Protein 3VYL (pdb70)

Sequence (2376 aa):
MARIGIHSFVWSASSAQSELERTLANTRDAGFDLIEFSYLDPADVDIGRLAKRIADLGLGVAISIGLPADGDISSADKAVAARGVEILNQTIALTRDLGGRKVAGILSAGHGLQVEAPTRDQWNRSAAALAKVAETAKAAGVTLNLEIVNRFESNLLNTAAQGLAFIEDTGSDNIFLHLDTFHMNIEEADVGLAIRHAAGKIGYVHIGESHRGFLGTGNIDFAAIFDALTAIGYADDLSFESFSSEIVDENLSKKTAIWRNLWTDNMALAKHARAFIGLGLETARRKAELVSARHKPMARIGIHSFVWSASSAQSELERTLANTRDAGFDLIEFSYLDPADVDIGRLAKRIADLGLGVAISIGLPADGDISSADKAVAARGVEILNQTIALTRDLGGRKVAGILSAGHGLQVEAPTRDQWNRSAAALAKVAETAKAAGVTLNLEIVNRFESNLLNTAAQGLAFIEDTGSDNIFLHLDTFHMNIEEADVGLAIRHAAGKIGYVHIGESHRGFLGTGNIDFAAIFDALTAIGYADDLSFESFSSEIVDENLSKKTAIWRNLWTDNMALAKHARAFIGLGLETARRKAELVSARHKPMARIGIHSFVWSASSAQSELERTLANTRDAGFDLIEFSYLDPADVDIGRLAKRIADLGLGVAISIGLPADGDISSADKAVAARGVEILNQTIALTRDLGGRKVAGILSAGHGLQVEAPTRDQWNRSAAALAKVAETAKAAGVTLNLEIVNRFESNLLNTAAQGLAFIEDTGSDNIFLHLDTFHMNIEEADVGLAIRHAAGKIGYVHIGESHRGFLGTGNIDFAAIFDALTAIGYADDLSFESFSSEIVDENLSKKTAIWRNLWTDNMALAKHARAFIGLGLETARRKAELVSARHKPMARIGIHSFVWSASSAQSELERTLANTRDAGFDLIEFSYLDPADVDIGRLAKRIADLGLGVAISIGLPADGDISSADKAVAARGVEILNQTIALTRDLGGRKVAGILSAGHGLQVEAPTRDQWNRSAAALAKVAETAKAAGVTLNLEIVNRFESNLLNTAAQGLAFIEDTGSDNIFLHLDTFHMNIEEADVGLAIRHAAGKIGYVHIGESHRGFLGTGNIDFAAIFDALTAIGYADDLSFESFSSEIVDENLSKKTAIWRNLWTDNMALAKHARAFIGLGLETARRKAELVSARHKPMARIGIHSFVWSASSAQSELERTLANTRDAGFDLIEFSYLDPADVDIGRLAKRIADLGLGVAISIGLPADGDISSADKAVAARGVEILNQTIALTRDLGGRKVAGILSAGHGLQVEAPTRDQWNRSAAALAKVAETAKAAGVTLNLEIVNRFESNLLNTAAQGLAFIEDTGSDNIFLHLDTFHMNIEEADVGLAIRHAAGKIGYVHIGESHRGFLGTGNIDFAAIFDALTAIGYADDLSFESFSSEIVDENLSKKTAIWRNLWTDNMALAKHARAFIGLGLETARRKAELVSARHKPMARIGIHSFVWSASSAQSELERTLANTRDAGFDLIEFSYLDPADVDIGRLAKRIADLGLGVAISIGLPADGDISSADKAVAARGVEILNQTIALTRDLGGRKVAGILSAGHGLQVEAPTRDQWNRSAAALAKVAETAKAAGVTLNLEIVNRFESNLLNTAAQGLAFIEDTGSDNIFLHLDTFHMNIEEADVGLAIRHAAGKIGYVHIGESHRGFLGTGNIDFAAIFDALTAIGYADDLSFESFSSEIVDENLSKKTAIWRNLWTDNMALAKHARAFIGLGLETARRKAELVSARHKPMARIGIHSFVWSASSAQSELERTLANTRDAGFDLIEFSYLDPADVDIGRLAKRIADLGLGVAISIGLPADGDISSADKAVAARGVEILNQTIALTRDLGGRKVAGILSAGHGLQVEAPTRDQWNRSAAALAKVAETAKAAGVTLNLEIVNRFESNLLNTAAQGLAFIEDTGSDNIFLHLDTFHMNIEEADVGLAIRHAAGKIGYVHIGESHRGFLGTGNIDFAAIFDALTAIGYADDLSFESFSSEIVDENLSKKTAIWRNLWTDNMALAKHARAFIGLGLETARRKAELVSARHKPMARIGIHSFVWSASSAQSELERTLANTRDAGFDLIEFSYLDPADVDIGRLAKRIADLGLGVAISIGLPADGDISSADKAVAARGVEILNQTIALTRDLGGRKVAGILSAGHGLQVEAPTRDQWNRSAAALAKVAETAKAAGVTLNLEIVNRFESNLLNTAAQGLAFIEDTGSDNIFLHLDTFHMNIEEADVGLAIRHAAGKIGYVHIGESHRGFLGTGNIDFAAIFDALTAIGYADDLSFESFSSEIVDENLSKKTAIWRNLWTDNMALAKHARAFIGLGLETARRKAELVSARHKP

Secondary structure (DSSP, 8-state):
---EEEEGGGT-----HHHHHHHHHHHHHHT--EEEES---TTTS-HHHHHHHHHHHT-EEEEEEE--GGG-TT-SSHHHHHHHHHHHHHHHHHHHHHT-SEEEEE-SS-SS--SS---HHHHHHHHHHHHHHHHHHHHTT-EEEEE---TTT-SS--SHHHHHHHHHHHT-SSEEEEEEHHHHHHH-S-HHHHHHHTTT-EEEEEE--TTSSSTTSSS--HHHHHHHHHHTT--S-EEE----TTTS-HHHHHHTT--S-S-S-HHHHHHHHHHHHHHHHHHHHHHHHHHH-----/---EEEEGGGT-S--SHHHHHHHHHHHHHHT--EEEES---TTT--HHHHHHHHHHTT-EEEEEEE--GGG-TTSS-HHHHHHHHHHHHHHHHHHHHHT--EEEEE-SS-SS--SS---HHHHHHHHHHHHHHHHHHHHTT-EEEEE---TTT-SS--SHHHHHHHHHHH--SSEEEEEEHHHHHHH-S-HHHHHHHTTT-EEEEEE--SSSSSTTSSS--HHHHHHHHHHTT--S-EEE----TTTS-HHHHHHTT--S-S-S-HHHHHHHHHHHHHHHHHHHHHHHHHHH-----/---EEEEGGGT-S---HHHHHHHHHHHHHTT-SEEEEES---TT--HHHHHHHHHHHT-EEEEEEEE-GGG-TT-SSHHHHHHHHHHHHHHHHHHHHTT-SEEEEEEEEESS--SS---HHHHHHHHHHHHHHHHHHHHTT-EEEEEP--TTT-SS--SHHHHHHHHHHH--SSEEEEEEHHHHHHH-S-HHHHHHHTTTSEEEEEE--TTSSSTTSSS--HHHHHHHHHHTT--SEEEE---BTTB--SSHHHHTT----S-S-HHHHHHHHHHHHHHHHHHHHHHHHHHH-----/---EEEEGGGT-S---HHHHHHHHHHHHHHT-SEEEES---TTTS-HHHHHHHHHHTT-EEEEEEE--GGG-TT-SSHHHHHHHHHHHHHHHHHHHHHT--EEEEE-SS-SS--SS---HHHHHHHHHHHHHHHHHHHHTT-EEEEE---TTT-SS--SHHHHHHHHHHHT-SSEEEEEEHHHHHHH-S-HHHHHHHTTT-EEEEEE--TTSSSTTSSS--HHHHHHHHHHTT--S-EEE----TTTS-HHHHHHTT--S-S-S-HHHHHHHHHHHHHHHHHHHHHHHHHHH-----/---EEEEGGGT-S---HHHHHHHHHHHHHTT-SEEEEES---TTS-HHHHHHHHHHTT-EEEEEEEE-GGG-TT-S-HHHHHHHHHHHHHHHHHHHHHT--EEEEEEEEESS--SS---HHHHHHHHHHHHHHHHHHHHHT-EEEEE---TTT-SS--SHHHHHHHHHHHT-SSEEEEEEHHHHHHH-S-HHHHHHHTTT-EEEEEE--TTSSSTTSSS--HHHHHHHHHHTT--S-EEE----TTS--SSHHHHTT--S-S-S-HHHHHHHHHHHHHHHHHHHHHHHHHHT-----/---EEEEGGGT-----HHHHHHHHHHHHHHT-SEEEEES--TTTS-HHHHHHHHHHTT-EEEEEEE--GGG-TTSS-HHHHHHHHHHHHHHHHHHHHHT--EEEEE-SS--S--SS---HHHHHHHHHHHHHHHHHHHHTT-EEEEEE--TTT-SS--SHHHHHHHHHHH--SSEEEEEEHHHHHHHSS-HHHHHHHHTT-EEEEEE--TTSSSTTSSS--HHHHHHHHHHTT--S-EEE----TTTS-HHHHHHHT--S-----HHHHHHHHHHHHHHHHHHHHHHHHHHH-----/--EEEEEHHHH-S--SHHHHHHHHHHHHHHT-SEEEE----TTTS-HHHHHHHHHHHT-EEEEE----GGG-TT-SSHHHHHHHHHHHHHHHHHHHHHT-SEEEES-SS-SS--SS---HHHHHHHHHHHHHHHHHHHHTT-EEEEEE--TTT-SS--SHHHHHHHHHHH--SSEEEEEEHHHHHHH-S-HHHHHHHTTT-EEEEEE--TTSSSTTSSS--HHHHHHHHHHTT--SEEEE----TTTS-HHHHHHTT--S---S-HHHHHHHHHHHHHHHHHHHHHHHHHHH-----/---EEEEHHHH-S---HHHHHHHHHHHHHHT-SEEEES---TTTS-HHHHHHHHHHTT-EEEEEEE--GGG-TTSS-HHHHHHHHHHHHHHHHHHHHTT-SEEEEE-SS-SS--SS---HHHHHHHHHHHHHHHHHHHHTT-EEEEEE--TTT-SS--SHHHHHHHHHHH--SSEEEEEEHHHHHHH-S-HHHHHHHHTTSEEEEEE--TTSSSTTSSS--HHHHHHHHHHTT--S-EEE----TTTS-HHHHHHTT--S-S-S-HHHHHHHHHHHHHHHHHHHHHHHHHHH-----

Organism: Rhizobium loti (NCBI:txid381)

CATH classification: 3.20.20.150

Nearest PDB structures (foldseek):
  3vyl-assembly1_B  TM=9.991E-01  e=4.309E-55  Mesorhizobium loti
  5zfs-assembly1_B  TM=9.538E-01  e=3.120E-34  Arthrobacter globiformis
  7cj9-assembly4_G  TM=9.664E-01  e=2.120E-32  Methylomonas sp. DH-1
  7cj8-assembly2_D  TM=9.646E-01  e=3.043E-32  Methylomonas sp. DH-1
  4pgl-assembly2_D  TM=9.273E-01  e=1.894E-23  Pseudomonas cichorii

Structure (mmCIF, N/CA/C/O backbone):
data_3VYL
#
_entry.id   3VYL
#
_cell.length_a   202.511
_cell.length_b   206.234
_cell.length_c   121.975
_cell.angle_alpha   90.00
_cell.angle_beta   90.00
_cell.angle_gamma   90.00
#
_symmetry.space_group_name_H-M   'C 2 2 21'
#
loop_
_entity.id
_entity.type
_entity.pdbx_description
1 polymer 'L-ribulose 3-epimerase'
2 non-polymer 'MANGANESE (II) ION'
3 non-polymer (4S)-2-METHYL-2,4-PENTANEDIOL
4 water water
#
loop_
_atom_site.group_PDB
_atom_site.id
_atom_site.type_symbol
_atom_site.label_atom_id
_atom_site.label_alt_id
_atom_site.label_comp_id
_atom_site.label_asym_id
_atom_site.label_entity_id
_atom_site.label_seq_id
_atom_site.pdbx_PDB_ins_code
_atom_site.Cartn_x
_atom_site.Cartn_y
_atom_site.Cartn_z
_atom_site.occupancy
_atom_site.B_iso_or_equiv
_atom_site.auth_seq_id
_atom_site.auth_comp_id
_atom_site.auth_asym_id
_atom_site.auth_atom_id
_atom_site.pdbx_PDB_model_num
ATOM 1 N N . MET A 1 1 ? -25.568 -108.223 -13.452 1.00 74.01 1 MET A N 1
ATOM 2 C CA . MET A 1 1 ? -24.453 -108.924 -14.070 1.00 75.02 1 MET A CA 1
ATOM 3 C C . MET A 1 1 ? -23.916 -108.159 -15.251 1.00 71.07 1 MET A C 1
ATOM 4 O O . MET A 1 1 ? -23.400 -108.720 -16.188 1.00 74.43 1 MET A O 1
ATOM 9 N N . ALA A 1 2 ? -24.060 -106.855 -15.174 1.00 63.23 2 ALA A N 1
ATOM 10 C CA . ALA A 1 2 ? -23.746 -105.959 -16.248 1.00 55.83 2 ALA A CA 1
ATOM 11 C C . ALA A 1 2 ? -22.276 -105.775 -16.518 1.00 53.03 2 ALA A C 1
ATOM 12 O O . ALA A 1 2 ? -21.446 -105.864 -15.646 1.00 49.87 2 ALA A O 1
ATOM 14 N N . ARG A 1 3 ? -21.999 -105.452 -17.763 1.00 49.56 3 ARG A N 1
ATOM 15 C CA . ARG A 1 3 ? -20.665 -105.330 -18.255 1.00 47.36 3 ARG A CA 1
ATOM 16 C C . ARG A 1 3 ? -20.382 -103.922 -18.559 1.00 40.83 3 ARG A C 1
ATOM 17 O O . ARG A 1 3 ? -21.252 -103.186 -18.813 1.00 40.81 3 ARG A O 1
ATOM 25 N N . ILE A 1 4 ? -19.144 -103.533 -18.449 1.00 39.55 4 ILE A N 1
ATOM 26 C CA . ILE A 1 4 ? -18.739 -102.247 -18.902 1.00 38.07 4 ILE A CA 1
ATOM 27 C C . ILE A 1 4 ? -17.860 -102.534 -20.065 1.00 37.17 4 ILE A C 1
ATOM 28 O O . ILE A 1 4 ? -16.847 -103.152 -19.954 1.00 35.83 4 ILE A O 1
ATOM 33 N N . GLY A 1 5 ? -18.307 -102.102 -21.207 1.00 35.83 5 GLY A N 1
ATOM 34 C CA . GLY A 1 5 ? -17.593 -102.406 -22.436 1.00 35.79 5 GLY A CA 1
ATOM 35 C C . GLY A 1 5 ? -16.847 -101.262 -23.091 1.00 35.63 5 GLY A C 1
ATOM 36 O O . GLY A 1 5 ? -16.785 -100.144 -22.574 1.00 35.79 5 GLY A O 1
ATOM 37 N N . ILE A 1 6 ? -16.284 -101.567 -24.253 1.00 35.34 6 ILE A N 1
ATOM 38 C CA . ILE A 1 6 ? -15.553 -100.613 -25.078 1.00 34.05 6 ILE A CA 1
ATOM 39 C C . ILE A 1 6 ? -15.708 -101.082 -26.529 1.00 33.83 6 ILE A C 1
ATOM 40 O O . ILE A 1 6 ? -15.771 -102.279 -26.796 1.00 34.24 6 ILE A O 1
ATOM 45 N N . HIS A 1 7 ? -15.799 -100.143 -27.460 1.00 34.50 7 HIS A N 1
ATOM 46 C CA . HIS A 1 7 ? -15.935 -100.476 -28.873 1.00 34.22 7 HIS A CA 1
ATOM 47 C C . HIS A 1 7 ? -14.603 -100.875 -29.447 1.00 34.35 7 HIS A C 1
ATOM 48 O O . HIS A 1 7 ? -13.598 -100.202 -29.222 1.00 33.50 7 HIS A O 1
ATOM 55 N N . SER A 1 8 ? -14.583 -101.976 -30.194 1.00 34.46 8 SER A N 1
ATOM 56 C CA . SER A 1 8 ? -13.341 -102.487 -30.791 1.00 34.44 8 SER A CA 1
ATOM 57 C C . SER A 1 8 ? -12.560 -101.405 -31.530 1.00 35.09 8 SER A C 1
ATOM 58 O O . SER A 1 8 ? -11.322 -101.362 -31.464 1.00 34.97 8 SER A O 1
ATOM 61 N N . PHE A 1 9 ? -13.287 -100.519 -32.207 1.00 35.56 9 PHE A N 1
ATOM 62 C CA . PHE A 1 9 ? -12.670 -99.513 -33.062 1.00 35.24 9 PHE A CA 1
ATOM 63 C C . PHE A 1 9 ? -11.875 -98.458 -32.312 1.00 35.27 9 PHE A C 1
ATOM 64 O O . PHE A 1 9 ? -11.253 -97.616 -32.943 1.00 37.66 9 PHE A O 1
ATOM 72 N N . VAL A 1 10 ? -11.903 -98.488 -30.981 1.00 34.78 10 VAL A N 1
ATOM 73 C CA . VAL A 1 10 ? -10.966 -97.700 -30.175 1.00 35.06 10 VAL A CA 1
ATOM 74 C C . VAL A 1 10 ? -9.568 -98.279 -30.383 1.00 36.74 10 VAL A C 1
ATOM 75 O O . VAL A 1 10 ? -8.570 -97.562 -30.327 1.00 40.33 10 VAL A O 1
ATOM 79 N N . TRP A 1 11 ? -9.505 -99.586 -30.623 1.00 36.30 11 TRP A N 1
ATOM 80 C CA . TRP A 1 11 ? -8.235 -100.295 -30.745 1.00 35.17 11 TRP A CA 1
ATOM 81 C C . TRP A 1 11 ? -7.803 -100.514 -32.188 1.00 36.17 11 TRP A C 1
ATOM 82 O O . TRP A 1 11 ? -6.715 -100.093 -32.577 1.00 33.90 11 TRP A O 1
ATOM 93 N N . SER A 1 12 ? -8.648 -101.190 -32.974 1.00 37.66 12 SER A N 1
ATOM 94 C CA . SER A 1 12 ? -8.359 -101.530 -34.368 1.00 40.14 12 SER A CA 1
ATOM 95 C C . SER A 1 12 ? -9.633 -101.741 -35.185 1.00 41.68 12 SER A C 1
ATOM 96 O O . SER A 1 12 ? -10.656 -102.160 -34.651 1.00 42.40 12 SER A O 1
ATOM 99 N N . ALA A 1 13 ? -9.557 -101.459 -36.483 1.00 43.87 13 ALA A N 1
ATOM 100 C CA . ALA A 1 13 ? -10.692 -101.660 -37.386 1.00 46.66 13 ALA A CA 1
ATOM 101 C C . ALA A 1 13 ? -10.475 -102.905 -38.224 1.00 46.59 13 ALA A C 1
ATOM 102 O O . ALA A 1 13 ? -11.305 -103.254 -39.065 1.00 47.53 13 ALA A O 1
ATOM 104 N N . SER A 1 14 ? -9.357 -103.575 -37.981 1.00 45.96 14 SER A N 1
ATOM 105 C CA . SER A 1 14 ? -8.978 -104.724 -38.781 1.00 47.56 14 SER A CA 1
ATOM 106 C C . SER A 1 14 ? -9.565 -106.011 -38.232 1.00 48.16 14 SER A C 1
ATOM 107 O O . SER A 1 14 ? -9.755 -106.144 -37.023 1.00 46.25 14 SER A O 1
ATOM 110 N N . SER A 1 15 ? -9.812 -106.954 -39.143 1.00 49.70 15 SER A N 1
ATOM 111 C CA . SER A 1 15 ? -10.311 -108.293 -38.828 1.00 49.20 15 SER A CA 1
ATOM 112 C C . SER A 1 15 ? -9.221 -109.376 -38.761 1.00 48.80 15 SER A C 1
ATOM 113 O O . SER A 1 15 ? -9.516 -110.529 -38.447 1.00 47.21 15 SER A O 1
ATOM 116 N N . ALA A 1 16 ? -7.972 -109.024 -39.057 1.00 48.79 16 ALA A N 1
ATOM 117 C CA . ALA A 1 16 ? -6.872 -109.984 -38.923 1.00 51.15 16 ALA A CA 1
ATOM 118 C C . ALA A 1 16 ? -6.886 -110.618 -37.526 1.00 52.97 16 ALA A C 1
ATOM 119 O O . ALA A 1 16 ? -7.122 -109.924 -36.536 1.00 55.23 16 ALA A O 1
ATOM 121 N N . GLN A 1 17 ? -6.651 -111.927 -37.446 1.00 55.17 17 GLN A N 1
ATOM 122 C CA . GLN A 1 17 ? -6.724 -112.653 -36.164 1.00 56.31 17 GLN A CA 1
ATOM 123 C C . GLN A 1 17 ? -5.716 -112.154 -35.119 1.00 53.42 17 GLN A C 1
ATOM 124 O O . GLN A 1 17 ? -5.962 -112.244 -33.918 1.00 53.77 17 GLN A O 1
ATOM 130 N N . SER A 1 18 ? -4.591 -111.631 -35.588 1.00 50.88 18 SER A N 1
ATOM 131 C CA . SER A 1 18 ? -3.570 -111.060 -34.719 1.00 48.48 18 SER A CA 1
ATOM 132 C C . SER A 1 18 ? -4.022 -109.705 -34.146 1.00 49.79 18 SER A C 1
ATOM 133 O O . SER A 1 18 ? -3.692 -109.354 -33.009 1.00 49.47 18 SER A O 1
ATOM 136 N N . GLU A 1 19 ? -4.777 -108.956 -34.951 1.00 49.55 19 GLU A N 1
ATOM 137 C CA . GLU A 1 19 ? -5.367 -107.680 -34.542 1.00 47.27 19 GLU A CA 1
ATOM 138 C C . GLU A 1 19 ? -6.590 -107.851 -33.638 1.00 45.96 19 GLU A C 1
ATOM 139 O O . GLU A 1 19 ? -6.762 -107.091 -32.686 1.00 45.75 19 GLU A O 1
ATOM 145 N N . LEU A 1 20 ? -7.433 -108.839 -33.949 1.00 45.59 20 LEU A N 1
ATOM 146 C CA . LEU A 1 20 ? -8.573 -109.212 -33.110 1.00 45.87 20 LEU A CA 1
ATOM 147 C C . LEU A 1 20 ? -8.109 -109.693 -31.736 1.00 48.20 20 LEU A C 1
ATOM 148 O O . LEU A 1 20 ? -8.760 -109.451 -30.718 1.00 48.68 20 LEU A O 1
ATOM 153 N N . GLU A 1 21 ? -6.971 -110.373 -31.738 1.00 50.32 21 GLU A N 1
ATOM 154 C CA . GLU A 1 21 ? -6.303 -110.846 -30.546 1.00 52.77 21 GLU A CA 1
ATOM 155 C C . GLU A 1 21 ? -5.855 -109.652 -29.704 1.00 52.04 21 GLU A C 1
ATOM 156 O O . GLU A 1 21 ? -6.108 -109.595 -28.498 1.00 50.09 21 GLU A O 1
ATOM 162 N N . ARG A 1 22 ? -5.171 -108.710 -30.352 1.00 52.96 22 ARG A N 1
ATOM 163 C CA . ARG A 1 22 ? -4.716 -107.481 -29.704 1.00 53.44 22 ARG A CA 1
ATOM 164 C C . ARG A 1 22 ? -5.872 -106.682 -29.085 1.00 51.30 22 ARG A C 1
ATOM 165 O O . ARG A 1 22 ? -5.791 -106.261 -27.928 1.00 51.56 22 ARG A O 1
ATOM 173 N N . THR A 1 23 ? -6.939 -106.489 -29.856 1.00 45.97 23 THR A N 1
ATOM 174 C CA . THR A 1 23 ? -8.126 -105.796 -29.379 1.00 45.26 23 THR A CA 1
ATOM 175 C C . THR A 1 23 ? -8.545 -106.348 -28.009 1.00 45.15 23 THR A C 1
ATOM 176 O O . THR A 1 23 ? -8.684 -105.600 -27.040 1.00 44.61 23 THR A O 1
ATOM 180 N N . LEU A 1 24 ? -8.693 -107.666 -27.938 1.00 46.36 24 LEU A N 1
ATOM 181 C CA . LEU A 1 24 ? -9.057 -108.373 -26.714 1.00 44.36 24 LEU A CA 1
ATOM 182 C C . LEU A 1 24 ? -8.084 -108.153 -25.552 1.00 42.99 24 LEU A C 1
ATOM 183 O O . LEU A 1 24 ? -8.502 -107.818 -24.454 1.00 45.97 24 LEU A O 1
ATOM 188 N N . ALA A 1 25 ? -6.792 -108.332 -25.785 1.00 41.77 25 ALA A N 1
ATOM 189 C CA . ALA A 1 25 ? -5.804 -108.163 -24.716 1.00 40.66 25 ALA A CA 1
ATOM 190 C C . ALA A 1 25 ? -5.737 -106.715 -24.224 1.00 41.33 25 ALA A C 1
ATOM 191 O O . ALA A 1 25 ? -5.480 -106.457 -23.033 1.00 41.65 25 ALA A O 1
ATOM 193 N N . ASN A 1 26 ? -5.950 -105.775 -25.145 1.00 39.66 26 ASN A N 1
ATOM 194 C CA . ASN A 1 26 ? -5.983 -104.365 -24.796 1.00 39.49 26 ASN A CA 1
ATOM 195 C C . ASN A 1 26 ? -7.212 -104.054 -23.949 1.00 39.24 26 ASN A C 1
ATOM 196 O O . ASN A 1 26 ? -7.092 -103.408 -22.911 1.00 39.80 26 ASN A O 1
ATOM 201 N N . THR A 1 27 ? -8.373 -104.553 -24.374 1.00 38.00 27 THR A N 1
ATOM 202 C CA . THR A 1 27 ? -9.600 -104.478 -23.592 1.00 40.05 27 THR A CA 1
ATOM 203 C C . THR A 1 27 ? -9.387 -104.892 -22.126 1.00 43.53 27 THR A C 1
ATOM 204 O O . THR A 1 27 ? -9.747 -104.146 -21.206 1.00 46.98 27 THR A O 1
ATOM 208 N N . ARG A 1 28 ? -8.795 -106.067 -21.914 1.00 43.24 28 ARG A N 1
ATOM 209 C CA . ARG A 1 28 ? -8.541 -106.563 -20.569 1.00 46.17 28 ARG A CA 1
ATOM 210 C C . ARG A 1 28 ? -7.534 -105.722 -19.776 1.00 46.10 28 ARG A C 1
ATOM 211 O O . ARG A 1 28 ? -7.760 -105.449 -18.596 1.00 47.24 28 ARG A O 1
ATOM 219 N N . ASP A 1 29 ? -6.436 -105.308 -20.408 1.00 43.23 29 ASP A N 1
ATOM 220 C CA . ASP A 1 29 ? -5.443 -104.472 -19.724 1.00 43.63 29 ASP A CA 1
ATOM 221 C C . ASP A 1 29 ? -6.009 -103.131 -19.275 1.00 42.42 29 ASP A C 1
ATOM 222 O O . ASP A 1 29 ? -5.563 -102.563 -18.278 1.00 41.54 29 ASP A O 1
ATOM 227 N N . ALA A 1 30 ? -6.992 -102.635 -20.024 1.00 41.94 30 ALA A N 1
ATOM 228 C CA . ALA A 1 30 ? -7.655 -101.371 -19.727 1.00 39.62 30 ALA A CA 1
ATOM 229 C C . ALA A 1 30 ? -8.683 -101.513 -18.602 1.00 38.64 30 ALA A C 1
ATOM 230 O O . ALA A 1 30 ? -9.093 -100.522 -18.005 1.00 38.60 30 ALA A O 1
ATOM 232 N N . GLY A 1 31 ? -9.104 -102.744 -18.329 1.00 37.20 31 GLY A N 1
ATOM 233 C CA . GLY A 1 31 ? -10.017 -103.018 -17.222 1.00 35.48 31 GLY A CA 1
ATOM 234 C C . GLY A 1 31 ? -11.475 -103.189 -17.602 1.00 33.37 31 GLY A C 1
ATOM 235 O O . GLY A 1 31 ? -12.345 -103.224 -16.738 1.00 32.72 31 GLY A O 1
ATOM 236 N N . PHE A 1 32 ? -11.745 -103.300 -18.894 1.00 32.83 32 PHE A N 1
ATOM 237 C CA . PHE A 1 32 ? -13.107 -103.469 -19.368 1.00 33.05 32 PHE A CA 1
ATOM 238 C C . PHE A 1 32 ? -13.445 -104.942 -19.380 1.00 34.52 32 PHE A C 1
ATOM 239 O O . PHE A 1 32 ? -12.547 -105.768 -19.352 1.00 38.15 32 PHE A O 1
ATOM 247 N N . ASP A 1 33 ? -14.726 -105.288 -19.418 1.00 35.73 33 ASP A N 1
ATOM 248 C CA . ASP A 1 33 ? -15.092 -106.700 -19.475 1.00 36.87 33 ASP A CA 1
ATOM 249 C C . ASP A 1 33 ? -16.207 -107.016 -20.471 1.00 36.21 33 ASP A C 1
ATOM 250 O O . ASP A 1 33 ? -16.894 -108.038 -20.368 1.00 37.00 33 ASP A O 1
ATOM 255 N N . LEU A 1 34 ? -16.364 -106.137 -21.451 1.00 34.75 34 LEU A N 1
ATOM 256 C CA . LEU A 1 34 ? -17.094 -106.477 -22.667 1.00 33.50 34 LEU A CA 1
ATOM 257 C C . LEU A 1 34 ? -16.330 -105.914 -23.868 1.00 33.83 34 LEU A C 1
ATOM 258 O O . LEU A 1 34 ? -15.501 -105.004 -23.712 1.00 32.79 34 LEU A O 1
ATOM 263 N N . ILE A 1 35 ? -16.583 -106.489 -25.045 1.00 33.48 35 ILE A N 1
ATOM 264 C CA . ILE A 1 35 ? -16.072 -105.958 -26.309 1.00 32.46 35 ILE A CA 1
ATOM 265 C C . ILE A 1 35 ? -17.209 -105.833 -27.305 1.00 32.69 35 ILE A C 1
ATOM 266 O O . ILE A 1 35 ? -18.040 -106.735 -27.436 1.00 34.22 35 ILE A O 1
ATOM 271 N N . GLU A 1 36 ? -17.259 -104.694 -27.979 1.00 33.53 36 GLU A N 1
ATOM 272 C CA . GLU A 1 36 ? -18.229 -104.469 -29.032 1.00 34.56 36 GLU A CA 1
ATOM 273 C C . GLU A 1 36 ? -17.529 -104.499 -30.388 1.00 35.51 36 GLU A C 1
ATOM 274 O O . GLU A 1 36 ? -16.561 -103.766 -30.628 1.00 34.55 36 GLU A O 1
ATOM 280 N N . PHE A 1 37 ? -18.027 -105.320 -31.286 1.00 35.85 37 PHE A N 1
ATOM 281 C CA . PHE A 1 37 ? -17.487 -105.443 -32.607 1.00 36.82 37 PHE A CA 1
ATOM 282 C C . PHE A 1 37 ? -18.499 -104.893 -33.549 1.00 40.00 37 PHE A C 1
ATOM 283 O O . PHE A 1 37 ? -19.632 -105.110 -33.352 1.00 38.06 37 PHE A O 1
ATOM 291 N N . SER A 1 38 ? -18.076 -104.075 -34.498 1.00 48.11 38 SER A N 1
ATOM 292 C CA . SER A 1 38 ? -18.924 -103.538 -35.561 1.00 55.76 38 SER A CA 1
ATOM 293 C C . SER A 1 38 ? -19.450 -104.393 -36.689 1.00 59.73 38 SER A C 1
ATOM 294 O O . SER A 1 38 ? -20.554 -104.210 -37.118 1.00 60.39 38 SER A O 1
ATOM 297 N N . TYR A 1 39 ? -18.593 -105.180 -37.302 1.00 64.45 39 TYR A N 1
ATOM 298 C CA . TYR A 1 39 ? -19.012 -106.309 -38.106 1.00 66.58 39 TYR A CA 1
ATOM 299 C C . TYR A 1 39 ? -17.821 -107.145 -38.490 1.00 62.82 39 TYR A C 1
ATOM 300 O O . TYR A 1 39 ? -16.775 -106.615 -38.776 1.00 58.09 39 TYR A O 1
ATOM 309 N N . LEU A 1 40 ? -18.023 -108.444 -38.567 1.00 62.41 40 LEU A N 1
ATOM 310 C CA . LEU A 1 40 ? -16.975 -109.370 -38.888 1.00 65.60 40 LEU A CA 1
ATOM 311 C C . LEU A 1 40 ? -17.442 -110.332 -39.956 1.00 67.80 40 LEU A C 1
ATOM 312 O O . LEU A 1 40 ? -18.495 -110.914 -39.837 1.00 68.51 40 LEU A O 1
ATOM 317 N N . ASP A 1 41 ? -16.657 -110.525 -40.995 1.00 69.09 41 ASP A N 1
ATOM 318 C CA . ASP A 1 41 ? -17.058 -111.474 -42.030 1.00 73.92 41 ASP A CA 1
ATOM 319 C C . ASP A 1 41 ? -16.736 -112.920 -41.624 1.00 72.94 41 ASP A C 1
ATOM 320 O O . ASP A 1 41 ? -15.582 -113.232 -41.322 1.00 75.58 41 ASP A O 1
ATOM 325 N N . PRO A 1 42 ? -17.762 -113.799 -41.602 1.00 72.39 42 PRO A N 1
ATOM 326 C CA . PRO A 1 42 ? -17.604 -115.216 -41.225 1.00 71.94 42 PRO A CA 1
ATOM 327 C C . PRO A 1 42 ? -16.525 -115.982 -42.000 1.00 71.35 42 PRO A C 1
ATOM 328 O O . PRO A 1 42 ? -15.818 -116.793 -41.404 1.00 71.01 42 PRO A O 1
ATOM 332 N N . ALA A 1 43 ? -16.407 -115.728 -43.304 1.00 71.18 43 ALA A N 1
ATOM 333 C CA . ALA A 1 43 ? -15.370 -116.351 -44.138 1.00 70.38 43 ALA A CA 1
ATOM 334 C C . ALA A 1 43 ? -13.980 -115.771 -43.871 1.00 70.46 43 ALA A C 1
ATOM 335 O O . ALA A 1 43 ? -12.967 -116.448 -44.088 1.00 70.41 43 ALA A O 1
ATOM 337 N N . ASP A 1 44 ? -13.952 -114.522 -43.401 1.00 68.64 44 ASP A N 1
ATOM 338 C CA . ASP A 1 44 ? -12.722 -113.783 -43.097 1.00 66.82 44 ASP A CA 1
ATOM 339 C C . ASP A 1 44 ? -12.182 -114.098 -41.694 1.00 64.10 44 ASP A C 1
ATOM 340 O O . ASP A 1 44 ? -10.980 -113.950 -41.433 1.00 63.23 44 ASP A O 1
ATOM 345 N N . VAL A 1 45 ? -13.071 -114.539 -40.803 1.00 59.22 45 VAL A N 1
ATOM 346 C CA . VAL A 1 45 ? -12.759 -114.690 -39.380 1.00 53.74 45 VAL A CA 1
ATOM 347 C C . VAL A 1 45 ? -13.097 -116.091 -38.871 1.00 54.12 45 VAL A C 1
ATOM 348 O O . VAL A 1 45 ? -14.154 -116.643 -39.186 1.00 52.99 45 VAL A O 1
ATOM 352 N N . ASP A 1 46 ? -12.191 -116.663 -38.084 1.00 57.75 46 ASP A N 1
ATOM 353 C CA . ASP A 1 46 ? -12.466 -117.911 -37.375 1.00 61.00 46 ASP A CA 1
ATOM 354 C C . ASP A 1 46 ? -13.359 -117.602 -36.161 1.00 61.66 46 ASP A C 1
ATOM 355 O O . ASP A 1 46 ? -12.871 -117.341 -35.055 1.00 62.53 46 ASP A O 1
ATOM 360 N N . ILE A 1 47 ? -14.670 -117.638 -36.392 1.00 58.32 47 ILE A N 1
ATOM 361 C CA . ILE A 1 47 ? -15.675 -117.209 -35.415 1.00 59.04 47 ILE A CA 1
ATOM 362 C C . ILE A 1 47 ? -15.652 -117.979 -34.082 1.00 62.25 47 ILE A C 1
ATOM 363 O O . ILE A 1 47 ? -15.666 -117.370 -33.004 1.00 64.96 47 ILE A O 1
ATOM 368 N N . GLY A 1 48 ? -15.627 -119.308 -34.159 1.00 59.88 48 GLY A N 1
ATOM 369 C CA . GLY A 1 48 ? -15.662 -120.153 -32.970 1.00 57.47 48 GLY A CA 1
ATOM 370 C C . GLY A 1 48 ? -14.397 -120.002 -32.155 1.00 58.09 48 GLY A C 1
ATOM 371 O O . GLY A 1 48 ? -14.429 -120.054 -30.924 1.00 58.17 48 GLY A O 1
ATOM 372 N N . ARG A 1 49 ? -13.280 -119.821 -32.854 1.00 57.61 49 ARG A N 1
ATOM 373 C CA . ARG A 1 49 ? -12.003 -119.542 -32.218 1.00 60.59 49 ARG A CA 1
ATOM 374 C C . ARG A 1 49 ? -12.115 -118.227 -31.446 1.00 62.84 49 ARG A C 1
ATOM 375 O O . ARG A 1 49 ? -11.729 -118.150 -30.275 1.00 64.45 49 ARG A O 1
ATOM 383 N N . LEU A 1 50 ? -12.658 -117.206 -32.115 1.00 61.76 50 LEU A N 1
ATOM 384 C CA . LEU A 1 50 ? -12.864 -115.888 -31.529 1.00 58.36 50 LEU A CA 1
ATOM 385 C C . LEU A 1 50 ? -13.734 -116.000 -30.275 1.00 59.02 50 LEU A C 1
ATOM 386 O O . LEU A 1 50 ? -13.335 -115.542 -29.196 1.00 57.66 50 LEU A O 1
ATOM 391 N N . ALA A 1 51 ? -14.905 -116.626 -30.423 1.00 54.57 51 ALA A N 1
ATOM 392 C CA . ALA A 1 51 ? -15.827 -116.837 -29.309 1.00 56.85 51 ALA A CA 1
ATOM 393 C C . ALA A 1 51 ? -15.168 -117.539 -28.122 1.00 57.94 51 ALA A C 1
ATOM 394 O O . ALA A 1 51 ? -15.464 -117.226 -26.962 1.00 58.59 51 ALA A O 1
ATOM 396 N N . LYS A 1 52 ? -14.270 -118.475 -28.422 1.00 57.44 52 LYS A N 1
ATOM 397 C CA . LYS A 1 52 ? -13.573 -119.232 -27.396 1.00 59.11 52 LYS A CA 1
ATOM 398 C C . LYS A 1 52 ? -12.517 -118.358 -26.748 1.00 57.65 52 LYS A C 1
ATOM 399 O O . LYS A 1 52 ? -12.213 -118.511 -25.563 1.00 61.75 52 LYS A O 1
ATOM 405 N N . ARG A 1 53 ? -11.962 -117.437 -27.523 1.00 55.28 53 ARG A N 1
ATOM 406 C CA . ARG A 1 53 ? -10.940 -116.543 -27.001 1.00 53.38 53 ARG A CA 1
ATOM 407 C C . ARG A 1 53 ? -11.572 -115.430 -26.161 1.00 52.08 53 ARG A C 1
ATOM 408 O O . ARG A 1 53 ? -10.988 -114.992 -25.165 1.00 51.57 53 ARG A O 1
ATOM 416 N N . ILE A 1 54 ? -12.767 -114.993 -26.564 1.00 48.60 54 ILE A N 1
ATOM 417 C CA . ILE A 1 54 ? -13.558 -114.040 -25.790 1.00 48.40 54 ILE A CA 1
ATOM 418 C C . ILE A 1 54 ? -13.945 -114.618 -24.419 1.00 48.30 54 ILE A C 1
ATOM 419 O O . ILE A 1 54 ? -13.702 -113.986 -23.383 1.00 46.00 54 ILE A O 1
ATOM 424 N N . ALA A 1 55 ? -14.525 -115.819 -24.415 1.00 50.37 55 ALA A N 1
ATOM 425 C CA . ALA A 1 55 ? -14.926 -116.477 -23.159 1.00 51.82 55 ALA A CA 1
ATOM 426 C C . ALA A 1 55 ? -13.743 -116.783 -22.230 1.00 54.02 55 ALA A C 1
ATOM 427 O O . ALA A 1 55 ? -13.859 -116.614 -21.017 1.00 57.44 55 ALA A O 1
ATOM 429 N N . ASP A 1 56 ? -12.613 -117.209 -22.797 1.00 54.43 56 ASP A N 1
ATOM 430 C CA . ASP A 1 56 ? -11.406 -117.481 -22.008 1.00 58.25 56 ASP A CA 1
ATOM 431 C C . ASP A 1 56 ? -10.891 -116.247 -21.261 1.00 58.28 56 ASP A C 1
ATOM 432 O O . ASP A 1 56 ? -10.406 -116.358 -20.123 1.00 57.32 56 ASP A O 1
ATOM 437 N N . LEU A 1 57 ? -10.997 -115.082 -21.904 1.00 56.50 57 LEU A N 1
ATOM 438 C CA . LEU A 1 57 ? -10.613 -113.810 -21.283 1.00 52.46 57 LEU A CA 1
ATOM 439 C C . LEU A 1 57 ? -11.630 -113.327 -20.241 1.00 51.63 57 LEU A C 1
ATOM 440 O O . LEU A 1 57 ? -11.307 -112.495 -19.390 1.00 51.12 57 LEU A O 1
ATOM 445 N N . GLY A 1 58 ? -12.851 -113.856 -20.307 1.00 49.11 58 GLY A N 1
ATOM 446 C CA . GLY A 1 58 ? -13.906 -113.478 -19.370 1.00 46.72 58 GLY A CA 1
ATOM 447 C C . GLY A 1 58 ? -14.694 -112.280 -19.863 1.00 45.29 58 GLY A C 1
ATOM 448 O O . GLY A 1 58 ? -15.323 -111.569 -19.092 1.00 48.51 58 GLY A O 1
ATOM 449 N N . LEU A 1 59 ? -14.656 -112.060 -21.166 1.00 42.73 59 LEU A N 1
ATOM 450 C CA . LEU A 1 59 ? -15.326 -110.933 -21.768 1.00 38.57 59 LEU A CA 1
ATOM 451 C C . LEU A 1 59 ? -16.684 -111.372 -22.276 1.00 36.60 59 LEU A C 1
ATOM 452 O O . LEU A 1 59 ? -16.875 -112.534 -22.617 1.00 37.07 59 LEU A O 1
ATOM 457 N N . GLY A 1 60 ? -17.634 -110.443 -22.296 1.00 36.47 60 GLY A N 1
ATOM 458 C CA . GLY A 1 60 ? -18.872 -110.605 -23.062 1.00 34.26 60 GLY A CA 1
ATOM 459 C C . GLY A 1 60 ? -18.691 -109.917 -24.406 1.00 34.41 60 GLY A C 1
ATOM 460 O O . GLY A 1 60 ? -17.638 -109.332 -24.685 1.00 32.55 60 GLY A O 1
ATOM 461 N N . VAL A 1 61 ? -19.720 -109.969 -25.241 1.00 34.69 61 VAL A N 1
ATOM 462 C CA . VAL A 1 61 ? -19.615 -109.417 -26.584 1.00 35.46 61 VAL A CA 1
ATOM 463 C C . VAL A 1 61 ? -20.960 -108.866 -27.068 1.00 35.18 61 VAL A C 1
ATOM 464 O O . VAL A 1 61 ? -22.014 -109.448 -26.828 1.00 33.02 61 VAL A O 1
ATOM 468 N N . ALA A 1 62 ? -20.913 -107.711 -27.718 1.00 36.70 62 ALA A N 1
ATOM 469 C CA . ALA A 1 62 ? -22.080 -107.184 -28.408 1.00 36.78 62 ALA A CA 1
ATOM 470 C C . ALA A 1 62 ? -21.669 -106.861 -29.838 1.00 36.54 62 ALA A C 1
ATOM 471 O O . ALA A 1 62 ? -20.502 -106.581 -30.104 1.00 38.44 62 ALA A O 1
ATOM 473 N N . ILE A 1 63 ? -22.614 -106.924 -30.762 1.00 34.45 63 ILE A N 1
ATOM 474 C CA . ILE A 1 63 ? -22.346 -106.476 -32.113 1.00 34.72 63 ILE A CA 1
ATOM 475 C C . ILE A 1 63 ? -23.243 -105.283 -32.476 1.00 36.08 63 ILE A C 1
ATOM 476 O O . ILE A 1 63 ? -24.471 -105.315 -32.284 1.00 35.78 63 ILE A O 1
ATOM 481 N N . SER A 1 64 ? -22.611 -104.231 -32.992 1.00 35.56 64 SER A N 1
ATOM 482 C CA . SER A 1 64 ? -23.319 -103.061 -33.471 1.00 34.49 64 SER A CA 1
ATOM 483 C C . SER A 1 64 ? -22.952 -102.847 -34.914 1.00 35.15 64 SER A C 1
ATOM 484 O O . SER A 1 64 ? -21.799 -103.030 -35.294 1.00 36.28 64 SER A O 1
ATOM 487 N N . ILE A 1 65 ? -23.930 -102.444 -35.716 1.00 34.73 65 ILE A N 1
ATOM 488 C CA . ILE A 1 65 ? -23.682 -102.057 -37.101 1.00 33.16 65 ILE A CA 1
ATOM 489 C C . ILE A 1 65 ? -24.494 -100.804 -37.411 1.00 34.28 65 ILE A C 1
ATOM 490 O O . ILE A 1 65 ? -25.312 -100.358 -36.591 1.00 33.38 65 ILE A O 1
ATOM 495 N N . GLY A 1 66 ? -24.260 -100.240 -38.595 1.00 34.14 66 GLY A N 1
ATOM 496 C CA . GLY A 1 66 ? -25.107 -99.193 -39.145 1.00 33.46 66 GLY A CA 1
ATOM 497 C C . GLY A 1 66 ? -25.483 -99.627 -40.540 1.00 34.15 66 GLY A C 1
ATOM 498 O O . GLY A 1 66 ? -24.603 -99.828 -41.368 1.00 38.13 66 GLY A O 1
ATOM 499 N N . LEU A 1 67 ? -26.774 -99.796 -40.809 1.00 33.30 67 LEU A N 1
ATOM 500 C CA . LEU A 1 67 ? -27.215 -100.261 -42.121 1.00 34.63 67 LEU A CA 1
ATOM 501 C C . LEU A 1 67 ? -26.642 -99.376 -43.224 1.00 35.88 67 LEU A C 1
ATOM 502 O O . LEU A 1 67 ? -26.547 -98.161 -43.042 1.00 34.32 67 LEU A O 1
ATOM 507 N N . PRO A 1 68 ? -26.222 -99.988 -44.356 1.00 38.68 68 PRO A N 1
ATOM 508 C CA . PRO A 1 68 ? -25.755 -99.209 -45.517 1.00 39.48 68 PRO A CA 1
ATOM 509 C C . PRO A 1 68 ? -26.919 -98.615 -46.284 1.00 38.89 68 PRO A C 1
ATOM 510 O O . PRO A 1 68 ? -28.028 -99.114 -46.177 1.00 39.08 68 PRO A O 1
ATOM 514 N N . ALA A 1 69 ? -26.666 -97.548 -47.036 1.00 42.08 69 ALA A N 1
ATOM 515 C CA . ALA A 1 69 ? -27.684 -96.945 -47.901 1.00 42.95 69 ALA A CA 1
ATOM 516 C C . ALA A 1 69 ? -28.162 -98.020 -48.861 1.00 44.17 69 ALA A C 1
ATOM 517 O O . ALA A 1 69 ? -29.329 -98.065 -49.246 1.00 43.26 69 ALA A O 1
ATOM 519 N N . ASP A 1 70 ? -27.221 -98.897 -49.206 1.00 48.24 70 ASP A N 1
ATOM 520 C CA . ASP A 1 70 ? -27.438 -100.106 -49.988 1.00 50.70 70 ASP A CA 1
ATOM 521 C C . ASP A 1 70 ? -28.453 -101.081 -49.362 1.00 53.05 70 ASP A C 1
ATOM 522 O O . ASP A 1 70 ? -29.128 -101.827 -50.080 1.00 54.96 70 ASP A O 1
ATOM 527 N N . GLY A 1 71 ? -28.563 -101.048 -48.048 1.00 50.57 71 GLY A N 1
ATOM 528 C CA . GLY A 1 71 ? -29.427 -101.913 -47.307 1.00 45.17 71 GLY A CA 1
ATOM 529 C C . GLY A 1 71 ? -30.388 -101.244 -46.367 1.00 44.12 71 GLY A C 1
ATOM 530 O O . GLY A 1 71 ? -30.544 -101.706 -45.291 1.00 47.55 71 GLY A O 1
ATOM 531 N N . ASP A 1 72 ? -31.038 -100.169 -46.746 1.00 39.63 72 ASP A N 1
ATOM 532 C CA . ASP A 1 72 ? -31.944 -99.537 -45.834 1.00 39.03 72 ASP A CA 1
ATOM 533 C C . ASP A 1 72 ? -33.337 -100.139 -45.807 1.00 39.38 72 ASP A C 1
ATOM 534 O O . ASP A 1 72 ? -34.103 -100.001 -46.723 1.00 39.77 72 ASP A O 1
ATOM 539 N N . ILE A 1 73 ? -33.686 -100.695 -44.670 1.00 38.88 73 ILE A N 1
ATOM 540 C CA . ILE A 1 73 ? -34.925 -101.413 -44.450 1.00 39.58 73 ILE A CA 1
ATOM 541 C C . ILE A 1 73 ? -36.149 -100.541 -44.421 1.00 38.27 73 ILE A C 1
ATOM 542 O O . ILE A 1 73 ? -37.233 -101.030 -44.331 1.00 38.53 73 ILE A O 1
ATOM 547 N N . SER A 1 74 ? -35.954 -99.245 -44.393 1.00 37.75 74 SER A N 1
ATOM 548 C CA . SER A 1 74 ? -37.033 -98.303 -44.523 1.00 38.19 74 SER A CA 1
ATOM 549 C C . SER A 1 74 ? -37.299 -97.879 -45.937 1.00 37.95 74 SER A C 1
ATOM 550 O O . SER A 1 74 ? -38.236 -97.201 -46.178 1.00 39.71 74 SER A O 1
ATOM 553 N N . SER A 1 75 ? -36.476 -98.308 -46.851 1.00 39.67 75 SER A N 1
ATOM 554 C CA . SER A 1 75 ? -36.624 -97.896 -48.210 1.00 42.61 75 SER A CA 1
ATOM 555 C C . SER A 1 75 ? -37.856 -98.425 -48.897 1.00 44.38 75 SER A C 1
ATOM 556 O O . SER A 1 75 ? -38.300 -99.510 -48.635 1.00 45.93 75 SER A O 1
ATOM 559 N N . ALA A 1 76 ? -38.414 -97.622 -49.775 1.00 45.74 76 ALA A N 1
ATOM 560 C CA . ALA A 1 76 ? -39.501 -98.031 -50.630 1.00 46.66 76 ALA A CA 1
ATOM 561 C C . ALA A 1 76 ? -39.053 -99.106 -51.583 1.00 49.36 76 ALA A C 1
ATOM 562 O O . ALA A 1 76 ? -39.812 -99.976 -51.927 1.00 51.39 76 ALA A O 1
ATOM 564 N N . ASP A 1 77 ? -37.821 -99.034 -52.048 1.00 48.58 77 ASP A N 1
ATOM 565 C CA . ASP A 1 77 ? -37.378 -99.989 -53.009 1.00 48.88 77 ASP A CA 1
ATOM 566 C C . ASP A 1 77 ? -37.152 -101.284 -52.304 1.00 49.47 77 ASP A C 1
ATOM 567 O O . ASP A 1 77 ? -36.289 -101.419 -51.491 1.00 51.70 77 ASP A O 1
ATOM 572 N N . LYS A 1 78 ? -37.920 -102.273 -52.687 1.00 49.62 78 LYS A N 1
ATOM 573 C CA . LYS A 1 78 ? -37.998 -103.505 -51.957 1.00 50.78 78 LYS A CA 1
ATOM 574 C C . LYS A 1 78 ? -36.698 -104.218 -51.930 1.00 50.44 78 LYS A C 1
ATOM 575 O O . LYS A 1 78 ? -36.392 -104.910 -50.998 1.00 53.38 78 LYS A O 1
ATOM 581 N N . ALA A 1 79 ? -35.962 -104.132 -53.007 1.00 48.07 79 ALA A N 1
ATOM 582 C CA . ALA A 1 79 ? -34.710 -104.825 -53.095 1.00 45.30 79 ALA A CA 1
ATOM 583 C C . ALA A 1 79 ? -33.734 -104.306 -52.089 1.00 44.91 79 ALA A C 1
ATOM 584 O O . ALA A 1 79 ? -32.924 -105.034 -51.582 1.00 42.13 79 ALA A O 1
ATOM 586 N N . VAL A 1 80 ? -33.754 -103.006 -51.876 1.00 45.20 80 VAL A N 1
ATOM 587 C CA . VAL A 1 80 ? -32.911 -102.395 -50.880 1.00 46.97 80 VAL A CA 1
ATOM 588 C C . VAL A 1 80 ? -33.265 -102.824 -49.478 1.00 46.78 80 VAL A C 1
ATOM 589 O O . VAL A 1 80 ? -32.417 -103.157 -48.692 1.00 42.87 80 VAL A O 1
ATOM 593 N N . ALA A 1 81 ? -34.553 -102.848 -49.213 1.00 47.44 81 ALA A N 1
ATOM 594 C CA . ALA A 1 81 ? -35.098 -103.302 -47.929 1.00 50.07 81 ALA A CA 1
ATOM 595 C C . ALA A 1 81 ? -34.778 -104.771 -47.629 1.00 52.61 81 ALA A C 1
ATOM 596 O O . ALA A 1 81 ? -34.494 -105.137 -46.475 1.00 53.73 81 ALA A O 1
ATOM 598 N N . ALA A 1 82 ? -34.818 -105.602 -48.668 1.00 51.25 82 ALA A N 1
ATOM 599 C CA . ALA A 1 82 ? -34.506 -107.015 -48.527 1.00 51.21 82 ALA A CA 1
ATOM 600 C C . ALA A 1 82 ? -33.029 -107.202 -48.228 1.00 49.11 82 ALA A C 1
ATOM 601 O O . ALA A 1 82 ? -32.654 -108.057 -47.418 1.00 51.93 82 ALA A O 1
ATOM 603 N N . ARG A 1 83 ? -32.187 -106.397 -48.866 1.00 48.15 83 ARG A N 1
ATOM 604 C CA . ARG A 1 83 ? -30.760 -106.421 -48.556 1.00 49.61 83 ARG A CA 1
ATOM 605 C C . ARG A 1 83 ? -30.539 -106.084 -47.067 1.00 47.73 83 ARG A C 1
ATOM 606 O O . ARG A 1 83 ? -29.739 -106.727 -46.391 1.00 47.54 83 ARG A O 1
ATOM 614 N N . GLY A 1 84 ? -31.291 -105.118 -46.552 1.00 47.26 84 GLY A N 1
ATOM 615 C CA . GLY A 1 84 ? -31.279 -104.810 -45.124 1.00 46.05 84 GLY A CA 1
ATOM 616 C C . GLY A 1 84 ? -31.572 -106.018 -44.252 1.00 46.15 84 GLY A C 1
ATOM 617 O O . GLY A 1 84 ? -30.729 -106.446 -43.453 1.00 46.19 84 GLY A O 1
ATOM 618 N N . VAL A 1 85 ? -32.767 -106.580 -44.414 1.00 45.35 85 VAL A N 1
ATOM 619 C CA . VAL A 1 85 ? -33.161 -107.769 -43.655 1.00 43.73 85 VAL A CA 1
ATOM 620 C C . VAL A 1 85 ? -32.069 -108.843 -43.696 1.00 44.49 85 VAL A C 1
ATOM 621 O O . VAL A 1 85 ? -31.755 -109.445 -42.668 1.00 46.12 85 VAL A O 1
ATOM 625 N N . GLU A 1 86 ? -31.470 -109.068 -44.863 1.00 45.14 86 GLU A N 1
ATOM 626 C CA . GLU A 1 86 ? -30.425 -110.092 -44.965 1.00 46.05 86 GLU A CA 1
ATOM 627 C C . GLU A 1 86 ? -29.149 -109.726 -44.201 1.00 45.27 86 GLU A C 1
ATOM 628 O O . GLU A 1 86 ? -28.471 -110.615 -43.669 1.00 47.55 86 GLU A O 1
ATOM 634 N N . ILE A 1 87 ? -28.823 -108.433 -44.142 1.00 43.43 87 ILE A N 1
ATOM 635 C CA . ILE A 1 87 ? -27.693 -107.978 -43.322 1.00 43.21 87 ILE A CA 1
ATOM 636 C C . ILE A 1 87 ? -28.023 -108.172 -41.837 1.00 45.07 87 ILE A C 1
ATOM 637 O O . ILE A 1 87 ? -27.177 -108.628 -41.058 1.00 43.39 87 ILE A O 1
ATOM 642 N N . LEU A 1 88 ? -29.260 -107.838 -41.466 1.00 45.18 88 LEU A N 1
ATOM 643 C CA . LEU A 1 88 ? -29.752 -108.035 -40.104 1.00 46.00 88 LEU A CA 1
ATOM 644 C C . LEU A 1 88 ? -29.666 -109.497 -39.655 1.00 46.83 88 LEU A C 1
ATOM 645 O O . LEU A 1 88 ? -29.090 -109.795 -38.594 1.00 44.86 88 LEU A O 1
ATOM 650 N N . ASN A 1 89 ? -30.218 -110.397 -40.477 1.00 48.18 89 ASN A N 1
ATOM 651 C CA . ASN A 1 89 ? -30.232 -111.837 -40.192 1.00 49.30 89 ASN A CA 1
ATOM 652 C C . ASN A 1 89 ? -28.828 -112.410 -40.014 1.00 51.61 89 ASN A C 1
ATOM 653 O O . ASN A 1 89 ? -28.595 -113.262 -39.147 1.00 53.34 89 ASN A O 1
ATOM 658 N N . GLN A 1 90 ? -27.894 -111.925 -40.827 1.00 51.04 90 GLN A N 1
ATOM 659 C CA . GLN A 1 90 ? -26.516 -112.385 -40.758 1.00 51.75 90 GLN A CA 1
ATOM 660 C C . GLN A 1 90 ? -25.851 -111.908 -39.469 1.00 49.04 90 GLN A C 1
ATOM 661 O O . GLN A 1 90 ? -25.181 -112.678 -38.786 1.00 51.89 90 GLN A O 1
ATOM 667 N N . THR A 1 91 ? -26.068 -110.640 -39.131 1.00 47.59 91 THR A N 1
ATOM 668 C CA . THR A 1 91 ? -25.524 -110.035 -37.910 1.00 45.36 91 THR A CA 1
ATOM 669 C C . THR A 1 91 ? -25.994 -110.756 -36.643 1.00 42.00 91 THR A C 1
ATOM 670 O O . THR A 1 91 ? -25.235 -110.903 -35.679 1.00 36.26 91 THR A O 1
ATOM 674 N N . ILE A 1 92 ? -27.253 -111.192 -36.659 1.00 42.13 92 ILE A N 1
ATOM 675 C CA . ILE A 1 92 ? -27.818 -111.967 -35.558 1.00 41.41 92 ILE A CA 1
ATOM 676 C C . ILE A 1 92 ? -27.039 -113.276 -35.373 1.00 43.72 92 ILE A C 1
ATOM 677 O O . ILE A 1 92 ? -26.486 -113.530 -34.291 1.00 45.14 92 ILE A O 1
ATOM 682 N N . ALA A 1 93 ? -26.967 -114.076 -36.438 1.00 43.49 93 ALA A N 1
ATOM 683 C CA . ALA A 1 93 ? -26.223 -115.335 -36.422 1.00 43.85 93 ALA A CA 1
ATOM 684 C C . ALA A 1 93 ? -24.763 -115.137 -36.009 1.00 45.34 93 ALA A C 1
ATOM 685 O O . ALA A 1 93 ? -24.190 -115.977 -35.302 1.00 47.06 93 ALA A O 1
ATOM 687 N N . LEU A 1 94 ? -24.162 -114.027 -36.431 1.00 44.77 94 LEU A N 1
ATOM 688 C CA . LEU A 1 94 ? -22.826 -113.687 -35.942 1.00 45.85 94 LEU A CA 1
ATOM 689 C C . LEU A 1 94 ? -22.796 -113.519 -34.409 1.00 45.74 94 LEU A C 1
ATOM 690 O O . LEU A 1 94 ? -21.970 -114.133 -33.735 1.00 47.29 94 LEU A O 1
ATOM 695 N N . THR A 1 95 ? -23.704 -112.701 -33.873 1.00 46.80 95 THR A N 1
ATOM 696 C CA . THR A 1 95 ? -23.788 -112.436 -32.427 1.00 49.04 95 THR A CA 1
ATOM 697 C C . THR A 1 95 ? -23.976 -113.748 -31.663 1.00 50.17 95 THR A C 1
ATOM 698 O O . THR A 1 95 ? -23.199 -114.072 -30.755 1.00 48.51 95 THR A O 1
ATOM 702 N N . ARG A 1 96 ? -25.011 -114.490 -32.064 1.00 50.97 96 ARG A N 1
ATOM 703 C CA . ARG A 1 96 ? -25.337 -115.799 -31.501 1.00 51.47 96 ARG A CA 1
ATOM 704 C C . ARG A 1 96 ? -24.123 -116.726 -31.451 1.00 49.93 96 ARG A C 1
ATOM 705 O O . ARG A 1 96 ? -23.812 -117.273 -30.396 1.00 49.04 96 ARG A O 1
ATOM 713 N N . ASP A 1 97 ? -23.426 -116.874 -32.577 1.00 49.89 97 ASP A N 1
ATOM 714 C CA . ASP A 1 97 ? -22.298 -117.804 -32.656 1.00 50.62 97 ASP A CA 1
ATOM 715 C C . ASP A 1 97 ? -21.097 -117.325 -31.861 1.00 50.66 97 ASP A C 1
ATOM 716 O O . ASP A 1 97 ? -20.237 -118.120 -31.472 1.00 52.24 97 ASP A O 1
ATOM 721 N N . LEU A 1 98 ? -21.050 -116.028 -31.595 1.00 50.83 98 LEU A N 1
ATOM 722 C CA . LEU A 1 98 ? -19.943 -115.465 -30.839 1.00 51.34 98 LEU A CA 1
ATOM 723 C C . LEU A 1 98 ? -20.215 -115.547 -29.327 1.00 51.13 98 LEU A C 1
ATOM 724 O O . LEU A 1 98 ? -19.310 -115.367 -28.502 1.00 50.08 98 LEU A O 1
ATOM 729 N N . GLY A 1 99 ? -21.461 -115.857 -28.974 1.00 48.56 99 GLY A N 1
ATOM 730 C CA . GLY A 1 99 ? -21.849 -115.977 -27.578 1.00 49.58 99 GLY A CA 1
ATOM 731 C C . GLY A 1 99 ? -22.176 -114.613 -27.011 1.00 50.63 99 GLY A C 1
ATOM 732 O O . GLY A 1 99 ? -21.662 -114.225 -25.964 1.00 49.85 99 GLY A O 1
ATOM 733 N N . GLY A 1 100 ? -23.022 -113.883 -27.730 1.00 50.28 100 GLY A N 1
ATOM 734 C CA . GLY A 1 100 ? -23.447 -112.552 -27.338 1.00 47.33 100 GLY A CA 1
ATOM 735 C C . GLY A 1 100 ? -24.957 -112.499 -27.261 1.00 48.72 100 GLY A C 1
ATOM 736 O O . GLY A 1 100 ? -25.651 -113.327 -27.859 1.00 49.03 100 GLY A O 1
ATOM 737 N N . ARG A 1 101 ? -25.464 -111.507 -26.537 1.00 48.65 101 ARG A N 1
ATOM 738 C CA . ARG A 1 101 ? -26.898 -111.381 -26.275 1.00 46.61 101 ARG A CA 1
ATOM 739 C C . ARG A 1 101 ? -27.535 -110.164 -26.959 1.00 42.47 101 ARG A C 1
ATOM 740 O O . ARG A 1 101 ? -28.760 -110.102 -27.114 1.00 42.71 101 ARG A O 1
ATOM 748 N N . LYS A 1 102 ? -26.703 -109.217 -27.390 1.00 39.58 102 LYS A N 1
ATOM 749 C CA . LYS A 1 102 ? -27.186 -107.962 -27.990 1.00 37.53 102 LYS A CA 1
ATOM 750 C C . LYS A 1 102 ? -26.691 -107.689 -29.422 1.00 36.00 102 LYS A C 1
ATOM 751 O O . LYS A 1 102 ? -25.486 -107.739 -29.696 1.00 34.22 102 LYS A O 1
ATOM 757 N N . VAL A 1 103 ? -27.633 -107.384 -30.313 1.00 35.14 103 VAL A N 1
ATOM 758 C CA . VAL A 1 103 ? -27.333 -106.728 -31.588 1.00 36.14 103 VAL A CA 1
ATOM 759 C C . VAL A 1 103 ? -27.787 -105.269 -31.478 1.00 35.99 103 VAL A C 1
ATOM 760 O O . VAL A 1 103 ? -28.982 -104.997 -31.313 1.00 33.84 103 VAL A O 1
ATOM 764 N N . ALA A 1 104 ? -26.863 -104.340 -31.637 1.00 36.51 104 ALA A N 1
ATOM 765 C CA . ALA A 1 104 ? -27.125 -102.921 -31.481 1.00 37.05 104 ALA A CA 1
ATOM 766 C C . ALA A 1 104 ? -26.711 -102.068 -32.690 1.00 37.75 104 ALA A C 1
ATOM 767 O O . ALA A 1 104 ? -26.295 -102.577 -33.674 1.00 37.40 104 ALA A O 1
ATOM 769 N N . GLY A 1 105 ? -26.851 -100.761 -32.615 1.00 38.00 105 GLY A N 1
ATOM 770 C CA . GLY A 1 105 ? -26.468 -99.911 -33.707 1.00 36.10 105 GLY A CA 1
ATOM 771 C C . GLY A 1 105 ? -27.639 -99.307 -34.408 1.00 36.12 105 GLY A C 1
ATOM 772 O O . GLY A 1 105 ? -28.712 -99.277 -33.881 1.00 36.11 105 GLY A O 1
ATOM 773 N N . ILE A 1 106 ? -27.411 -98.795 -35.599 1.00 35.03 106 ILE A N 1
ATOM 774 C CA . ILE A 1 106 ? -28.479 -98.216 -36.369 1.00 34.12 106 ILE A CA 1
ATOM 775 C C . ILE A 1 106 ? -29.086 -99.286 -37.199 1.00 33.16 106 ILE A C 1
ATOM 776 O O . ILE A 1 106 ? -28.546 -99.736 -38.144 1.00 32.62 106 ILE A O 1
ATOM 781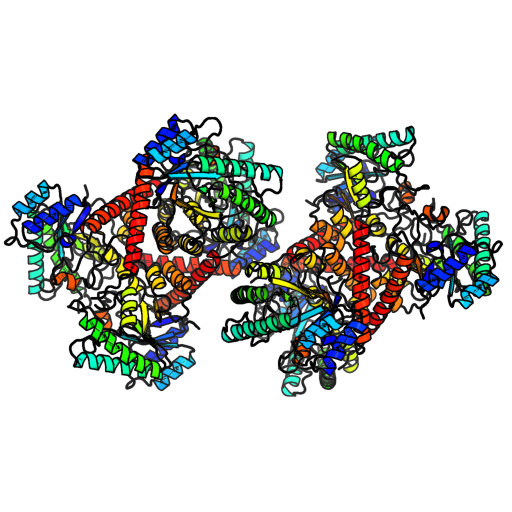 N N . LEU A 1 107 ? -30.260 -99.671 -36.778 1.00 32.37 107 LEU A N 1
ATOM 782 C CA . LEU A 1 107 ? -30.909 -100.859 -37.194 1.00 31.17 107 LEU A CA 1
ATOM 783 C C . LEU A 1 107 ? -32.195 -100.512 -37.824 1.00 31.04 107 LEU A C 1
ATOM 784 O O . LEU A 1 107 ? -32.875 -101.352 -38.303 1.00 31.04 107 LEU A O 1
ATOM 789 N N . SER A 1 108 ? -32.543 -99.252 -37.792 1.00 29.96 108 SER A N 1
ATOM 790 C CA . SER A 1 108 ? -33.882 -98.825 -38.218 1.00 29.21 108 SER A CA 1
ATOM 791 C C . SER A 1 108 ? -33.958 -98.136 -39.569 1.00 28.50 108 SER A C 1
ATOM 792 O O . SER A 1 108 ? -35.050 -97.926 -40.095 1.00 30.75 108 SER A O 1
ATOM 795 N N . ALA A 1 109 ? -32.809 -97.750 -40.109 1.00 26.97 109 ALA A N 1
ATOM 796 C CA . ALA A 1 109 ? -32.740 -96.960 -41.330 1.00 26.17 109 ALA A CA 1
ATOM 797 C C . ALA A 1 109 ? -31.277 -96.802 -41.715 1.00 26.47 109 ALA A C 1
ATOM 798 O O . ALA A 1 109 ? -30.387 -97.228 -40.961 1.00 27.39 109 ALA A O 1
ATOM 800 N N . GLY A 1 110 ? -31.002 -96.214 -42.874 1.00 24.75 110 GLY A N 1
ATOM 801 C CA . GLY A 1 110 ? -29.609 -96.065 -43.299 1.00 25.21 110 GLY A CA 1
ATOM 802 C C . GLY A 1 110 ? -28.802 -95.178 -42.364 1.00 25.20 110 GLY A C 1
ATOM 803 O O . GLY A 1 110 ? -29.289 -94.140 -41.928 1.00 25.34 110 GLY A O 1
ATOM 804 N N . HIS A 1 111 ? -27.582 -95.607 -42.042 1.00 25.63 111 HIS A N 1
ATOM 805 C CA . HIS A 1 111 ? -26.587 -94.778 -41.331 1.00 26.68 111 HIS A CA 1
ATOM 806 C C . HIS A 1 111 ? -25.987 -93.726 -42.235 1.00 27.60 111 HIS A C 1
ATOM 807 O O . HIS A 1 111 ? -25.228 -94.034 -43.158 1.00 27.10 111 HIS A O 1
ATOM 814 N N . GLY A 1 112 ? -26.320 -92.468 -41.989 1.00 28.36 112 GLY A N 1
ATOM 815 C CA . GLY A 1 112 ? -25.771 -91.395 -42.804 1.00 29.51 112 GLY A CA 1
ATOM 816 C C . GLY A 1 112 ? -26.712 -90.221 -42.925 1.00 31.33 112 GLY A C 1
ATOM 817 O O . GLY A 1 112 ? -27.850 -90.285 -42.459 1.00 31.49 112 GLY A O 1
ATOM 818 N N . LEU A 1 113 ? -26.225 -89.141 -43.541 1.00 32.68 113 LEU A N 1
ATOM 819 C CA . LEU A 1 113 ? -27.054 -87.980 -43.820 1.00 32.70 113 LEU A CA 1
ATOM 820 C C . LEU A 1 113 ? -27.982 -88.300 -44.978 1.00 33.17 113 LEU A C 1
ATOM 821 O O . LEU A 1 113 ? -27.530 -88.669 -46.061 1.00 34.12 113 LEU A O 1
ATOM 826 N N . GLN A 1 114 ? -29.278 -88.163 -44.733 1.00 34.11 114 GLN A N 1
ATOM 827 C CA . GLN A 1 114 ? -30.292 -88.486 -45.731 1.00 36.60 114 GLN A CA 1
ATOM 828 C C . GLN A 1 114 ? -30.660 -87.277 -46.558 1.00 38.59 114 GLN A C 1
ATOM 829 O O . GLN A 1 114 ? -30.656 -86.156 -46.058 1.00 41.71 114 GLN A O 1
ATOM 835 N N . VAL A 1 115 ? -30.989 -87.505 -47.824 1.00 40.05 115 VAL A N 1
ATOM 836 C CA . VAL A 1 115 ? -31.354 -86.401 -48.712 1.00 41.34 115 VAL A CA 1
ATOM 837 C C . VAL A 1 115 ? -32.853 -86.131 -48.748 1.00 43.38 115 VAL A C 1
ATOM 838 O O . VAL A 1 115 ? -33.288 -85.076 -49.205 1.00 45.09 115 VAL A O 1
ATOM 842 N N . GLU A 1 116 ? -33.638 -87.080 -48.248 1.00 44.94 116 GLU A N 1
ATOM 843 C CA . GLU A 1 116 ? -35.073 -86.870 -48.089 1.00 45.90 116 GLU A CA 1
ATOM 844 C C . GLU A 1 116 ? -35.445 -86.717 -46.615 1.00 42.99 116 GLU A C 1
ATOM 845 O O . GLU A 1 116 ? -34.875 -87.400 -45.763 1.00 41.46 116 GLU A O 1
ATOM 851 N N . ALA A 1 117 ? -36.393 -85.818 -46.322 1.00 41.28 117 ALA A N 1
ATOM 852 C CA . ALA A 1 117 ? -37.054 -85.754 -44.998 1.00 38.76 117 ALA A CA 1
ATOM 853 C C . ALA A 1 117 ? -37.779 -87.076 -44.704 1.00 38.84 117 ALA A C 1
ATOM 854 O O . ALA A 1 117 ? -38.144 -87.801 -45.632 1.00 40.13 117 ALA A O 1
ATOM 856 N N . PRO A 1 118 ? -37.990 -87.403 -43.418 1.00 38.57 118 PRO A N 1
ATOM 857 C CA . PRO A 1 118 ? -38.646 -88.678 -43.136 1.00 38.19 118 PRO A CA 1
ATOM 858 C C . PRO A 1 118 ? -40.137 -88.655 -43.472 1.00 37.81 118 PRO A C 1
ATOM 859 O O . PRO A 1 118 ? -40.744 -87.583 -43.499 1.00 36.34 118 PRO A O 1
ATOM 863 N N . THR A 1 119 ? -40.698 -89.837 -43.730 1.00 39.44 119 THR A N 1
ATOM 864 C CA . THR A 1 119 ? -42.126 -90.019 -44.041 1.00 39.88 119 THR A CA 1
ATOM 865 C C . THR A 1 119 ? -42.737 -91.074 -43.102 1.00 41.35 119 THR A C 1
ATOM 866 O O . THR A 1 119 ? -42.010 -91.847 -42.464 1.00 40.37 119 THR A O 1
ATOM 870 N N . ARG A 1 120 ? -44.065 -91.124 -43.030 1.00 43.05 120 ARG A N 1
ATOM 871 C CA . ARG A 1 120 ? -44.740 -92.117 -42.192 1.00 44.02 120 ARG A CA 1
ATOM 872 C C . ARG A 1 120 ? -44.617 -93.532 -42.756 1.00 43.73 120 ARG A C 1
ATOM 873 O O . ARG A 1 120 ? -44.475 -94.505 -42.007 1.00 42.46 120 ARG A O 1
ATOM 881 N N . ASP A 1 121 ? -44.671 -93.645 -44.080 1.00 44.07 121 ASP A N 1
ATOM 882 C CA . ASP A 1 121 ? -44.507 -94.939 -44.732 1.00 42.15 121 ASP A CA 1
ATOM 883 C C . ASP A 1 121 ? -43.129 -95.515 -44.454 1.00 41.44 121 ASP A C 1
ATOM 884 O O . ASP A 1 121 ? -42.993 -96.726 -44.252 1.00 42.26 121 ASP A O 1
ATOM 889 N N . GLN A 1 122 ? -42.115 -94.648 -44.437 1.00 39.63 122 GLN A N 1
ATOM 890 C CA . GLN A 1 122 ? -40.758 -95.057 -44.057 1.00 38.60 122 GLN A CA 1
ATOM 891 C C . GLN A 1 122 ? -40.787 -95.628 -42.641 1.00 38.83 122 GLN A C 1
ATOM 892 O O . GLN A 1 122 ? -40.273 -96.723 -42.394 1.00 38.12 122 GLN A O 1
ATOM 898 N N . TRP A 1 123 ? -41.414 -94.879 -41.732 1.00 39.65 123 TRP A N 1
ATOM 899 C CA . TRP A 1 123 ? -41.629 -95.300 -40.346 1.00 41.85 123 TRP A CA 1
ATOM 900 C C . TRP A 1 123 ? -42.259 -96.670 -40.259 1.00 41.36 123 TRP A C 1
ATOM 901 O O . TRP A 1 123 ? -41.677 -97.591 -39.675 1.00 38.47 123 TRP A O 1
ATOM 912 N N . ASN A 1 124 ? -43.446 -96.817 -40.859 1.00 41.43 124 ASN A N 1
ATOM 913 C CA . ASN A 1 124 ? -44.202 -98.076 -40.805 1.00 39.71 124 ASN A CA 1
ATOM 914 C C . ASN A 1 124 ? -43.443 -99.280 -41.403 1.00 39.83 124 ASN A C 1
ATOM 915 O O . ASN A 1 124 ? -43.453 -100.370 -40.819 1.00 39.84 124 ASN A O 1
ATOM 920 N N . ARG A 1 125 ? -42.775 -99.072 -42.541 1.00 38.44 125 ARG A N 1
ATOM 921 C CA . ARG A 1 125 ? -41.973 -100.124 -43.182 1.00 38.38 125 ARG A CA 1
ATOM 922 C C . ARG A 1 125 ? -40.918 -100.680 -42.232 1.00 38.40 125 ARG A C 1
ATOM 923 O O . ARG A 1 125 ? -40.832 -101.897 -42.021 1.00 36.94 125 ARG A O 1
ATOM 931 N N . SER A 1 126 ? -40.125 -99.773 -41.664 1.00 39.57 126 SER A N 1
ATOM 932 C CA . SER A 1 126 ? -39.055 -100.130 -40.734 1.00 40.89 126 SER A CA 1
ATOM 933 C C . SER A 1 126 ? -39.598 -100.882 -39.516 1.00 40.28 126 SER A C 1
ATOM 934 O O . SER A 1 126 ? -39.053 -101.918 -39.114 1.00 39.34 126 SER A O 1
ATOM 937 N N . ALA A 1 127 ? -40.677 -100.350 -38.947 1.00 40.51 127 ALA A N 1
ATOM 938 C CA . ALA A 1 127 ? -41.382 -100.993 -37.846 1.00 40.69 127 ALA A CA 1
ATOM 939 C C . ALA A 1 127 ? -41.828 -102.405 -38.243 1.00 40.85 127 ALA A C 1
ATOM 940 O O . ALA A 1 127 ? -41.468 -103.390 -37.580 1.00 40.31 127 ALA A O 1
ATOM 942 N N . ALA A 1 128 ? -42.572 -102.496 -39.347 1.00 41.07 128 ALA A N 1
ATOM 943 C CA . ALA A 1 128 ? -43.084 -103.779 -39.839 1.00 40.19 128 ALA A CA 1
ATOM 944 C C . ALA A 1 128 ? -41.962 -104.786 -40.024 1.00 40.16 128 ALA A C 1
ATOM 945 O O . ALA A 1 128 ? -42.071 -105.929 -39.578 1.00 44.41 128 ALA A O 1
ATOM 947 N N . ALA A 1 129 ? -40.868 -104.351 -40.639 1.00 39.28 129 ALA A N 1
ATOM 948 C CA . ALA A 1 129 ? -39.755 -105.245 -40.916 1.00 39.73 129 ALA A CA 1
ATOM 949 C C . ALA A 1 129 ? -39.026 -105.674 -39.651 1.00 41.26 129 ALA A C 1
ATOM 950 O O . ALA A 1 129 ? -38.701 -106.863 -39.488 1.00 44.19 129 ALA A O 1
ATOM 952 N N . LEU A 1 130 ? -38.771 -104.718 -38.757 1.00 41.57 130 LEU A N 1
ATOM 953 C CA . LEU A 1 130 ? -38.035 -105.020 -37.524 1.00 42.14 130 LEU A CA 1
ATOM 954 C C . LEU A 1 130 ? -38.842 -105.884 -36.555 1.00 43.54 130 LEU A C 1
ATOM 955 O O . LEU A 1 130 ? -38.274 -106.742 -35.871 1.00 43.02 130 LEU A O 1
ATOM 960 N N . ALA A 1 131 ? -40.162 -105.678 -36.528 1.00 43.20 131 ALA A N 1
ATOM 961 C CA . ALA A 1 131 ? -41.076 -106.592 -35.836 1.00 44.22 131 ALA A CA 1
ATOM 962 C C . ALA A 1 131 ? -40.776 -108.062 -36.179 1.00 45.32 131 ALA A C 1
ATOM 963 O O . ALA A 1 131 ? -40.826 -108.929 -35.301 1.00 47.62 131 ALA A O 1
ATOM 965 N N . LYS A 1 132 ? -40.453 -108.330 -37.445 1.00 43.82 132 LYS A N 1
ATOM 966 C CA . LYS A 1 132 ? -40.163 -109.694 -37.892 1.00 45.12 132 LYS A CA 1
ATOM 967 C C . LYS A 1 132 ? -38.754 -110.152 -37.531 1.00 45.42 132 LYS A C 1
ATOM 968 O O . LYS A 1 132 ? -38.553 -111.285 -37.077 1.00 45.94 132 LYS A O 1
ATOM 974 N N . VAL A 1 133 ? -37.782 -109.270 -37.734 1.00 44.58 133 VAL A N 1
ATOM 975 C CA . VAL A 1 133 ? -36.386 -109.603 -37.502 1.00 43.32 133 VAL A CA 1
ATOM 976 C C . VAL A 1 133 ? -36.134 -109.830 -36.011 1.00 46.07 133 VAL A C 1
ATOM 977 O O . VAL A 1 133 ? -35.193 -110.544 -35.627 1.00 48.12 133 VAL A O 1
ATOM 981 N N . ALA A 1 134 ? -36.992 -109.235 -35.179 1.00 46.08 134 ALA A N 1
ATOM 982 C CA . ALA A 1 134 ? -36.950 -109.428 -33.726 1.00 45.79 134 ALA A CA 1
ATOM 983 C C . ALA A 1 134 ? -37.290 -110.861 -33.326 1.00 46.02 134 ALA A C 1
ATOM 984 O O . ALA A 1 134 ? -36.692 -111.412 -32.392 1.00 45.15 134 ALA A O 1
ATOM 986 N N . GLU A 1 135 ? -38.246 -111.461 -34.034 1.00 46.36 135 GLU A N 1
ATOM 987 C CA . GLU A 1 135 ? -38.569 -112.876 -33.823 1.00 46.92 135 GLU A CA 1
ATOM 988 C C . GLU A 1 135 ? -37.370 -113.766 -34.133 1.00 45.70 135 GLU A C 1
ATOM 989 O O . GLU A 1 135 ? -37.043 -114.663 -33.345 1.00 44.95 135 GLU A O 1
ATOM 995 N N . THR A 1 136 ? -36.706 -113.499 -35.263 1.00 43.79 136 THR A N 1
ATOM 996 C CA . THR A 1 136 ? -35.491 -114.224 -35.637 1.00 42.37 136 THR A CA 1
ATOM 997 C C . THR A 1 136 ? -34.467 -114.075 -34.527 1.00 45.08 136 THR A C 1
ATOM 998 O O . THR A 1 136 ? -33.815 -115.048 -34.132 1.00 48.55 136 THR A O 1
ATOM 1002 N N . ALA A 1 137 ? -34.341 -112.850 -34.023 1.00 45.09 137 ALA A N 1
ATOM 1003 C CA . ALA A 1 137 ? -33.383 -112.542 -32.970 1.00 44.69 137 ALA A CA 1
ATOM 1004 C C . ALA A 1 137 ? -33.711 -113.290 -31.670 1.00 43.61 137 ALA A C 1
ATOM 1005 O O . ALA A 1 137 ? -32.813 -113.858 -31.026 1.00 42.02 137 ALA A O 1
ATOM 1007 N N . LYS A 1 138 ? -34.991 -113.304 -31.299 1.00 42.47 138 LYS A N 1
ATOM 1008 C CA . LYS A 1 138 ? -35.425 -114.013 -30.091 1.00 45.28 138 LYS A CA 1
ATOM 1009 C C . LYS A 1 138 ? -34.994 -115.480 -30.150 1.00 42.95 138 LYS A C 1
ATOM 1010 O O . LYS A 1 138 ? -34.288 -115.962 -29.258 1.00 37.90 138 LYS A O 1
ATOM 1016 N N . ALA A 1 139 ? -35.409 -116.158 -31.225 1.00 41.71 139 ALA A N 1
ATOM 1017 C CA . ALA A 1 139 ? -35.034 -117.550 -31.486 1.00 41.09 139 ALA A CA 1
ATOM 1018 C C . ALA A 1 139 ? -33.534 -117.781 -31.348 1.00 42.73 139 ALA A C 1
ATOM 1019 O O . ALA A 1 139 ? -33.109 -118.826 -30.842 1.00 44.85 139 ALA A O 1
ATOM 1021 N N . ALA A 1 140 ? -32.730 -116.805 -31.766 1.00 42.01 140 ALA A N 1
ATOM 1022 C CA . ALA A 1 140 ? -31.279 -116.936 -31.652 1.00 41.91 140 ALA A CA 1
ATOM 1023 C C . ALA A 1 140 ? -30.735 -116.581 -30.263 1.00 41.65 140 ALA A C 1
ATOM 1024 O O . ALA A 1 140 ? -29.532 -116.679 -30.015 1.00 41.01 140 ALA A O 1
ATOM 1026 N N . GLY A 1 141 ? -31.628 -116.189 -29.355 1.00 44.31 141 GLY A N 1
ATOM 1027 C CA . GLY A 1 141 ? -31.249 -115.817 -27.983 1.00 42.77 141 GLY A CA 1
ATOM 1028 C C . GLY A 1 141 ? -30.575 -114.456 -27.899 1.00 42.45 141 GLY A C 1
ATOM 1029 O O . GLY A 1 141 ? -29.594 -114.287 -27.165 1.00 41.80 141 GLY A O 1
ATOM 1030 N N . VAL A 1 142 ? -31.089 -113.495 -28.672 1.00 41.59 142 VAL A N 1
ATOM 1031 C CA . VAL A 1 142 ? -30.517 -112.144 -28.741 1.00 41.00 142 VAL A CA 1
ATOM 1032 C C . VAL A 1 142 ? -31.572 -111.045 -28.830 1.00 40.46 142 VAL A C 1
ATOM 1033 O O . VAL A 1 142 ? -32.619 -111.205 -29.455 1.00 39.32 142 VAL A O 1
ATOM 1037 N N . THR A 1 143 ? -31.273 -109.917 -28.202 1.00 41.02 143 THR A N 1
ATOM 1038 C CA . THR A 1 143 ? -32.168 -108.756 -28.219 1.00 39.92 143 THR A CA 1
ATOM 1039 C C . THR A 1 143 ? -31.791 -107.801 -29.353 1.00 36.92 143 THR A C 1
ATOM 1040 O O . THR A 1 143 ? -30.633 -107.759 -29.769 1.00 37.33 143 THR A O 1
ATOM 1044 N N . LEU A 1 144 ? -32.764 -107.064 -29.875 1.00 34.48 144 LEU A N 1
ATOM 1045 C CA . LEU A 1 144 ? -32.469 -105.967 -30.803 1.00 33.67 144 LEU A CA 1
ATOM 1046 C C . LEU A 1 144 ? -32.550 -104.616 -30.073 1.00 34.48 144 LEU A C 1
ATOM 1047 O O . LEU A 1 144 ? -33.598 -104.246 -29.524 1.00 33.99 144 LEU A O 1
ATOM 1052 N N . ASN A 1 145 ? -31.442 -103.883 -30.070 1.00 34.50 145 ASN A N 1
ATOM 1053 C CA . ASN A 1 145 ? -31.406 -102.558 -29.460 1.00 33.62 145 ASN A CA 1
ATOM 1054 C C . ASN A 1 145 ? -31.188 -101.483 -30.506 1.00 31.66 145 ASN A C 1
ATOM 1055 O O . ASN A 1 145 ? -30.114 -101.382 -31.100 1.00 31.10 145 ASN A O 1
ATOM 1060 N N . LEU A 1 146 ? -32.235 -100.695 -30.721 1.00 30.29 146 LEU A N 1
ATOM 1061 C CA . LEU A 1 146 ? -32.272 -99.652 -31.732 1.00 29.16 146 LEU A CA 1
ATOM 1062 C C . LEU A 1 146 ? -31.473 -98.418 -31.319 1.00 29.76 146 LEU A C 1
ATOM 1063 O O . LEU A 1 146 ? -31.878 -97.732 -30.374 1.00 30.48 146 LEU A O 1
ATOM 1068 N N . GLU A 1 147 ? -30.350 -98.130 -31.999 1.00 28.69 147 GLU A N 1
ATOM 1069 C CA . GLU A 1 147 ? -29.578 -96.927 -31.648 1.00 26.62 147 GLU A CA 1
ATOM 1070 C C . GLU A 1 147 ? -30.272 -95.679 -32.125 1.00 26.47 147 GLU A C 1
ATOM 1071 O O . GLU A 1 147 ? -30.710 -95.578 -33.277 1.00 26.74 147 GLU A O 1
ATOM 1077 N N . ILE A 1 148 ? -30.390 -94.748 -31.188 1.00 26.48 148 ILE A N 1
ATOM 1078 C CA . ILE A 1 148 ? -30.972 -93.438 -31.407 1.00 25.39 148 ILE A CA 1
ATOM 1079 C C . ILE A 1 148 ? -29.821 -92.489 -31.701 1.00 24.44 148 ILE A C 1
ATOM 1080 O O . ILE A 1 148 ? -28.903 -92.354 -30.894 1.00 23.29 148 ILE A O 1
ATOM 1085 N N . VAL A 1 149 ? -29.867 -91.844 -32.860 1.00 23.86 149 VAL A N 1
ATOM 1086 C CA . VAL A 1 149 ? -28.725 -91.055 -33.327 1.00 24.16 149 VAL A CA 1
ATOM 1087 C C . VAL A 1 149 ? -29.108 -89.639 -33.739 1.00 23.92 149 VAL A C 1
ATOM 1088 O O . VAL A 1 149 ? -30.295 -89.325 -33.890 1.00 24.22 149 VAL A O 1
ATOM 1092 N N . ASN A 1 150 ? -28.095 -88.796 -33.927 1.00 22.68 150 ASN A N 1
ATOM 1093 C CA . ASN A 1 150 ? -28.326 -87.404 -34.272 1.00 21.87 150 ASN A CA 1
ATOM 1094 C C . ASN A 1 150 ? -28.795 -87.236 -35.713 1.00 21.44 150 ASN A C 1
ATOM 1095 O O . ASN A 1 150 ? -28.590 -88.114 -36.552 1.00 20.98 150 ASN A O 1
ATOM 1100 N N . ARG A 1 151 ? -29.420 -86.094 -35.982 1.00 21.52 151 ARG A N 1
ATOM 1101 C CA . ARG A 1 151 ? -30.003 -85.771 -37.283 1.00 20.96 151 ARG A CA 1
ATOM 1102 C C . ARG A 1 151 ? -29.123 -86.082 -38.494 1.00 21.51 151 ARG A C 1
ATOM 1103 O O . ARG A 1 151 ? -29.643 -86.444 -39.542 1.00 21.50 151 ARG A O 1
ATOM 1111 N N . PHE A 1 152 ? -27.807 -85.921 -38.339 1.00 22.05 152 PHE A N 1
ATOM 1112 C CA . PHE A 1 152 ? -26.845 -86.123 -39.427 1.00 22.74 152 PHE A CA 1
ATOM 1113 C C . PHE A 1 152 ? -26.484 -87.584 -39.693 1.00 24.80 152 PHE A C 1
ATOM 1114 O O . PHE A 1 152 ? -25.837 -87.879 -40.699 1.00 26.19 152 PHE A O 1
ATOM 1122 N N . GLU A 1 153 ? -26.906 -88.488 -38.837 1.00 26.24 153 GLU A N 1
ATOM 1123 C CA . GLU A 1 153 ? -26.633 -89.880 -39.040 1.00 26.40 153 GLU A CA 1
ATOM 1124 C C . GLU A 1 153 ? -27.836 -90.776 -39.378 1.00 27.88 153 GLU A C 1
ATOM 1125 O O . GLU A 1 153 ? -27.677 -91.850 -39.872 1.00 28.04 153 GLU A O 1
ATOM 1131 N N . SER A 1 154 ? -29.031 -90.311 -39.103 1.00 27.58 154 SER A N 1
ATOM 1132 C CA . SER A 1 154 ? -30.227 -90.942 -39.557 1.00 28.18 154 SER A CA 1
ATOM 1133 C C . SER A 1 154 ? -31.292 -89.896 -39.595 1.00 29.41 154 SER A C 1
ATOM 1134 O O . SER A 1 154 ? -31.182 -88.904 -38.946 1.00 30.01 154 SER A O 1
ATOM 1137 N N . ASN A 1 155 ? -32.341 -90.117 -40.351 1.00 29.52 155 ASN A N 1
ATOM 1138 C CA . ASN A 1 155 ? -33.412 -89.174 -40.333 1.00 29.69 155 ASN A CA 1
ATOM 1139 C C . ASN A 1 155 ? -34.632 -89.645 -39.628 1.00 30.01 155 ASN A C 1
ATOM 1140 O O . ASN A 1 155 ? -35.625 -89.000 -39.642 1.00 31.60 155 ASN A O 1
ATOM 1145 N N . LEU A 1 156 ? -34.554 -90.786 -38.991 1.00 29.47 156 LEU A N 1
ATOM 1146 C CA . LEU A 1 156 ? -35.732 -91.346 -38.413 1.00 30.35 156 LEU A CA 1
ATOM 1147 C C . LEU A 1 156 ? -35.797 -91.283 -36.916 1.00 29.27 156 LEU A C 1
ATOM 1148 O O . LEU A 1 156 ? -36.607 -90.607 -36.385 1.00 28.38 156 LEU A O 1
ATOM 1153 N N . LEU A 1 157 ? -34.942 -92.005 -36.239 1.00 28.50 157 LEU A N 1
ATOM 1154 C CA . LEU A 1 157 ? -34.978 -91.997 -34.800 1.00 27.99 157 LEU A CA 1
ATOM 1155 C C . LEU A 1 157 ? -33.856 -91.232 -34.192 1.00 27.65 157 LEU A C 1
ATOM 1156 O O . LEU A 1 157 ? -32.785 -91.736 -34.046 1.00 26.58 157 LEU A O 1
ATOM 1161 N N . ASN A 1 158 ? -34.159 -90.022 -33.780 1.00 28.36 158 ASN A N 1
ATOM 1162 C CA . ASN A 1 158 ? -33.174 -89.112 -33.256 1.00 28.66 158 ASN A CA 1
ATOM 1163 C C . ASN A 1 158 ? -33.434 -88.855 -31.819 1.00 29.37 158 ASN A C 1
ATOM 1164 O O . ASN A 1 158 ? -32.660 -88.276 -31.166 1.00 29.96 158 ASN A O 1
ATOM 1169 N N . THR A 1 159 ? -34.568 -89.285 -31.337 1.00 30.70 159 THR A N 1
ATOM 1170 C CA . THR A 1 159 ? -35.000 -88.961 -29.980 1.00 30.72 159 THR A CA 1
ATOM 1171 C C . THR A 1 159 ? -35.464 -90.210 -29.221 1.00 30.91 159 THR A C 1
ATOM 1172 O O . THR A 1 159 ? -36.065 -91.113 -29.815 1.00 32.34 159 THR A O 1
ATOM 1176 N N . ALA A 1 160 ? -35.160 -90.295 -27.924 1.00 30.64 160 ALA A N 1
ATOM 1177 C CA . ALA A 1 160 ? -35.575 -91.465 -27.124 1.00 29.65 160 ALA A CA 1
ATOM 1178 C C . ALA A 1 160 ? -37.091 -91.670 -27.155 1.00 30.06 160 ALA A C 1
ATOM 1179 O O . ALA A 1 160 ? -37.567 -92.804 -27.190 1.00 31.26 160 ALA A O 1
ATOM 1181 N N . ALA A 1 161 ? -37.838 -90.568 -27.152 1.00 30.25 161 ALA A N 1
ATOM 1182 C CA . ALA A 1 161 ? -39.291 -90.610 -27.285 1.00 31.09 161 ALA A CA 1
ATOM 1183 C C . ALA A 1 161 ? -39.744 -91.141 -28.646 1.00 31.72 161 ALA A C 1
ATOM 1184 O O . ALA A 1 161 ? -40.739 -91.852 -28.719 1.00 32.41 161 ALA A O 1
ATOM 1186 N N . GLN A 1 162 ? -39.015 -90.805 -29.712 1.00 33.23 162 GLN A N 1
ATOM 1187 C CA . GLN A 1 162 ? -39.273 -91.364 -31.054 1.00 34.24 162 GLN A CA 1
ATOM 1188 C C . GLN A 1 162 ? -39.105 -92.872 -31.033 1.00 35.43 162 GLN A C 1
ATOM 1189 O O . GLN A 1 162 ? -39.874 -93.599 -31.667 1.00 37.49 162 GLN A O 1
ATOM 1195 N N . GLY A 1 163 ? -38.095 -93.330 -30.302 1.00 34.32 163 GLY A N 1
ATOM 1196 C CA . GLY A 1 163 ? -37.792 -94.749 -30.222 1.00 35.44 163 GLY A CA 1
ATOM 1197 C C . GLY A 1 163 ? -38.909 -95.479 -29.522 1.00 36.51 163 GLY A C 1
ATOM 1198 O O . GLY A 1 163 ? -39.423 -96.464 -30.042 1.00 38.01 163 GLY A O 1
ATOM 1199 N N . LEU A 1 164 ? -39.281 -94.974 -28.343 1.00 36.60 164 LEU A N 1
ATOM 1200 C CA . LEU A 1 164 ? -40.409 -95.478 -27.551 1.00 33.74 164 LEU A CA 1
ATOM 1201 C C . LEU A 1 164 ? -41.664 -95.668 -28.398 1.00 34.09 164 LEU A C 1
ATOM 1202 O O . LEU A 1 164 ? -42.237 -96.751 -28.415 1.00 36.28 164 LEU A O 1
ATOM 1207 N N . ALA A 1 165 ? -42.063 -94.619 -29.110 1.00 33.36 165 ALA A N 1
ATOM 1208 C CA . ALA A 1 165 ? -43.191 -94.664 -30.034 1.00 34.55 165 ALA A CA 1
ATOM 1209 C C . ALA A 1 165 ? -42.962 -95.690 -31.126 1.00 37.05 165 ALA A C 1
ATOM 1210 O O . ALA A 1 165 ? -43.845 -96.500 -31.431 1.00 40.02 165 ALA A O 1
ATOM 1212 N N . PHE A 1 166 ? -41.773 -95.647 -31.721 1.00 36.96 166 PHE A N 1
ATOM 1213 C CA . PHE A 1 166 ? -41.420 -96.591 -32.767 1.00 36.07 166 PHE A CA 1
ATOM 1214 C C . PHE A 1 166 ? -41.548 -98.031 -32.267 1.00 36.62 166 PHE A C 1
ATOM 1215 O O . PHE A 1 166 ? -42.202 -98.842 -32.912 1.00 36.95 166 PHE A O 1
ATOM 1223 N N . ILE A 1 167 ? -40.929 -98.330 -31.124 1.00 36.81 167 ILE A N 1
ATOM 1224 C CA . ILE A 1 167 ? -41.021 -99.647 -30.507 1.00 39.06 167 ILE A CA 1
ATOM 1225 C C . ILE A 1 167 ? -42.483 -100.040 -30.293 1.00 43.05 167 ILE A C 1
ATOM 1226 O O . ILE A 1 167 ? -42.900 -101.148 -30.656 1.00 44.99 167 ILE A O 1
ATOM 1231 N N . GLU A 1 168 ? -43.251 -99.109 -29.730 1.00 45.03 168 GLU A N 1
ATOM 1232 C CA . GLU A 1 168 ? -44.684 -99.264 -29.537 1.00 48.02 168 GLU A CA 1
ATOM 1233 C C . GLU A 1 168 ? -45.332 -99.787 -30.816 1.00 48.47 168 GLU A C 1
ATOM 1234 O O . GLU A 1 168 ? -46.083 -100.756 -30.776 1.00 53.33 168 GLU A O 1
ATOM 1240 N N . ASP A 1 169 ? -45.012 -99.157 -31.948 1.00 47.80 169 ASP A N 1
ATOM 1241 C CA . ASP A 1 169 ? -45.561 -99.527 -33.259 1.00 44.17 169 ASP A CA 1
ATOM 1242 C C . ASP A 1 169 ? -45.133 -100.904 -33.773 1.00 43.80 169 ASP A C 1
ATOM 1243 O O . ASP A 1 169 ? -45.848 -101.504 -34.580 1.00 42.44 169 ASP A O 1
ATOM 1248 N N . THR A 1 170 ? -43.980 -101.400 -33.319 1.00 44.15 170 THR A N 1
ATOM 1249 C CA . THR A 1 170 ? -43.484 -102.707 -33.775 1.00 47.32 170 THR A CA 1
ATOM 1250 C C . THR A 1 170 ? -44.229 -103.862 -33.104 1.00 48.04 170 THR A C 1
ATOM 1251 O O . THR A 1 170 ? -44.208 -104.995 -33.592 1.00 48.92 170 THR A O 1
ATOM 1255 N N . GLY A 1 171 ? -44.873 -103.559 -31.979 1.00 46.34 171 GLY A N 1
ATOM 1256 C CA . GLY A 1 171 ? -45.608 -104.543 -31.209 1.00 43.46 171 GLY A CA 1
ATOM 1257 C C . GLY A 1 171 ? -44.715 -105.596 -30.594 1.00 44.17 171 GLY A C 1
ATOM 1258 O O . GLY A 1 171 ? -45.201 -106.521 -29.943 1.00 48.05 171 GLY A O 1
ATOM 1259 N N . SER A 1 172 ? -43.409 -105.464 -30.787 1.00 42.02 172 SER A N 1
ATOM 1260 C CA . SER A 1 172 ? -42.484 -106.458 -30.273 1.00 41.13 172 SER A CA 1
ATOM 1261 C C . SER A 1 172 ? -42.101 -106.262 -28.808 1.00 41.95 172 SER A C 1
ATOM 1262 O O . SER A 1 172 ? -42.208 -105.165 -28.256 1.00 41.14 172 SER A O 1
ATOM 1265 N N . ASP A 1 173 ? -41.650 -107.353 -28.197 1.00 43.62 173 ASP A N 1
ATOM 1266 C CA . ASP A 1 173 ? -41.049 -107.331 -26.874 1.00 45.02 173 ASP A CA 1
ATOM 1267 C C . ASP A 1 173 ? -39.596 -107.833 -26.911 1.00 43.82 173 ASP A C 1
ATOM 1268 O O . ASP A 1 173 ? -39.052 -108.263 -25.888 1.00 42.74 173 ASP A O 1
ATOM 1273 N N . ASN A 1 174 ? -38.982 -107.799 -28.095 1.00 40.54 174 ASN A N 1
ATOM 1274 C CA . ASN A 1 174 ? -37.549 -108.058 -28.210 1.00 37.95 174 ASN A CA 1
ATOM 1275 C C . ASN A 1 174 ? -36.809 -106.881 -28.860 1.00 36.96 174 ASN A C 1
ATOM 1276 O O . ASN A 1 174 ? -35.652 -106.990 -29.280 1.00 35.78 174 ASN A O 1
ATOM 1281 N N . ILE A 1 175 ? -37.491 -105.747 -28.935 1.00 36.81 175 ILE A N 1
ATOM 1282 C CA . ILE A 1 175 ? -36.868 -104.528 -29.421 1.00 38.26 175 ILE A CA 1
ATOM 1283 C C . ILE A 1 175 ? -36.754 -103.493 -28.296 1.00 38.94 175 ILE A C 1
ATOM 1284 O O . ILE A 1 175 ? -37.757 -103.019 -27.755 1.00 38.20 175 ILE A O 1
ATOM 1289 N N . PHE A 1 176 ? -35.514 -103.168 -27.947 1.00 39.39 176 PHE A N 1
ATOM 1290 C CA . PHE A 1 176 ? -35.225 -102.176 -26.918 1.00 39.98 176 PHE A CA 1
ATOM 1291 C C . PHE A 1 176 ? -34.493 -100.954 -27.485 1.00 38.49 176 PHE A C 1
ATOM 1292 O O . PHE A 1 176 ? -34.244 -100.871 -28.691 1.00 38.81 176 PHE A O 1
ATOM 1300 N N . LEU A 1 177 ? -34.170 -100.005 -26.608 1.00 36.89 177 LEU A N 1
ATOM 1301 C CA . LEU A 1 177 ? -33.449 -98.793 -26.994 1.00 34.55 177 LEU A CA 1
ATOM 1302 C C . LEU A 1 177 ? -31.959 -98.883 -26.730 1.00 32.62 177 LEU A C 1
ATOM 1303 O O . LEU A 1 177 ? -31.514 -99.419 -25.703 1.00 31.88 177 LEU A O 1
ATOM 1308 N N . HIS A 1 178 ? -31.205 -98.341 -27.681 1.00 31.13 178 HIS A N 1
ATOM 1309 C CA . HIS A 1 178 ? -29.780 -98.157 -27.554 1.00 29.87 178 HIS A CA 1
ATOM 1310 C C . HIS A 1 178 ? -29.584 -96.674 -27.567 1.00 29.78 178 HIS A C 1
ATOM 1311 O O . HIS A 1 178 ? -29.767 -96.010 -28.591 1.00 30.56 178 HIS A O 1
ATOM 1318 N N . LEU A 1 179 ? -29.266 -96.135 -26.398 1.00 28.51 179 LEU A N 1
ATOM 1319 C CA . LEU A 1 179 ? -29.016 -94.707 -26.230 1.00 26.55 179 LEU A CA 1
ATOM 1320 C C . LEU A 1 179 ? -27.509 -94.381 -26.248 1.00 27.28 179 LEU A C 1
ATOM 1321 O O . LEU A 1 179 ? -26.674 -95.170 -25.767 1.00 28.08 179 LEU A O 1
ATOM 1326 N N . ASP A 1 180 ? -27.163 -93.219 -26.795 1.00 26.28 180 ASP A N 1
ATOM 1327 C CA . ASP A 1 180 ? -25.762 -92.822 -26.911 1.00 26.23 180 ASP A CA 1
ATOM 1328 C C . ASP A 1 180 ? -25.600 -91.357 -26.475 1.00 25.72 180 ASP A C 1
ATOM 1329 O O . ASP A 1 180 ? -26.124 -90.444 -27.114 1.00 25.31 180 ASP A O 1
ATOM 1334 N N . THR A 1 181 ? -24.864 -91.143 -25.388 1.00 24.09 181 THR A N 1
ATOM 1335 C CA . THR A 1 181 ? -24.730 -89.821 -24.797 1.00 23.35 181 THR A CA 1
ATOM 1336 C C . THR A 1 181 ? -24.291 -88.740 -25.799 1.00 23.43 181 THR A C 1
ATOM 1337 O O . THR A 1 181 ? -24.831 -87.630 -25.799 1.00 23.53 181 THR A O 1
ATOM 1341 N N . PHE A 1 182 ? -23.347 -89.079 -26.676 1.00 23.26 182 PHE A N 1
ATOM 1342 C CA . PHE A 1 182 ? -22.934 -88.193 -27.768 1.00 21.74 182 PHE A CA 1
ATOM 1343 C C . PHE A 1 182 ? -24.119 -87.746 -28.649 1.00 21.56 182 PHE A C 1
ATOM 1344 O O . PHE A 1 182 ? -24.245 -86.573 -28.979 1.00 20.81 182 PHE A O 1
ATOM 1352 N N . HIS A 1 183 ? -24.988 -88.680 -29.017 1.00 22.18 183 HIS A N 1
ATOM 1353 C CA . HIS A 1 183 ? -26.166 -88.345 -29.812 1.00 23.11 183 HIS A CA 1
ATOM 1354 C C . HIS A 1 183 ? -27.241 -87.638 -29.019 1.00 23.74 183 HIS A C 1
ATOM 1355 O O . HIS A 1 183 ? -27.909 -86.720 -29.522 1.00 22.85 183 HIS A O 1
ATOM 1362 N N . MET A 1 184 ? -27.398 -88.057 -27.762 1.00 24.30 184 MET A N 1
ATOM 1363 C CA . MET A 1 184 ? -28.415 -87.515 -26.868 1.00 24.27 184 MET A CA 1
ATOM 1364 C C . MET A 1 184 ? -28.186 -86.040 -26.591 1.00 23.32 184 MET A C 1
ATOM 1365 O O . MET A 1 184 ? -29.134 -85.249 -26.587 1.00 21.49 184 MET A O 1
ATOM 1370 N N . ASN A 1 185 ? -26.922 -85.674 -26.372 1.00 23.06 185 ASN A N 1
ATOM 1371 C CA . ASN A 1 185 ? -26.586 -84.296 -26.042 1.00 22.40 185 ASN A CA 1
ATOM 1372 C C . ASN A 1 185 ? -26.933 -83.330 -27.176 1.00 22.37 185 ASN A C 1
ATOM 1373 O O . ASN A 1 185 ? -27.177 -82.154 -26.931 1.00 22.79 185 ASN A O 1
ATOM 1378 N N . ILE A 1 186 ? -26.979 -83.829 -28.408 1.00 22.03 186 ILE A N 1
ATOM 1379 C CA . ILE A 1 186 ? -27.361 -83.001 -29.537 1.00 23.11 186 ILE A CA 1
ATOM 1380 C C . ILE A 1 186 ? -28.886 -82.940 -29.692 1.00 24.70 186 ILE A C 1
ATOM 1381 O O . ILE A 1 186 ? -29.447 -81.883 -30.003 1.00 26.37 186 ILE A O 1
ATOM 1386 N N . GLU A 1 187 ? -29.558 -84.064 -29.461 1.00 25.13 187 GLU A N 1
ATOM 1387 C CA . GLU A 1 187 ? -30.977 -84.179 -29.792 1.00 24.12 187 GLU A CA 1
ATOM 1388 C C . GLU A 1 187 ? -31.953 -84.037 -28.618 1.00 22.69 187 GLU A C 1
ATOM 1389 O O . GLU A 1 187 ? -33.002 -83.419 -28.761 1.00 22.13 187 GLU A O 1
ATOM 1395 N N . GLU A 1 188 ? -31.619 -84.601 -27.468 1.00 22.40 188 GLU A N 1
ATOM 1396 C CA . GLU A 1 188 ? -32.548 -84.600 -26.336 1.00 23.26 188 GLU A CA 1
ATOM 1397 C C . GLU A 1 188 ? -32.706 -83.216 -25.672 1.00 24.06 188 GLU A C 1
ATOM 1398 O O . GLU A 1 188 ? -31.816 -82.357 -25.744 1.00 24.51 188 GLU A O 1
ATOM 1404 N N . ALA A 1 189 ? -33.867 -83.003 -25.055 1.00 24.36 189 ALA A N 1
ATOM 1405 C CA . ALA A 1 189 ? -34.172 -81.765 -24.345 1.00 24.56 189 ALA A CA 1
ATOM 1406 C C . ALA A 1 189 ? -33.325 -81.748 -23.095 1.00 24.77 189 ALA A C 1
ATOM 1407 O O . ALA A 1 189 ? -32.805 -80.708 -22.696 1.00 24.64 189 ALA A O 1
ATOM 1409 N N . ASP A 1 190 ? -33.205 -82.919 -22.479 1.00 24.85 190 ASP A N 1
ATOM 1410 C CA . ASP A 1 190 ? -32.370 -83.095 -21.317 1.00 25.43 190 ASP A CA 1
ATOM 1411 C C . ASP A 1 190 ? -31.953 -84.549 -21.287 1.00 26.53 190 ASP A C 1
ATOM 1412 O O . ASP A 1 190 ? -32.805 -85.445 -21.316 1.00 27.20 190 ASP A O 1
ATOM 1417 N N . VAL A 1 191 ? -30.644 -84.789 -21.248 1.00 26.53 191 VAL A N 1
ATOM 1418 C CA . VAL A 1 191 ? -30.140 -86.163 -21.275 1.00 27.07 191 VAL A CA 1
ATOM 1419 C C . VAL A 1 191 ? -30.731 -87.010 -20.138 1.00 26.59 191 VAL A C 1
ATOM 1420 O O . VAL A 1 191 ? -31.258 -88.085 -20.396 1.00 27.78 191 VAL A O 1
ATOM 1424 N N . GLY A 1 192 ? -30.662 -86.518 -18.902 1.00 26.15 192 GLY A N 1
ATOM 1425 C CA . GLY A 1 192 ? -31.240 -87.212 -17.746 1.00 26.23 192 GLY A CA 1
ATOM 1426 C C . GLY A 1 192 ? -32.744 -87.425 -17.869 1.00 27.94 192 GLY A C 1
ATOM 1427 O O . GLY A 1 192 ? -33.265 -88.529 -17.609 1.00 27.52 192 GLY A O 1
ATOM 1428 N N . LEU A 1 193 ? -33.449 -86.378 -18.290 1.00 27.66 193 LEU A N 1
ATOM 1429 C CA . LEU A 1 193 ? -34.887 -86.484 -18.475 1.00 28.34 193 LEU A CA 1
ATOM 1430 C C . LEU A 1 193 ? -35.232 -87.567 -19.473 1.00 28.79 193 LEU A C 1
ATOM 1431 O O . LEU A 1 193 ? -36.139 -88.361 -19.231 1.00 31.39 193 LEU A O 1
ATOM 1436 N N . ALA A 1 194 ? -34.488 -87.611 -20.576 1.00 28.37 194 ALA A N 1
ATOM 1437 C CA . ALA A 1 194 ? -34.727 -88.584 -21.631 1.00 28.01 194 ALA A CA 1
ATOM 1438 C C . ALA A 1 194 ? -34.442 -90.015 -21.160 1.00 27.81 194 ALA A C 1
ATOM 1439 O O . ALA A 1 194 ? -35.212 -90.941 -21.469 1.00 27.27 194 ALA A O 1
ATOM 1441 N N . ILE A 1 195 ? -33.359 -90.194 -20.407 1.00 26.19 195 ILE A N 1
ATOM 1442 C CA . ILE A 1 195 ? -33.105 -91.480 -19.769 1.00 28.03 195 ILE A CA 1
ATOM 1443 C C . ILE A 1 195 ? -34.291 -91.892 -18.867 1.00 29.88 195 ILE A C 1
ATOM 1444 O O . ILE A 1 195 ? -34.799 -93.015 -18.977 1.00 30.14 195 ILE A O 1
ATOM 1449 N N . ARG A 1 196 ? -34.740 -90.977 -18.002 1.00 30.73 196 ARG A N 1
ATOM 1450 C CA . ARG A 1 196 ? -35.857 -91.250 -17.082 1.00 31.59 196 ARG A CA 1
ATOM 1451 C C . ARG A 1 196 ? -37.126 -91.620 -17.833 1.00 32.52 196 ARG A C 1
ATOM 1452 O O . ARG A 1 196 ? -37.885 -92.500 -17.409 1.00 32.47 196 ARG A O 1
ATOM 1460 N N . HIS A 1 197 ? -37.341 -90.944 -18.953 1.00 32.26 197 HIS A N 1
ATOM 1461 C CA . HIS A 1 197 ? -38.509 -91.175 -19.776 1.00 34.19 197 HIS A CA 1
ATOM 1462 C C . HIS A 1 197 ? -38.497 -92.534 -20.420 1.00 35.15 197 HIS A C 1
ATOM 1463 O O . HIS A 1 197 ? -39.547 -93.068 -20.748 1.00 36.45 197 HIS A O 1
ATOM 1470 N N . ALA A 1 198 ? -37.305 -93.110 -20.592 1.00 37.65 198 ALA A N 1
ATOM 1471 C CA . ALA A 1 198 ? -37.113 -94.374 -21.323 1.00 37.36 198 ALA A CA 1
ATOM 1472 C C . ALA A 1 198 ? -36.980 -95.612 -20.421 1.00 39.21 198 ALA A C 1
ATOM 1473 O O . ALA A 1 198 ? -36.678 -96.705 -20.907 1.00 40.54 198 ALA A O 1
ATOM 1475 N N . ALA A 1 199 ? -37.202 -95.433 -19.118 1.00 40.25 199 ALA A N 1
ATOM 1476 C CA . ALA A 1 199 ? -37.068 -96.499 -18.117 1.00 39.31 199 ALA A CA 1
ATOM 1477 C C . ALA A 1 199 ? -37.705 -97.819 -18.537 1.00 41.41 199 ALA A C 1
ATOM 1478 O O . ALA A 1 199 ? -38.847 -97.849 -19.018 1.00 42.58 199 ALA A O 1
ATOM 1480 N N . GLY A 1 200 ? -36.949 -98.902 -18.366 1.00 42.00 200 GLY A N 1
ATOM 1481 C CA . GLY A 1 200 ? -37.399 -100.247 -18.730 1.00 42.58 200 GLY A CA 1
ATOM 1482 C C . GLY A 1 200 ? -37.578 -100.494 -20.222 1.00 43.48 200 GLY A C 1
ATOM 1483 O O . GLY A 1 200 ? -38.217 -101.464 -20.635 1.00 46.26 200 GLY A O 1
ATOM 1484 N N . LYS A 1 201 ? -37.033 -99.607 -21.038 1.00 41.20 201 LYS A N 1
ATOM 1485 C CA . LYS A 1 201 ? -36.997 -99.839 -22.469 1.00 39.30 201 LYS A CA 1
ATOM 1486 C C . LYS A 1 201 ? -35.580 -99.626 -23.005 1.00 37.05 201 LYS A C 1
ATOM 1487 O O . LYS A 1 201 ? -35.362 -99.610 -24.208 1.00 35.91 201 LYS A O 1
ATOM 1493 N N . ILE A 1 202 ? -34.620 -99.476 -22.093 1.00 34.80 202 ILE A N 1
ATOM 1494 C CA . ILE A 1 202 ? -33.229 -99.288 -22.470 1.00 32.52 202 ILE A CA 1
ATOM 1495 C C . ILE A 1 202 ? -32.468 -100.606 -22.435 1.00 32.09 202 ILE A C 1
ATOM 1496 O O . ILE A 1 202 ? -32.281 -101.193 -21.370 1.00 32.32 202 ILE A O 1
ATOM 1501 N N . GLY A 1 203 ? -31.992 -101.033 -23.600 1.00 31.65 203 GLY A N 1
ATOM 1502 C CA . GLY A 1 203 ? -31.235 -102.272 -23.723 1.00 31.41 203 GLY A CA 1
ATOM 1503 C C . GLY A 1 203 ? -29.727 -102.127 -23.726 1.00 31.94 203 GLY A C 1
ATOM 1504 O O . GLY A 1 203 ? -29.005 -103.080 -23.416 1.00 31.79 203 GLY A O 1
ATOM 1505 N N . TYR A 1 204 ? -29.234 -100.942 -24.071 1.00 31.15 204 TYR A N 1
ATOM 1506 C CA . TYR A 1 204 ? -27.788 -100.740 -24.181 1.00 30.36 204 TYR A CA 1
ATOM 1507 C C . TYR A 1 204 ? -27.445 -99.247 -24.161 1.00 30.88 204 TYR A C 1
ATOM 1508 O O . TYR A 1 204 ? -28.249 -98.409 -24.597 1.00 31.64 204 TYR A O 1
ATOM 1517 N N . VAL A 1 205 ? -26.260 -98.909 -23.655 1.00 29.79 205 VAL A N 1
ATOM 1518 C CA . VAL A 1 205 ? -25.835 -97.505 -23.593 1.00 29.78 205 VAL A CA 1
ATOM 1519 C C . VAL A 1 205 ? -24.412 -97.292 -24.110 1.00 30.19 205 VAL A C 1
ATOM 1520 O O . VAL A 1 205 ? -23.495 -98.043 -23.756 1.00 31.80 205 VAL A O 1
ATOM 1524 N N . HIS A 1 206 ? -24.229 -96.265 -24.940 1.00 29.36 206 HIS A N 1
ATOM 1525 C CA . HIS A 1 206 ? -22.885 -95.806 -25.287 1.00 28.54 206 HIS A CA 1
ATOM 1526 C C . HIS A 1 206 ? -22.511 -94.591 -24.500 1.00 27.24 206 HIS A C 1
ATOM 1527 O O . HIS A 1 206 ? -23.210 -93.581 -24.526 1.00 28.16 206 HIS A O 1
ATOM 1534 N N . ILE A 1 207 ? -21.397 -94.676 -23.792 1.00 26.02 207 ILE A N 1
ATOM 1535 C CA . ILE A 1 207 ? -20.795 -93.522 -23.158 1.00 25.14 207 ILE A CA 1
ATOM 1536 C C . ILE A 1 207 ? -19.784 -92.903 -24.127 1.00 24.49 207 ILE A C 1
ATOM 1537 O O . ILE A 1 207 ? -18.819 -93.545 -24.525 1.00 24.77 207 ILE A O 1
ATOM 1542 N N . GLY A 1 208 ? -20.027 -91.657 -24.514 1.00 23.66 208 GLY A N 1
ATOM 1543 C CA . GLY A 1 208 ? -19.132 -90.929 -25.399 1.00 22.74 208 GLY A CA 1
ATOM 1544 C C . GLY A 1 208 ? -19.248 -89.450 -25.111 1.00 22.08 208 GLY A C 1
ATOM 1545 O O . GLY A 1 208 ? -20.337 -88.962 -24.874 1.00 22.42 208 GLY A O 1
ATOM 1546 N N . GLU A 1 209 ? -18.127 -88.739 -25.119 1.00 21.09 209 GLU A N 1
ATOM 1547 C CA . GLU A 1 209 ? -18.117 -87.301 -24.858 1.00 20.49 209 GLU A CA 1
ATOM 1548 C C . GLU A 1 209 ? -18.708 -86.498 -26.039 1.00 20.77 209 GLU A C 1
ATOM 1549 O O . GLU A 1 209 ? -18.828 -87.016 -27.150 1.00 20.63 209 GLU A O 1
ATOM 1555 N N . SER A 1 210 ? -19.074 -85.241 -25.786 1.00 20.46 210 SER A N 1
ATOM 1556 C CA . SER A 1 210 ? -19.688 -84.370 -26.790 1.00 20.20 210 SER A CA 1
ATOM 1557 C C . SER A 1 210 ? -18.908 -84.295 -28.113 1.00 20.86 210 SER A C 1
ATOM 1558 O O . SER A 1 210 ? -19.502 -84.276 -29.187 1.00 20.69 210 SER A O 1
ATOM 1561 N N . HIS A 1 211 ? -17.580 -84.258 -28.044 1.00 21.70 211 HIS A N 1
ATOM 1562 C CA . HIS A 1 211 ? -16.766 -84.279 -29.266 1.00 22.43 211 HIS A CA 1
ATOM 1563 C C . HIS A 1 211 ? -16.223 -85.642 -29.600 1.00 23.61 211 HIS A C 1
ATOM 1564 O O . HIS A 1 211 ? -15.437 -85.772 -30.535 1.00 25.31 211 HIS A O 1
ATOM 1571 N N . ARG A 1 212 ? -16.635 -86.657 -28.832 1.00 23.70 212 ARG A N 1
ATOM 1572 C CA . ARG A 1 212 ? -16.224 -88.049 -29.014 1.00 23.49 212 ARG A CA 1
ATOM 1573 C C . ARG A 1 212 ? -14.770 -88.337 -28.630 1.00 22.88 212 ARG A C 1
ATOM 1574 O O . ARG A 1 212 ? -14.218 -89.364 -29.007 1.00 23.61 212 ARG A O 1
ATOM 1582 N N . GLY A 1 213 ? -14.152 -87.445 -27.870 1.00 22.35 213 GLY A N 1
ATOM 1583 C CA . GLY A 1 213 ? -12.797 -87.693 -27.375 1.00 22.37 213 GLY A CA 1
ATOM 1584 C C . GLY A 1 213 ? -12.771 -88.251 -25.964 1.00 21.87 213 GLY A C 1
ATOM 1585 O O . GLY A 1 213 ? -13.637 -89.045 -25.589 1.00 20.57 213 GLY A O 1
ATOM 1586 N N . PHE A 1 214 ? -11.774 -87.838 -25.183 1.00 21.83 214 PHE A N 1
ATOM 1587 C CA . PHE A 1 214 ? -11.698 -88.222 -23.777 1.00 23.12 214 PHE A CA 1
ATOM 1588 C C . PHE A 1 214 ? -12.976 -87.809 -23.037 1.00 23.67 214 PHE A C 1
ATOM 1589 O O . PHE A 1 214 ? -13.502 -86.696 -23.223 1.00 23.93 214 PHE A O 1
ATOM 1597 N N . LEU A 1 215 ? -13.456 -88.710 -22.185 1.00 23.40 215 LEU A N 1
ATOM 1598 C CA . LEU A 1 215 ? -14.538 -88.427 -21.254 1.00 22.07 215 LEU A CA 1
ATOM 1599 C C . LEU A 1 215 ? -14.168 -87.310 -20.290 1.00 21.85 215 LEU A C 1
ATOM 1600 O O . LEU A 1 215 ? -13.052 -87.268 -19.794 1.00 20.90 215 LEU A O 1
ATOM 1605 N N . GLY A 1 216 ? -15.110 -86.387 -20.065 1.00 23.04 216 GLY A N 1
ATOM 1606 C CA . GLY A 1 216 ? -14.942 -85.256 -19.135 1.00 21.89 216 GLY A CA 1
ATOM 1607 C C . GLY A 1 216 ? -14.206 -84.106 -19.768 1.00 21.89 216 GLY A C 1
ATOM 1608 O O . GLY A 1 216 ? -13.903 -83.107 -19.142 1.00 23.70 216 GLY A O 1
ATOM 1609 N N . THR A 1 217 ? -13.933 -84.245 -21.042 1.00 22.29 217 THR A N 1
ATOM 1610 C CA . THR A 1 217 ? -13.081 -83.314 -21.757 1.00 22.03 217 THR A CA 1
ATOM 1611 C C . THR A 1 217 ? -13.947 -82.441 -22.696 1.00 21.47 217 THR A C 1
ATOM 1612 O O . THR A 1 217 ? -13.450 -81.639 -23.487 1.00 20.32 217 THR A O 1
ATOM 1616 N N . GLY A 1 218 ? -15.262 -82.606 -22.564 1.00 21.16 218 GLY A N 1
ATOM 1617 C CA . GLY A 1 218 ? -16.228 -81.946 -23.425 1.00 21.34 218 GLY A CA 1
ATOM 1618 C C . GLY A 1 218 ? -17.320 -81.281 -22.624 1.00 20.86 218 GLY A C 1
ATOM 1619 O O . GLY A 1 218 ? -17.096 -80.866 -21.492 1.00 21.81 218 GLY A O 1
ATOM 1620 N N . ASN A 1 219 ? -18.506 -81.195 -23.210 1.00 20.17 219 ASN A N 1
ATOM 1621 C CA . ASN A 1 219 ? -19.598 -80.456 -22.602 1.00 19.36 219 ASN A CA 1
ATOM 1622 C C . ASN A 1 219 ? -20.694 -81.286 -21.962 1.00 19.20 219 ASN A C 1
ATOM 1623 O O . ASN A 1 219 ? -21.623 -80.726 -21.380 1.00 19.21 219 ASN A O 1
ATOM 1628 N N . ILE A 1 220 ? -20.595 -82.608 -22.058 1.00 19.30 220 ILE A N 1
ATOM 1629 C CA . ILE A 1 220 ? -21.653 -83.465 -21.523 1.00 20.01 220 ILE A CA 1
ATOM 1630 C C . ILE A 1 220 ? -21.596 -83.494 -20.000 1.00 20.87 220 ILE A C 1
ATOM 1631 O O . ILE A 1 220 ? -20.514 -83.535 -19.406 1.00 21.21 220 ILE A O 1
ATOM 1636 N N . ASP A 1 221 ? -22.778 -83.431 -19.393 1.00 21.34 221 ASP A N 1
ATOM 1637 C CA . ASP A 1 221 ? -22.944 -83.529 -17.962 1.00 22.27 221 ASP A CA 1
ATOM 1638 C C . ASP A 1 221 ? -23.092 -84.985 -17.618 1.00 22.83 221 ASP A C 1
ATOM 1639 O O . ASP A 1 221 ? -24.216 -85.508 -17.621 1.00 24.60 221 ASP A O 1
ATOM 1644 N N . PHE A 1 222 ? -21.980 -85.646 -17.309 1.00 22.79 222 PHE A N 1
ATOM 1645 C CA . PHE A 1 222 ? -22.015 -87.099 -17.043 1.00 22.20 222 PHE A CA 1
ATOM 1646 C C . PHE A 1 222 ? -22.580 -87.470 -15.678 1.00 22.82 222 PHE A C 1
ATOM 1647 O O . PHE A 1 222 ? -23.194 -88.519 -15.537 1.00 23.94 222 PHE A O 1
ATOM 1655 N N . ALA A 1 223 ? -22.394 -86.608 -14.680 1.00 23.69 223 ALA A N 1
ATOM 1656 C CA . ALA A 1 223 ? -22.968 -86.870 -13.363 1.00 23.61 223 ALA A CA 1
ATOM 1657 C C . ALA A 1 223 ? -24.473 -86.950 -13.501 1.00 24.58 223 ALA A C 1
ATOM 1658 O O . ALA A 1 223 ? -25.092 -87.870 -12.970 1.00 27.03 223 ALA A O 1
ATOM 1660 N N . ALA A 1 224 ? -25.061 -86.034 -14.265 1.00 24.24 224 ALA A N 1
ATOM 1661 C CA . ALA A 1 224 ? -26.504 -86.062 -14.489 1.00 24.17 224 ALA A CA 1
ATOM 1662 C C . ALA A 1 224 ? -26.942 -87.363 -15.160 1.00 25.31 224 ALA A C 1
ATOM 1663 O O . ALA A 1 224 ? -28.045 -87.846 -14.921 1.00 26.79 224 ALA A O 1
ATOM 1665 N N . ILE A 1 225 ? -26.064 -87.926 -15.990 1.00 26.07 225 ILE A N 1
ATOM 1666 C CA . ILE A 1 225 ? -26.350 -89.148 -16.741 1.00 25.75 225 ILE A CA 1
ATOM 1667 C C . ILE A 1 225 ? -26.235 -90.383 -15.846 1.00 26.09 225 ILE A C 1
ATOM 1668 O O . ILE A 1 225 ? -27.080 -91.278 -15.894 1.00 27.04 225 ILE A O 1
ATOM 1673 N N . PHE A 1 226 ? -25.191 -90.432 -15.031 1.00 25.99 226 PHE A N 1
ATOM 1674 C CA . PHE A 1 226 ? -25.030 -91.537 -14.090 1.00 26.46 226 PHE A CA 1
ATOM 1675 C C . PHE A 1 226 ? -26.138 -91.523 -13.029 1.00 27.66 226 PHE A C 1
ATOM 1676 O O . PHE A 1 226 ? -26.637 -92.590 -12.636 1.00 27.84 226 PHE A O 1
ATOM 1684 N N . ASP A 1 227 ? -26.531 -90.315 -12.603 1.00 27.27 227 ASP A N 1
ATOM 1685 C CA . ASP A 1 227 ? -27.675 -90.106 -11.703 1.00 27.23 227 ASP A CA 1
ATOM 1686 C C . ASP A 1 227 ? -28.992 -90.599 -12.294 1.00 27.00 227 ASP A C 1
ATOM 1687 O O . ASP A 1 227 ? -29.796 -91.201 -11.583 1.00 28.49 227 ASP A O 1
ATOM 1692 N N . ALA A 1 228 ? -29.228 -90.330 -13.577 1.00 26.03 228 ALA A N 1
ATOM 1693 C CA . ALA A 1 228 ? -30.458 -90.790 -14.239 1.00 26.58 228 ALA A CA 1
ATOM 1694 C C . ALA A 1 228 ? -30.513 -92.324 -14.368 1.00 27.68 228 ALA A C 1
ATOM 1695 O O . ALA A 1 228 ? -31.509 -92.933 -13.981 1.00 27.67 228 ALA A O 1
ATOM 1697 N N . LEU A 1 229 ? -29.441 -92.941 -14.884 1.00 27.80 229 LEU A N 1
ATOM 1698 C CA . LEU A 1 229 ? -29.329 -94.411 -14.947 1.00 27.12 229 LEU A CA 1
ATOM 1699 C C . LEU A 1 229 ? -29.571 -95.026 -13.585 1.00 28.04 229 LEU A C 1
ATOM 1700 O O . LEU A 1 229 ? -30.302 -96.014 -13.470 1.00 27.92 229 LEU A O 1
ATOM 1705 N N . THR A 1 230 ? -28.966 -94.425 -12.557 1.00 28.08 230 THR A N 1
ATOM 1706 C CA . THR A 1 230 ? -29.103 -94.907 -11.186 1.00 28.89 230 THR A CA 1
ATOM 1707 C C . THR A 1 230 ? -30.524 -94.690 -10.656 1.00 30.61 230 THR A C 1
ATOM 1708 O O . THR A 1 230 ? -31.059 -95.544 -9.953 1.00 31.61 230 THR A O 1
ATOM 1712 N N . ALA A 1 231 ? -31.145 -93.567 -11.007 1.00 29.68 231 ALA A N 1
ATOM 1713 C CA . ALA A 1 231 ? -32.517 -93.334 -10.578 1.00 29.35 231 ALA A CA 1
ATOM 1714 C C . ALA A 1 231 ? -33.440 -94.399 -11.134 1.00 30.01 231 ALA A C 1
ATOM 1715 O O . ALA A 1 231 ? -34.363 -94.819 -10.456 1.00 33.22 231 ALA A O 1
ATOM 1717 N N . ILE A 1 232 ? -33.187 -94.836 -12.365 1.00 29.61 232 ILE A N 1
ATOM 1718 C CA . ILE A 1 232 ? -34.047 -95.823 -13.023 1.00 29.86 232 ILE A CA 1
ATOM 1719 C C . ILE A 1 232 ? -33.585 -97.256 -12.733 1.00 30.68 232 ILE A C 1
ATOM 1720 O O . ILE A 1 232 ? -34.203 -98.203 -13.205 1.00 29.47 232 ILE A O 1
ATOM 1725 N N . GLY A 1 233 ? -32.502 -97.403 -11.962 1.00 31.92 233 GLY A N 1
ATOM 1726 C CA . GLY A 1 233 ? -31.945 -98.723 -11.622 1.00 32.42 233 GLY A CA 1
ATOM 1727 C C . GLY A 1 233 ? -31.532 -99.531 -12.848 1.00 34.50 233 GLY A C 1
ATOM 1728 O O . GLY A 1 233 ? -31.920 -100.694 -13.001 1.00 35.67 233 GLY A O 1
ATOM 1729 N N . TYR A 1 234 ? -30.751 -98.906 -13.729 1.00 33.77 234 TYR A N 1
ATOM 1730 C CA . TYR A 1 234 ? -30.314 -99.537 -14.962 1.00 32.66 234 TYR A CA 1
ATOM 1731 C C . TYR A 1 234 ? -29.261 -100.589 -14.645 1.00 32.73 234 TYR A C 1
ATOM 1732 O O . TYR A 1 234 ? -28.231 -100.290 -14.044 1.00 31.60 234 TYR A O 1
ATOM 1741 N N . ALA A 1 235 ? -29.539 -101.827 -15.036 1.00 33.76 235 ALA A N 1
ATOM 1742 C CA . ALA A 1 235 ? -28.704 -102.946 -14.604 1.00 35.96 235 ALA A CA 1
ATOM 1743 C C . ALA A 1 235 ? -28.106 -103.723 -15.766 1.00 35.27 235 ALA A C 1
ATOM 1744 O O . ALA A 1 235 ? -27.808 -104.905 -15.632 1.00 35.64 235 ALA A O 1
ATOM 1746 N N . ASP A 1 236 ? -27.929 -103.048 -16.897 1.00 35.01 236 ASP A N 1
ATOM 1747 C CA . ASP A 1 236 ? -27.489 -103.694 -18.128 1.00 34.87 236 ASP A CA 1
ATOM 1748 C C . ASP A 1 236 ? -26.165 -103.099 -18.609 1.00 36.47 236 ASP A C 1
ATOM 1749 O O . ASP A 1 236 ? -25.566 -102.261 -17.931 1.00 36.39 236 ASP A O 1
ATOM 1754 N N . ASP A 1 237 ? -25.701 -103.550 -19.769 1.00 38.52 237 ASP A N 1
ATOM 1755 C CA . ASP A 1 237 ? -24.380 -103.171 -20.272 1.00 38.10 237 ASP A CA 1
ATOM 1756 C C . ASP A 1 237 ? -24.316 -101.728 -20.787 1.00 36.86 237 ASP A C 1
ATOM 1757 O O . ASP A 1 237 ? -25.310 -101.168 -21.274 1.00 33.45 237 ASP A O 1
ATOM 1762 N N . LEU A 1 238 ? -23.130 -101.140 -20.675 1.00 35.40 238 LEU A N 1
ATOM 1763 C CA . LEU A 1 238 ? -22.846 -99.877 -21.334 1.00 36.75 238 LEU A CA 1
ATOM 1764 C C . LEU A 1 238 ? -21.394 -99.841 -21.773 1.00 36.20 238 LEU A C 1
ATOM 1765 O O . LEU A 1 238 ? -20.528 -100.431 -21.116 1.00 37.87 238 LEU A O 1
ATOM 1770 N N . SER A 1 239 ? -21.122 -99.149 -22.874 1.00 33.83 239 SER A N 1
ATOM 1771 C CA . SER A 1 239 ? -19.769 -99.152 -23.415 1.00 32.57 239 SER A CA 1
ATOM 1772 C C . SER A 1 239 ? -19.239 -97.796 -23.787 1.00 30.42 239 SER A C 1
ATOM 1773 O O . SER A 1 239 ? -19.986 -96.927 -24.224 1.00 30.99 239 SER A O 1
ATOM 1776 N N . PHE A 1 240 ? -17.931 -97.651 -23.620 1.00 27.94 240 PHE A N 1
ATOM 1777 C CA . PHE A 1 240 ? -17.204 -96.462 -24.014 1.00 27.20 240 PHE A CA 1
ATOM 1778 C C . PHE A 1 240 ? -16.992 -96.440 -25.522 1.00 27.71 240 PHE A C 1
ATOM 1779 O O . PHE A 1 240 ? -16.694 -97.468 -26.121 1.00 28.33 240 PHE A O 1
ATOM 1787 N N . GLU A 1 241 ? -17.129 -95.261 -26.122 1.00 28.42 241 GLU A N 1
ATOM 1788 C CA . GLU A 1 241 ? -17.072 -95.088 -27.581 1.00 28.93 241 GLU A CA 1
ATOM 1789 C C . GLU A 1 241 ? -16.269 -93.812 -27.905 1.00 28.48 241 GLU A C 1
ATOM 1790 O O . GLU A 1 241 ? -16.548 -92.736 -27.379 1.00 26.48 241 GLU A O 1
ATOM 1796 N N . SER A 1 242 ? -15.171 -93.957 -28.624 1.00 29.63 242 SER A N 1
ATOM 1797 C CA . SER A 1 242 ? -14.366 -92.846 -29.101 1.00 31.33 242 SER A CA 1
ATOM 1798 C C . SER A 1 242 ? -13.597 -93.294 -30.323 1.00 34.19 242 SER A C 1
ATOM 1799 O O . SER A 1 242 ? -13.047 -94.348 -30.322 1.00 34.69 242 SER A O 1
ATOM 1802 N N . PHE A 1 243 ? -13.518 -92.498 -31.368 1.00 37.77 243 PHE A N 1
ATOM 1803 C CA . PHE A 1 243 ? -12.846 -92.965 -32.575 1.00 40.44 243 PHE A CA 1
ATOM 1804 C C . PHE A 1 243 ? -11.724 -92.040 -33.049 1.00 43.31 243 PHE A C 1
ATOM 1805 O O . PHE A 1 243 ? -11.687 -90.843 -32.693 1.00 44.33 243 PHE A O 1
ATOM 1813 N N . SER A 1 244 ? -10.804 -92.623 -33.825 1.00 42.32 244 SER A N 1
ATOM 1814 C CA . SER A 1 244 ? -9.665 -91.918 -34.423 1.00 41.66 244 SER A CA 1
ATOM 1815 C C . SER A 1 244 ? -9.566 -92.209 -35.910 1.00 43.25 244 SER A C 1
ATOM 1816 O O . SER A 1 244 ? -9.593 -93.379 -36.332 1.00 42.19 244 SER A O 1
ATOM 1819 N N . SER A 1 245 ? -9.437 -91.132 -36.686 1.00 44.99 245 SER A N 1
ATOM 1820 C CA . SER A 1 245 ? -9.196 -91.170 -38.138 1.00 47.34 245 SER A CA 1
ATOM 1821 C C . SER A 1 245 ? -8.097 -92.174 -38.489 1.00 48.26 245 SER A C 1
ATOM 1822 O O . SER A 1 245 ? -8.202 -92.909 -39.473 1.00 45.57 245 SER A O 1
ATOM 1825 N N . GLU A 1 246 ? -7.085 -92.217 -37.656 1.00 49.56 246 GLU A N 1
ATOM 1826 C CA . GLU A 1 246 ? -5.958 -93.094 -37.798 1.00 49.00 246 GLU A CA 1
ATOM 1827 C C . GLU A 1 246 ? -6.314 -94.548 -37.719 1.00 49.14 246 GLU A C 1
ATOM 1828 O O . GLU A 1 246 ? -5.680 -95.360 -38.332 1.00 49.93 246 GLU A O 1
ATOM 1834 N N . ILE A 1 247 ? -7.273 -94.897 -36.893 1.00 50.08 247 ILE A N 1
ATOM 1835 C CA . ILE A 1 247 ? -7.639 -96.284 -36.726 1.00 48.44 247 ILE A CA 1
ATOM 1836 C C . ILE A 1 247 ? -8.850 -96.813 -37.496 1.00 49.15 247 ILE A C 1
ATOM 1837 O O . ILE A 1 247 ? -8.834 -97.908 -37.999 1.00 46.85 247 ILE A O 1
ATOM 1842 N N . VAL A 1 248 ? -9.911 -96.045 -37.588 1.00 49.26 248 VAL A N 1
ATOM 1843 C CA . VAL A 1 248 ? -11.079 -96.545 -38.281 1.00 49.95 248 VAL A CA 1
ATOM 1844 C C . VAL A 1 248 ? -10.945 -96.540 -39.786 1.00 51.62 248 VAL A C 1
ATOM 1845 O O . VAL A 1 248 ? -10.068 -95.931 -40.332 1.00 48.37 248 VAL A O 1
ATOM 1849 N N . ASP A 1 249 ? -11.790 -97.299 -40.444 1.00 54.72 249 ASP A N 1
ATOM 1850 C CA . ASP A 1 249 ? -11.786 -97.379 -41.877 1.00 57.09 249 ASP A CA 1
ATOM 1851 C C . ASP A 1 249 ? -12.539 -96.254 -42.519 1.00 55.99 249 ASP A C 1
ATOM 1852 O O . ASP A 1 249 ? -13.509 -95.780 -41.998 1.00 56.76 249 ASP A O 1
ATOM 1857 N N . GLU A 1 250 ? -12.095 -95.867 -43.694 1.00 56.41 250 GLU A N 1
ATOM 1858 C CA . GLU A 1 250 ? -12.569 -94.639 -44.328 1.00 55.95 250 GLU A CA 1
ATOM 1859 C C . GLU A 1 250 ? -14.080 -94.473 -44.429 1.00 52.58 250 GLU A C 1
ATOM 1860 O O . GLU A 1 250 ? -14.554 -93.345 -44.513 1.00 51.57 250 GLU A O 1
ATOM 1866 N N . ASN A 1 251 ? -14.828 -95.573 -44.423 1.00 51.05 251 ASN A N 1
ATOM 1867 C CA . ASN A 1 251 ? -16.296 -95.503 -44.433 1.00 54.71 251 ASN A CA 1
ATOM 1868 C C . ASN A 1 251 ? -16.860 -94.808 -43.183 1.00 53.94 251 ASN A C 1
ATOM 1869 O O . ASN A 1 251 ? -17.729 -93.931 -43.278 1.00 51.93 251 ASN A O 1
ATOM 1874 N N . LEU A 1 252 ? -16.347 -95.199 -42.019 1.00 51.21 252 LEU A N 1
ATOM 1875 C CA . LEU A 1 252 ? -16.838 -94.684 -40.747 1.00 50.51 252 LEU A CA 1
ATOM 1876 C C . LEU A 1 252 ? -16.317 -93.279 -40.435 1.00 48.76 252 LEU A C 1
ATOM 1877 O O . LEU A 1 252 ? -17.073 -92.420 -39.960 1.00 47.27 252 LEU A O 1
ATOM 1882 N N . SER A 1 253 ? -15.026 -93.062 -40.686 1.00 46.69 253 SER A N 1
ATOM 1883 C CA . SER A 1 253 ? -14.413 -91.739 -40.587 1.00 45.19 253 SER A CA 1
ATOM 1884 C C . SER A 1 253 ? -15.216 -90.708 -41.351 1.00 43.95 253 SER A C 1
ATOM 1885 O O . SER A 1 253 ? -15.409 -89.593 -40.871 1.00 43.58 253 SER A O 1
ATOM 1888 N N . LYS A 1 254 ? -15.690 -91.089 -42.535 1.00 43.34 254 LYS A N 1
ATOM 1889 C CA . LYS A 1 254 ? -16.441 -90.172 -43.378 1.00 44.81 254 LYS A CA 1
ATOM 1890 C C . LYS A 1 254 ? -17.908 -89.989 -42.946 1.00 43.37 254 LYS A C 1
ATOM 1891 O O . LYS A 1 254 ? -18.408 -88.862 -42.943 1.00 43.61 254 LYS A O 1
ATOM 1897 N N . LYS A 1 255 ? -18.583 -91.072 -42.564 1.00 40.16 255 LYS A N 1
ATOM 1898 C CA . LYS A 1 255 ? -19.978 -90.982 -42.109 1.00 38.63 255 LYS A CA 1
ATOM 1899 C C . LYS A 1 255 ? -20.126 -90.277 -40.756 1.00 37.08 255 LYS A C 1
ATOM 1900 O O . LYS A 1 255 ? -21.132 -89.622 -40.491 1.00 38.13 255 LYS A O 1
ATOM 1906 N N . THR A 1 256 ? -19.145 -90.435 -39.881 1.00 34.06 256 THR A N 1
ATOM 1907 C CA . THR A 1 256 ? -19.224 -89.794 -38.576 1.00 31.65 256 THR A CA 1
ATOM 1908 C C . THR A 1 256 ? -18.339 -88.545 -38.533 1.00 29.68 256 THR A C 1
ATOM 1909 O O . THR A 1 256 ? -18.141 -87.958 -37.468 1.00 27.77 256 THR A O 1
ATOM 1913 N N . ALA A 1 257 ? -17.832 -88.160 -39.708 1.00 28.04 257 ALA A N 1
ATOM 1914 C CA . ALA A 1 257 ? -17.079 -86.919 -39.923 1.00 27.62 257 ALA A CA 1
ATOM 1915 C C . ALA A 1 257 ? -15.924 -86.723 -38.946 1.00 27.80 257 ALA A C 1
ATOM 1916 O O . ALA A 1 257 ? -15.806 -85.666 -38.317 1.00 28.23 257 ALA A O 1
ATOM 1918 N N . ILE A 1 258 ? -15.080 -87.741 -38.813 1.00 27.39 258 ILE A N 1
ATOM 1919 C CA . ILE A 1 258 ? -13.891 -87.619 -37.987 1.00 27.94 258 ILE A CA 1
ATOM 1920 C C . ILE A 1 258 ? -12.783 -86.985 -38.812 1.00 29.06 258 ILE A C 1
ATOM 1921 O O . ILE A 1 258 ? -12.122 -87.660 -39.609 1.00 32.15 258 ILE A O 1
ATOM 1926 N N . TRP A 1 259 ? -12.587 -85.691 -38.596 1.00 27.19 259 TRP A N 1
ATOM 1927 C CA . TRP A 1 259 ? -11.672 -84.883 -39.374 1.00 26.55 259 TRP A CA 1
ATOM 1928 C C . TRP A 1 259 ? -10.410 -84.619 -38.620 1.00 27.36 259 TRP A C 1
ATOM 1929 O O . TRP A 1 259 ? -9.379 -84.256 -39.201 1.00 28.74 259 TRP A O 1
ATOM 1940 N N . ARG A 1 260 ? -10.496 -84.765 -37.307 1.00 26.11 260 ARG A N 1
ATOM 1941 C CA . ARG A 1 260 ? -9.404 -84.445 -36.425 1.00 26.33 260 ARG A CA 1
ATOM 1942 C C . ARG A 1 260 ? -9.417 -85.468 -35.323 1.00 28.24 260 ARG A C 1
ATOM 1943 O O . ARG A 1 260 ? -10.475 -85.972 -34.938 1.00 30.10 260 ARG A O 1
ATOM 1951 N N . ASN A 1 261 ? -8.236 -85.808 -34.836 1.00 30.01 261 ASN A N 1
ATOM 1952 C CA . ASN A 1 261 ? -8.146 -86.793 -33.793 1.00 32.21 261 ASN A CA 1
ATOM 1953 C C . ASN A 1 261 ? -7.758 -86.170 -32.463 1.00 33.15 261 ASN A C 1
ATOM 1954 O O . ASN A 1 261 ? -6.798 -85.381 -32.361 1.00 33.56 261 ASN A O 1
ATOM 1959 N N . LEU A 1 262 ? -8.540 -86.528 -31.451 1.00 31.89 262 LEU A N 1
ATOM 1960 C CA . LEU A 1 262 ? -8.480 -85.887 -30.153 1.00 30.81 262 LEU A CA 1
ATOM 1961 C C . LEU A 1 262 ? -7.558 -86.611 -29.183 1.00 29.35 262 LEU A C 1
ATOM 1962 O O . LEU A 1 262 ? -7.254 -86.101 -28.111 1.00 29.65 262 LEU A O 1
ATOM 1967 N N . TRP A 1 263 ? -7.125 -87.802 -29.578 1.00 28.12 263 TRP A N 1
ATOM 1968 C CA . TRP A 1 263 ? -6.165 -88.580 -28.820 1.00 28.54 263 TRP A CA 1
ATOM 1969 C C . TRP A 1 263 ? -5.248 -89.308 -29.757 1.00 29.54 263 TRP A C 1
ATOM 1970 O O . TRP A 1 263 ? -5.527 -89.434 -30.950 1.00 29.41 263 TRP A O 1
ATOM 1981 N N . THR A 1 264 ? -4.143 -89.799 -29.206 1.00 32.90 264 THR A N 1
ATOM 1982 C CA . THR A 1 264 ? -3.132 -90.560 -29.948 1.00 33.36 264 THR A CA 1
ATOM 1983 C C . THR A 1 264 ? -2.848 -91.850 -29.212 1.00 33.26 264 THR A C 1
ATOM 1984 O O . THR A 1 264 ? -2.508 -92.856 -29.819 1.00 35.67 264 THR A O 1
ATOM 1988 N N . ASP A 1 265 ? -3.003 -91.811 -27.892 1.00 33.70 265 ASP A N 1
ATOM 1989 C CA . ASP A 1 265 ? -2.676 -92.935 -27.027 1.00 32.77 265 ASP A CA 1
ATOM 1990 C C . ASP A 1 265 ? -3.956 -93.583 -26.517 1.00 32.91 265 ASP A C 1
ATOM 1991 O O . ASP A 1 265 ? -4.538 -93.130 -25.526 1.00 33.40 265 ASP A O 1
ATOM 1996 N N . ASN A 1 266 ? -4.389 -94.649 -27.180 1.00 31.74 266 ASN A N 1
ATOM 1997 C CA . ASN A 1 266 ? -5.655 -95.281 -26.815 1.00 32.32 266 ASN A CA 1
ATOM 1998 C C . ASN A 1 266 ? -5.657 -96.189 -25.595 1.00 32.61 266 ASN A C 1
ATOM 1999 O O . ASN A 1 266 ? -6.730 -96.594 -25.144 1.00 32.04 266 ASN A O 1
ATOM 2004 N N . MET A 1 267 ? -4.485 -96.518 -25.060 1.00 31.55 267 MET A N 1
ATOM 2005 C CA . MET A 1 267 ? -4.466 -97.215 -23.784 1.00 31.10 267 MET A CA 1
ATOM 2006 C C . MET A 1 267 ? -4.791 -96.213 -22.685 1.00 30.50 267 MET A C 1
ATOM 2007 O O . MET A 1 267 ? -5.613 -96.499 -21.816 1.00 30.52 267 MET A O 1
ATOM 2012 N N . ALA A 1 268 ? -4.152 -95.044 -22.736 1.00 28.74 268 ALA A N 1
ATOM 2013 C CA . ALA A 1 268 ? -4.415 -93.985 -21.770 1.00 29.05 268 ALA A CA 1
ATOM 2014 C C . ALA A 1 268 ? -5.899 -93.618 -21.815 1.00 29.81 268 ALA A C 1
ATOM 2015 O O . ALA A 1 268 ? -6.577 -93.593 -20.793 1.00 29.05 268 ALA A O 1
ATOM 2017 N N . LEU A 1 269 ? -6.390 -93.378 -23.027 1.00 30.46 269 LEU A N 1
ATOM 2018 C CA . LEU A 1 269 ? -7.782 -93.090 -23.271 1.00 29.96 269 LEU A CA 1
ATOM 2019 C C . LEU A 1 269 ? -8.697 -94.142 -22.644 1.00 32.24 269 LEU A C 1
ATOM 2020 O O . LEU A 1 269 ? -9.656 -93.790 -21.958 1.00 35.53 269 LEU A O 1
ATOM 2025 N N . ALA A 1 270 ? -8.407 -95.423 -22.862 1.00 32.83 270 ALA A N 1
ATOM 2026 C CA . ALA A 1 270 ? -9.282 -96.484 -22.345 1.00 32.48 270 ALA A CA 1
ATOM 2027 C C . ALA A 1 270 ? -9.247 -96.608 -20.811 1.00 32.66 270 ALA A C 1
ATOM 2028 O O . ALA A 1 270 ? -10.299 -96.596 -20.162 1.00 31.90 270 ALA A O 1
ATOM 2030 N N . LYS A 1 271 ? -8.046 -96.715 -20.244 1.00 31.93 271 LYS A N 1
ATOM 2031 C CA . LYS A 1 271 ? -7.875 -96.747 -18.792 1.00 32.08 271 LYS A CA 1
ATOM 2032 C C . LYS A 1 271 ? -8.603 -95.575 -18.133 1.00 32.02 271 LYS A C 1
ATOM 2033 O O . LYS A 1 271 ? -9.279 -95.750 -17.110 1.00 33.02 271 LYS A O 1
ATOM 2039 N N . HIS A 1 272 ? -8.464 -94.387 -18.722 1.00 29.82 272 HIS A N 1
ATOM 2040 C CA . HIS A 1 272 ? -9.138 -93.182 -18.221 1.00 27.93 272 HIS A CA 1
ATOM 2041 C C . HIS A 1 272 ? -10.637 -93.314 -18.291 1.00 27.67 272 HIS A C 1
ATOM 2042 O O . HIS A 1 272 ? -11.350 -92.980 -17.342 1.00 27.80 272 HIS A O 1
ATOM 2049 N N . ALA A 1 273 ? -11.130 -93.811 -19.414 1.00 26.55 273 ALA A N 1
ATOM 2050 C CA . ALA A 1 273 ? -12.556 -93.985 -19.585 1.00 26.66 273 ALA A CA 1
ATOM 2051 C C . ALA A 1 273 ? -13.074 -95.001 -18.582 1.00 27.65 273 ALA A C 1
ATOM 2052 O O . ALA A 1 273 ? -14.201 -94.879 -18.098 1.00 28.94 273 ALA A O 1
ATOM 2054 N N . ARG A 1 274 ? -12.242 -95.992 -18.264 1.00 28.86 274 ARG A N 1
ATOM 2055 C CA . ARG A 1 274 ? -12.610 -97.034 -17.306 1.00 28.51 274 ARG A CA 1
ATOM 2056 C C . ARG A 1 274 ? -12.774 -96.460 -15.895 1.00 28.16 274 ARG A C 1
ATOM 2057 O O . ARG A 1 274 ? -13.747 -96.780 -15.208 1.00 28.00 274 ARG A O 1
ATOM 2065 N N . ALA A 1 275 ? -11.827 -95.618 -15.479 1.00 26.64 275 ALA A N 1
ATOM 2066 C CA . ALA A 1 275 ? -11.876 -95.004 -14.164 1.00 27.06 275 ALA A CA 1
ATOM 2067 C C . ALA A 1 275 ? -13.054 -94.032 -14.075 1.00 28.81 275 ALA A C 1
ATOM 2068 O O . ALA A 1 275 ? -13.743 -93.972 -13.046 1.00 28.47 275 ALA A O 1
ATOM 2070 N N . PHE A 1 276 ? -13.281 -93.290 -15.164 1.00 28.53 276 PHE A N 1
ATOM 2071 C CA . PHE A 1 276 ? -14.301 -92.251 -15.209 1.00 28.62 276 PHE A CA 1
ATOM 2072 C C . PHE A 1 276 ? -15.686 -92.876 -15.083 1.00 29.70 276 PHE A C 1
ATOM 2073 O O . PHE A 1 276 ? -16.500 -92.441 -14.267 1.00 30.51 276 PHE A O 1
ATOM 2081 N N . ILE A 1 277 ? -15.955 -93.901 -15.882 1.00 29.78 277 ILE A N 1
ATOM 2082 C CA . ILE A 1 277 ? -17.247 -94.582 -15.781 1.00 29.73 277 ILE A CA 1
ATOM 2083 C C . ILE A 1 277 ? -17.355 -95.315 -14.436 1.00 29.93 277 ILE A C 1
ATOM 2084 O O . ILE A 1 277 ? -18.420 -95.319 -13.812 1.00 30.72 277 ILE A O 1
ATOM 2089 N N . GLY A 1 278 ? -16.246 -95.901 -13.986 1.00 28.93 278 GLY A N 1
ATOM 2090 C CA . GLY A 1 278 ? -16.222 -96.639 -12.734 1.00 28.27 278 GLY A CA 1
ATOM 2091 C C . GLY A 1 278 ? -16.552 -95.732 -11.569 1.00 29.01 278 GLY A C 1
ATOM 2092 O O . GLY A 1 278 ? -17.537 -95.950 -10.866 1.00 31.21 278 GLY A O 1
ATOM 2093 N N . LEU A 1 279 ? -15.734 -94.706 -11.380 1.00 28.94 279 LEU A N 1
ATOM 2094 C CA . LEU A 1 279 ? -15.947 -93.716 -10.335 1.00 30.27 279 LEU A CA 1
ATOM 2095 C C . LEU A 1 279 ? -17.317 -93.049 -10.453 1.00 31.97 279 LEU A C 1
ATOM 2096 O O . LEU A 1 279 ? -18.079 -93.020 -9.487 1.00 35.06 279 LEU A O 1
ATOM 2101 N N . GLY A 1 280 ? -17.627 -92.533 -11.640 1.00 31.95 280 GLY A N 1
ATOM 2102 C CA . GLY A 1 280 ? -18.908 -91.902 -11.912 1.00 29.81 280 GLY A CA 1
ATOM 2103 C C . GLY A 1 280 ? -20.099 -92.674 -11.389 1.00 29.67 280 GLY A C 1
ATOM 2104 O O . GLY A 1 280 ? -20.983 -92.099 -10.757 1.00 30.59 280 GLY A O 1
ATOM 2105 N N . LEU A 1 281 ? -20.127 -93.980 -11.638 1.00 29.94 281 LEU A N 1
ATOM 2106 C CA . LEU A 1 281 ? -21.233 -94.819 -11.150 1.00 29.00 281 LEU A CA 1
ATOM 2107 C C . LEU A 1 281 ? -21.196 -95.042 -9.636 1.00 29.26 281 LEU A C 1
ATOM 2108 O O . LEU A 1 281 ? -22.239 -95.028 -8.997 1.00 28.83 281 LEU A O 1
ATOM 2113 N N . GLU A 1 282 ? -20.007 -95.237 -9.069 1.00 28.77 282 GLU A N 1
ATOM 2114 C CA . GLU A 1 282 ? -19.890 -95.399 -7.632 1.00 31.27 282 GLU A CA 1
ATOM 2115 C C . GLU A 1 282 ? -20.414 -94.144 -6.905 1.00 32.07 282 GLU A C 1
ATOM 2116 O O . GLU A 1 282 ? -21.199 -94.250 -5.953 1.00 30.22 282 GLU A O 1
ATOM 2122 N N . THR A 1 283 ? -19.968 -92.973 -7.369 1.00 30.76 283 THR A N 1
ATOM 2123 C CA . THR A 1 283 ? -20.414 -91.688 -6.852 1.00 30.34 283 THR A CA 1
ATOM 2124 C C . THR A 1 283 ? -21.939 -91.506 -6.944 1.00 31.76 283 THR A C 1
ATOM 2125 O O . THR A 1 283 ? -22.585 -91.097 -5.960 1.00 31.90 283 THR A O 1
ATOM 2129 N N . ALA A 1 284 ? -22.516 -91.834 -8.100 1.00 29.87 284 ALA A N 1
ATOM 2130 C CA . ALA A 1 284 ? -23.961 -91.762 -8.256 1.00 30.43 284 ALA A CA 1
ATOM 2131 C C . ALA A 1 284 ? -24.684 -92.759 -7.340 1.00 32.38 284 ALA A C 1
ATOM 2132 O O . ALA A 1 284 ? -25.848 -92.548 -6.987 1.00 33.46 284 ALA A O 1
ATOM 2134 N N . ARG A 1 285 ? -23.995 -93.836 -6.959 1.00 34.42 285 ARG A N 1
ATOM 2135 C CA . ARG A 1 285 ? -24.572 -94.884 -6.112 1.00 36.23 285 ARG A CA 1
ATOM 2136 C C . ARG A 1 285 ? -24.586 -94.374 -4.679 1.00 34.42 285 ARG A C 1
ATOM 2137 O O . ARG A 1 285 ? -25.627 -94.363 -4.030 1.00 33.84 285 ARG A O 1
ATOM 2145 N N . ARG A 1 286 ? -23.413 -93.953 -4.209 1.00 33.90 286 ARG A N 1
ATOM 2146 C CA . ARG A 1 286 ? -23.244 -93.208 -2.975 1.00 33.16 286 ARG A CA 1
ATOM 2147 C C . ARG A 1 286 ? -24.319 -92.126 -2.765 1.00 34.15 286 ARG A C 1
ATOM 2148 O O . ARG A 1 286 ? -24.934 -92.066 -1.704 1.00 34.67 286 ARG A O 1
ATOM 2156 N N . LYS A 1 287 ? -24.560 -91.284 -3.772 1.00 34.78 287 LYS A N 1
ATOM 2157 C CA . LYS A 1 287 ? -25.418 -90.113 -3.566 1.00 33.91 287 LYS A CA 1
ATOM 2158 C C . LYS A 1 287 ? -26.913 -90.416 -3.539 1.00 35.18 287 LYS A C 1
ATOM 2159 O O . LYS A 1 287 ? -27.634 -89.854 -2.719 1.00 36.32 287 LYS A O 1
ATOM 2165 N N . ALA A 1 288 ? -27.372 -91.315 -4.406 1.00 36.01 288 ALA A N 1
ATOM 2166 C CA . ALA A 1 288 ? -28.790 -91.688 -4.449 1.00 34.82 288 ALA A CA 1
ATOM 2167 C C . ALA A 1 288 ? -29.240 -92.361 -3.152 1.00 35.28 288 ALA A C 1
ATOM 2168 O O . ALA A 1 288 ? -30.430 -92.356 -2.818 1.00 35.93 288 ALA A O 1
ATOM 2170 N N . GLU A 1 289 ? -28.276 -92.941 -2.442 1.00 36.41 289 GLU A N 1
ATOM 2171 C CA . GLU A 1 289 ? -28.499 -93.545 -1.141 1.00 37.51 289 GLU A CA 1
ATOM 2172 C C . GLU A 1 289 ? -28.527 -92.478 -0.056 1.00 36.32 289 GLU A C 1
ATOM 2173 O O . GLU A 1 289 ? -29.324 -92.568 0.880 1.00 36.28 289 GLU A O 1
ATOM 2179 N N . LEU A 1 290 ? -27.648 -91.480 -0.177 1.00 33.19 290 LEU A N 1
ATOM 2180 C CA . LEU A 1 290 ? -27.632 -90.356 0.757 1.00 30.42 290 LEU A CA 1
ATOM 2181 C C . LEU A 1 290 ? -28.985 -89.623 0.758 1.00 30.59 290 LEU A C 1
ATOM 2182 O O . LEU A 1 290 ? -29.566 -89.376 1.833 1.00 29.25 290 LEU A O 1
ATOM 2187 N N . VAL A 1 291 ? -29.482 -89.318 -0.443 1.00 27.96 291 VAL A N 1
ATOM 2188 C CA . VAL A 1 291 ? -30.771 -88.658 -0.627 1.00 28.41 291 VAL A CA 1
ATOM 2189 C C . VAL A 1 291 ? -31.826 -89.254 0.297 1.00 29.43 291 VAL A C 1
ATOM 2190 O O . VAL A 1 291 ? -32.502 -88.524 1.034 1.00 27.31 291 VAL A O 1
ATOM 2194 N N . SER A 1 292 ? -31.943 -90.584 0.245 1.00 29.90 292 SER A N 1
ATOM 2195 C CA . SER A 1 292 ? -32.909 -91.348 1.039 1.00 29.76 292 SER A CA 1
ATOM 2196 C C . SER A 1 292 ? -32.590 -91.501 2.531 1.00 29.44 292 SER A C 1
ATOM 2197 O O . SER A 1 292 ? -33.462 -91.895 3.294 1.00 30.18 292 SER A O 1
ATOM 2200 N N . ALA A 1 293 ? -31.363 -91.212 2.954 1.00 28.86 293 ALA A N 1
ATOM 2201 C CA . ALA A 1 293 ? -30.993 -91.495 4.342 1.00 30.44 293 ALA A CA 1
ATOM 2202 C C . ALA A 1 293 ? -31.906 -90.769 5.331 1.00 32.74 293 ALA A C 1
ATOM 2203 O O . ALA A 1 293 ? -32.074 -89.543 5.264 1.00 35.18 293 ALA A O 1
ATOM 2205 N N . ARG A 1 294 ? -32.509 -91.532 6.238 1.00 34.68 294 ARG A N 1
ATOM 2206 C CA . ARG A 1 294 ? -33.430 -90.968 7.219 1.00 34.80 294 ARG A CA 1
ATOM 2207 C C . ARG A 1 294 ? -32.739 -90.044 8.222 1.00 33.91 294 ARG A C 1
ATOM 2208 O O . ARG A 1 294 ? -33.309 -89.026 8.613 1.00 35.12 294 ARG A O 1
ATOM 2216 N N . HIS A 1 295 ? -31.514 -90.385 8.606 1.00 32.67 295 HIS A N 1
ATOM 2217 C CA . HIS A 1 295 ? -30.702 -89.585 9.538 1.00 34.97 295 HIS A CA 1
ATOM 2218 C C . HIS A 1 295 ? -31.395 -89.153 10.814 1.00 35.89 295 HIS A C 1
ATOM 2219 O O . HIS A 1 295 ? -31.203 -88.040 11.293 1.00 36.71 295 HIS A O 1
ATOM 2226 N N . LYS A 1 296 ? -32.201 -90.049 11.371 1.00 38.09 296 LYS A N 1
ATOM 2227 C CA . LYS A 1 296 ? -32.861 -89.869 12.661 1.00 40.98 296 LYS A CA 1
ATOM 2228 C C . LYS A 1 296 ? -31.855 -90.084 13.802 1.00 43.03 296 LYS A C 1
ATOM 2229 O O . LYS A 1 296 ? -30.997 -90.965 13.698 1.00 48.02 296 LYS A O 1
ATOM 2235 N N . PRO A 1 297 ? -31.938 -89.289 14.893 1.00 42.32 297 PRO A N 1
ATOM 2236 C CA . PRO A 1 297 ? -31.034 -89.558 16.026 1.00 41.41 297 PRO A CA 1
ATOM 2237 C C . PRO A 1 297 ? -31.450 -90.782 16.853 1.00 42.82 297 PRO A C 1
ATOM 2238 O O . PRO A 1 297 ? -32.611 -91.234 16.861 1.00 41.34 297 PRO A O 1
ATOM 2243 N N . MET B 1 1 ? 2.835 -82.803 -8.955 1.00 31.15 1 MET B N 1
ATOM 2244 C CA . MET B 1 1 ? 4.050 -82.566 -8.115 1.00 33.36 1 MET B CA 1
ATOM 2245 C C . MET B 1 1 ? 3.764 -81.823 -6.800 1.00 31.64 1 MET B C 1
ATOM 2246 O O . MET B 1 1 ? 4.315 -82.195 -5.759 1.00 30.45 1 MET B O 1
ATOM 2251 N N . ALA B 1 2 ? 2.928 -80.778 -6.844 1.00 29.37 2 ALA B N 1
ATOM 2252 C CA . ALA B 1 2 ? 2.366 -80.195 -5.618 1.00 28.27 2 ALA B CA 1
ATOM 2253 C C . ALA B 1 2 ? 1.594 -81.297 -4.905 1.00 28.46 2 ALA B C 1
ATOM 2254 O O . ALA B 1 2 ? 1.155 -82.247 -5.546 1.00 29.50 2 ALA B O 1
ATOM 2256 N N . ARG B 1 3 ? 1.452 -81.204 -3.589 1.00 29.18 3 ARG B N 1
ATOM 2257 C CA . ARG B 1 3 ? 0.920 -82.333 -2.822 1.00 30.85 3 ARG B CA 1
ATOM 2258 C C . ARG B 1 3 ? -0.591 -82.383 -2.778 1.00 29.88 3 ARG B C 1
ATOM 2259 O O . ARG B 1 3 ? -1.243 -81.359 -2.682 1.00 31.58 3 ARG B O 1
ATOM 2267 N N . ILE B 1 4 ? -1.145 -83.584 -2.830 1.00 29.99 4 ILE B N 1
ATOM 2268 C CA . ILE B 1 4 ? -2.567 -83.773 -2.584 1.00 31.19 4 ILE B CA 1
ATOM 2269 C C . ILE B 1 4 ? -2.743 -84.291 -1.147 1.00 31.57 4 ILE B C 1
ATOM 2270 O O . ILE B 1 4 ? -2.608 -85.483 -0.873 1.00 31.12 4 ILE B O 1
ATOM 2275 N N . GLY B 1 5 ? -3.042 -83.387 -0.239 1.00 32.25 5 GLY B N 1
ATOM 2276 C CA . GLY B 1 5 ? -3.202 -83.679 1.159 1.00 32.92 5 GLY B CA 1
ATOM 2277 C C . GLY B 1 5 ? -4.515 -84.190 1.661 1.00 33.60 5 GLY B C 1
ATOM 2278 O O . GLY B 1 5 ? -5.446 -84.278 0.939 1.00 32.29 5 GLY B O 1
ATOM 2279 N N . ILE B 1 6 ? -4.540 -84.562 2.924 1.00 34.12 6 ILE B N 1
ATOM 2280 C CA . ILE B 1 6 ? -5.754 -84.861 3.658 1.00 34.76 6 ILE B CA 1
ATOM 2281 C C . ILE B 1 6 ? -5.716 -84.251 5.060 1.00 36.21 6 ILE B C 1
ATOM 2282 O O . ILE B 1 6 ? -4.682 -83.909 5.547 1.00 36.39 6 ILE B O 1
ATOM 2287 N N . HIS B 1 7 ? -6.859 -84.105 5.705 1.00 37.78 7 HIS B N 1
ATOM 2288 C CA . HIS B 1 7 ? -6.880 -83.610 7.065 1.00 37.66 7 HIS B CA 1
ATOM 2289 C C . HIS B 1 7 ? -6.964 -84.739 7.986 1.00 36.65 7 HIS B C 1
ATOM 2290 O O . HIS B 1 7 ? -7.701 -85.669 7.751 1.00 33.20 7 HIS B O 1
ATOM 2297 N N . SER B 1 8 ? -6.227 -84.632 9.074 1.00 38.71 8 SER B N 1
ATOM 2298 C CA . SER B 1 8 ? -6.095 -85.649 10.103 1.00 39.04 8 SER B CA 1
ATOM 2299 C C . SER B 1 8 ? -7.377 -85.980 10.768 1.00 38.43 8 SER B C 1
ATOM 2300 O O . SER B 1 8 ? -7.638 -87.106 11.059 1.00 39.70 8 SER B O 1
ATOM 2303 N N . PHE B 1 9 ? -8.205 -84.996 10.973 1.00 37.77 9 PHE B N 1
ATOM 2304 C CA . PHE B 1 9 ? -9.408 -85.215 11.701 1.00 39.69 9 PHE B CA 1
ATOM 2305 C C . PHE B 1 9 ? -10.261 -86.181 10.927 1.00 39.44 9 PHE B C 1
ATOM 2306 O O . PHE B 1 9 ? -11.263 -86.633 11.379 1.00 40.22 9 PHE B O 1
ATOM 2314 N N . VAL B 1 10 ? -9.911 -86.452 9.706 1.00 37.63 10 VAL B N 1
ATOM 2315 C CA . VAL B 1 10 ? -10.609 -87.488 9.012 1.00 37.56 10 VAL B CA 1
ATOM 2316 C C . VAL B 1 10 ? -10.360 -88.783 9.731 1.00 38.62 10 VAL B C 1
ATOM 2317 O O . VAL B 1 10 ? -11.186 -89.653 9.752 1.00 37.21 10 VAL B O 1
ATOM 2321 N N . TRP B 1 11 ? -9.161 -88.929 10.257 1.00 38.67 11 TRP B N 1
ATOM 2322 C CA . TRP B 1 11 ? -8.753 -90.145 10.878 1.00 37.75 11 TRP B CA 1
ATOM 2323 C C . TRP B 1 11 ? -8.997 -90.293 12.358 1.00 39.74 11 TRP B C 1
ATOM 2324 O O . TRP B 1 11 ? -9.551 -91.284 12.793 1.00 36.62 11 TRP B O 1
ATOM 2335 N N . SER B 1 12 ? -8.593 -89.318 13.138 1.00 40.73 12 SER B N 1
ATOM 2336 C CA . SER B 1 12 ? -8.952 -89.200 14.551 1.00 46.73 12 SER B CA 1
ATOM 2337 C C . SER B 1 12 ? -8.736 -87.781 15.098 1.00 48.40 12 SER B C 1
ATOM 2338 O O . SER B 1 12 ? -8.057 -86.953 14.467 1.00 46.41 12 SER B O 1
ATOM 2341 N N . ALA B 1 13 ? -9.319 -87.507 16.267 1.00 48.02 13 ALA B N 1
ATOM 2342 C CA . ALA B 1 13 ? -9.091 -86.230 16.954 1.00 50.05 13 ALA B CA 1
ATOM 2343 C C . ALA B 1 13 ? -7.787 -86.270 17.739 1.00 51.74 13 ALA B C 1
ATOM 2344 O O . ALA B 1 13 ? -7.121 -85.244 17.932 1.00 49.42 13 ALA B O 1
ATOM 2346 N N . SER B 1 14 ? -7.427 -87.479 18.162 1.00 54.21 14 SER B N 1
ATOM 2347 C CA . SER B 1 14 ? -6.359 -87.694 19.127 1.00 55.00 14 SER B CA 1
ATOM 2348 C C . SER B 1 14 ? -4.987 -87.258 18.642 1.00 55.48 14 SER B C 1
ATOM 2349 O O . SER B 1 14 ? -4.651 -87.399 17.465 1.00 55.94 14 SER B O 1
ATOM 2352 N N . SER B 1 15 ? -4.207 -86.734 19.580 1.00 55.03 15 SER B N 1
ATOM 2353 C CA . SER B 1 15 ? -2.858 -86.264 19.320 1.00 55.67 15 SER B CA 1
ATOM 2354 C C . SER B 1 15 ? -1.825 -87.262 19.868 1.00 58.20 15 SER B C 1
ATOM 2355 O O . SER B 1 15 ? -0.614 -87.096 19.664 1.00 57.64 15 SER B O 1
ATOM 2358 N N . ALA B 1 16 ? -2.323 -88.295 20.555 1.00 57.30 16 ALA B N 1
ATOM 2359 C CA . ALA B 1 16 ? -1.495 -89.350 21.149 1.00 55.78 16 ALA B CA 1
ATOM 2360 C C . ALA B 1 16 ? -0.624 -90.026 20.106 1.00 56.33 16 ALA B C 1
ATOM 2361 O O . ALA B 1 16 ? -1.104 -90.377 19.026 1.00 58.48 16 ALA B O 1
ATOM 2363 N N . GLN B 1 17 ? 0.653 -90.208 20.443 1.00 57.24 17 GLN B N 1
ATOM 2364 C CA . GLN B 1 17 ? 1.628 -90.827 19.546 1.00 55.51 17 GLN B CA 1
ATOM 2365 C C . GLN B 1 17 ? 1.053 -92.041 18.801 1.00 54.48 17 GLN B C 1
ATOM 2366 O O . GLN B 1 17 ? 1.248 -92.182 17.593 1.00 53.44 17 GLN B O 1
ATOM 2372 N N . SER B 1 18 ? 0.330 -92.900 19.518 1.00 52.58 18 SER B N 1
ATOM 2373 C CA . SER B 1 18 ? -0.210 -94.124 18.929 1.00 51.78 18 SER B CA 1
ATOM 2374 C C . SER B 1 18 ? -1.199 -93.841 17.791 1.00 53.86 18 SER B C 1
ATOM 2375 O O . SER B 1 18 ? -1.262 -94.594 16.805 1.00 52.52 18 SER B O 1
ATOM 2378 N N . GLU B 1 19 ? -1.965 -92.758 17.942 1.00 52.28 19 GLU B N 1
ATOM 2379 C CA . GLU B 1 19 ? -2.904 -92.319 16.916 1.00 51.00 19 GLU B CA 1
ATOM 2380 C C . GLU B 1 19 ? -2.188 -91.572 15.785 1.00 50.88 19 GLU B C 1
ATOM 2381 O O . GLU B 1 19 ? -2.404 -91.875 14.608 1.00 50.86 19 GLU B O 1
ATOM 2387 N N . LEU B 1 20 ? -1.325 -90.622 16.144 1.00 49.12 20 LEU B N 1
ATOM 2388 C CA . LEU B 1 20 ? -0.436 -89.967 15.182 1.00 52.50 20 LEU B CA 1
ATOM 2389 C C . LEU B 1 20 ? 0.128 -90.945 14.150 1.00 58.20 20 LEU B C 1
ATOM 2390 O O . LEU B 1 20 ? 0.122 -90.665 12.946 1.00 62.23 20 LEU B O 1
ATOM 2395 N N . GLU B 1 21 ? 0.592 -92.094 14.640 1.00 59.73 21 GLU B N 1
ATOM 2396 C CA . GLU B 1 21 ? 1.153 -93.154 13.820 1.00 57.49 21 GLU B CA 1
ATOM 2397 C C . GLU B 1 21 ? 0.115 -93.742 12.868 1.00 54.70 21 GLU B C 1
ATOM 2398 O O . GLU B 1 21 ? 0.396 -93.917 11.686 1.00 52.05 21 GLU B O 1
ATOM 2404 N N . ARG B 1 22 ? -1.075 -94.047 13.387 1.00 54.39 22 ARG B N 1
ATOM 2405 C CA . ARG B 1 22 ? -2.181 -94.578 12.571 1.00 54.03 22 ARG B CA 1
ATOM 2406 C C . ARG B 1 22 ? -2.630 -93.580 11.513 1.00 52.68 22 ARG B C 1
ATOM 2407 O O . ARG B 1 22 ? -2.859 -93.941 10.358 1.00 50.40 22 ARG B O 1
ATOM 2415 N N . THR B 1 23 ? -2.754 -92.327 11.940 1.00 51.10 23 THR B N 1
ATOM 2416 C CA . THR B 1 23 ? -3.140 -91.221 11.084 1.00 50.25 23 THR B CA 1
ATOM 2417 C C . THR B 1 23 ? -2.209 -91.133 9.869 1.00 49.76 23 THR B C 1
ATOM 2418 O O . THR B 1 23 ? -2.682 -91.168 8.730 1.00 50.99 23 THR B O 1
ATOM 2422 N N . LEU B 1 24 ? -0.900 -91.042 10.120 1.00 47.16 24 LEU B N 1
ATOM 2423 C CA . LEU B 1 24 ? 0.113 -91.020 9.058 1.00 41.89 24 LEU B CA 1
ATOM 2424 C C . LEU B 1 24 ? 0.062 -92.262 8.164 1.00 40.58 24 LEU B C 1
ATOM 2425 O O . LEU B 1 24 ? 0.085 -92.133 6.948 1.00 41.21 24 LEU B O 1
ATOM 2430 N N . ALA B 1 25 ? -0.029 -93.451 8.761 1.00 39.71 25 ALA B N 1
ATOM 2431 C CA . ALA B 1 25 ? -0.095 -94.704 7.996 1.00 39.35 25 ALA B CA 1
ATOM 2432 C C . ALA B 1 25 ? -1.296 -94.727 7.058 1.00 39.81 25 ALA B C 1
ATOM 2433 O O . ALA B 1 25 ? -1.121 -94.892 5.846 1.00 39.63 25 ALA B O 1
ATOM 2435 N N . ASN B 1 26 ? -2.500 -94.573 7.623 1.00 39.43 26 ASN B N 1
ATOM 2436 C CA . ASN B 1 26 ? -3.736 -94.441 6.837 1.00 39.88 26 ASN B CA 1
ATOM 2437 C C . ASN B 1 26 ? -3.610 -93.420 5.705 1.00 39.28 26 ASN B C 1
ATOM 2438 O O . ASN B 1 26 ? -3.996 -93.707 4.578 1.00 38.17 26 ASN B O 1
ATOM 2443 N N . THR B 1 27 ? -3.073 -92.237 6.015 1.00 39.22 27 THR B N 1
ATOM 2444 C CA . THR B 1 27 ? -2.830 -91.193 5.011 1.00 41.08 27 THR B CA 1
ATOM 2445 C C . THR B 1 27 ? -2.106 -91.752 3.784 1.00 43.40 27 THR B C 1
ATOM 2446 O O . THR B 1 27 ? -2.582 -91.583 2.657 1.00 46.65 27 THR B O 1
ATOM 2450 N N . ARG B 1 28 ? -0.977 -92.424 4.016 1.00 44.19 28 ARG B N 1
ATOM 2451 C CA . ARG B 1 28 ? -0.199 -93.043 2.952 1.00 44.80 28 ARG B CA 1
ATOM 2452 C C . ARG B 1 28 ? -0.999 -94.081 2.189 1.00 43.83 28 ARG B C 1
ATOM 2453 O O . ARG B 1 28 ? -1.118 -93.997 0.971 1.00 44.63 28 ARG B O 1
ATOM 2461 N N . ASP B 1 29 ? -1.569 -95.039 2.910 1.00 43.93 29 ASP B N 1
ATOM 2462 C CA . ASP B 1 29 ? -2.335 -96.130 2.299 1.00 45.30 29 ASP B CA 1
ATOM 2463 C C . ASP B 1 29 ? -3.531 -95.640 1.502 1.00 44.18 29 ASP B C 1
ATOM 2464 O O . ASP B 1 29 ? -4.171 -96.416 0.797 1.00 48.05 29 ASP B O 1
ATOM 2469 N N . ALA B 1 30 ? -3.831 -94.353 1.610 1.00 41.53 30 ALA B N 1
ATOM 2470 C CA . ALA B 1 30 ? -4.940 -93.792 0.871 1.00 39.20 30 ALA B CA 1
ATOM 2471 C C . ALA B 1 30 ? -4.460 -93.143 -0.436 1.00 37.17 30 ALA B C 1
ATOM 2472 O O . ALA B 1 30 ? -5.225 -93.011 -1.381 1.00 37.43 30 ALA B O 1
ATOM 2474 N N . GLY B 1 31 ? -3.189 -92.762 -0.491 1.00 35.35 31 GLY B N 1
ATOM 2475 C CA . GLY B 1 31 ? -2.605 -92.217 -1.714 1.00 33.42 31 GLY B CA 1
ATOM 2476 C C . GLY B 1 31 ? -2.240 -90.751 -1.593 1.00 32.82 31 GLY B C 1
ATOM 2477 O O . GLY B 1 31 ? -1.758 -90.141 -2.552 1.00 31.76 31 GLY B O 1
ATOM 2478 N N . PHE B 1 32 ? -2.475 -90.187 -0.411 1.00 31.47 32 PHE B N 1
ATOM 2479 C CA . PHE B 1 32 ? -2.193 -88.783 -0.161 1.00 31.33 32 PHE B CA 1
ATOM 2480 C C . PHE B 1 32 ? -0.728 -88.619 0.201 1.00 32.06 32 PHE B C 1
ATOM 2481 O O . PHE B 1 32 ? -0.099 -89.573 0.644 1.00 34.53 32 PHE B O 1
ATOM 2489 N N . ASP B 1 33 ? -0.182 -87.424 -0.000 1.00 32.05 33 ASP B N 1
ATOM 2490 C CA . ASP B 1 33 ? 1.230 -87.170 0.285 1.00 33.33 33 ASP B CA 1
ATOM 2491 C C . ASP B 1 33 ? 1.448 -85.867 1.066 1.00 33.63 33 ASP B C 1
ATOM 2492 O O . ASP B 1 33 ? 2.499 -85.223 0.967 1.00 32.13 33 ASP B O 1
ATOM 2497 N N . LEU B 1 34 ? 0.422 -85.487 1.825 1.00 33.49 34 LEU B N 1
ATOM 2498 C CA . LEU B 1 34 ? 0.494 -84.399 2.795 1.00 32.98 34 LEU B CA 1
ATOM 2499 C C . LEU B 1 34 ? -0.553 -84.644 3.870 1.00 33.62 34 LEU B C 1
ATOM 2500 O O . LEU B 1 34 ? -1.651 -85.137 3.593 1.00 34.47 34 LEU B O 1
ATOM 2505 N N . ILE B 1 35 ? -0.198 -84.299 5.087 1.00 32.75 35 ILE B N 1
ATOM 2506 C CA . ILE B 1 35 ? -1.058 -84.462 6.211 1.00 31.51 35 ILE B CA 1
ATOM 2507 C C . ILE B 1 35 ? -1.260 -83.105 6.783 1.00 32.34 35 ILE B C 1
ATOM 2508 O O . ILE B 1 35 ? -0.357 -82.340 6.859 1.00 31.10 35 ILE B O 1
ATOM 2513 N N . GLU B 1 36 ? -2.495 -82.817 7.132 1.00 34.37 36 GLU B N 1
ATOM 2514 C CA . GLU B 1 36 ? -2.858 -81.607 7.814 1.00 36.01 36 GLU B CA 1
ATOM 2515 C C . GLU B 1 36 ? -3.293 -81.911 9.218 1.00 36.10 36 GLU B C 1
ATOM 2516 O O . GLU B 1 36 ? -4.150 -82.715 9.439 1.00 35.78 36 GLU B O 1
ATOM 2522 N N . PHE B 1 37 ? -2.676 -81.224 10.157 1.00 35.50 37 PHE B N 1
ATOM 2523 C CA . PHE B 1 37 ? -2.951 -81.334 11.572 1.00 36.69 37 PHE B CA 1
ATOM 2524 C C . PHE B 1 37 ? -3.525 -80.058 12.109 1.00 38.03 37 PHE B C 1
ATOM 2525 O O . PHE B 1 37 ? -3.073 -79.001 11.819 1.00 36.96 37 PHE B O 1
ATOM 2533 N N . SER B 1 38 ? -4.560 -80.163 12.899 1.00 43.24 38 SER B N 1
ATOM 2534 C CA . SER B 1 38 ? -5.040 -78.993 13.591 1.00 47.72 38 SER B CA 1
ATOM 2535 C C . SER B 1 38 ? -4.611 -78.879 15.032 1.00 50.88 38 SER B C 1
ATOM 2536 O O . SER B 1 38 ? -4.195 -77.850 15.455 1.00 50.67 38 SER B O 1
ATOM 2539 N N . TYR B 1 39 ? -4.695 -79.944 15.791 1.00 55.54 39 TYR B N 1
ATOM 2540 C CA . TYR B 1 39 ? -4.309 -79.852 17.169 1.00 60.49 39 TYR B CA 1
ATOM 2541 C C . TYR B 1 39 ? -3.053 -80.617 17.419 1.00 62.83 39 TYR B C 1
ATOM 2542 O O . TYR B 1 39 ? -2.970 -81.776 17.107 1.00 62.73 39 TYR B O 1
ATOM 2551 N N . LEU B 1 40 ? -2.072 -79.968 18.012 1.00 64.67 40 LEU B N 1
ATOM 2552 C CA . LEU B 1 40 ? -0.863 -80.690 18.441 1.00 68.08 40 LEU B CA 1
ATOM 2553 C C . LEU B 1 40 ? -0.372 -80.264 19.828 1.00 69.84 40 LEU B C 1
ATOM 2554 O O . LEU B 1 40 ? 0.262 -79.213 19.992 1.00 66.79 40 LEU B O 1
ATOM 2559 N N . ASP B 1 41 ? -0.678 -81.102 20.817 1.00 71.19 41 ASP B N 1
ATOM 2560 C CA . ASP B 1 41 ? -0.356 -80.840 22.214 1.00 75.52 41 ASP B CA 1
ATOM 2561 C C . ASP B 1 41 ? 1.105 -80.419 22.414 1.00 80.95 41 ASP B C 1
ATOM 2562 O O . ASP B 1 41 ? 2.024 -81.159 22.050 1.00 81.40 41 ASP B O 1
ATOM 2567 N N . PRO B 1 42 ? 1.317 -79.216 22.985 1.00 85.97 42 PRO B N 1
ATOM 2568 C CA . PRO B 1 42 ? 2.656 -78.688 23.274 1.00 87.13 42 PRO B CA 1
ATOM 2569 C C . PRO B 1 42 ? 3.457 -79.545 24.263 1.00 89.44 42 PRO B C 1
ATOM 2570 O O . PRO B 1 42 ? 4.688 -79.592 24.181 1.00 88.25 42 PRO B O 1
ATOM 2574 N N . ALA B 1 43 ? 2.758 -80.217 25.178 1.00 87.90 43 ALA B N 1
ATOM 2575 C CA . ALA B 1 43 ? 3.401 -80.979 26.253 1.00 84.68 43 ALA B CA 1
ATOM 2576 C C . ALA B 1 43 ? 3.524 -82.478 25.972 1.00 81.22 43 ALA B C 1
ATOM 2577 O O . ALA B 1 43 ? 4.497 -83.109 26.388 1.00 86.04 43 ALA B O 1
ATOM 2579 N N . ASP B 1 44 ? 2.547 -83.041 25.266 1.00 76.20 44 ASP B N 1
ATOM 2580 C CA . ASP B 1 44 ? 2.456 -84.490 25.087 1.00 73.98 44 ASP B CA 1
ATOM 2581 C C . ASP B 1 44 ? 3.053 -85.018 23.773 1.00 70.80 44 ASP B C 1
ATOM 2582 O O . ASP B 1 44 ? 3.090 -86.229 23.550 1.00 68.51 44 ASP B O 1
ATOM 2587 N N . VAL B 1 45 ? 3.522 -84.123 22.905 1.00 68.71 45 VAL B N 1
ATOM 2588 C CA . VAL B 1 45 ? 3.952 -84.536 21.563 1.00 62.30 45 VAL B CA 1
ATOM 2589 C C . VAL B 1 45 ? 5.395 -84.150 21.259 1.00 58.41 45 VAL B C 1
ATOM 2590 O O . VAL B 1 45 ? 5.785 -82.992 21.430 1.00 54.76 45 VAL B O 1
ATOM 2594 N N . ASP B 1 46 ? 6.174 -85.134 20.808 1.00 55.55 46 ASP B N 1
ATOM 2595 C CA . ASP B 1 46 ? 7.535 -84.895 20.343 1.00 56.21 46 ASP B CA 1
ATOM 2596 C C . ASP B 1 46 ? 7.505 -84.317 18.928 1.00 57.03 46 ASP B C 1
ATOM 2597 O O . ASP B 1 46 ? 7.068 -84.980 17.975 1.00 55.24 46 ASP B O 1
ATOM 2602 N N . ILE B 1 47 ? 7.978 -83.078 18.806 1.00 58.15 47 ILE B N 1
ATOM 2603 C CA . ILE B 1 47 ? 7.924 -82.335 17.545 1.00 60.02 47 ILE B CA 1
ATOM 2604 C C . ILE B 1 47 ? 8.973 -82.856 16.550 1.00 64.93 47 ILE B C 1
ATOM 2605 O O . ILE B 1 47 ? 8.612 -83.363 15.477 1.00 68.83 47 ILE B O 1
ATOM 2610 N N . GLY B 1 48 ? 10.255 -82.745 16.915 1.00 63.02 48 GLY B N 1
ATOM 2611 C CA . GLY B 1 48 ? 11.373 -83.197 16.073 1.00 58.31 48 GLY B CA 1
ATOM 2612 C C . GLY B 1 48 ? 11.277 -84.652 15.638 1.00 59.94 48 GLY B C 1
ATOM 2613 O O . GLY B 1 48 ? 11.808 -85.027 14.587 1.00 59.55 48 GLY B O 1
ATOM 2614 N N . ARG B 1 49 ? 10.606 -85.470 16.452 1.00 57.28 49 ARG B N 1
ATOM 2615 C CA . ARG B 1 49 ? 10.288 -86.848 16.084 1.00 58.31 49 ARG B CA 1
ATOM 2616 C C . ARG B 1 49 ? 9.276 -86.879 14.949 1.00 60.02 49 ARG B C 1
ATOM 2617 O O . ARG B 1 49 ? 9.516 -87.502 13.907 1.00 57.62 49 ARG B O 1
ATOM 2625 N N . LEU B 1 50 ? 8.138 -86.219 15.180 1.00 60.00 50 LEU B N 1
ATOM 2626 C CA . LEU B 1 50 ? 7.061 -86.128 14.201 1.00 57.05 50 LEU B CA 1
ATOM 2627 C C . LEU B 1 50 ? 7.589 -85.545 12.889 1.00 55.24 50 LEU B C 1
ATOM 2628 O O . LEU B 1 50 ? 7.254 -86.041 11.814 1.00 54.56 50 LEU B O 1
ATOM 2633 N N . ALA B 1 51 ? 8.442 -84.524 12.996 1.00 52.23 51 ALA B N 1
ATOM 2634 C CA . ALA B 1 51 ? 9.101 -83.909 11.841 1.00 54.75 51 ALA B CA 1
ATOM 2635 C C . ALA B 1 51 ? 9.942 -84.913 11.044 1.00 58.18 51 ALA B C 1
ATOM 2636 O O . ALA B 1 51 ? 10.073 -84.799 9.824 1.00 61.60 51 ALA B O 1
ATOM 2638 N N . LYS B 1 52 ? 10.517 -85.886 11.741 1.00 60.13 52 LYS B N 1
ATOM 2639 C CA . LYS B 1 52 ? 11.310 -86.917 11.099 1.00 59.70 52 LYS B CA 1
ATOM 2640 C C . LYS B 1 52 ? 10.356 -87.968 10.511 1.00 57.80 52 LYS B C 1
ATOM 2641 O O . LYS B 1 52 ? 10.479 -88.344 9.347 1.00 57.14 52 LYS B O 1
ATOM 2647 N N . ARG B 1 53 ? 9.386 -88.406 11.309 1.00 55.14 53 ARG B N 1
ATOM 2648 C CA . ARG B 1 53 ? 8.411 -89.406 10.883 1.00 58.40 53 ARG B CA 1
ATOM 2649 C C . ARG B 1 53 ? 7.656 -88.982 9.617 1.00 63.28 53 ARG B C 1
ATOM 2650 O O . ARG B 1 53 ? 7.219 -89.830 8.820 1.00 62.95 53 ARG B O 1
ATOM 2658 N N . ILE B 1 54 ? 7.508 -87.669 9.443 1.00 58.71 54 ILE B N 1
ATOM 2659 C CA . ILE B 1 54 ? 6.776 -87.131 8.310 1.00 55.41 54 ILE B CA 1
ATOM 2660 C C . ILE 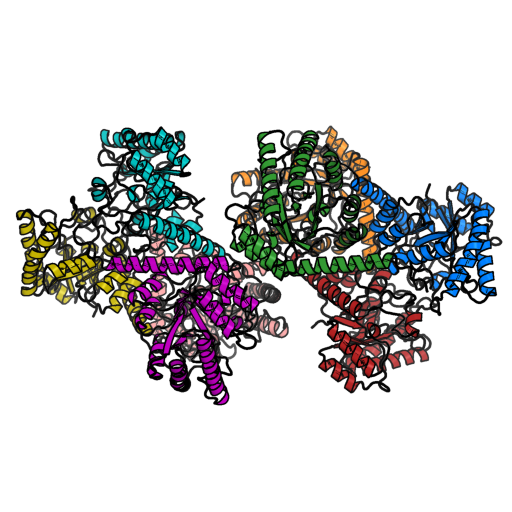B 1 54 ? 7.611 -87.229 7.026 1.00 54.96 54 ILE B C 1
ATOM 2661 O O . ILE B 1 54 ? 7.151 -87.793 6.032 1.00 53.89 54 ILE B O 1
ATOM 2666 N N . ALA B 1 55 ? 8.836 -86.709 7.058 1.00 52.84 55 ALA B N 1
ATOM 2667 C CA . ALA B 1 55 ? 9.722 -86.780 5.894 1.00 54.14 55 ALA B CA 1
ATOM 2668 C C . ALA B 1 55 ? 10.071 -88.228 5.525 1.00 54.55 55 ALA B C 1
ATOM 2669 O O . ALA B 1 55 ? 10.188 -88.563 4.343 1.00 51.99 55 ALA B O 1
ATOM 2671 N N . ASP B 1 56 ? 10.206 -89.079 6.543 1.00 56.77 56 ASP B N 1
ATOM 2672 C CA . ASP B 1 56 ? 10.534 -90.492 6.340 1.00 60.15 56 ASP B CA 1
ATOM 2673 C C . ASP B 1 56 ? 9.508 -91.145 5.427 1.00 60.45 56 ASP B C 1
ATOM 2674 O O . ASP B 1 56 ? 9.850 -91.956 4.559 1.00 62.83 56 ASP B O 1
ATOM 2679 N N . LEU B 1 57 ? 8.250 -90.765 5.630 1.00 58.85 57 LEU B N 1
ATOM 2680 C CA . LEU B 1 57 ? 7.132 -91.340 4.906 1.00 54.74 57 LEU B CA 1
ATOM 2681 C C . LEU B 1 57 ? 6.886 -90.671 3.547 1.00 52.81 57 LEU B C 1
ATOM 2682 O O . LEU B 1 57 ? 5.993 -91.081 2.801 1.00 52.60 57 LEU B O 1
ATOM 2687 N N . GLY B 1 58 ? 7.695 -89.664 3.223 1.00 48.44 58 GLY B N 1
ATOM 2688 C CA . GLY B 1 58 ? 7.558 -88.944 1.966 1.00 49.10 58 GLY B CA 1
ATOM 2689 C C . GLY B 1 58 ? 6.315 -88.075 1.956 1.00 49.78 58 GLY B C 1
ATOM 2690 O O . GLY B 1 58 ? 5.724 -87.817 0.901 1.00 49.82 58 GLY B O 1
ATOM 2691 N N . LEU B 1 59 ? 5.933 -87.631 3.150 1.00 46.92 59 LEU B N 1
ATOM 2692 C CA . LEU B 1 59 ? 4.763 -86.797 3.379 1.00 42.34 59 LEU B CA 1
ATOM 2693 C C . LEU B 1 59 ? 5.156 -85.342 3.574 1.00 39.74 59 LEU B C 1
ATOM 2694 O O . LEU B 1 59 ? 6.164 -85.049 4.202 1.00 42.48 59 LEU B O 1
ATOM 2699 N N . GLY B 1 60 ? 4.364 -84.433 3.022 1.00 38.35 60 GLY B N 1
ATOM 2700 C CA . GLY B 1 60 ? 4.440 -83.019 3.382 1.00 35.76 60 GLY B CA 1
ATOM 2701 C C . GLY B 1 60 ? 3.487 -82.782 4.543 1.00 34.99 60 GLY B C 1
ATOM 2702 O O . GLY B 1 60 ? 2.654 -83.632 4.866 1.00 32.65 60 GLY B O 1
ATOM 2703 N N . VAL B 1 61 ? 3.608 -81.629 5.183 1.00 35.91 61 VAL B N 1
ATOM 2704 C CA . VAL B 1 61 ? 2.756 -81.307 6.320 1.00 36.24 61 VAL B CA 1
ATOM 2705 C C . VAL B 1 61 ? 2.317 -79.853 6.253 1.00 36.17 61 VAL B C 1
ATOM 2706 O O . VAL B 1 61 ? 3.051 -79.003 5.755 1.00 35.95 61 VAL B O 1
ATOM 2710 N N . ALA B 1 62 ? 1.106 -79.588 6.739 1.00 37.24 62 ALA B N 1
ATOM 2711 C CA . ALA B 1 62 ? 0.618 -78.221 6.935 1.00 35.98 62 ALA B CA 1
ATOM 2712 C C . ALA B 1 62 ? -0.173 -78.138 8.236 1.00 36.35 62 ALA B C 1
ATOM 2713 O O . ALA B 1 62 ? -0.768 -79.129 8.687 1.00 35.56 62 ALA B O 1
ATOM 2715 N N . ILE B 1 63 ? -0.183 -76.952 8.831 1.00 35.78 63 ILE B N 1
ATOM 2716 C CA . ILE B 1 63 ? -0.878 -76.743 10.095 1.00 36.13 63 ILE B CA 1
ATOM 2717 C C . ILE B 1 63 ? -1.970 -75.684 9.938 1.00 36.84 63 ILE B C 1
ATOM 2718 O O . ILE B 1 63 ? -1.698 -74.562 9.501 1.00 35.15 63 ILE B O 1
ATOM 2723 N N . SER B 1 64 ? -3.202 -76.062 10.286 1.00 38.10 64 SER B N 1
ATOM 2724 C CA . SER B 1 64 ? -4.340 -75.139 10.277 1.00 38.62 64 SER B CA 1
ATOM 2725 C C . SER B 1 64 ? -5.006 -75.097 11.646 1.00 39.87 64 SER B C 1
ATOM 2726 O O . SER B 1 64 ? -5.233 -76.146 12.256 1.00 38.20 64 SER B O 1
ATOM 2729 N N . ILE B 1 65 ? -5.329 -73.892 12.116 1.00 41.19 65 ILE B N 1
ATOM 2730 C CA . ILE B 1 65 ? -6.074 -73.721 13.373 1.00 41.88 65 ILE B CA 1
ATOM 2731 C C . ILE B 1 65 ? -7.246 -72.760 13.212 1.00 42.53 65 ILE B C 1
ATOM 2732 O O . ILE B 1 65 ? -7.264 -71.931 12.302 1.00 45.15 65 ILE B O 1
ATOM 2737 N N . GLY B 1 66 ? -8.219 -72.866 14.111 1.00 42.05 66 GLY B N 1
ATOM 2738 C CA . GLY B 1 66 ? -9.296 -71.880 14.183 1.00 40.51 66 GLY B CA 1
ATOM 2739 C C . GLY B 1 66 ? -9.282 -71.112 15.488 1.00 38.94 66 GLY B C 1
ATOM 2740 O O . GLY B 1 66 ? -9.631 -71.657 16.536 1.00 42.62 66 GLY B O 1
ATOM 2741 N N . LEU B 1 67 ? -8.881 -69.846 15.421 1.00 36.64 67 LEU B N 1
ATOM 2742 C CA . LEU B 1 67 ? -8.794 -68.982 16.599 1.00 35.41 67 LEU B CA 1
ATOM 2743 C C . LEU B 1 67 ? -10.031 -69.068 17.492 1.00 35.22 67 LEU B C 1
ATOM 2744 O O . LEU B 1 67 ? -11.148 -68.914 17.011 1.00 34.30 67 LEU B O 1
ATOM 2749 N N . PRO B 1 68 ? -9.832 -69.320 18.800 1.00 37.22 68 PRO B N 1
ATOM 2750 C CA . PRO B 1 68 ? -10.974 -69.412 19.706 1.00 37.40 68 PRO B CA 1
ATOM 2751 C C . PRO B 1 68 ? -11.460 -68.021 20.121 1.00 37.50 68 PRO B C 1
ATOM 2752 O O . PRO B 1 68 ? -10.712 -67.048 19.982 1.00 37.35 68 PRO B O 1
ATOM 2756 N N . ALA B 1 69 ? -12.650 -67.941 20.674 1.00 37.73 69 ALA B N 1
ATOM 2757 C CA . ALA B 1 69 ? -13.316 -66.701 20.958 1.00 39.12 69 ALA B CA 1
ATOM 2758 C C . ALA B 1 69 ? -12.522 -65.855 21.868 1.00 40.81 69 ALA B C 1
ATOM 2759 O O . ALA B 1 69 ? -12.520 -64.675 21.760 1.00 41.79 69 ALA B O 1
ATOM 2761 N N . ASP B 1 70 ? -11.858 -66.486 22.793 1.00 44.16 70 ASP B N 1
ATOM 2762 C CA . ASP B 1 70 ? -11.144 -65.819 23.825 1.00 46.80 70 ASP B CA 1
ATOM 2763 C C . ASP B 1 70 ? -9.785 -65.485 23.291 1.00 46.45 70 ASP B C 1
ATOM 2764 O O . ASP B 1 70 ? -8.927 -65.042 23.997 1.00 48.50 70 ASP B O 1
ATOM 2769 N N . GLY B 1 71 ? -9.583 -65.775 22.026 1.00 44.73 71 GLY B N 1
ATOM 2770 C CA . GLY B 1 71 ? -8.361 -65.432 21.354 1.00 43.89 71 GLY B CA 1
ATOM 2771 C C . GLY B 1 71 ? -8.487 -64.719 20.042 1.00 41.25 71 GLY B C 1
ATOM 2772 O O . GLY B 1 71 ? -7.684 -64.945 19.205 1.00 44.13 71 GLY B O 1
ATOM 2773 N N . ASP B 1 72 ? -9.467 -63.855 19.874 1.00 39.03 72 ASP B N 1
ATOM 2774 C CA . ASP B 1 72 ? -9.773 -63.232 18.611 1.00 37.89 72 ASP B CA 1
ATOM 2775 C C . ASP B 1 72 ? -8.929 -62.021 18.380 1.00 37.44 72 ASP B C 1
ATOM 2776 O O . ASP B 1 72 ? -9.186 -60.993 18.902 1.00 38.20 72 ASP B O 1
ATOM 2781 N N . ILE B 1 73 ? -7.947 -62.127 17.525 1.00 37.72 73 ILE B N 1
ATOM 2782 C CA . ILE B 1 73 ? -7.041 -60.983 17.296 1.00 39.90 73 ILE B CA 1
ATOM 2783 C C . ILE B 1 73 ? -7.734 -59.740 16.744 1.00 38.99 73 ILE B C 1
ATOM 2784 O O . ILE B 1 73 ? -7.092 -58.709 16.548 1.00 38.92 73 ILE B O 1
ATOM 2789 N N . SER B 1 74 ? -9.030 -59.837 16.482 1.00 39.28 74 SER B N 1
ATOM 2790 C CA . SER B 1 74 ? -9.783 -58.688 15.991 1.00 40.56 74 SER B CA 1
ATOM 2791 C C . SER B 1 74 ? -10.580 -57.982 17.101 1.00 41.77 74 SER B C 1
ATOM 2792 O O . SER B 1 74 ? -11.141 -56.899 16.884 1.00 42.41 74 SER B O 1
ATOM 2795 N N . SER B 1 75 ? -10.623 -58.599 18.282 1.00 43.01 75 SER B N 1
ATOM 2796 C CA . SER B 1 75 ? -11.353 -58.057 19.435 1.00 43.91 75 SER B CA 1
ATOM 2797 C C . SER B 1 75 ? -10.735 -56.752 19.924 1.00 45.06 75 SER B C 1
ATOM 2798 O O . SER B 1 75 ? -9.516 -56.591 19.895 1.00 44.23 75 SER B O 1
ATOM 2801 N N . ALA B 1 76 ? -11.585 -55.824 20.358 1.00 47.66 76 ALA B N 1
ATOM 2802 C CA . ALA B 1 76 ? -11.124 -54.558 20.936 1.00 50.59 76 ALA B CA 1
ATOM 2803 C C . ALA B 1 76 ? -10.424 -54.781 22.281 1.00 51.90 76 ALA B C 1
ATOM 2804 O O . ALA B 1 76 ? -9.635 -53.946 22.708 1.00 53.43 76 ALA B O 1
ATOM 2806 N N . ASP B 1 77 ? -10.708 -55.916 22.921 1.00 52.27 77 ASP B N 1
ATOM 2807 C CA . ASP B 1 77 ? -10.089 -56.291 24.189 1.00 54.18 77 ASP B CA 1
ATOM 2808 C C . ASP B 1 77 ? -8.637 -56.713 23.982 1.00 55.64 77 ASP B C 1
ATOM 2809 O O . ASP B 1 77 ? -8.355 -57.865 23.633 1.00 57.35 77 ASP B O 1
ATOM 2814 N N . LYS B 1 78 ? -7.725 -55.775 24.230 1.00 57.31 78 LYS B N 1
ATOM 2815 C CA . LYS B 1 78 ? -6.281 -55.954 23.995 1.00 58.08 78 LYS B CA 1
ATOM 2816 C C . LYS B 1 78 ? -5.690 -57.196 24.657 1.00 56.60 78 LYS B C 1
ATOM 2817 O O . LYS B 1 78 ? -4.596 -57.623 24.292 1.00 59.03 78 LYS B O 1
ATOM 2823 N N . ALA B 1 79 ? -6.402 -57.761 25.630 1.00 54.12 79 ALA B N 1
ATOM 2824 C CA . ALA B 1 79 ? -5.961 -58.981 26.300 1.00 53.61 79 ALA B CA 1
ATOM 2825 C C . ALA B 1 79 ? -6.386 -60.209 25.495 1.00 52.87 79 ALA B C 1
ATOM 2826 O O . ALA B 1 79 ? -5.560 -61.070 25.186 1.00 53.45 79 ALA B O 1
ATOM 2828 N N . VAL B 1 80 ? -7.676 -60.274 25.166 1.00 50.67 80 VAL B N 1
ATOM 2829 C CA . VAL B 1 80 ? -8.231 -61.323 24.314 1.00 49.85 80 VAL B CA 1
ATOM 2830 C C . VAL B 1 80 ? -7.479 -61.368 22.981 1.00 49.72 80 VAL B C 1
ATOM 2831 O O . VAL B 1 80 ? -7.117 -62.449 22.496 1.00 46.81 80 VAL B O 1
ATOM 2835 N N . ALA B 1 81 ? -7.242 -60.183 22.414 1.00 47.86 81 ALA B N 1
ATOM 2836 C CA . ALA B 1 81 ? -6.422 -60.028 21.223 1.00 46.83 81 ALA B CA 1
ATOM 2837 C C . ALA B 1 81 ? -5.021 -60.577 21.445 1.00 48.94 81 ALA B C 1
ATOM 2838 O O . ALA B 1 81 ? -4.522 -61.343 20.621 1.00 52.34 81 ALA B O 1
ATOM 2840 N N . ALA B 1 82 ? -4.400 -60.195 22.564 1.00 49.66 82 ALA B N 1
ATOM 2841 C CA . ALA B 1 82 ? -3.039 -60.625 22.902 1.00 48.75 82 ALA B CA 1
ATOM 2842 C C . ALA B 1 82 ? -2.939 -62.139 22.995 1.00 46.76 82 ALA B C 1
ATOM 2843 O O . ALA B 1 82 ? -1.962 -62.722 22.539 1.00 45.42 82 ALA B O 1
ATOM 2845 N N . ARG B 1 83 ? -3.957 -62.766 23.580 1.00 47.51 83 ARG B N 1
ATOM 2846 C CA . ARG B 1 83 ? -4.034 -64.222 23.655 1.00 52.04 83 ARG B CA 1
ATOM 2847 C C . ARG B 1 83 ? -3.931 -64.830 22.246 1.00 53.78 83 ARG B C 1
ATOM 2848 O O . ARG B 1 83 ? -3.292 -65.869 22.058 1.00 52.18 83 ARG B O 1
ATOM 2856 N N . GLY B 1 84 ? -4.538 -64.151 21.267 1.00 53.21 84 GLY B N 1
ATOM 2857 C CA . GLY B 1 84 ? -4.534 -64.577 19.868 1.00 50.52 84 GLY B CA 1
ATOM 2858 C C . GLY B 1 84 ? -3.160 -64.607 19.218 1.00 50.00 84 GLY B C 1
ATOM 2859 O O . GLY B 1 84 ? -2.795 -65.599 18.574 1.00 50.88 84 GLY B O 1
ATOM 2860 N N . VAL B 1 85 ? -2.402 -63.523 19.385 1.00 47.17 85 VAL B N 1
ATOM 2861 C CA . VAL B 1 85 ? -1.024 -63.435 18.893 1.00 45.54 85 VAL B CA 1
ATOM 2862 C C . VAL B 1 85 ? -0.142 -64.555 19.456 1.00 46.89 85 VAL B C 1
ATOM 2863 O O . VAL B 1 85 ? 0.608 -65.193 18.719 1.00 48.61 85 VAL B O 1
ATOM 2867 N N . GLU B 1 86 ? -0.243 -64.810 20.755 1.00 49.12 86 GLU B N 1
ATOM 2868 C CA . GLU B 1 86 ? 0.524 -65.894 21.360 1.00 49.40 86 GLU B CA 1
ATOM 2869 C C . GLU B 1 86 ? 0.102 -67.217 20.749 1.00 45.04 86 GLU B C 1
ATOM 2870 O O . GLU B 1 86 ? 0.954 -68.030 20.425 1.00 46.28 86 GLU B O 1
ATOM 2876 N N . ILE B 1 87 ? -1.204 -67.417 20.567 1.00 44.60 87 ILE B N 1
ATOM 2877 C CA . ILE B 1 87 ? -1.703 -68.620 19.893 1.00 44.02 87 ILE B CA 1
ATOM 2878 C C . ILE B 1 87 ? -1.087 -68.727 18.496 1.00 45.89 87 ILE B C 1
ATOM 2879 O O . ILE B 1 87 ? -0.636 -69.804 18.099 1.00 45.96 87 ILE B O 1
ATOM 2884 N N . LEU B 1 88 ? -1.040 -67.603 17.776 1.00 44.52 88 LEU B N 1
ATOM 2885 C CA . LEU B 1 88 ? -0.446 -67.571 16.440 1.00 44.36 88 LEU B CA 1
ATOM 2886 C C . LEU B 1 88 ? 1.051 -67.867 16.467 1.00 46.96 88 LEU B C 1
ATOM 2887 O O . LEU B 1 88 ? 1.504 -68.810 15.810 1.00 46.81 88 LEU B O 1
ATOM 2892 N N . ASN B 1 89 ? 1.800 -67.067 17.233 1.00 49.32 89 ASN B N 1
ATOM 2893 C CA . ASN B 1 89 ? 3.252 -67.225 17.385 1.00 48.69 89 ASN B CA 1
ATOM 2894 C C . ASN B 1 89 ? 3.644 -68.657 17.769 1.00 50.19 89 ASN B C 1
ATOM 2895 O O . ASN B 1 89 ? 4.637 -69.195 17.283 1.00 49.77 89 ASN B O 1
ATOM 2900 N N . GLN B 1 90 ? 2.833 -69.282 18.617 1.00 52.47 90 GLN B N 1
ATOM 2901 C CA . GLN B 1 90 ? 3.072 -70.657 19.034 1.00 54.38 90 GLN B CA 1
ATOM 2902 C C . GLN B 1 90 ? 2.769 -71.645 17.902 1.00 53.87 90 GLN B C 1
ATOM 2903 O O . GLN B 1 90 ? 3.390 -72.705 17.801 1.00 53.93 90 GLN B O 1
ATOM 2909 N N . THR B 1 91 ? 1.810 -71.290 17.053 1.00 52.82 91 THR B N 1
ATOM 2910 C CA . THR B 1 91 ? 1.443 -72.133 15.926 1.00 51.06 91 THR B CA 1
ATOM 2911 C C . THR B 1 91 ? 2.464 -71.985 14.791 1.00 48.73 91 THR B C 1
ATOM 2912 O O . THR B 1 91 ? 2.780 -72.963 14.110 1.00 49.72 91 THR B O 1
ATOM 2916 N N . ILE B 1 92 ? 2.987 -70.776 14.605 1.00 43.77 92 ILE B N 1
ATOM 2917 C CA . ILE B 1 92 ? 4.069 -70.554 13.649 1.00 45.12 92 ILE B CA 1
ATOM 2918 C C . ILE B 1 92 ? 5.252 -71.463 13.980 1.00 46.82 92 ILE B C 1
ATOM 2919 O O . ILE B 1 92 ? 5.699 -72.232 13.129 1.00 48.54 92 ILE B O 1
ATOM 2924 N N . ALA B 1 93 ? 5.719 -71.393 15.227 1.00 49.61 93 ALA B N 1
ATOM 2925 C CA . ALA B 1 93 ? 6.878 -72.165 15.702 1.00 47.91 93 ALA B CA 1
ATOM 2926 C C . ALA B 1 93 ? 6.698 -73.672 15.574 1.00 46.10 93 ALA B C 1
ATOM 2927 O O . ALA B 1 93 ? 7.613 -74.366 15.138 1.00 46.23 93 ALA B O 1
ATOM 2929 N N . LEU B 1 94 ? 5.523 -74.171 15.947 1.00 44.97 94 LEU B N 1
ATOM 2930 C CA . LEU B 1 94 ? 5.222 -75.589 15.790 1.00 47.26 94 LEU B CA 1
ATOM 2931 C C . LEU B 1 94 ? 5.267 -75.977 14.318 1.00 49.52 94 LEU B C 1
ATOM 2932 O O . LEU B 1 94 ? 5.738 -77.062 13.975 1.00 51.19 94 LEU B O 1
ATOM 2937 N N . THR B 1 95 ? 4.794 -75.084 13.450 1.00 51.94 95 THR B N 1
ATOM 2938 C CA . THR B 1 95 ? 4.813 -75.348 12.011 1.00 53.35 95 THR B CA 1
ATOM 2939 C C . THR B 1 95 ? 6.251 -75.438 11.500 1.00 53.33 95 THR B C 1
ATOM 2940 O O . THR B 1 95 ? 6.630 -76.441 10.892 1.00 53.74 95 THR B O 1
ATOM 2944 N N . ARG B 1 96 ? 7.039 -74.399 11.765 1.00 54.13 96 ARG B N 1
ATOM 2945 C CA . ARG B 1 96 ? 8.452 -74.361 11.384 1.00 57.06 96 ARG B CA 1
ATOM 2946 C C . ARG B 1 96 ? 9.192 -75.614 11.861 1.00 58.90 96 ARG B C 1
ATOM 2947 O O . ARG B 1 96 ? 9.849 -76.292 11.061 1.00 59.74 96 ARG B O 1
ATOM 2955 N N . ASP B 1 97 ? 9.044 -75.937 13.147 1.00 57.66 97 ASP B N 1
ATOM 2956 C CA . ASP B 1 97 ? 9.762 -77.064 13.759 1.00 56.77 97 ASP B CA 1
ATOM 2957 C C . ASP B 1 97 ? 9.332 -78.417 13.207 1.00 55.41 97 ASP B C 1
ATOM 2958 O O . ASP B 1 97 ? 10.015 -79.422 13.403 1.00 61.24 97 ASP B O 1
ATOM 2963 N N . LEU B 1 98 ? 8.203 -78.437 12.516 1.00 52.92 98 LEU B N 1
ATOM 2964 C CA . LEU B 1 98 ? 7.619 -79.675 12.034 1.00 50.10 98 LEU B CA 1
ATOM 2965 C C . LEU B 1 98 ? 8.040 -79.950 10.593 1.00 51.08 98 LEU B C 1
ATOM 2966 O O . LEU B 1 98 ? 7.776 -81.029 10.060 1.00 51.14 98 LEU B O 1
ATOM 2971 N N . GLY B 1 99 ? 8.706 -78.972 9.974 1.00 51.37 99 GLY B N 1
ATOM 2972 C CA . GLY B 1 99 ? 9.147 -79.077 8.582 1.00 50.77 99 GLY B CA 1
ATOM 2973 C C . GLY B 1 99 ? 8.115 -78.645 7.539 1.00 52.32 99 GLY B C 1
ATOM 2974 O O . GLY B 1 99 ? 8.280 -78.913 6.341 1.00 49.36 99 GLY B O 1
ATOM 2975 N N . GLY B 1 100 ? 7.051 -77.981 7.997 1.00 51.57 100 GLY B N 1
ATOM 2976 C CA . GLY B 1 100 ? 6.018 -77.424 7.119 1.00 48.38 100 GLY B CA 1
ATOM 2977 C C . GLY B 1 100 ? 6.330 -75.980 6.789 1.00 47.42 100 GLY B C 1
ATOM 2978 O O . GLY B 1 100 ? 7.122 -75.341 7.480 1.00 46.53 100 GLY B O 1
ATOM 2979 N N . ARG B 1 101 ? 5.720 -75.459 5.727 1.00 48.10 101 ARG B N 1
ATOM 2980 C CA . ARG B 1 101 ? 5.969 -74.067 5.327 1.00 46.20 101 ARG B CA 1
ATOM 2981 C C . ARG B 1 101 ? 4.726 -73.173 5.293 1.00 42.11 101 ARG B C 1
ATOM 2982 O O . ARG B 1 101 ? 4.830 -71.988 4.972 1.00 38.60 101 ARG B O 1
ATOM 2990 N N . LYS B 1 102 ? 3.565 -73.727 5.645 1.00 40.30 102 LYS B N 1
ATOM 2991 C CA . LYS B 1 102 ? 2.365 -72.901 5.743 1.00 40.26 102 LYS B CA 1
ATOM 2992 C C . LYS B 1 102 ? 1.472 -73.077 6.978 1.00 38.66 102 LYS B C 1
ATOM 2993 O O . LYS B 1 102 ? 1.040 -74.179 7.305 1.00 38.64 102 LYS B O 1
ATOM 2999 N N . VAL B 1 103 ? 1.202 -71.960 7.650 1.00 37.12 103 VAL B N 1
ATOM 3000 C CA . VAL B 1 103 ? 0.128 -71.895 8.637 1.00 36.94 103 VAL B CA 1
ATOM 3001 C C . VAL B 1 103 ? -1.168 -71.459 7.950 1.00 35.44 103 VAL B C 1
ATOM 3002 O O . VAL B 1 103 ? -1.167 -70.498 7.164 1.00 34.01 103 VAL B O 1
ATOM 3006 N N . ALA B 1 104 ? -2.257 -72.163 8.272 1.00 34.02 104 ALA B N 1
ATOM 3007 C CA . ALA B 1 104 ? -3.576 -71.944 7.670 1.00 33.91 104 ALA B CA 1
ATOM 3008 C C . ALA B 1 104 ? -4.712 -71.933 8.697 1.00 34.24 104 ALA B C 1
ATOM 3009 O O . ALA B 1 104 ? -4.495 -72.133 9.900 1.00 34.19 104 ALA B O 1
ATOM 3011 N N . GLY B 1 105 ? -5.930 -71.722 8.202 1.00 33.04 105 GLY B N 1
ATOM 3012 C CA . GLY B 1 105 ? -7.119 -71.830 9.019 1.00 31.20 105 GLY B CA 1
ATOM 3013 C C . GLY B 1 105 ? -7.659 -70.453 9.301 1.00 31.82 105 GLY B C 1
ATOM 3014 O O . GLY B 1 105 ? -7.254 -69.470 8.669 1.00 31.26 105 GLY B O 1
ATOM 3015 N N . ILE B 1 106 ? -8.576 -70.370 10.256 1.00 32.47 106 ILE B N 1
ATOM 3016 C CA . ILE B 1 106 ? -9.228 -69.097 10.535 1.00 32.91 106 ILE B CA 1
ATOM 3017 C C . ILE B 1 106 ? -8.336 -68.295 11.472 1.00 33.60 106 ILE B C 1
ATOM 3018 O O . ILE B 1 106 ? -8.259 -68.560 12.671 1.00 35.11 106 ILE B O 1
ATOM 3023 N N . LEU B 1 107 ? -7.652 -67.325 10.873 1.00 33.11 107 LEU B N 1
ATOM 3024 C CA . LEU B 1 107 ? -6.483 -66.688 11.443 1.00 32.50 107 LEU B CA 1
ATOM 3025 C C . LEU B 1 107 ? -6.726 -65.223 11.729 1.00 33.76 107 LEU B C 1
ATOM 3026 O O . LEU B 1 107 ? -5.925 -64.572 12.405 1.00 34.55 107 LEU B O 1
ATOM 3031 N N . SER B 1 108 ? -7.830 -64.708 11.199 1.00 34.05 108 SER B N 1
ATOM 3032 C CA . SER B 1 108 ? -8.106 -63.274 11.205 1.00 34.28 108 SER B CA 1
ATOM 3033 C C . SER B 1 108 ? -9.208 -62.892 12.193 1.00 33.49 108 SER B C 1
ATOM 3034 O O . SER B 1 108 ? -9.510 -61.715 12.366 1.00 33.09 108 SER B O 1
ATOM 3037 N N . ALA B 1 109 ? -9.814 -63.890 12.826 1.00 32.49 109 ALA B N 1
ATOM 3038 C CA . ALA B 1 109 ? -10.951 -63.670 13.707 1.00 32.45 109 ALA B CA 1
ATOM 3039 C C . ALA B 1 109 ? -11.326 -64.971 14.391 1.00 33.27 109 ALA B C 1
ATOM 3040 O O . ALA B 1 109 ? -10.812 -66.045 14.040 1.00 33.18 109 ALA B O 1
ATOM 3042 N N . GLY B 1 110 ? -12.220 -64.861 15.370 1.00 32.78 110 GLY B N 1
ATOM 3043 C CA . GLY B 1 110 ? -12.737 -66.015 16.074 1.00 33.66 110 GLY B CA 1
ATOM 3044 C C . GLY B 1 110 ? -13.465 -66.966 15.146 1.00 35.62 110 GLY B C 1
ATOM 3045 O O . GLY B 1 110 ? -14.175 -66.543 14.227 1.00 36.99 110 GLY B O 1
ATOM 3046 N N . HIS B 1 111 ? -13.263 -68.256 15.383 1.00 34.98 111 HIS B N 1
ATOM 3047 C CA . HIS B 1 111 ? -13.955 -69.307 14.661 1.00 35.17 111 HIS B CA 1
ATOM 3048 C C . HIS B 1 111 ? -15.278 -69.533 15.340 1.00 35.18 111 HIS B C 1
ATOM 3049 O O . HIS B 1 111 ? -15.334 -70.033 16.461 1.00 35.97 111 HIS B O 1
ATOM 3056 N N . GLY B 1 112 ? -16.358 -69.129 14.678 1.00 34.34 112 GLY B N 1
ATOM 3057 C CA . GLY B 1 112 ? -17.699 -69.311 15.217 1.00 33.26 112 GLY B CA 1
ATOM 3058 C C . GLY B 1 112 ? -18.696 -68.301 14.693 1.00 33.75 112 GLY B C 1
ATOM 3059 O O . GLY B 1 112 ? -18.329 -67.357 13.985 1.00 33.47 112 GLY B O 1
ATOM 3060 N N . LEU B 1 113 ? -19.965 -68.506 15.044 1.00 33.68 113 LEU B N 1
ATOM 3061 C CA . LEU B 1 113 ? -21.042 -67.600 14.660 1.00 32.71 113 LEU B CA 1
ATOM 3062 C C . LEU B 1 113 ? -21.061 -66.391 15.590 1.00 33.24 113 LEU B C 1
ATOM 3063 O O . LEU B 1 113 ? -21.552 -66.468 16.718 1.00 32.67 113 LEU B O 1
ATOM 3068 N N . GLN B 1 114 ? -20.512 -65.282 15.096 1.00 34.08 114 GLN B N 1
ATOM 3069 C CA . GLN B 1 114 ? -20.426 -64.030 15.842 1.00 36.07 114 GLN B CA 1
ATOM 3070 C C . GLN B 1 114 ? -21.817 -63.436 16.113 1.00 38.70 114 GLN B C 1
ATOM 3071 O O . GLN B 1 114 ? -22.786 -63.847 15.468 1.00 39.71 114 GLN B O 1
ATOM 3077 N N . VAL B 1 115 ? -21.923 -62.507 17.074 1.00 39.71 115 VAL B N 1
ATOM 3078 C CA . VAL B 1 115 ? -23.240 -61.934 17.457 1.00 41.45 115 VAL B CA 1
ATOM 3079 C C . VAL B 1 115 ? -23.489 -60.518 16.940 1.00 42.41 115 VAL B C 1
ATOM 3080 O O . VAL B 1 115 ? -24.633 -60.089 16.811 1.00 44.42 115 VAL B O 1
ATOM 3084 N N . GLU B 1 116 ? -22.419 -59.800 16.647 1.00 44.47 116 GLU B N 1
ATOM 3085 C CA . GLU B 1 116 ? -22.536 -58.477 16.059 1.00 46.81 116 GLU B CA 1
ATOM 3086 C C . GLU B 1 116 ? -22.043 -58.470 14.613 1.00 45.64 116 GLU B C 1
ATOM 3087 O O . GLU B 1 116 ? -21.226 -59.306 14.216 1.00 44.80 116 GLU B O 1
ATOM 3093 N N . ALA B 1 117 ? -22.565 -57.534 13.825 1.00 44.92 117 ALA B N 1
ATOM 3094 C CA . ALA B 1 117 ? -22.090 -57.306 12.467 1.00 41.67 117 ALA B CA 1
ATOM 3095 C C . ALA B 1 117 ? -20.604 -56.942 12.508 1.00 41.64 117 ALA B C 1
ATOM 3096 O O . ALA B 1 117 ? -20.121 -56.424 13.521 1.00 41.30 117 ALA B O 1
ATOM 3098 N N . PRO B 1 118 ? -19.861 -57.240 11.424 1.00 40.83 118 PRO B N 1
ATOM 3099 C CA . PRO B 1 118 ? -18.457 -56.805 11.359 1.00 39.40 118 PRO B CA 1
ATOM 3100 C C . PRO B 1 118 ? -18.333 -55.281 11.433 1.00 38.00 118 PRO B C 1
ATOM 3101 O O . PRO B 1 118 ? -19.292 -54.566 11.123 1.00 36.75 118 PRO B O 1
ATOM 3105 N N . THR B 1 119 ? -17.169 -54.786 11.841 1.00 36.67 119 THR B N 1
ATOM 3106 C CA . THR B 1 119 ? -16.945 -53.340 11.869 1.00 37.23 119 THR B CA 1
ATOM 3107 C C . THR B 1 119 ? -15.652 -52.979 11.159 1.00 38.39 119 THR B C 1
ATOM 3108 O O . THR B 1 119 ? -14.791 -53.837 10.941 1.00 39.51 119 THR B O 1
ATOM 3112 N N . ARG B 1 120 ? -15.526 -51.707 10.797 1.00 40.68 120 ARG B N 1
ATOM 3113 C CA . ARG B 1 120 ? -14.322 -51.206 10.158 1.00 44.10 120 ARG B CA 1
ATOM 3114 C C . ARG B 1 120 ? -13.137 -51.278 11.123 1.00 45.52 120 ARG B C 1
ATOM 3115 O O . ARG B 1 120 ? -12.013 -51.592 10.720 1.00 46.54 120 ARG B O 1
ATOM 3123 N N . ASP B 1 121 ? -13.390 -51.007 12.398 1.00 46.69 121 ASP B N 1
ATOM 3124 C CA . ASP B 1 121 ? -12.309 -51.022 13.388 1.00 48.40 121 ASP B CA 1
ATOM 3125 C C . ASP B 1 121 ? -11.857 -52.444 13.707 1.00 45.99 121 ASP B C 1
ATOM 3126 O O . ASP B 1 121 ? -10.669 -52.682 13.947 1.00 42.99 121 ASP B O 1
ATOM 3131 N N . GLN B 1 122 ? -12.803 -53.384 13.678 1.00 44.46 122 GLN B N 1
ATOM 3132 C CA . GLN B 1 122 ? -12.493 -54.806 13.844 1.00 42.83 122 GLN B CA 1
ATOM 3133 C C . GLN B 1 122 ? -11.561 -55.266 12.725 1.00 42.96 122 GLN B C 1
ATOM 3134 O O . GLN B 1 122 ? -10.563 -55.949 12.967 1.00 40.71 122 GLN B O 1
ATOM 3140 N N . TRP B 1 123 ? -11.907 -54.856 11.505 1.00 43.76 123 TRP B N 1
ATOM 3141 C CA . TRP B 1 123 ? -11.161 -55.168 10.283 1.00 42.65 123 TRP B CA 1
ATOM 3142 C C . TRP B 1 123 ? -9.748 -54.668 10.353 1.00 41.69 123 TRP B C 1
ATOM 3143 O O . TRP B 1 123 ? -8.798 -55.435 10.157 1.00 41.99 123 TRP B O 1
ATOM 3154 N N . ASN B 1 124 ? -9.603 -53.375 10.636 1.00 41.32 124 ASN B N 1
ATOM 3155 C CA . ASN B 1 124 ? -8.294 -52.746 10.746 1.00 40.55 124 ASN B CA 1
ATOM 3156 C C . ASN B 1 124 ? -7.454 -53.355 11.858 1.00 40.93 124 ASN B C 1
ATOM 3157 O O . ASN B 1 124 ? -6.236 -53.506 11.709 1.00 41.67 124 ASN B O 1
ATOM 3162 N N . ARG B 1 125 ? -8.119 -53.731 12.950 1.00 40.42 125 ARG B N 1
ATOM 3163 C CA . ARG B 1 125 ? -7.465 -54.338 14.110 1.00 41.25 125 ARG B CA 1
ATOM 3164 C C . ARG B 1 125 ? -6.801 -55.660 13.739 1.00 42.37 125 ARG B C 1
ATOM 3165 O O . ARG B 1 125 ? -5.629 -55.886 14.062 1.00 43.65 125 ARG B O 1
ATOM 3173 N N . SER B 1 126 ? -7.546 -56.520 13.041 1.00 42.27 126 SER B N 1
ATOM 3174 C CA . SER B 1 126 ? -7.011 -57.791 12.555 1.00 42.07 126 SER B CA 1
ATOM 3175 C C . SER B 1 126 ? -5.848 -57.589 11.577 1.00 42.70 126 SER B C 1
ATOM 3176 O O . SER B 1 126 ? -4.815 -58.253 11.690 1.00 43.59 126 SER B O 1
ATOM 3179 N N . ALA B 1 127 ? -6.008 -56.662 10.635 1.00 43.01 127 ALA B N 1
ATOM 3180 C CA . ALA B 1 127 ? -4.972 -56.420 9.629 1.00 42.68 127 ALA B CA 1
ATOM 3181 C C . ALA B 1 127 ? -3.705 -55.881 10.271 1.00 42.44 127 ALA B C 1
ATOM 3182 O O . ALA B 1 127 ? -2.610 -56.338 9.952 1.00 44.41 127 ALA B O 1
ATOM 3184 N N . ALA B 1 128 ? -3.859 -54.933 11.194 1.00 42.04 128 ALA B N 1
ATOM 3185 C CA . ALA B 1 128 ? -2.709 -54.365 11.906 1.00 42.79 128 ALA B CA 1
ATOM 3186 C C . ALA B 1 128 ? -1.921 -55.438 12.654 1.00 42.64 128 ALA B C 1
ATOM 3187 O O . ALA B 1 128 ? -0.686 -55.416 12.655 1.00 43.31 128 ALA B O 1
ATOM 3189 N N . ALA B 1 129 ? -2.653 -56.372 13.267 1.00 42.24 129 ALA B N 1
ATOM 3190 C CA . ALA B 1 129 ? -2.072 -57.464 14.038 1.00 41.27 129 ALA B CA 1
ATOM 3191 C C . ALA B 1 129 ? -1.416 -58.485 13.127 1.00 42.05 129 ALA B C 1
ATOM 3192 O O . ALA B 1 129 ? -0.252 -58.818 13.323 1.00 45.20 129 ALA B O 1
ATOM 3194 N N . LEU B 1 130 ? -2.150 -58.964 12.123 1.00 42.70 130 LEU B N 1
ATOM 3195 C CA . LEU B 1 130 ? -1.618 -59.960 11.180 1.00 42.38 130 LEU B CA 1
ATOM 3196 C C . LEU B 1 130 ? -0.413 -59.465 10.393 1.00 42.12 130 LEU B C 1
ATOM 3197 O O . LEU B 1 130 ? 0.486 -60.255 10.068 1.00 39.27 130 LEU B O 1
ATOM 3202 N N . ALA B 1 131 ? -0.398 -58.162 10.104 1.00 40.89 131 ALA B N 1
ATOM 3203 C CA . ALA B 1 131 ? 0.754 -57.513 9.485 1.00 43.40 131 ALA B CA 1
ATOM 3204 C C . ALA B 1 131 ? 2.044 -57.826 10.250 1.00 45.55 131 ALA B C 1
ATOM 3205 O O . ALA B 1 131 ? 3.054 -58.216 9.658 1.00 48.37 131 ALA B O 1
ATOM 3207 N N . LYS B 1 132 ? 1.987 -57.677 11.570 1.00 47.78 132 LYS B N 1
ATOM 3208 C CA . LYS B 1 132 ? 3.144 -57.895 12.437 1.00 50.42 132 LYS B CA 1
ATOM 3209 C C . LYS B 1 132 ? 3.414 -59.381 12.669 1.00 49.42 132 LYS B C 1
ATOM 3210 O O . LYS B 1 132 ? 4.568 -59.807 12.709 1.00 52.03 132 LYS B O 1
ATOM 3216 N N . VAL B 1 133 ? 2.354 -60.171 12.801 1.00 46.63 133 VAL B N 1
ATOM 3217 C CA . VAL B 1 133 ? 2.492 -61.625 12.912 1.00 46.70 133 VAL B CA 1
ATOM 3218 C C . VAL B 1 133 ? 3.120 -62.244 11.655 1.00 47.85 133 VAL B C 1
ATOM 3219 O O . VAL B 1 133 ? 3.772 -63.284 11.731 1.00 47.94 133 VAL B O 1
ATOM 3223 N N . ALA B 1 134 ? 2.920 -61.592 10.509 1.00 49.80 134 ALA B N 1
ATOM 3224 C CA . ALA B 1 134 ? 3.419 -62.071 9.219 1.00 50.95 134 ALA B CA 1
ATOM 3225 C C . ALA B 1 134 ? 4.935 -62.028 9.129 1.00 53.77 134 ALA B C 1
ATOM 3226 O O . ALA B 1 134 ? 5.557 -62.925 8.546 1.00 55.86 134 ALA B O 1
ATOM 3228 N N . GLU B 1 135 ? 5.520 -60.975 9.696 1.00 56.02 135 GLU B N 1
ATOM 3229 C CA . GLU B 1 135 ? 6.975 -60.819 9.733 1.00 53.35 135 GLU B CA 1
ATOM 3230 C C . GLU B 1 135 ? 7.608 -61.869 10.647 1.00 50.36 135 GLU B C 1
ATOM 3231 O O . GLU B 1 135 ? 8.675 -62.396 10.338 1.00 49.38 135 GLU B O 1
ATOM 3237 N N . THR B 1 136 ? 6.935 -62.187 11.751 1.00 49.46 136 THR B N 1
ATOM 3238 C CA . THR B 1 136 ? 7.347 -63.295 12.614 1.00 51.56 136 THR B CA 1
ATOM 3239 C C . THR B 1 136 ? 7.409 -64.554 11.764 1.00 53.34 136 THR B C 1
ATOM 3240 O O . THR B 1 136 ? 8.443 -65.229 11.717 1.00 56.99 136 THR B O 1
ATOM 3244 N N . ALA B 1 137 ? 6.299 -64.839 11.079 1.00 53.71 137 ALA B N 1
ATOM 3245 C CA . ALA B 1 137 ? 6.152 -66.034 10.241 1.00 52.85 137 ALA B CA 1
ATOM 3246 C C . ALA B 1 137 ? 7.218 -66.099 9.149 1.00 51.56 137 ALA B C 1
ATOM 3247 O O . ALA B 1 137 ? 7.709 -67.179 8.810 1.00 48.71 137 ALA B O 1
ATOM 3249 N N . LYS B 1 138 ? 7.565 -64.937 8.602 1.00 51.39 138 LYS B N 1
ATOM 3250 C CA . LYS B 1 138 ? 8.614 -64.849 7.604 1.00 52.36 138 LYS B CA 1
ATOM 3251 C C . LYS B 1 138 ? 9.921 -65.323 8.221 1.00 54.88 138 LYS B C 1
ATOM 3252 O O . LYS B 1 138 ? 10.559 -66.236 7.689 1.00 54.50 138 LYS B O 1
ATOM 3258 N N . ALA B 1 139 ? 10.284 -64.735 9.366 1.00 56.36 139 ALA B N 1
ATOM 3259 C CA . ALA B 1 139 ? 11.535 -65.068 10.063 1.00 55.75 139 ALA B CA 1
ATOM 3260 C C . ALA B 1 139 ? 11.644 -66.566 10.333 1.00 55.27 139 ALA B C 1
ATOM 3261 O O . ALA B 1 139 ? 12.746 -67.111 10.411 1.00 59.56 139 ALA B O 1
ATOM 3263 N N . ALA B 1 140 ? 10.495 -67.226 10.451 1.00 52.01 140 ALA B N 1
ATOM 3264 C CA . ALA B 1 140 ? 10.445 -68.663 10.701 1.00 48.55 140 ALA B CA 1
ATOM 3265 C C . ALA B 1 140 ? 10.404 -69.483 9.406 1.00 46.93 140 ALA B C 1
ATOM 3266 O O . ALA B 1 140 ? 10.341 -70.720 9.451 1.00 45.53 140 ALA B O 1
ATOM 3268 N N . GLY B 1 141 ? 10.453 -68.794 8.262 1.00 45.76 141 GLY B N 1
ATOM 3269 C CA . GLY B 1 141 ? 10.371 -69.443 6.943 1.00 45.70 141 GLY B CA 1
ATOM 3270 C C . GLY B 1 141 ? 9.016 -70.097 6.696 1.00 46.25 141 GLY B C 1
ATOM 3271 O O . GLY B 1 141 ? 8.919 -71.165 6.078 1.00 44.80 141 GLY B O 1
ATOM 3272 N N . VAL B 1 142 ? 7.970 -69.445 7.196 1.00 44.26 142 VAL B N 1
ATOM 3273 C CA . VAL B 1 142 ? 6.605 -69.936 7.101 1.00 41.26 142 VAL B CA 1
ATOM 3274 C C . VAL B 1 142 ? 5.699 -68.873 6.457 1.00 39.67 142 VAL B C 1
ATOM 3275 O O . VAL B 1 142 ? 5.984 -67.671 6.499 1.00 38.37 142 VAL B O 1
ATOM 3279 N N . THR B 1 143 ? 4.620 -69.319 5.831 1.00 39.36 143 THR B N 1
ATOM 3280 C CA . THR B 1 143 ? 3.671 -68.392 5.232 1.00 37.11 143 THR B CA 1
ATOM 3281 C C . THR B 1 143 ? 2.340 -68.432 5.961 1.00 34.84 143 THR B C 1
ATOM 3282 O O . THR B 1 143 ? 1.929 -69.471 6.484 1.00 32.82 143 THR B O 1
ATOM 3286 N N . LEU B 1 144 ? 1.686 -67.278 5.995 1.00 35.50 144 LEU B N 1
ATOM 3287 C CA . LEU B 1 144 ? 0.341 -67.153 6.539 1.00 37.81 144 LEU B CA 1
ATOM 3288 C C . LEU B 1 144 ? -0.708 -67.263 5.434 1.00 38.23 144 LEU B C 1
ATOM 3289 O O . LEU B 1 144 ? -0.602 -66.638 4.370 1.00 36.44 144 LEU B O 1
ATOM 3294 N N . ASN B 1 145 ? -1.717 -68.080 5.697 1.00 38.64 145 ASN B N 1
ATOM 3295 C CA . ASN B 1 145 ? -2.737 -68.368 4.711 1.00 38.02 145 ASN B CA 1
ATOM 3296 C C . ASN B 1 145 ? -4.105 -68.298 5.363 1.00 37.77 145 ASN B C 1
ATOM 3297 O O . ASN B 1 145 ? -4.527 -69.229 6.053 1.00 38.74 145 ASN B O 1
ATOM 3302 N N . LEU B 1 146 ? -4.779 -67.171 5.148 1.00 36.20 146 LEU B N 1
ATOM 3303 C CA . LEU B 1 146 ? -6.055 -66.852 5.785 1.00 34.35 146 LEU B CA 1
ATOM 3304 C C . LEU B 1 146 ? -7.205 -67.666 5.184 1.00 33.42 146 LEU B C 1
ATOM 3305 O O . LEU B 1 146 ? -7.573 -67.447 4.036 1.00 34.95 146 LEU B O 1
ATOM 3310 N N . GLU B 1 147 ? -7.782 -68.599 5.937 1.00 32.67 147 GLU B N 1
ATOM 3311 C CA . GLU B 1 147 ? -8.957 -69.313 5.424 1.00 31.04 147 GLU B CA 1
ATOM 3312 C C . GLU B 1 147 ? -10.166 -68.365 5.364 1.00 30.87 147 GLU B C 1
ATOM 3313 O O . GLU B 1 147 ? -10.400 -67.546 6.253 1.00 30.51 147 GLU B O 1
ATOM 3319 N N . ILE B 1 148 ? -10.900 -68.479 4.269 1.00 30.25 148 ILE B N 1
ATOM 3320 C CA . ILE B 1 148 ? -12.053 -67.656 3.991 1.00 27.97 148 ILE B CA 1
ATOM 3321 C C . ILE B 1 148 ? -13.233 -68.585 4.207 1.00 28.16 148 ILE B C 1
ATOM 3322 O O . ILE B 1 148 ? -13.341 -69.610 3.536 1.00 28.17 148 ILE B O 1
ATOM 3327 N N . VAL B 1 149 ? -14.094 -68.257 5.162 1.00 27.71 149 VAL B N 1
ATOM 3328 C CA . VAL B 1 149 ? -15.120 -69.206 5.577 1.00 28.54 149 VAL B CA 1
ATOM 3329 C C . VAL B 1 149 ? -16.534 -68.631 5.499 1.00 29.22 149 VAL B C 1
ATOM 3330 O O . VAL B 1 149 ? -16.724 -67.429 5.308 1.00 31.47 149 VAL B O 1
ATOM 3334 N N . ASN B 1 150 ? -17.527 -69.491 5.659 1.00 27.46 150 ASN B N 1
ATOM 3335 C CA . ASN B 1 150 ? -18.896 -69.063 5.523 1.00 27.00 150 ASN B CA 1
ATOM 3336 C C . ASN B 1 150 ? -19.348 -68.172 6.683 1.00 28.00 150 ASN B C 1
ATOM 3337 O O . ASN B 1 150 ? -18.698 -68.112 7.734 1.00 27.52 150 ASN B O 1
ATOM 3342 N N . ARG B 1 151 ? -20.476 -67.491 6.475 1.00 27.38 151 ARG B N 1
ATOM 3343 C CA . ARG B 1 151 ? -20.983 -66.477 7.383 1.00 27.03 151 ARG B CA 1
ATOM 3344 C C . ARG B 1 151 ? -21.128 -66.942 8.838 1.00 28.55 151 ARG B C 1
ATOM 3345 O O . ARG B 1 151 ? -20.941 -66.157 9.779 1.00 28.84 151 ARG B O 1
ATOM 3353 N N . PHE B 1 152 ? -21.448 -68.223 9.004 1.00 28.56 152 PHE B N 1
ATOM 3354 C CA . PHE B 1 152 ? -21.697 -68.824 10.304 1.00 27.42 152 PHE B CA 1
ATOM 3355 C C . PHE B 1 152 ? -20.412 -69.149 11.075 1.00 28.36 152 PHE B C 1
ATOM 3356 O O . PHE B 1 152 ? -20.470 -69.564 12.243 1.00 28.63 152 PHE B O 1
ATOM 3364 N N . GLU B 1 153 ? -19.259 -68.975 10.430 1.00 28.26 153 GLU B N 1
ATOM 3365 C CA . GLU B 1 153 ? -17.993 -69.417 11.025 1.00 28.52 153 GLU B CA 1
ATOM 3366 C C . GLU B 1 153 ? -16.966 -68.310 11.188 1.00 28.25 153 GLU B C 1
ATOM 3367 O O . GLU B 1 153 ? -15.959 -68.476 11.883 1.00 29.59 153 GLU B O 1
ATOM 3373 N N . SER B 1 154 ? -17.234 -67.189 10.535 1.00 28.00 154 SER B N 1
ATOM 3374 C CA . SER B 1 154 ? -16.602 -65.906 10.839 1.00 28.27 154 SER B CA 1
ATOM 3375 C C . SER B 1 154 ? -17.476 -64.807 10.249 1.00 29.31 154 SER B C 1
ATOM 3376 O O . SER B 1 154 ? -18.295 -65.062 9.367 1.00 29.55 154 SER B O 1
ATOM 3379 N N . ASN B 1 155 ? -17.388 -63.621 10.804 1.00 31.34 155 ASN B N 1
ATOM 3380 C CA . ASN B 1 155 ? -18.106 -62.485 10.302 1.00 31.35 155 ASN B CA 1
ATOM 3381 C C . ASN B 1 155 ? -17.238 -61.551 9.548 1.00 31.52 155 ASN B C 1
ATOM 3382 O O . ASN B 1 155 ? -17.684 -60.543 9.098 1.00 31.77 155 ASN B O 1
ATOM 3387 N N . LEU B 1 156 ? -15.974 -61.902 9.427 1.00 31.46 156 LEU B N 1
ATOM 3388 C CA . LEU B 1 156 ? -15.018 -60.988 8.878 1.00 31.86 156 LEU B CA 1
ATOM 3389 C C . LEU B 1 156 ? -14.555 -61.263 7.462 1.00 32.18 156 LEU B C 1
ATOM 3390 O O . LEU B 1 156 ? -14.742 -60.453 6.624 1.00 33.27 156 LEU B O 1
ATOM 3395 N N . LEU B 1 157 ? -13.993 -62.412 7.184 1.00 30.99 157 LEU B N 1
ATOM 3396 C CA . LEU B 1 157 ? -13.592 -62.715 5.831 1.00 30.43 157 LEU B CA 1
ATOM 3397 C C . LEU B 1 157 ? -14.375 -63.888 5.295 1.00 30.56 157 LEU B C 1
ATOM 3398 O O . LEU B 1 157 ? -14.045 -65.003 5.539 1.00 29.94 157 LEU B O 1
ATOM 3403 N N . ASN B 1 158 ? -15.408 -63.604 4.535 1.00 30.13 158 ASN B N 1
ATOM 3404 C CA . ASN B 1 158 ? -16.301 -64.619 3.965 1.00 29.06 158 ASN B CA 1
ATOM 3405 C C . ASN B 1 158 ? -16.094 -64.837 2.488 1.00 27.65 158 ASN B C 1
ATOM 3406 O O . ASN B 1 158 ? -16.579 -65.799 1.921 1.00 28.05 158 ASN B O 1
ATOM 3411 N N . THR B 1 159 ? -15.330 -63.951 1.880 1.00 27.70 159 THR B N 1
ATOM 3412 C CA . THR B 1 159 ? -15.218 -63.897 0.440 1.00 28.28 159 THR B CA 1
ATOM 3413 C C . THR B 1 159 ? -13.763 -63.786 0.012 1.00 28.66 159 THR B C 1
ATOM 3414 O O . THR B 1 159 ? -12.959 -63.200 0.727 1.00 30.41 159 THR B O 1
ATOM 3418 N N . ALA B 1 160 ? -13.422 -64.377 -1.131 1.00 28.25 160 ALA B N 1
ATOM 3419 C CA . ALA B 1 160 ? -12.089 -64.218 -1.700 1.00 27.51 160 ALA B CA 1
ATOM 3420 C C . ALA B 1 160 ? -11.756 -62.752 -1.953 1.00 27.22 160 ALA B C 1
ATOM 3421 O O . ALA B 1 160 ? -10.681 -62.302 -1.596 1.00 28.10 160 ALA B O 1
ATOM 3423 N N . ALA B 1 161 ? -12.684 -62.004 -2.541 1.00 27.79 161 ALA B N 1
ATOM 3424 C CA . ALA B 1 161 ? -12.469 -60.581 -2.833 1.00 28.62 161 ALA B CA 1
ATOM 3425 C C . ALA B 1 161 ? -12.195 -59.751 -1.570 1.00 30.17 161 ALA B C 1
ATOM 3426 O O . ALA B 1 161 ? -11.242 -58.966 -1.525 1.00 30.12 161 ALA B O 1
ATOM 3428 N N . GLN B 1 162 ? -13.011 -59.927 -0.536 1.00 31.24 162 GLN B N 1
ATOM 3429 C CA . GLN B 1 162 ? -12.748 -59.195 0.699 1.00 33.66 162 GLN B CA 1
ATOM 3430 C C . GLN B 1 162 ? -11.468 -59.704 1.353 1.00 35.21 162 GLN B C 1
ATOM 3431 O O . GLN B 1 162 ? -10.765 -58.956 2.031 1.00 37.76 162 GLN B O 1
ATOM 3437 N N . GLY B 1 163 ? -11.157 -60.972 1.103 1.00 34.89 163 GLY B N 1
ATOM 3438 C CA . GLY B 1 163 ? -9.894 -61.559 1.530 1.00 33.41 163 GLY B CA 1
ATOM 3439 C C . GLY B 1 163 ? -8.720 -60.929 0.816 1.00 32.30 163 GLY B C 1
ATOM 3440 O O . GLY B 1 163 ? -7.679 -60.721 1.416 1.00 33.62 163 GLY B O 1
ATOM 3441 N N . LEU B 1 164 ? -8.893 -60.625 -0.468 1.00 32.25 164 LEU B N 1
ATOM 3442 C CA . LEU B 1 164 ? -7.884 -59.913 -1.257 1.00 31.64 164 LEU B CA 1
ATOM 3443 C C . LEU B 1 164 ? -7.681 -58.474 -0.782 1.00 32.31 164 LEU B C 1
ATOM 3444 O O . LEU B 1 164 ? -6.545 -58.013 -0.668 1.00 32.31 164 LEU B O 1
ATOM 3449 N N . ALA B 1 165 ? -8.779 -57.772 -0.500 1.00 33.65 165 ALA B N 1
ATOM 3450 C CA . ALA B 1 165 ? -8.709 -56.379 -0.029 1.00 34.42 165 ALA B CA 1
ATOM 3451 C C . ALA B 1 165 ? -8.082 -56.247 1.366 1.00 35.85 165 ALA B C 1
ATOM 3452 O O . ALA B 1 165 ? -7.343 -55.292 1.627 1.00 36.67 165 ALA B O 1
ATOM 3454 N N . PHE B 1 166 ? -8.387 -57.208 2.243 1.00 36.64 166 PHE B N 1
ATOM 3455 C CA . PHE B 1 166 ? -7.830 -57.286 3.592 1.00 38.46 166 PHE B CA 1
ATOM 3456 C C . PHE B 1 166 ? -6.315 -57.353 3.540 1.00 41.11 166 PHE B C 1
ATOM 3457 O O . PHE B 1 166 ? -5.634 -56.641 4.277 1.00 42.60 166 PHE B O 1
ATOM 3465 N N . ILE B 1 167 ? -5.799 -58.211 2.663 1.00 41.91 167 ILE B N 1
ATOM 3466 C CA . ILE B 1 167 ? -4.355 -58.381 2.487 1.00 42.81 167 ILE B CA 1
ATOM 3467 C C . ILE B 1 167 ? -3.680 -57.099 1.980 1.00 45.33 167 ILE B C 1
ATOM 3468 O O . ILE B 1 167 ? -2.550 -56.800 2.373 1.00 49.43 167 ILE B O 1
ATOM 3473 N N . GLU B 1 168 ? -4.371 -56.337 1.135 1.00 46.13 168 GLU B N 1
ATOM 3474 C CA . GLU B 1 168 ? -3.868 -55.025 0.728 1.00 49.75 168 GLU B CA 1
ATOM 3475 C C . GLU B 1 168 ? -3.770 -54.104 1.954 1.00 47.14 168 GLU B C 1
ATOM 3476 O O . GLU B 1 168 ? -2.815 -53.347 2.088 1.00 44.37 168 GLU B O 1
ATOM 3482 N N . ASP B 1 169 ? -4.751 -54.193 2.851 1.00 45.51 169 ASP B N 1
ATOM 3483 C CA . ASP B 1 169 ? -4.756 -53.372 4.060 1.00 43.72 169 ASP B CA 1
ATOM 3484 C C . ASP B 1 169 ? -3.579 -53.667 5.012 1.00 44.14 169 ASP B C 1
ATOM 3485 O O . ASP B 1 169 ? -3.058 -52.747 5.639 1.00 45.03 169 ASP B O 1
ATOM 3490 N N . THR B 1 170 ? -3.158 -54.933 5.105 1.00 42.87 170 THR B N 1
ATOM 3491 C CA . THR B 1 170 ? -2.002 -55.315 5.936 1.00 42.60 170 THR B CA 1
ATOM 3492 C C . THR B 1 170 ? -0.688 -54.779 5.364 1.00 42.55 170 THR B C 1
ATOM 3493 O O . THR B 1 170 ? 0.264 -54.528 6.105 1.00 43.46 170 THR B O 1
ATOM 3497 N N . GLY B 1 171 ? -0.632 -54.648 4.040 1.00 40.17 171 GLY B N 1
ATOM 3498 C CA . GLY B 1 171 ? 0.593 -54.266 3.355 1.00 40.61 171 GLY B CA 1
ATOM 3499 C C . GLY B 1 171 ? 1.625 -55.376 3.311 1.00 42.20 171 GLY B C 1
ATOM 3500 O O . GLY B 1 171 ? 2.721 -55.181 2.779 1.00 43.66 171 GLY B O 1
ATOM 3501 N N . SER B 1 172 ? 1.276 -56.541 3.860 1.00 41.51 172 SER B N 1
ATOM 3502 C CA . SER B 1 172 ? 2.182 -57.694 3.913 1.00 41.39 172 SER B CA 1
ATOM 3503 C C . SER B 1 172 ? 2.400 -58.385 2.560 1.00 42.92 172 SER B C 1
ATOM 3504 O O . SER B 1 172 ? 1.486 -58.479 1.741 1.00 43.30 172 SER B O 1
ATOM 3507 N N . ASP B 1 173 ? 3.621 -58.868 2.341 1.00 45.21 173 ASP B N 1
ATOM 3508 C CA . ASP B 1 173 ? 3.960 -59.640 1.142 1.00 44.94 173 ASP B CA 1
ATOM 3509 C C . ASP B 1 173 ? 4.102 -61.130 1.478 1.00 44.73 173 ASP B C 1
ATOM 3510 O O . ASP B 1 173 ? 4.566 -61.927 0.656 1.00 42.75 173 ASP B O 1
ATOM 3515 N N . ASN B 1 174 ? 3.702 -61.488 2.697 1.00 44.19 174 ASN B N 1
ATOM 3516 C CA . ASN B 1 174 ? 3.790 -62.864 3.177 1.00 44.73 174 ASN B CA 1
ATOM 3517 C C . ASN B 1 174 ? 2.456 -63.391 3.735 1.00 44.16 174 ASN B C 1
ATOM 3518 O O . ASN B 1 174 ? 2.427 -64.287 4.586 1.00 43.84 174 ASN B O 1
ATOM 3523 N N . ILE B 1 175 ? 1.354 -62.826 3.244 1.00 42.56 175 ILE B N 1
ATOM 3524 C CA . ILE B 1 175 ? 0.014 -63.338 3.543 1.00 40.64 175 ILE B CA 1
ATOM 3525 C C . ILE B 1 175 ? -0.720 -63.744 2.247 1.00 38.45 175 ILE B C 1
ATOM 3526 O O . ILE B 1 175 ? -0.660 -63.039 1.234 1.00 36.70 175 ILE B O 1
ATOM 3531 N N . PHE B 1 176 ? -1.410 -64.881 2.291 1.00 36.34 176 PHE B N 1
ATOM 3532 C CA . PHE B 1 176 ? -2.078 -65.429 1.110 1.00 34.82 176 PHE B CA 1
ATOM 3533 C C . PHE B 1 176 ? -3.443 -65.992 1.460 1.00 34.42 176 PHE B C 1
ATOM 3534 O O . PHE B 1 176 ? -3.787 -66.105 2.643 1.00 35.24 176 PHE B O 1
ATOM 3542 N N . LEU B 1 177 ? -4.217 -66.347 0.435 1.00 32.78 177 LEU B N 1
ATOM 3543 C CA . LEU B 1 177 ? -5.525 -66.944 0.669 1.00 31.27 177 LEU B CA 1
ATOM 3544 C C . LEU B 1 177 ? -5.486 -68.450 0.786 1.00 29.46 177 LEU B C 1
ATOM 3545 O O . LEU B 1 177 ? -4.780 -69.144 0.056 1.00 28.08 177 LEU B O 1
ATOM 3550 N N . HIS B 1 178 ? -6.297 -68.927 1.715 1.00 28.32 178 HIS B N 1
ATOM 3551 C CA . HIS B 1 178 ? -6.632 -70.323 1.866 1.00 27.47 178 HIS B CA 1
ATOM 3552 C C . HIS B 1 178 ? -8.101 -70.375 1.520 1.00 27.58 178 HIS B C 1
ATOM 3553 O O . HIS B 1 178 ? -8.939 -69.786 2.218 1.00 26.49 178 HIS B O 1
ATOM 3560 N N . LEU B 1 179 ? -8.415 -71.034 0.404 1.00 27.12 179 LEU B N 1
ATOM 3561 C CA . LEU B 1 179 ? -9.787 -71.143 -0.076 1.00 26.54 179 LEU B CA 1
ATOM 3562 C C . LEU B 1 179 ? -10.274 -72.550 0.157 1.00 27.79 179 LEU B C 1
ATOM 3563 O O . LEU B 1 179 ? -9.502 -73.503 0.010 1.00 31.48 179 LEU B O 1
ATOM 3568 N N . ASP B 1 180 ? -11.548 -72.676 0.517 1.00 27.04 180 ASP B N 1
ATOM 3569 C CA . ASP B 1 180 ? -12.157 -73.957 0.858 1.00 27.57 180 ASP B CA 1
ATOM 3570 C C . ASP B 1 180 ? -13.447 -74.090 0.068 1.00 26.94 180 ASP B C 1
ATOM 3571 O O . ASP B 1 180 ? -14.316 -73.227 0.140 1.00 27.28 180 ASP B O 1
ATOM 3576 N N . THR B 1 181 ? -13.584 -75.174 -0.674 1.00 25.79 181 THR B N 1
ATOM 3577 C CA . THR B 1 181 ? -14.678 -75.275 -1.630 1.00 26.02 181 THR B CA 1
ATOM 3578 C C . THR B 1 181 ? -16.055 -75.332 -0.954 1.00 26.41 181 THR B C 1
ATOM 3579 O O . THR B 1 181 ? -17.055 -74.851 -1.500 1.00 25.73 181 THR B O 1
ATOM 3583 N N . PHE B 1 182 ? -16.097 -75.906 0.243 1.00 26.32 182 PHE B N 1
ATOM 3584 C CA . PHE B 1 182 ? -17.326 -75.920 1.044 1.00 25.76 182 PHE B CA 1
ATOM 3585 C C . PHE B 1 182 ? -17.787 -74.502 1.445 1.00 25.68 182 PHE B C 1
ATOM 3586 O O . PHE B 1 182 ? -18.983 -74.202 1.407 1.00 25.17 182 PHE B O 1
ATOM 3594 N N . HIS B 1 183 ? -16.847 -73.643 1.828 1.00 24.82 183 HIS B N 1
ATOM 3595 C CA . HIS B 1 183 ? -17.210 -72.280 2.192 1.00 25.67 183 HIS B CA 1
ATOM 3596 C C . HIS B 1 183 ? -17.549 -71.469 0.972 1.00 25.89 183 HIS B C 1
ATOM 3597 O O . HIS B 1 183 ? -18.632 -70.869 0.903 1.00 26.47 183 HIS B O 1
ATOM 3604 N N . MET B 1 184 ? -16.638 -71.485 -0.001 1.00 24.86 184 MET B N 1
ATOM 3605 C CA . MET B 1 184 ? -16.793 -70.808 -1.283 1.00 24.72 184 MET B CA 1
ATOM 3606 C C . MET B 1 184 ? -18.139 -71.044 -1.942 1.00 24.02 184 MET B C 1
ATOM 3607 O O . MET B 1 184 ? -18.749 -70.101 -2.443 1.00 25.13 184 MET B O 1
ATOM 3612 N N . ASN B 1 185 ? -18.604 -72.287 -1.950 1.00 22.44 185 ASN B N 1
ATOM 3613 C CA . ASN B 1 185 ? -19.889 -72.594 -2.569 1.00 22.26 185 ASN B CA 1
ATOM 3614 C C . ASN B 1 185 ? -21.074 -71.903 -1.871 1.00 22.81 185 ASN B C 1
ATOM 3615 O O . ASN B 1 185 ? -22.123 -71.694 -2.491 1.00 22.66 185 ASN B O 1
ATOM 3620 N N . ILE B 1 186 ? -20.916 -71.561 -0.589 1.00 23.07 186 ILE B N 1
ATOM 3621 C CA . ILE B 1 186 ? -21.951 -70.798 0.116 1.00 23.98 186 ILE B CA 1
ATOM 3622 C C . ILE B 1 186 ? -21.834 -69.294 -0.183 1.00 25.20 186 ILE B C 1
ATOM 3623 O O . ILE B 1 186 ? -22.816 -68.676 -0.604 1.00 27.14 186 ILE B O 1
ATOM 3628 N N . GLU B 1 187 ? -20.642 -68.721 -0.009 1.00 24.50 187 GLU B N 1
ATOM 3629 C CA . GLU B 1 187 ? -20.467 -67.264 -0.079 1.00 25.52 187 GLU B CA 1
ATOM 3630 C C . GLU B 1 187 ? -20.115 -66.657 -1.454 1.00 24.92 187 GLU B C 1
ATOM 3631 O O . GLU B 1 187 ? -20.538 -65.542 -1.759 1.00 24.43 187 GLU B O 1
ATOM 3637 N N . GLU B 1 188 ? -19.314 -67.356 -2.258 1.00 25.00 188 GLU B N 1
ATOM 3638 C CA . GLU B 1 188 ? -18.816 -66.795 -3.521 1.00 24.36 188 GLU B CA 1
ATOM 3639 C C . GLU B 1 188 ? -19.911 -66.708 -4.574 1.00 25.01 188 GLU B C 1
ATOM 3640 O O . GLU B 1 188 ? -20.795 -67.572 -4.640 1.00 25.87 188 GLU B O 1
ATOM 3646 N N . ALA B 1 189 ? -19.851 -65.662 -5.390 1.00 25.04 189 ALA B N 1
ATOM 3647 C CA . ALA B 1 189 ? -20.759 -65.497 -6.523 1.00 26.26 189 ALA B CA 1
ATOM 3648 C C . ALA B 1 189 ? -20.632 -66.646 -7.539 1.00 27.13 189 ALA B C 1
ATOM 3649 O O . ALA B 1 189 ? -21.637 -67.164 -8.043 1.00 28.04 189 ALA B O 1
ATOM 3651 N N . ASP B 1 190 ? -19.397 -67.046 -7.820 1.00 25.59 190 ASP B N 1
ATOM 3652 C CA . ASP B 1 190 ? -19.137 -68.200 -8.654 1.00 25.71 190 ASP B CA 1
ATOM 3653 C C . ASP B 1 190 ? -17.766 -68.722 -8.278 1.00 26.72 190 ASP B C 1
ATOM 3654 O O . ASP B 1 190 ? -16.762 -68.017 -8.446 1.00 27.57 190 ASP B O 1
ATOM 3659 N N . VAL B 1 191 ? -17.721 -69.950 -7.766 1.00 26.67 191 VAL B N 1
ATOM 3660 C CA . VAL B 1 191 ? -16.484 -70.519 -7.228 1.00 26.73 191 VAL B CA 1
ATOM 3661 C C . VAL B 1 191 ? -15.293 -70.406 -8.201 1.00 25.96 191 VAL B C 1
ATOM 3662 O O . VAL B 1 191 ? -14.239 -69.890 -7.825 1.00 26.03 191 VAL B O 1
ATOM 3666 N N . GLY B 1 192 ? -15.483 -70.855 -9.443 1.00 25.06 192 GLY B N 1
ATOM 3667 C CA . GLY B 1 192 ? -14.489 -70.711 -10.511 1.00 23.36 192 GLY B CA 1
ATOM 3668 C C . GLY B 1 192 ? -14.089 -69.274 -10.804 1.00 23.74 192 GLY B C 1
ATOM 3669 O O . GLY B 1 192 ? -12.905 -68.976 -10.975 1.00 24.32 192 GLY B O 1
ATOM 3670 N N . LEU B 1 193 ? -15.070 -68.377 -10.862 1.00 23.55 193 LEU B N 1
ATOM 3671 C CA . LEU B 1 193 ? -14.802 -66.948 -11.074 1.00 24.08 193 LEU B CA 1
ATOM 3672 C C . LEU B 1 193 ? -14.015 -66.335 -9.920 1.00 24.73 193 LEU B C 1
ATOM 3673 O O . LEU B 1 193 ? -13.131 -65.506 -10.142 1.00 24.84 193 LEU B O 1
ATOM 3678 N N . ALA B 1 194 ? -14.339 -66.753 -8.695 1.00 25.28 194 ALA B N 1
ATOM 3679 C CA . ALA B 1 194 ? -13.610 -66.318 -7.502 1.00 25.51 194 ALA B CA 1
ATOM 3680 C C . ALA B 1 194 ? -12.175 -66.830 -7.522 1.00 25.91 194 ALA B C 1
ATOM 3681 O O . ALA B 1 194 ? -11.251 -66.098 -7.172 1.00 27.03 194 ALA B O 1
ATOM 3683 N N . ILE B 1 195 ? -11.988 -68.080 -7.937 1.00 25.32 195 ILE B N 1
ATOM 3684 C CA . ILE B 1 195 ? -10.639 -68.612 -8.099 1.00 24.52 195 ILE B CA 1
ATOM 3685 C C . ILE B 1 195 ? -9.841 -67.784 -9.124 1.00 25.14 195 ILE B C 1
ATOM 3686 O O . ILE B 1 195 ? -8.720 -67.361 -8.819 1.00 25.73 195 ILE B O 1
ATOM 3691 N N . ARG B 1 196 ? -10.419 -67.526 -10.304 1.00 24.07 196 ARG B N 1
ATOM 3692 C CA . ARG B 1 196 ? -9.762 -66.689 -11.319 1.00 23.99 196 ARG B CA 1
ATOM 3693 C C . ARG B 1 196 ? -9.354 -65.329 -10.745 1.00 25.13 196 ARG B C 1
ATOM 3694 O O . ARG B 1 196 ? -8.249 -64.851 -10.988 1.00 25.68 196 ARG B O 1
ATOM 3702 N N . HIS B 1 197 ? -10.220 -64.733 -9.967 1.00 26.72 197 HIS B N 1
ATOM 3703 C CA . HIS B 1 197 ? -10.029 -63.452 -9.359 1.00 28.35 197 HIS B CA 1
ATOM 3704 C C . HIS B 1 197 ? -8.918 -63.386 -8.375 1.00 29.63 197 HIS B C 1
ATOM 3705 O O . HIS B 1 197 ? -8.344 -62.347 -8.157 1.00 30.21 197 HIS B O 1
ATOM 3712 N N . ALA B 1 198 ? -8.652 -64.483 -7.709 1.00 30.06 198 ALA B N 1
ATOM 3713 C CA . ALA B 1 198 ? -7.636 -64.569 -6.701 1.00 31.70 198 ALA B CA 1
ATOM 3714 C C . ALA B 1 198 ? -6.333 -65.105 -7.191 1.00 33.52 198 ALA B C 1
ATOM 3715 O O . ALA B 1 198 ? -5.446 -65.319 -6.451 1.00 31.90 198 ALA B O 1
ATOM 3717 N N . ALA B 1 199 ? -6.202 -65.289 -8.470 1.00 35.35 199 ALA B N 1
ATOM 3718 C CA . ALA B 1 199 ? -5.062 -65.967 -8.959 1.00 36.01 199 ALA B CA 1
ATOM 3719 C C . ALA B 1 199 ? -3.822 -65.275 -8.472 1.00 38.04 199 ALA B C 1
ATOM 3720 O O . ALA B 1 199 ? -3.742 -64.071 -8.411 1.00 38.67 199 ALA B O 1
ATOM 3722 N N . GLY B 1 200 ? -2.850 -66.078 -8.105 1.00 38.56 200 GLY B N 1
ATOM 3723 C CA . GLY B 1 200 ? -1.554 -65.597 -7.739 1.00 39.08 200 GLY B CA 1
ATOM 3724 C C . GLY B 1 200 ? -1.511 -65.180 -6.309 1.00 40.05 200 GLY B C 1
ATOM 3725 O O . GLY B 1 200 ? -0.496 -64.795 -5.824 1.00 43.40 200 GLY B O 1
ATOM 3726 N N . LYS B 1 201 ? -2.634 -65.236 -5.642 1.00 38.99 201 LYS B N 1
ATOM 3727 C CA . LYS B 1 201 ? -2.677 -64.893 -4.254 1.00 37.59 201 LYS B CA 1
ATOM 3728 C C . LYS B 1 201 ? -3.219 -66.037 -3.443 1.00 35.38 201 LYS B C 1
ATOM 3729 O O . LYS B 1 201 ? -3.428 -65.934 -2.287 1.00 34.18 201 LYS B O 1
ATOM 3735 N N . ILE B 1 202 ? -3.426 -67.147 -4.093 1.00 33.06 202 ILE B N 1
ATOM 3736 C CA . ILE B 1 202 ? -3.875 -68.351 -3.407 1.00 32.03 202 ILE B CA 1
ATOM 3737 C C . ILE B 1 202 ? -2.660 -69.141 -2.954 1.00 32.32 202 ILE B C 1
ATOM 3738 O O . ILE B 1 202 ? -1.846 -69.540 -3.779 1.00 34.54 202 ILE B O 1
ATOM 3743 N N . GLY B 1 203 ? -2.551 -69.372 -1.647 1.00 31.50 203 GLY B N 1
ATOM 3744 C CA . GLY B 1 203 ? -1.467 -70.159 -1.076 1.00 29.36 203 GLY B CA 1
ATOM 3745 C C . GLY B 1 203 ? -1.832 -71.574 -0.656 1.00 29.78 203 GLY B C 1
ATOM 3746 O O . GLY B 1 203 ? -0.943 -72.421 -0.541 1.00 31.34 203 GLY B O 1
ATOM 3747 N N . TYR B 1 204 ? -3.120 -71.847 -0.422 1.00 29.54 204 TYR B N 1
ATOM 3748 C CA . TYR B 1 204 ? -3.575 -73.185 0.019 1.00 29.25 204 TYR B CA 1
ATOM 3749 C C . TYR B 1 204 ? -5.057 -73.384 -0.292 1.00 29.92 204 TYR B C 1
ATOM 3750 O O . TYR B 1 204 ? -5.798 -72.408 -0.390 1.00 32.55 204 TYR B O 1
ATOM 3759 N N . VAL B 1 205 ? -5.486 -74.640 -0.432 1.00 29.22 205 VAL B N 1
ATOM 3760 C CA . VAL B 1 205 ? -6.831 -74.979 -0.917 1.00 29.07 205 VAL B CA 1
ATOM 3761 C C . VAL B 1 205 ? -7.405 -76.194 -0.182 1.00 30.35 205 VAL B C 1
ATOM 3762 O O . VAL B 1 205 ? -6.716 -77.188 0.054 1.00 29.89 205 VAL B O 1
ATOM 3766 N N . HIS B 1 206 ? -8.679 -76.102 0.172 1.00 31.45 206 HIS B N 1
ATOM 3767 C CA . HIS B 1 206 ? -9.387 -77.184 0.841 1.00 32.70 206 HIS B CA 1
ATOM 3768 C C . HIS B 1 206 ? -10.464 -77.701 -0.063 1.00 31.04 206 HIS B C 1
ATOM 3769 O O . HIS B 1 206 ? -11.330 -76.944 -0.502 1.00 31.64 206 HIS B O 1
ATOM 3776 N N . ILE B 1 207 ? -10.426 -78.991 -0.349 1.00 28.64 207 ILE B N 1
ATOM 3777 C CA . ILE B 1 207 ? -11.457 -79.625 -1.140 1.00 28.04 207 ILE B CA 1
ATOM 3778 C C . ILE B 1 207 ? -12.435 -80.279 -0.169 1.00 27.92 207 ILE B C 1
ATOM 3779 O O . ILE B 1 207 ? -12.045 -81.128 0.641 1.00 27.90 207 ILE B O 1
ATOM 3784 N N . GLY B 1 208 ? -13.696 -79.853 -0.239 1.00 26.95 208 GLY B N 1
ATOM 3785 C CA . GLY B 1 208 ? -14.774 -80.392 0.589 1.00 24.94 208 GLY B CA 1
ATOM 3786 C C . GLY B 1 208 ? -16.104 -80.197 -0.114 1.00 24.99 208 GLY B C 1
ATOM 3787 O O . GLY B 1 208 ? -16.345 -79.157 -0.721 1.00 25.97 208 GLY B O 1
ATOM 3788 N N . GLU B 1 209 ? -16.969 -81.201 -0.037 1.00 24.79 209 GLU B N 1
ATOM 3789 C CA . GLU B 1 209 ? -18.274 -81.158 -0.667 1.00 24.53 209 GLU B CA 1
ATOM 3790 C C . GLU B 1 209 ? -19.218 -80.175 0.044 1.00 25.93 209 GLU B C 1
ATOM 3791 O O . GLU B 1 209 ? -18.920 -79.680 1.146 1.00 27.56 209 GLU B O 1
ATOM 3797 N N . SER B 1 210 ? -20.340 -79.881 -0.608 1.00 25.91 210 SER B N 1
ATOM 3798 C CA . SER B 1 210 ? -21.345 -78.959 -0.100 1.00 26.04 210 SER B CA 1
ATOM 3799 C C . SER B 1 210 ? -21.898 -79.380 1.255 1.00 26.48 210 SER B C 1
ATOM 3800 O O . SER B 1 210 ? -22.224 -78.529 2.070 1.00 28.24 210 SER B O 1
ATOM 3803 N N . HIS B 1 211 ? -21.989 -80.686 1.497 1.00 25.91 211 HIS B N 1
ATOM 3804 C CA . HIS B 1 211 ? -22.497 -81.202 2.772 1.00 25.65 211 HIS B CA 1
ATOM 3805 C C . HIS B 1 211 ? -21.415 -81.748 3.673 1.00 26.85 211 HIS B C 1
ATOM 3806 O O . HIS B 1 211 ? -21.698 -82.190 4.785 1.00 27.57 211 HIS B O 1
ATOM 3813 N N . ARG B 1 212 ? -20.175 -81.731 3.180 1.00 27.35 212 ARG B N 1
ATOM 3814 C CA . ARG B 1 212 ? -18.971 -82.198 3.891 1.00 26.81 212 ARG B CA 1
ATOM 3815 C C . ARG B 1 212 ? -18.743 -83.730 3.918 1.00 25.31 212 ARG B C 1
ATOM 3816 O O . ARG B 1 212 ? -17.936 -84.231 4.714 1.00 25.36 212 ARG B O 1
ATOM 3824 N N . GLY B 1 213 ? -19.440 -84.461 3.056 1.00 22.76 213 GLY B N 1
ATOM 3825 C CA . GLY B 1 213 ? -19.213 -85.894 2.924 1.00 22.30 213 GLY B CA 1
ATOM 3826 C C . GLY B 1 213 ? -18.318 -86.262 1.751 1.00 21.48 213 GLY B C 1
ATOM 3827 O O . GLY B 1 213 ? -17.298 -85.614 1.512 1.00 20.14 213 GLY B O 1
ATOM 3828 N N . PHE B 1 214 ? -18.717 -87.310 1.030 1.00 21.53 214 PHE B N 1
ATOM 3829 C CA . PHE B 1 214 ? -17.988 -87.820 -0.114 1.00 22.20 214 PHE B CA 1
ATOM 3830 C C . PHE B 1 214 ? -18.035 -86.789 -1.204 1.00 22.63 214 PHE B C 1
ATOM 3831 O O . PHE B 1 214 ? -19.107 -86.273 -1.535 1.00 22.96 214 PHE B O 1
ATOM 3839 N N . LEU B 1 215 ? -16.865 -86.509 -1.771 1.00 22.45 215 LEU B N 1
ATOM 3840 C CA . LEU B 1 215 ? -16.732 -85.733 -2.985 1.00 21.19 215 LEU B CA 1
ATOM 3841 C C . LEU B 1 215 ? -17.655 -86.257 -4.069 1.00 22.34 215 LEU B C 1
ATOM 3842 O O . LEU B 1 215 ? -17.748 -87.467 -4.284 1.00 22.32 215 LEU B O 1
ATOM 3847 N N . GLY B 1 216 ? -18.349 -85.333 -4.733 1.00 23.46 216 GLY B N 1
ATOM 3848 C CA . GLY B 1 216 ? -19.252 -85.664 -5.829 1.00 24.72 216 GLY B CA 1
ATOM 3849 C C . GLY B 1 216 ? -20.620 -86.158 -5.405 1.00 25.77 216 GLY B C 1
ATOM 3850 O O . GLY B 1 216 ? -21.451 -86.490 -6.256 1.00 26.11 216 GLY B O 1
ATOM 3851 N N . THR B 1 217 ? -20.863 -86.219 -4.098 1.00 26.84 217 THR B N 1
ATOM 3852 C CA . THR B 1 217 ? -22.174 -86.668 -3.601 1.00 27.62 217 THR B CA 1
ATOM 3853 C C . THR B 1 217 ? -23.043 -85.506 -3.104 1.00 28.16 217 THR B C 1
ATOM 3854 O O . THR B 1 217 ? -24.073 -85.737 -2.459 1.00 28.62 217 THR B O 1
ATOM 3858 N N . GLY B 1 218 ? -22.621 -84.274 -3.415 1.00 26.92 218 GLY B N 1
ATOM 3859 C CA . GLY B 1 218 ? -23.386 -83.070 -3.107 1.00 26.20 218 GLY B CA 1
ATOM 3860 C C . GLY B 1 218 ? -23.590 -82.164 -4.312 1.00 26.77 218 GLY B C 1
ATOM 3861 O O . GLY B 1 218 ? -23.684 -82.638 -5.443 1.00 29.51 218 GLY B O 1
ATOM 3862 N N . ASN B 1 219 ? -23.620 -80.853 -4.080 1.00 25.54 219 ASN B N 1
ATOM 3863 C CA . ASN B 1 219 ? -24.056 -79.908 -5.103 1.00 23.45 219 ASN B CA 1
ATOM 3864 C C . ASN B 1 219 ? -22.967 -79.084 -5.769 1.00 23.04 219 ASN B C 1
ATOM 3865 O O . ASN B 1 219 ? -23.272 -78.249 -6.641 1.00 23.77 219 ASN B O 1
ATOM 3870 N N . ILE B 1 220 ? -21.715 -79.290 -5.369 1.00 21.32 220 ILE B N 1
ATOM 3871 C CA . ILE B 1 220 ? -20.626 -78.464 -5.888 1.00 20.56 220 ILE B CA 1
ATOM 3872 C C . ILE B 1 220 ? -20.171 -78.900 -7.282 1.00 21.25 220 ILE B C 1
ATOM 3873 O O . ILE B 1 220 ? -20.060 -80.100 -7.585 1.00 21.02 220 ILE B O 1
ATOM 3878 N N . ASP B 1 221 ? -19.915 -77.910 -8.133 1.00 22.01 221 ASP B N 1
ATOM 3879 C CA . ASP B 1 221 ? -19.399 -78.156 -9.475 1.00 21.64 221 ASP B CA 1
ATOM 3880 C C . ASP B 1 221 ? -17.891 -78.325 -9.422 1.00 20.39 221 ASP B C 1
ATOM 3881 O O . ASP B 1 221 ? -17.142 -77.361 -9.631 1.00 20.72 221 ASP B O 1
ATOM 3886 N N . PHE B 1 222 ? -17.434 -79.548 -9.162 1.00 19.12 222 PHE B N 1
ATOM 3887 C CA . PHE B 1 222 ? -15.993 -79.745 -8.978 1.00 18.84 222 PHE B CA 1
ATOM 3888 C C . PHE B 1 222 ? -15.222 -79.630 -10.276 1.00 18.91 222 PHE B C 1
ATOM 3889 O O . PHE B 1 222 ? -14.107 -79.148 -10.270 1.00 20.09 222 PHE B O 1
ATOM 3897 N N . ALA B 1 223 ? -15.832 -80.020 -11.390 1.00 19.04 223 ALA B N 1
ATOM 3898 C CA . ALA B 1 223 ? -15.206 -79.836 -12.692 1.00 19.53 223 ALA B CA 1
ATOM 3899 C C . ALA B 1 223 ? -14.871 -78.361 -12.951 1.00 20.48 223 ALA B C 1
ATOM 3900 O O . ALA B 1 223 ? -13.784 -78.035 -13.436 1.00 20.50 223 ALA B O 1
ATOM 3902 N N . ALA B 1 224 ? -15.801 -77.474 -12.611 1.00 20.66 224 ALA B N 1
ATOM 3903 C CA . ALA B 1 224 ? -15.587 -76.037 -12.775 1.00 21.12 224 ALA B CA 1
ATOM 3904 C C . ALA B 1 224 ? -14.447 -75.548 -11.879 1.00 21.56 224 ALA B C 1
ATOM 3905 O O . ALA B 1 224 ? -13.680 -74.657 -12.251 1.00 22.07 224 ALA B O 1
ATOM 3907 N N . ILE B 1 225 ? -14.338 -76.140 -10.695 1.00 22.33 225 ILE B N 1
ATOM 3908 C CA . ILE B 1 225 ? -13.283 -75.762 -9.759 1.00 22.92 225 ILE B CA 1
ATOM 3909 C C . ILE B 1 225 ? -11.920 -76.189 -10.290 1.00 22.59 225 ILE B C 1
ATOM 3910 O O . ILE B 1 225 ? -10.965 -75.409 -10.298 1.00 21.82 225 ILE B O 1
ATOM 3915 N N . PHE B 1 226 ? -11.852 -77.424 -10.764 1.00 23.13 226 PHE B N 1
ATOM 3916 C CA . PHE B 1 226 ? -10.615 -77.939 -11.329 1.00 23.87 226 PHE B CA 1
ATOM 3917 C C . PHE B 1 226 ? -10.180 -77.146 -12.576 1.00 24.48 226 PHE B C 1
ATOM 3918 O O . PHE B 1 226 ? -9.003 -76.800 -12.704 1.00 26.18 226 PHE B O 1
ATOM 3926 N N . ASP B 1 227 ? -11.133 -76.836 -13.457 1.00 24.13 227 ASP B N 1
ATOM 3927 C CA . ASP B 1 227 ? -10.898 -76.013 -14.650 1.00 23.98 227 ASP B CA 1
ATOM 3928 C C . ASP B 1 227 ? -10.298 -74.662 -14.307 1.00 24.71 227 ASP B C 1
ATOM 3929 O O . ASP B 1 227 ? -9.337 -74.214 -14.960 1.00 25.83 227 ASP B O 1
ATOM 3934 N N . ALA B 1 228 ? -10.873 -74.004 -13.297 1.00 23.91 228 ALA B N 1
ATOM 3935 C CA . ALA B 1 228 ? -10.387 -72.703 -12.849 1.00 22.67 228 ALA B CA 1
ATOM 3936 C C . ALA B 1 228 ? -8.959 -72.826 -12.308 1.00 22.88 228 ALA B C 1
ATOM 3937 O O . ALA B 1 228 ? -8.065 -72.066 -12.719 1.00 23.01 228 ALA B O 1
ATOM 3939 N N . LEU B 1 229 ? -8.745 -73.785 -11.401 1.00 22.19 229 LEU B N 1
ATOM 3940 C CA . LEU B 1 229 ? -7.415 -74.045 -10.864 1.00 22.24 229 LEU B CA 1
ATOM 3941 C C . LEU B 1 229 ? -6.425 -74.244 -12.010 1.00 23.29 229 LEU B C 1
ATOM 3942 O O . LEU B 1 229 ? -5.386 -73.579 -12.057 1.00 23.92 229 LEU B O 1
ATOM 3947 N N . THR B 1 230 ? -6.775 -75.111 -12.959 1.00 23.38 230 THR B N 1
ATOM 3948 C CA . THR B 1 230 ? -5.950 -75.319 -14.139 1.00 23.29 230 THR B CA 1
ATOM 3949 C C . THR B 1 230 ? -5.712 -74.003 -14.905 1.00 24.62 230 THR B C 1
ATOM 3950 O O . THR B 1 230 ? -4.593 -73.739 -15.335 1.00 25.42 230 THR B O 1
ATOM 3954 N N . ALA B 1 231 ? -6.745 -73.166 -15.033 1.00 25.18 231 ALA B N 1
ATOM 3955 C CA . ALA B 1 231 ? -6.664 -71.937 -15.849 1.00 24.17 231 ALA B CA 1
ATOM 3956 C C . ALA B 1 231 ? -5.688 -70.925 -15.299 1.00 24.18 231 ALA B C 1
ATOM 3957 O O . ALA B 1 231 ? -5.020 -70.219 -16.056 1.00 24.93 231 ALA B O 1
ATOM 3959 N N . ILE B 1 232 ? -5.636 -70.836 -13.973 1.00 24.67 232 ILE B N 1
ATOM 3960 C CA . ILE B 1 232 ? -4.745 -69.903 -13.281 1.00 23.52 232 ILE B CA 1
ATOM 3961 C C . ILE B 1 232 ? -3.436 -70.594 -12.946 1.00 22.91 232 ILE B C 1
ATOM 3962 O O . ILE B 1 232 ? -2.598 -70.018 -12.286 1.00 24.00 232 ILE B O 1
ATOM 3967 N N . GLY B 1 233 ? -3.281 -71.835 -13.392 1.00 22.69 233 GLY B N 1
ATOM 3968 C CA . GLY B 1 233 ? -2.023 -72.562 -13.281 1.00 23.56 233 GLY B CA 1
ATOM 3969 C C . GLY B 1 233 ? -1.564 -72.763 -11.849 1.00 24.38 233 GLY B C 1
ATOM 3970 O O . GLY B 1 233 ? -0.385 -72.611 -11.551 1.00 24.24 233 GLY B O 1
ATOM 3971 N N . TYR B 1 234 ? -2.478 -73.149 -10.981 1.00 24.51 234 TYR B N 1
ATOM 3972 C CA . TYR B 1 234 ? -2.229 -73.300 -9.570 1.00 24.82 234 TYR B CA 1
ATOM 3973 C C . TYR B 1 234 ? -1.360 -74.494 -9.318 1.00 25.51 234 TYR B C 1
ATOM 3974 O O . TYR B 1 234 ? -1.625 -75.548 -9.810 1.00 25.13 234 TYR B O 1
ATOM 3983 N N . ALA B 1 235 ? -0.322 -74.311 -8.528 1.00 26.96 235 ALA B N 1
ATOM 3984 C CA . ALA B 1 235 ? 0.646 -75.352 -8.308 1.00 28.29 235 ALA B CA 1
ATOM 3985 C C . ALA B 1 235 ? 1.083 -75.491 -6.879 1.00 29.32 235 ALA B C 1
ATOM 3986 O O . ALA B 1 235 ? 2.233 -75.613 -6.616 1.00 29.47 235 ALA B O 1
ATOM 3988 N N . ASP B 1 236 ? 0.139 -75.460 -5.972 1.00 29.22 236 ASP B N 1
ATOM 3989 C CA . ASP B 1 236 ? 0.402 -75.493 -4.577 1.00 30.09 236 ASP B CA 1
ATOM 3990 C C . ASP B 1 236 ? -0.412 -76.555 -3.943 1.00 30.04 236 ASP B C 1
ATOM 3991 O O . ASP B 1 236 ? -1.135 -77.224 -4.607 1.00 29.25 236 ASP B O 1
ATOM 3996 N N . ASP B 1 237 ? -0.209 -76.796 -2.666 1.00 30.24 237 ASP B N 1
ATOM 3997 C CA . ASP B 1 237 ? -0.840 -77.962 -2.029 1.00 30.23 237 ASP B CA 1
ATOM 3998 C C . ASP B 1 237 ? -2.332 -77.805 -1.860 1.00 29.37 237 ASP B C 1
ATOM 3999 O O . ASP B 1 237 ? -2.850 -76.686 -1.805 1.00 28.65 237 ASP B O 1
ATOM 4004 N N . LEU B 1 238 ? -3.021 -78.938 -1.797 1.00 28.92 238 LEU B N 1
ATOM 4005 C CA . LEU B 1 238 ? -4.431 -78.944 -1.456 1.00 29.94 238 LEU B CA 1
ATOM 4006 C C . LEU B 1 238 ? -4.779 -80.188 -0.667 1.00 31.33 238 LEU B C 1
ATOM 4007 O O . LEU B 1 238 ? -4.136 -81.220 -0.841 1.00 36.12 238 LEU B O 1
ATOM 4012 N N . SER B 1 239 ? -5.796 -80.093 0.187 1.00 29.73 239 SER B N 1
ATOM 4013 C CA . SER B 1 239 ? -6.210 -81.220 1.013 1.00 28.22 239 SER B CA 1
ATOM 4014 C C . SER B 1 239 ? -7.706 -81.464 1.015 1.00 26.84 239 SER B C 1
ATOM 4015 O O . SER B 1 239 ? -8.490 -80.551 0.801 1.00 26.00 239 SER B O 1
ATOM 4018 N N . PHE B 1 240 ? -8.072 -82.712 1.285 1.00 25.90 240 PHE B N 1
ATOM 4019 C CA . PHE B 1 240 ? -9.443 -83.136 1.424 1.00 26.55 240 PHE B CA 1
ATOM 4020 C C . PHE B 1 240 ? -9.868 -82.994 2.877 1.00 28.04 240 PHE B C 1
ATOM 4021 O O . PHE B 1 240 ? -9.127 -83.398 3.764 1.00 30.05 240 PHE B O 1
ATOM 4029 N N . GLU B 1 241 ? -11.034 -82.393 3.120 1.00 29.40 241 GLU B N 1
ATOM 4030 C CA . GLU B 1 241 ? -11.670 -82.445 4.446 1.00 30.07 241 GLU B CA 1
ATOM 4031 C C . GLU B 1 241 ? -13.133 -82.900 4.417 1.00 30.48 241 GLU B C 1
ATOM 4032 O O . GLU B 1 241 ? -13.896 -82.612 3.479 1.00 29.96 241 GLU B O 1
ATOM 4038 N N . SER B 1 242 ? -13.481 -83.663 5.446 1.00 31.28 242 SER B N 1
ATOM 4039 C CA . SER B 1 242 ? -14.759 -84.352 5.557 1.00 33.42 242 SER B CA 1
ATOM 4040 C C . SER B 1 242 ? -14.808 -84.859 6.986 1.00 37.14 242 SER B C 1
ATOM 4041 O O . SER B 1 242 ? -13.921 -85.603 7.404 1.00 40.26 242 SER B O 1
ATOM 4044 N N . PHE B 1 243 ? -15.823 -84.457 7.745 1.00 40.10 243 PHE B N 1
ATOM 4045 C CA . PHE B 1 243 ? -15.791 -84.689 9.187 1.00 43.14 243 PHE B CA 1
ATOM 4046 C C . PHE B 1 243 ? -16.926 -85.525 9.752 1.00 45.39 243 PHE B C 1
ATOM 4047 O O . PHE B 1 243 ? -18.094 -85.383 9.354 1.00 44.66 243 PHE B O 1
ATOM 4055 N N . SER B 1 244 ? -16.547 -86.406 10.681 1.00 45.75 244 SER B N 1
ATOM 4056 C CA . SER B 1 244 ? -17.492 -87.218 11.448 1.00 48.62 244 SER B CA 1
ATOM 4057 C C . SER B 1 244 ? -17.448 -86.864 12.942 1.00 50.55 244 SER B C 1
ATOM 4058 O O . SER B 1 244 ? -16.363 -86.753 13.546 1.00 47.89 244 SER B O 1
ATOM 4061 N N . SER B 1 245 ? -18.641 -86.693 13.518 1.00 51.03 245 SER B N 1
ATOM 4062 C CA . SER B 1 245 ? -18.816 -86.309 14.925 1.00 52.86 245 SER B CA 1
ATOM 4063 C C . SER B 1 245 ? -18.434 -87.436 15.887 1.00 55.28 245 SER B C 1
ATOM 4064 O O . SER B 1 245 ? -18.131 -87.195 17.058 1.00 52.83 245 SER B O 1
ATOM 4067 N N . GLU B 1 246 ? -18.474 -88.667 15.387 1.00 59.18 246 GLU B N 1
ATOM 4068 C CA . GLU B 1 246 ? -17.954 -89.817 16.117 1.00 60.81 246 GLU B CA 1
ATOM 4069 C C . GLU B 1 246 ? -16.415 -89.804 16.140 1.00 59.72 246 GLU B C 1
ATOM 4070 O O . GLU B 1 246 ? -15.807 -90.474 16.975 1.00 62.71 246 GLU B O 1
ATOM 4076 N N . ILE B 1 247 ? -15.796 -89.026 15.244 1.00 56.42 247 ILE B N 1
ATOM 4077 C CA . ILE B 1 247 ? -14.325 -88.947 15.140 1.00 54.69 247 ILE B CA 1
ATOM 4078 C C . ILE B 1 247 ? -13.736 -87.648 15.718 1.00 57.07 247 ILE B C 1
ATOM 4079 O O . ILE B 1 247 ? -12.746 -87.689 16.464 1.00 58.88 247 ILE B O 1
ATOM 4084 N N . VAL B 1 248 ? -14.325 -86.501 15.370 1.00 55.34 248 VAL B N 1
ATOM 4085 C CA . VAL B 1 248 ? -13.747 -85.205 15.768 1.00 51.56 248 VAL B CA 1
ATOM 4086 C C . VAL B 1 248 ? -14.125 -84.773 17.190 1.00 49.25 248 VAL B C 1
ATOM 4087 O O . VAL B 1 248 ? -15.121 -85.233 17.746 1.00 44.31 248 VAL B O 1
ATOM 4091 N N . ASP B 1 249 ? -13.305 -83.891 17.761 1.00 52.50 249 ASP B N 1
ATOM 4092 C CA . ASP B 1 249 ? -13.547 -83.299 19.072 1.00 53.96 249 ASP B CA 1
ATOM 4093 C C . ASP B 1 249 ? -14.906 -82.627 19.066 1.00 55.71 249 ASP B C 1
ATOM 4094 O O . ASP B 1 249 ? -15.271 -81.968 18.087 1.00 55.35 249 ASP B O 1
ATOM 4099 N N . GLU B 1 250 ? -15.645 -82.788 20.160 1.00 56.48 250 GLU B N 1
ATOM 4100 C CA . GLU B 1 250 ? -16.964 -82.169 20.310 1.00 59.14 250 GLU B CA 1
ATOM 4101 C C . GLU B 1 250 ? -16.959 -80.635 20.143 1.00 58.60 250 GLU B C 1
ATOM 4102 O O . GLU B 1 250 ? -17.991 -80.045 19.810 1.00 58.26 250 GLU B O 1
ATOM 4108 N N . ASN B 1 251 ? -15.799 -80.011 20.362 1.00 57.28 251 ASN B N 1
ATOM 4109 C CA . ASN B 1 251 ? -15.601 -78.579 20.133 1.00 58.66 251 ASN B CA 1
ATOM 4110 C C . ASN B 1 251 ? -15.865 -78.155 18.675 1.00 58.11 251 ASN B C 1
ATOM 4111 O O . ASN B 1 251 ? -16.780 -77.365 18.404 1.00 55.00 251 ASN B O 1
ATOM 4116 N N . LEU B 1 252 ? -15.059 -78.689 17.753 1.00 57.47 252 LEU B N 1
ATOM 4117 C CA . LEU B 1 252 ? -15.219 -78.477 16.310 1.00 55.21 252 LEU B CA 1
ATOM 4118 C C . LEU B 1 252 ? -16.542 -79.060 15.799 1.00 55.10 252 LEU B C 1
ATOM 4119 O O . LEU B 1 252 ? -17.136 -78.547 14.851 1.00 56.53 252 LEU B O 1
ATOM 4124 N N . SER B 1 253 ? -16.995 -80.131 16.438 1.00 53.18 253 SER B N 1
ATOM 4125 C CA . SER B 1 253 ? -18.227 -80.799 16.054 1.00 54.16 253 SER B CA 1
ATOM 4126 C C . SER B 1 253 ? -19.450 -79.918 16.274 1.00 56.01 253 SER B C 1
ATOM 4127 O O . SER B 1 253 ? -20.483 -80.089 15.615 1.00 56.24 253 SER B O 1
ATOM 4130 N N . LYS B 1 254 ? -19.331 -78.989 17.216 1.00 55.42 254 LYS B N 1
ATOM 4131 C CA . LYS B 1 254 ? -20.399 -78.048 17.504 1.00 54.84 254 LYS B CA 1
ATOM 4132 C C . LYS B 1 254 ? -20.163 -76.750 16.747 1.00 49.90 254 LYS B C 1
ATOM 4133 O O . LYS B 1 254 ? -21.099 -76.023 16.430 1.00 50.53 254 LYS B O 1
ATOM 4139 N N . LYS B 1 255 ? -18.905 -76.472 16.447 1.00 47.14 255 LYS B N 1
ATOM 4140 C CA . LYS B 1 255 ? -18.548 -75.243 15.772 1.00 45.24 255 LYS B CA 1
ATOM 4141 C C . LYS B 1 255 ? -18.895 -75.305 14.278 1.00 45.30 255 LYS B C 1
ATOM 4142 O O . LYS B 1 255 ? -19.241 -74.283 13.664 1.00 46.15 255 LYS B O 1
ATOM 4148 N N . THR B 1 256 ? -18.815 -76.503 13.702 1.00 40.33 256 THR B N 1
ATOM 4149 C CA . THR B 1 256 ? -19.081 -76.681 12.283 1.00 37.14 256 THR B CA 1
ATOM 4150 C C . THR B 1 256 ? -20.366 -77.476 12.091 1.00 36.58 256 THR B C 1
ATOM 4151 O O . THR B 1 256 ? -20.699 -77.883 10.972 1.00 39.49 256 THR B O 1
ATOM 4155 N N . ALA B 1 257 ? -21.066 -77.685 13.203 1.00 34.20 257 ALA B N 1
ATOM 4156 C CA . ALA B 1 257 ? -22.409 -78.282 13.275 1.00 34.26 257 ALA B CA 1
ATOM 4157 C C . ALA B 1 257 ? -22.585 -79.634 12.572 1.00 34.44 257 ALA B C 1
ATOM 4158 O O . ALA B 1 257 ? -23.475 -79.814 11.736 1.00 35.75 257 ALA B O 1
ATOM 4160 N N . ILE B 1 258 ? -21.740 -80.595 12.933 1.00 34.16 258 ILE B N 1
ATOM 4161 C CA . ILE B 1 258 ? -21.889 -81.941 12.404 1.00 34.60 258 ILE B CA 1
ATOM 4162 C C . ILE B 1 258 ? -22.927 -82.649 13.249 1.00 33.67 258 ILE B C 1
ATOM 4163 O O . ILE B 1 258 ? -22.637 -83.065 14.369 1.00 34.49 258 ILE B O 1
ATOM 4168 N N . TRP B 1 259 ? -24.140 -82.755 12.713 1.00 32.86 259 TRP B N 1
ATOM 4169 C CA . TRP B 1 259 ? -25.250 -83.373 13.433 1.00 33.26 259 TRP B CA 1
ATOM 4170 C C . TRP B 1 259 ? -25.517 -84.742 12.910 1.00 34.07 259 TRP B C 1
ATOM 4171 O O . TRP B 1 259 ? -26.082 -85.586 13.617 1.00 36.80 259 TRP B O 1
ATOM 4182 N N . ARG B 1 260 ? -25.150 -84.950 11.649 1.00 32.94 260 ARG B N 1
ATOM 4183 C CA . ARG B 1 260 ? -25.365 -86.198 10.950 1.00 32.96 260 ARG B CA 1
ATOM 4184 C C . ARG B 1 260 ? -24.001 -86.759 10.635 1.00 34.65 260 ARG B C 1
ATOM 4185 O O . ARG B 1 260 ? -23.014 -86.027 10.544 1.00 35.88 260 ARG B O 1
ATOM 4193 N N . ASN B 1 261 ? -23.941 -88.063 10.430 1.00 36.82 261 ASN B N 1
ATOM 4194 C CA . ASN B 1 261 ? -22.737 -88.640 9.877 1.00 37.85 261 ASN B CA 1
ATOM 4195 C C . ASN B 1 261 ? -23.023 -89.271 8.536 1.00 36.77 261 ASN B C 1
ATOM 4196 O O . ASN B 1 261 ? -23.907 -90.123 8.395 1.00 37.66 261 ASN B O 1
ATOM 4201 N N . LEU B 1 262 ? -22.275 -88.799 7.550 1.00 34.03 262 LEU B N 1
ATOM 4202 C CA . LEU B 1 262 ? -22.513 -89.113 6.162 1.00 32.62 262 LEU B CA 1
ATOM 4203 C C . LEU B 1 262 ? -21.775 -90.389 5.775 1.00 32.63 262 LEU B C 1
ATOM 4204 O O . LEU B 1 262 ? -22.057 -91.011 4.749 1.00 33.17 262 LEU B O 1
ATOM 4209 N N . TRP B 1 263 ? -20.837 -90.779 6.626 1.00 33.14 263 TRP B N 1
ATOM 4210 C CA . TRP B 1 263 ? -20.033 -91.961 6.399 1.00 33.55 263 TRP B CA 1
ATOM 4211 C C . TRP B 1 263 ? -19.641 -92.660 7.665 1.00 34.58 263 TRP B C 1
ATOM 4212 O O . TRP B 1 263 ? -19.612 -92.061 8.745 1.00 34.66 263 TRP B O 1
ATOM 4223 N N . THR B 1 264 ? -19.351 -93.951 7.535 1.00 36.74 264 THR B N 1
ATOM 4224 C CA . THR B 1 264 ? -18.801 -94.739 8.645 1.00 37.71 264 THR B CA 1
ATOM 4225 C C . THR B 1 264 ? -17.397 -95.232 8.325 1.00 38.24 264 THR B C 1
ATOM 4226 O O . THR B 1 264 ? -16.574 -95.353 9.227 1.00 39.71 264 THR B O 1
ATOM 4230 N N . ASP B 1 265 ? -17.125 -95.472 7.036 1.00 37.43 265 ASP B N 1
ATOM 4231 C CA . ASP B 1 265 ? -15.845 -96.002 6.574 1.00 35.04 265 ASP B CA 1
ATOM 4232 C C . ASP B 1 265 ? -14.929 -94.923 5.978 1.00 35.08 265 ASP B C 1
ATOM 4233 O O . ASP B 1 265 ? -14.999 -94.615 4.775 1.00 34.78 265 ASP B O 1
ATOM 4238 N N . ASN B 1 266 ? -14.047 -94.372 6.807 1.00 33.55 266 ASN B N 1
ATOM 4239 C CA . ASN B 1 266 ? -13.130 -93.322 6.349 1.00 34.65 266 ASN B CA 1
ATOM 4240 C C . ASN B 1 266 ? -12.004 -93.736 5.394 1.00 36.31 266 ASN B C 1
ATOM 4241 O O . ASN B 1 266 ? -11.396 -92.873 4.750 1.00 37.86 266 ASN B O 1
ATOM 4246 N N . MET B 1 267 ? -11.709 -95.032 5.303 1.00 35.58 267 MET B N 1
ATOM 4247 C CA . MET B 1 267 ? -10.772 -95.501 4.293 1.00 34.90 267 MET B CA 1
ATOM 4248 C C . MET B 1 267 ? -11.410 -95.455 2.921 1.00 34.54 267 MET B C 1
ATOM 4249 O O . MET B 1 267 ? -10.781 -95.022 1.949 1.00 34.92 267 MET B O 1
ATOM 4254 N N . ALA B 1 268 ? -12.658 -95.912 2.845 1.00 32.73 268 ALA B N 1
ATOM 4255 C CA . ALA B 1 268 ? -13.403 -95.853 1.605 1.00 32.94 268 ALA B CA 1
ATOM 4256 C C . ALA B 1 268 ? -13.633 -94.394 1.243 1.00 33.64 268 ALA B C 1
ATOM 4257 O O . ALA B 1 268 ? -13.586 -94.031 0.077 1.00 34.77 268 ALA B O 1
ATOM 4259 N N . LEU B 1 269 ? -13.853 -93.559 2.258 1.00 34.31 269 LEU B N 1
ATOM 4260 C CA . LEU B 1 269 ? -14.018 -92.123 2.058 1.00 33.85 269 LEU B CA 1
ATOM 4261 C C . LEU B 1 269 ? -12.768 -91.468 1.487 1.00 34.05 269 LEU B C 1
ATOM 4262 O O . LEU B 1 269 ? -12.846 -90.656 0.542 1.00 32.88 269 LEU B O 1
ATOM 4267 N N . ALA B 1 270 ? -11.624 -91.807 2.077 1.00 33.01 270 ALA B N 1
ATOM 4268 C CA . ALA B 1 270 ? -10.358 -91.227 1.648 1.00 32.32 270 ALA B CA 1
ATOM 4269 C C . ALA B 1 270 ? -9.885 -91.789 0.307 1.00 31.48 270 ALA B C 1
ATOM 4270 O O . ALA B 1 270 ? -9.370 -91.047 -0.520 1.00 31.72 270 ALA B O 1
ATOM 4272 N N . LYS B 1 271 ? -10.065 -93.085 0.077 1.00 31.52 271 LYS B N 1
ATOM 4273 C CA . LYS B 1 271 ? -9.631 -93.657 -1.193 1.00 32.11 271 LYS B CA 1
ATOM 4274 C C . LYS B 1 271 ? -10.441 -93.037 -2.309 1.00 32.34 271 LYS B C 1
ATOM 4275 O O . LYS B 1 271 ? -9.871 -92.613 -3.319 1.00 34.00 271 LYS B O 1
ATOM 4281 N N . HIS B 1 272 ? -11.763 -92.967 -2.112 1.00 32.27 272 HIS B N 1
ATOM 4282 C CA . HIS B 1 272 ? -12.688 -92.317 -3.063 1.00 30.57 272 HIS B CA 1
ATOM 4283 C C . HIS B 1 272 ? -12.330 -90.877 -3.361 1.00 30.42 272 HIS B C 1
ATOM 4284 O O . HIS B 1 272 ? -12.347 -90.461 -4.519 1.00 29.91 272 HIS B O 1
ATOM 4291 N N . ALA B 1 273 ? -11.995 -90.117 -2.320 1.00 29.56 273 ALA B N 1
ATOM 4292 C CA . ALA B 1 273 ? -11.640 -88.711 -2.461 1.00 28.41 273 ALA B CA 1
ATOM 4293 C C . ALA B 1 273 ? -10.349 -88.514 -3.234 1.00 29.16 273 ALA B C 1
ATOM 4294 O O . ALA B 1 273 ? -10.247 -87.579 -4.024 1.00 32.09 273 ALA B O 1
ATOM 4296 N N . ARG B 1 274 ? -9.368 -89.384 -3.002 1.00 28.99 274 ARG B N 1
ATOM 4297 C CA . ARG B 1 274 ? -8.079 -89.346 -3.712 1.00 27.77 274 ARG B CA 1
ATOM 4298 C C . ARG B 1 274 ? -8.243 -89.626 -5.200 1.00 26.39 274 ARG B C 1
ATOM 4299 O O . ARG B 1 274 ? -7.604 -88.996 -6.043 1.00 25.96 274 ARG B O 1
ATOM 4307 N N . ALA B 1 275 ? -9.087 -90.598 -5.509 1.00 24.65 275 ALA B N 1
ATOM 4308 C CA . ALA B 1 275 ? -9.346 -90.943 -6.882 1.00 24.91 275 ALA B CA 1
ATOM 4309 C C . ALA B 1 275 ? -10.117 -89.804 -7.531 1.00 25.69 275 ALA B C 1
ATOM 4310 O O . ALA B 1 275 ? -9.891 -89.470 -8.694 1.00 25.54 275 ALA B O 1
ATOM 4312 N N . PHE B 1 276 ? -11.013 -89.195 -6.754 1.00 26.70 276 PHE B N 1
ATOM 4313 C CA . PHE B 1 276 ? -11.852 -88.115 -7.251 1.00 26.03 276 PHE B CA 1
ATOM 4314 C C . PHE B 1 276 ? -11.008 -86.904 -7.630 1.00 25.92 276 PHE B C 1
ATOM 4315 O O . PHE B 1 276 ? -11.157 -86.363 -8.719 1.00 25.65 276 PHE B O 1
ATOM 4323 N N . ILE B 1 277 ? -10.123 -86.498 -6.725 1.00 25.53 277 ILE B N 1
ATOM 4324 C CA . ILE B 1 277 ? -9.284 -85.330 -6.938 1.00 25.83 277 ILE B CA 1
ATOM 4325 C C . ILE B 1 277 ? -8.269 -85.569 -8.055 1.00 28.42 277 ILE B C 1
ATOM 4326 O O . ILE B 1 277 ? -8.050 -84.690 -8.893 1.00 31.05 277 ILE B O 1
ATOM 4331 N N . GLY B 1 278 ? -7.656 -86.754 -8.065 1.00 28.75 278 GLY B N 1
ATOM 4332 C CA . GLY B 1 278 ? -6.639 -87.091 -9.054 1.00 28.01 278 GLY B CA 1
ATOM 4333 C C . GLY B 1 278 ? -7.173 -87.126 -10.477 1.00 28.06 278 GLY B C 1
ATOM 4334 O O . GLY B 1 278 ? -6.644 -86.457 -11.371 1.00 28.01 278 GLY B O 1
ATOM 4335 N N . LEU B 1 279 ? -8.224 -87.911 -10.680 1.00 27.45 279 LEU B N 1
ATOM 4336 C CA . LEU B 1 279 ? -8.893 -87.984 -11.970 1.00 27.44 279 LEU B CA 1
ATOM 4337 C C . LEU B 1 279 ? -9.416 -86.615 -12.391 1.00 28.52 279 LEU B C 1
ATOM 4338 O O . LEU B 1 279 ? -9.270 -86.219 -13.552 1.00 29.49 279 LEU B O 1
ATOM 4343 N N . GLY B 1 280 ? -9.999 -85.895 -11.431 1.00 29.03 280 GLY B N 1
ATOM 4344 C CA . GLY B 1 280 ? -10.541 -84.556 -11.648 1.00 27.65 280 GLY B CA 1
ATOM 4345 C C . GLY B 1 280 ? -9.530 -83.576 -12.213 1.00 28.88 280 GLY B C 1
ATOM 4346 O O . GLY B 1 280 ? -9.806 -82.898 -13.201 1.00 30.02 280 GLY B O 1
ATOM 4347 N N . LEU B 1 281 ? -8.359 -83.499 -11.585 1.00 29.01 281 LEU B N 1
ATOM 4348 C CA . LEU B 1 281 ? -7.295 -82.623 -12.058 1.00 28.56 281 LEU B CA 1
ATOM 4349 C C . LEU B 1 281 ? -6.708 -83.123 -13.381 1.00 29.18 281 LEU B C 1
ATOM 4350 O O . LEU B 1 281 ? -6.414 -82.315 -14.272 1.00 28.73 281 LEU B O 1
ATOM 4355 N N . GLU B 1 282 ? -6.554 -84.441 -13.522 1.00 28.98 282 GLU B N 1
ATOM 4356 C CA . GLU B 1 282 ? -6.091 -84.989 -14.798 1.00 30.40 282 GLU B CA 1
ATOM 4357 C C . GLU B 1 282 ? -7.036 -84.552 -15.917 1.00 30.04 282 GLU B C 1
ATOM 4358 O O . GLU B 1 282 ? -6.597 -83.988 -16.912 1.00 29.11 282 GLU B O 1
ATOM 4364 N N . THR B 1 283 ? -8.335 -84.798 -15.721 1.00 29.61 283 THR B N 1
ATOM 4365 C CA . THR B 1 283 ? -9.360 -84.475 -16.699 1.00 28.05 283 THR B CA 1
ATOM 4366 C C . THR B 1 283 ? -9.358 -82.995 -17.084 1.00 28.35 283 THR B C 1
ATOM 4367 O O . THR B 1 283 ? -9.414 -82.660 -18.279 1.00 30.47 283 THR B O 1
ATOM 4371 N N . ALA B 1 284 ? -9.252 -82.121 -16.091 1.00 26.13 284 ALA B N 1
ATOM 4372 C CA . ALA B 1 284 ? -9.208 -80.693 -16.352 1.00 26.89 284 ALA B CA 1
ATOM 4373 C C . ALA B 1 284 ? -7.952 -80.275 -17.140 1.00 27.77 284 ALA B C 1
ATOM 4374 O O . ALA B 1 284 ? -8.009 -79.368 -17.979 1.00 27.67 284 ALA B O 1
ATOM 4376 N N . ARG B 1 285 ? -6.833 -80.952 -16.884 1.00 28.85 285 ARG B N 1
ATOM 4377 C CA . ARG B 1 285 ? -5.580 -80.696 -17.605 1.00 28.70 285 ARG B CA 1
ATOM 4378 C C . ARG B 1 285 ? -5.653 -81.096 -19.072 1.00 28.73 285 ARG B C 1
ATOM 4379 O O . ARG B 1 285 ? -5.243 -80.318 -19.947 1.00 30.03 285 ARG B O 1
ATOM 4387 N N . ARG B 1 286 ? -6.194 -82.281 -19.345 1.00 26.69 286 ARG B N 1
ATOM 4388 C CA . ARG B 1 286 ? -6.372 -82.730 -20.725 1.00 27.97 286 ARG B CA 1
ATOM 4389 C C . ARG B 1 286 ? -7.289 -81.767 -21.493 1.00 28.87 286 ARG B C 1
ATOM 4390 O O . ARG B 1 286 ? -7.047 -81.462 -22.665 1.00 30.30 286 ARG B O 1
ATOM 4398 N N . LYS B 1 287 ? -8.324 -81.287 -20.801 1.00 28.59 287 LYS B N 1
ATOM 4399 C CA . LYS B 1 287 ? -9.331 -80.379 -21.336 1.00 27.39 287 LYS B CA 1
ATOM 4400 C C . LYS B 1 287 ? -8.741 -79.021 -21.678 1.00 28.08 287 LYS B C 1
ATOM 4401 O O . LYS B 1 287 ? -9.097 -78.437 -22.693 1.00 29.49 287 LYS B O 1
ATOM 4407 N N . ALA B 1 288 ? -7.838 -78.515 -20.843 1.00 27.93 288 ALA B N 1
ATOM 4408 C CA . ALA B 1 288 ? -7.221 -77.214 -21.119 1.00 27.47 288 ALA B CA 1
ATOM 4409 C C . ALA B 1 288 ? -6.244 -77.310 -22.291 1.00 27.97 288 ALA B C 1
ATOM 4410 O O . ALA B 1 288 ? -6.100 -76.361 -23.037 1.00 28.10 288 ALA B O 1
ATOM 4412 N N . GLU B 1 289 ? -5.584 -78.457 -22.454 1.00 30.79 289 GLU B N 1
ATOM 4413 C CA . GLU B 1 289 ? -4.686 -78.665 -23.593 1.00 32.68 289 GLU B CA 1
ATOM 4414 C C . GLU B 1 289 ? -5.514 -78.771 -24.872 1.00 30.61 289 GLU B C 1
ATOM 4415 O O . GLU B 1 289 ? -5.166 -78.182 -25.893 1.00 30.44 289 GLU B O 1
ATOM 4421 N N . LEU B 1 290 ? -6.621 -79.508 -24.802 1.00 28.13 290 LEU B N 1
ATOM 4422 C CA . LEU B 1 290 ? -7.480 -79.698 -25.955 1.00 25.23 290 LEU B CA 1
ATOM 4423 C C . LEU B 1 290 ? -8.041 -78.373 -26.479 1.00 25.35 290 LEU B C 1
ATOM 4424 O O . LEU B 1 290 ? -8.064 -78.159 -27.689 1.00 24.75 290 LEU B O 1
ATOM 4429 N N . VAL B 1 291 ? -8.463 -77.481 -25.575 1.00 24.75 291 VAL B N 1
ATOM 4430 C CA . VAL B 1 291 ? -8.962 -76.149 -25.973 1.00 24.46 291 VAL B CA 1
ATOM 4431 C C . VAL B 1 291 ? -8.028 -75.398 -26.921 1.00 23.89 291 VAL B C 1
ATOM 4432 O O . VAL B 1 291 ? -8.490 -74.685 -27.811 1.00 23.65 291 VAL B O 1
ATOM 4436 N N . SER B 1 292 ? -6.726 -75.555 -26.714 1.00 23.82 292 SER B N 1
ATOM 4437 C CA . SER B 1 292 ? -5.717 -74.817 -27.474 1.00 24.45 292 SER B CA 1
ATOM 4438 C C . SER B 1 292 ? -5.149 -75.595 -28.643 1.00 23.43 292 SER B C 1
ATOM 4439 O O . SER B 1 292 ? -4.364 -75.060 -29.421 1.00 23.56 292 SER B O 1
ATOM 4442 N N . ALA B 1 293 ? -5.517 -76.862 -28.751 1.00 22.57 293 ALA B N 1
ATOM 4443 C CA . ALA B 1 293 ? -5.069 -77.641 -29.884 1.00 24.00 293 ALA B CA 1
ATOM 4444 C C . ALA B 1 293 ? -5.434 -76.900 -31.173 1.00 24.94 293 ALA B C 1
ATOM 4445 O O . ALA B 1 293 ? -6.610 -76.640 -31.435 1.00 23.86 293 ALA B O 1
ATOM 4447 N N . ARG B 1 294 ? -4.409 -76.496 -31.919 1.00 26.73 294 ARG B N 1
ATOM 4448 C CA . ARG B 1 294 ? -4.549 -76.219 -33.336 1.00 30.28 294 ARG B CA 1
ATOM 4449 C C . ARG B 1 294 ? -4.856 -77.596 -33.881 1.00 32.16 294 ARG B C 1
ATOM 4450 O O . ARG B 1 294 ? -4.241 -78.587 -33.460 1.00 36.50 294 ARG B O 1
ATOM 4458 N N . HIS B 1 295 ? -5.820 -77.726 -34.764 1.00 29.90 295 HIS B N 1
ATOM 4459 C CA . HIS B 1 295 ? -6.025 -79.065 -35.294 1.00 28.92 295 HIS B CA 1
ATOM 4460 C C . HIS B 1 295 ? -5.917 -78.843 -36.754 1.00 30.08 295 HIS B C 1
ATOM 4461 O O . HIS B 1 295 ? -6.887 -78.955 -37.524 1.00 29.63 295 HIS B O 1
ATOM 4468 N N . LYS B 1 296 ? -4.704 -78.460 -37.125 1.00 31.70 296 LYS B N 1
ATOM 4469 C CA . LYS B 1 296 ? -4.368 -78.084 -38.473 1.00 33.06 296 LYS B CA 1
ATOM 4470 C C . LYS B 1 296 ? -4.029 -79.364 -39.217 1.00 33.15 296 LYS B C 1
ATOM 4471 O O . LYS B 1 296 ? -3.246 -80.161 -38.723 1.00 33.70 296 LYS B O 1
ATOM 4477 N N . PRO B 1 297 ? -4.641 -79.583 -40.395 1.00 33.41 297 PRO B N 1
ATOM 4478 C CA . PRO B 1 297 ? -4.384 -80.814 -41.157 1.00 33.52 297 PRO B CA 1
ATOM 4479 C C . PRO B 1 297 ? -2.992 -80.872 -41.795 1.00 35.02 297 PRO B C 1
ATOM 4480 O O . PRO B 1 297 ? -2.536 -81.960 -42.160 1.00 35.09 297 PRO B O 1
ATOM 4485 N N . MET C 1 1 ? -55.545 -71.450 -5.494 1.00 45.31 1 MET C N 1
ATOM 4486 C CA . MET C 1 1 ? -54.475 -71.599 -6.529 1.00 47.30 1 MET C CA 1
ATOM 4487 C C . MET C 1 1 ? -53.125 -71.071 -6.033 1.00 45.68 1 MET C C 1
ATOM 4488 O O . MET C 1 1 ? -53.052 -70.158 -5.203 1.00 44.39 1 MET C O 1
ATOM 4493 N N . ALA C 1 2 ? -52.059 -71.661 -6.558 1.00 44.24 2 ALA C N 1
ATOM 4494 C CA . ALA C 1 2 ? -50.694 -71.354 -6.142 1.00 42.42 2 ALA C CA 1
ATOM 4495 C C . ALA C 1 2 ? -50.246 -69.951 -6.572 1.00 41.93 2 ALA C C 1
ATOM 4496 O O . ALA C 1 2 ? -50.790 -69.380 -7.521 1.00 42.84 2 ALA C O 1
ATOM 4498 N N . ARG C 1 3 ? -49.266 -69.399 -5.851 1.00 39.50 3 ARG C N 1
ATOM 4499 C CA . ARG C 1 3 ? -48.742 -68.068 -6.116 1.00 37.07 3 ARG C CA 1
ATOM 4500 C C . ARG C 1 3 ? -47.217 -68.058 -6.005 1.00 36.96 3 ARG C C 1
ATOM 4501 O O . ARG C 1 3 ? -46.632 -68.788 -5.192 1.00 37.68 3 ARG C O 1
ATOM 4509 N N . ILE C 1 4 ? -46.583 -67.216 -6.816 1.00 34.27 4 ILE C N 1
ATOM 4510 C CA . ILE C 1 4 ? -45.175 -66.886 -6.656 1.00 32.23 4 ILE C CA 1
ATOM 4511 C C . ILE C 1 4 ? -45.119 -65.688 -5.711 1.00 32.77 4 ILE C C 1
ATOM 4512 O O . ILE C 1 4 ? -45.697 -64.642 -5.990 1.00 33.50 4 ILE C O 1
ATOM 4517 N N . GLY C 1 5 ? -44.448 -65.856 -4.576 1.00 32.92 5 GLY C N 1
ATOM 4518 C CA . GLY C 1 5 ? -44.525 -64.880 -3.493 1.00 30.80 5 GLY C CA 1
ATOM 4519 C C . GLY C 1 5 ? -43.184 -64.289 -3.142 1.00 30.86 5 GLY C C 1
ATOM 4520 O O . GLY C 1 5 ? -42.186 -64.559 -3.812 1.00 32.79 5 GLY C O 1
ATOM 4521 N N . ILE C 1 6 ? -43.152 -63.475 -2.091 1.00 29.40 6 ILE C N 1
ATOM 4522 C CA . ILE C 1 6 ? -41.909 -62.824 -1.677 1.00 29.21 6 ILE C CA 1
ATOM 4523 C C . ILE C 1 6 ? -41.852 -62.668 -0.158 1.00 28.98 6 ILE C C 1
ATOM 4524 O O . ILE C 1 6 ? -42.880 -62.564 0.508 1.00 29.62 6 ILE C O 1
ATOM 4529 N N . HIS C 1 7 ? -40.628 -62.716 0.357 1.00 29.10 7 HIS C N 1
ATOM 4530 C CA . HIS C 1 7 ? -40.304 -62.666 1.772 1.00 28.79 7 HIS C CA 1
ATOM 4531 C C . HIS C 1 7 ? -40.178 -61.220 2.176 1.00 29.37 7 HIS C C 1
ATOM 4532 O O . HIS C 1 7 ? -39.500 -60.433 1.501 1.00 28.49 7 HIS C O 1
ATOM 4539 N N . SER C 1 8 ? -40.817 -60.852 3.284 1.00 29.87 8 SER C N 1
ATOM 4540 C CA . SER C 1 8 ? -40.930 -59.441 3.652 1.00 29.48 8 SER C CA 1
ATOM 4541 C C . SER C 1 8 ? -39.575 -58.767 3.836 1.00 29.57 8 SER C C 1
ATOM 4542 O O . SER C 1 8 ? -39.449 -57.552 3.620 1.00 28.29 8 SER C O 1
ATOM 4545 N N . PHE C 1 9 ? -38.562 -59.562 4.197 1.00 30.05 9 PHE C N 1
ATOM 4546 C CA . PHE C 1 9 ? -37.213 -59.032 4.474 1.00 30.25 9 PHE C CA 1
ATOM 4547 C C . PHE C 1 9 ? -36.459 -58.505 3.264 1.00 30.58 9 PHE C C 1
ATOM 4548 O O . PHE C 1 9 ? -35.364 -57.971 3.400 1.00 32.75 9 PHE C O 1
ATOM 4556 N N . VAL C 1 10 ? -37.055 -58.652 2.086 1.00 30.64 10 VAL C N 1
ATOM 4557 C CA . VAL C 1 10 ? -36.590 -57.968 0.891 1.00 29.04 10 VAL C CA 1
ATOM 4558 C C . VAL C 1 10 ? -36.898 -56.480 1.058 1.00 29.36 10 VAL C C 1
ATOM 4559 O O . VAL C 1 10 ? -36.116 -55.625 0.643 1.00 28.47 10 VAL C O 1
ATOM 4563 N N . TRP C 1 11 ? -38.031 -56.190 1.701 1.00 29.52 11 TRP C N 1
ATOM 4564 C CA . TRP C 1 11 ? -38.579 -54.835 1.792 1.00 28.97 11 TRP C CA 1
ATOM 4565 C C . TRP C 1 11 ? -38.297 -54.119 3.076 1.00 30.48 11 TRP C C 1
ATOM 4566 O O . TRP C 1 11 ? -37.983 -52.936 3.079 1.00 31.06 11 TRP C O 1
ATOM 4577 N N . SER C 1 12 ? -38.419 -54.828 4.188 1.00 33.93 12 SER C N 1
ATOM 4578 C CA . SER C 1 12 ? -38.391 -54.197 5.487 1.00 35.99 12 SER C CA 1
ATOM 4579 C C . SER C 1 12 ? -38.029 -55.194 6.569 1.00 38.27 12 SER C C 1
ATOM 4580 O O . SER C 1 12 ? -38.342 -56.383 6.460 1.00 40.17 12 SER C O 1
ATOM 4583 N N . ALA C 1 13 ? -37.381 -54.693 7.616 1.00 39.46 13 ALA C N 1
ATOM 4584 C CA . ALA C 1 13 ? -37.113 -55.469 8.823 1.00 41.58 13 ALA C CA 1
ATOM 4585 C C . ALA C 1 13 ? -38.045 -55.044 9.956 1.00 42.20 13 ALA C C 1
ATOM 4586 O O . ALA C 1 13 ? -37.754 -55.283 11.124 1.00 44.90 13 ALA C O 1
ATOM 4588 N N . SER C 1 14 ? -39.168 -54.424 9.609 1.00 42.57 14 SER C N 1
ATOM 4589 C CA . SER C 1 14 ? -39.984 -53.717 10.590 1.00 43.85 14 SER C CA 1
ATOM 4590 C C . SER C 1 14 ? -41.415 -54.229 10.636 1.00 44.61 14 SER C C 1
ATOM 4591 O O . SER C 1 14 ? -41.952 -54.696 9.630 1.00 44.59 14 SER C O 1
ATOM 4594 N N . SER C 1 15 ? -42.027 -54.132 11.811 1.00 44.92 15 SER C N 1
ATOM 4595 C CA . SER C 1 15 ? -43.432 -54.498 11.973 1.00 46.45 15 SER C CA 1
ATOM 4596 C C . SER C 1 15 ? -44.307 -53.275 12.227 1.00 44.22 15 SER C C 1
ATOM 4597 O O . SER C 1 15 ? -45.468 -53.410 12.610 1.00 44.59 15 SER C O 1
ATOM 4600 N N . ALA C 1 16 ? -43.745 -52.085 12.023 1.00 41.88 16 ALA C N 1
ATOM 4601 C CA . ALA C 1 16 ? -44.509 -50.850 12.134 1.00 39.44 16 ALA C CA 1
ATOM 4602 C C . ALA C 1 16 ? -45.526 -50.782 10.990 1.00 40.02 16 ALA C C 1
ATOM 4603 O O . ALA C 1 16 ? -45.221 -51.162 9.852 1.00 41.38 16 ALA C O 1
ATOM 4605 N N . GLN C 1 17 ? -46.729 -50.308 11.301 1.00 38.27 17 GLN C N 1
ATOM 4606 C CA . GLN C 1 17 ? -47.857 -50.346 10.367 1.00 37.74 17 GLN C CA 1
ATOM 4607 C C . GLN C 1 17 ? -47.586 -49.814 8.954 1.00 37.21 17 GLN C C 1
ATOM 4608 O O . GLN C 1 17 ? -47.990 -50.439 7.971 1.00 39.63 17 GLN C O 1
ATOM 4614 N N . SER C 1 18 ? -46.947 -48.653 8.847 1.00 35.36 18 SER C N 1
ATOM 4615 C CA . SER C 1 18 ? -46.753 -48.029 7.541 1.00 34.83 18 SER C CA 1
ATOM 4616 C C . SER C 1 18 ? -45.760 -48.850 6.718 1.00 35.01 18 SER C C 1
ATOM 4617 O O . SER C 1 18 ? -45.870 -48.954 5.495 1.00 34.09 18 SER C O 1
ATOM 4620 N N . GLU C 1 19 ? -44.806 -49.452 7.422 1.00 36.24 19 GLU C N 1
ATOM 4621 C CA . GLU C 1 19 ? -43.776 -50.287 6.815 1.00 36.41 19 GLU C CA 1
ATOM 4622 C C . GLU C 1 19 ? -44.411 -51.553 6.222 1.00 34.70 19 GLU C C 1
ATOM 4623 O O . GLU C 1 19 ? -44.172 -51.907 5.073 1.00 34.53 19 GLU C O 1
ATOM 4629 N N . LEU C 1 20 ? -45.257 -52.200 7.007 1.00 34.84 20 LEU C N 1
ATOM 4630 C CA . LEU C 1 20 ? -46.041 -53.339 6.547 1.00 35.64 20 LEU C CA 1
ATOM 4631 C C . LEU C 1 20 ? -46.847 -53.030 5.287 1.00 36.50 20 LEU C C 1
ATOM 4632 O O . LEU C 1 20 ? -46.966 -53.872 4.387 1.00 37.03 20 LEU C O 1
ATOM 4637 N N . GLU C 1 21 ? -47.401 -51.823 5.222 1.00 37.22 21 GLU C N 1
ATOM 4638 C CA . GLU C 1 21 ? -48.279 -51.462 4.119 1.00 36.79 21 GLU C CA 1
ATOM 4639 C C . GLU C 1 21 ? -47.489 -51.077 2.868 1.00 34.65 21 GLU C C 1
ATOM 4640 O O . GLU C 1 21 ? -47.909 -51.384 1.749 1.00 33.66 21 GLU C O 1
ATOM 4646 N N . ARG C 1 22 ? -46.342 -50.425 3.073 1.00 33.36 22 ARG C N 1
ATOM 4647 C CA . ARG C 1 22 ? -45.329 -50.226 2.038 1.00 34.17 22 ARG C CA 1
ATOM 4648 C C . ARG C 1 22 ? -44.938 -51.579 1.410 1.00 33.83 22 ARG C C 1
ATOM 4649 O O . ARG C 1 22 ? -44.935 -51.744 0.181 1.00 32.24 22 ARG C O 1
ATOM 4657 N N . THR C 1 23 ? -44.615 -52.540 2.278 1.00 32.71 23 THR C N 1
ATOM 4658 C CA . THR C 1 23 ? -44.316 -53.915 1.886 1.00 32.11 23 THR C CA 1
ATOM 4659 C C . THR C 1 23 ? -45.335 -54.459 0.883 1.00 32.05 23 THR C C 1
ATOM 4660 O O . THR C 1 23 ? -44.969 -54.921 -0.206 1.00 31.38 23 THR C O 1
ATOM 4664 N N . LEU C 1 24 ? -46.610 -54.389 1.250 1.00 32.94 24 LEU C N 1
ATOM 4665 C CA . LEU C 1 24 ? -47.685 -54.850 0.379 1.00 32.70 24 LEU C CA 1
ATOM 4666 C C . LEU C 1 24 ? -47.582 -54.192 -0.990 1.00 32.85 24 LEU C C 1
ATOM 4667 O O . LEU C 1 24 ? -47.587 -54.872 -2.023 1.00 32.06 24 LEU C O 1
ATOM 4672 N N . ALA C 1 25 ? -47.457 -52.866 -0.989 1.00 32.79 25 ALA C N 1
ATOM 4673 C CA . ALA C 1 25 ? -47.443 -52.101 -2.234 1.00 32.40 25 ALA C CA 1
ATOM 4674 C C . ALA C 1 25 ? -46.243 -52.499 -3.100 1.00 32.16 25 ALA C C 1
ATOM 4675 O O . ALA C 1 25 ? -46.386 -52.716 -4.310 1.00 32.55 25 ALA C O 1
ATOM 4677 N N . ASN C 1 26 ? -45.072 -52.599 -2.469 1.00 31.48 26 ASN C N 1
ATOM 4678 C CA . ASN C 1 26 ? -43.842 -53.026 -3.140 1.00 30.18 26 ASN C CA 1
ATOM 4679 C C . ASN C 1 26 ? -43.950 -54.437 -3.726 1.00 28.95 26 ASN C C 1
ATOM 4680 O O . ASN C 1 26 ? -43.544 -54.693 -4.857 1.00 27.35 26 ASN C O 1
ATOM 4685 N N . THR C 1 27 ? -44.537 -55.342 -2.955 1.00 29.28 27 THR C N 1
ATOM 4686 C CA . THR C 1 27 ? -44.846 -56.681 -3.444 1.00 28.97 27 THR C CA 1
ATOM 4687 C C . THR C 1 27 ? -45.610 -56.643 -4.760 1.00 29.70 27 THR C C 1
ATOM 4688 O O . THR C 1 27 ? -45.211 -57.297 -5.724 1.00 31.31 27 THR C O 1
ATOM 4692 N N . ARG C 1 28 ? -46.684 -55.858 -4.806 1.00 30.35 28 ARG C N 1
ATOM 4693 C CA . ARG C 1 28 ? -47.542 -55.841 -5.976 1.00 30.47 28 ARG C CA 1
ATOM 4694 C C . ARG C 1 28 ? -46.827 -55.184 -7.148 1.00 30.85 28 ARG C C 1
ATOM 4695 O O . ARG C 1 28 ? -46.885 -55.674 -8.271 1.00 31.89 28 ARG C O 1
ATOM 4703 N N . ASP C 1 29 ? -46.136 -54.087 -6.881 1.00 31.82 29 ASP C N 1
ATOM 4704 C CA . ASP C 1 29 ? -45.361 -53.424 -7.918 1.00 33.88 29 ASP C CA 1
ATOM 4705 C C . ASP C 1 29 ? -44.337 -54.349 -8.576 1.00 32.85 29 ASP C C 1
ATOM 4706 O O . ASP C 1 29 ? -44.021 -54.184 -9.754 1.00 33.48 29 ASP C O 1
ATOM 4711 N N . ALA C 1 30 ? -43.831 -55.323 -7.824 1.00 32.05 30 ALA C N 1
ATOM 4712 C CA . ALA C 1 30 ? -42.754 -56.185 -8.324 1.00 31.76 30 ALA C CA 1
ATOM 4713 C C . ALA C 1 30 ? -43.292 -57.406 -9.060 1.00 30.49 30 ALA C C 1
ATOM 4714 O O . ALA C 1 30 ? -42.538 -58.204 -9.601 1.00 32.04 30 ALA C O 1
ATOM 4716 N N . GLY C 1 31 ? -44.604 -57.539 -9.088 1.00 28.36 31 GLY C N 1
ATOM 4717 C CA . GLY C 1 31 ? -45.222 -58.561 -9.893 1.00 27.51 31 GLY C CA 1
ATOM 4718 C C . GLY C 1 31 ? -45.520 -59.783 -9.079 1.00 27.14 31 GLY C C 1
ATOM 4719 O O . GLY C 1 31 ? -45.893 -60.812 -9.628 1.00 28.19 31 GLY C O 1
ATOM 4720 N N . PHE C 1 32 ? -45.364 -59.674 -7.766 1.00 26.88 32 PHE C N 1
ATOM 4721 C CA . PHE C 1 32 ? -45.617 -60.807 -6.884 1.00 28.25 32 PHE C CA 1
ATOM 4722 C C . PHE C 1 32 ? -47.076 -60.896 -6.422 1.00 29.26 32 PHE C C 1
ATOM 4723 O O . PHE C 1 32 ? -47.734 -59.877 -6.233 1.00 30.20 32 PHE C O 1
ATOM 4731 N N . ASP C 1 33 ? -47.563 -62.120 -6.234 1.00 30.02 33 ASP C N 1
ATOM 4732 C CA . ASP C 1 33 ? -48.965 -62.363 -5.901 1.00 30.50 33 ASP C CA 1
ATOM 4733 C C . ASP C 1 33 ? -49.184 -62.787 -4.452 1.00 31.00 33 ASP C C 1
ATOM 4734 O O . ASP C 1 33 ? -50.326 -62.883 -3.992 1.00 32.39 33 ASP C O 1
ATOM 4739 N N . LEU C 1 34 ? -48.090 -63.036 -3.737 1.00 30.48 34 LEU C N 1
ATOM 4740 C CA . LEU C 1 34 ? -48.153 -63.403 -2.329 1.00 29.70 34 LEU C CA 1
ATOM 4741 C C . LEU C 1 34 ? -47.065 -62.680 -1.548 1.00 29.19 34 LEU C C 1
ATOM 4742 O O . LEU C 1 34 ? -45.997 -62.398 -2.085 1.00 29.57 34 LEU C O 1
ATOM 4747 N N . ILE C 1 35 ? -47.367 -62.353 -0.294 1.00 28.26 35 ILE C N 1
ATOM 4748 C CA . ILE C 1 35 ? -46.404 -61.767 0.627 1.00 27.76 35 ILE C CA 1
ATOM 4749 C C . ILE C 1 35 ? -46.278 -62.718 1.798 1.00 28.45 35 ILE C C 1
ATOM 4750 O O . ILE C 1 35 ? -47.271 -63.319 2.232 1.00 28.19 35 ILE C O 1
ATOM 4755 N N . GLU C 1 36 ? -45.050 -62.865 2.283 1.00 27.98 36 GLU C N 1
ATOM 4756 C CA . GLU C 1 36 ? -44.780 -63.646 3.459 1.00 29.76 36 GLU C CA 1
ATOM 4757 C C . GLU C 1 36 ? -44.152 -62.742 4.520 1.00 31.43 36 GLU C C 1
ATOM 4758 O O . GLU C 1 36 ? -43.034 -62.225 4.354 1.00 31.15 36 GLU C O 1
ATOM 4764 N N . PHE C 1 37 ? -44.887 -62.536 5.605 1.00 31.85 37 PHE C N 1
ATOM 4765 C CA . PHE C 1 37 ? -44.368 -61.751 6.711 1.00 33.16 37 PHE C CA 1
ATOM 4766 C C . PHE C 1 37 ? -43.602 -62.680 7.622 1.00 34.35 37 PHE C C 1
ATOM 4767 O O . PHE C 1 37 ? -44.169 -63.619 8.172 1.00 35.85 37 PHE C O 1
ATOM 4775 N N . SER C 1 38 ? -42.309 -62.421 7.762 1.00 35.39 38 SER C N 1
ATOM 4776 C CA . SER C 1 38 ? -41.441 -63.257 8.573 1.00 36.89 38 SER C CA 1
ATOM 4777 C C . SER C 1 38 ? -41.052 -62.469 9.803 1.00 36.59 38 SER C C 1
ATOM 4778 O O . SER C 1 38 ? -40.734 -61.278 9.697 1.00 37.50 38 SER C O 1
ATOM 4781 N N . TYR C 1 39 ? -41.083 -63.134 10.957 1.00 36.04 39 TYR C N 1
ATOM 4782 C CA . TYR C 1 39 ? -40.700 -62.526 12.239 1.00 37.68 39 TYR C CA 1
ATOM 4783 C C . TYR C 1 39 ? -41.505 -61.263 12.557 1.00 37.80 39 TYR C C 1
ATOM 4784 O O . TYR C 1 39 ? -40.955 -60.253 13.015 1.00 36.17 39 TYR C O 1
ATOM 4793 N N . LEU C 1 40 ? -42.809 -61.333 12.293 1.00 39.14 40 LEU C N 1
ATOM 4794 C CA . LEU C 1 40 ? -43.730 -60.231 12.561 1.00 41.33 40 LEU C CA 1
ATOM 4795 C C . LEU C 1 40 ? -44.203 -60.236 14.010 1.00 43.57 40 LEU C C 1
ATOM 4796 O O . LEU C 1 40 ? -44.713 -61.246 14.503 1.00 43.07 40 LEU C O 1
ATOM 4801 N N . ASP C 1 41 ? -44.023 -59.100 14.676 1.00 46.17 41 ASP C N 1
ATOM 4802 C CA . ASP C 1 41 ? -44.686 -58.822 15.943 1.00 49.49 41 ASP C CA 1
ATOM 4803 C C . ASP C 1 41 ? -46.097 -58.257 15.663 1.00 49.01 41 ASP C C 1
ATOM 4804 O O . ASP C 1 41 ? -46.225 -57.161 15.123 1.00 48.71 41 ASP C O 1
ATOM 4809 N N . PRO C 1 42 ? -47.160 -59.008 16.020 1.00 50.54 42 PRO C N 1
ATOM 4810 C CA . PRO C 1 42 ? -48.525 -58.521 15.746 1.00 52.39 42 PRO C CA 1
ATOM 4811 C C . PRO C 1 42 ? -49.019 -57.418 16.694 1.00 54.27 42 PRO C C 1
ATOM 4812 O O . PRO C 1 42 ? -50.064 -56.813 16.433 1.00 54.94 42 PRO C O 1
ATOM 4816 N N . ALA C 1 43 ? -48.285 -57.169 17.780 1.00 56.00 43 ALA C N 1
ATOM 4817 C CA . ALA C 1 43 ? -48.654 -56.130 18.743 1.00 59.35 43 ALA C CA 1
ATOM 4818 C C . ALA C 1 43 ? -48.492 -54.759 18.088 1.00 62.16 43 ALA C C 1
ATOM 4819 O O . ALA C 1 43 ? -47.460 -54.476 17.465 1.00 66.98 43 ALA C O 1
ATOM 4821 N N . ASP C 1 44 ? -49.526 -53.931 18.214 1.00 60.87 44 ASP C N 1
ATOM 4822 C CA . ASP C 1 44 ? -49.603 -52.627 17.539 1.00 60.39 44 ASP C CA 1
ATOM 4823 C C . ASP C 1 44 ? -49.868 -52.700 16.021 1.00 58.08 44 ASP C C 1
ATOM 4824 O O . ASP C 1 44 ? -49.554 -51.761 15.280 1.00 58.25 44 ASP C O 1
ATOM 4829 N N . VAL C 1 45 ? -50.468 -53.805 15.571 1.00 54.64 45 VAL C N 1
ATOM 4830 C CA . VAL C 1 45 ? -50.822 -53.979 14.159 1.00 51.43 45 VAL C CA 1
ATOM 4831 C C . VAL C 1 45 ? -52.333 -54.077 13.947 1.00 50.57 45 VAL C C 1
ATOM 4832 O O . VAL C 1 45 ? -53.006 -54.940 14.515 1.00 49.97 45 VAL C O 1
ATOM 4836 N N . ASP C 1 46 ? -52.841 -53.188 13.103 1.00 49.98 46 ASP C N 1
ATOM 4837 C CA . ASP C 1 46 ? -54.241 -53.131 12.729 1.00 49.44 46 ASP C CA 1
ATOM 4838 C C . ASP C 1 46 ? -54.529 -54.253 11.722 1.00 49.09 46 ASP C C 1
ATOM 4839 O O . ASP C 1 46 ? -54.513 -54.024 10.512 1.00 49.84 46 ASP C O 1
ATOM 4844 N N . ILE C 1 47 ? -54.784 -55.463 12.222 1.00 46.84 47 ILE C N 1
ATOM 4845 C CA . ILE C 1 47 ? -55.038 -56.626 11.357 1.00 46.77 47 ILE C CA 1
ATOM 4846 C C . ILE C 1 47 ? -56.037 -56.326 10.238 1.00 48.35 47 ILE C C 1
ATOM 4847 O O . ILE C 1 47 ? -55.805 -56.690 9.077 1.00 47.02 47 ILE C O 1
ATOM 4852 N N . GLY C 1 48 ? -57.145 -55.673 10.604 1.00 49.06 48 GLY C N 1
ATOM 4853 C CA . GLY C 1 48 ? -58.220 -55.346 9.672 1.00 46.82 48 GLY C CA 1
ATOM 4854 C C . GLY C 1 48 ? -57.759 -54.431 8.557 1.00 47.10 48 GLY C C 1
ATOM 4855 O O . GLY C 1 48 ? -58.079 -54.650 7.389 1.00 48.00 48 GLY C O 1
ATOM 4856 N N . ARG C 1 49 ? -56.998 -53.403 8.918 1.00 46.93 49 ARG C N 1
ATOM 4857 C CA . ARG C 1 49 ? -56.468 -52.446 7.947 1.00 46.79 49 ARG C CA 1
ATOM 4858 C C . ARG C 1 49 ? -55.507 -53.155 6.987 1.00 47.39 49 ARG C C 1
ATOM 4859 O O . ARG C 1 49 ? -55.510 -52.895 5.778 1.00 50.69 49 ARG C O 1
ATOM 4867 N N . LEU C 1 50 ? -54.712 -54.070 7.540 1.00 45.47 50 LEU C N 1
ATOM 4868 C CA . LEU C 1 50 ? -53.746 -54.855 6.784 1.00 43.68 50 LEU C CA 1
ATOM 4869 C C . LEU C 1 50 ? -54.431 -55.808 5.818 1.00 44.72 50 LEU C C 1
ATOM 4870 O O . LEU C 1 50 ? -54.149 -55.784 4.618 1.00 46.34 50 LEU C O 1
ATOM 4875 N N . ALA C 1 51 ? -55.342 -56.627 6.349 1.00 46.24 51 ALA C N 1
ATOM 4876 C CA . ALA C 1 51 ? -56.164 -57.557 5.553 1.00 47.19 51 ALA C CA 1
ATOM 4877 C C . ALA C 1 51 ? -56.981 -56.878 4.445 1.00 46.47 51 ALA C C 1
ATOM 4878 O O . ALA C 1 51 ? -57.321 -57.511 3.444 1.00 47.92 51 ALA C O 1
ATOM 4880 N N . LYS C 1 52 ? -57.285 -55.596 4.620 1.00 47.59 52 LYS C N 1
ATOM 4881 C CA . LYS C 1 52 ? -58.038 -54.840 3.618 1.00 51.21 52 LYS C CA 1
ATOM 4882 C C . LYS C 1 52 ? -57.160 -54.501 2.421 1.00 49.99 52 LYS C C 1
ATOM 4883 O O . LYS C 1 52 ? -57.575 -54.666 1.261 1.00 46.47 52 LYS C O 1
ATOM 4889 N N . ARG C 1 53 ? -55.947 -54.033 2.712 1.00 49.82 53 ARG C N 1
ATOM 4890 C CA . ARG C 1 53 ? -55.005 -53.653 1.666 1.00 49.70 53 ARG C CA 1
ATOM 4891 C C . ARG C 1 53 ? -54.524 -54.859 0.864 1.00 47.95 53 ARG C C 1
ATOM 4892 O O . ARG C 1 53 ? -54.271 -54.739 -0.339 1.00 47.42 53 ARG C O 1
ATOM 4900 N N . ILE C 1 54 ? -54.436 -56.018 1.523 1.00 45.49 54 ILE C N 1
ATOM 4901 C CA . ILE C 1 54 ? -54.121 -57.285 0.847 1.00 43.54 54 ILE C CA 1
ATOM 4902 C C . ILE C 1 54 ? -55.176 -57.588 -0.220 1.00 44.74 54 ILE C C 1
ATOM 4903 O O . ILE C 1 54 ? -54.838 -57.876 -1.369 1.00 46.37 54 ILE C O 1
ATOM 4908 N N . ALA C 1 55 ? -56.448 -57.486 0.158 1.00 45.40 55 ALA C N 1
ATOM 4909 C CA . ALA C 1 55 ? -57.562 -57.657 -0.783 1.00 45.85 55 ALA C CA 1
ATOM 4910 C C . ALA C 1 55 ? -57.528 -56.671 -1.960 1.00 45.22 55 ALA C C 1
ATOM 4911 O O . ALA C 1 55 ? -57.797 -57.051 -3.106 1.00 43.85 55 ALA C O 1
ATOM 4913 N N . ASP C 1 56 ? -57.206 -55.411 -1.676 1.00 44.97 56 ASP C N 1
ATOM 4914 C CA . ASP C 1 56 ? -57.158 -54.398 -2.725 1.00 46.55 56 ASP C CA 1
ATOM 4915 C C . ASP C 1 56 ? -56.018 -54.717 -3.662 1.00 45.35 56 ASP C C 1
ATOM 4916 O O . ASP C 1 56 ? -56.163 -54.632 -4.878 1.00 47.12 56 ASP C O 1
ATOM 4921 N N . LEU C 1 57 ? -54.887 -55.106 -3.077 1.00 43.72 57 LEU C N 1
ATOM 4922 C CA . LEU C 1 57 ? -53.683 -55.410 -3.828 1.00 39.78 57 LEU C CA 1
ATOM 4923 C C . LEU C 1 57 ? -53.709 -56.789 -4.495 1.00 39.84 57 LEU C C 1
ATOM 4924 O O . LEU C 1 57 ? -52.824 -57.115 -5.298 1.00 40.41 57 LEU C O 1
ATOM 4929 N N . GLY C 1 58 ? -54.738 -57.579 -4.191 1.00 37.39 58 GLY C N 1
ATOM 4930 C CA . GLY C 1 58 ? -54.906 -58.901 -4.794 1.00 36.87 58 GLY C CA 1
ATOM 4931 C C . GLY C 1 58 ? -53.855 -59.909 -4.361 1.00 37.11 58 GLY C C 1
ATOM 4932 O O . GLY C 1 58 ? -53.385 -60.719 -5.167 1.00 38.15 58 GLY C O 1
ATOM 4933 N N . LEU C 1 59 ? -53.494 -59.868 -3.082 1.00 35.28 59 LEU C N 1
ATOM 4934 C CA . LEU C 1 59 ? -52.388 -60.672 -2.577 1.00 34.25 59 LEU C CA 1
ATOM 4935 C C . LEU C 1 59 ? -52.833 -61.879 -1.760 1.00 33.70 59 LEU C C 1
ATOM 4936 O O . LEU C 1 59 ? -53.864 -61.856 -1.082 1.00 33.82 59 LEU C O 1
ATOM 4941 N N . GLY C 1 60 ? -52.052 -62.946 -1.852 1.00 31.55 60 GLY C N 1
ATOM 4942 C CA . GLY C 1 60 ? -52.116 -64.000 -0.864 1.00 30.09 60 GLY C CA 1
ATOM 4943 C C . GLY C 1 60 ? -51.226 -63.604 0.294 1.00 29.04 60 GLY C C 1
ATOM 4944 O O . GLY C 1 60 ? -50.435 -62.657 0.190 1.00 29.82 60 GLY C O 1
ATOM 4945 N N . VAL C 1 61 ? -51.349 -64.316 1.405 1.00 28.83 61 VAL C N 1
ATOM 4946 C CA . VAL C 1 61 ? -50.494 -64.047 2.556 1.00 29.51 61 VAL C CA 1
ATOM 4947 C C . VAL C 1 61 ? -50.028 -65.330 3.251 1.00 29.14 61 VAL C C 1
ATOM 4948 O O . VAL C 1 61 ? -50.771 -66.318 3.335 1.00 28.96 61 VAL C O 1
ATOM 4952 N N . ALA C 1 62 ? -48.779 -65.315 3.713 1.00 28.13 62 ALA C N 1
ATOM 4953 C CA . ALA C 1 62 ? -48.278 -66.381 4.571 1.00 28.04 62 ALA C CA 1
ATOM 4954 C C . ALA C 1 62 ? -47.483 -65.805 5.733 1.00 28.18 62 ALA C C 1
ATOM 4955 O O . ALA C 1 62 ? -46.962 -64.684 5.655 1.00 28.42 62 ALA C O 1
ATOM 4957 N N . ILE C 1 63 ? -47.402 -66.583 6.807 1.00 27.11 63 ILE C N 1
ATOM 4958 C CA . ILE C 1 63 ? -46.766 -66.152 8.035 1.00 27.31 63 ILE C CA 1
ATOM 4959 C C . ILE C 1 63 ? -45.650 -67.134 8.398 1.00 27.91 63 ILE C C 1
ATOM 4960 O O . ILE C 1 63 ? -45.894 -68.332 8.530 1.00 29.22 63 ILE C O 1
ATOM 4965 N N . SER C 1 64 ? -44.432 -66.633 8.559 1.00 27.17 64 SER C N 1
ATOM 4966 C CA . SER C 1 64 ? -43.316 -67.511 8.874 1.00 28.71 64 SER C CA 1
ATOM 4967 C C . SER C 1 64 ? -42.513 -67.020 10.062 1.00 29.33 64 SER C C 1
ATOM 4968 O O . SER C 1 64 ? -42.260 -65.824 10.220 1.00 28.89 64 SER C O 1
ATOM 4971 N N . ILE C 1 65 ? -42.124 -67.966 10.902 1.00 30.16 65 ILE C N 1
ATOM 4972 C CA . ILE C 1 65 ? -41.427 -67.661 12.134 1.00 31.41 65 ILE C CA 1
ATOM 4973 C C . ILE C 1 65 ? -40.273 -68.635 12.265 1.00 32.65 65 ILE C C 1
ATOM 4974 O O . ILE C 1 65 ? -40.149 -69.569 11.478 1.00 35.45 65 ILE C O 1
ATOM 4979 N N . GLY C 1 66 ? -39.417 -68.406 13.247 1.00 33.29 66 GLY C N 1
ATOM 4980 C CA . GLY C 1 66 ? -38.475 -69.425 13.673 1.00 33.01 66 GLY C CA 1
ATOM 4981 C C . GLY C 1 66 ? -38.536 -69.426 15.179 1.00 33.32 66 GLY C C 1
ATOM 4982 O O . GLY C 1 66 ? -38.368 -68.374 15.801 1.00 33.08 66 GLY C O 1
ATOM 4983 N N . LEU C 1 67 ? -38.789 -70.591 15.769 1.00 33.30 67 LEU C N 1
ATOM 4984 C CA . LEU C 1 67 ? -38.931 -70.693 17.226 1.00 34.22 67 LEU C CA 1
ATOM 4985 C C . LEU C 1 67 ? -37.700 -70.168 17.979 1.00 34.14 67 LEU C C 1
ATOM 4986 O O . LEU C 1 67 ? -36.571 -70.466 17.598 1.00 33.93 67 LEU C O 1
ATOM 4991 N N . PRO C 1 68 ? -37.919 -69.362 19.038 1.00 34.96 68 PRO C N 1
ATOM 4992 C CA . PRO C 1 68 ? -36.810 -68.843 19.850 1.00 35.18 68 PRO C CA 1
ATOM 4993 C C . PRO C 1 68 ? -36.309 -69.894 20.832 1.00 36.25 68 PRO C C 1
ATOM 4994 O O . PRO C 1 68 ? -36.953 -70.934 20.994 1.00 35.56 68 PRO C O 1
ATOM 4998 N N . ALA C 1 69 ? -35.174 -69.628 21.477 1.00 38.47 69 ALA C N 1
ATOM 4999 C CA . ALA C 1 69 ? -34.587 -70.584 22.424 1.00 41.14 69 ALA C CA 1
ATOM 5000 C C . ALA C 1 69 ? -35.523 -70.912 23.585 1.00 43.94 69 ALA C C 1
ATOM 5001 O O . ALA C 1 69 ? -35.659 -72.074 23.958 1.00 48.14 69 ALA C O 1
ATOM 5003 N N . ASP C 1 70 ? -36.178 -69.893 24.140 1.00 46.33 70 ASP C N 1
ATOM 5004 C CA . ASP C 1 70 ? -37.065 -70.087 25.284 1.00 47.52 70 ASP C CA 1
ATOM 5005 C C . ASP C 1 70 ? -38.489 -70.492 24.878 1.00 45.69 70 ASP C C 1
ATOM 5006 O O . ASP C 1 70 ? -39.399 -70.541 25.711 1.00 45.21 70 ASP C O 1
ATOM 5011 N N . GLY C 1 71 ? -38.641 -70.745 23.605 1.00 42.12 71 GLY C N 1
ATOM 5012 C CA . GLY C 1 71 ? -39.861 -71.234 23.049 1.00 39.95 71 GLY C CA 1
ATOM 5013 C C . GLY C 1 71 ? -39.686 -72.485 22.263 1.00 38.07 71 GLY C C 1
ATOM 5014 O O . GLY C 1 71 ? -40.437 -72.730 21.382 1.00 39.93 71 GLY C O 1
ATOM 5015 N N . ASP C 1 72 ? -38.691 -73.282 22.584 1.00 38.15 72 ASP C N 1
ATOM 5016 C CA . ASP C 1 72 ? -38.370 -74.457 21.803 1.00 36.82 72 ASP C CA 1
ATOM 5017 C C . ASP C 1 72 ? -39.182 -75.653 22.161 1.00 37.47 72 ASP C C 1
ATOM 5018 O O . ASP C 1 72 ? -38.968 -76.269 23.156 1.00 36.72 72 ASP C O 1
ATOM 5023 N N . ILE C 1 73 ? -40.056 -76.049 21.278 1.00 37.23 73 ILE C N 1
ATOM 5024 C CA . ILE C 1 73 ? -40.969 -77.097 21.578 1.00 38.75 73 ILE C CA 1
ATOM 5025 C C . ILE C 1 73 ? -40.347 -78.448 21.728 1.00 39.25 73 ILE C C 1
ATOM 5026 O O . ILE C 1 73 ? -41.004 -79.359 22.137 1.00 40.80 73 ILE C O 1
ATOM 5031 N N . SER C 1 74 ? -39.111 -78.582 21.297 1.00 38.81 74 SER C N 1
ATOM 5032 C CA . SER C 1 74 ? -38.366 -79.814 21.375 1.00 40.48 74 SER C CA 1
ATOM 5033 C C . SER C 1 74 ? -37.533 -79.974 22.633 1.00 41.41 74 SER C C 1
ATOM 5034 O O . SER C 1 74 ? -37.004 -81.007 22.880 1.00 41.66 74 SER C O 1
ATOM 5037 N N . SER C 1 75 ? -37.516 -78.939 23.436 1.00 42.75 75 SER C N 1
ATOM 5038 C CA . SER C 1 75 ? -36.900 -78.956 24.729 1.00 44.39 75 SER C CA 1
ATOM 5039 C C . SER C 1 75 ? -37.568 -79.899 25.665 1.00 45.89 75 SER C C 1
ATOM 5040 O O . SER C 1 75 ? -38.766 -80.096 25.624 1.00 44.03 75 SER C O 1
ATOM 5043 N N . ALA C 1 76 ? -36.731 -80.492 26.499 1.00 47.88 76 ALA C N 1
ATOM 5044 C CA . ALA C 1 76 ? -37.110 -81.316 27.632 1.00 48.37 76 ALA C CA 1
ATOM 5045 C C . ALA C 1 76 ? -37.849 -80.520 28.648 1.00 47.04 76 ALA C C 1
ATOM 5046 O O . ALA C 1 76 ? -38.774 -80.980 29.251 1.00 46.21 76 ALA C O 1
ATOM 5048 N N . ASP C 1 77 ? -37.411 -79.300 28.832 1.00 45.49 77 ASP C N 1
ATOM 5049 C CA . ASP C 1 77 ? -37.990 -78.496 29.835 1.00 46.52 77 ASP C CA 1
ATOM 5050 C C . ASP C 1 77 ? -39.311 -78.016 29.369 1.00 49.25 77 ASP C C 1
ATOM 5051 O O . ASP C 1 77 ? -39.434 -77.207 28.493 1.00 50.86 77 ASP C O 1
ATOM 5056 N N . LYS C 1 78 ? -40.298 -78.451 30.104 1.00 51.33 78 LYS C N 1
ATOM 5057 C CA . LYS C 1 78 ? -41.686 -78.350 29.790 1.00 51.10 78 LYS C CA 1
ATOM 5058 C C . LYS C 1 78 ? -42.175 -76.957 29.729 1.00 47.33 78 LYS C C 1
ATOM 5059 O O . LYS C 1 78 ? -43.160 -76.707 29.103 1.00 45.69 78 LYS C O 1
ATOM 5065 N N . ALA C 1 79 ? -41.570 -76.074 30.489 1.00 45.39 79 ALA C N 1
ATOM 5066 C CA . ALA C 1 79 ? -41.946 -74.688 30.422 1.00 46.96 79 ALA C CA 1
ATOM 5067 C C . ALA C 1 79 ? -41.634 -74.060 29.079 1.00 48.69 79 ALA C C 1
ATOM 5068 O O . ALA C 1 79 ? -42.438 -73.369 28.501 1.00 47.12 79 ALA C O 1
ATOM 5070 N N . VAL C 1 80 ? -40.443 -74.348 28.591 1.00 48.53 80 VAL C N 1
ATOM 5071 C CA . VAL C 1 80 ? -39.968 -73.908 27.283 1.00 43.87 80 VAL C CA 1
ATOM 5072 C C . VAL C 1 80 ? -40.843 -74.478 26.168 1.00 41.57 80 VAL C C 1
ATOM 5073 O O . VAL C 1 80 ? -41.212 -73.759 25.245 1.00 43.62 80 VAL C O 1
ATOM 5077 N N . ALA C 1 81 ? -41.198 -75.755 26.269 1.00 40.08 81 ALA C N 1
ATOM 5078 C CA . ALA C 1 81 ? -42.050 -76.391 25.259 1.00 40.84 81 ALA C CA 1
ATOM 5079 C C . ALA C 1 81 ? -43.458 -75.782 25.171 1.00 42.74 81 ALA C C 1
ATOM 5080 O O . ALA C 1 81 ? -43.955 -75.530 24.069 1.00 43.01 81 ALA C O 1
ATOM 5082 N N . ALA C 1 82 ? -44.091 -75.541 26.322 1.00 45.32 82 ALA C N 1
ATOM 5083 C CA . ALA C 1 82 ? -45.449 -74.961 26.362 1.00 46.30 82 ALA C CA 1
ATOM 5084 C C . ALA C 1 82 ? -45.521 -73.555 25.730 1.00 45.69 82 ALA C C 1
ATOM 5085 O O . ALA C 1 82 ? -46.524 -73.200 25.097 1.00 44.09 82 ALA C O 1
ATOM 5087 N N . ARG C 1 83 ? -44.447 -72.784 25.899 1.00 45.08 83 ARG C N 1
ATOM 5088 C CA . ARG C 1 83 ? -44.311 -71.457 25.306 1.00 49.17 83 ARG C CA 1
ATOM 5089 C C . ARG C 1 83 ? -44.244 -71.522 23.775 1.00 51.52 83 ARG C C 1
ATOM 5090 O O . ARG C 1 83 ? -44.821 -70.675 23.081 1.00 52.29 83 ARG C O 1
ATOM 5098 N N . GLY C 1 84 ? -43.545 -72.534 23.262 1.00 51.18 84 GLY C N 1
ATOM 5099 C CA . GLY C 1 84 ? -43.467 -72.781 21.822 1.00 49.35 84 GLY C CA 1
ATOM 5100 C C . GLY C 1 84 ? -44.791 -73.186 21.202 1.00 48.32 84 GLY C C 1
ATOM 5101 O O . GLY C 1 84 ? -45.089 -72.845 20.048 1.00 50.41 84 GLY C O 1
ATOM 5102 N N . VAL C 1 85 ? -45.579 -73.932 21.966 1.00 45.67 85 VAL C N 1
ATOM 5103 C CA . VAL C 1 85 ? -46.953 -74.224 21.593 1.00 44.67 85 VAL C CA 1
ATOM 5104 C C . VAL C 1 85 ? -47.755 -72.918 21.538 1.00 46.45 85 VAL C C 1
ATOM 5105 O O . VAL C 1 85 ? -48.517 -72.692 20.598 1.00 46.03 85 VAL C O 1
ATOM 5109 N N . GLU C 1 86 ? -47.556 -72.051 22.528 1.00 48.40 86 GLU C N 1
ATOM 5110 C CA . GLU C 1 86 ? -48.296 -70.796 22.586 1.00 50.86 86 GLU C CA 1
ATOM 5111 C C . GLU C 1 86 ? -47.924 -69.834 21.471 1.00 49.28 86 GLU C C 1
ATOM 5112 O O . GLU C 1 86 ? -48.795 -69.147 20.928 1.00 48.30 86 GLU C O 1
ATOM 5118 N N . ILE C 1 87 ? -46.639 -69.792 21.127 1.00 46.84 87 ILE C N 1
ATOM 5119 C CA . ILE C 1 87 ? -46.192 -69.025 19.963 1.00 44.00 87 ILE C CA 1
ATOM 5120 C C . ILE C 1 87 ? -46.876 -69.539 18.681 1.00 43.11 87 ILE C C 1
ATOM 5121 O O . ILE C 1 87 ? -47.409 -68.753 17.892 1.00 40.65 87 ILE C O 1
ATOM 5126 N N . LEU C 1 88 ? -46.884 -70.859 18.507 1.00 41.63 88 LEU C N 1
ATOM 5127 C CA . LEU C 1 88 ? -47.468 -71.485 17.333 1.00 40.96 88 LEU C CA 1
ATOM 5128 C C . LEU C 1 88 ? -48.958 -71.199 17.254 1.00 42.13 88 LEU C C 1
ATOM 5129 O O . LEU C 1 88 ? -49.471 -70.874 16.177 1.00 42.41 88 LEU C O 1
ATOM 5134 N N . ASN C 1 89 ? -49.640 -71.306 18.398 1.00 42.06 89 ASN C N 1
ATOM 5135 C CA . ASN C 1 89 ? -51.078 -71.038 18.493 1.00 41.58 89 ASN C CA 1
ATOM 5136 C C . ASN C 1 89 ? -51.396 -69.603 18.104 1.00 41.09 89 ASN C C 1
ATOM 5137 O O . ASN C 1 89 ? -52.337 -69.334 17.356 1.00 38.29 89 ASN C O 1
ATOM 5142 N N . GLN C 1 90 ? -50.564 -68.702 18.609 1.00 43.34 90 GLN C N 1
ATOM 5143 C CA . GLN C 1 90 ? -50.615 -67.292 18.285 1.00 45.11 90 GLN C CA 1
ATOM 5144 C C . GLN C 1 90 ? -50.359 -67.038 16.803 1.00 44.83 90 GLN C C 1
ATOM 5145 O O . GLN C 1 90 ? -51.053 -66.223 16.195 1.00 47.00 90 GLN C O 1
ATOM 5151 N N . THR C 1 91 ? -49.383 -67.729 16.211 1.00 42.38 91 THR C N 1
ATOM 5152 C CA . THR C 1 91 ? -49.087 -67.466 14.804 1.00 40.05 91 THR C CA 1
ATOM 5153 C C . THR C 1 91 ? -50.099 -68.134 13.881 1.00 38.14 91 THR C C 1
ATOM 5154 O O . THR C 1 91 ? -50.365 -67.643 12.780 1.00 37.78 91 THR C O 1
ATOM 5158 N N . ILE C 1 92 ? -50.679 -69.240 14.336 1.00 36.09 92 ILE C N 1
ATOM 5159 C CA . ILE C 1 92 ? -51.791 -69.840 13.601 1.00 38.28 92 ILE C CA 1
ATOM 5160 C C . ILE C 1 92 ? -52.924 -68.819 13.499 1.00 40.30 92 ILE C C 1
ATOM 5161 O O . ILE C 1 92 ? -53.480 -68.592 12.412 1.00 41.58 92 ILE C O 1
ATOM 5166 N N . ALA C 1 93 ? -53.240 -68.203 14.640 1.00 40.14 93 ALA C N 1
ATOM 5167 C CA . ALA C 1 93 ? -54.327 -67.235 14.762 1.00 40.56 93 ALA C CA 1
ATOM 5168 C C . ALA C 1 93 ? -54.150 -66.054 13.808 1.00 41.51 93 ALA C C 1
ATOM 5169 O O . ALA C 1 93 ? -55.067 -65.715 13.045 1.00 40.04 93 ALA C O 1
ATOM 5171 N N . LEU C 1 94 ? -52.962 -65.447 13.852 1.00 41.63 94 LEU C N 1
ATOM 5172 C CA . LEU C 1 94 ? -52.629 -64.305 13.012 1.00 41.49 94 LEU C CA 1
ATOM 5173 C C . LEU C 1 94 ? -52.768 -64.642 11.532 1.00 44.26 94 LEU C C 1
ATOM 5174 O O . LEU C 1 94 ? -53.296 -63.848 10.750 1.00 46.32 94 LEU C O 1
ATOM 5179 N N . THR C 1 95 ? -52.304 -65.831 11.159 1.00 45.62 95 THR C N 1
ATOM 5180 C CA . THR C 1 95 ? -52.431 -66.323 9.787 1.00 44.94 95 THR C CA 1
ATOM 5181 C C . THR C 1 95 ? -53.895 -66.366 9.358 1.00 44.44 95 THR C C 1
ATOM 5182 O O . THR C 1 95 ? -54.239 -65.846 8.293 1.00 43.85 95 THR C O 1
ATOM 5186 N N . ARG C 1 96 ? -54.742 -66.980 10.190 1.00 44.33 96 ARG C N 1
ATOM 5187 C CA . ARG C 1 96 ? -56.178 -67.073 9.919 1.00 44.61 96 ARG C CA 1
ATOM 5188 C C . ARG C 1 96 ? -56.831 -65.689 9.874 1.00 43.93 96 ARG C C 1
ATOM 5189 O O . ARG C 1 96 ? -57.626 -65.410 8.980 1.00 43.49 96 ARG C O 1
ATOM 5197 N N . ASP C 1 97 ? -56.476 -64.823 10.823 1.00 44.11 97 ASP C N 1
ATOM 5198 C CA . ASP C 1 97 ? -57.025 -63.462 10.867 1.00 45.29 97 ASP C CA 1
ATOM 5199 C C . ASP C 1 97 ? -56.657 -62.637 9.633 1.00 43.98 97 ASP C C 1
ATOM 5200 O O . ASP C 1 97 ? -57.444 -61.806 9.182 1.00 44.25 97 ASP C O 1
ATOM 5205 N N . LEU C 1 98 ? -55.467 -62.882 9.091 1.00 42.73 98 LEU C N 1
ATOM 5206 C CA . LEU C 1 98 ? -54.970 -62.156 7.927 1.00 40.40 98 LEU C CA 1
ATOM 5207 C C . LEU C 1 98 ? -55.430 -62.748 6.596 1.00 41.35 98 LEU C C 1
ATOM 5208 O O . LEU C 1 98 ? -55.143 -62.183 5.538 1.00 43.67 98 LEU C O 1
ATOM 5213 N N . GLY C 1 99 ? -56.146 -63.871 6.641 1.00 40.47 99 GLY C N 1
ATOM 5214 C CA . GLY C 1 99 ? -56.590 -64.550 5.416 1.00 41.27 99 GLY C CA 1
ATOM 5215 C C . GLY C 1 99 ? -55.578 -65.519 4.809 1.00 44.18 99 GLY C C 1
ATOM 5216 O O . GLY C 1 99 ? -55.705 -65.910 3.645 1.00 43.52 99 GLY C O 1
ATOM 5217 N N . GLY C 1 100 ? -54.576 -65.913 5.597 1.00 43.48 100 GLY C N 1
ATOM 5218 C CA . GLY C 1 100 ? -53.545 -66.832 5.134 1.00 43.53 100 GLY C CA 1
ATOM 5219 C C . GLY C 1 100 ? -53.980 -68.284 5.110 1.00 43.89 100 GLY C C 1
ATOM 5220 O O . GLY C 1 100 ? -54.966 -68.656 5.739 1.00 45.31 100 GLY C O 1
ATOM 5221 N N . ARG C 1 101 ? -53.237 -69.106 4.375 1.00 45.54 101 ARG C N 1
ATOM 5222 C CA . ARG C 1 101 ? -53.490 -70.548 4.333 1.00 45.62 101 ARG C CA 1
ATOM 5223 C C . ARG C 1 101 ? -52.344 -71.356 4.921 1.00 40.76 101 ARG C C 1
ATOM 5224 O O . ARG C 1 101 ? -52.483 -72.561 5.113 1.00 40.05 101 ARG C O 1
ATOM 5232 N N . LYS C 1 102 ? -51.232 -70.686 5.227 1.00 37.40 102 LYS C N 1
ATOM 5233 C CA . LYS C 1 102 ? -49.988 -71.358 5.615 1.00 35.71 102 LYS C CA 1
ATOM 5234 C C . LYS C 1 102 ? -49.262 -70.716 6.790 1.00 34.27 102 LYS C C 1
ATOM 5235 O O . LYS C 1 102 ? -49.009 -69.514 6.785 1.00 34.85 102 LYS C O 1
ATOM 5241 N N . VAL C 1 103 ? -48.910 -71.522 7.787 1.00 32.53 103 VAL C N 1
ATOM 5242 C CA . VAL C 1 103 ? -47.842 -71.148 8.706 1.00 32.06 103 VAL C CA 1
ATOM 5243 C C . VAL C 1 103 ? -46.570 -71.840 8.204 1.00 31.26 103 VAL C C 1
ATOM 5244 O O . VAL C 1 103 ? -46.623 -72.982 7.731 1.00 31.28 103 VAL C O 1
ATOM 5248 N N . ALA C 1 104 ? -45.437 -71.147 8.299 1.00 30.40 104 ALA C N 1
ATOM 5249 C CA . ALA C 1 104 ? -44.165 -71.629 7.737 1.00 29.84 104 ALA C CA 1
ATOM 5250 C C . ALA C 1 104 ? -42.952 -71.226 8.583 1.00 29.03 104 ALA C C 1
ATOM 5251 O O . ALA C 1 104 ? -43.099 -70.548 9.606 1.00 28.26 104 ALA C O 1
ATOM 5253 N N . GLY C 1 105 ? -41.759 -71.645 8.151 1.00 28.67 105 GLY C N 1
ATOM 5254 C CA . GLY C 1 105 ? -40.510 -71.335 8.864 1.00 27.41 105 GLY C CA 1
ATOM 5255 C C . GLY C 1 105 ? -40.093 -72.454 9.806 1.00 26.59 105 GLY C C 1
ATOM 5256 O O . GLY C 1 105 ? -40.656 -73.551 9.763 1.00 26.91 105 GLY C O 1
ATOM 5257 N N . ILE C 1 106 ? -39.112 -72.177 10.657 1.00 26.27 106 ILE C N 1
ATOM 5258 C CA . ILE C 1 106 ? -38.549 -73.182 11.563 1.00 26.95 106 ILE C CA 1
ATOM 5259 C C . ILE C 1 106 ? -39.490 -73.429 12.744 1.00 27.71 106 ILE C C 1
ATOM 5260 O O . ILE C 1 106 ? -39.375 -72.800 13.803 1.00 28.46 106 ILE C O 1
ATOM 5265 N N . LEU C 1 107 ? -40.410 -74.370 12.534 1.00 27.86 107 LEU C N 1
ATOM 5266 C CA . LEU C 1 107 ? -41.519 -74.676 13.439 1.00 27.22 107 LEU C CA 1
ATOM 5267 C C . LEU C 1 107 ? -41.283 -75.908 14.312 1.00 28.89 107 LEU C C 1
ATOM 5268 O O . LEU C 1 107 ? -42.090 -76.220 15.202 1.00 29.30 107 LEU C O 1
ATOM 5273 N N . SER C 1 108 ? -40.195 -76.619 14.026 1.00 29.56 108 SER C N 1
ATOM 5274 C CA . SER C 1 108 ? -39.932 -77.933 14.598 1.00 29.04 108 SER C CA 1
ATOM 5275 C C . SER C 1 108 ? -38.988 -77.871 15.791 1.00 28.42 108 SER C C 1
ATOM 5276 O O . SER C 1 108 ? -39.012 -78.757 16.637 1.00 29.22 108 SER C O 1
ATOM 5279 N N . ALA C 1 109 ? -38.174 -76.817 15.862 1.00 28.06 109 ALA C N 1
ATOM 5280 C CA . ALA C 1 109 ? -37.178 -76.648 16.934 1.00 27.97 109 ALA C CA 1
ATOM 5281 C C . ALA C 1 109 ? -36.661 -75.207 16.955 1.00 28.54 109 ALA C C 1
ATOM 5282 O O . ALA C 1 109 ? -37.092 -74.391 16.147 1.00 30.39 109 ALA C O 1
ATOM 5284 N N . GLY C 1 110 ? -35.751 -74.901 17.878 1.00 28.50 110 GLY C N 1
ATOM 5285 C CA . GLY C 1 110 ? -35.219 -73.553 18.041 1.00 30.82 110 GLY C CA 1
ATOM 5286 C C . GLY C 1 110 ? -34.403 -73.077 16.853 1.00 35.08 110 GLY C C 1
ATOM 5287 O O . GLY C 1 110 ? -33.467 -73.753 16.406 1.00 37.67 110 GLY C O 1
ATOM 5288 N N . HIS C 1 111 ? -34.750 -71.906 16.333 1.00 35.75 111 HIS C N 1
ATOM 5289 C CA . HIS C 1 111 ? -34.037 -71.365 15.190 1.00 34.74 111 HIS C CA 1
ATOM 5290 C C . HIS C 1 111 ? -32.756 -70.719 15.606 1.00 35.25 111 HIS C C 1
ATOM 5291 O O . HIS C 1 111 ? -32.759 -69.587 16.077 1.00 37.67 111 HIS C O 1
ATOM 5298 N N . GLY C 1 112 ? -31.642 -71.430 15.431 1.00 35.19 112 GLY C N 1
ATOM 5299 C CA . GLY C 1 112 ? -30.307 -70.862 15.684 1.00 33.69 112 GLY C CA 1
ATOM 5300 C C . GLY C 1 112 ? -29.223 -71.921 15.700 1.00 33.25 112 GLY C C 1
ATOM 5301 O O . GLY C 1 112 ? -29.502 -73.090 15.416 1.00 32.01 112 GLY C O 1
ATOM 5302 N N . LEU C 1 113 ? -27.990 -71.519 16.026 1.00 31.85 113 LEU C N 1
ATOM 5303 C CA . LEU C 1 113 ? -26.872 -72.471 16.137 1.00 32.21 113 LEU C CA 1
ATOM 5304 C C . LEU C 1 113 ? -26.800 -73.175 17.498 1.00 33.14 113 LEU C C 1
ATOM 5305 O O . LEU C 1 113 ? -26.142 -72.696 18.429 1.00 30.85 113 LEU C O 1
ATOM 5310 N N . GLN C 1 114 ? -27.455 -74.338 17.565 1.00 34.89 114 GLN C N 1
ATOM 5311 C CA . GLN C 1 114 ? -27.513 -75.175 18.751 1.00 35.54 114 GLN C CA 1
ATOM 5312 C C . GLN C 1 114 ? -26.128 -75.537 19.237 1.00 38.82 114 GLN C C 1
ATOM 5313 O O . GLN C 1 114 ? -25.201 -75.654 18.442 1.00 41.14 114 GLN C O 1
ATOM 5319 N N . VAL C 1 115 ? -25.989 -75.707 20.549 1.00 42.76 115 VAL C N 1
ATOM 5320 C CA . VAL C 1 115 ? -24.712 -76.120 21.137 1.00 43.82 115 VAL C CA 1
ATOM 5321 C C . VAL C 1 115 ? -24.796 -77.583 21.542 1.00 45.06 115 VAL C C 1
ATOM 5322 O O . VAL C 1 115 ? -23.988 -78.069 22.326 1.00 48.53 115 VAL C O 1
ATOM 5326 N N . GLU C 1 116 ? -25.769 -78.280 20.962 1.00 47.11 116 GLU C N 1
ATOM 5327 C CA . GLU C 1 116 ? -26.150 -79.623 21.386 1.00 48.20 116 GLU C CA 1
ATOM 5328 C C . GLU C 1 116 ? -26.453 -80.486 20.165 1.00 45.71 116 GLU C C 1
ATOM 5329 O O . GLU C 1 116 ? -27.246 -80.086 19.299 1.00 45.39 116 GLU C O 1
ATOM 5335 N N . ALA C 1 117 ? -25.832 -81.661 20.094 1.00 41.91 117 ALA C N 1
ATOM 5336 C CA . ALA C 1 117 ? -26.198 -82.659 19.086 1.00 40.44 117 ALA C CA 1
ATOM 5337 C C . ALA C 1 117 ? -27.619 -83.161 19.351 1.00 38.25 117 ALA C C 1
ATOM 5338 O O . ALA C 1 117 ? -28.010 -83.335 20.501 1.00 39.39 117 ALA C O 1
ATOM 5340 N N . PRO C 1 118 ? -28.398 -83.406 18.290 1.00 36.68 118 PRO C N 1
ATOM 5341 C CA . PRO C 1 118 ? -29.802 -83.782 18.486 1.00 34.87 118 PRO C CA 1
ATOM 5342 C C . PRO C 1 118 ? -29.965 -85.116 19.228 1.00 34.10 118 PRO C C 1
ATOM 5343 O O . PRO C 1 118 ? -28.996 -85.832 19.391 1.00 35.02 118 PRO C O 1
ATOM 5347 N N . THR C 1 119 ? -31.179 -85.446 19.668 1.00 34.94 119 THR C N 1
ATOM 5348 C CA . THR C 1 119 ? -31.456 -86.734 20.320 1.00 34.65 119 THR C CA 1
ATOM 5349 C C . THR C 1 119 ? -32.793 -87.280 19.834 1.00 37.29 119 THR C C 1
ATOM 5350 O O . THR C 1 119 ? -33.636 -86.515 19.358 1.00 38.52 119 THR C O 1
ATOM 5354 N N . ARG C 1 120 ? -32.988 -88.596 19.951 1.00 39.98 120 ARG C N 1
ATOM 5355 C CA . ARG C 1 120 ? -34.276 -89.222 19.625 1.00 43.63 120 ARG C CA 1
ATOM 5356 C C . ARG C 1 120 ? -35.426 -88.603 20.437 1.00 44.74 120 ARG C C 1
ATOM 5357 O O . ARG C 1 120 ? -36.562 -88.499 19.954 1.00 44.56 120 ARG C O 1
ATOM 5365 N N . ASP C 1 121 ? -35.123 -88.195 21.669 1.00 45.11 121 ASP C N 1
ATOM 5366 C CA . ASP C 1 121 ? -36.132 -87.626 22.558 1.00 46.27 121 ASP C CA 1
ATOM 5367 C C . ASP C 1 121 ? -36.637 -86.286 22.011 1.00 44.63 121 ASP C C 1
ATOM 5368 O O . ASP C 1 121 ? -37.855 -86.080 21.851 1.00 41.75 121 ASP C O 1
ATOM 5373 N N . GLN C 1 122 ? -35.692 -85.406 21.689 1.00 41.80 122 GLN C N 1
ATOM 5374 C CA . GLN C 1 122 ? -35.987 -84.143 21.023 1.00 39.99 122 GLN C CA 1
ATOM 5375 C C . GLN C 1 122 ? -36.869 -84.361 19.793 1.00 39.51 122 GLN C C 1
ATOM 5376 O O . GLN C 1 122 ? -37.901 -83.700 19.632 1.00 39.49 122 GLN C O 1
ATOM 5382 N N . TRP C 1 123 ? -36.463 -85.305 18.944 1.00 37.25 123 TRP C N 1
ATOM 5383 C CA . TRP C 1 123 ? -37.241 -85.694 17.775 1.00 36.28 123 TRP C CA 1
ATOM 5384 C C . TRP C 1 123 ? -38.656 -86.026 18.162 1.00 36.82 123 TRP C C 1
ATOM 5385 O O . TRP C 1 123 ? -39.589 -85.291 17.820 1.00 38.85 123 TRP C O 1
ATOM 5396 N N . ASN C 1 124 ? -38.827 -87.117 18.905 1.00 37.87 124 ASN C N 1
ATOM 5397 C CA . ASN C 1 124 ? -40.153 -87.559 19.371 1.00 37.05 124 ASN C CA 1
ATOM 5398 C C . ASN C 1 124 ? -40.994 -86.492 20.073 1.00 35.84 124 ASN C C 1
ATOM 5399 O O . ASN C 1 124 ? -42.188 -86.375 19.799 1.00 34.47 124 ASN C O 1
ATOM 5404 N N . ARG C 1 125 ? -40.369 -85.712 20.957 1.00 36.87 125 ARG C N 1
ATOM 5405 C CA . ARG C 1 125 ? -41.069 -84.634 21.662 1.00 38.53 125 ARG C CA 1
ATOM 5406 C C . ARG C 1 125 ? -41.698 -83.654 20.680 1.00 41.01 125 ARG C C 1
ATOM 5407 O O . ARG C 1 125 ? -42.926 -83.477 20.667 1.00 42.94 125 ARG C O 1
ATOM 5415 N N . SER C 1 126 ? -40.854 -83.053 19.840 1.00 40.05 126 SER C N 1
ATOM 5416 C CA . SER C 1 126 ? -41.298 -82.136 18.801 1.00 38.88 126 SER C CA 1
ATOM 5417 C C . SER C 1 126 ? -42.413 -82.720 17.942 1.00 37.83 126 SER C C 1
ATOM 5418 O O . SER C 1 126 ? -43.374 -82.021 17.612 1.00 35.12 126 SER C O 1
ATOM 5421 N N . ALA C 1 127 ? -42.287 -83.996 17.586 1.00 37.82 127 ALA C N 1
ATOM 5422 C CA . ALA C 1 127 ? -43.275 -84.639 16.708 1.00 39.03 127 ALA C CA 1
ATOM 5423 C C . ALA C 1 127 ? -44.641 -84.766 17.380 1.00 38.11 127 ALA C C 1
ATOM 5424 O O . ALA C 1 127 ? -45.648 -84.296 16.847 1.00 38.50 127 ALA C O 1
ATOM 5426 N N . ALA C 1 128 ? -44.670 -85.383 18.558 1.00 38.82 128 ALA C N 1
ATOM 5427 C CA . ALA C 1 128 ? -45.901 -85.465 19.356 1.00 37.85 128 ALA C CA 1
ATOM 5428 C C . ALA C 1 128 ? -46.520 -84.068 19.563 1.00 36.28 128 ALA C C 1
ATOM 5429 O O . ALA C 1 128 ? -47.726 -83.884 19.366 1.00 35.96 128 ALA C O 1
ATOM 5431 N N . ALA C 1 129 ? -45.686 -83.093 19.931 1.00 33.57 129 ALA C N 1
ATOM 5432 C CA . ALA C 1 129 ? -46.132 -81.709 20.091 1.00 33.99 129 ALA C CA 1
ATOM 5433 C C . ALA C 1 129 ? -46.815 -81.167 18.831 1.00 35.66 129 ALA C C 1
ATOM 5434 O O . ALA C 1 129 ? -47.968 -80.737 18.889 1.00 38.48 129 ALA C O 1
ATOM 5436 N N . LEU C 1 130 ? -46.130 -81.246 17.691 1.00 37.95 130 LEU C N 1
ATOM 5437 C CA . LEU C 1 130 ? -46.641 -80.676 16.441 1.00 38.24 130 LEU C CA 1
ATOM 5438 C C . LEU C 1 130 ? -47.866 -81.385 15.908 1.00 39.76 130 LEU C C 1
ATOM 5439 O O . LEU C 1 130 ? -48.681 -80.764 15.213 1.00 42.17 130 LEU C O 1
ATOM 5444 N N . ALA C 1 131 ? -48.006 -82.669 16.232 1.00 39.41 131 ALA C N 1
ATOM 5445 C CA . ALA C 1 131 ? -49.226 -83.415 15.878 1.00 41.76 131 ALA C CA 1
ATOM 5446 C C . ALA C 1 131 ? -50.499 -82.790 16.457 1.00 42.81 131 ALA C C 1
ATOM 5447 O O . ALA C 1 131 ? -51.547 -82.828 15.817 1.00 43.95 131 ALA C O 1
ATOM 5449 N N . LYS C 1 132 ? -50.400 -82.228 17.665 1.00 43.56 132 LYS C N 1
ATOM 5450 C CA . LYS C 1 132 ? -51.526 -81.559 18.320 1.00 43.34 132 LYS C CA 1
ATOM 5451 C C . LYS C 1 132 ? -51.772 -80.221 17.649 1.00 42.18 132 LYS C C 1
ATOM 5452 O O . LYS C 1 132 ? -52.877 -79.943 17.167 1.00 41.51 132 LYS C O 1
ATOM 5458 N N . VAL C 1 133 ? -50.720 -79.401 17.624 1.00 41.62 133 VAL C N 1
ATOM 5459 C CA . VAL C 1 133 ? -50.741 -78.068 17.003 1.00 40.36 133 VAL C CA 1
ATOM 5460 C C . VAL C 1 133 ? -51.285 -78.098 15.569 1.00 40.08 133 VAL C C 1
ATOM 5461 O O . VAL C 1 133 ? -51.913 -77.133 15.121 1.00 39.24 133 VAL C O 1
ATOM 5465 N N . ALA C 1 134 ? -51.028 -79.207 14.867 1.00 40.38 134 ALA C N 1
ATOM 5466 C CA . ALA C 1 134 ? -51.534 -79.443 13.519 1.00 41.11 134 ALA C CA 1
ATOM 5467 C C . ALA C 1 134 ? -53.052 -79.459 13.504 1.00 42.98 134 ALA C C 1
ATOM 5468 O O . ALA C 1 134 ? -53.673 -78.863 12.612 1.00 44.86 134 ALA C O 1
ATOM 5470 N N . GLU C 1 135 ? -53.646 -80.135 14.493 1.00 43.62 135 GLU C N 1
ATOM 5471 C CA . GLU C 1 135 ? -55.107 -80.204 14.630 1.00 42.65 135 GLU C CA 1
ATOM 5472 C C . GLU C 1 135 ? -55.696 -78.826 14.894 1.00 42.08 135 GLU C C 1
ATOM 5473 O O . GLU C 1 135 ? -56.734 -78.467 14.328 1.00 41.52 135 GLU C O 1
ATOM 5479 N N . THR C 1 136 ? -55.011 -78.054 15.738 1.00 40.71 136 THR C N 1
ATOM 5480 C CA . THR C 1 136 ? -55.359 -76.666 15.976 1.00 40.70 136 THR C CA 1
ATOM 5481 C C . THR C 1 136 ? -55.380 -75.930 14.644 1.00 43.07 136 THR C C 1
ATOM 5482 O O . THR C 1 136 ? -56.396 -75.330 14.286 1.00 45.98 136 THR C O 1
ATOM 5486 N N . ALA C 1 137 ? -54.268 -76.006 13.907 1.00 42.24 137 ALA C N 1
ATOM 5487 C CA . ALA C 1 137 ? -54.146 -75.333 12.621 1.00 40.88 137 ALA C CA 1
ATOM 5488 C C . ALA C 1 137 ? -55.225 -75.791 11.623 1.00 41.03 137 ALA C C 1
ATOM 5489 O O . ALA C 1 137 ? -55.819 -74.966 10.916 1.00 38.66 137 ALA C O 1
ATOM 5491 N N . LYS C 1 138 ? -55.499 -77.093 11.586 1.00 40.06 138 LYS C N 1
ATOM 5492 C CA . LYS C 1 138 ? -56.579 -77.606 10.740 1.00 43.48 138 LYS C CA 1
ATOM 5493 C C . LYS C 1 138 ? -57.914 -76.898 11.041 1.00 45.44 138 LYS C C 1
ATOM 5494 O O . LYS C 1 138 ? -58.626 -76.468 10.117 1.00 44.65 138 LYS C O 1
ATOM 5500 N N . ALA C 1 139 ? -58.226 -76.772 12.334 1.00 44.55 139 ALA C N 1
ATOM 5501 C CA . ALA C 1 139 ? -59.457 -76.127 12.795 1.00 44.29 139 ALA C CA 1
ATOM 5502 C C . ALA C 1 139 ? -59.533 -74.676 12.338 1.00 43.76 139 ALA C C 1
ATOM 5503 O O . ALA C 1 139 ? -60.596 -74.202 11.952 1.00 46.06 139 ALA C O 1
ATOM 5505 N N . ALA C 1 140 ? -58.399 -73.979 12.374 1.00 42.27 140 ALA C N 1
ATOM 5506 C CA . ALA C 1 140 ? -58.313 -72.624 11.845 1.00 40.77 140 ALA C CA 1
ATOM 5507 C C . ALA C 1 140 ? -58.191 -72.588 10.312 1.00 41.76 140 ALA C C 1
ATOM 5508 O O . ALA C 1 140 ? -58.086 -71.509 9.721 1.00 43.20 140 ALA C O 1
ATOM 5510 N N . GLY C 1 141 ? -58.209 -73.758 9.673 1.00 41.36 141 GLY C N 1
ATOM 5511 C CA . GLY C 1 141 ? -58.101 -73.845 8.214 1.00 42.25 141 GLY C CA 1
ATOM 5512 C C . GLY C 1 141 ? -56.716 -73.498 7.682 1.00 43.83 141 GLY C C 1
ATOM 5513 O O . GLY C 1 141 ? -56.590 -72.881 6.622 1.00 42.77 141 GLY C O 1
ATOM 5514 N N . VAL C 1 142 ? -55.685 -73.921 8.419 1.00 43.01 142 VAL C N 1
ATOM 5515 C CA . VAL C 1 142 ? -54.290 -73.561 8.159 1.00 41.99 142 VAL C CA 1
ATOM 5516 C C . VAL C 1 142 ? -53.405 -74.809 8.118 1.00 41.27 142 VAL C C 1
ATOM 5517 O O . VAL C 1 142 ? -53.553 -75.709 8.951 1.00 43.05 142 VAL C O 1
ATOM 5521 N N . THR C 1 143 ? -52.493 -74.871 7.149 1.00 39.77 143 THR C N 1
ATOM 5522 C CA . THR C 1 143 ? -51.518 -75.974 7.088 1.00 36.86 143 THR C CA 1
ATOM 5523 C C . THR C 1 143 ? -50.230 -75.609 7.815 1.00 33.94 143 THR C C 1
ATOM 5524 O O . THR C 1 143 ? -49.804 -74.452 7.797 1.00 34.93 143 THR C O 1
ATOM 5528 N N . LEU C 1 144 ? -49.619 -76.592 8.458 1.00 30.88 144 LEU C N 1
ATOM 5529 C CA . LEU C 1 144 ? -48.283 -76.404 8.993 1.00 31.37 144 LEU C CA 1
ATOM 5530 C C . LEU C 1 144 ? -47.225 -76.759 7.941 1.00 31.07 144 LEU C C 1
ATOM 5531 O O . LEU C 1 144 ? -47.393 -77.694 7.149 1.00 30.49 144 LEU C O 1
ATOM 5536 N N . ASN C 1 145 ? -46.134 -76.001 7.930 1.00 30.35 145 ASN C N 1
ATOM 5537 C CA . ASN C 1 145 ? -45.089 -76.201 6.942 1.00 29.34 145 ASN C CA 1
ATOM 5538 C C . ASN C 1 145 ? -43.724 -76.061 7.580 1.00 29.06 145 ASN C C 1
ATOM 5539 O O . ASN C 1 145 ? -43.254 -74.952 7.842 1.00 29.99 145 ASN C O 1
ATOM 5544 N N . LEU C 1 146 ? -43.108 -77.204 7.850 1.00 29.33 146 LEU C N 1
ATOM 5545 C CA . LEU C 1 146 ? -41.820 -77.274 8.527 1.00 29.83 146 LEU C CA 1
ATOM 5546 C C . LEU C 1 146 ? -40.736 -76.844 7.570 1.00 29.85 146 LEU C C 1
ATOM 5547 O O . LEU C 1 146 ? -40.577 -77.455 6.513 1.00 31.63 146 LEU C O 1
ATOM 5552 N N . GLU C 1 147 ? -39.992 -75.798 7.907 1.00 28.39 147 GLU C N 1
ATOM 5553 C CA . GLU C 1 147 ? -38.881 -75.450 7.057 1.00 27.08 147 GLU C CA 1
ATOM 5554 C C . GLU C 1 147 ? -37.681 -76.303 7.424 1.00 27.43 147 GLU C C 1
ATOM 5555 O O . GLU C 1 147 ? -37.263 -76.397 8.595 1.00 27.04 147 GLU C O 1
ATOM 5561 N N . ILE C 1 148 ? -37.147 -76.937 6.395 1.00 26.09 148 ILE C N 1
ATOM 5562 C CA . ILE C 1 148 ? -35.920 -77.696 6.504 1.00 25.81 148 ILE C CA 1
ATOM 5563 C C . ILE C 1 148 ? -34.744 -76.745 6.283 1.00 25.25 148 ILE C C 1
ATOM 5564 O O . ILE C 1 148 ? -34.613 -76.170 5.207 1.00 26.78 148 ILE C O 1
ATOM 5569 N N . VAL C 1 149 ? -33.903 -76.556 7.296 1.00 24.65 149 VAL C N 1
ATOM 5570 C CA . VAL C 1 149 ? -32.787 -75.593 7.187 1.00 25.15 149 VAL C CA 1
ATOM 5571 C C . VAL C 1 149 ? -31.394 -76.226 7.328 1.00 25.54 149 VAL C C 1
ATOM 5572 O O . VAL C 1 149 ? -31.253 -77.399 7.667 1.00 26.74 149 VAL C O 1
ATOM 5576 N N . ASN C 1 150 ? -30.363 -75.441 7.070 1.00 25.06 150 ASN C N 1
ATOM 5577 C CA . ASN C 1 150 ? -29.017 -75.938 7.187 1.00 26.40 150 ASN C CA 1
ATOM 5578 C C . ASN C 1 150 ? -28.622 -76.150 8.653 1.00 27.18 150 ASN C C 1
ATOM 5579 O O . ASN C 1 150 ? -29.265 -75.605 9.559 1.00 26.07 150 ASN C O 1
ATOM 5584 N N . ARG C 1 151 ? -27.548 -76.926 8.850 1.00 26.98 151 ARG C N 1
ATOM 5585 C CA . ARG C 1 151 ? -26.992 -77.305 10.159 1.00 26.15 151 ARG C CA 1
ATOM 5586 C C . ARG C 1 151 ? -26.797 -76.162 11.185 1.00 27.43 151 ARG C C 1
ATOM 5587 O O . ARG C 1 151 ? -26.903 -76.385 12.396 1.00 28.22 151 ARG C O 1
ATOM 5595 N N . PHE C 1 152 ? -26.506 -74.953 10.711 1.00 26.59 152 PHE C N 1
ATOM 5596 C CA . PHE C 1 152 ? -26.313 -73.817 11.608 1.00 26.11 152 PHE C CA 1
ATOM 5597 C C . PHE C 1 152 ? -27.608 -73.125 12.035 1.00 26.98 152 PHE C C 1
ATOM 5598 O O . PHE C 1 152 ? -27.568 -72.191 12.823 1.00 27.19 152 PHE C O 1
ATOM 5606 N N . GLU C 1 153 ? -28.755 -73.578 11.535 1.00 28.07 153 GLU C N 1
ATOM 5607 C CA . GLU C 1 153 ? -30.012 -72.894 11.823 1.00 29.27 153 GLU C CA 1
ATOM 5608 C C . GLU C 1 153 ? -31.033 -73.762 12.560 1.00 31.71 153 GLU C C 1
ATOM 5609 O O . GLU C 1 153 ? -32.061 -73.267 13.033 1.00 33.70 153 GLU C O 1
ATOM 5615 N N . SER C 1 154 ? -30.787 -75.059 12.606 1.00 32.14 154 SER C N 1
ATOM 5616 C CA . SER C 1 154 ? -31.468 -76.014 13.443 1.00 31.30 154 SER C CA 1
ATOM 5617 C C . SER C 1 154 ? -30.564 -77.224 13.524 1.00 33.16 154 SER C C 1
ATOM 5618 O O . SER C 1 154 ? -29.757 -77.410 12.682 1.00 34.15 154 SER C O 1
ATOM 5621 N N . ASN C 1 155 ? -30.710 -78.052 14.538 1.00 33.25 155 ASN C N 1
ATOM 5622 C CA . ASN C 1 155 ? -30.014 -79.309 14.608 1.00 32.12 155 ASN C CA 1
ATOM 5623 C C . ASN C 1 155 ? -30.867 -80.516 14.403 1.00 32.56 155 ASN C C 1
ATOM 5624 O O . ASN C 1 155 ? -30.396 -81.615 14.442 1.00 32.40 155 ASN C O 1
ATOM 5629 N N . LEU C 1 156 ? -32.139 -80.307 14.177 1.00 32.70 156 LEU C N 1
ATOM 5630 C CA . LEU C 1 156 ? -33.034 -81.404 13.987 1.00 32.62 156 LEU C CA 1
ATOM 5631 C C . LEU C 1 156 ? -33.330 -81.729 12.536 1.00 32.12 156 LEU C C 1
ATOM 5632 O O . LEU C 1 156 ? -32.912 -82.743 12.062 1.00 31.59 156 LEU C O 1
ATOM 5637 N N . LEU C 1 157 ? -34.010 -80.857 11.822 1.00 30.41 157 LEU C N 1
ATOM 5638 C CA . LEU C 1 157 ? -34.366 -81.167 10.465 1.00 29.83 157 LEU C CA 1
ATOM 5639 C C . LEU C 1 157 ? -33.580 -80.368 9.468 1.00 30.70 157 LEU C C 1
ATOM 5640 O O . LEU C 1 157 ? -33.790 -79.212 9.312 1.00 31.17 157 LEU C O 1
ATOM 5645 N N . ASN C 1 158 ? -32.677 -81.028 8.778 1.00 30.40 158 ASN C N 1
ATOM 5646 C CA . ASN C 1 158 ? -31.725 -80.394 7.866 1.00 29.10 158 ASN C CA 1
ATOM 5647 C C . ASN C 1 158 ? -31.912 -80.904 6.462 1.00 29.13 158 ASN C C 1
ATOM 5648 O O . ASN C 1 158 ? -31.474 -80.279 5.492 1.00 28.53 158 ASN C O 1
ATOM 5653 N N . THR C 1 159 ? -32.616 -82.025 6.373 1.00 28.72 159 THR C N 1
ATOM 5654 C CA . THR C 1 159 ? -32.719 -82.810 5.160 1.00 29.51 159 THR C CA 1
ATOM 5655 C C . THR C 1 159 ? -34.191 -83.128 4.878 1.00 30.05 159 THR C C 1
ATOM 5656 O O . THR C 1 159 ? -34.961 -83.428 5.800 1.00 31.05 159 THR C O 1
ATOM 5660 N N . ALA C 1 160 ? -34.590 -83.044 3.613 1.00 29.25 160 ALA C N 1
ATOM 5661 C CA . ALA C 1 160 ? -35.938 -83.424 3.217 1.00 29.04 160 ALA C CA 1
ATOM 5662 C C . ALA C 1 160 ? -36.311 -84.837 3.715 1.00 30.49 160 ALA C C 1
ATOM 5663 O O . ALA C 1 160 ? -37.425 -85.056 4.223 1.00 31.14 160 ALA C O 1
ATOM 5665 N N . ALA C 1 161 ? -35.371 -85.777 3.580 1.00 29.58 161 ALA C N 1
ATOM 5666 C CA . ALA C 1 161 ? -35.521 -87.149 4.098 1.00 29.63 161 ALA C CA 1
ATOM 5667 C C . ALA C 1 161 ? -35.847 -87.203 5.595 1.00 29.28 161 ALA C C 1
ATOM 5668 O O . ALA C 1 161 ? -36.713 -87.968 6.008 1.00 27.79 161 ALA C O 1
ATOM 5670 N N . GLN C 1 162 ? -35.132 -86.408 6.393 1.00 29.52 162 GLN C N 1
ATOM 5671 C CA . GLN C 1 162 ? -35.399 -86.302 7.825 1.00 30.63 162 GLN C CA 1
ATOM 5672 C C . GLN C 1 162 ? -36.811 -85.766 8.036 1.00 31.94 162 GLN C C 1
ATOM 5673 O O . GLN C 1 162 ? -37.614 -86.362 8.774 1.00 31.37 162 GLN C O 1
ATOM 5679 N N . GLY C 1 163 ? -37.116 -84.662 7.354 1.00 31.92 163 GLY C N 1
ATOM 5680 C CA . GLY C 1 163 ? -38.423 -84.040 7.462 1.00 32.18 163 GLY C CA 1
ATOM 5681 C C . GLY C 1 163 ? -39.510 -85.026 7.103 1.00 33.25 163 GLY C C 1
ATOM 5682 O O . GLY C 1 163 ? -40.559 -85.075 7.747 1.00 34.21 163 GLY C O 1
ATOM 5683 N N . LEU C 1 164 ? -39.245 -85.830 6.078 1.00 34.35 164 LEU C N 1
ATOM 5684 C CA . LEU C 1 164 ? -40.220 -86.787 5.577 1.00 33.87 164 LEU C CA 1
ATOM 5685 C C . LEU C 1 164 ? -40.508 -87.820 6.661 1.00 35.11 164 LEU C C 1
ATOM 5686 O O . LEU C 1 164 ? -41.665 -88.113 6.954 1.00 37.76 164 LEU C O 1
ATOM 5691 N N . ALA C 1 165 ? -39.445 -88.328 7.280 1.00 34.98 165 ALA C N 1
ATOM 5692 C CA . ALA C 1 165 ? -39.542 -89.275 8.386 1.00 35.46 165 ALA C CA 1
ATOM 5693 C C . ALA C 1 165 ? -40.251 -88.645 9.589 1.00 37.04 165 ALA C C 1
ATOM 5694 O O . ALA C 1 165 ? -41.077 -89.290 10.242 1.00 37.80 165 ALA C O 1
ATOM 5696 N N . PHE C 1 166 ? -39.910 -87.389 9.874 1.00 36.72 166 PHE C N 1
ATOM 5697 C CA . PHE C 1 166 ? -40.521 -86.627 10.956 1.00 36.32 166 PHE C CA 1
ATOM 5698 C C . PHE C 1 166 ? -42.037 -86.542 10.783 1.00 35.79 166 PHE C C 1
ATOM 5699 O O . PHE C 1 166 ? -42.784 -86.830 11.711 1.00 35.59 166 PHE C O 1
ATOM 5707 N N . ILE C 1 167 ? -42.487 -86.167 9.590 1.00 35.49 167 ILE C N 1
ATOM 5708 C CA . ILE C 1 167 ? -43.918 -86.108 9.303 1.00 35.81 167 ILE C CA 1
ATOM 5709 C C . ILE C 1 167 ? -44.593 -87.486 9.407 1.00 39.73 167 ILE C C 1
ATOM 5710 O O . ILE C 1 167 ? -45.767 -87.579 9.766 1.00 40.64 167 ILE C O 1
ATOM 5715 N N . GLU C 1 168 ? -43.849 -88.551 9.112 1.00 44.78 168 GLU C N 1
ATOM 5716 C CA . GLU C 1 168 ? -44.327 -89.911 9.385 1.00 47.35 168 GLU C CA 1
ATOM 5717 C C . GLU C 1 168 ? -44.591 -90.107 10.880 1.00 44.90 168 GLU C C 1
ATOM 5718 O O . GLU C 1 168 ? -45.610 -90.683 11.267 1.00 42.79 168 GLU C O 1
ATOM 5724 N N . ASP C 1 169 ? -43.676 -89.596 11.701 1.00 41.86 169 ASP C N 1
ATOM 5725 C CA . ASP C 1 169 ? -43.735 -89.760 13.142 1.00 42.05 169 ASP C CA 1
ATOM 5726 C C . ASP C 1 169 ? -44.846 -88.960 13.820 1.00 42.20 169 ASP C C 1
ATOM 5727 O O . ASP C 1 169 ? -45.372 -89.384 14.847 1.00 43.77 169 ASP C O 1
ATOM 5732 N N . THR C 1 170 ? -45.210 -87.815 13.253 1.00 40.73 170 THR C N 1
ATOM 5733 C CA . THR C 1 170 ? -46.279 -86.997 13.824 1.00 39.03 170 THR C CA 1
ATOM 5734 C C . THR C 1 170 ? -47.660 -87.628 13.604 1.00 40.98 170 THR C C 1
ATOM 5735 O O . THR C 1 170 ? -48.631 -87.279 14.284 1.00 43.77 170 THR C O 1
ATOM 5739 N N . GLY C 1 171 ? -47.749 -88.541 12.639 1.00 38.48 171 GLY C N 1
ATOM 5740 C CA . GLY C 1 171 ? -49.017 -89.155 12.268 1.00 37.84 171 GLY C CA 1
ATOM 5741 C C . GLY C 1 171 ? -50.012 -88.237 11.583 1.00 38.35 171 GLY C C 1
ATOM 5742 O O . GLY C 1 171 ? -51.062 -88.695 11.141 1.00 40.47 171 GLY C O 1
ATOM 5743 N N . SER C 1 172 ? -49.684 -86.951 11.479 1.00 38.36 172 SER C N 1
ATOM 5744 C CA . SER C 1 172 ? -50.622 -85.951 10.967 1.00 39.82 172 SER C CA 1
ATOM 5745 C C . SER C 1 172 ? -50.811 -86.010 9.461 1.00 39.25 172 SER C C 1
ATOM 5746 O O . SER C 1 172 ? -50.015 -86.602 8.749 1.00 40.50 172 SER C O 1
ATOM 5749 N N . ASP C 1 173 ? -51.892 -85.427 9.004 1.00 39.55 173 ASP C N 1
ATOM 5750 C CA . ASP C 1 173 ? -52.095 -85.174 7.612 1.00 39.77 173 ASP C CA 1
ATOM 5751 C C . ASP C 1 173 ? -52.116 -83.686 7.365 1.00 40.10 173 ASP C C 1
ATOM 5752 O O . ASP C 1 173 ? -52.525 -83.238 6.344 1.00 39.58 173 ASP C O 1
ATOM 5757 N N . ASN C 1 174 ? -51.703 -82.919 8.338 1.00 39.08 174 ASN C N 1
ATOM 5758 C CA . ASN C 1 174 ? -51.678 -81.505 8.159 1.00 40.86 174 ASN C CA 1
ATOM 5759 C C . ASN C 1 174 ? -50.334 -80.894 8.375 1.00 40.55 174 ASN C C 1
ATOM 5760 O O . ASN C 1 174 ? -50.250 -79.743 8.619 1.00 41.81 174 ASN C O 1
ATOM 5765 N N . ILE C 1 175 ? -49.287 -81.675 8.315 1.00 38.74 175 ILE C N 1
ATOM 5766 C CA . ILE C 1 175 ? -47.960 -81.123 8.342 1.00 38.27 175 ILE C CA 1
ATOM 5767 C C . ILE C 1 175 ? -47.209 -81.429 7.080 1.00 38.43 175 ILE C C 1
ATOM 5768 O O . ILE C 1 175 ? -47.239 -82.515 6.592 1.00 36.43 175 ILE C O 1
ATOM 5773 N N . PHE C 1 176 ? -46.553 -80.425 6.543 1.00 37.77 176 PHE C N 1
ATOM 5774 C CA . PHE C 1 176 ? -45.899 -80.575 5.252 1.00 35.76 176 PHE C CA 1
ATOM 5775 C C . PHE C 1 176 ? -44.480 -80.041 5.294 1.00 34.42 176 PHE C C 1
ATOM 5776 O O . PHE C 1 176 ? -44.093 -79.328 6.228 1.00 35.27 176 PHE C O 1
ATOM 5784 N N . LEU C 1 177 ? -43.706 -80.390 4.272 1.00 31.28 177 LEU C N 1
ATOM 5785 C CA . LEU C 1 177 ? -42.362 -79.869 4.152 1.00 29.13 177 LEU C CA 1
ATOM 5786 C C . LEU C 1 177 ? -42.357 -78.461 3.550 1.00 27.56 177 LEU C C 1
ATOM 5787 O O . LEU C 1 177 ? -43.132 -78.138 2.644 1.00 25.78 177 LEU C O 1
ATOM 5792 N N . HIS C 1 178 ? -41.486 -77.627 4.094 1.00 26.77 178 HIS C N 1
ATOM 5793 C CA . HIS C 1 178 ? -41.195 -76.325 3.530 1.00 27.12 178 HIS C CA 1
ATOM 5794 C C . HIS C 1 178 ? -39.716 -76.318 3.222 1.00 26.36 178 HIS C C 1
ATOM 5795 O O . HIS C 1 178 ? -38.872 -76.296 4.123 1.00 25.71 178 HIS C O 1
ATOM 5802 N N . LEU C 1 179 ? -39.400 -76.393 1.932 1.00 25.42 179 LEU C N 1
ATOM 5803 C CA . LEU C 1 179 ? -38.025 -76.565 1.476 1.00 25.06 179 LEU C CA 1
ATOM 5804 C C . LEU C 1 179 ? -37.463 -75.262 0.942 1.00 26.29 179 LEU C C 1
ATOM 5805 O O . LEU C 1 179 ? -38.177 -74.458 0.335 1.00 27.70 179 LEU C O 1
ATOM 5810 N N . ASP C 1 180 ? -36.170 -75.062 1.153 1.00 26.11 180 ASP C N 1
ATOM 5811 C CA . ASP C 1 180 ? -35.525 -73.822 0.773 1.00 25.05 180 ASP C CA 1
ATOM 5812 C C . ASP C 1 180 ? -34.247 -74.131 -0.014 1.00 24.48 180 ASP C C 1
ATOM 5813 O O . ASP C 1 180 ? -33.314 -74.748 0.531 1.00 23.79 180 ASP C O 1
ATOM 5818 N N . THR C 1 181 ? -34.189 -73.692 -1.275 1.00 22.93 181 THR C N 1
ATOM 5819 C CA . THR C 1 181 ? -33.027 -73.991 -2.129 1.00 22.69 181 THR C CA 1
ATOM 5820 C C . THR C 1 181 ? -31.678 -73.563 -1.533 1.00 22.79 181 THR C C 1
ATOM 5821 O O . THR C 1 181 ? -30.686 -74.247 -1.750 1.00 22.62 181 THR C O 1
ATOM 5825 N N . PHE C 1 182 ? -31.648 -72.454 -0.784 1.00 22.76 182 PHE C N 1
ATOM 5826 C CA . PHE C 1 182 ? -30.447 -72.022 -0.050 1.00 22.79 182 PHE C CA 1
ATOM 5827 C C . PHE C 1 182 ? -29.938 -73.103 0.919 1.00 24.01 182 PHE C C 1
ATOM 5828 O O . PHE C 1 182 ? -28.732 -73.413 0.958 1.00 24.03 182 PHE C O 1
ATOM 5836 N N . HIS C 1 183 ? -30.858 -73.654 1.709 1.00 23.82 183 HIS C N 1
ATOM 5837 C CA . HIS C 1 183 ? -30.510 -74.671 2.678 1.00 24.06 183 HIS C CA 1
ATOM 5838 C C . HIS C 1 183 ? -30.242 -75.979 1.981 1.00 24.66 183 HIS C C 1
ATOM 5839 O O . HIS C 1 183 ? -29.276 -76.670 2.299 1.00 24.28 183 HIS C O 1
ATOM 5846 N N . MET C 1 184 ? -31.088 -76.318 1.010 1.00 24.69 184 MET C N 1
ATOM 5847 C CA . MET C 1 184 ? -30.940 -77.561 0.263 1.00 25.04 184 MET C CA 1
ATOM 5848 C C . MET C 1 184 ? -29.556 -77.664 -0.368 1.00 26.31 184 MET C C 1
ATOM 5849 O O . MET C 1 184 ? -28.958 -78.740 -0.355 1.00 27.51 184 MET C O 1
ATOM 5854 N N . ASN C 1 185 ? -29.037 -76.550 -0.889 1.00 25.46 185 ASN C N 1
ATOM 5855 C CA . ASN C 1 185 ? -27.738 -76.570 -1.544 1.00 25.24 185 ASN C CA 1
ATOM 5856 C C . ASN C 1 185 ? -26.602 -76.913 -0.589 1.00 25.70 185 ASN C C 1
ATOM 5857 O O . ASN C 1 185 ? -25.617 -77.513 -0.991 1.00 26.69 185 ASN C O 1
ATOM 5862 N N . ILE C 1 186 ? -26.747 -76.527 0.673 1.00 26.11 186 ILE C N 1
ATOM 5863 C CA . ILE C 1 186 ? -25.799 -76.898 1.712 1.00 25.53 186 ILE C CA 1
ATOM 5864 C C . ILE C 1 186 ? -26.026 -78.327 2.201 1.00 26.45 186 ILE C C 1
ATOM 5865 O O . ILE C 1 186 ? -25.059 -79.039 2.457 1.00 28.46 186 ILE C O 1
ATOM 5870 N N . GLU C 1 187 ? -27.288 -78.746 2.335 1.00 26.11 187 GLU C N 1
ATOM 5871 C CA . GLU C 1 187 ? -27.590 -79.978 3.085 1.00 26.54 187 GLU C CA 1
ATOM 5872 C C . GLU C 1 187 ? -27.861 -81.189 2.210 1.00 26.45 187 GLU C C 1
ATOM 5873 O O . GLU C 1 187 ? -27.380 -82.283 2.494 1.00 26.25 187 GLU C O 1
ATOM 5879 N N . GLU C 1 188 ? -28.639 -80.991 1.152 1.00 26.79 188 GLU C N 1
ATOM 5880 C CA . GLU C 1 188 ? -29.011 -82.088 0.264 1.00 26.86 188 GLU C CA 1
ATOM 5881 C C . GLU C 1 188 ? -27.847 -82.629 -0.573 1.00 26.08 188 GLU C C 1
ATOM 5882 O O . GLU C 1 188 ? -26.881 -81.924 -0.856 1.00 25.84 188 GLU C O 1
ATOM 5888 N N . ALA C 1 189 ? -27.954 -83.905 -0.924 1.00 25.74 189 ALA C N 1
ATOM 5889 C CA . ALA C 1 189 ? -27.025 -84.588 -1.801 1.00 24.89 189 ALA C CA 1
ATOM 5890 C C . ALA C 1 189 ? -27.173 -84.012 -3.206 1.00 25.53 189 ALA C C 1
ATOM 5891 O O . ALA C 1 189 ? -26.194 -83.714 -3.890 1.00 25.26 189 ALA C O 1
ATOM 5893 N N . ASP C 1 190 ? -28.420 -83.855 -3.623 1.00 25.87 190 ASP C N 1
ATOM 5894 C CA . ASP C 1 190 ? -28.740 -83.241 -4.888 1.00 25.84 190 ASP C CA 1
ATOM 5895 C C . ASP C 1 190 ? -30.080 -82.572 -4.683 1.00 26.14 190 ASP C C 1
ATOM 5896 O O . ASP C 1 190 ? -31.003 -83.164 -4.106 1.00 25.81 190 ASP C O 1
ATOM 5901 N N . VAL C 1 191 ? -30.185 -81.327 -5.125 1.00 25.29 191 VAL C N 1
ATOM 5902 C CA . VAL C 1 191 ? -31.392 -80.566 -4.867 1.00 24.87 191 VAL C CA 1
ATOM 5903 C C . VAL C 1 191 ? -32.586 -81.130 -5.637 1.00 24.92 191 VAL C C 1
ATOM 5904 O O . VAL C 1 191 ? -33.658 -81.296 -5.064 1.00 26.62 191 VAL C O 1
ATOM 5908 N N . GLY C 1 192 ? -32.399 -81.439 -6.917 1.00 24.70 192 GLY C N 1
ATOM 5909 C CA . GLY C 1 192 ? -33.459 -82.049 -7.724 1.00 23.65 192 GLY C CA 1
ATOM 5910 C C . GLY C 1 192 ? -33.849 -83.402 -7.152 1.00 23.34 192 GLY C C 1
ATOM 5911 O O . GLY C 1 192 ? -35.040 -83.714 -6.986 1.00 23.42 192 GLY C O 1
ATOM 5912 N N . LEU C 1 193 ? -32.838 -84.198 -6.827 1.00 22.76 193 LEU C N 1
ATOM 5913 C CA . LEU C 1 193 ? -33.060 -85.505 -6.207 1.00 22.95 193 LEU C CA 1
ATOM 5914 C C . LEU C 1 193 ? -33.860 -85.390 -4.909 1.00 23.42 193 LEU C C 1
ATOM 5915 O O . LEU C 1 193 ? -34.871 -86.074 -4.759 1.00 23.84 193 LEU C O 1
ATOM 5920 N N . ALA C 1 194 ? -33.435 -84.505 -4.002 1.00 23.68 194 ALA C N 1
ATOM 5921 C CA . ALA C 1 194 ? -34.221 -84.166 -2.800 1.00 23.56 194 ALA C CA 1
ATOM 5922 C C . ALA C 1 194 ? -35.674 -83.768 -3.119 1.00 23.98 194 ALA C C 1
ATOM 5923 O O . ALA C 1 194 ? -36.622 -84.308 -2.529 1.00 24.39 194 ALA C O 1
ATOM 5925 N N . ILE C 1 195 ? -35.852 -82.855 -4.069 1.00 23.15 195 ILE C N 1
ATOM 5926 C CA . ILE C 1 195 ? -37.201 -82.425 -4.449 1.00 23.76 195 ILE C CA 1
ATOM 5927 C C . ILE C 1 195 ? -38.075 -83.566 -5.002 1.00 24.23 195 ILE C C 1
ATOM 5928 O O . ILE C 1 195 ? -39.279 -83.620 -4.742 1.00 23.37 195 ILE C O 1
ATOM 5933 N N . ARG C 1 196 ? -37.472 -84.477 -5.759 1.00 24.85 196 ARG C N 1
ATOM 5934 C CA . ARG C 1 196 ? -38.214 -85.625 -6.263 1.00 25.48 196 ARG C CA 1
ATOM 5935 C C . ARG C 1 196 ? -38.553 -86.609 -5.147 1.00 25.77 196 ARG C C 1
ATOM 5936 O O . ARG C 1 196 ? -39.595 -87.253 -5.183 1.00 26.17 196 ARG C O 1
ATOM 5944 N N . HIS C 1 197 ? -37.667 -86.735 -4.166 1.00 27.17 197 HIS C N 1
ATOM 5945 C CA . HIS C 1 197 ? -37.890 -87.664 -3.063 1.00 29.06 197 HIS C CA 1
ATOM 5946 C C . HIS C 1 197 ? -39.017 -87.195 -2.166 1.00 32.02 197 HIS C C 1
ATOM 5947 O O . HIS C 1 197 ? -39.836 -88.012 -1.713 1.00 33.29 197 HIS C O 1
ATOM 5954 N N . ALA C 1 198 ? -39.079 -85.877 -1.934 1.00 31.20 198 ALA C N 1
ATOM 5955 C CA . ALA C 1 198 ? -40.110 -85.254 -1.104 1.00 31.16 198 ALA C CA 1
ATOM 5956 C C . ALA C 1 198 ? -41.438 -85.026 -1.834 1.00 31.83 198 ALA C C 1
ATOM 5957 O O . ALA C 1 198 ? -42.398 -84.548 -1.220 1.00 31.27 198 ALA C O 1
ATOM 5959 N N . ALA C 1 199 ? -41.500 -85.364 -3.124 1.00 31.34 199 ALA C N 1
ATOM 5960 C CA . ALA C 1 199 ? -42.722 -85.155 -3.926 1.00 33.20 199 ALA C CA 1
ATOM 5961 C C . ALA C 1 199 ? -44.013 -85.565 -3.208 1.00 35.82 199 ALA C C 1
ATOM 5962 O O . ALA C 1 199 ? -44.060 -86.585 -2.508 1.00 37.43 199 ALA C O 1
ATOM 5964 N N . GLY C 1 200 ? -45.062 -84.771 -3.387 1.00 37.54 200 GLY C N 1
ATOM 5965 C CA . GLY C 1 200 ? -46.354 -85.071 -2.779 1.00 38.41 200 GLY C CA 1
ATOM 5966 C C . GLY C 1 200 ? -46.464 -84.534 -1.362 1.00 40.39 200 GLY C C 1
ATOM 5967 O O . GLY C 1 200 ? -47.550 -84.137 -0.923 1.00 42.35 200 GLY C O 1
ATOM 5968 N N . LYS C 1 201 ? -45.341 -84.514 -0.650 1.00 38.07 201 LYS C N 1
ATOM 5969 C CA . LYS C 1 201 ? -45.307 -84.000 0.711 1.00 37.92 201 LYS C CA 1
ATOM 5970 C C . LYS C 1 201 ? -44.726 -82.583 0.827 1.00 37.30 201 LYS C C 1
ATOM 5971 O O . LYS C 1 201 ? -44.541 -82.071 1.938 1.00 36.41 201 LYS C O 1
ATOM 5977 N N . ILE C 1 202 ? -44.461 -81.944 -0.316 1.00 36.41 202 ILE C N 1
ATOM 5978 C CA . ILE C 1 202 ? -43.924 -80.581 -0.330 1.00 35.15 202 ILE C CA 1
ATOM 5979 C C . ILE C 1 202 ? -45.045 -79.532 -0.260 1.00 35.24 202 ILE C C 1
ATOM 5980 O O . ILE C 1 202 ? -45.870 -79.406 -1.178 1.00 34.07 202 ILE C O 1
ATOM 5985 N N . GLY C 1 203 ? -45.039 -78.760 0.825 1.00 33.19 203 GLY C N 1
ATOM 5986 C CA . GLY C 1 203 ? -46.100 -77.803 1.084 1.00 32.38 203 GLY C CA 1
ATOM 5987 C C . GLY C 1 203 ? -45.804 -76.382 0.667 1.00 31.08 203 GLY C C 1
ATOM 5988 O O . GLY C 1 203 ? -46.717 -75.642 0.310 1.00 30.67 203 GLY C O 1
ATOM 5989 N N . TYR C 1 204 ? -44.529 -76.008 0.707 1.00 30.29 204 TYR C N 1
ATOM 5990 C CA . TYR C 1 204 ? -44.109 -74.636 0.461 1.00 29.66 204 TYR C CA 1
ATOM 5991 C C . TYR C 1 204 ? -42.619 -74.607 0.090 1.00 29.90 204 TYR C C 1
ATOM 5992 O O . TYR C 1 204 ? -41.828 -75.373 0.641 1.00 30.31 204 TYR C O 1
ATOM 6001 N N . VAL C 1 205 ? -42.234 -73.731 -0.841 1.00 29.43 205 VAL C N 1
ATOM 6002 C CA . VAL C 1 205 ? -40.846 -73.680 -1.343 1.00 27.97 205 VAL C CA 1
ATOM 6003 C C . VAL C 1 205 ? -40.282 -72.263 -1.331 1.00 27.13 205 VAL C C 1
ATOM 6004 O O . VAL C 1 205 ? -40.906 -71.348 -1.846 1.00 26.80 205 VAL C O 1
ATOM 6008 N N . HIS C 1 206 ? -39.099 -72.095 -0.748 1.00 27.51 206 HIS C N 1
ATOM 6009 C CA . HIS C 1 206 ? -38.321 -70.868 -0.901 1.00 27.94 206 HIS C CA 1
ATOM 6010 C C . HIS C 1 206 ? -37.320 -70.981 -2.015 1.00 29.08 206 HIS C C 1
ATOM 6011 O O . HIS C 1 206 ? -36.565 -71.959 -2.098 1.00 30.53 206 HIS C O 1
ATOM 6018 N N . ILE C 1 207 ? -37.288 -69.963 -2.868 1.00 28.92 207 ILE C N 1
ATOM 6019 C CA . ILE C 1 207 ? -36.275 -69.846 -3.913 1.00 27.20 207 ILE C CA 1
ATOM 6020 C C . ILE C 1 207 ? -35.267 -68.784 -3.487 1.00 26.44 207 ILE C C 1
ATOM 6021 O O . ILE C 1 207 ? -35.587 -67.607 -3.420 1.00 26.20 207 ILE C O 1
ATOM 6026 N N . GLY C 1 208 ? -34.053 -69.221 -3.179 1.00 26.16 208 GLY C N 1
ATOM 6027 C CA . GLY C 1 208 ? -32.996 -68.334 -2.702 1.00 24.87 208 GLY C CA 1
ATOM 6028 C C . GLY C 1 208 ? -31.653 -68.863 -3.166 1.00 24.80 208 GLY C C 1
ATOM 6029 O O . GLY C 1 208 ? -31.435 -70.075 -3.214 1.00 24.12 208 GLY C O 1
ATOM 6030 N N . GLU C 1 209 ? -30.762 -67.939 -3.514 1.00 24.05 209 GLU C N 1
ATOM 6031 C CA . GLU C 1 209 ? -29.479 -68.247 -4.111 1.00 22.79 209 GLU C CA 1
ATOM 6032 C C . GLU C 1 209 ? -28.488 -68.666 -3.021 1.00 23.50 209 GLU C C 1
ATOM 6033 O O . GLU C 1 209 ? -28.690 -68.365 -1.847 1.00 24.61 209 GLU C O 1
ATOM 6039 N N . SER C 1 210 ? -27.436 -69.375 -3.428 1.00 23.01 210 SER C N 1
ATOM 6040 C CA . SER C 1 210 ? -26.372 -69.857 -2.562 1.00 22.43 210 SER C CA 1
ATOM 6041 C C . SER C 1 210 ? -25.923 -68.850 -1.509 1.00 22.76 210 SER C C 1
ATOM 6042 O O . SER C 1 210 ? -25.723 -69.221 -0.354 1.00 22.51 210 SER C O 1
ATOM 6045 N N . HIS C 1 211 ? -25.760 -67.583 -1.907 1.00 23.01 211 HIS C N 1
ATOM 6046 C CA . HIS C 1 211 ? -25.328 -66.513 -0.978 1.00 22.38 211 HIS C CA 1
ATOM 6047 C C . HIS C 1 211 ? -26.476 -65.656 -0.497 1.00 22.29 211 HIS C C 1
ATOM 6048 O O . HIS C 1 211 ? -26.276 -64.734 0.300 1.00 21.96 211 HIS C O 1
ATOM 6055 N N . ARG C 1 212 ? -27.682 -65.943 -0.990 1.00 22.19 212 ARG C N 1
ATOM 6056 C CA . ARG C 1 212 ? -28.902 -65.245 -0.561 1.00 23.13 212 ARG C CA 1
ATOM 6057 C C . ARG C 1 212 ? -29.123 -63.869 -1.202 1.00 23.34 212 ARG C C 1
ATOM 6058 O O . ARG C 1 212 ? -29.983 -63.124 -0.752 1.00 24.02 212 ARG C O 1
ATOM 6066 N N . GLY C 1 213 ? -28.357 -63.532 -2.241 1.00 22.33 213 GLY C N 1
ATOM 6067 C CA . GLY C 1 213 ? -28.560 -62.286 -2.969 1.00 21.90 213 GLY C CA 1
ATOM 6068 C C . GLY C 1 213 ? -29.382 -62.502 -4.226 1.00 21.87 213 GLY C C 1
ATOM 6069 O O . GLY C 1 213 ? -30.391 -63.209 -4.206 1.00 21.63 213 GLY C O 1
ATOM 6070 N N . PHE C 1 214 ? -28.938 -61.907 -5.329 1.00 21.90 214 PHE C N 1
ATOM 6071 C CA . PHE C 1 214 ? -29.623 -62.044 -6.607 1.00 21.77 214 PHE C CA 1
ATOM 6072 C C . PHE C 1 214 ? -29.690 -63.484 -7.089 1.00 21.78 214 PHE C C 1
ATOM 6073 O O . PHE C 1 214 ? -28.691 -64.196 -7.118 1.00 22.81 214 PHE C O 1
ATOM 6081 N N . LEU C 1 215 ? -30.881 -63.904 -7.487 1.00 21.75 215 LEU C N 1
ATOM 6082 C CA . LEU C 1 215 ? -31.056 -65.164 -8.174 1.00 21.05 215 LEU C CA 1
ATOM 6083 C C . LEU C 1 215 ? -30.120 -65.227 -9.364 1.00 21.64 215 LEU C C 1
ATOM 6084 O O . LEU C 1 215 ? -30.057 -64.284 -10.159 1.00 21.40 215 LEU C O 1
ATOM 6089 N N . GLY C 1 216 ? -29.367 -66.325 -9.460 1.00 21.94 216 GLY C N 1
ATOM 6090 C CA . GLY C 1 216 ? -28.519 -66.581 -10.608 1.00 21.44 216 GLY C CA 1
ATOM 6091 C C . GLY C 1 216 ? -27.127 -66.003 -10.477 1.00 22.17 216 GLY C C 1
ATOM 6092 O O . GLY C 1 216 ? -26.273 -66.268 -11.327 1.00 23.56 216 GLY C O 1
ATOM 6093 N N . THR C 1 217 ? -26.880 -65.222 -9.427 1.00 21.87 217 THR C N 1
ATOM 6094 C CA . THR C 1 217 ? -25.545 -64.628 -9.231 1.00 22.09 217 THR C CA 1
ATOM 6095 C C . THR C 1 217 ? -24.679 -65.471 -8.292 1.00 22.56 217 THR C C 1
ATOM 6096 O O . THR C 1 217 ? -23.607 -65.025 -7.872 1.00 22.27 217 THR C O 1
ATOM 6100 N N . GLY C 1 218 ? -25.151 -66.681 -7.972 1.00 22.06 218 GLY C N 1
ATOM 6101 C CA . GLY C 1 218 ? -24.437 -67.597 -7.089 1.00 21.75 218 GLY C CA 1
ATOM 6102 C C . GLY C 1 218 ? -24.301 -68.981 -7.701 1.00 22.42 218 GLY C C 1
ATOM 6103 O O . GLY C 1 218 ? -24.429 -69.141 -8.916 1.00 24.42 218 GLY C O 1
ATOM 6104 N N . ASN C 1 219 ? -24.086 -69.985 -6.854 1.00 21.10 219 ASN C N 1
ATOM 6105 C CA . ASN C 1 219 ? -23.680 -71.319 -7.282 1.00 19.94 219 ASN C CA 1
ATOM 6106 C C . ASN C 1 219 ? -24.810 -72.343 -7.504 1.00 20.76 219 ASN C C 1
ATOM 6107 O O . ASN C 1 219 ? -24.543 -73.518 -7.791 1.00 21.11 219 ASN C O 1
ATOM 6112 N N . ILE C 1 220 ? -26.066 -71.924 -7.377 1.00 20.17 220 ILE C N 1
ATOM 6113 C CA . ILE C 1 220 ? -27.147 -72.891 -7.386 1.00 19.97 220 ILE C CA 1
ATOM 6114 C C . ILE C 1 220 ? -27.615 -73.215 -8.800 1.00 20.84 220 ILE C C 1
ATOM 6115 O O . ILE C 1 220 ? -27.809 -72.326 -9.621 1.00 20.16 220 ILE C O 1
ATOM 6120 N N . ASP C 1 221 ? -27.789 -74.504 -9.081 1.00 22.63 221 ASP C N 1
ATOM 6121 C CA . ASP C 1 221 ? -28.372 -74.921 -10.353 1.00 23.77 221 ASP C CA 1
ATOM 6122 C C . ASP C 1 221 ? -29.901 -74.750 -10.317 1.00 23.55 221 ASP C C 1
ATOM 6123 O O . ASP C 1 221 ? -30.647 -75.692 -10.025 1.00 23.62 221 ASP C O 1
ATOM 6128 N N . PHE C 1 222 ? -30.366 -73.546 -10.630 1.00 22.86 222 PHE C N 1
ATOM 6129 C CA . PHE C 1 222 ? -31.806 -73.289 -10.644 1.00 22.66 222 PHE C CA 1
ATOM 6130 C C . PHE C 1 222 ? -32.581 -74.037 -11.731 1.00 22.90 222 PHE C C 1
ATOM 6131 O O . PHE C 1 222 ? -33.729 -74.421 -11.514 1.00 24.58 222 PHE C O 1
ATOM 6139 N N . ALA C 1 223 ? -31.956 -74.283 -12.877 1.00 22.77 223 ALA C N 1
ATOM 6140 C CA . ALA C 1 223 ? -32.608 -75.067 -13.934 1.00 22.75 223 ALA C CA 1
ATOM 6141 C C . ALA C 1 223 ? -33.007 -76.458 -13.431 1.00 23.77 223 ALA C C 1
ATOM 6142 O O . ALA C 1 223 ? -34.161 -76.905 -13.615 1.00 23.38 223 ALA C O 1
ATOM 6144 N N . ALA C 1 224 ? -32.051 -77.131 -12.787 1.00 23.77 224 ALA C N 1
ATOM 6145 C CA . ALA C 1 224 ? -32.292 -78.449 -12.202 1.00 23.71 224 ALA C CA 1
ATOM 6146 C C . ALA C 1 224 ? -33.499 -78.400 -11.250 1.00 24.43 224 ALA C C 1
ATOM 6147 O O . ALA C 1 224 ? -34.372 -79.280 -11.281 1.00 24.34 224 ALA C O 1
ATOM 6149 N N . ILE C 1 225 ? -33.554 -77.346 -10.437 1.00 24.61 225 ILE C N 1
ATOM 6150 C CA . ILE C 1 225 ? -34.640 -77.154 -9.491 1.00 25.45 225 ILE C CA 1
ATOM 6151 C C . ILE C 1 225 ? -35.988 -76.981 -10.205 1.00 26.77 225 ILE C C 1
ATOM 6152 O O . ILE C 1 225 ? -36.925 -77.751 -9.953 1.00 27.70 225 ILE C O 1
ATOM 6157 N N . PHE C 1 226 ? -36.084 -76.020 -11.122 1.00 26.31 226 PHE C N 1
ATOM 6158 C CA . PHE C 1 226 ? -37.331 -75.842 -11.871 1.00 26.62 226 PHE C CA 1
ATOM 6159 C C . PHE C 1 226 ? -37.739 -77.088 -12.659 1.00 27.06 226 PHE C C 1
ATOM 6160 O O . PHE C 1 226 ? -38.928 -77.322 -12.879 1.00 27.85 226 PHE C O 1
ATOM 6168 N N . ASP C 1 227 ? -36.746 -77.872 -13.076 1.00 27.18 227 ASP C N 1
ATOM 6169 C CA . ASP C 1 227 ? -36.967 -79.150 -13.757 1.00 27.72 227 ASP C CA 1
ATOM 6170 C C . ASP C 1 227 ? -37.628 -80.177 -12.850 1.00 27.75 227 ASP C C 1
ATOM 6171 O O . ASP C 1 227 ? -38.619 -80.820 -13.234 1.00 28.64 227 ASP C O 1
ATOM 6176 N N . ALA C 1 228 ? -37.067 -80.333 -11.652 1.00 26.94 228 ALA C N 1
ATOM 6177 C CA . ALA C 1 228 ? -37.576 -81.288 -10.677 1.00 25.43 228 ALA C CA 1
ATOM 6178 C C . ALA C 1 228 ? -38.995 -80.933 -10.238 1.00 25.88 228 ALA C C 1
ATOM 6179 O O . ALA C 1 228 ? -39.875 -81.800 -10.226 1.00 25.63 228 ALA C O 1
ATOM 6181 N N . LEU C 1 229 ? -39.209 -79.657 -9.893 1.00 25.91 229 LEU C N 1
ATOM 6182 C CA . LEU C 1 229 ? -40.535 -79.147 -9.531 1.00 25.12 229 LEU C CA 1
ATOM 6183 C C . LEU C 1 229 ? -41.533 -79.453 -10.636 1.00 25.58 229 LEU C C 1
ATOM 6184 O O . LEU C 1 229 ? -42.628 -79.941 -10.353 1.00 26.94 229 LEU C O 1
ATOM 6189 N N . THR C 1 230 ? -41.143 -79.205 -11.888 1.00 25.25 230 THR C N 1
ATOM 6190 C CA . THR C 1 230 ? -41.997 -79.517 -13.043 1.00 25.64 230 THR C CA 1
ATOM 6191 C C . THR C 1 230 ? -42.292 -81.024 -13.136 1.00 26.12 230 THR C C 1
ATOM 6192 O O . THR C 1 230 ? -43.441 -81.421 -13.272 1.00 26.84 230 THR C O 1
ATOM 6196 N N . ALA C 1 231 ? -41.261 -81.850 -13.017 1.00 26.87 231 ALA C N 1
ATOM 6197 C CA . ALA C 1 231 ? -41.423 -83.302 -13.058 1.00 27.83 231 ALA C CA 1
ATOM 6198 C C . ALA C 1 231 ? -42.427 -83.838 -12.022 1.00 29.41 231 ALA C C 1
ATOM 6199 O O . ALA C 1 231 ? -43.189 -84.757 -12.331 1.00 29.69 231 ALA C O 1
ATOM 6201 N N . ILE C 1 232 ? -42.429 -83.280 -10.807 1.00 29.56 232 ILE C N 1
ATOM 6202 C CA . ILE C 1 232 ? -43.320 -83.782 -9.746 1.00 30.71 232 ILE C CA 1
ATOM 6203 C C . ILE C 1 232 ? -44.716 -83.146 -9.791 1.00 31.80 232 ILE C C 1
ATOM 6204 O O . ILE C 1 232 ? -45.595 -83.488 -8.986 1.00 30.07 232 ILE C O 1
ATOM 6209 N N . GLY C 1 233 ? -44.908 -82.248 -10.760 1.00 31.80 233 GLY C N 1
ATOM 6210 C CA . GLY C 1 233 ? -46.135 -81.481 -10.894 1.00 30.85 233 GLY C CA 1
ATOM 6211 C C . GLY C 1 233 ? -46.387 -80.628 -9.663 1.00 30.92 233 GLY C C 1
ATOM 6212 O O . GLY C 1 233 ? -47.513 -80.581 -9.162 1.00 31.88 233 GLY C O 1
ATOM 6213 N N . TYR C 1 234 ? -45.349 -79.967 -9.156 1.00 30.07 234 TYR C N 1
ATOM 6214 C CA . TYR C 1 234 ? -45.520 -79.094 -7.998 1.00 30.28 234 TYR C CA 1
ATOM 6215 C C . TYR C 1 234 ? -46.552 -78.035 -8.334 1.00 31.98 234 TYR C C 1
ATOM 6216 O O . TYR C 1 234 ? -46.417 -77.309 -9.327 1.00 32.21 234 TYR C O 1
ATOM 6225 N N . ALA C 1 235 ? -47.601 -77.972 -7.521 1.00 32.66 235 ALA C N 1
ATOM 6226 C CA . ALA C 1 235 ? -48.692 -77.036 -7.768 1.00 33.06 235 ALA C CA 1
ATOM 6227 C C . ALA C 1 235 ? -49.094 -76.317 -6.486 1.00 32.97 235 ALA C C 1
ATOM 6228 O O . ALA C 1 235 ? -50.265 -76.210 -6.182 1.00 34.40 235 ALA C O 1
ATOM 6230 N N . ASP C 1 236 ? -48.105 -75.829 -5.742 1.00 33.08 236 ASP C N 1
ATOM 6231 C CA . ASP C 1 236 ? -48.341 -75.111 -4.494 1.00 32.70 236 ASP C CA 1
ATOM 6232 C C . ASP C 1 236 ? -47.448 -73.859 -4.456 1.00 32.34 236 ASP C C 1
ATOM 6233 O O . ASP C 1 236 ? -46.853 -73.498 -5.462 1.00 32.41 236 ASP C O 1
ATOM 6238 N N . ASP C 1 237 ? -47.358 -73.190 -3.315 1.00 32.71 237 ASP C N 1
ATOM 6239 C CA . ASP C 1 237 ? -46.727 -71.872 -3.275 1.00 33.52 237 ASP C CA 1
ATOM 6240 C C . ASP C 1 237 ? -45.224 -71.956 -3.279 1.00 32.36 237 ASP C C 1
ATOM 6241 O O . ASP C 1 237 ? -44.643 -72.876 -2.710 1.00 32.49 237 ASP C O 1
ATOM 6246 N N . LEU C 1 238 ? -44.596 -70.986 -3.930 1.00 32.24 238 LEU C N 1
ATOM 6247 C CA . LEU C 1 238 ? -43.163 -70.795 -3.789 1.00 31.68 238 LEU C CA 1
ATOM 6248 C C . LEU C 1 238 ? -42.849 -69.315 -3.758 1.00 30.53 238 LEU C C 1
ATOM 6249 O O . LEU C 1 238 ? -43.556 -68.520 -4.381 1.00 30.46 238 LEU C O 1
ATOM 6254 N N . SER C 1 239 ? -41.787 -68.954 -3.036 1.00 28.33 239 SER C N 1
ATOM 6255 C CA . SER C 1 239 ? -41.465 -67.555 -2.798 1.00 27.06 239 SER C CA 1
ATOM 6256 C C . SER C 1 239 ? -39.973 -67.231 -2.841 1.00 26.09 239 SER C C 1
ATOM 6257 O O . SER C 1 239 ? -39.151 -68.000 -2.354 1.00 25.51 239 SER C O 1
ATOM 6260 N N . PHE C 1 240 ? -39.654 -66.071 -3.412 1.00 23.96 240 PHE C N 1
ATOM 6261 C CA . PHE C 1 240 ? -38.304 -65.561 -3.468 1.00 23.92 240 PHE C CA 1
ATOM 6262 C C . PHE C 1 240 ? -37.872 -65.080 -2.090 1.00 25.50 240 PHE C C 1
ATOM 6263 O O . PHE C 1 240 ? -38.680 -64.533 -1.333 1.00 27.85 240 PHE C O 1
ATOM 6271 N N . GLU C 1 241 ? -36.602 -65.294 -1.762 1.00 25.40 241 GLU C N 1
ATOM 6272 C CA . GLU C 1 241 ? -36.068 -64.901 -0.474 1.00 25.94 241 GLU C CA 1
ATOM 6273 C C . GLU C 1 241 ? -34.622 -64.418 -0.583 1.00 25.94 241 GLU C C 1
ATOM 6274 O O . GLU C 1 241 ? -33.778 -65.075 -1.191 1.00 26.11 241 GLU C O 1
ATOM 6280 N N . SER C 1 242 ? -34.332 -63.270 0.012 1.00 24.87 242 SER C N 1
ATOM 6281 C CA . SER C 1 242 ? -33.006 -62.686 -0.121 1.00 24.81 242 SER C CA 1
ATOM 6282 C C . SER C 1 242 ? -32.685 -61.805 1.067 1.00 24.89 242 SER C C 1
ATOM 6283 O O . SER C 1 242 ? -33.562 -61.160 1.612 1.00 25.46 242 SER C O 1
ATOM 6286 N N . PHE C 1 243 ? -31.423 -61.790 1.472 1.00 26.65 243 PHE C N 1
ATOM 6287 C CA . PHE C 1 243 ? -30.994 -60.961 2.604 1.00 28.52 243 PHE C CA 1
ATOM 6288 C C . PHE C 1 243 ? -29.786 -60.134 2.256 1.00 28.83 243 PHE C C 1
ATOM 6289 O O . PHE C 1 243 ? -28.866 -60.619 1.591 1.00 28.35 243 PHE C O 1
ATOM 6297 N N . SER C 1 244 ? -29.809 -58.881 2.704 1.00 30.90 244 SER C N 1
ATOM 6298 C CA . SER C 1 244 ? -28.658 -57.987 2.595 1.00 32.98 244 SER C CA 1
ATOM 6299 C C . SER C 1 244 ? -28.532 -57.151 3.873 1.00 34.75 244 SER C C 1
ATOM 6300 O O . SER C 1 244 ? -29.531 -56.936 4.588 1.00 33.09 244 SER C O 1
ATOM 6303 N N . SER C 1 245 ? -27.302 -56.701 4.155 1.00 34.65 245 SER C N 1
ATOM 6304 C CA . SER C 1 245 ? -26.988 -55.940 5.366 1.00 35.40 245 SER C CA 1
ATOM 6305 C C . SER C 1 245 ? -27.751 -54.613 5.442 1.00 39.17 245 SER C C 1
ATOM 6306 O O . SER C 1 245 ? -27.900 -54.029 6.522 1.00 38.75 245 SER C O 1
ATOM 6309 N N . GLU C 1 246 ? -28.225 -54.153 4.283 1.00 43.59 246 GLU C N 1
ATOM 6310 C CA . GLU C 1 246 ? -29.079 -52.973 4.165 1.00 46.13 246 GLU C CA 1
ATOM 6311 C C . GLU C 1 246 ? -30.387 -53.081 4.955 1.00 46.02 246 GLU C C 1
ATOM 6312 O O . GLU C 1 246 ? -30.747 -52.163 5.690 1.00 48.57 246 GLU C O 1
ATOM 6318 N N . ILE C 1 247 ? -31.101 -54.179 4.815 1.00 43.63 247 ILE C N 1
ATOM 6319 C CA . ILE C 1 247 ? -32.254 -54.373 5.626 1.00 43.28 247 ILE C CA 1
ATOM 6320 C C . ILE C 1 247 ? -31.875 -55.413 6.605 1.00 43.75 247 ILE C C 1
ATOM 6321 O O . ILE C 1 247 ? -31.594 -56.509 6.231 1.00 45.07 247 ILE C O 1
ATOM 6326 N N . VAL C 1 248 ? -31.848 -55.060 7.874 1.00 43.59 248 VAL C N 1
ATOM 6327 C CA . VAL C 1 248 ? -31.586 -56.036 8.888 1.00 43.65 248 VAL C CA 1
ATOM 6328 C C . VAL C 1 248 ? -32.399 -55.868 10.121 1.00 44.69 248 VAL C C 1
ATOM 6329 O O . VAL C 1 248 ? -32.800 -54.809 10.488 1.00 44.91 248 VAL C O 1
ATOM 6333 N N . ASP C 1 249 ? -32.617 -57.007 10.719 1.00 49.39 249 ASP C N 1
ATOM 6334 C CA . ASP C 1 249 ? -33.134 -57.228 12.032 1.00 50.92 249 ASP C CA 1
ATOM 6335 C C . ASP C 1 249 ? -32.048 -57.261 13.038 1.00 48.57 249 ASP C C 1
ATOM 6336 O O . ASP C 1 249 ? -30.918 -56.997 12.768 1.00 47.56 249 ASP C O 1
ATOM 6341 N N . GLU C 1 250 ? -32.427 -57.579 14.239 1.00 50.12 250 GLU C N 1
ATOM 6342 C CA . GLU C 1 250 ? -31.490 -58.019 15.223 1.00 51.13 250 GLU C CA 1
ATOM 6343 C C . GLU C 1 250 ? -31.825 -59.402 15.720 1.00 45.94 250 GLU C C 1
ATOM 6344 O O . GLU C 1 250 ? -31.359 -59.813 16.737 1.00 44.00 250 GLU C O 1
ATOM 6350 N N . ASN C 1 251 ? -32.649 -60.107 14.982 1.00 43.18 251 ASN C N 1
ATOM 6351 C CA . ASN C 1 251 ? -33.041 -61.443 15.342 1.00 41.07 251 ASN C CA 1
ATOM 6352 C C . ASN C 1 251 ? -32.840 -62.442 14.205 1.00 38.04 251 ASN C C 1
ATOM 6353 O O . ASN C 1 251 ? -31.971 -63.235 14.266 1.00 35.92 251 ASN C O 1
ATOM 6358 N N . LEU C 1 252 ? -33.636 -62.364 13.159 1.00 36.15 252 LEU C N 1
ATOM 6359 C CA . LEU C 1 252 ? -33.474 -63.187 11.989 1.00 35.21 252 LEU C CA 1
ATOM 6360 C C . LEU C 1 252 ? -32.176 -62.907 11.316 1.00 36.39 252 LEU C C 1
ATOM 6361 O O . LEU C 1 252 ? -31.558 -63.785 10.813 1.00 37.03 252 LEU C O 1
ATOM 6366 N N . SER C 1 253 ? -31.784 -61.655 11.275 1.00 36.46 253 SER C N 1
ATOM 6367 C CA . SER C 1 253 ? -30.551 -61.280 10.677 1.00 34.67 253 SER C CA 1
ATOM 6368 C C . SER C 1 253 ? -29.373 -61.844 11.372 1.00 36.50 253 SER C C 1
ATOM 6369 O O . SER C 1 253 ? -28.384 -62.079 10.757 1.00 37.82 253 SER C O 1
ATOM 6372 N N . LYS C 1 254 ? -29.423 -61.904 12.682 1.00 36.45 254 LYS C N 1
ATOM 6373 C CA . LYS C 1 254 ? -28.364 -62.502 13.453 1.00 37.39 254 LYS C CA 1
ATOM 6374 C C . LYS C 1 254 ? -28.217 -63.994 13.326 1.00 35.74 254 LYS C C 1
ATOM 6375 O O . LYS C 1 254 ? -27.143 -64.496 13.212 1.00 35.85 254 LYS C O 1
ATOM 6381 N N . LYS C 1 255 ? -29.338 -64.670 13.323 1.00 34.51 255 LYS C N 1
ATOM 6382 C CA . LYS C 1 255 ? -29.438 -66.079 13.097 1.00 34.01 255 LYS C CA 1
ATOM 6383 C C . LYS C 1 255 ? -29.002 -66.541 11.725 1.00 34.24 255 LYS C C 1
ATOM 6384 O O . LYS C 1 255 ? -28.465 -67.597 11.598 1.00 35.88 255 LYS C O 1
ATOM 6390 N N . THR C 1 256 ? -29.298 -65.764 10.702 1.00 31.63 256 THR C N 1
ATOM 6391 C CA . THR C 1 256 ? -28.998 -66.094 9.347 1.00 29.38 256 THR C CA 1
ATOM 6392 C C . THR C 1 256 ? -27.637 -65.630 8.952 1.00 28.99 256 THR C C 1
ATOM 6393 O O . THR C 1 256 ? -27.167 -65.969 7.887 1.00 28.46 256 THR C O 1
ATOM 6397 N N . ALA C 1 257 ? -26.989 -64.921 9.854 1.00 27.51 257 ALA C N 1
ATOM 6398 C CA . ALA C 1 257 ? -25.664 -64.348 9.676 1.00 27.46 257 ALA C CA 1
ATOM 6399 C C . ALA C 1 257 ? -25.404 -63.401 8.545 1.00 27.66 257 ALA C C 1
ATOM 6400 O O . ALA C 1 257 ? -24.530 -63.610 7.780 1.00 29.47 257 ALA C O 1
ATOM 6402 N N . ILE C 1 258 ? -26.177 -62.351 8.432 1.00 28.52 258 ILE C N 1
ATOM 6403 C CA . ILE C 1 258 ? -26.036 -61.465 7.308 1.00 28.00 258 ILE C CA 1
ATOM 6404 C C . ILE C 1 258 ? -25.150 -60.272 7.517 1.00 28.62 258 ILE C C 1
ATOM 6405 O O . ILE C 1 258 ? -25.492 -59.364 8.187 1.00 29.71 258 ILE C O 1
ATOM 6410 N N . TRP C 1 259 ? -24.003 -60.292 6.869 1.00 29.93 259 TRP C N 1
ATOM 6411 C CA . TRP C 1 259 ? -22.958 -59.361 7.092 1.00 30.10 259 TRP C CA 1
ATOM 6412 C C . TRP C 1 259 ? -22.659 -58.504 5.941 1.00 30.43 259 TRP C C 1
ATOM 6413 O O . TRP C 1 259 ? -21.882 -57.577 6.035 1.00 33.84 259 TRP C O 1
ATOM 6424 N N . ARG C 1 260 ? -23.244 -58.802 4.821 1.00 29.83 260 ARG C N 1
ATOM 6425 C CA . ARG C 1 260 ? -22.802 -58.199 3.567 1.00 28.81 260 ARG C CA 1
ATOM 6426 C C . ARG C 1 260 ? -23.885 -57.522 2.749 1.00 29.98 260 ARG C C 1
ATOM 6427 O O . ARG C 1 260 ? -25.044 -57.929 2.749 1.00 29.86 260 ARG C O 1
ATOM 6435 N N . ASN C 1 261 ? -23.455 -56.495 2.027 1.00 32.46 261 ASN C N 1
ATOM 6436 C CA . ASN C 1 261 ? -24.302 -55.602 1.283 1.00 31.46 261 ASN C CA 1
ATOM 6437 C C . ASN C 1 261 ? -24.431 -56.118 -0.139 1.00 31.99 261 ASN C C 1
ATOM 6438 O O . ASN C 1 261 ? -23.844 -55.570 -1.075 1.00 32.88 261 ASN C O 1
ATOM 6443 N N . LEU C 1 262 ? -25.191 -57.193 -0.296 1.00 30.82 262 LEU C N 1
ATOM 6444 C CA . LEU C 1 262 ? -25.367 -57.814 -1.600 1.00 30.28 262 LEU C CA 1
ATOM 6445 C C . LEU C 1 262 ? -26.262 -56.984 -2.516 1.00 31.79 262 LEU C C 1
ATOM 6446 O O . LEU C 1 262 ? -26.170 -57.081 -3.741 1.00 33.42 262 LEU C O 1
ATOM 6451 N N . TRP C 1 263 ? -27.129 -56.168 -1.925 1.00 32.18 263 TRP C N 1
ATOM 6452 C CA . TRP C 1 263 ? -27.975 -55.265 -2.703 1.00 31.61 263 TRP C CA 1
ATOM 6453 C C . TRP C 1 263 ? -28.460 -54.105 -1.885 1.00 32.54 263 TRP C C 1
ATOM 6454 O O . TRP C 1 263 ? -28.553 -54.195 -0.657 1.00 31.80 263 TRP C O 1
ATOM 6465 N N . THR C 1 264 ? -28.743 -52.994 -2.558 1.00 33.29 264 THR C N 1
ATOM 6466 C CA . THR C 1 264 ? -29.377 -51.835 -1.912 1.00 34.31 264 THR C CA 1
ATOM 6467 C C . THR C 1 264 ? -30.715 -51.510 -2.568 1.00 34.54 264 THR C C 1
ATOM 6468 O O . THR C 1 264 ? -31.585 -50.899 -1.944 1.00 36.35 264 THR C O 1
ATOM 6472 N N . ASP C 1 265 ? -30.867 -51.942 -3.822 1.00 32.81 265 ASP C N 1
ATOM 6473 C CA . ASP C 1 265 ? -32.031 -51.651 -4.650 1.00 30.79 265 ASP C CA 1
ATOM 6474 C C . ASP C 1 265 ? -32.935 -52.873 -4.703 1.00 31.13 265 ASP C C 1
ATOM 6475 O O . ASP C 1 265 ? -32.844 -53.698 -5.621 1.00 31.61 265 ASP C O 1
ATOM 6480 N N . ASN C 1 266 ? -33.821 -52.972 -3.718 1.00 30.43 266 ASN C N 1
ATOM 6481 C CA . ASN C 1 266 ? -34.655 -54.153 -3.533 1.00 30.04 266 ASN C CA 1
ATOM 6482 C C . ASN C 1 266 ? -35.786 -54.300 -4.548 1.00 30.34 266 ASN C C 1
ATOM 6483 O O . ASN C 1 266 ? -36.403 -55.361 -4.642 1.00 30.41 266 ASN C O 1
ATOM 6488 N N . MET C 1 267 ? -36.047 -53.241 -5.304 1.00 29.35 267 MET C N 1
ATOM 6489 C CA . MET C 1 267 ? -37.051 -53.277 -6.357 1.00 28.52 267 MET C CA 1
ATOM 6490 C C . MET C 1 267 ? -36.441 -53.892 -7.624 1.00 27.91 267 MET C C 1
ATOM 6491 O O . MET C 1 267 ? -37.080 -54.700 -8.301 1.00 28.75 267 MET C O 1
ATOM 6496 N N . ALA C 1 268 ? -35.208 -53.512 -7.942 1.00 26.39 268 ALA C N 1
ATOM 6497 C CA . ALA C 1 268 ? -34.462 -54.190 -8.994 1.00 25.62 268 ALA C CA 1
ATOM 6498 C C . ALA C 1 268 ? -34.334 -55.672 -8.638 1.00 25.20 268 ALA C C 1
ATOM 6499 O O . ALA C 1 268 ? -34.683 -56.531 -9.439 1.00 26.25 268 ALA C O 1
ATOM 6501 N N . LEU C 1 269 ? -33.850 -55.961 -7.430 1.00 25.27 269 LEU C N 1
ATOM 6502 C CA . LEU C 1 269 ? -33.759 -57.328 -6.925 1.00 25.45 269 LEU C CA 1
ATOM 6503 C C . LEU C 1 269 ? -35.035 -58.119 -7.183 1.00 25.97 269 LEU C C 1
ATOM 6504 O O . LEU C 1 269 ? -35.017 -59.127 -7.889 1.00 26.19 269 LEU C O 1
ATOM 6509 N N . ALA C 1 270 ? -36.143 -57.642 -6.630 1.00 27.23 270 ALA C N 1
ATOM 6510 C CA . ALA C 1 270 ? -37.433 -58.332 -6.744 1.00 27.74 270 ALA C CA 1
ATOM 6511 C C . ALA C 1 270 ? -37.923 -58.532 -8.178 1.00 27.79 270 ALA C C 1
ATOM 6512 O O . ALA C 1 270 ? -38.463 -59.596 -8.498 1.00 27.83 270 ALA C O 1
ATOM 6514 N N . LYS C 1 271 ? -37.757 -57.519 -9.027 1.00 28.02 271 LYS C N 1
ATOM 6515 C CA . LYS C 1 271 ? -38.215 -57.619 -10.419 1.00 30.15 271 LYS C CA 1
ATOM 6516 C C . LYS C 1 271 ? -37.359 -58.589 -11.224 1.00 28.76 271 LYS C C 1
ATOM 6517 O O . LYS C 1 271 ? -37.841 -59.230 -12.162 1.00 28.27 271 LYS C O 1
ATOM 6523 N N . HIS C 1 272 ? -36.084 -58.674 -10.864 1.00 26.73 272 HIS C N 1
ATOM 6524 C CA . HIS C 1 272 ? -35.202 -59.662 -11.446 1.00 25.92 272 HIS C CA 1
ATOM 6525 C C . HIS C 1 272 ? -35.627 -61.045 -11.008 1.00 24.72 272 HIS C C 1
ATOM 6526 O O . HIS C 1 272 ? -35.782 -61.938 -11.835 1.00 24.92 272 HIS C O 1
ATOM 6533 N N . ALA C 1 273 ? -35.861 -61.231 -9.713 1.00 23.74 273 ALA C N 1
ATOM 6534 C CA . ALA C 1 273 ? -36.290 -62.536 -9.191 1.00 24.13 273 ALA C CA 1
ATOM 6535 C C . ALA C 1 273 ? -37.581 -63.018 -9.828 1.00 25.43 273 ALA C C 1
ATOM 6536 O O . ALA C 1 273 ? -37.763 -64.225 -10.087 1.00 25.82 273 ALA C O 1
ATOM 6538 N N . ARG C 1 274 ? -38.472 -62.060 -10.072 1.00 25.67 274 ARG C N 1
ATOM 6539 C CA . ARG C 1 274 ? -39.811 -62.331 -10.546 1.00 25.98 274 ARG C CA 1
ATOM 6540 C C . ARG C 1 274 ? -39.708 -62.808 -11.969 1.00 25.43 274 ARG C C 1
ATOM 6541 O O . ARG C 1 274 ? -40.406 -63.730 -12.379 1.00 26.26 274 ARG C O 1
ATOM 6549 N N . ALA C 1 275 ? -38.818 -62.172 -12.716 1.00 25.19 275 ALA C N 1
ATOM 6550 C CA . ALA C 1 275 ? -38.561 -62.539 -14.103 1.00 25.05 275 ALA C CA 1
ATOM 6551 C C . ALA C 1 275 ? -37.804 -63.875 -14.161 1.00 24.99 275 ALA C C 1
ATOM 6552 O O . ALA C 1 275 ? -38.110 -64.729 -15.005 1.00 24.77 275 ALA C O 1
ATOM 6554 N N . PHE C 1 276 ? -36.844 -64.051 -13.248 1.00 23.54 276 PHE C N 1
ATOM 6555 C CA . PHE C 1 276 ? -36.081 -65.287 -13.131 1.00 24.05 276 PHE C CA 1
ATOM 6556 C C . PHE C 1 276 ? -36.996 -66.491 -12.892 1.00 24.36 276 PHE C C 1
ATOM 6557 O O . PHE C 1 276 ? -37.053 -67.420 -13.709 1.00 25.79 276 PHE C O 1
ATOM 6565 N N . ILE C 1 277 ? -37.727 -66.472 -11.787 1.00 23.35 277 ILE C N 1
ATOM 6566 C CA . ILE C 1 277 ? -38.660 -67.546 -11.500 1.00 22.94 277 ILE C CA 1
ATOM 6567 C C . ILE C 1 277 ? -39.625 -67.698 -12.676 1.00 23.84 277 ILE C C 1
ATOM 6568 O O . ILE C 1 277 ? -39.762 -68.792 -13.225 1.00 25.35 277 ILE C O 1
ATOM 6573 N N . GLY C 1 278 ? -40.269 -66.607 -13.083 1.00 23.51 278 GLY C N 1
ATOM 6574 C CA . GLY C 1 278 ? -41.204 -66.648 -14.199 1.00 23.07 278 GLY C CA 1
ATOM 6575 C C . GLY C 1 278 ? -40.621 -67.387 -15.389 1.00 24.10 278 GLY C C 1
ATOM 6576 O O . GLY C 1 278 ? -41.115 -68.450 -15.780 1.00 24.05 278 GLY C O 1
ATOM 6577 N N . LEU C 1 279 ? -39.541 -66.845 -15.942 1.00 24.06 279 LEU C N 1
ATOM 6578 C CA . LEU C 1 279 ? -38.943 -67.413 -17.144 1.00 24.74 279 LEU C CA 1
ATOM 6579 C C . LEU C 1 279 ? -38.393 -68.834 -16.935 1.00 25.52 279 LEU C C 1
ATOM 6580 O O . LEU C 1 279 ? -38.502 -69.689 -17.839 1.00 24.75 279 LEU C O 1
ATOM 6585 N N . GLY C 1 280 ? -37.811 -69.074 -15.750 1.00 25.03 280 GLY C N 1
ATOM 6586 C CA . GLY C 1 280 ? -37.247 -70.380 -15.400 1.00 24.49 280 GLY C CA 1
ATOM 6587 C C . GLY C 1 280 ? -38.277 -71.485 -15.519 1.00 25.19 280 GLY C C 1
ATOM 6588 O O . GLY C 1 280 ? -37.999 -72.544 -16.079 1.00 25.19 280 GLY C O 1
ATOM 6589 N N . LEU C 1 281 ? -39.474 -71.206 -15.002 1.00 25.86 281 LEU C N 1
ATOM 6590 C CA . LEU C 1 281 ? -40.615 -72.118 -14.992 1.00 25.73 281 LEU C CA 1
ATOM 6591 C C . LEU C 1 281 ? -41.225 -72.328 -16.377 1.00 27.20 281 LEU C C 1
ATOM 6592 O O . LEU C 1 281 ? -41.566 -73.460 -16.744 1.00 28.48 281 LEU C O 1
ATOM 6597 N N . GLU C 1 282 ? -41.385 -71.255 -17.148 1.00 27.05 282 GLU C N 1
ATOM 6598 C CA . GLU C 1 282 ? -41.875 -71.423 -18.502 1.00 28.46 282 GLU C CA 1
ATOM 6599 C C . GLU C 1 282 ? -40.874 -72.309 -19.253 1.00 28.42 282 GLU C C 1
ATOM 6600 O O . GLU C 1 282 ? -41.256 -73.300 -19.889 1.00 27.63 282 GLU C O 1
ATOM 6606 N N . THR C 1 283 ? -39.590 -71.967 -19.147 1.00 27.15 283 THR C N 1
ATOM 6607 C CA . THR C 1 283 ? -38.551 -72.752 -19.797 1.00 26.51 283 THR C CA 1
ATOM 6608 C C . THR C 1 283 ? -38.602 -74.212 -19.354 1.00 26.75 283 THR C C 1
ATOM 6609 O O . THR C 1 283 ? -38.527 -75.108 -20.193 1.00 27.18 283 THR C O 1
ATOM 6613 N N . ALA C 1 284 ? -38.770 -74.446 -18.052 1.00 27.01 284 ALA C N 1
ATOM 6614 C CA . ALA C 1 284 ? -38.899 -75.807 -17.526 1.00 27.87 284 ALA C CA 1
ATOM 6615 C C . ALA C 1 284 ? -40.094 -76.562 -18.120 1.00 29.31 284 ALA C C 1
ATOM 6616 O O . ALA C 1 284 ? -39.994 -77.742 -18.447 1.00 29.75 284 ALA C O 1
ATOM 6618 N N . ARG C 1 285 ? -41.214 -75.867 -18.265 1.00 32.04 285 ARG C N 1
ATOM 6619 C CA . ARG C 1 285 ? -42.443 -76.453 -18.773 1.00 33.96 285 ARG C CA 1
ATOM 6620 C C . ARG C 1 285 ? -42.246 -76.857 -20.239 1.00 33.88 285 ARG C C 1
ATOM 6621 O O . ARG C 1 285 ? -42.519 -78.005 -20.609 1.00 35.79 285 ARG C O 1
ATOM 6629 N N . ARG C 1 286 ? -41.728 -75.938 -21.057 1.00 32.61 286 ARG C N 1
ATOM 6630 C CA . ARG C 1 286 ? -41.450 -76.211 -22.480 1.00 31.63 286 ARG C CA 1
ATOM 6631 C C . ARG C 1 286 ? -40.528 -77.422 -22.701 1.00 32.73 286 ARG C C 1
ATOM 6632 O O . ARG C 1 286 ? -40.756 -78.228 -23.608 1.00 33.70 286 ARG C O 1
ATOM 6640 N N . LYS C 1 287 ? -39.489 -77.521 -21.869 1.00 32.98 287 LYS C N 1
ATOM 6641 C CA . LYS C 1 287 ? -38.479 -78.577 -21.914 1.00 31.55 287 LYS C CA 1
ATOM 6642 C C . LYS C 1 287 ? -39.061 -79.950 -21.595 1.00 32.84 287 LYS C C 1
ATOM 6643 O O . LYS C 1 287 ? -38.797 -80.916 -22.309 1.00 32.77 287 LYS C O 1
ATOM 6649 N N . ALA C 1 288 ? -39.854 -80.036 -20.524 1.00 34.60 288 ALA C N 1
ATOM 6650 C CA . ALA C 1 288 ? -40.503 -81.306 -20.135 1.00 33.99 288 ALA C CA 1
ATOM 6651 C C . ALA C 1 288 ? -41.471 -81.776 -21.226 1.00 34.11 288 ALA C C 1
ATOM 6652 O O . ALA C 1 288 ? -41.474 -82.949 -21.610 1.00 33.79 288 ALA C O 1
ATOM 6654 N N . GLU C 1 289 ? -42.273 -80.842 -21.728 1.00 34.29 289 GLU C N 1
ATOM 6655 C CA . GLU C 1 289 ? -43.136 -81.087 -22.866 1.00 35.60 289 GLU C CA 1
ATOM 6656 C C . GLU C 1 289 ? -42.318 -81.690 -24.020 1.00 36.20 289 GLU C C 1
ATOM 6657 O O . GLU C 1 289 ? -42.667 -82.755 -24.551 1.00 37.75 289 GLU C O 1
ATOM 6663 N N . LEU C 1 290 ? -41.211 -81.034 -24.378 1.00 33.90 290 LEU C N 1
ATOM 6664 C CA . LEU C 1 290 ? -40.346 -81.501 -25.462 1.00 31.94 290 LEU C CA 1
ATOM 6665 C C . LEU C 1 290 ? -39.833 -82.941 -25.271 1.00 32.43 290 LEU C C 1
ATOM 6666 O O . LEU C 1 290 ? -39.740 -83.697 -26.244 1.00 32.35 290 LEU C O 1
ATOM 6671 N N . VAL C 1 291 ? -39.510 -83.306 -24.026 1.00 30.47 291 VAL C N 1
ATOM 6672 C CA . VAL C 1 291 ? -38.957 -84.617 -23.709 1.00 30.87 291 VAL C CA 1
ATOM 6673 C C . VAL C 1 291 ? -39.840 -85.768 -24.199 1.00 32.92 291 VAL C C 1
ATOM 6674 O O . VAL C 1 291 ? -39.334 -86.811 -24.632 1.00 32.91 291 VAL C O 1
ATOM 6678 N N . SER C 1 292 ? -41.154 -85.581 -24.143 1.00 33.34 292 SER C N 1
ATOM 6679 C CA . SER C 1 292 ? -42.053 -86.675 -24.479 1.00 34.77 292 SER C CA 1
ATOM 6680 C C . SER C 1 292 ? -42.761 -86.504 -25.825 1.00 34.16 292 SER C C 1
ATOM 6681 O O . SER C 1 292 ? -43.574 -87.355 -26.212 1.00 35.80 292 SER C O 1
ATOM 6684 N N . ALA C 1 293 ? -42.442 -85.424 -26.538 1.00 32.40 293 ALA C N 1
ATOM 6685 C CA . ALA C 1 293 ? -42.933 -85.243 -27.902 1.00 32.25 293 ALA C CA 1
ATOM 6686 C C . ALA C 1 293 ? -42.471 -86.422 -28.728 1.00 34.08 293 ALA C C 1
ATOM 6687 O O . ALA C 1 293 ? -41.282 -86.754 -28.750 1.00 35.33 293 ALA C O 1
ATOM 6689 N N . ARG C 1 294 ? -43.425 -87.062 -29.389 1.00 36.11 294 ARG C N 1
ATOM 6690 C CA . ARG C 1 294 ? -43.154 -88.234 -30.203 1.00 36.45 294 ARG C CA 1
ATOM 6691 C C . ARG C 1 294 ? -42.382 -87.894 -31.484 1.00 35.20 294 ARG C C 1
ATOM 6692 O O . ARG C 1 294 ? -41.488 -88.639 -31.885 1.00 34.20 294 ARG C O 1
ATOM 6700 N N . HIS C 1 295 ? -42.697 -86.750 -32.091 1.00 34.57 295 HIS C N 1
ATOM 6701 C CA . HIS C 1 295 ? -42.100 -86.339 -33.370 1.00 34.42 295 HIS C CA 1
ATOM 6702 C C . HIS C 1 295 ? -42.152 -87.450 -34.383 1.00 36.37 295 HIS C C 1
ATOM 6703 O O . HIS C 1 295 ? -41.127 -87.828 -34.963 1.00 37.69 295 HIS C O 1
ATOM 6710 N N . LYS C 1 296 ? -43.341 -88.009 -34.590 1.00 38.57 296 LYS C N 1
ATOM 6711 C CA . LYS C 1 296 ? -43.522 -89.013 -35.629 1.00 39.45 296 LYS C CA 1
ATOM 6712 C C . LYS C 1 296 ? -43.904 -88.280 -36.903 1.00 38.42 296 LYS C C 1
ATOM 6713 O O . LYS C 1 296 ? -44.688 -87.345 -36.849 1.00 37.05 296 LYS C O 1
ATOM 6719 N N . PRO C 1 297 ? -43.321 -88.677 -38.048 1.00 40.15 297 PRO C N 1
ATOM 6720 C CA . PRO C 1 297 ? -43.644 -87.998 -39.306 1.00 41.41 297 PRO C CA 1
ATOM 6721 C C . PRO C 1 297 ? -45.058 -88.317 -39.788 1.00 44.86 297 PRO C C 1
ATOM 6722 O O . PRO C 1 297 ? -45.603 -89.390 -39.482 1.00 46.11 297 PRO C O 1
ATOM 6727 N N . MET D 1 1 ? -24.975 -49.697 -28.202 1.00 74.31 1 MET D N 1
ATOM 6728 C CA . MET D 1 1 ? -23.792 -50.074 -29.027 1.00 74.32 1 MET D CA 1
ATOM 6729 C C . MET D 1 1 ? -23.940 -51.503 -29.554 1.00 70.26 1 MET D C 1
ATOM 6730 O O . MET D 1 1 ? -24.140 -51.718 -30.755 1.00 67.89 1 MET D O 1
ATOM 6735 N N . ALA D 1 2 ? -23.841 -52.467 -28.639 1.00 68.67 2 ALA D N 1
ATOM 6736 C CA . ALA D 1 2 ? -24.007 -53.884 -28.944 1.00 63.40 2 ALA D CA 1
ATOM 6737 C C . ALA D 1 2 ? -25.448 -54.170 -29.330 1.00 61.04 2 ALA D C 1
ATOM 6738 O O . ALA D 1 2 ? -26.381 -53.789 -28.619 1.00 64.15 2 ALA D O 1
ATOM 6740 N N . ARG D 1 3 ? -25.626 -54.832 -30.464 1.00 53.78 3 ARG D N 1
ATOM 6741 C CA . ARG D 1 3 ? -26.951 -55.211 -30.910 1.00 50.61 3 ARG D CA 1
ATOM 6742 C C . ARG D 1 3 ? -27.200 -56.694 -30.631 1.00 47.51 3 ARG D C 1
ATOM 6743 O O . ARG D 1 3 ? -26.289 -57.517 -30.738 1.00 47.60 3 ARG D O 1
ATOM 6751 N N . ILE D 1 4 ? -28.436 -57.008 -30.248 1.00 43.29 4 ILE D N 1
ATOM 6752 C CA . ILE D 1 4 ? -28.922 -58.381 -30.124 1.00 39.42 4 ILE D CA 1
ATOM 6753 C C . ILE D 1 4 ? -29.919 -58.628 -31.258 1.00 37.56 4 ILE D C 1
ATOM 6754 O O . ILE D 1 4 ? -31.042 -58.111 -31.229 1.00 35.09 4 ILE D O 1
ATOM 6759 N N . GLY D 1 5 ? -29.489 -59.399 -32.259 1.00 35.25 5 GLY D N 1
ATOM 6760 C CA . GLY D 1 5 ? -30.289 -59.664 -33.447 1.00 33.34 5 GLY D CA 1
ATOM 6761 C C . GLY D 1 5 ? -30.894 -61.049 -33.528 1.00 32.97 5 GLY D C 1
ATOM 6762 O O . GLY D 1 5 ? -30.807 -61.833 -32.592 1.00 34.67 5 GLY D O 1
ATOM 6763 N N . ILE D 1 6 ? -31.517 -61.339 -34.661 1.00 32.63 6 ILE D N 1
ATOM 6764 C CA . ILE D 1 6 ? -32.194 -62.608 -34.899 1.00 32.85 6 ILE D CA 1
ATOM 6765 C C . ILE D 1 6 ? -31.992 -62.952 -36.367 1.00 34.23 6 ILE D C 1
ATOM 6766 O O . ILE D 1 6 ? -31.876 -62.054 -37.206 1.00 36.98 6 ILE D O 1
ATOM 6771 N N . HIS D 1 7 ? -31.944 -64.238 -36.690 1.00 33.09 7 HIS D N 1
ATOM 6772 C CA . HIS D 1 7 ? -31.839 -64.631 -38.084 1.00 32.29 7 HIS D CA 1
ATOM 6773 C C . HIS D 1 7 ? -33.164 -64.515 -38.787 1.00 32.82 7 HIS D C 1
ATOM 6774 O O . HIS D 1 7 ? -34.182 -65.039 -38.322 1.00 31.89 7 HIS D O 1
ATOM 6781 N N . SER D 1 8 ? -33.148 -63.828 -39.928 1.00 33.26 8 SER D N 1
ATOM 6782 C CA . SER D 1 8 ? -34.325 -63.656 -40.767 1.00 33.18 8 SER D CA 1
ATOM 6783 C C . SER D 1 8 ? -35.106 -64.953 -40.980 1.00 35.45 8 SER D C 1
ATOM 6784 O O . SER D 1 8 ? -36.340 -64.927 -40.985 1.00 36.92 8 SER D O 1
ATOM 6787 N N . PHE D 1 9 ? -34.396 -66.078 -41.134 1.00 35.67 9 PHE D N 1
ATOM 6788 C CA . PHE D 1 9 ? -35.027 -67.379 -41.421 1.00 34.08 9 PHE D CA 1
ATOM 6789 C C . PHE D 1 9 ? -35.893 -67.926 -40.304 1.00 33.06 9 PHE D C 1
ATOM 6790 O O . PHE D 1 9 ? -36.641 -68.861 -40.530 1.00 34.43 9 PHE D O 1
ATOM 6798 N N . VAL D 1 10 ? -35.786 -67.371 -39.101 1.00 32.18 10 VAL D N 1
ATOM 6799 C CA . VAL D 1 10 ? -36.763 -67.668 -38.063 1.00 31.02 10 VAL D CA 1
ATOM 6800 C C . VAL D 1 10 ? -38.121 -67.230 -38.582 1.00 32.25 10 VAL D C 1
ATOM 6801 O O . VAL D 1 10 ? -39.133 -67.887 -38.335 1.00 34.97 10 VAL D O 1
ATOM 6805 N N . TRP D 1 11 ? -38.124 -66.131 -39.329 1.00 32.37 11 TRP D N 1
ATOM 6806 C CA . TRP D 1 11 ? -39.355 -65.510 -39.806 1.00 32.85 11 TRP D CA 1
ATOM 6807 C C . TRP D 1 11 ? -39.787 -65.992 -41.169 1.00 34.41 11 TRP D C 1
ATOM 6808 O O . TRP D 1 11 ? -40.935 -66.388 -41.362 1.00 34.45 11 TRP D O 1
ATOM 6819 N N . SER D 1 12 ? -38.871 -65.961 -42.132 1.00 36.56 12 SER D N 1
ATOM 6820 C CA . SER D 1 12 ? -39.216 -66.225 -43.517 1.00 38.67 12 SER D CA 1
ATOM 6821 C C . SER D 1 12 ? -37.988 -66.505 -44.360 1.00 40.58 12 SER D C 1
ATOM 6822 O O . SER D 1 12 ? -36.955 -65.848 -44.225 1.00 41.74 12 SER D O 1
ATOM 6825 N N . ALA D 1 13 ? -38.128 -67.480 -45.248 1.00 43.56 13 ALA D N 1
ATOM 6826 C CA . ALA D 1 13 ? -37.126 -67.761 -46.263 1.00 45.81 13 ALA D CA 1
ATOM 6827 C C . ALA D 1 13 ? -37.364 -66.901 -47.497 1.00 48.71 13 ALA D C 1
ATOM 6828 O O . ALA D 1 13 ? -36.457 -66.718 -48.307 1.00 50.43 13 ALA D O 1
ATOM 6830 N N . SER D 1 14 ? -38.585 -66.381 -47.634 1.00 51.05 14 SER D N 1
ATOM 6831 C CA . SER D 1 14 ? -38.984 -65.635 -48.820 1.00 52.74 14 SER D CA 1
ATOM 6832 C C . SER D 1 14 ? -38.293 -64.283 -48.908 1.00 55.42 14 SER D C 1
ATOM 6833 O O . SER D 1 14 ? -38.204 -63.546 -47.921 1.00 53.22 14 SER D O 1
ATOM 6836 N N . SER D 1 15 ? -37.807 -63.974 -50.106 1.00 58.59 15 SER D N 1
ATOM 6837 C CA . SER D 1 15 ? -37.128 -62.715 -50.370 1.00 58.39 15 SER D CA 1
ATOM 6838 C C . SER D 1 15 ? -38.064 -61.705 -51.033 1.00 58.87 15 SER D C 1
ATOM 6839 O O . SER D 1 15 ? -37.620 -60.644 -51.477 1.00 60.85 15 SER D O 1
ATOM 6842 N N . ALA D 1 16 ? -39.352 -62.042 -51.103 1.00 56.31 16 ALA D N 1
ATOM 6843 C CA . ALA D 1 16 ? -40.372 -61.115 -51.580 1.00 56.19 16 ALA D CA 1
ATOM 6844 C C . ALA D 1 16 ? -40.382 -59.877 -50.692 1.00 57.85 16 ALA D C 1
ATOM 6845 O O . ALA D 1 16 ? -40.336 -59.992 -49.465 1.00 59.99 16 ALA D O 1
ATOM 6847 N N . GLN D 1 17 ? -40.441 -58.702 -51.317 1.00 59.83 17 GLN D N 1
ATOM 6848 C CA . GLN D 1 17 ? -40.455 -57.409 -50.613 1.00 61.14 17 GLN D CA 1
ATOM 6849 C C . GLN D 1 17 ? -41.543 -57.329 -49.523 1.00 58.19 17 GLN D C 1
ATOM 6850 O O . GLN D 1 17 ? -41.347 -56.679 -48.495 1.00 55.21 17 GLN D O 1
ATOM 6856 N N . SER D 1 18 ? -42.672 -58.000 -49.747 1.00 56.44 18 SER D N 1
ATOM 6857 C CA . SER D 1 18 ? -43.755 -58.039 -48.766 1.00 55.81 18 SER D CA 1
ATOM 6858 C C . SER D 1 18 ? -43.408 -58.881 -47.541 1.00 57.59 18 SER D C 1
ATOM 6859 O O . SER D 1 18 ? -43.691 -58.476 -46.414 1.00 58.36 18 SER D O 1
ATOM 6862 N N . GLU D 1 19 ? -42.825 -60.059 -47.775 1.00 58.52 19 GLU D N 1
ATOM 6863 C CA . GLU D 1 19 ? -42.318 -60.926 -46.703 1.00 56.22 19 GLU D CA 1
ATOM 6864 C C . GLU D 1 19 ? -41.155 -60.291 -45.931 1.00 53.84 19 GLU D C 1
ATOM 6865 O O . GLU D 1 19 ? -40.963 -60.578 -44.745 1.00 53.92 19 GLU D O 1
ATOM 6871 N N . LEU D 1 20 ? -40.394 -59.430 -46.605 1.00 49.44 20 LEU D N 1
ATOM 6872 C CA . LEU D 1 20 ? -39.296 -58.697 -45.983 1.00 49.52 20 LEU D CA 1
ATOM 6873 C C . LEU D 1 20 ? -39.790 -57.663 -44.981 1.00 50.72 20 LEU D C 1
ATOM 6874 O O . LEU D 1 20 ? -39.117 -57.385 -43.989 1.00 51.67 20 LEU D O 1
ATOM 6879 N N . GLU D 1 21 ? -40.962 -57.091 -45.244 1.00 52.77 21 GLU D N 1
ATOM 6880 C CA . GLU D 1 21 ? -41.585 -56.149 -44.315 1.00 53.52 21 GLU D CA 1
ATOM 6881 C C . GLU D 1 21 ? -41.945 -56.871 -43.024 1.00 51.25 21 GLU D C 1
ATOM 6882 O O . GLU D 1 21 ? -41.607 -56.408 -41.930 1.00 49.13 21 GLU D O 1
ATOM 6888 N N . ARG D 1 22 ? -42.621 -58.013 -43.166 1.00 49.84 22 ARG D N 1
ATOM 6889 C CA . ARG D 1 22 ? -43.065 -58.809 -42.023 1.00 48.95 22 ARG D CA 1
ATOM 6890 C C . ARG D 1 22 ? -41.878 -59.270 -41.169 1.00 46.05 22 ARG D C 1
ATOM 6891 O O . ARG D 1 22 ? -41.918 -59.141 -39.951 1.00 45.26 22 ARG D O 1
ATOM 6899 N N . THR D 1 23 ? -40.829 -59.774 -41.821 1.00 42.22 23 THR D N 1
ATOM 6900 C CA . THR D 1 23 ? -39.555 -60.085 -41.167 1.00 40.61 23 THR D CA 1
ATOM 6901 C C . THR D 1 23 ? -39.061 -58.915 -40.298 1.00 40.20 23 THR D C 1
ATOM 6902 O O . THR D 1 23 ? -38.884 -59.065 -39.086 1.00 39.87 23 THR D O 1
ATOM 6906 N N . LEU D 1 24 ? -38.853 -57.757 -40.920 1.00 40.04 24 LEU D N 1
ATOM 6907 C CA . LEU D 1 24 ? -38.384 -56.554 -40.218 1.00 40.66 24 LEU D CA 1
ATOM 6908 C C . LEU D 1 24 ? -39.338 -56.092 -39.103 1.00 39.82 24 LEU D C 1
ATOM 6909 O O . LEU D 1 24 ? -38.892 -55.648 -38.045 1.00 40.27 24 LEU D O 1
ATOM 6914 N N . ALA D 1 25 ? -40.643 -56.200 -39.334 1.00 37.80 25 ALA D N 1
ATOM 6915 C CA . ALA D 1 25 ? -41.609 -55.759 -38.332 1.00 38.37 25 ALA D CA 1
ATOM 6916 C C . ALA D 1 25 ? -41.643 -56.721 -37.142 1.00 36.92 25 ALA D C 1
ATOM 6917 O O . ALA D 1 25 ? -41.673 -56.293 -35.993 1.00 36.27 25 ALA D O 1
ATOM 6919 N N . ASN D 1 26 ? -41.643 -58.021 -37.435 1.00 35.44 26 ASN D N 1
ATOM 6920 C CA . ASN D 1 26 ? -41.559 -59.049 -36.413 1.00 34.68 26 ASN D CA 1
ATOM 6921 C C . ASN D 1 26 ? -40.290 -58.924 -35.570 1.00 34.12 26 ASN D C 1
ATOM 6922 O O . ASN D 1 26 ? -40.367 -58.870 -34.345 1.00 34.23 26 ASN D O 1
ATOM 6927 N N . THR D 1 27 ? -39.136 -58.826 -36.230 1.00 32.56 27 THR D N 1
ATOM 6928 C CA . THR D 1 27 ? -37.876 -58.554 -35.553 1.00 31.98 27 THR D CA 1
ATOM 6929 C C . THR D 1 27 ? -38.025 -57.429 -34.533 1.00 34.30 27 THR D C 1
ATOM 6930 O O . THR D 1 27 ? -37.611 -57.577 -33.377 1.00 35.17 27 THR D O 1
ATOM 6934 N N . ARG D 1 28 ? -38.628 -56.316 -34.951 1.00 36.83 28 ARG D N 1
ATOM 6935 C CA . ARG D 1 28 ? -38.786 -55.153 -34.070 1.00 39.99 28 ARG D CA 1
ATOM 6936 C C . ARG D 1 28 ? -39.774 -55.435 -32.942 1.00 39.32 28 ARG D C 1
ATOM 6937 O O . ARG D 1 28 ? -39.482 -55.157 -31.777 1.00 41.77 28 ARG D O 1
ATOM 6945 N N . ASP D 1 29 ? -40.923 -56.015 -33.284 1.00 37.90 29 ASP D N 1
ATOM 6946 C CA . ASP D 1 29 ? -41.947 -56.332 -32.290 1.00 38.15 29 ASP D CA 1
ATOM 6947 C C . ASP D 1 29 ? -41.477 -57.349 -31.263 1.00 37.22 29 ASP D C 1
ATOM 6948 O O . ASP D 1 29 ? -41.915 -57.319 -30.112 1.00 36.36 29 ASP D O 1
ATOM 6953 N N . ALA D 1 30 ? -40.599 -58.257 -31.689 1.00 35.96 30 ALA D N 1
ATOM 6954 C CA . ALA D 1 30 ? -40.054 -59.276 -30.798 1.00 33.00 30 ALA D CA 1
ATOM 6955 C C . ALA D 1 30 ? -39.005 -58.722 -29.823 1.00 32.08 30 ALA D C 1
ATOM 6956 O O . ALA D 1 30 ? -38.736 -59.340 -28.803 1.00 31.81 30 ALA D O 1
ATOM 6958 N N . GLY D 1 31 ? -38.428 -57.560 -30.136 1.00 30.82 31 GLY D N 1
ATOM 6959 C CA . GLY D 1 31 ? -37.520 -56.871 -29.214 1.00 29.47 31 GLY D CA 1
ATOM 6960 C C . GLY D 1 31 ? -36.065 -56.827 -29.640 1.00 29.48 31 GLY D C 1
ATOM 6961 O O . GLY D 1 31 ? -35.198 -56.540 -28.835 1.00 29.88 31 GLY D O 1
ATOM 6962 N N . PHE D 1 32 ? -35.794 -57.092 -30.910 1.00 30.29 32 PHE D N 1
ATOM 6963 C CA . PHE D 1 32 ? -34.425 -57.203 -31.402 1.00 31.33 32 PHE D CA 1
ATOM 6964 C C . PHE D 1 32 ? -33.927 -55.925 -32.081 1.00 34.23 32 PHE D C 1
ATOM 6965 O O . PHE D 1 32 ? -34.723 -55.134 -32.580 1.00 37.83 32 PHE D O 1
ATOM 6973 N N . ASP D 1 33 ? -32.607 -55.747 -32.104 1.00 37.30 33 ASP D N 1
ATOM 6974 C CA . ASP D 1 33 ? -31.954 -54.557 -32.648 1.00 39.40 33 ASP D CA 1
ATOM 6975 C C . ASP D 1 33 ? -31.383 -54.802 -34.023 1.00 38.96 33 ASP D C 1
ATOM 6976 O O . ASP D 1 33 ? -30.884 -53.876 -34.676 1.00 38.29 33 ASP D O 1
ATOM 6981 N N . LEU D 1 34 ? -31.402 -56.058 -34.444 1.00 36.30 34 LEU D N 1
ATOM 6982 C CA . LEU D 1 34 ? -30.638 -56.444 -35.613 1.00 33.71 34 LEU D CA 1
ATOM 6983 C C . LEU D 1 34 ? -31.281 -57.592 -36.368 1.00 32.29 34 LEU D C 1
ATOM 6984 O O . LEU D 1 34 ? -31.889 -58.487 -35.777 1.00 31.40 34 LEU D O 1
ATOM 6989 N N . ILE D 1 35 ? -31.153 -57.531 -37.687 1.00 30.91 35 ILE D N 1
ATOM 6990 C CA . ILE D 1 35 ? -31.582 -58.593 -38.563 1.00 29.68 35 ILE D CA 1
ATOM 6991 C C . ILE D 1 35 ? -30.363 -59.167 -39.305 1.00 30.66 35 ILE D C 1
ATOM 6992 O O . ILE D 1 35 ? -29.446 -58.431 -39.703 1.00 28.90 35 ILE D O 1
ATOM 6997 N N . GLU D 1 36 ? -30.333 -60.491 -39.438 1.00 32.20 36 GLU D N 1
ATOM 6998 C CA . GLU D 1 36 ? -29.313 -61.174 -40.233 1.00 33.38 36 GLU D CA 1
ATOM 6999 C C . GLU D 1 36 ? -30.008 -61.860 -41.402 1.00 33.76 36 GLU D C 1
ATOM 7000 O O . GLU D 1 36 ? -30.940 -62.642 -41.202 1.00 33.92 36 GLU D O 1
ATOM 7006 N N . PHE D 1 37 ? -29.559 -61.567 -42.602 1.00 34.85 37 PHE D N 1
ATOM 7007 C CA . PHE D 1 37 ? -30.129 -62.127 -43.789 1.00 37.50 37 PHE D CA 1
ATOM 7008 C C . PHE D 1 37 ? -29.130 -63.044 -44.375 1.00 39.29 37 PHE D C 1
ATOM 7009 O O . PHE D 1 37 ? -27.979 -62.797 -44.306 1.00 37.79 37 PHE D O 1
ATOM 7017 N N . SER D 1 38 ? -29.613 -64.103 -44.986 1.00 46.83 38 SER D N 1
ATOM 7018 C CA . SER D 1 38 ? -28.773 -65.057 -45.669 1.00 52.58 38 SER D CA 1
ATOM 7019 C C . SER D 1 38 ? -29.019 -65.196 -47.141 1.00 56.41 38 SER D C 1
ATOM 7020 O O . SER D 1 38 ? -28.414 -66.023 -47.756 1.00 62.26 38 SER D O 1
ATOM 7023 N N . TYR D 1 39 ? -29.956 -64.459 -47.701 1.00 60.11 39 TYR D N 1
ATOM 7024 C CA . TYR D 1 39 ? -30.140 -64.453 -49.152 1.00 63.79 39 TYR D CA 1
ATOM 7025 C C . TYR D 1 39 ? -30.773 -63.151 -49.600 1.00 60.75 39 TYR D C 1
ATOM 7026 O O . TYR D 1 39 ? -31.784 -62.768 -49.074 1.00 57.30 39 TYR D O 1
ATOM 7035 N N . LEU D 1 40 ? -30.210 -62.472 -50.581 1.00 60.96 40 LEU D N 1
ATOM 7036 C CA . LEU D 1 40 ? -30.908 -61.327 -51.157 1.00 62.36 40 LEU D CA 1
ATOM 7037 C C . LEU D 1 40 ? -30.646 -61.176 -52.644 1.00 62.57 40 LEU D C 1
ATOM 7038 O O . LEU D 1 40 ? -29.505 -61.133 -53.035 1.00 63.40 40 LEU D O 1
ATOM 7043 N N . ASP D 1 41 ? -31.664 -61.038 -53.483 1.00 65.86 41 ASP D N 1
ATOM 7044 C CA . ASP D 1 41 ? -31.357 -60.823 -54.872 1.00 70.12 41 ASP D CA 1
ATOM 7045 C C . ASP D 1 41 ? -31.641 -59.404 -55.147 1.00 69.41 41 ASP D C 1
ATOM 7046 O O . ASP D 1 41 ? -32.728 -58.941 -54.895 1.00 69.02 41 ASP D O 1
ATOM 7051 N N . PRO D 1 42 ? -30.658 -58.710 -55.669 1.00 68.95 42 PRO D N 1
ATOM 7052 C CA . PRO D 1 42 ? -30.846 -57.339 -56.075 1.00 69.85 42 PRO D CA 1
ATOM 7053 C C . PRO D 1 42 ? -31.853 -57.341 -57.176 1.00 70.82 42 PRO D C 1
ATOM 7054 O O . PRO D 1 42 ? -32.709 -56.493 -57.202 1.00 71.50 42 PRO D O 1
ATOM 7058 N N . ALA D 1 43 ? -31.773 -58.317 -58.058 1.00 70.09 43 ALA D N 1
ATOM 7059 C CA . ALA D 1 43 ? -32.743 -58.405 -59.151 1.00 70.92 43 ALA D CA 1
ATOM 7060 C C . ALA D 1 43 ? -34.199 -58.340 -58.670 1.00 72.51 43 ALA D C 1
ATOM 7061 O O . ALA D 1 43 ? -35.025 -57.670 -59.294 1.00 75.54 43 ALA D O 1
ATOM 7063 N N . ASP D 1 44 ? -34.502 -59.030 -57.568 1.00 70.51 44 ASP D N 1
ATOM 7064 C CA . ASP D 1 44 ? -35.858 -59.061 -57.004 1.00 69.27 44 ASP D CA 1
ATOM 7065 C C . ASP D 1 44 ? -36.028 -58.059 -55.868 1.00 65.33 44 ASP D C 1
ATOM 7066 O O . ASP D 1 44 ? -37.137 -57.612 -55.585 1.00 65.59 44 ASP D O 1
ATOM 7071 N N . VAL D 1 45 ? -34.928 -57.718 -55.209 1.00 62.08 45 VAL D N 1
ATOM 7072 C CA . VAL D 1 45 ? -34.985 -56.874 -54.022 1.00 58.63 45 VAL D CA 1
ATOM 7073 C C . VAL D 1 45 ? -34.396 -55.505 -54.308 1.00 57.87 45 VAL D C 1
ATOM 7074 O O . VAL D 1 45 ? -33.282 -55.395 -54.821 1.00 58.23 45 VAL D O 1
ATOM 7078 N N . ASP D 1 46 ? -35.147 -54.460 -53.977 1.00 55.85 46 ASP D N 1
ATOM 7079 C CA . ASP D 1 46 ? -34.600 -53.124 -54.030 1.00 57.37 46 ASP D CA 1
ATOM 7080 C C . ASP D 1 46 ? -33.735 -52.927 -52.786 1.00 57.23 46 ASP D C 1
ATOM 7081 O O . ASP D 1 46 ? -34.219 -52.536 -51.716 1.00 56.31 46 ASP D O 1
ATOM 7086 N N . ILE D 1 47 ? -32.447 -53.224 -52.941 1.00 55.69 47 ILE D N 1
ATOM 7087 C CA . ILE D 1 47 ? -31.467 -53.111 -51.862 1.00 51.93 47 ILE D CA 1
ATOM 7088 C C . ILE D 1 47 ? -31.477 -51.717 -51.236 1.00 53.52 47 ILE D C 1
ATOM 7089 O O . ILE D 1 47 ? -31.501 -51.593 -50.007 1.00 55.23 47 ILE D O 1
ATOM 7094 N N . GLY D 1 48 ? -31.488 -50.680 -52.080 1.00 53.20 48 GLY D N 1
ATOM 7095 C CA . GLY D 1 48 ? -31.536 -49.283 -51.624 1.00 53.18 48 GLY D CA 1
ATOM 7096 C C . GLY D 1 48 ? -32.741 -48.974 -50.751 1.00 54.26 48 GLY D C 1
ATOM 7097 O O . GLY D 1 48 ? -32.613 -48.348 -49.693 1.00 53.87 48 GLY D O 1
ATOM 7098 N N . ARG D 1 49 ? -33.913 -49.419 -51.191 1.00 54.66 49 ARG D N 1
ATOM 7099 C CA . ARG D 1 49 ? -35.128 -49.281 -50.397 1.00 58.58 49 ARG D CA 1
ATOM 7100 C C . ARG D 1 49 ? -35.009 -50.049 -49.086 1.00 54.19 49 ARG D C 1
ATOM 7101 O O . ARG D 1 49 ? -35.171 -49.473 -48.010 1.00 51.86 49 ARG D O 1
ATOM 7109 N N . LEU D 1 50 ? -34.716 -51.346 -49.195 1.00 52.27 50 LEU D N 1
ATOM 7110 C CA . LEU D 1 50 ? -34.522 -52.230 -48.043 1.00 49.86 50 LEU D CA 1
ATOM 7111 C C . LEU D 1 50 ? -33.572 -51.622 -47.007 1.00 47.95 50 LEU D C 1
ATOM 7112 O O . LEU D 1 50 ? -33.846 -51.674 -45.808 1.00 46.15 50 LEU D O 1
ATOM 7117 N N . ALA D 1 51 ? -32.468 -51.039 -47.474 1.00 46.08 51 ALA D N 1
ATOM 7118 C CA . ALA D 1 51 ? -31.493 -50.423 -46.582 1.00 46.82 51 ALA D CA 1
ATOM 7119 C C . ALA D 1 51 ? -32.102 -49.290 -45.786 1.00 49.74 51 ALA D C 1
ATOM 7120 O O . ALA D 1 51 ? -31.786 -49.124 -44.613 1.00 53.01 51 ALA D O 1
ATOM 7122 N N . LYS D 1 52 ? -32.980 -48.511 -46.418 1.00 54.45 52 LYS D N 1
ATOM 7123 C CA . LYS D 1 52 ? -33.588 -47.373 -45.739 1.00 54.57 52 LYS D CA 1
ATOM 7124 C C . LYS D 1 52 ? -34.631 -47.789 -44.704 1.00 54.15 52 LYS D C 1
ATOM 7125 O O . LYS D 1 52 ? -34.715 -47.179 -43.639 1.00 54.57 52 LYS D O 1
ATOM 7131 N N . ARG D 1 53 ? -35.407 -48.829 -45.008 1.00 53.53 53 ARG D N 1
ATOM 7132 C CA . ARG D 1 53 ? -36.390 -49.344 -44.056 1.00 55.37 53 ARG D CA 1
ATOM 7133 C C . ARG D 1 53 ? -35.751 -49.918 -42.788 1.00 55.86 53 ARG D C 1
ATOM 7134 O O . ARG D 1 53 ? -36.287 -49.753 -41.678 1.00 55.50 53 ARG D O 1
ATOM 7142 N N . ILE D 1 54 ? -34.599 -50.570 -42.963 1.00 53.03 54 ILE D N 1
ATOM 7143 C CA . ILE D 1 54 ? -33.818 -51.111 -41.850 1.00 49.00 54 ILE D CA 1
ATOM 7144 C C . ILE D 1 54 ? -33.306 -49.995 -40.941 1.00 48.51 54 ILE D C 1
ATOM 7145 O O . ILE D 1 54 ? -33.317 -50.134 -39.712 1.00 50.09 54 ILE D O 1
ATOM 7150 N N . ALA D 1 55 ? -32.872 -48.886 -41.534 1.00 47.01 55 ALA D N 1
ATOM 7151 C CA . ALA D 1 55 ? -32.472 -47.720 -40.743 1.00 47.30 55 ALA D CA 1
ATOM 7152 C C . ALA D 1 55 ? -33.679 -47.043 -40.070 1.00 47.31 55 ALA D C 1
ATOM 7153 O O . ALA D 1 55 ? -33.616 -46.675 -38.897 1.00 45.79 55 ALA D O 1
ATOM 7155 N N . ASP D 1 56 ? -34.780 -46.924 -40.813 1.00 49.86 56 ASP D N 1
ATOM 7156 C CA . ASP D 1 56 ? -36.012 -46.291 -40.326 1.00 52.35 56 ASP D CA 1
ATOM 7157 C C . ASP D 1 56 ? -36.606 -46.975 -39.101 1.00 50.53 56 ASP D C 1
ATOM 7158 O O . ASP D 1 56 ? -37.332 -46.351 -38.323 1.00 48.92 56 ASP D O 1
ATOM 7163 N N . LEU D 1 57 ? -36.306 -48.257 -38.935 1.00 50.80 57 LEU D N 1
ATOM 7164 C CA . LEU D 1 57 ? -36.789 -48.990 -37.768 1.00 50.86 57 LEU D CA 1
ATOM 7165 C C . LEU D 1 57 ? -35.780 -49.002 -36.616 1.00 50.21 57 LEU D C 1
ATOM 7166 O O . LEU D 1 57 ? -36.093 -49.450 -35.508 1.00 52.46 57 LEU D O 1
ATOM 7171 N N . GLY D 1 58 ? -34.585 -48.473 -36.873 1.00 48.21 58 GLY D N 1
ATOM 7172 C CA . GLY D 1 58 ? -33.513 -48.461 -35.875 1.00 45.84 58 GLY D CA 1
ATOM 7173 C C . GLY D 1 58 ? -32.825 -49.811 -35.739 1.00 43.77 58 GLY D C 1
ATOM 7174 O O . GLY D 1 58 ? -32.242 -50.119 -34.704 1.00 45.46 58 GLY D O 1
ATOM 7175 N N . LEU D 1 59 ? -32.890 -50.617 -36.790 1.00 40.60 59 LEU D N 1
ATOM 7176 C CA . LEU D 1 59 ? -32.259 -51.926 -36.793 1.00 38.53 59 LEU D CA 1
ATOM 7177 C C . LEU D 1 59 ? -30.893 -51.877 -37.448 1.00 36.43 59 LEU D C 1
ATOM 7178 O O . LEU D 1 59 ? -30.628 -51.010 -38.270 1.00 36.43 59 LEU D O 1
ATOM 7183 N N . GLY D 1 60 ? -30.038 -52.824 -37.077 1.00 35.18 60 GLY D N 1
ATOM 7184 C CA . GLY D 1 60 ? -28.766 -53.046 -37.749 1.00 33.67 60 GLY D CA 1
ATOM 7185 C C . GLY D 1 60 ? -28.919 -54.282 -38.619 1.00 34.54 60 GLY D C 1
ATOM 7186 O O . GLY D 1 60 ? -29.846 -55.078 -38.424 1.00 36.57 60 GLY D O 1
ATOM 7187 N N . VAL D 1 61 ? -28.029 -54.450 -39.589 1.00 32.43 61 VAL D N 1
ATOM 7188 C CA . VAL D 1 61 ? -28.113 -55.599 -40.471 1.00 32.68 61 VAL D CA 1
ATOM 7189 C C . VAL D 1 61 ? -26.786 -56.366 -40.581 1.00 33.19 61 VAL D C 1
ATOM 7190 O O . VAL D 1 61 ? -25.709 -55.767 -40.626 1.00 34.10 61 VAL D O 1
ATOM 7194 N N . ALA D 1 62 ? -26.876 -57.697 -40.579 1.00 32.06 62 ALA D N 1
ATOM 7195 C CA . ALA D 1 62 ? -25.734 -58.541 -40.886 1.00 30.02 62 ALA D CA 1
ATOM 7196 C C . ALA D 1 62 ? -26.102 -59.488 -42.010 1.00 29.86 62 ALA D C 1
ATOM 7197 O O . ALA D 1 62 ? -27.270 -59.831 -42.205 1.00 28.72 62 ALA D O 1
ATOM 7199 N N . ILE D 1 63 ? -25.085 -59.895 -42.755 1.00 30.50 63 ILE D N 1
ATOM 7200 C CA . ILE D 1 63 ? -25.250 -60.815 -43.858 1.00 30.93 63 ILE D CA 1
ATOM 7201 C C . ILE D 1 63 ? -24.334 -62.011 -43.630 1.00 32.08 63 ILE D C 1
ATOM 7202 O O . ILE D 1 63 ? -23.124 -61.848 -43.454 1.00 32.00 63 ILE D O 1
ATOM 7207 N N . SER D 1 64 ? -24.930 -63.204 -43.623 1.00 32.74 64 SER D N 1
ATOM 7208 C CA . SER D 1 64 ? -24.204 -64.461 -43.477 1.00 31.79 64 SER D CA 1
ATOM 7209 C C . SER D 1 64 ? -24.641 -65.393 -44.573 1.00 31.76 64 SER D C 1
ATOM 7210 O O . SER D 1 64 ? -25.835 -65.465 -44.872 1.00 31.85 64 SER D O 1
ATOM 7213 N N . ILE D 1 65 ? -23.694 -66.116 -45.166 1.00 30.69 65 ILE D N 1
ATOM 7214 C CA . ILE D 1 65 ? -24.047 -67.163 -46.116 1.00 30.96 65 ILE D CA 1
ATOM 7215 C C . ILE D 1 65 ? -23.304 -68.464 -45.809 1.00 30.87 65 ILE D C 1
ATOM 7216 O O . ILE D 1 65 ? -22.512 -68.525 -44.869 1.00 32.72 65 ILE D O 1
ATOM 7221 N N . GLY D 1 66 ? -23.577 -69.502 -46.590 1.00 28.95 66 GLY D N 1
ATOM 7222 C CA . GLY D 1 66 ? -22.774 -70.704 -46.559 1.00 29.57 66 GLY D CA 1
ATOM 7223 C C . GLY D 1 66 ? -22.418 -71.123 -47.969 1.00 29.79 66 GLY D C 1
ATOM 7224 O O . GLY D 1 66 ? -23.303 -71.391 -48.786 1.00 32.09 66 GLY D O 1
ATOM 7225 N N . LEU D 1 67 ? -21.124 -71.193 -48.254 1.00 28.01 67 LEU D N 1
ATOM 7226 C CA . LEU D 1 67 ? -20.657 -71.495 -49.596 1.00 27.46 67 LEU D CA 1
ATOM 7227 C C . LEU D 1 67 ? -21.227 -72.814 -50.142 1.00 26.90 67 LEU D C 1
ATOM 7228 O O . LEU D 1 67 ? -21.239 -73.830 -49.436 1.00 27.44 67 LEU D O 1
ATOM 7233 N N . PRO D 1 68 ? -21.704 -72.802 -51.398 1.00 25.64 68 PRO D N 1
ATOM 7234 C CA . PRO D 1 68 ? -22.241 -74.016 -52.004 1.00 26.01 68 PRO D CA 1
ATOM 7235 C C . PRO D 1 68 ? -21.120 -74.892 -52.525 1.00 26.65 68 PRO D C 1
ATOM 7236 O O . PRO D 1 68 ? -20.003 -74.426 -52.661 1.00 28.03 68 PRO D O 1
ATOM 7240 N N . ALA D 1 69 ? -21.414 -76.145 -52.828 1.00 27.13 69 ALA D N 1
ATOM 7241 C CA . ALA D 1 69 ? -20.403 -77.039 -53.366 1.00 28.23 69 ALA D CA 1
ATOM 7242 C C . ALA D 1 69 ? -19.631 -76.407 -54.542 1.00 30.77 69 ALA D C 1
ATOM 7243 O O . ALA D 1 69 ? -18.404 -76.481 -54.598 1.00 31.24 69 ALA D O 1
ATOM 7245 N N . ASP D 1 70 ? -20.343 -75.780 -55.475 1.00 33.51 70 ASP D N 1
ATOM 7246 C CA . ASP D 1 70 ? -19.698 -75.263 -56.682 1.00 35.81 70 ASP D CA 1
ATOM 7247 C C . ASP D 1 70 ? -19.084 -73.893 -56.434 1.00 37.14 70 ASP D C 1
ATOM 7248 O O . ASP D 1 70 ? -18.640 -73.227 -57.379 1.00 38.52 70 ASP D O 1
ATOM 7253 N N . GLY D 1 71 ? -19.080 -73.478 -55.164 1.00 34.56 71 GLY D N 1
ATOM 7254 C CA . GLY D 1 71 ? -18.494 -72.211 -54.751 1.00 31.91 71 GLY D CA 1
ATOM 7255 C C . GLY D 1 71 ? -17.489 -72.390 -53.629 1.00 31.56 71 GLY D C 1
ATOM 7256 O O . GLY D 1 71 ? -17.190 -71.442 -52.905 1.00 32.81 71 GLY D O 1
ATOM 7257 N N . ASP D 1 72 ? -16.965 -73.604 -53.477 1.00 29.47 72 ASP D N 1
ATOM 7258 C CA . ASP D 1 72 ? -16.019 -73.881 -52.410 1.00 29.34 72 ASP D CA 1
ATOM 7259 C C . ASP D 1 72 ? -14.689 -73.179 -52.664 1.00 29.74 72 ASP D C 1
ATOM 7260 O O . ASP D 1 72 ? -13.878 -73.611 -53.493 1.00 30.05 72 ASP D O 1
ATOM 7265 N N . ILE D 1 73 ? -14.470 -72.096 -51.930 1.00 28.92 73 ILE D N 1
ATOM 7266 C CA . ILE D 1 73 ? -13.244 -71.312 -52.038 1.00 27.69 73 ILE D CA 1
ATOM 7267 C C . ILE D 1 73 ? -11.961 -72.105 -51.726 1.00 26.73 73 ILE D C 1
ATOM 7268 O O . ILE D 1 73 ? -10.880 -71.685 -52.107 1.00 27.50 73 ILE D O 1
ATOM 7273 N N . SER D 1 74 ? -12.089 -73.254 -51.065 1.00 25.44 74 SER D N 1
ATOM 7274 C CA . SER D 1 74 ? -10.942 -74.069 -50.669 1.00 24.85 74 SER D CA 1
ATOM 7275 C C . SER D 1 74 ? -10.666 -75.207 -51.648 1.00 24.71 74 SER D C 1
ATOM 7276 O O . SER D 1 74 ? -9.757 -76.021 -51.441 1.00 25.00 74 SER D O 1
ATOM 7279 N N . SER D 1 75 ? -11.448 -75.263 -52.716 1.00 25.63 75 SER D N 1
ATOM 7280 C CA . SER D 1 75 ? -11.356 -76.352 -53.673 1.00 26.80 75 SER D CA 1
ATOM 7281 C C . SER D 1 75 ? -10.093 -76.275 -54.525 1.00 28.30 75 SER D C 1
ATOM 7282 O O . SER D 1 75 ? -9.671 -75.182 -54.929 1.00 29.11 75 SER D O 1
ATOM 7285 N N . ALA D 1 76 ? -9.487 -77.434 -54.777 1.00 28.38 76 ALA D N 1
ATOM 7286 C CA . ALA D 1 76 ? -8.372 -77.540 -55.711 1.00 30.57 76 ALA D CA 1
ATOM 7287 C C . ALA D 1 76 ? -8.832 -77.212 -57.131 1.00 33.44 76 ALA D C 1
ATOM 7288 O O . ALA D 1 76 ? -8.027 -76.782 -57.965 1.00 35.40 76 ALA D O 1
ATOM 7290 N N . ASP D 1 77 ? -10.121 -77.427 -57.400 1.00 34.36 77 ASP D N 1
ATOM 7291 C CA . ASP D 1 77 ? -10.701 -77.079 -58.681 1.00 34.20 77 ASP D CA 1
ATOM 7292 C C . ASP D 1 77 ? -10.789 -75.567 -58.723 1.00 34.85 77 ASP D C 1
ATOM 7293 O O . ASP D 1 77 ? -11.603 -74.951 -58.011 1.00 35.22 77 ASP D O 1
ATOM 7298 N N . LYS D 1 78 ? -9.932 -74.984 -59.556 1.00 34.01 78 LYS D N 1
ATOM 7299 C CA . LYS D 1 78 ? -9.739 -73.537 -59.623 1.00 35.79 78 LYS D CA 1
ATOM 7300 C C . LYS D 1 78 ? -10.980 -72.768 -60.044 1.00 34.11 78 LYS D C 1
ATOM 7301 O O . LYS D 1 78 ? -11.179 -71.633 -59.615 1.00 33.63 78 LYS D O 1
ATOM 7307 N N . ALA D 1 79 ? -11.805 -73.385 -60.889 1.00 33.94 79 ALA D N 1
ATOM 7308 C CA . ALA D 1 79 ? -13.062 -72.773 -61.340 1.00 32.79 79 ALA D CA 1
ATOM 7309 C C . ALA D 1 79 ? -14.070 -72.669 -60.192 1.00 32.58 79 ALA D C 1
ATOM 7310 O O . ALA D 1 79 ? -14.657 -71.612 -59.973 1.00 33.68 79 ALA D O 1
ATOM 7312 N N . VAL D 1 80 ? -14.247 -73.761 -59.451 1.00 31.49 80 VAL D N 1
ATOM 7313 C CA . VAL D 1 80 ? -15.039 -73.739 -58.216 1.00 31.17 80 VAL D CA 1
ATOM 7314 C C . VAL D 1 80 ? -14.571 -72.639 -57.251 1.00 29.57 80 VAL D C 1
ATOM 7315 O O . VAL D 1 80 ? -15.391 -71.839 -56.789 1.00 29.23 80 VAL D O 1
ATOM 7319 N N . ALA D 1 81 ? -13.261 -72.581 -56.982 1.00 29.46 81 ALA D N 1
ATOM 7320 C CA . ALA D 1 81 ? -12.691 -71.574 -56.064 1.00 29.47 81 ALA D CA 1
ATOM 7321 C C . ALA D 1 81 ? -12.972 -70.159 -56.527 1.00 29.87 81 ALA D C 1
ATOM 7322 O O . ALA D 1 81 ? -13.264 -69.273 -55.710 1.00 31.84 81 ALA D O 1
ATOM 7324 N N . ALA D 1 82 ? -12.925 -69.950 -57.838 1.00 29.93 82 ALA D N 1
ATOM 7325 C CA . ALA D 1 82 ? -13.262 -68.649 -58.402 1.00 30.57 82 ALA D CA 1
ATOM 7326 C C . ALA D 1 82 ? -14.735 -68.249 -58.189 1.00 31.71 82 ALA D C 1
ATOM 7327 O O . ALA D 1 82 ? -15.007 -67.068 -57.919 1.00 33.40 82 ALA D O 1
ATOM 7329 N N . ARG D 1 83 ? -15.682 -69.193 -58.276 1.00 30.98 83 ARG D N 1
ATOM 7330 C CA . ARG D 1 83 ? -17.092 -68.815 -58.027 1.00 33.20 83 ARG D CA 1
ATOM 7331 C C . ARG D 1 83 ? -17.246 -68.459 -56.558 1.00 32.58 83 ARG D C 1
ATOM 7332 O O . ARG D 1 83 ? -18.034 -67.582 -56.202 1.00 29.37 83 ARG D O 1
ATOM 7340 N N . GLY D 1 84 ? -16.479 -69.159 -55.715 1.00 34.06 84 GLY D N 1
ATOM 7341 C CA . GLY D 1 84 ? -16.404 -68.873 -54.288 1.00 32.64 84 GLY D CA 1
ATOM 7342 C C . GLY D 1 84 ? -15.989 -67.438 -54.048 1.00 33.50 84 GLY D C 1
ATOM 7343 O O . GLY D 1 84 ? -16.612 -66.733 -53.262 1.00 35.44 84 GLY D O 1
ATOM 7344 N N . VAL D 1 85 ? -14.953 -66.992 -54.748 1.00 33.16 85 VAL D N 1
ATOM 7345 C CA . VAL D 1 85 ? -14.493 -65.619 -54.607 1.00 32.72 85 VAL D CA 1
ATOM 7346 C C . VAL D 1 85 ? -15.544 -64.642 -55.144 1.00 33.41 85 VAL D C 1
ATOM 7347 O O . VAL D 1 85 ? -15.800 -63.594 -54.540 1.00 33.53 85 VAL D O 1
ATOM 7351 N N . GLU D 1 86 ? -16.171 -65.003 -56.261 1.00 35.65 86 GLU D N 1
ATOM 7352 C CA . GLU D 1 86 ? -17.235 -64.180 -56.862 1.00 37.37 86 GLU D CA 1
ATOM 7353 C C . GLU D 1 86 ? -18.426 -63.990 -55.911 1.00 35.58 86 GLU D C 1
ATOM 7354 O O . GLU D 1 86 ? -18.878 -62.859 -55.691 1.00 34.37 86 GLU D O 1
ATOM 7360 N N . ILE D 1 87 ? -18.910 -65.089 -55.329 1.00 34.21 87 ILE D N 1
ATOM 7361 C CA . ILE D 1 87 ? -19.988 -65.014 -54.332 1.00 32.38 87 ILE D CA 1
ATOM 7362 C C . ILE D 1 87 ? -19.616 -64.070 -53.178 1.00 32.64 87 ILE D C 1
ATOM 7363 O O . ILE D 1 87 ? -20.396 -63.183 -52.819 1.00 32.60 87 ILE D O 1
ATOM 7368 N N . LEU D 1 88 ? -18.422 -64.245 -52.618 1.00 31.52 88 LEU D N 1
ATOM 7369 C CA . LEU D 1 88 ? -17.977 -63.394 -51.519 1.00 31.94 88 LEU D CA 1
ATOM 7370 C C . LEU D 1 88 ? -17.968 -61.914 -51.903 1.00 33.15 88 LEU D C 1
ATOM 7371 O O . LEU D 1 88 ? -18.384 -61.072 -51.109 1.00 32.59 88 LEU D O 1
ATOM 7376 N N . ASN D 1 89 ? -17.513 -61.607 -53.121 1.00 35.46 89 ASN D N 1
ATOM 7377 C CA . ASN D 1 89 ? -17.494 -60.223 -53.621 1.00 35.46 89 ASN D CA 1
ATOM 7378 C C . ASN D 1 89 ? -18.896 -59.637 -53.724 1.00 35.07 89 ASN D C 1
ATOM 7379 O O . ASN D 1 89 ? -19.137 -58.497 -53.315 1.00 35.44 89 ASN D O 1
ATOM 7384 N N . GLN D 1 90 ? -19.817 -60.437 -54.250 1.00 35.41 90 GLN D N 1
ATOM 7385 C CA . GLN D 1 90 ? -21.222 -60.068 -54.320 1.00 35.41 90 GLN D CA 1
ATOM 7386 C C . GLN D 1 90 ? -21.807 -59.870 -52.932 1.00 34.45 90 GLN D C 1
ATOM 7387 O O . GLN D 1 90 ? -22.566 -58.929 -52.699 1.00 35.91 90 GLN D O 1
ATOM 7393 N N . THR D 1 91 ? -21.434 -60.746 -52.005 1.00 33.55 91 THR D N 1
ATOM 7394 C CA . THR D 1 91 ? -21.944 -60.684 -50.644 1.00 32.41 91 THR D CA 1
ATOM 7395 C C . THR D 1 91 ? -21.453 -59.445 -49.900 1.00 33.30 91 THR D C 1
ATOM 7396 O O . THR D 1 91 ? -22.228 -58.827 -49.153 1.00 33.88 91 THR D O 1
ATOM 7400 N N . ILE D 1 92 ? -20.191 -59.073 -50.126 1.00 32.78 92 ILE D N 1
ATOM 7401 C CA . ILE D 1 92 ? -19.613 -57.845 -49.557 1.00 34.33 92 ILE D CA 1
ATOM 7402 C C . ILE D 1 92 ? -20.274 -56.573 -50.127 1.00 35.98 92 ILE D C 1
ATOM 7403 O O . ILE D 1 92 ? -20.643 -55.646 -49.378 1.00 35.41 92 ILE D O 1
ATOM 7408 N N . ALA D 1 93 ? -20.408 -56.537 -51.453 1.00 35.89 93 ALA D N 1
ATOM 7409 C CA . ALA D 1 93 ? -21.109 -55.456 -52.136 1.00 36.40 93 ALA D CA 1
ATOM 7410 C C . ALA D 1 93 ? -22.491 -55.261 -51.512 1.00 36.84 93 ALA D C 1
ATOM 7411 O O . ALA D 1 93 ? -22.836 -54.158 -51.088 1.00 38.14 93 ALA D O 1
ATOM 7413 N N . LEU D 1 94 ? -23.253 -56.349 -51.424 1.00 37.27 94 LEU D N 1
ATOM 7414 C CA . LEU D 1 94 ? -24.593 -56.340 -50.827 1.00 38.68 94 LEU D CA 1
ATOM 7415 C C . LEU D 1 94 ? -24.625 -55.822 -49.384 1.00 39.35 94 LEU D C 1
ATOM 7416 O O . LEU D 1 94 ? -25.516 -55.059 -49.004 1.00 37.57 94 LEU D O 1
ATOM 7421 N N . THR D 1 95 ? -23.652 -56.255 -48.588 1.00 40.14 95 THR D N 1
ATOM 7422 C CA . THR D 1 95 ? -23.594 -55.906 -47.175 1.00 39.74 95 THR D CA 1
ATOM 7423 C C . THR D 1 95 ? -23.307 -54.425 -46.999 1.00 40.49 95 THR D C 1
ATOM 7424 O O . THR D 1 95 ? -23.958 -53.759 -46.179 1.00 39.82 95 THR D O 1
ATOM 7428 N N . ARG D 1 96 ? -22.348 -53.917 -47.782 1.00 42.05 96 ARG D N 1
ATOM 7429 C CA . ARG D 1 96 ? -22.003 -52.490 -47.782 1.00 41.63 96 ARG D CA 1
ATOM 7430 C C . ARG D 1 96 ? -23.197 -51.642 -48.170 1.00 42.28 96 ARG D C 1
ATOM 7431 O O . ARG D 1 96 ? -23.576 -50.730 -47.435 1.00 42.47 96 ARG D O 1
ATOM 7439 N N . ASP D 1 97 ? -23.788 -51.953 -49.324 1.00 43.60 97 ASP D N 1
ATOM 7440 C CA . ASP D 1 97 ? -24.930 -51.192 -49.848 1.00 43.90 97 ASP D CA 1
ATOM 7441 C C . ASP D 1 97 ? -26.137 -51.215 -48.914 1.00 43.44 97 ASP D C 1
ATOM 7442 O O . ASP D 1 97 ? -26.972 -50.313 -48.950 1.00 46.30 97 ASP D O 1
ATOM 7447 N N . LEU D 1 98 ? -26.209 -52.238 -48.069 1.00 42.67 98 LEU D N 1
ATOM 7448 C CA . LEU D 1 98 ? -27.382 -52.481 -47.235 1.00 42.50 98 LEU D CA 1
ATOM 7449 C C . LEU D 1 98 ? -27.296 -51.766 -45.888 1.00 41.77 98 LEU D C 1
ATOM 7450 O O . LEU D 1 98 ? -28.298 -51.650 -45.180 1.00 41.21 98 LEU D O 1
ATOM 7455 N N . GLY D 1 99 ? -26.100 -51.286 -45.545 1.00 41.88 99 GLY D N 1
ATOM 7456 C CA . GLY D 1 99 ? -25.862 -50.578 -44.282 1.00 41.73 99 GLY D CA 1
ATOM 7457 C C . GLY D 1 99 ? -25.075 -51.385 -43.249 1.00 44.55 99 GLY D C 1
ATOM 7458 O O . GLY D 1 99 ? -24.747 -50.872 -42.171 1.00 45.75 99 GLY D O 1
ATOM 7459 N N . GLY D 1 100 ? -24.762 -52.639 -43.576 1.00 41.26 100 GLY D N 1
ATOM 7460 C CA . GLY D 1 100 ? -24.131 -53.546 -42.620 1.00 39.63 100 GLY D CA 1
ATOM 7461 C C . GLY D 1 100 ? -22.623 -53.426 -42.528 1.00 38.88 100 GLY D C 1
ATOM 7462 O O . GLY D 1 100 ? -21.979 -52.891 -43.426 1.00 39.13 100 GLY D O 1
ATOM 7463 N N . ARG D 1 101 ? -22.063 -53.931 -41.434 1.00 39.45 101 ARG D N 1
ATOM 7464 C CA . ARG D 1 101 ? -20.613 -53.914 -41.225 1.00 40.67 101 ARG D CA 1
ATOM 7465 C C . ARG D 1 101 ? -19.957 -55.311 -41.165 1.00 38.60 101 ARG D C 1
ATOM 7466 O O . ARG D 1 101 ? -18.724 -55.430 -41.224 1.00 38.51 101 ARG D O 1
ATOM 7474 N N . LYS D 1 102 ? -20.788 -56.352 -41.083 1.00 35.77 102 LYS D N 1
ATOM 7475 C CA . LYS D 1 102 ? -20.327 -57.739 -40.944 1.00 33.05 102 LYS D CA 1
ATOM 7476 C C . LYS D 1 102 ? -20.775 -58.661 -42.068 1.00 32.44 102 LYS D C 1
ATOM 7477 O O . LYS D 1 102 ? -21.960 -58.701 -42.401 1.00 32.89 102 LYS D O 1
ATOM 7483 N N . VAL D 1 103 ? -19.825 -59.409 -42.632 1.00 31.49 103 VAL D N 1
ATOM 7484 C CA . VAL D 1 103 ? -20.140 -60.583 -43.456 1.00 31.40 103 VAL D CA 1
ATOM 7485 C C . VAL D 1 103 ? -19.769 -61.830 -42.646 1.00 30.98 103 VAL D C 1
ATOM 7486 O O . VAL D 1 103 ? -18.615 -62.005 -42.250 1.00 31.28 103 VAL D O 1
ATOM 7490 N N . ALA D 1 104 ? -20.757 -62.682 -42.393 1.00 30.28 104 ALA D N 1
ATOM 7491 C CA . ALA D 1 104 ? -20.597 -63.821 -41.492 1.00 28.82 104 ALA D CA 1
ATOM 7492 C C . ALA D 1 104 ? -20.942 -65.138 -42.192 1.00 27.89 104 ALA D C 1
ATOM 7493 O O . ALA D 1 104 ? -21.124 -65.157 -43.402 1.00 26.05 104 ALA D O 1
ATOM 7495 N N . GLY D 1 105 ? -21.024 -66.230 -41.427 1.00 27.66 105 GLY D N 1
ATOM 7496 C CA . GLY D 1 105 ? -21.396 -67.532 -41.972 1.00 26.61 105 GLY D CA 1
ATOM 7497 C C . GLY D 1 105 ? -20.195 -68.328 -42.428 1.00 26.67 105 GLY D C 1
ATOM 7498 O O . GLY D 1 105 ? -19.062 -67.981 -42.103 1.00 27.07 105 GLY D O 1
ATOM 7499 N N . ILE D 1 106 ? -20.436 -69.394 -43.188 1.00 26.82 106 ILE D N 1
ATOM 7500 C CA . ILE D 1 106 ? -19.364 -70.318 -43.578 1.00 27.72 106 ILE D CA 1
ATOM 7501 C C . ILE D 1 106 ? -18.653 -69.847 -44.839 1.00 27.57 106 ILE D C 1
ATOM 7502 O O . ILE D 1 106 ? -19.115 -70.071 -45.956 1.00 28.08 106 ILE D O 1
ATOM 7507 N N . LEU D 1 107 ? -17.514 -69.202 -44.620 1.00 26.94 107 LEU D N 1
ATOM 7508 C CA . LEU D 1 107 ? -16.812 -68.416 -45.630 1.00 25.34 107 LEU D CA 1
ATOM 7509 C C . LEU D 1 107 ? -15.545 -69.113 -46.115 1.00 25.21 107 LEU D C 1
ATOM 7510 O O . LEU D 1 107 ? -14.989 -68.756 -47.159 1.00 26.82 107 LEU D O 1
ATOM 7515 N N . SER D 1 108 ? -15.128 -70.133 -45.404 1.00 23.51 108 SER D N 1
ATOM 7516 C CA . SER D 1 108 ? -13.875 -70.783 -45.634 1.00 22.83 108 SER D CA 1
ATOM 7517 C C . SER D 1 108 ? -13.870 -72.054 -46.426 1.00 22.62 108 SER D C 1
ATOM 7518 O O . SER D 1 108 ? -12.868 -72.513 -46.806 1.00 22.56 108 SER D O 1
ATOM 7521 N N . ALA D 1 109 ? -15.013 -72.645 -46.622 1.00 22.78 109 ALA D N 1
ATOM 7522 C CA . ALA D 1 109 ? -15.113 -73.879 -47.322 1.00 22.68 109 ALA D CA 1
ATOM 7523 C C . ALA D 1 109 ? -16.551 -73.980 -47.620 1.00 22.95 109 ALA D C 1
ATOM 7524 O O . ALA D 1 109 ? -17.283 -73.127 -47.260 1.00 23.44 109 ALA D O 1
ATOM 7526 N N . GLY D 1 110 ? -16.939 -74.990 -48.355 1.00 22.89 110 GLY D N 1
ATOM 7527 C CA . GLY D 1 110 ? -18.322 -75.289 -48.562 1.00 22.90 110 GLY D CA 1
ATOM 7528 C C . GLY D 1 110 ? -19.080 -75.802 -47.375 1.00 23.41 110 GLY D C 1
ATOM 7529 O O . GLY D 1 110 ? -18.616 -76.588 -46.630 1.00 23.18 110 GLY D O 1
ATOM 7530 N N . HIS D 1 111 ? -20.306 -75.353 -47.250 1.00 23.72 111 HIS D N 1
ATOM 7531 C CA . HIS D 1 111 ? -21.216 -75.763 -46.198 1.00 23.66 111 HIS D CA 1
ATOM 7532 C C . HIS D 1 111 ? -21.853 -77.074 -46.549 1.00 25.10 111 HIS D C 1
ATOM 7533 O O . HIS D 1 111 ? -22.519 -77.186 -47.574 1.00 27.26 111 HIS D O 1
ATOM 7540 N N . GLY D 1 112 ? -21.663 -78.082 -45.705 1.00 25.56 112 GLY D N 1
ATOM 7541 C CA . GLY D 1 112 ? -22.294 -79.392 -45.899 1.00 25.21 112 GLY D CA 1
ATOM 7542 C C . GLY D 1 112 ? -21.444 -80.490 -45.296 1.00 25.63 112 GLY D C 1
ATOM 7543 O O . GLY D 1 112 ? -20.381 -80.205 -44.726 1.00 25.61 112 GLY D O 1
ATOM 7544 N N . LEU D 1 113 ? -21.911 -81.738 -45.404 1.00 24.98 113 LEU D N 1
ATOM 7545 C CA . LEU D 1 113 ? -21.117 -82.890 -44.984 1.00 24.55 113 LEU D CA 1
ATOM 7546 C C . LEU D 1 113 ? -20.207 -83.350 -46.117 1.00 25.58 113 LEU D C 1
ATOM 7547 O O . LEU D 1 113 ? -20.660 -83.945 -47.096 1.00 24.95 113 LEU D O 1
ATOM 7552 N N . GLN D 1 114 ? -18.919 -83.054 -45.972 1.00 26.55 114 GLN D N 1
ATOM 7553 C CA . GLN D 1 114 ? -17.913 -83.449 -46.958 1.00 27.66 114 GLN D CA 1
ATOM 7554 C C . GLN D 1 114 ? -17.685 -84.957 -46.931 1.00 29.55 114 GLN D C 1
ATOM 7555 O O . GLN D 1 114 ? -17.966 -85.616 -45.929 1.00 30.63 114 GLN D O 1
ATOM 7561 N N . VAL D 1 115 ? -17.172 -85.485 -48.038 1.00 30.14 115 VAL D N 1
ATOM 7562 C CA . VAL D 1 115 ? -16.974 -86.919 -48.194 1.00 31.56 115 VAL D CA 1
ATOM 7563 C C . VAL D 1 115 ? -15.479 -87.206 -48.297 1.00 32.62 115 VAL D C 1
ATOM 7564 O O . VAL D 1 115 ? -15.054 -88.247 -48.782 1.00 34.70 115 VAL D O 1
ATOM 7568 N N . GLU D 1 116 ? -14.686 -86.265 -47.810 1.00 34.19 116 GLU D N 1
ATOM 7569 C CA . GLU D 1 116 ? -13.234 -86.402 -47.798 1.00 33.23 116 GLU D CA 1
ATOM 7570 C C . GLU D 1 116 ? -12.625 -85.597 -46.665 1.00 29.67 116 GLU D C 1
ATOM 7571 O O . GLU D 1 116 ? -13.101 -84.506 -46.351 1.00 28.65 116 GLU D O 1
ATOM 7577 N N . ALA D 1 117 ? -11.573 -86.157 -46.069 1.00 27.05 117 ALA D N 1
ATOM 7578 C CA . ALA D 1 117 ? -10.813 -85.517 -44.998 1.00 24.75 117 ALA D CA 1
ATOM 7579 C C . ALA D 1 117 ? -10.189 -84.219 -45.488 1.00 23.80 117 ALA D C 1
ATOM 7580 O O . ALA D 1 117 ? -9.896 -84.091 -46.682 1.00 24.32 117 ALA D O 1
ATOM 7582 N N . PRO D 1 118 ? -9.982 -83.243 -44.581 1.00 23.14 118 PRO D N 1
ATOM 7583 C CA . PRO D 1 118 ? -9.296 -82.034 -45.030 1.00 22.12 118 PRO D CA 1
ATOM 7584 C C . PRO D 1 118 ? -7.813 -82.306 -45.326 1.00 22.35 118 PRO D C 1
ATOM 7585 O O . PRO D 1 118 ? -7.258 -83.322 -44.877 1.00 21.29 118 PRO D O 1
ATOM 7589 N N . THR D 1 119 ? -7.196 -81.404 -46.086 1.00 22.45 119 THR D N 1
ATOM 7590 C CA . THR D 1 119 ? -5.770 -81.473 -46.386 1.00 22.58 119 THR D CA 1
ATOM 7591 C C . THR D 1 119 ? -5.137 -80.139 -46.062 1.00 23.33 119 THR D C 1
ATOM 7592 O O . THR D 1 119 ? -5.827 -79.113 -46.024 1.00 22.86 119 THR D O 1
ATOM 7596 N N . ARG D 1 120 ? -3.819 -80.141 -45.866 1.00 24.67 120 ARG D N 1
ATOM 7597 C CA . ARG D 1 120 ? -3.069 -78.888 -45.683 1.00 25.92 120 ARG D CA 1
ATOM 7598 C C . ARG D 1 120 ? -3.216 -77.939 -46.879 1.00 24.75 120 ARG D C 1
ATOM 7599 O O . ARG D 1 120 ? -3.308 -76.722 -46.706 1.00 23.58 120 ARG D O 1
ATOM 7607 N N . ASP D 1 121 ? -3.235 -78.497 -48.088 1.00 24.69 121 ASP D N 1
ATOM 7608 C CA . ASP D 1 121 ? -3.413 -77.690 -49.290 1.00 25.39 121 ASP D CA 1
ATOM 7609 C C . ASP D 1 121 ? -4.739 -76.917 -49.253 1.00 24.98 121 ASP D C 1
ATOM 7610 O O . ASP D 1 121 ? -4.768 -75.685 -49.466 1.00 24.07 121 ASP D O 1
ATOM 7615 N N . GLN D 1 122 ? -5.820 -77.637 -48.949 1.00 23.34 122 GLN D N 1
ATOM 7616 C CA . GLN D 1 122 ? -7.136 -77.026 -48.796 1.00 22.49 122 GLN D CA 1
ATOM 7617 C C . GLN D 1 122 ? -7.045 -75.852 -47.842 1.00 22.68 122 GLN D C 1
ATOM 7618 O O . GLN D 1 122 ? -7.447 -74.738 -48.185 1.00 23.18 122 GLN D O 1
ATOM 7624 N N . TRP D 1 123 ? -6.501 -76.111 -46.654 1.00 22.97 123 TRP D N 1
ATOM 7625 C CA . TRP D 1 123 ? -6.331 -75.093 -45.623 1.00 22.77 123 TRP D CA 1
ATOM 7626 C C . TRP D 1 123 ? -5.607 -73.906 -46.203 1.00 22.61 123 TRP D C 1
ATOM 7627 O O . TRP D 1 123 ? -6.111 -72.787 -46.149 1.00 22.69 123 TRP D O 1
ATOM 7638 N N . ASN D 1 124 ? -4.453 -74.136 -46.824 1.00 22.92 124 ASN D N 1
ATOM 7639 C CA . ASN D 1 124 ? -3.670 -73.036 -47.397 1.00 23.04 124 ASN D CA 1
ATOM 7640 C C . ASN D 1 124 ? -4.352 -72.276 -48.558 1.00 23.17 124 ASN D C 1
ATOM 7641 O O . ASN D 1 124 ? -4.278 -71.037 -48.625 1.00 22.16 124 ASN D O 1
ATOM 7646 N N . ARG D 1 125 ? -5.006 -73.010 -49.464 1.00 22.74 125 ARG D N 1
ATOM 7647 C CA . ARG D 1 125 ? -5.703 -72.381 -50.585 1.00 22.76 125 ARG D CA 1
ATOM 7648 C C . ARG D 1 125 ? -6.772 -71.437 -50.051 1.00 23.09 125 ARG D C 1
ATOM 7649 O O . ARG D 1 125 ? -6.871 -70.281 -50.470 1.00 22.80 125 ARG D O 1
ATOM 7657 N N . SER D 1 126 ? -7.557 -71.927 -49.097 1.00 23.57 126 SER D N 1
ATOM 7658 C CA . SER D 1 126 ? -8.595 -71.115 -48.470 1.00 23.43 126 SER D CA 1
ATOM 7659 C C . SER D 1 126 ? -8.000 -69.875 -47.792 1.00 23.62 126 SER D C 1
ATOM 7660 O O . SER D 1 126 ? -8.518 -68.767 -47.945 1.00 24.04 126 SER D O 1
ATOM 7663 N N . ALA D 1 127 ? -6.901 -70.065 -47.064 1.00 23.22 127 ALA D N 1
ATOM 7664 C CA . ALA D 1 127 ? -6.234 -68.962 -46.374 1.00 23.03 127 ALA D CA 1
ATOM 7665 C C . ALA D 1 127 ? -5.720 -67.896 -47.341 1.00 23.05 127 ALA D C 1
ATOM 7666 O O . ALA D 1 127 ? -5.969 -66.703 -47.135 1.00 23.06 127 ALA D O 1
ATOM 7668 N N . ALA D 1 128 ? -5.020 -68.313 -48.397 1.00 23.23 128 ALA D N 1
ATOM 7669 C CA . ALA D 1 128 ? -4.537 -67.354 -49.385 1.00 23.28 128 ALA D CA 1
ATOM 7670 C C . ALA D 1 128 ? -5.714 -66.611 -50.013 1.00 25.24 128 ALA D C 1
ATOM 7671 O O . ALA D 1 128 ? -5.661 -65.391 -50.172 1.00 28.44 128 ALA D O 1
ATOM 7673 N N . ALA D 1 129 ? -6.792 -67.330 -50.328 1.00 25.70 129 ALA D N 1
ATOM 7674 C CA . ALA D 1 129 ? -7.967 -66.708 -50.939 1.00 25.82 129 ALA D CA 1
ATOM 7675 C C . ALA D 1 129 ? -8.633 -65.699 -50.018 1.00 26.86 129 ALA D C 1
ATOM 7676 O O . ALA D 1 129 ? -8.932 -64.589 -50.449 1.00 29.37 129 ALA D O 1
ATOM 7678 N N . LEU D 1 130 ? -8.850 -66.066 -48.756 1.00 27.04 130 LEU D N 1
ATOM 7679 C CA . LEU D 1 130 ? -9.498 -65.147 -47.802 1.00 26.95 130 LEU D CA 1
ATOM 7680 C C . LEU D 1 130 ? -8.642 -63.914 -47.480 1.00 27.44 130 LEU D C 1
ATOM 7681 O O . LEU D 1 130 ? -9.176 -62.816 -47.289 1.00 27.48 130 LEU D O 1
ATOM 7686 N N . ALA D 1 131 ? -7.321 -64.088 -47.461 1.00 27.86 131 ALA D N 1
ATOM 7687 C CA . ALA D 1 131 ? -6.398 -62.952 -47.372 1.00 28.65 131 ALA D CA 1
ATOM 7688 C C . ALA D 1 131 ? -6.813 -61.828 -48.341 1.00 28.95 131 ALA D C 1
ATOM 7689 O O . ALA D 1 131 ? -7.021 -60.689 -47.931 1.00 28.46 131 ALA D O 1
ATOM 7691 N N . LYS D 1 132 ? -6.983 -62.167 -49.615 1.00 29.97 132 LYS D N 1
ATOM 7692 C CA . LYS D 1 132 ? -7.336 -61.175 -50.624 1.00 31.66 132 LYS D CA 1
ATOM 7693 C C . LYS D 1 132 ? -8.758 -60.649 -50.441 1.00 32.89 132 LYS D C 1
ATOM 7694 O O . LYS D 1 132 ? -8.976 -59.428 -50.447 1.00 34.03 132 LYS D O 1
ATOM 7700 N N . VAL D 1 133 ? -9.713 -61.559 -50.245 1.00 31.68 133 VAL D N 1
ATOM 7701 C CA . VAL D 1 133 ? -11.112 -61.174 -50.076 1.00 31.72 133 VAL D CA 1
ATOM 7702 C C . VAL D 1 133 ? -11.279 -60.177 -48.927 1.00 31.81 133 VAL D C 1
ATOM 7703 O O . VAL D 1 133 ? -12.002 -59.182 -49.065 1.00 32.37 133 VAL D O 1
ATOM 7707 N N . ALA D 1 134 ? -10.600 -60.431 -47.811 1.00 31.86 134 ALA D N 1
ATOM 7708 C CA . ALA D 1 134 ? -10.665 -59.542 -46.642 1.00 33.83 134 ALA D CA 1
ATOM 7709 C C . ALA D 1 134 ? -10.249 -58.091 -46.936 1.00 35.10 134 ALA D C 1
ATOM 7710 O O . ALA D 1 134 ? -10.780 -57.159 -46.315 1.00 33.27 134 ALA D O 1
ATOM 7712 N N . GLU D 1 135 ? -9.297 -57.916 -47.863 1.00 36.73 135 GLU D N 1
ATOM 7713 C CA . GLU D 1 135 ? -8.951 -56.592 -48.415 1.00 38.47 135 GLU D CA 1
ATOM 7714 C C . GLU D 1 135 ? -10.138 -55.935 -49.120 1.00 37.96 135 GLU D C 1
ATOM 7715 O O . GLU D 1 135 ? -10.490 -54.788 -48.815 1.00 38.44 135 GLU D O 1
ATOM 7721 N N . THR D 1 136 ? -10.749 -56.665 -50.056 1.00 35.73 136 THR D N 1
ATOM 7722 C CA . THR D 1 136 ? -11.930 -56.185 -50.745 1.00 34.74 136 THR D CA 1
ATOM 7723 C C . THR D 1 136 ? -12.935 -55.705 -49.709 1.00 37.34 136 THR D C 1
ATOM 7724 O O . THR D 1 136 ? -13.469 -54.589 -49.827 1.00 42.39 136 THR D O 1
ATOM 7728 N N . ALA D 1 137 ? -13.170 -56.535 -48.690 1.00 35.70 137 ALA D N 1
ATOM 7729 C CA . ALA D 1 137 ? -14.130 -56.229 -47.622 1.00 36.48 137 ALA D CA 1
ATOM 7730 C C . ALA D 1 137 ? -13.794 -54.971 -46.821 1.00 38.40 137 ALA D C 1
ATOM 7731 O O . ALA D 1 137 ? -14.698 -54.205 -46.476 1.00 40.07 137 ALA D O 1
ATOM 7733 N N . LYS D 1 138 ? -12.509 -54.767 -46.509 1.00 39.65 138 LYS D N 1
ATOM 7734 C CA . LYS D 1 138 ? -12.062 -53.580 -45.765 1.00 39.95 138 LYS D CA 1
ATOM 7735 C C . LYS D 1 138 ? -12.337 -52.306 -46.563 1.00 40.15 138 LYS D C 1
ATOM 7736 O O . LYS D 1 138 ? -12.943 -51.361 -46.043 1.00 40.57 138 LYS D O 1
ATOM 7742 N N . ALA D 1 139 ? -11.900 -52.306 -47.824 1.00 38.59 139 ALA D N 1
ATOM 7743 C CA . ALA D 1 139 ? -12.184 -51.228 -48.785 1.00 38.29 139 ALA D CA 1
ATOM 7744 C C . ALA D 1 139 ? -13.667 -50.897 -48.864 1.00 38.13 139 ALA D C 1
ATOM 7745 O O . ALA D 1 139 ? -14.040 -49.790 -49.259 1.00 41.59 139 ALA D O 1
ATOM 7747 N N . ALA D 1 140 ? -14.502 -51.867 -48.498 1.00 36.39 140 ALA D N 1
ATOM 7748 C CA . ALA D 1 140 ? -15.951 -51.717 -48.523 1.00 34.99 140 ALA D CA 1
ATOM 7749 C C . ALA D 1 140 ? -16.572 -51.347 -47.169 1.00 35.35 140 ALA D C 1
ATOM 7750 O O . ALA D 1 140 ? -17.784 -51.163 -47.075 1.00 36.72 140 ALA D O 1
ATOM 7752 N N . GLY D 1 141 ? -15.749 -51.235 -46.127 1.00 35.15 141 GLY D N 1
ATOM 7753 C CA . GLY D 1 141 ? -16.234 -50.862 -44.793 1.00 35.00 141 GLY D CA 1
ATOM 7754 C C . GLY D 1 141 ? -16.800 -52.043 -44.013 1.00 35.56 141 GLY D C 1
ATOM 7755 O O . GLY D 1 141 ? -17.606 -51.870 -43.099 1.00 34.51 141 GLY D O 1
ATOM 7756 N N . VAL D 1 142 ? -16.344 -53.242 -44.371 1.00 36.06 142 VAL D N 1
ATOM 7757 C CA . VAL D 1 142 ? -16.933 -54.501 -43.911 1.00 34.95 142 VAL D CA 1
ATOM 7758 C C . VAL D 1 142 ? -15.864 -55.450 -43.343 1.00 33.04 142 VAL D C 1
ATOM 7759 O O . VAL D 1 142 ? -14.729 -55.490 -43.816 1.00 32.34 142 VAL D O 1
ATOM 7763 N N . THR D 1 143 ? -16.236 -56.199 -42.308 1.00 32.85 143 THR D N 1
ATOM 7764 C CA . THR D 1 143 ? -15.369 -57.239 -41.741 1.00 30.78 143 THR D CA 1
ATOM 7765 C C . THR D 1 143 ? -15.805 -58.634 -42.193 1.00 28.96 143 THR D C 1
ATOM 7766 O O . THR D 1 143 ? -17.001 -58.892 -42.392 1.00 29.25 143 THR D O 1
ATOM 7770 N N . LEU D 1 144 ? -14.833 -59.521 -42.368 1.00 26.80 144 LEU D N 1
ATOM 7771 C CA . LEU D 1 144 ? -15.125 -60.933 -42.553 1.00 26.90 144 LEU D CA 1
ATOM 7772 C C . LEU D 1 144 ? -15.141 -61.667 -41.209 1.00 26.17 144 LEU D C 1
ATOM 7773 O O . LEU D 1 144 ? -14.268 -61.474 -40.361 1.00 25.44 144 LEU D O 1
ATOM 7778 N N . ASN D 1 145 ? -16.146 -62.511 -41.026 1.00 26.00 145 ASN D N 1
ATOM 7779 C CA . ASN D 1 145 ? -16.284 -63.283 -39.801 1.00 25.46 145 ASN D CA 1
ATOM 7780 C C . ASN D 1 145 ? -16.543 -64.742 -40.104 1.00 24.40 145 ASN D C 1
ATOM 7781 O O . ASN D 1 145 ? -17.666 -65.125 -40.453 1.00 24.50 145 ASN D O 1
ATOM 7786 N N . LEU D 1 146 ? -15.486 -65.537 -39.980 1.00 22.47 146 LEU D N 1
ATOM 7787 C CA . LEU D 1 146 ? -15.511 -66.960 -40.268 1.00 22.46 146 LEU D CA 1
ATOM 7788 C C . LEU D 1 146 ? -16.349 -67.720 -39.249 1.00 22.59 146 LEU D C 1
ATOM 7789 O O . LEU D 1 146 ? -15.996 -67.743 -38.080 1.00 24.42 146 LEU D O 1
ATOM 7794 N N . GLU D 1 147 ? -17.462 -68.323 -39.663 1.00 21.92 147 GLU D N 1
ATOM 7795 C CA . GLU D 1 147 ? -18.226 -69.141 -38.729 1.00 20.74 147 GLU D CA 1
ATOM 7796 C C . GLU D 1 147 ? -17.598 -70.508 -38.560 1.00 20.65 147 GLU D C 1
ATOM 7797 O O . GLU D 1 147 ? -17.246 -71.192 -39.530 1.00 19.52 147 GLU D O 1
ATOM 7803 N N . ILE D 1 148 ? -17.458 -70.877 -37.293 1.00 19.97 148 ILE D N 1
ATOM 7804 C CA . ILE D 1 148 ? -16.904 -72.146 -36.895 1.00 18.95 148 ILE D CA 1
ATOM 7805 C C . ILE D 1 148 ? -18.069 -73.091 -36.639 1.00 19.30 148 ILE D C 1
ATOM 7806 O O . ILE D 1 148 ? -18.948 -72.805 -35.806 1.00 20.29 148 ILE D O 1
ATOM 7811 N N . VAL D 1 149 ? -18.080 -74.201 -37.371 1.00 18.12 149 VAL D N 1
ATOM 7812 C CA . VAL D 1 149 ? -19.228 -75.088 -37.411 1.00 17.77 149 VAL D CA 1
ATOM 7813 C C . VAL D 1 149 ? -18.820 -76.529 -37.150 1.00 18.08 149 VAL D C 1
ATOM 7814 O O . VAL D 1 149 ? -17.645 -76.876 -37.243 1.00 18.03 149 VAL D O 1
ATOM 7818 N N . ASN D 1 150 ? -19.806 -77.370 -36.858 1.00 18.34 150 ASN D N 1
ATOM 7819 C CA . ASN D 1 150 ? -19.543 -78.736 -36.481 1.00 18.76 150 ASN D CA 1
ATOM 7820 C C . ASN D 1 150 ? -19.123 -79.593 -37.665 1.00 18.73 150 ASN D C 1
ATOM 7821 O O . ASN D 1 150 ? -19.405 -79.258 -38.810 1.00 18.95 150 ASN D O 1
ATOM 7826 N N . ARG D 1 151 ? -18.470 -80.710 -37.360 1.00 19.33 151 ARG D N 1
ATOM 7827 C CA . ARG D 1 151 ? -17.922 -81.673 -38.335 1.00 19.36 151 ARG D CA 1
ATOM 7828 C C . ARG D 1 151 ? -18.824 -82.034 -39.534 1.00 19.26 151 ARG D C 1
ATOM 7829 O O . ARG D 1 151 ? -18.339 -82.263 -40.649 1.00 19.22 151 ARG D O 1
ATOM 7837 N N . PHE D 1 152 ? -20.127 -82.076 -39.298 1.00 19.14 152 PHE D N 1
ATOM 7838 C CA . PHE D 1 152 ? -21.085 -82.435 -40.327 1.00 19.81 152 PHE D CA 1
ATOM 7839 C C . PHE D 1 152 ? -21.444 -81.270 -41.241 1.00 20.32 152 PHE D C 1
ATOM 7840 O O . PHE D 1 152 ? -22.136 -81.469 -42.231 1.00 20.82 152 PHE D O 1
ATOM 7848 N N . GLU D 1 153 ? -21.003 -80.059 -40.915 1.00 20.20 153 GLU D N 1
ATOM 7849 C CA . GLU D 1 153 ? -21.352 -78.907 -41.751 1.00 20.63 153 GLU D CA 1
ATOM 7850 C C . GLU D 1 153 ? -20.161 -78.273 -42.450 1.00 21.09 153 GLU D C 1
ATOM 7851 O O . GLU D 1 153 ? -20.339 -77.422 -43.319 1.00 20.53 153 GLU D O 1
ATOM 7857 N N . SER D 1 154 ? -18.955 -78.688 -42.057 1.00 20.58 154 SER D N 1
ATOM 7858 C CA . SER D 1 154 ? -17.737 -78.355 -42.787 1.00 20.61 154 SER D CA 1
ATOM 7859 C C . SER D 1 154 ? -16.619 -79.246 -42.285 1.00 20.66 154 SER D C 1
ATOM 7860 O O . SER D 1 154 ? -16.637 -79.681 -41.126 1.00 20.52 154 SER D O 1
ATOM 7863 N N . ASN D 1 155 ? -15.674 -79.554 -43.142 1.00 20.55 155 ASN D N 1
ATOM 7864 C CA . ASN D 1 155 ? -14.534 -80.320 -42.739 1.00 20.99 155 ASN D CA 1
ATOM 7865 C C . ASN D 1 155 ? -13.324 -79.517 -42.397 1.00 20.99 155 ASN D C 1
ATOM 7866 O O . ASN D 1 155 ? -12.321 -80.038 -42.096 1.00 21.13 155 ASN D O 1
ATOM 7871 N N . LEU D 1 156 ? -13.422 -78.221 -42.447 1.00 21.38 156 LEU D N 1
ATOM 7872 C CA . LEU D 1 156 ? -12.241 -77.452 -42.244 1.00 21.67 156 LEU D CA 1
ATOM 7873 C C . LEU D 1 156 ? -12.092 -76.808 -40.893 1.00 22.18 156 LEU D C 1
ATOM 7874 O O . LEU D 1 156 ? -11.301 -77.240 -40.112 1.00 23.07 156 LEU D O 1
ATOM 7879 N N . LEU D 1 157 ? -12.843 -75.776 -40.617 1.00 21.40 157 LEU D N 1
ATOM 7880 C CA . LEU D 1 157 ? -12.658 -75.121 -39.367 1.00 21.42 157 LEU D CA 1
ATOM 7881 C C . LEU D 1 157 ? -13.738 -75.497 -38.415 1.00 22.69 157 LEU D C 1
ATOM 7882 O O . LEU D 1 157 ? -14.812 -75.027 -38.543 1.00 23.05 157 LEU D O 1
ATOM 7887 N N . ASN D 1 158 ? -13.437 -76.323 -37.432 1.00 22.72 158 ASN D N 1
ATOM 7888 C CA . ASN D 1 158 ? -14.472 -76.806 -36.556 1.00 22.31 158 ASN D CA 1
ATOM 7889 C C . ASN D 1 158 ? -14.395 -76.232 -35.190 1.00 22.05 158 ASN D C 1
ATOM 7890 O O . ASN D 1 158 ? -15.286 -76.304 -34.449 1.00 21.14 158 ASN D O 1
ATOM 7895 N N . THR D 1 159 ? -13.280 -75.640 -34.895 1.00 22.29 159 THR D N 1
ATOM 7896 C CA . THR D 1 159 ? -12.893 -75.267 -33.532 1.00 22.24 159 THR D CA 1
ATOM 7897 C C . THR D 1 159 ? -12.424 -73.805 -33.506 1.00 21.46 159 THR D C 1
ATOM 7898 O O . THR D 1 159 ? -11.898 -73.317 -34.494 1.00 21.82 159 THR D O 1
ATOM 7902 N N . ALA D 1 160 ? -12.637 -73.094 -32.404 1.00 20.70 160 ALA D N 1
ATOM 7903 C CA . ALA D 1 160 ? -12.110 -71.730 -32.295 1.00 19.97 160 ALA D CA 1
ATOM 7904 C C . ALA D 1 160 ? -10.575 -71.704 -32.452 1.00 19.80 160 ALA D C 1
ATOM 7905 O O . ALA D 1 160 ? -10.031 -70.865 -33.182 1.00 19.59 160 ALA D O 1
ATOM 7907 N N . ALA D 1 161 ? -9.893 -72.628 -31.779 1.00 19.35 161 ALA D N 1
ATOM 7908 C CA . ALA D 1 161 ? -8.454 -72.806 -31.945 1.00 20.10 161 ALA D CA 1
ATOM 7909 C C . ALA D 1 161 ? -8.064 -72.965 -33.430 1.00 20.30 161 ALA D C 1
ATOM 7910 O O . ALA D 1 161 ? -7.144 -72.300 -33.911 1.00 19.42 161 ALA D O 1
ATOM 7912 N N . GLN D 1 162 ? -8.792 -73.814 -34.157 1.00 20.74 162 GLN D N 1
ATOM 7913 C CA . GLN D 1 162 ? -8.589 -73.949 -35.601 1.00 21.01 162 GLN D CA 1
ATOM 7914 C C . GLN D 1 162 ? -8.770 -72.613 -36.277 1.00 22.19 162 GLN D C 1
ATOM 7915 O O . GLN D 1 162 ? -7.972 -72.233 -37.139 1.00 23.29 162 GLN D O 1
ATOM 7921 N N . GLY D 1 163 ? -9.801 -71.889 -35.851 1.00 22.93 163 GLY D N 1
ATOM 7922 C CA . GLY D 1 163 ? -10.122 -70.591 -36.409 1.00 23.84 163 GLY D CA 1
ATOM 7923 C C . GLY D 1 163 ? -8.972 -69.629 -36.220 1.00 25.04 163 GLY D C 1
ATOM 7924 O O . GLY D 1 163 ? -8.582 -68.937 -37.155 1.00 25.67 163 GLY D O 1
ATOM 7925 N N . LEU D 1 164 ? -8.424 -69.612 -35.004 1.00 26.00 164 LEU D N 1
ATOM 7926 C CA . LEU D 1 164 ? -7.363 -68.682 -34.620 1.00 25.36 164 LEU D CA 1
ATOM 7927 C C . LEU D 1 164 ? -6.109 -68.946 -35.424 1.00 27.25 164 LEU D C 1
ATOM 7928 O O . LEU D 1 164 ? -5.455 -67.997 -35.872 1.00 29.66 164 LEU D O 1
ATOM 7933 N N . ALA D 1 165 ? -5.790 -70.228 -35.619 1.00 27.01 165 ALA D N 1
ATOM 7934 C CA . ALA D 1 165 ? -4.615 -70.639 -36.394 1.00 27.30 165 ALA D CA 1
ATOM 7935 C C . ALA D 1 165 ? -4.771 -70.258 -37.855 1.00 28.80 165 ALA D C 1
ATOM 7936 O O . ALA D 1 165 ? -3.810 -69.825 -38.497 1.00 32.14 165 ALA D O 1
ATOM 7938 N N . PHE D 1 166 ? -5.955 -70.414 -38.390 1.00 27.58 166 PHE D N 1
ATOM 7939 C CA . PHE D 1 166 ? -6.258 -70.035 -39.731 1.00 26.61 166 PHE D CA 1
ATOM 7940 C C . PHE D 1 166 ? -6.127 -68.571 -39.907 1.00 26.90 166 PHE D C 1
ATOM 7941 O O . PHE D 1 166 ? -5.602 -68.120 -40.848 1.00 25.88 166 PHE D O 1
ATOM 7949 N N . ILE D 1 167 ? -6.636 -67.813 -38.976 1.00 28.44 167 ILE D N 1
ATOM 7950 C CA . ILE D 1 167 ? -6.635 -66.389 -39.116 1.00 30.34 167 ILE D CA 1
ATOM 7951 C C . ILE D 1 167 ? -5.230 -65.852 -39.164 1.00 33.22 167 ILE D C 1
ATOM 7952 O O . ILE D 1 167 ? -4.951 -64.944 -39.893 1.00 35.03 167 ILE D O 1
ATOM 7957 N N . GLU D 1 168 ? -4.346 -66.434 -38.383 1.00 35.04 168 GLU D N 1
ATOM 7958 C CA . GLU D 1 168 ? -2.945 -66.111 -38.397 1.00 35.99 168 GLU D CA 1
ATOM 7959 C C . GLU D 1 168 ? -2.298 -66.399 -39.715 1.00 33.99 168 GLU D C 1
ATOM 7960 O O . GLU D 1 168 ? -1.484 -65.669 -40.181 1.00 32.47 168 GLU D O 1
ATOM 7966 N N . ASP D 1 169 ? -2.667 -67.516 -40.280 1.00 33.39 169 ASP D N 1
ATOM 7967 C CA . ASP D 1 169 ? -2.210 -67.961 -41.549 1.00 32.29 169 ASP D CA 1
ATOM 7968 C C . ASP D 1 169 ? -2.623 -67.043 -42.665 1.00 31.78 169 ASP D C 1
ATOM 7969 O O . ASP D 1 169 ? -1.934 -66.900 -43.611 1.00 30.34 169 ASP D O 1
ATOM 7974 N N . THR D 1 170 ? -3.791 -66.468 -42.568 1.00 32.27 170 THR D N 1
ATOM 7975 C CA . THR D 1 170 ? -4.230 -65.467 -43.506 1.00 33.54 170 THR D CA 1
ATOM 7976 C C . THR D 1 170 ? -3.412 -64.204 -43.514 1.00 34.12 170 THR D C 1
ATOM 7977 O O . THR D 1 170 ? -3.229 -63.615 -44.538 1.00 35.68 170 THR D O 1
ATOM 7981 N N . GLY D 1 171 ? -2.990 -63.740 -42.360 1.00 33.17 171 GLY D N 1
ATOM 7982 C CA . GLY D 1 171 ? -2.256 -62.515 -42.261 1.00 31.34 171 GLY D CA 1
ATOM 7983 C C . GLY D 1 171 ? -3.126 -61.303 -42.267 1.00 31.58 171 GLY D C 1
ATOM 7984 O O . GLY D 1 171 ? -2.662 -60.210 -42.188 1.00 32.75 171 GLY D O 1
ATOM 7985 N N . SER D 1 172 ? -4.411 -61.509 -42.351 1.00 31.19 172 SER D N 1
ATOM 7986 C CA . SER D 1 172 ? -5.334 -60.426 -42.354 1.00 31.55 172 SER D CA 1
ATOM 7987 C C . SER D 1 172 ? -5.620 -59.826 -41.021 1.00 32.65 172 SER D C 1
ATOM 7988 O O . SER D 1 172 ? -5.646 -60.477 -40.007 1.00 33.66 172 SER D O 1
ATOM 7991 N N . ASP D 1 173 ? -5.868 -58.552 -41.032 1.00 32.50 173 ASP D N 1
ATOM 7992 C CA . ASP D 1 173 ? -6.271 -57.882 -39.815 1.00 31.83 173 ASP D CA 1
ATOM 7993 C C . ASP D 1 173 ? -7.746 -57.574 -39.909 1.00 31.68 173 ASP D C 1
ATOM 7994 O O . ASP D 1 173 ? -8.293 -56.838 -39.074 1.00 32.40 173 ASP D O 1
ATOM 7999 N N . ASN D 1 174 ? -8.382 -58.137 -40.934 1.00 30.62 174 ASN D N 1
ATOM 8000 C CA . ASN D 1 174 ? -9.818 -57.939 -41.169 1.00 31.56 174 ASN D CA 1
ATOM 8001 C C . ASN D 1 174 ? -10.607 -59.256 -41.192 1.00 31.05 174 ASN D C 1
ATOM 8002 O O . ASN D 1 174 ? -11.710 -59.331 -41.744 1.00 29.11 174 ASN D O 1
ATOM 8007 N N . ILE D 1 175 ? -10.030 -60.291 -40.589 1.00 31.18 175 ILE D N 1
ATOM 8008 C CA . ILE D 1 175 ? -10.734 -61.558 -40.422 1.00 30.64 175 ILE D CA 1
ATOM 8009 C C . ILE D 1 175 ? -10.906 -61.889 -38.940 1.00 29.54 175 ILE D C 1
ATOM 8010 O O . ILE D 1 175 ? -9.941 -61.874 -38.187 1.00 30.02 175 ILE D O 1
ATOM 8015 N N . PHE D 1 176 ? -12.143 -62.159 -38.536 1.00 28.34 176 PHE D N 1
ATOM 8016 C CA . PHE D 1 176 ? -12.462 -62.509 -37.151 1.00 28.68 176 PHE D CA 1
ATOM 8017 C C . PHE D 1 176 ? -13.326 -63.762 -37.071 1.00 27.16 176 PHE D C 1
ATOM 8018 O O . PHE D 1 176 ? -13.757 -64.301 -38.086 1.00 26.61 176 PHE D O 1
ATOM 8026 N N . LEU D 1 177 ? -13.590 -64.224 -35.858 1.00 26.38 177 LEU D N 1
ATOM 8027 C CA . LEU D 1 177 ? -14.316 -65.478 -35.691 1.00 25.27 177 LEU D CA 1
ATOM 8028 C C . LEU D 1 177 ? -15.790 -65.234 -35.457 1.00 25.01 177 LEU D C 1
ATOM 8029 O O . LEU D 1 177 ? -16.192 -64.291 -34.764 1.00 25.20 177 LEU D O 1
ATOM 8034 N N . HIS D 1 178 ? -16.588 -66.099 -36.053 1.00 24.04 178 HIS D N 1
ATOM 8035 C CA . HIS D 1 178 ? -17.998 -66.109 -35.822 1.00 24.65 178 HIS D CA 1
ATOM 8036 C C . HIS D 1 178 ? -18.238 -67.407 -35.109 1.00 25.09 178 HIS D C 1
ATOM 8037 O O . HIS D 1 178 ? -18.025 -68.494 -35.660 1.00 25.71 178 HIS D O 1
ATOM 8044 N N . LEU D 1 179 ? -18.625 -67.303 -33.847 1.00 24.36 179 LEU D N 1
ATOM 8045 C CA . LEU D 1 179 ? -18.834 -68.475 -33.004 1.00 23.12 179 LEU D CA 1
ATOM 8046 C C . LEU D 1 179 ? -20.320 -68.711 -32.849 1.00 22.60 179 LEU D C 1
ATOM 8047 O O . LEU D 1 179 ? -21.081 -67.759 -32.729 1.00 23.88 179 LEU D O 1
ATOM 8052 N N . ASP D 1 180 ? -20.724 -69.976 -32.852 1.00 22.61 180 ASP D N 1
ATOM 8053 C CA . ASP D 1 180 ? -22.133 -70.381 -32.745 1.00 22.12 180 ASP D CA 1
ATOM 8054 C C . ASP D 1 180 ? -22.245 -71.398 -31.606 1.00 20.89 180 ASP D C 1
ATOM 8055 O O . ASP D 1 180 ? -21.557 -72.410 -31.611 1.00 21.12 180 ASP D O 1
ATOM 8060 N N . THR D 1 181 ? -23.095 -71.136 -30.622 1.00 19.63 181 THR D N 1
ATOM 8061 C CA . THR D 1 181 ? -23.148 -72.015 -29.444 1.00 19.02 181 THR D CA 1
ATOM 8062 C C . THR D 1 181 ? -23.626 -73.435 -29.778 1.00 19.01 181 THR D C 1
ATOM 8063 O O . THR D 1 181 ? -23.166 -74.399 -29.153 1.00 18.73 181 THR D O 1
ATOM 8067 N N . PHE D 1 182 ? -24.516 -73.566 -30.766 1.00 18.42 182 PHE D N 1
ATOM 8068 C CA . PHE D 1 182 ? -24.951 -74.885 -31.224 1.00 18.80 182 PHE D CA 1
ATOM 8069 C C . PHE D 1 182 ? -23.768 -75.698 -31.754 1.00 19.45 182 PHE D C 1
ATOM 8070 O O . PHE D 1 182 ? -23.683 -76.901 -31.536 1.00 19.84 182 PHE D O 1
ATOM 8078 N N . HIS D 1 183 ? -22.862 -75.037 -32.461 1.00 20.05 183 HIS D N 1
ATOM 8079 C CA . HIS D 1 183 ? -21.735 -75.719 -33.042 1.00 20.63 183 HIS D CA 1
ATOM 8080 C C . HIS D 1 183 ? -20.663 -75.954 -32.005 1.00 20.85 183 HIS D C 1
ATOM 8081 O O . HIS D 1 183 ? -20.056 -77.020 -31.980 1.00 21.52 183 HIS D O 1
ATOM 8088 N N . MET D 1 184 ? -20.447 -74.979 -31.123 1.00 20.42 184 MET D N 1
ATOM 8089 C CA . MET D 1 184 ? -19.422 -75.066 -30.074 1.00 20.44 184 MET D CA 1
ATOM 8090 C C . MET D 1 184 ? -19.632 -76.221 -29.095 1.00 20.89 184 MET D C 1
ATOM 8091 O O . MET D 1 184 ? -18.665 -76.858 -28.650 1.00 20.46 184 MET D O 1
ATOM 8096 N N . ASN D 1 185 ? -20.894 -76.501 -28.779 1.00 20.91 185 ASN D N 1
ATOM 8097 C CA . ASN D 1 185 ? -21.220 -77.543 -27.811 1.00 20.59 185 ASN D CA 1
ATOM 8098 C C . ASN D 1 185 ? -20.879 -78.936 -28.328 1.00 20.19 185 ASN D C 1
ATOM 8099 O O . ASN D 1 185 ? -20.592 -79.840 -27.550 1.00 19.90 185 ASN D O 1
ATOM 8104 N N . ILE D 1 186 ? -20.926 -79.104 -29.645 1.00 19.63 186 ILE D N 1
ATOM 8105 C CA . ILE D 1 186 ? -20.503 -80.349 -30.260 1.00 19.62 186 ILE D CA 1
ATOM 8106 C C . ILE D 1 186 ? -18.973 -80.425 -30.297 1.00 20.04 186 ILE D C 1
ATOM 8107 O O . ILE D 1 186 ? -18.398 -81.447 -29.909 1.00 20.50 186 ILE D O 1
ATOM 8112 N N . GLU D 1 187 ? -18.323 -79.335 -30.716 1.00 19.97 187 GLU D N 1
ATOM 8113 C CA . GLU D 1 187 ? -16.902 -79.371 -31.086 1.00 19.77 187 GLU D CA 1
ATOM 8114 C C . GLU D 1 187 ? -15.901 -78.887 -30.035 1.00 20.02 187 GLU D C 1
ATOM 8115 O O . GLU D 1 187 ? -14.772 -79.371 -30.013 1.00 19.42 187 GLU D O 1
ATOM 8121 N N . GLU D 1 188 ? -16.292 -77.948 -29.174 1.00 21.22 188 GLU D N 1
ATOM 8122 C CA . GLU D 1 188 ? -15.343 -77.386 -28.192 1.00 22.19 188 GLU D CA 1
ATOM 8123 C C . GLU D 1 188 ? -15.196 -78.223 -26.936 1.00 23.04 188 GLU D C 1
ATOM 8124 O O . GLU D 1 188 ? -16.172 -78.811 -26.460 1.00 24.13 188 GLU D O 1
ATOM 8130 N N . ALA D 1 189 ? -14.028 -78.202 -26.334 1.00 23.01 189 ALA D N 1
ATOM 8131 C CA . ALA D 1 189 ? -13.823 -78.779 -25.040 1.00 23.49 189 ALA D CA 1
ATOM 8132 C C . ALA D 1 189 ? -14.549 -78.117 -23.875 1.00 24.18 189 ALA D C 1
ATOM 8133 O O . ALA D 1 189 ? -15.080 -78.757 -23.060 1.00 26.64 189 ALA D O 1
ATOM 8135 N N . ASP D 1 190 ? -14.576 -76.819 -23.793 1.00 23.88 190 ASP D N 1
ATOM 8136 C CA . ASP D 1 190 ? -15.483 -76.154 -22.907 1.00 23.09 190 ASP D CA 1
ATOM 8137 C C . ASP D 1 190 ? -15.916 -75.053 -23.774 1.00 22.82 190 ASP D C 1
ATOM 8138 O O . ASP D 1 190 ? -15.157 -74.596 -24.526 1.00 23.28 190 ASP D O 1
ATOM 8143 N N . VAL D 1 191 ? -17.163 -74.690 -23.748 1.00 22.39 191 VAL D N 1
ATOM 8144 C CA . VAL D 1 191 ? -17.613 -73.524 -24.448 1.00 22.04 191 VAL D CA 1
ATOM 8145 C C . VAL D 1 191 ? -17.119 -72.230 -23.852 1.00 22.23 191 VAL D C 1
ATOM 8146 O O . VAL D 1 191 ? -16.796 -71.318 -24.521 1.00 23.04 191 VAL D O 1
ATOM 8150 N N . GLY D 1 192 ? -17.115 -72.150 -22.561 1.00 21.56 192 GLY D N 1
ATOM 8151 C CA . GLY D 1 192 ? -16.581 -71.002 -21.902 1.00 21.79 192 GLY D CA 1
ATOM 8152 C C . GLY D 1 192 ? -15.117 -70.769 -22.044 1.00 22.31 192 GLY D C 1
ATOM 8153 O O . GLY D 1 192 ? -14.666 -69.682 -22.112 1.00 21.96 192 GLY D O 1
ATOM 8154 N N . LEU D 1 193 ? -14.381 -71.845 -22.004 1.00 22.35 193 LEU D N 1
ATOM 8155 C CA . LEU D 1 193 ? -12.938 -71.850 -22.220 1.00 22.38 193 LEU D CA 1
ATOM 8156 C C . LEU D 1 193 ? -12.577 -71.475 -23.659 1.00 22.11 193 LEU D C 1
ATOM 8157 O O . LEU D 1 193 ? -11.625 -70.732 -23.880 1.00 22.88 193 LEU D O 1
ATOM 8162 N N . ALA D 1 194 ? -13.343 -71.969 -24.631 1.00 21.49 194 ALA D N 1
ATOM 8163 C CA . ALA D 1 194 ? -13.126 -71.597 -26.028 1.00 21.82 194 ALA D CA 1
ATOM 8164 C C . ALA D 1 194 ? -13.263 -70.090 -26.214 1.00 22.68 194 ALA D C 1
ATOM 8165 O O . ALA D 1 194 ? -12.430 -69.463 -26.868 1.00 23.80 194 ALA D O 1
ATOM 8167 N N . ILE D 1 195 ? -14.314 -69.523 -25.627 1.00 22.25 195 ILE D N 1
ATOM 8168 C CA . ILE D 1 195 ? -14.617 -68.113 -25.753 1.00 22.18 195 ILE D CA 1
ATOM 8169 C C . ILE D 1 195 ? -13.487 -67.273 -25.176 1.00 22.46 195 ILE D C 1
ATOM 8170 O O . ILE D 1 195 ? -13.074 -66.266 -25.781 1.00 22.48 195 ILE D O 1
ATOM 8175 N N . ARG D 1 196 ? -12.987 -67.699 -24.018 1.00 22.11 196 ARG D N 1
ATOM 8176 C CA . ARG D 1 196 ? -11.906 -67.001 -23.339 1.00 22.18 196 ARG D CA 1
ATOM 8177 C C . ARG D 1 196 ? -10.676 -67.047 -24.209 1.00 22.83 196 ARG D C 1
ATOM 8178 O O . ARG D 1 196 ? -10.064 -66.023 -24.467 1.00 23.85 196 ARG D O 1
ATOM 8186 N N . HIS D 1 197 ? -10.333 -68.235 -24.688 1.00 24.30 197 HIS D N 1
ATOM 8187 C CA . HIS D 1 197 ? -9.165 -68.406 -25.561 1.00 26.01 197 HIS D CA 1
ATOM 8188 C C . HIS D 1 197 ? -9.244 -67.541 -26.790 1.00 26.46 197 HIS D C 1
ATOM 8189 O O . HIS D 1 197 ? -8.221 -67.074 -27.281 1.00 27.11 197 HIS D O 1
ATOM 8196 N N . ALA D 1 198 ? -10.465 -67.296 -27.271 1.00 27.12 198 ALA D N 1
ATOM 8197 C CA . ALA D 1 198 ? -10.710 -66.527 -28.495 1.00 27.44 198 ALA D CA 1
ATOM 8198 C C . ALA D 1 198 ? -10.916 -65.028 -28.273 1.00 28.13 198 ALA D C 1
ATOM 8199 O O . ALA D 1 198 ? -11.186 -64.300 -29.227 1.00 28.35 198 ALA D O 1
ATOM 8201 N N . ALA D 1 199 ? -10.786 -64.570 -27.031 1.00 27.69 199 ALA D N 1
ATOM 8202 C CA . ALA D 1 199 ? -10.965 -63.158 -26.701 1.00 27.64 199 ALA D CA 1
ATOM 8203 C C . ALA D 1 199 ? -10.259 -62.216 -27.681 1.00 28.53 199 ALA D C 1
ATOM 8204 O O . ALA D 1 199 ? -9.103 -62.429 -28.039 1.00 27.78 199 ALA D O 1
ATOM 8206 N N . GLY D 1 200 ? -10.962 -61.175 -28.116 1.00 30.24 200 GLY D N 1
ATOM 8207 C CA . GLY D 1 200 ? -10.371 -60.177 -29.008 1.00 31.64 200 GLY D CA 1
ATOM 8208 C C . GLY D 1 200 ? -10.424 -60.522 -30.493 1.00 33.94 200 GLY D C 1
ATOM 8209 O O . GLY D 1 200 ? -10.272 -59.641 -31.355 1.00 36.25 200 GLY D O 1
ATOM 8210 N N . LYS D 1 201 ? -10.628 -61.800 -30.801 1.00 32.21 201 LYS D N 1
ATOM 8211 C CA . LYS D 1 201 ? -10.777 -62.232 -32.177 1.00 30.48 201 LYS D CA 1
ATOM 8212 C C . LYS D 1 201 ? -12.195 -62.708 -32.473 1.00 29.58 201 LYS D C 1
ATOM 8213 O O . LYS D 1 201 ? -12.445 -63.291 -33.534 1.00 29.57 201 LYS D O 1
ATOM 8219 N N . ILE D 1 202 ? -13.126 -62.439 -31.555 1.00 27.10 202 ILE D N 1
ATOM 8220 C CA . ILE D 1 202 ? -14.532 -62.759 -31.787 1.00 26.47 202 ILE D CA 1
ATOM 8221 C C . ILE D 1 202 ? -15.256 -61.558 -32.396 1.00 26.25 202 ILE D C 1
ATOM 8222 O O . ILE D 1 202 ? -15.379 -60.521 -31.765 1.00 26.10 202 ILE D O 1
ATOM 8227 N N . GLY D 1 203 ? -15.748 -61.712 -33.619 1.00 26.79 203 GLY D N 1
ATOM 8228 C CA . GLY D 1 203 ? -16.428 -60.630 -34.315 1.00 26.32 203 GLY D CA 1
ATOM 8229 C C . GLY D 1 203 ? -17.938 -60.747 -34.265 1.00 28.04 203 GLY D C 1
ATOM 8230 O O . GLY D 1 203 ? -18.643 -59.749 -34.454 1.00 29.66 203 GLY D O 1
ATOM 8231 N N . TYR D 1 204 ? -18.442 -61.952 -33.992 1.00 27.08 204 TYR D N 1
ATOM 8232 C CA . TYR D 1 204 ? -19.878 -62.226 -34.067 1.00 26.37 204 TYR D CA 1
ATOM 8233 C C . TYR D 1 204 ? -20.259 -63.538 -33.359 1.00 26.93 204 TYR D C 1
ATOM 8234 O O . TYR D 1 204 ? -19.536 -64.543 -33.447 1.00 26.49 204 TYR D O 1
ATOM 8243 N N . VAL D 1 205 ? -21.413 -63.533 -32.690 1.00 26.57 205 VAL D N 1
ATOM 8244 C CA . VAL D 1 205 ? -21.868 -64.685 -31.916 1.00 26.19 205 VAL D CA 1
ATOM 8245 C C . VAL D 1 205 ? -23.318 -65.098 -32.250 1.00 26.52 205 VAL D C 1
ATOM 8246 O O . VAL D 1 205 ? -24.233 -64.283 -32.116 1.00 28.11 205 VAL D O 1
ATOM 8250 N N . HIS D 1 206 ? -23.523 -66.352 -32.678 1.00 24.74 206 HIS D N 1
ATOM 8251 C CA . HIS D 1 206 ? -24.870 -66.964 -32.719 1.00 24.02 206 HIS D CA 1
ATOM 8252 C C . HIS D 1 206 ? -25.244 -67.637 -31.430 1.00 23.53 206 HIS D C 1
ATOM 8253 O O . HIS D 1 206 ? -24.456 -68.407 -30.878 1.00 23.93 206 HIS D O 1
ATOM 8260 N N . ILE D 1 207 ? -26.456 -67.369 -30.950 1.00 22.75 207 ILE D N 1
ATOM 8261 C CA . ILE D 1 207 ? -27.015 -68.053 -29.774 1.00 21.93 207 ILE D CA 1
ATOM 8262 C C . ILE D 1 207 ? -28.060 -69.080 -30.222 1.00 22.15 207 ILE D C 1
ATOM 8263 O O . ILE D 1 207 ? -29.153 -68.723 -30.680 1.00 22.24 207 ILE D O 1
ATOM 8268 N N . GLY D 1 208 ? -27.709 -70.357 -30.120 1.00 22.67 208 GLY D N 1
ATOM 8269 C CA . GLY D 1 208 ? -28.605 -71.448 -30.529 1.00 22.14 208 GLY D CA 1
ATOM 8270 C C . GLY D 1 208 ? -28.476 -72.593 -29.549 1.00 22.16 208 GLY D C 1
ATOM 8271 O O . GLY D 1 208 ? -27.384 -72.878 -29.079 1.00 23.12 208 GLY D O 1
ATOM 8272 N N . GLU D 1 209 ? -29.590 -73.236 -29.225 1.00 22.00 209 GLU D N 1
ATOM 8273 C CA . GLU D 1 209 ? -29.610 -74.323 -28.241 1.00 22.67 209 GLU D CA 1
ATOM 8274 C C . GLU D 1 209 ? -29.049 -75.610 -28.867 1.00 22.93 209 GLU D C 1
ATOM 8275 O O . GLU D 1 209 ? -29.000 -75.722 -30.095 1.00 24.54 209 GLU D O 1
ATOM 8281 N N . SER D 1 210 ? -28.638 -76.566 -28.035 1.00 22.06 210 SER D N 1
ATOM 8282 C CA . SER D 1 210 ? -28.072 -77.850 -28.482 1.00 22.36 210 SER D CA 1
ATOM 8283 C C . SER D 1 210 ? -28.836 -78.530 -29.618 1.00 22.32 210 SER D C 1
ATOM 8284 O O . SER D 1 210 ? -28.235 -79.173 -30.478 1.00 22.58 210 SER D O 1
ATOM 8287 N N . HIS D 1 211 ? -30.155 -78.390 -29.616 1.00 22.16 211 HIS D N 1
ATOM 8288 C CA . HIS D 1 211 ? -30.999 -78.990 -30.653 1.00 22.43 211 HIS D CA 1
ATOM 8289 C C . HIS D 1 211 ? -31.560 -77.972 -31.615 1.00 22.65 211 HIS D C 1
ATOM 8290 O O . HIS D 1 211 ? -32.241 -78.332 -32.577 1.00 22.18 211 HIS D O 1
ATOM 8297 N N . ARG D 1 212 ? -31.266 -76.698 -31.360 1.00 23.37 212 ARG D N 1
ATOM 8298 C CA . ARG D 1 212 ? -31.758 -75.563 -32.171 1.00 25.01 212 ARG D CA 1
ATOM 8299 C C . ARG D 1 212 ? -33.228 -75.206 -31.970 1.00 24.64 212 ARG D C 1
ATOM 8300 O O . ARG D 1 212 ? -33.828 -74.589 -32.841 1.00 26.51 212 ARG D O 1
ATOM 8308 N N . GLY D 1 213 ? -33.807 -75.588 -30.841 1.00 23.93 213 GLY D N 1
ATOM 8309 C CA . GLY D 1 213 ? -35.159 -75.160 -30.508 1.00 24.02 213 GLY D CA 1
ATOM 8310 C C . GLY D 1 213 ? -35.134 -73.936 -29.604 1.00 23.88 213 GLY D C 1
ATOM 8311 O O . GLY D 1 213 ? -34.361 -73.012 -29.823 1.00 23.80 213 GLY D O 1
ATOM 8312 N N . PHE D 1 214 ? -35.983 -73.942 -28.581 1.00 23.78 214 PHE D N 1
ATOM 8313 C CA . PHE D 1 214 ? -36.064 -72.867 -27.598 1.00 23.86 214 PHE D CA 1
ATOM 8314 C C . PHE D 1 214 ? -34.793 -72.836 -26.788 1.00 23.89 214 PHE D C 1
ATOM 8315 O O . PHE D 1 214 ? -34.298 -73.893 -26.390 1.00 26.56 214 PHE D O 1
ATOM 8323 N N . LEU D 1 215 ? -34.264 -71.638 -26.551 1.00 22.79 215 LEU D N 1
ATOM 8324 C CA . LEU D 1 215 ? -33.146 -71.447 -25.619 1.00 22.37 215 LEU D CA 1
ATOM 8325 C C . LEU D 1 215 ? -33.517 -71.950 -24.231 1.00 23.00 215 LEU D C 1
ATOM 8326 O O . LEU D 1 215 ? -34.591 -71.626 -23.708 1.00 23.12 215 LEU D O 1
ATOM 8331 N N . GLY D 1 216 ? -32.646 -72.749 -23.630 1.00 23.15 216 GLY D N 1
ATOM 8332 C CA . GLY D 1 216 ? -32.893 -73.237 -22.272 1.00 22.36 216 GLY D CA 1
ATOM 8333 C C . GLY D 1 216 ? -33.642 -74.554 -22.188 1.00 22.82 216 GLY D C 1
ATOM 8334 O O . GLY D 1 216 ? -33.780 -75.113 -21.105 1.00 23.53 216 GLY D O 1
ATOM 8335 N N . THR D 1 217 ? -34.127 -75.057 -23.319 1.00 22.93 217 THR D N 1
ATOM 8336 C CA . THR D 1 217 ? -34.854 -76.329 -23.340 1.00 23.36 217 THR D CA 1
ATOM 8337 C C . THR D 1 217 ? -33.939 -77.476 -23.810 1.00 24.71 217 THR D C 1
ATOM 8338 O O . THR D 1 217 ? -34.413 -78.576 -24.139 1.00 24.20 217 THR D O 1
ATOM 8342 N N . GLY D 1 218 ? -32.629 -77.206 -23.836 1.00 23.84 218 GLY D N 1
ATOM 8343 C CA . GLY D 1 218 ? -31.645 -78.156 -24.326 1.00 23.02 218 GLY D CA 1
ATOM 8344 C C . GLY D 1 218 ? -30.538 -78.375 -23.318 1.00 23.17 218 GLY D C 1
ATOM 8345 O O . GLY D 1 218 ? -30.744 -78.216 -22.119 1.00 25.03 218 GLY D O 1
ATOM 8346 N N . ASN D 1 219 ? -29.351 -78.707 -23.808 1.00 22.37 219 ASN D N 1
ATOM 8347 C CA . ASN D 1 219 ? -28.262 -79.130 -22.945 1.00 22.03 219 ASN D CA 1
ATOM 8348 C C . ASN D 1 219 ? -27.142 -78.117 -22.776 1.00 22.41 219 ASN D C 1
ATOM 8349 O O . ASN D 1 219 ? -26.162 -78.395 -22.069 1.00 23.10 219 ASN D O 1
ATOM 8354 N N . ILE D 1 220 ? -27.260 -76.956 -23.420 1.00 20.85 220 ILE D N 1
ATOM 8355 C CA . ILE D 1 220 ? -26.166 -75.995 -23.365 1.00 20.40 220 ILE D CA 1
ATOM 8356 C C . ILE D 1 220 ? -26.219 -75.226 -22.059 1.00 20.80 220 ILE D C 1
ATOM 8357 O O . ILE D 1 220 ? -27.269 -74.731 -21.663 1.00 22.46 220 ILE D O 1
ATOM 8362 N N . ASP D 1 221 ? -25.082 -75.149 -21.382 1.00 20.75 221 ASP D N 1
ATOM 8363 C CA . ASP D 1 221 ? -24.930 -74.289 -20.212 1.00 20.35 221 ASP D CA 1
ATOM 8364 C C . ASP D 1 221 ? -24.748 -72.800 -20.636 1.00 20.12 221 ASP D C 1
ATOM 8365 O O . ASP D 1 221 ? -23.622 -72.309 -20.831 1.00 20.04 221 ASP D O 1
ATOM 8370 N N . PHE D 1 222 ? -25.867 -72.098 -20.779 1.00 18.93 222 PHE D N 1
ATOM 8371 C CA . PHE D 1 222 ? -25.841 -70.720 -21.231 1.00 19.06 222 PHE D CA 1
ATOM 8372 C C . PHE D 1 222 ? -25.271 -69.744 -20.198 1.00 20.37 222 PHE D C 1
ATOM 8373 O O . PHE D 1 222 ? -24.594 -68.778 -20.568 1.00 22.82 222 PHE D O 1
ATOM 8381 N N . ALA D 1 223 ? -25.490 -70.002 -18.914 1.00 20.10 223 ALA D N 1
ATOM 8382 C CA . ALA D 1 223 ? -24.862 -69.186 -17.881 1.00 20.66 223 ALA D CA 1
ATOM 8383 C C . ALA D 1 223 ? -23.336 -69.156 -18.059 1.00 21.68 223 ALA D C 1
ATOM 8384 O O . ALA D 1 223 ? -22.724 -68.088 -18.021 1.00 22.69 223 ALA D O 1
ATOM 8386 N N . ALA D 1 224 ? -22.744 -70.331 -18.271 1.00 21.87 224 ALA D N 1
ATOM 8387 C CA . ALA D 1 224 ? -21.319 -70.484 -18.581 1.00 22.09 224 ALA D CA 1
ATOM 8388 C C . ALA D 1 224 ? -20.860 -69.640 -19.791 1.00 22.14 224 ALA D C 1
ATOM 8389 O O . ALA D 1 224 ? -19.764 -69.066 -19.776 1.00 23.00 224 ALA D O 1
ATOM 8391 N N . ILE D 1 225 ? -21.699 -69.578 -20.823 1.00 21.20 225 ILE D N 1
ATOM 8392 C CA . ILE D 1 225 ? -21.418 -68.784 -22.016 1.00 21.39 225 ILE D CA 1
ATOM 8393 C C . ILE D 1 225 ? -21.519 -67.275 -21.726 1.00 22.80 225 ILE D C 1
ATOM 8394 O O . ILE D 1 225 ? -20.589 -66.510 -22.044 1.00 23.50 225 ILE D O 1
ATOM 8399 N N . PHE D 1 226 ? -22.619 -66.853 -21.097 1.00 22.37 226 PHE D N 1
ATOM 8400 C CA . PHE D 1 226 ? -22.787 -65.448 -20.766 1.00 22.71 226 PHE D CA 1
ATOM 8401 C C . PHE D 1 226 ? -21.711 -64.943 -19.799 1.00 23.11 226 PHE D C 1
ATOM 8402 O O . PHE D 1 226 ? -21.280 -63.791 -19.894 1.00 24.61 226 PHE D O 1
ATOM 8410 N N . ASP D 1 227 ? -21.275 -65.797 -18.877 1.00 22.57 227 ASP D N 1
ATOM 8411 C CA . ASP D 1 227 ? -20.150 -65.465 -17.994 1.00 22.46 227 ASP D CA 1
ATOM 8412 C C . ASP D 1 227 ? -18.850 -65.245 -18.776 1.00 22.82 227 ASP D C 1
ATOM 8413 O O . ASP D 1 227 ? -18.151 -64.257 -18.559 1.00 22.69 227 ASP D O 1
ATOM 8418 N N . ALA D 1 228 ? -18.532 -66.158 -19.688 1.00 22.30 228 ALA D N 1
ATOM 8419 C CA . ALA D 1 228 ? -17.314 -66.036 -20.467 1.00 22.62 228 ALA D CA 1
ATOM 8420 C C . ALA D 1 228 ? -17.317 -64.750 -21.330 1.00 23.29 228 ALA D C 1
ATOM 8421 O O . ALA D 1 228 ? -16.347 -63.972 -21.324 1.00 22.21 228 ALA D O 1
ATOM 8423 N N . LEU D 1 229 ? -18.422 -64.518 -22.041 1.00 23.12 229 LEU D N 1
ATOM 8424 C CA . LEU D 1 229 ? -18.598 -63.293 -22.814 1.00 22.90 229 LEU D CA 1
ATOM 8425 C C . LEU D 1 229 ? -18.443 -62.028 -21.958 1.00 24.21 229 LEU D C 1
ATOM 8426 O O . LEU D 1 229 ? -17.903 -61.027 -22.421 1.00 24.41 229 LEU D O 1
ATOM 8431 N N . THR D 1 230 ? -18.912 -62.085 -20.709 1.00 24.24 230 THR D N 1
ATOM 8432 C CA . THR D 1 230 ? -18.739 -60.991 -19.766 1.00 23.57 230 THR D CA 1
ATOM 8433 C C . THR D 1 230 ? -17.271 -60.891 -19.302 1.00 24.29 230 THR D C 1
ATOM 8434 O O . THR D 1 230 ? -16.697 -59.811 -19.280 1.00 24.99 230 THR D O 1
ATOM 8438 N N . ALA D 1 231 ? -16.651 -62.015 -18.962 1.00 24.60 231 ALA D N 1
ATOM 8439 C CA . ALA D 1 231 ? -15.250 -62.017 -18.520 1.00 23.88 231 ALA D CA 1
ATOM 8440 C C . ALA D 1 231 ? -14.318 -61.329 -19.514 1.00 24.34 231 ALA D C 1
ATOM 8441 O O . ALA D 1 231 ? -13.387 -60.631 -19.105 1.00 24.83 231 ALA D O 1
ATOM 8443 N N . ILE D 1 232 ? -14.580 -61.522 -20.811 1.00 24.22 232 ILE D N 1
ATOM 8444 C CA . ILE D 1 232 ? -13.741 -60.967 -21.889 1.00 23.23 232 ILE D CA 1
ATOM 8445 C C . ILE D 1 232 ? -14.190 -59.574 -22.356 1.00 24.53 232 ILE D C 1
ATOM 8446 O O . ILE D 1 232 ? -13.534 -58.954 -23.200 1.00 25.43 232 ILE D O 1
ATOM 8451 N N . GLY D 1 233 ? -15.302 -59.086 -21.814 1.00 24.51 233 GLY D N 1
ATOM 8452 C CA . GLY D 1 233 ? -15.808 -57.772 -22.186 1.00 25.55 233 GLY D CA 1
ATOM 8453 C C . GLY D 1 233 ? -16.237 -57.716 -23.639 1.00 27.34 233 GLY D C 1
ATOM 8454 O O . GLY D 1 233 ? -15.938 -56.751 -24.337 1.00 27.84 233 GLY D O 1
ATOM 8455 N N . TYR D 1 234 ? -16.917 -58.768 -24.099 1.00 28.78 234 TYR D N 1
ATOM 8456 C CA . TYR D 1 234 ? -17.475 -58.820 -25.450 1.00 28.09 234 TYR D CA 1
ATOM 8457 C C . TYR D 1 234 ? -18.524 -57.741 -25.597 1.00 29.56 234 TYR D C 1
ATOM 8458 O O . TYR D 1 234 ? -19.506 -57.704 -24.861 1.00 30.51 234 TYR D O 1
ATOM 8467 N N . ALA D 1 235 ? -18.309 -56.837 -26.538 1.00 32.88 235 ALA D N 1
ATOM 8468 C CA . ALA D 1 235 ? -19.249 -55.736 -26.720 1.00 34.58 235 ALA D CA 1
ATOM 8469 C C . ALA D 1 235 ? -19.698 -55.585 -28.172 1.00 35.24 235 ALA D C 1
ATOM 8470 O O . ALA D 1 235 ? -20.140 -54.508 -28.579 1.00 36.70 235 ALA D O 1
ATOM 8472 N N . ASP D 1 236 ? -19.600 -56.674 -28.936 1.00 35.11 236 ASP D N 1
ATOM 8473 C CA . ASP D 1 236 ? -20.087 -56.701 -30.313 1.00 35.15 236 ASP D CA 1
ATOM 8474 C C . ASP D 1 236 ? -21.420 -57.457 -30.410 1.00 35.02 236 ASP D C 1
ATOM 8475 O O . ASP D 1 236 ? -21.981 -57.846 -29.390 1.00 36.62 236 ASP D O 1
ATOM 8480 N N . ASP D 1 237 ? -21.930 -57.651 -31.625 1.00 35.90 237 ASP D N 1
ATOM 8481 C CA . ASP D 1 237 ? -23.275 -58.221 -31.846 1.00 35.39 237 ASP D CA 1
ATOM 8482 C C . ASP D 1 237 ? -23.425 -59.694 -31.499 1.00 33.69 237 ASP D C 1
ATOM 8483 O O . ASP D 1 237 ? -22.466 -60.469 -31.579 1.00 32.31 237 ASP D O 1
ATOM 8488 N N . LEU D 1 238 ? -24.645 -60.080 -31.140 1.00 31.90 238 LEU D N 1
ATOM 8489 C CA . LEU D 1 238 ? -24.988 -61.497 -31.028 1.00 31.51 238 LEU D CA 1
ATOM 8490 C C . LEU D 1 238 ? -26.414 -61.796 -31.505 1.00 30.34 238 LEU D C 1
ATOM 8491 O O . LEU D 1 238 ? -27.326 -61.021 -31.229 1.00 31.25 238 LEU D O 1
ATOM 8496 N N . SER D 1 239 ? -26.601 -62.909 -32.219 1.00 28.37 239 SER D N 1
ATOM 8497 C CA . SER D 1 239 ? -27.916 -63.216 -32.813 1.00 27.72 239 SER D CA 1
ATOM 8498 C C . SER D 1 239 ? -28.485 -64.602 -32.541 1.00 26.63 239 SER D C 1
ATOM 8499 O O . SER D 1 239 ? -27.798 -65.610 -32.700 1.00 26.94 239 SER D O 1
ATOM 8502 N N . PHE D 1 240 ? -29.754 -64.626 -32.141 1.00 25.65 240 PHE D N 1
ATOM 8503 C CA . PHE D 1 240 ? -30.536 -65.854 -31.988 1.00 25.99 240 PHE D CA 1
ATOM 8504 C C . PHE D 1 240 ? -30.711 -66.626 -33.310 1.00 26.80 240 PHE D C 1
ATOM 8505 O O . PHE D 1 240 ? -30.775 -66.038 -34.383 1.00 28.26 240 PHE D O 1
ATOM 8513 N N . GLU D 1 241 ? -30.808 -67.944 -33.224 1.00 27.84 241 GLU D N 1
ATOM 8514 C CA . GLU D 1 241 ? -30.911 -68.791 -34.398 1.00 28.64 241 GLU D CA 1
ATOM 8515 C C . GLU D 1 241 ? -31.689 -70.048 -34.031 1.00 30.08 241 GLU D C 1
ATOM 8516 O O . GLU D 1 241 ? -31.441 -70.653 -32.981 1.00 30.83 241 GLU D O 1
ATOM 8522 N N . SER D 1 242 ? -32.731 -70.349 -34.792 1.00 32.08 242 SER D N 1
ATOM 8523 C CA . SER D 1 242 ? -33.528 -71.560 -34.666 1.00 33.55 242 SER D CA 1
ATOM 8524 C C . SER D 1 242 ? -34.242 -71.820 -35.984 1.00 36.87 242 SER D C 1
ATOM 8525 O O . SER D 1 242 ? -34.631 -70.909 -36.616 1.00 40.00 242 SER D O 1
ATOM 8528 N N . PHE D 1 243 ? -34.478 -73.041 -36.402 1.00 39.41 243 PHE D N 1
ATOM 8529 C CA . PHE D 1 243 ? -35.090 -73.205 -37.718 1.00 42.18 243 PHE D CA 1
ATOM 8530 C C . PHE D 1 243 ? -36.267 -74.163 -37.831 1.00 44.45 243 PHE D C 1
ATOM 8531 O O . PHE D 1 243 ? -36.337 -75.132 -37.130 1.00 46.06 243 PHE D O 1
ATOM 8539 N N . SER D 1 244 ? -37.181 -73.883 -38.741 1.00 44.58 244 SER D N 1
ATOM 8540 C CA . SER D 1 244 ? -38.294 -74.793 -39.009 1.00 45.24 244 SER D CA 1
ATOM 8541 C C . SER D 1 244 ? -38.317 -75.233 -40.461 1.00 45.58 244 SER D C 1
ATOM 8542 O O . SER D 1 244 ? -38.093 -74.424 -41.368 1.00 45.48 244 SER D O 1
ATOM 8545 N N . SER D 1 245 ? -38.601 -76.519 -40.663 1.00 45.76 245 SER D N 1
ATOM 8546 C CA . SER D 1 245 ? -38.859 -77.086 -41.984 1.00 48.13 245 SER D CA 1
ATOM 8547 C C . SER D 1 245 ? -39.966 -76.364 -42.741 1.00 48.54 245 SER D C 1
ATOM 8548 O O . SER D 1 245 ? -39.917 -76.269 -43.967 1.00 50.60 245 SER D O 1
ATOM 8551 N N . GLU D 1 246 ? -40.965 -75.879 -42.003 1.00 48.47 246 GLU D N 1
ATOM 8552 C CA . GLU D 1 246 ? -42.083 -75.121 -42.572 1.00 48.48 246 GLU D CA 1
ATOM 8553 C C . GLU D 1 246 ? -41.661 -73.770 -43.154 1.00 49.43 246 GLU D C 1
ATOM 8554 O O . GLU D 1 246 ? -42.318 -73.252 -44.054 1.00 50.39 246 GLU D O 1
ATOM 8560 N N . ILE D 1 247 ? -40.566 -73.209 -42.642 1.00 49.46 247 ILE D N 1
ATOM 8561 C CA . ILE D 1 247 ? -40.139 -71.862 -43.022 1.00 49.02 247 ILE D CA 1
ATOM 8562 C C . ILE D 1 247 ? -38.881 -71.828 -43.907 1.00 50.80 247 ILE D C 1
ATOM 8563 O O . ILE D 1 247 ? -38.863 -71.121 -44.924 1.00 53.27 247 ILE D O 1
ATOM 8568 N N . VAL D 1 248 ? -37.864 -72.579 -43.544 1.00 47.13 248 VAL D N 1
ATOM 8569 C CA . VAL D 1 248 ? -36.634 -72.551 -44.297 1.00 47.04 248 VAL D CA 1
ATOM 8570 C C . VAL D 1 248 ? -36.722 -73.279 -45.622 1.00 47.17 248 VAL D C 1
ATOM 8571 O O . VAL D 1 248 ? -37.605 -74.058 -45.826 1.00 43.80 248 VAL D O 1
ATOM 8575 N N . ASP D 1 249 ? -35.798 -72.993 -46.523 1.00 50.06 249 ASP D N 1
ATOM 8576 C CA . ASP D 1 249 ? -35.781 -73.620 -47.823 1.00 53.41 249 ASP D CA 1
ATOM 8577 C C . ASP D 1 249 ? -35.410 -75.038 -47.673 1.00 54.28 249 ASP D C 1
ATOM 8578 O O . ASP D 1 249 ? -34.840 -75.421 -46.716 1.00 53.11 249 ASP D O 1
ATOM 8583 N N . GLU D 1 250 ? -35.762 -75.845 -48.626 1.00 59.02 250 GLU D N 1
ATOM 8584 C CA . GLU D 1 250 ? -35.418 -77.211 -48.485 1.00 60.56 250 GLU D CA 1
ATOM 8585 C C . GLU D 1 250 ? -34.031 -77.502 -48.917 1.00 59.09 250 GLU D C 1
ATOM 8586 O O . GLU D 1 250 ? -33.604 -78.586 -48.727 1.00 60.87 250 GLU D O 1
ATOM 8592 N N . ASN D 1 251 ? -33.304 -76.558 -49.481 1.00 55.70 251 ASN D N 1
ATOM 8593 C CA . ASN D 1 251 ? -31.889 -76.764 -49.585 1.00 54.17 251 ASN D CA 1
ATOM 8594 C C . ASN D 1 251 ? -31.322 -76.811 -48.196 1.00 52.56 251 ASN D C 1
ATOM 8595 O O . ASN D 1 251 ? -30.547 -77.669 -47.849 1.00 51.79 251 ASN D O 1
ATOM 8600 N N . LEU D 1 252 ? -31.764 -75.885 -47.383 1.00 47.94 252 LEU D N 1
ATOM 8601 C CA . LEU D 1 252 ? -31.265 -75.743 -46.017 1.00 46.84 252 LEU D CA 1
ATOM 8602 C C . LEU D 1 252 ? -31.774 -76.805 -45.028 1.00 46.83 252 LEU D C 1
ATOM 8603 O O . LEU D 1 252 ? -31.029 -77.236 -44.146 1.00 49.15 252 LEU D O 1
ATOM 8608 N N . SER D 1 253 ? -33.031 -77.217 -45.173 1.00 46.19 253 SER D N 1
ATOM 8609 C CA . SER D 1 253 ? -33.608 -78.286 -44.350 1.00 46.97 253 SER D CA 1
ATOM 8610 C C . SER D 1 253 ? -32.831 -79.589 -44.518 1.00 45.90 253 SER D C 1
ATOM 8611 O O . SER D 1 253 ? -32.516 -80.265 -43.536 1.00 42.52 253 SER D O 1
ATOM 8614 N N . LYS D 1 254 ? -32.532 -79.928 -45.771 1.00 46.92 254 LYS D N 1
ATOM 8615 C CA . LYS D 1 254 ? -31.811 -81.158 -46.095 1.00 49.50 254 LYS D CA 1
ATOM 8616 C C . LYS D 1 254 ? -30.334 -81.059 -45.713 1.00 49.01 254 LYS D C 1
ATOM 8617 O O . LYS D 1 254 ? -29.683 -82.072 -45.451 1.00 50.33 254 LYS D O 1
ATOM 8623 N N . LYS D 1 255 ? -29.824 -79.833 -45.654 1.00 47.75 255 LYS D N 1
ATOM 8624 C CA . LYS D 1 255 ? -28.417 -79.595 -45.345 1.00 46.83 255 LYS D CA 1
ATOM 8625 C C . LYS D 1 255 ? -28.131 -79.534 -43.837 1.00 45.22 255 LYS D C 1
ATOM 8626 O O . LYS D 1 255 ? -27.182 -80.158 -43.369 1.00 48.81 255 LYS D O 1
ATOM 8632 N N . THR D 1 256 ? -28.937 -78.781 -43.088 1.00 41.20 256 THR D N 1
ATOM 8633 C CA . THR D 1 256 ? -28.815 -78.733 -41.625 1.00 37.46 256 THR D CA 1
ATOM 8634 C C . THR D 1 256 ? -29.659 -79.821 -40.919 1.00 35.26 256 THR D C 1
ATOM 8635 O O . THR D 1 256 ? -29.845 -79.795 -39.690 1.00 35.40 256 THR D O 1
ATOM 8639 N N . ALA D 1 257 ? -30.141 -80.774 -41.716 1.00 33.09 257 ALA D N 1
ATOM 8640 C CA . ALA D 1 257 ? -30.858 -81.965 -41.262 1.00 31.42 257 ALA D CA 1
ATOM 8641 C C . ALA D 1 257 ? -31.986 -81.694 -40.259 1.00 31.71 257 ALA D C 1
ATOM 8642 O O . ALA D 1 257 ? -32.085 -82.350 -39.214 1.00 32.29 257 ALA D O 1
ATOM 8644 N N . ILE D 1 258 ? -32.829 -80.718 -40.579 1.00 31.03 258 ILE D N 1
ATOM 8645 C CA . ILE D 1 258 ? -33.985 -80.405 -39.745 1.00 31.15 258 ILE D CA 1
ATOM 8646 C C . ILE D 1 258 ? -35.097 -81.366 -40.132 1.00 31.94 258 ILE D C 1
ATOM 8647 O O . ILE D 1 258 ? -35.824 -81.121 -41.086 1.00 32.71 258 ILE D O 1
ATOM 8652 N N . TRP D 1 259 ? -35.211 -82.468 -39.399 1.00 32.34 259 TRP D N 1
ATOM 8653 C CA . TRP D 1 259 ? -36.183 -83.514 -39.713 1.00 31.90 259 TRP D CA 1
ATOM 8654 C C . TRP D 1 259 ? -37.443 -83.349 -38.916 1.00 32.23 259 TRP D C 1
ATOM 8655 O O . TRP D 1 259 ? -38.499 -83.863 -39.291 1.00 32.13 259 TRP D O 1
ATOM 8666 N N . ARG D 1 260 ? -37.325 -82.643 -37.796 1.00 31.27 260 ARG D N 1
ATOM 8667 C CA . ARG D 1 260 ? -38.403 -82.471 -36.833 1.00 31.38 260 ARG D CA 1
ATOM 8668 C C . ARG D 1 260 ? -38.446 -81.000 -36.483 1.00 32.08 260 ARG D C 1
ATOM 8669 O O . ARG D 1 260 ? -37.420 -80.322 -36.481 1.00 33.97 260 ARG D O 1
ATOM 8677 N N . ASN D 1 261 ? -39.634 -80.491 -36.214 1.00 35.04 261 ASN D N 1
ATOM 8678 C CA . ASN D 1 261 ? -39.768 -79.087 -35.863 1.00 37.32 261 ASN D CA 1
ATOM 8679 C C . ASN D 1 261 ? -40.121 -78.964 -34.397 1.00 37.65 261 ASN D C 1
ATOM 8680 O O . ASN D 1 261 ? -41.058 -79.612 -33.906 1.00 37.17 261 ASN D O 1
ATOM 8685 N N . LEU D 1 262 ? -39.331 -78.152 -33.701 1.00 37.35 262 LEU D N 1
ATOM 8686 C CA . LEU D 1 262 ? -39.382 -78.076 -32.243 1.00 35.76 262 LEU D CA 1
ATOM 8687 C C . LEU D 1 262 ? -40.294 -76.964 -31.734 1.00 36.52 262 LEU D C 1
ATOM 8688 O O . LEU D 1 262 ? -40.478 -76.800 -30.527 1.00 36.28 262 LEU D O 1
ATOM 8693 N N . TRP D 1 263 ? -40.869 -76.210 -32.666 1.00 36.19 263 TRP D N 1
ATOM 8694 C CA . TRP D 1 263 ? -41.808 -75.152 -32.333 1.00 35.96 263 TRP D CA 1
ATOM 8695 C C . TRP D 1 263 ? -42.689 -74.870 -33.517 1.00 37.93 263 TRP D C 1
ATOM 8696 O O . TRP D 1 263 ? -42.387 -75.279 -34.639 1.00 37.78 263 TRP D O 1
ATOM 8707 N N . THR D 1 264 ? -43.789 -74.166 -33.277 1.00 40.39 264 THR D N 1
ATOM 8708 C CA . THR D 1 264 ? -44.767 -73.882 -34.322 1.00 40.85 264 THR D CA 1
ATOM 8709 C C . THR D 1 264 ? -44.987 -72.379 -34.461 1.00 42.87 264 THR D C 1
ATOM 8710 O O . THR D 1 264 ? -45.312 -71.885 -35.550 1.00 44.42 264 THR D O 1
ATOM 8714 N N . ASP D 1 265 ? -44.783 -71.656 -33.359 1.00 41.42 265 ASP D N 1
ATOM 8715 C CA . ASP D 1 265 ? -44.984 -70.218 -33.336 1.00 38.38 265 ASP D CA 1
ATOM 8716 C C . ASP D 1 265 ? -43.676 -69.476 -33.112 1.00 38.48 265 ASP D C 1
ATOM 8717 O O . ASP D 1 265 ? -43.080 -69.543 -32.036 1.00 40.50 265 ASP D O 1
ATOM 8722 N N . ASN D 1 266 ? -43.243 -68.749 -34.134 1.00 36.83 266 ASN D N 1
ATOM 8723 C CA . ASN D 1 266 ? -41.957 -68.070 -34.107 1.00 34.98 266 ASN D CA 1
ATOM 8724 C C . ASN D 1 266 ? -41.918 -66.784 -33.310 1.00 35.36 266 ASN D C 1
ATOM 8725 O O . ASN D 1 266 ? -40.836 -66.363 -32.895 1.00 35.81 266 ASN D O 1
ATOM 8730 N N . MET D 1 267 ? -43.073 -66.143 -33.122 1.00 33.67 267 MET D N 1
ATOM 8731 C CA . MET D 1 267 ? -43.128 -64.928 -32.317 1.00 31.58 267 MET D CA 1
ATOM 8732 C C . MET D 1 267 ? -42.942 -65.312 -30.855 1.00 30.18 267 MET D C 1
ATOM 8733 O O . MET D 1 267 ? -42.225 -64.629 -30.125 1.00 29.31 267 MET D O 1
ATOM 8738 N N . ALA D 1 268 ? -43.563 -66.418 -30.443 1.00 28.86 268 ALA D N 1
ATOM 8739 C CA . ALA D 1 268 ? -43.348 -66.954 -29.103 1.00 28.66 268 ALA D CA 1
ATOM 8740 C C . ALA D 1 268 ? -41.895 -67.357 -28.949 1.00 29.00 268 ALA D C 1
ATOM 8741 O O . ALA D 1 268 ? -41.263 -67.003 -27.964 1.00 30.01 268 ALA D O 1
ATOM 8743 N N . LEU D 1 269 ? -41.363 -68.074 -29.940 1.00 28.75 269 LEU D N 1
ATOM 8744 C CA . LEU D 1 269 ? -39.954 -68.457 -29.944 1.00 28.44 269 LEU D CA 1
ATOM 8745 C C . LEU D 1 269 ? -39.038 -67.246 -29.746 1.00 29.20 269 LEU D C 1
ATOM 8746 O O . LEU D 1 269 ? -38.266 -67.192 -28.777 1.00 29.84 269 LEU D O 1
ATOM 8751 N N . ALA D 1 270 ? -39.135 -66.275 -30.655 1.00 28.73 270 ALA D N 1
ATOM 8752 C CA . ALA D 1 270 ? -38.277 -65.092 -30.612 1.00 28.88 270 ALA D CA 1
ATOM 8753 C C . ALA D 1 270 ? -38.426 -64.296 -29.319 1.00 28.94 270 ALA D C 1
ATOM 8754 O O . ALA D 1 270 ? -37.445 -63.774 -28.789 1.00 28.68 270 ALA D O 1
ATOM 8756 N N . LYS D 1 271 ? -39.654 -64.208 -28.815 1.00 30.28 271 LYS D N 1
ATOM 8757 C CA . LYS D 1 271 ? -39.928 -63.432 -27.606 1.00 30.61 271 LYS D CA 1
ATOM 8758 C C . LYS D 1 271 ? -39.252 -64.057 -26.398 1.00 29.29 271 LYS D C 1
ATOM 8759 O O . LYS D 1 271 ? -38.605 -63.357 -25.607 1.00 29.88 271 LYS D O 1
ATOM 8765 N N . HIS D 1 272 ? -39.399 -65.376 -26.268 1.00 27.07 272 HIS D N 1
ATOM 8766 C CA . HIS D 1 272 ? -38.673 -66.146 -25.263 1.00 25.68 272 HIS D CA 1
ATOM 8767 C C . HIS D 1 272 ? -37.180 -65.966 -25.407 1.00 25.94 272 HIS D C 1
ATOM 8768 O O . HIS D 1 272 ? -36.497 -65.631 -24.440 1.00 26.87 272 HIS D O 1
ATOM 8775 N N . ALA D 1 273 ? -36.659 -66.152 -26.619 1.00 25.75 273 ALA D N 1
ATOM 8776 C CA . ALA D 1 273 ? -35.224 -66.019 -26.868 1.00 26.01 273 ALA D CA 1
ATOM 8777 C C . ALA D 1 273 ? -34.687 -64.692 -26.363 1.00 27.66 273 ALA D C 1
ATOM 8778 O O . ALA D 1 273 ? -33.671 -64.654 -25.650 1.00 29.11 273 ALA D O 1
ATOM 8780 N N . ARG D 1 274 ? -35.396 -63.618 -26.710 1.00 28.18 274 ARG D N 1
ATOM 8781 C CA . ARG D 1 274 ? -35.045 -62.260 -26.299 1.00 28.34 274 ARG D CA 1
ATOM 8782 C C . ARG D 1 274 ? -35.050 -62.012 -24.780 1.00 28.06 274 ARG D C 1
ATOM 8783 O O . ARG D 1 274 ? -34.217 -61.249 -24.279 1.00 28.47 274 ARG D O 1
ATOM 8791 N N . ALA D 1 275 ? -35.981 -62.633 -24.054 1.00 26.54 275 ALA D N 1
ATOM 8792 C CA . ALA D 1 275 ? -36.001 -62.490 -22.600 1.00 27.00 275 ALA D CA 1
ATOM 8793 C C . ALA D 1 275 ? -34.897 -63.353 -21.984 1.00 27.71 275 ALA D C 1
ATOM 8794 O O . ALA D 1 275 ? -34.180 -62.911 -21.068 1.00 26.25 275 ALA D O 1
ATOM 8796 N N . PHE D 1 276 ? -34.752 -64.572 -22.516 1.00 26.80 276 PHE D N 1
ATOM 8797 C CA . PHE D 1 276 ? -33.676 -65.471 -22.114 1.00 25.83 276 PHE D CA 1
ATOM 8798 C C . PHE D 1 276 ? -32.311 -64.803 -22.239 1.00 25.93 276 PHE D C 1
ATOM 8799 O O . PHE D 1 276 ? -31.568 -64.726 -21.261 1.00 26.42 276 PHE D O 1
ATOM 8807 N N . ILE D 1 277 ? -31.994 -64.315 -23.440 1.00 26.31 277 ILE D N 1
ATOM 8808 C CA . ILE D 1 277 ? -30.715 -63.645 -23.697 1.00 26.07 277 ILE D CA 1
ATOM 8809 C C . ILE D 1 277 ? -30.573 -62.405 -22.825 1.00 26.57 277 ILE D C 1
ATOM 8810 O O . ILE D 1 277 ? -29.552 -62.224 -22.158 1.00 28.88 277 ILE D O 1
ATOM 8815 N N . GLY D 1 278 ? -31.606 -61.571 -22.806 1.00 26.25 278 GLY D N 1
ATOM 8816 C CA . GLY D 1 278 ? -31.557 -60.305 -22.075 1.00 24.97 278 GLY D CA 1
ATOM 8817 C C . GLY D 1 278 ? -31.238 -60.521 -20.619 1.00 24.11 278 GLY D C 1
ATOM 8818 O O . GLY D 1 278 ? -30.335 -59.896 -20.072 1.00 24.53 278 GLY D O 1
ATOM 8819 N N . LEU D 1 279 ? -31.980 -61.427 -20.002 1.00 23.84 279 LEU D N 1
ATOM 8820 C CA . LEU D 1 279 ? -31.844 -61.698 -18.583 1.00 24.07 279 LEU D CA 1
ATOM 8821 C C . LEU D 1 279 ? -30.578 -62.484 -18.253 1.00 24.30 279 LEU D C 1
ATOM 8822 O O . LEU D 1 279 ? -29.953 -62.242 -17.206 1.00 24.12 279 LEU D O 1
ATOM 8827 N N . GLY D 1 280 ? -30.199 -63.411 -19.140 1.00 24.07 280 GLY D N 1
ATOM 8828 C CA . GLY D 1 280 ? -28.935 -64.153 -18.994 1.00 23.72 280 GLY D CA 1
ATOM 8829 C C . GLY D 1 280 ? -27.749 -63.204 -18.912 1.00 24.21 280 GLY D C 1
ATOM 8830 O O . GLY D 1 280 ? -26.912 -63.310 -18.033 1.00 24.36 280 GLY D O 1
ATOM 8831 N N . LEU D 1 281 ? -27.709 -62.254 -19.839 1.00 25.11 281 LEU D N 1
ATOM 8832 C CA . LEU D 1 281 ? -26.722 -61.197 -19.871 1.00 25.35 281 LEU D CA 1
ATOM 8833 C C . LEU D 1 281 ? -26.727 -60.312 -18.612 1.00 27.46 281 LEU D C 1
ATOM 8834 O O . LEU D 1 281 ? -25.656 -60.004 -18.065 1.00 26.38 281 LEU D O 1
ATOM 8839 N N . GLU D 1 282 ? -27.919 -59.914 -18.147 1.00 28.95 282 GLU D N 1
ATOM 8840 C CA . GLU D 1 282 ? -28.028 -59.047 -16.961 1.00 30.28 282 GLU D CA 1
ATOM 8841 C C . GLU D 1 282 ? -27.445 -59.736 -15.734 1.00 30.17 282 GLU D C 1
ATOM 8842 O O . GLU D 1 282 ? -26.607 -59.173 -15.026 1.00 29.77 282 GLU D O 1
ATOM 8848 N N . THR D 1 283 ? -27.903 -60.967 -15.512 1.00 30.41 283 THR D N 1
ATOM 8849 C CA . THR D 1 283 ? -27.430 -61.843 -14.446 1.00 29.11 283 THR D CA 1
ATOM 8850 C C . THR D 1 283 ? -25.902 -61.977 -14.449 1.00 28.57 283 THR D C 1
ATOM 8851 O O . THR D 1 283 ? -25.245 -61.805 -13.420 1.00 26.86 283 THR D O 1
ATOM 8855 N N . ALA D 1 284 ? -25.346 -62.275 -15.622 1.00 29.05 284 ALA D N 1
ATOM 8856 C CA . ALA D 1 284 ? -23.906 -62.461 -15.766 1.00 28.96 284 ALA D CA 1
ATOM 8857 C C . ALA D 1 284 ? -23.144 -61.208 -15.369 1.00 28.63 284 ALA D C 1
ATOM 8858 O O . ALA D 1 284 ? -22.094 -61.304 -14.765 1.00 28.65 284 ALA D O 1
ATOM 8860 N N . ARG D 1 285 ? -23.702 -60.043 -15.691 1.00 31.00 285 ARG D N 1
ATOM 8861 C CA . ARG D 1 285 ? -23.083 -58.739 -15.420 1.00 32.54 285 ARG D CA 1
ATOM 8862 C C . ARG D 1 285 ? -23.061 -58.473 -13.923 1.00 30.73 285 ARG D C 1
ATOM 8863 O O . ARG D 1 285 ? -22.026 -58.110 -13.359 1.00 30.48 285 ARG D O 1
ATOM 8871 N N . ARG D 1 286 ? -24.216 -58.677 -13.296 1.00 28.42 286 ARG D N 1
ATOM 8872 C CA . ARG D 1 286 ? -24.375 -58.562 -11.864 1.00 27.61 286 ARG D CA 1
ATOM 8873 C C . ARG D 1 286 ? -23.464 -59.530 -11.115 1.00 27.56 286 ARG D C 1
ATOM 8874 O O . ARG D 1 286 ? -22.871 -59.171 -10.079 1.00 27.41 286 ARG D O 1
ATOM 8882 N N . LYS D 1 287 ? -23.359 -60.757 -11.629 1.00 27.26 287 LYS D N 1
ATOM 8883 C CA . LYS D 1 287 ? -22.483 -61.762 -11.028 1.00 26.28 287 LYS D CA 1
ATOM 8884 C C . LYS D 1 287 ? -21.007 -61.375 -11.117 1.00 26.85 287 LYS D C 1
ATOM 8885 O O . LYS D 1 287 ? -20.258 -61.579 -10.163 1.00 27.37 287 LYS D O 1
ATOM 8891 N N . ALA D 1 288 ? -20.586 -60.824 -12.251 1.00 25.79 288 ALA D N 1
ATOM 8892 C CA . ALA D 1 288 ? -19.204 -60.376 -12.377 1.00 26.30 288 ALA D CA 1
ATOM 8893 C C . ALA D 1 288 ? -18.915 -59.219 -11.422 1.00 26.64 288 ALA D C 1
ATOM 8894 O O . ALA D 1 288 ? -17.815 -59.110 -10.897 1.00 27.03 288 ALA D O 1
ATOM 8896 N N . GLU D 1 289 ? -19.905 -58.353 -11.214 1.00 28.20 289 GLU D N 1
ATOM 8897 C CA . GLU D 1 289 ? -19.778 -57.231 -10.285 1.00 29.67 289 GLU D CA 1
ATOM 8898 C C . GLU D 1 289 ? -19.552 -57.766 -8.866 1.00 28.12 289 GLU D C 1
ATOM 8899 O O . GLU D 1 289 ? -18.663 -57.304 -8.147 1.00 27.98 289 GLU D O 1
ATOM 8905 N N . LEU D 1 290 ? -20.350 -58.762 -8.495 1.00 26.33 290 LEU D N 1
ATOM 8906 C CA . LEU D 1 290 ? -20.294 -59.365 -7.177 1.00 25.17 290 LEU D CA 1
ATOM 8907 C C . LEU D 1 290 ? -18.968 -60.055 -6.855 1.00 25.48 290 LEU D C 1
ATOM 8908 O O . LEU D 1 290 ? -18.480 -59.954 -5.727 1.00 25.89 290 LEU D O 1
ATOM 8913 N N . VAL D 1 291 ? -18.384 -60.743 -7.832 1.00 24.92 291 VAL D N 1
ATOM 8914 C CA . VAL D 1 291 ? -17.136 -61.469 -7.600 1.00 25.64 291 VAL D CA 1
ATOM 8915 C C . VAL D 1 291 ? -16.054 -60.565 -7.044 1.00 26.28 291 VAL D C 1
ATOM 8916 O O . VAL D 1 291 ? -15.359 -60.943 -6.105 1.00 27.29 291 VAL D O 1
ATOM 8920 N N . SER D 1 292 ? -15.923 -59.376 -7.617 1.00 27.01 292 SER D N 1
ATOM 8921 C CA . SER D 1 292 ? -14.835 -58.465 -7.254 1.00 28.65 292 SER D CA 1
ATOM 8922 C C . SER D 1 292 ? -15.187 -57.462 -6.157 1.00 28.67 292 SER D C 1
ATOM 8923 O O . SER D 1 292 ? -14.332 -56.696 -5.741 1.00 29.41 292 SER D O 1
ATOM 8926 N N . ALA D 1 293 ? -16.438 -57.467 -5.700 1.00 29.08 293 ALA D N 1
ATOM 8927 C CA . ALA D 1 293 ? -16.879 -56.567 -4.636 1.00 28.88 293 ALA D CA 1
ATOM 8928 C C . ALA D 1 293 ? -16.093 -56.810 -3.349 1.00 29.82 293 ALA D C 1
ATOM 8929 O O . ALA D 1 293 ? -16.092 -57.924 -2.803 1.00 29.02 293 ALA D O 1
ATOM 8931 N N . ARG D 1 294 ? -15.417 -55.758 -2.883 1.00 31.77 294 ARG D N 1
ATOM 8932 C CA . ARG D 1 294 ? -14.572 -55.823 -1.682 1.00 32.60 294 ARG D CA 1
ATOM 8933 C C . ARG D 1 294 ? -15.364 -56.131 -0.416 1.00 31.79 294 ARG D C 1
ATOM 8934 O O . ARG D 1 294 ? -14.889 -56.851 0.448 1.00 31.49 294 ARG D O 1
ATOM 8942 N N . HIS D 1 295 ? -16.572 -55.588 -0.313 1.00 31.75 295 HIS D N 1
ATOM 8943 C CA . HIS D 1 295 ? -17.413 -55.774 0.875 1.00 33.23 295 HIS D CA 1
ATOM 8944 C C . HIS D 1 295 ? -16.706 -55.455 2.172 1.00 34.71 295 HIS D C 1
ATOM 8945 O O . HIS D 1 295 ? -16.886 -56.155 3.177 1.00 34.82 295 HIS D O 1
ATOM 8952 N N . LYS D 1 296 ? -15.891 -54.396 2.145 1.00 36.29 296 LYS D N 1
ATOM 8953 C CA . LYS D 1 296 ? -15.296 -53.794 3.342 1.00 38.14 296 LYS D CA 1
ATOM 8954 C C . LYS D 1 296 ? -16.391 -53.321 4.316 1.00 39.06 296 LYS D C 1
ATOM 8955 O O . LYS D 1 296 ? -17.392 -52.740 3.887 1.00 36.63 296 LYS D O 1
ATOM 8961 N N . PRO D 1 297 ? -16.214 -53.571 5.629 1.00 41.27 297 PRO D N 1
ATOM 8962 C CA . PRO D 1 297 ? -17.220 -53.115 6.597 1.00 43.12 297 PRO D CA 1
ATOM 8963 C C . PRO D 1 297 ? -17.042 -51.647 6.994 1.00 45.65 297 PRO D C 1
ATOM 8964 O O . PRO D 1 297 ? -18.022 -51.001 7.387 1.00 47.55 297 PRO D O 1
ATOM 8969 N N . MET E 1 1 ? -59.577 -20.857 10.113 1.00 76.65 1 MET E N 1
ATOM 8970 C CA . MET E 1 1 ? -59.497 -22.207 9.599 1.00 76.53 1 MET E CA 1
ATOM 8971 C C . MET E 1 1 ? -58.463 -22.336 8.485 1.00 70.49 1 MET E C 1
ATOM 8972 O O . MET E 1 1 ? -58.742 -22.828 7.422 1.00 68.01 1 MET E O 1
ATOM 8977 N N . ALA E 1 2 ? -57.265 -21.874 8.771 1.00 63.44 2 ALA E N 1
ATOM 8978 C CA . ALA E 1 2 ? -56.077 -22.068 7.980 1.00 59.55 2 ALA E CA 1
ATOM 8979 C C . ALA E 1 2 ? -55.687 -23.513 8.055 1.00 58.16 2 ALA E C 1
ATOM 8980 O O . ALA E 1 2 ? -55.810 -24.115 9.078 1.00 57.24 2 ALA E O 1
ATOM 8982 N N . ARG E 1 3 ? -55.181 -24.071 6.975 1.00 58.19 3 ARG E N 1
ATOM 8983 C CA . ARG E 1 3 ? -54.840 -25.478 6.990 1.00 57.19 3 ARG E CA 1
ATOM 8984 C C . ARG E 1 3 ? -53.366 -25.790 6.860 1.00 53.16 3 ARG E C 1
ATOM 8985 O O . ARG E 1 3 ? -52.640 -25.050 6.284 1.00 51.36 3 ARG E O 1
ATOM 8993 N N . ILE E 1 4 ? -52.957 -26.907 7.436 1.00 49.84 4 ILE E N 1
ATOM 8994 C CA . ILE E 1 4 ? -51.649 -27.475 7.246 1.00 45.02 4 ILE E CA 1
ATOM 8995 C C . ILE E 1 4 ? -51.761 -28.565 6.238 1.00 43.48 4 ILE E C 1
ATOM 8996 O O . ILE E 1 4 ? -52.397 -29.533 6.462 1.00 42.68 4 ILE E O 1
ATOM 9001 N N . GLY E 1 5 ? -51.128 -28.392 5.114 1.00 42.35 5 GLY E N 1
ATOM 9002 C CA . GLY E 1 5 ? -51.258 -29.321 3.998 1.00 42.61 5 GLY E CA 1
ATOM 9003 C C . GLY E 1 5 ? -50.001 -30.084 3.632 1.00 41.88 5 GLY E C 1
ATOM 9004 O O . GLY E 1 5 ? -48.971 -29.979 4.302 1.00 41.69 5 GLY E O 1
ATOM 9005 N N . ILE E 1 6 ? -50.098 -30.856 2.555 1.00 41.38 6 ILE E N 1
ATOM 9006 C CA . ILE E 1 6 ? -48.996 -31.683 2.077 1.00 39.11 6 ILE E CA 1
ATOM 9007 C C . ILE E 1 6 ? -48.910 -31.618 0.554 1.00 39.82 6 ILE E C 1
ATOM 9008 O O . ILE E 1 6 ? -49.923 -31.482 -0.136 1.00 40.55 6 ILE E O 1
ATOM 9013 N N . HIS E 1 7 ? -47.688 -31.700 0.045 1.00 41.81 7 HIS E N 1
ATOM 9014 C CA . HIS E 1 7 ? -47.429 -31.711 -1.383 1.00 44.61 7 HIS E CA 1
ATOM 9015 C C . HIS E 1 7 ? -47.652 -33.108 -1.888 1.00 45.85 7 HIS E C 1
ATOM 9016 O O . HIS E 1 7 ? -47.120 -34.065 -1.321 1.00 44.38 7 HIS E O 1
ATOM 9023 N N . SER E 1 8 ? -48.446 -33.241 -2.954 1.00 46.91 8 SER E N 1
ATOM 9024 C CA . SER E 1 8 ? -48.869 -34.556 -3.475 1.00 48.08 8 SER E CA 1
ATOM 9025 C C . SER E 1 8 ? -47.723 -35.447 -3.981 1.00 46.33 8 SER E C 1
ATOM 9026 O O . SER E 1 8 ? -47.895 -36.654 -4.141 1.00 45.91 8 SER E O 1
ATOM 9029 N N . PHE E 1 9 ? -46.563 -34.849 -4.216 1.00 45.29 9 PHE E N 1
ATOM 9030 C CA . PHE E 1 9 ? -45.373 -35.591 -4.610 1.00 46.52 9 PHE E CA 1
ATOM 9031 C C . PHE E 1 9 ? -44.743 -36.475 -3.530 1.00 45.91 9 PHE E C 1
ATOM 9032 O O . PHE E 1 9 ? -43.898 -37.322 -3.841 1.00 49.75 9 PHE E O 1
ATOM 9040 N N . VAL E 1 10 ? -45.126 -36.293 -2.269 1.00 43.34 10 VAL E N 1
ATOM 9041 C CA . VAL E 1 10 ? -44.703 -37.262 -1.257 1.00 41.80 10 VAL E CA 1
ATOM 9042 C C . VAL E 1 10 ? -45.529 -38.547 -1.392 1.00 42.40 10 VAL E C 1
ATOM 9043 O O . VAL E 1 10 ? -45.075 -39.628 -0.986 1.00 41.44 10 VAL E O 1
ATOM 9047 N N . TRP E 1 11 ? -46.706 -38.430 -2.014 1.00 39.45 11 TRP E N 1
ATOM 9048 C CA . TRP E 1 11 ? -47.591 -39.575 -2.210 1.00 40.13 11 TRP E CA 1
ATOM 9049 C C . TRP E 1 11 ? -47.461 -40.222 -3.564 1.00 43.08 11 TRP E C 1
ATOM 9050 O O . TRP E 1 11 ? -47.382 -41.446 -3.667 1.00 44.99 11 TRP E O 1
ATOM 9061 N N . SER E 1 12 ? -47.440 -39.416 -4.620 1.00 47.67 12 SER E N 1
ATOM 9062 C CA . SER E 1 12 ? -47.472 -39.947 -5.981 1.00 49.50 12 SER E CA 1
ATOM 9063 C C . SER E 1 12 ? -47.200 -38.903 -7.048 1.00 52.00 12 SER E C 1
ATOM 9064 O O . SER E 1 12 ? -47.559 -37.732 -6.900 1.00 51.87 12 SER E O 1
ATOM 9067 N N . ALA E 1 13 ? -46.585 -39.359 -8.138 1.00 56.21 13 ALA E N 1
ATOM 9068 C CA . ALA E 1 13 ? -46.343 -38.531 -9.319 1.00 56.93 13 ALA E CA 1
ATOM 9069 C C . ALA E 1 13 ? -47.410 -38.784 -10.382 1.00 57.87 13 ALA E C 1
ATOM 9070 O O . ALA E 1 13 ? -47.332 -38.252 -11.493 1.00 58.27 13 ALA E O 1
ATOM 9072 N N . SER E 1 14 ? -48.408 -39.593 -10.031 1.00 58.16 14 SER E N 1
ATOM 9073 C CA . SER E 1 14 ? -49.403 -40.037 -10.988 1.00 59.52 14 SER E CA 1
ATOM 9074 C C . SER E 1 14 ? -50.664 -39.191 -10.951 1.00 62.35 14 SER E C 1
ATOM 9075 O O . SER E 1 14 ? -51.146 -38.796 -9.886 1.00 59.25 14 SER E O 1
ATOM 9078 N N . SER E 1 15 ? -51.183 -38.934 -12.146 1.00 66.49 15 SER E N 1
ATOM 9079 C CA . SER E 1 15 ? -52.426 -38.205 -12.355 1.00 69.81 15 SER E CA 1
ATOM 9080 C C . SER E 1 15 ? -53.634 -39.156 -12.554 1.00 71.31 15 SER E C 1
ATOM 9081 O O . SER E 1 15 ? -54.771 -38.703 -12.744 1.00 69.39 15 SER E O 1
ATOM 9084 N N . ALA E 1 16 ? -53.376 -40.465 -12.488 1.00 72.81 16 ALA E N 1
ATOM 9085 C CA . ALA E 1 16 ? -54.413 -41.499 -12.624 1.00 74.49 16 ALA E CA 1
ATOM 9086 C C . ALA E 1 16 ? -55.477 -41.403 -11.531 1.00 76.21 16 ALA E C 1
ATOM 9087 O O . ALA E 1 16 ? -55.156 -41.154 -10.370 1.00 80.11 16 ALA E O 1
ATOM 9089 N N . GLN E 1 17 ? -56.735 -41.616 -11.909 1.00 76.08 17 GLN E N 1
ATOM 9090 C CA . GLN E 1 17 ? -57.867 -41.474 -10.994 1.00 79.69 17 GLN E CA 1
ATOM 9091 C C . GLN E 1 17 ? -57.773 -42.351 -9.738 1.00 79.39 17 GLN E C 1
ATOM 9092 O O . GLN E 1 17 ? -57.885 -41.843 -8.622 1.00 80.15 17 GLN E O 1
ATOM 9098 N N . SER E 1 18 ? -57.575 -43.657 -9.919 1.00 79.40 18 SER E N 1
ATOM 9099 C CA . SER E 1 18 ? -57.495 -44.589 -8.787 1.00 79.20 18 SER E CA 1
ATOM 9100 C C . SER E 1 18 ? -56.327 -44.214 -7.882 1.00 79.08 18 SER E C 1
ATOM 9101 O O . SER E 1 18 ? -56.411 -44.327 -6.653 1.00 78.67 18 SER E O 1
ATOM 9104 N N . GLU E 1 19 ? -55.245 -43.765 -8.516 1.00 75.55 19 GLU E N 1
ATOM 9105 C CA . GLU E 1 19 ? -54.051 -43.292 -7.833 1.00 70.81 19 GLU E CA 1
ATOM 9106 C C . GLU E 1 19 ? -54.308 -41.948 -7.151 1.00 69.37 19 GLU E C 1
ATOM 9107 O O . GLU E 1 19 ? -53.728 -41.653 -6.109 1.00 68.00 19 GLU E O 1
ATOM 9113 N N . LEU E 1 20 ? -55.196 -41.153 -7.741 1.00 69.44 20 LEU E N 1
ATOM 9114 C CA . LEU E 1 20 ? -55.544 -39.832 -7.228 1.00 69.77 20 LEU E CA 1
ATOM 9115 C C . LEU E 1 20 ? -56.399 -39.904 -5.964 1.00 69.92 20 LEU E C 1
ATOM 9116 O O . LEU E 1 20 ? -56.502 -38.919 -5.231 1.00 71.88 20 LEU E O 1
ATOM 9121 N N . GLU E 1 21 ? -57.011 -41.061 -5.714 1.00 68.72 21 GLU E N 1
ATOM 9122 C CA . GLU E 1 21 ? -57.817 -41.265 -4.510 1.00 70.02 21 GLU E CA 1
ATOM 9123 C C . GLU E 1 21 ? -56.944 -41.713 -3.333 1.00 67.93 21 GLU E C 1
ATOM 9124 O O . GLU E 1 21 ? -57.185 -41.316 -2.189 1.00 66.65 21 GLU E O 1
ATOM 9130 N N . ARG E 1 22 ? -55.943 -42.546 -3.623 1.00 65.84 22 ARG E N 1
ATOM 9131 C CA . ARG E 1 22 ? -54.983 -43.029 -2.620 1.00 63.40 22 ARG E CA 1
ATOM 9132 C C . ARG E 1 22 ? -54.283 -41.846 -1.941 1.00 60.95 22 ARG E C 1
ATOM 9133 O O . ARG E 1 22 ? -54.125 -41.820 -0.715 1.00 57.83 22 ARG E O 1
ATOM 9141 N N . THR E 1 23 ? -53.884 -40.875 -2.762 1.00 55.65 23 THR E N 1
ATOM 9142 C CA . THR E 1 23 ? -53.226 -39.650 -2.326 1.00 50.78 23 THR E CA 1
ATOM 9143 C C . THR E 1 23 ? -54.089 -38.883 -1.332 1.00 48.47 23 THR E C 1
ATOM 9144 O O . THR E 1 23 ? -53.589 -38.406 -0.310 1.00 46.95 23 THR E O 1
ATOM 9148 N N . LEU E 1 24 ? -55.379 -38.774 -1.655 1.00 46.50 24 LEU E N 1
ATOM 9149 C CA . LEU E 1 24 ? -56.374 -38.101 -0.826 1.00 44.79 24 LEU E CA 1
ATOM 9150 C C . LEU E 1 24 ? -56.611 -38.863 0.473 1.00 46.18 24 LEU E C 1
ATOM 9151 O O . LEU E 1 24 ? -56.740 -38.258 1.544 1.00 47.80 24 LEU E O 1
ATOM 9156 N N . ALA E 1 25 ? -56.647 -40.191 0.376 1.00 45.88 25 ALA E N 1
ATOM 9157 C CA . ALA E 1 25 ? -56.782 -41.040 1.555 1.00 44.75 25 ALA E CA 1
ATOM 9158 C C . ALA E 1 25 ? -55.567 -40.909 2.477 1.00 45.68 25 ALA E C 1
ATOM 9159 O O . ALA E 1 25 ? -55.722 -40.839 3.699 1.00 49.61 25 ALA E O 1
ATOM 9161 N N . ASN E 1 26 ? -54.369 -40.872 1.893 1.00 41.61 26 ASN E N 1
ATOM 9162 C CA . ASN E 1 26 ? -53.136 -40.824 2.674 1.00 41.42 26 ASN E CA 1
ATOM 9163 C C . ASN E 1 26 ? -52.918 -39.505 3.386 1.00 41.63 26 ASN E C 1
ATOM 9164 O O . ASN E 1 26 ? -52.419 -39.492 4.520 1.00 40.78 26 ASN E O 1
ATOM 9169 N N . THR E 1 27 ? -53.279 -38.408 2.707 1.00 40.74 27 THR E N 1
ATOM 9170 C CA . THR E 1 27 ? -53.270 -37.057 3.288 1.00 38.97 27 THR E CA 1
ATOM 9171 C C . THR E 1 27 ? -54.063 -37.082 4.598 1.00 40.51 27 THR E C 1
ATOM 9172 O O . THR E 1 27 ? -53.549 -36.740 5.669 1.00 40.66 27 THR E O 1
ATOM 9176 N N . ARG E 1 28 ? -55.307 -37.535 4.499 1.00 40.22 28 ARG E N 1
ATOM 9177 C CA . ARG E 1 28 ? -56.197 -37.618 5.637 1.00 40.44 28 ARG E CA 1
ATOM 9178 C C . ARG E 1 28 ? -55.602 -38.446 6.774 1.00 39.25 28 ARG E C 1
ATOM 9179 O O . ARG E 1 28 ? -55.484 -37.966 7.897 1.00 38.13 28 ARG E O 1
ATOM 9187 N N . ASP E 1 29 ? -55.210 -39.678 6.475 1.00 40.07 29 ASP E N 1
ATOM 9188 C CA . ASP E 1 29 ? -54.653 -40.575 7.488 1.00 40.66 29 ASP E CA 1
ATOM 9189 C C . ASP E 1 29 ? -53.416 -40.005 8.175 1.00 39.27 29 ASP E C 1
ATOM 9190 O O . ASP E 1 29 ? -53.252 -40.172 9.377 1.00 38.59 29 ASP E O 1
ATOM 9195 N N . ALA E 1 30 ? -52.563 -39.325 7.404 1.00 39.48 30 ALA E N 1
ATOM 9196 C CA . ALA E 1 30 ? -51.359 -38.668 7.929 1.00 38.51 30 ALA E CA 1
ATOM 9197 C C . ALA E 1 30 ? -51.678 -37.405 8.750 1.00 38.59 30 ALA E C 1
ATOM 9198 O O . ALA E 1 30 ? -50.787 -36.804 9.363 1.00 37.99 30 ALA E O 1
ATOM 9200 N N . GLY E 1 31 ? -52.950 -37.010 8.747 1.00 38.04 31 GLY E N 1
ATOM 9201 C CA . GLY E 1 31 ? -53.435 -35.908 9.575 1.00 36.89 31 GLY E CA 1
ATOM 9202 C C . GLY E 1 31 ? -53.315 -34.517 8.971 1.00 35.85 31 GLY E C 1
ATOM 9203 O O . GLY E 1 31 ? -53.342 -33.520 9.695 1.00 33.91 31 GLY E O 1
ATOM 9204 N N . PHE E 1 32 ? -53.183 -34.440 7.651 1.00 35.12 32 PHE E N 1
ATOM 9205 C CA . PHE E 1 32 ? -53.155 -33.150 6.971 1.00 35.28 32 PHE E CA 1
ATOM 9206 C C . PHE E 1 32 ? -54.560 -32.668 6.567 1.00 36.09 32 PHE E C 1
ATOM 9207 O O . PHE E 1 32 ? -55.484 -33.477 6.442 1.00 36.06 32 PHE E O 1
ATOM 9215 N N . ASP E 1 33 ? -54.705 -31.352 6.399 1.00 38.47 33 ASP E N 1
ATOM 9216 C CA . ASP E 1 33 ? -55.992 -30.692 6.098 1.00 41.58 33 ASP E CA 1
ATOM 9217 C C . ASP E 1 33 ? -56.139 -30.325 4.637 1.00 41.52 33 ASP E C 1
ATOM 9218 O O . ASP E 1 33 ? -57.249 -30.070 4.171 1.00 42.02 33 ASP E O 1
ATOM 9223 N N . LEU E 1 34 ? -55.014 -30.226 3.936 1.00 39.29 34 LEU E N 1
ATOM 9224 C CA . LEU E 1 34 ? -55.019 -29.745 2.575 1.00 37.80 34 LEU E CA 1
ATOM 9225 C C . LEU E 1 34 ? -54.099 -30.594 1.723 1.00 39.73 34 LEU E C 1
ATOM 9226 O O . LEU E 1 34 ? -53.081 -31.115 2.199 1.00 41.16 34 LEU E O 1
ATOM 9231 N N . ILE E 1 35 ? -54.472 -30.727 0.456 1.00 39.04 35 ILE E N 1
ATOM 9232 C CA . ILE E 1 35 ? -53.652 -31.405 -0.527 1.00 38.52 35 ILE E CA 1
ATOM 9233 C C . ILE E 1 35 ? -53.250 -30.402 -1.603 1.00 39.29 35 ILE E C 1
ATOM 9234 O O . ILE E 1 35 ? -54.081 -29.621 -2.075 1.00 38.23 35 ILE E O 1
ATOM 9239 N N . GLU E 1 36 ? -51.965 -30.413 -1.956 1.00 40.18 36 GLU E N 1
ATOM 9240 C CA . GLU E 1 36 ? -51.447 -29.589 -3.040 1.00 41.42 36 GLU E CA 1
ATOM 9241 C C . GLU E 1 36 ? -51.040 -30.477 -4.211 1.00 42.80 36 GLU E C 1
ATOM 9242 O O . GLU E 1 36 ? -50.157 -31.311 -4.073 1.00 44.58 36 GLU E O 1
ATOM 9248 N N . PHE E 1 37 ? -51.711 -30.306 -5.348 1.00 45.63 37 PHE E N 1
ATOM 9249 C CA . PHE E 1 37 ? -51.346 -30.987 -6.586 1.00 46.27 37 PHE E CA 1
ATOM 9250 C C . PHE E 1 37 ? -50.422 -30.097 -7.402 1.00 48.88 37 PHE E C 1
ATOM 9251 O O . PHE E 1 37 ? -50.767 -28.960 -7.733 1.00 48.60 37 PHE E O 1
ATOM 9259 N N . SER E 1 38 ? -49.246 -30.627 -7.718 1.00 54.17 38 SER E N 1
ATOM 9260 C CA . SER E 1 38 ? -48.209 -29.870 -8.403 1.00 59.52 38 SER E CA 1
ATOM 9261 C C . SER E 1 38 ? -47.885 -30.582 -9.700 1.00 62.99 38 SER E C 1
ATOM 9262 O O . SER E 1 38 ? -47.514 -31.761 -9.685 1.00 63.26 38 SER E O 1
ATOM 9265 N N . TYR E 1 39 ? -48.037 -29.864 -10.814 1.00 65.79 39 TYR E N 1
ATOM 9266 C CA . TYR E 1 39 ? -47.886 -30.437 -12.158 1.00 70.50 39 TYR E CA 1
ATOM 9267 C C . TYR E 1 39 ? -48.977 -31.476 -12.451 1.00 70.64 39 TYR E C 1
ATOM 9268 O O . TYR E 1 39 ? -48.737 -32.448 -13.168 1.00 72.13 39 TYR E O 1
ATOM 9277 N N . LEU E 1 40 ? -50.168 -31.285 -11.890 1.00 71.34 40 LEU E N 1
ATOM 9278 C CA . LEU E 1 40 ? -51.291 -32.165 -12.211 1.00 72.72 40 LEU E CA 1
ATOM 9279 C C . LEU E 1 40 ? -51.805 -31.900 -13.628 1.00 75.62 40 LEU E C 1
ATOM 9280 O O . LEU E 1 40 ? -52.054 -30.744 -14.000 1.00 71.24 40 LEU E O 1
ATOM 9285 N N . ASP E 1 41 ? -51.953 -32.978 -14.402 1.00 79.53 41 ASP E N 1
ATOM 9286 C CA . ASP E 1 41 ? -52.487 -32.925 -15.770 1.00 79.74 41 ASP E CA 1
ATOM 9287 C C . ASP E 1 41 ? -53.996 -33.252 -15.803 1.00 78.85 41 ASP E C 1
ATOM 9288 O O . ASP E 1 41 ? -54.377 -34.417 -15.656 1.00 74.55 41 ASP E O 1
ATOM 9293 N N . PRO E 1 42 ? -54.852 -32.221 -16.017 1.00 80.03 42 PRO E N 1
ATOM 9294 C CA . PRO E 1 42 ? -56.320 -32.333 -15.951 1.00 82.66 42 PRO E CA 1
ATOM 9295 C C . PRO E 1 42 ? -56.938 -33.194 -17.053 1.00 83.80 42 PRO E C 1
ATOM 9296 O O . PRO E 1 42 ? -58.050 -33.711 -16.883 1.00 83.03 42 PRO E O 1
ATOM 9300 N N . ALA E 1 43 ? -56.230 -33.323 -18.174 1.00 84.38 43 ALA E N 1
ATOM 9301 C CA . ALA E 1 43 ? -56.663 -34.182 -19.267 1.00 88.20 43 ALA E CA 1
ATOM 9302 C C . ALA E 1 43 ? -56.759 -35.618 -18.764 1.00 91.81 43 ALA E C 1
ATOM 9303 O O . ALA E 1 43 ? -55.796 -36.149 -18.197 1.00 93.99 43 ALA E O 1
ATOM 9305 N N . ASP E 1 44 ? -57.931 -36.200 -18.974 1.00 92.53 44 ASP E N 1
ATOM 9306 C CA . ASP E 1 44 ? -58.171 -37.560 -18.553 1.00 90.64 44 ASP E CA 1
ATOM 9307 C C . ASP E 1 44 ? -58.338 -37.670 -17.040 1.00 84.00 44 ASP E C 1
ATOM 9308 O O . ASP E 1 44 ? -58.142 -38.709 -16.450 1.00 80.26 44 ASP E O 1
ATOM 9313 N N . VAL E 1 45 ? -58.712 -36.561 -16.434 1.00 78.73 45 VAL E N 1
ATOM 9314 C CA . VAL E 1 45 ? -59.033 -36.515 -15.028 1.00 74.56 45 VAL E CA 1
ATOM 9315 C C . VAL E 1 45 ? -60.425 -35.971 -14.840 1.00 72.41 45 VAL E C 1
ATOM 9316 O O . VAL E 1 45 ? -60.765 -34.963 -15.405 1.00 73.73 45 VAL E O 1
ATOM 9320 N N . ASP E 1 46 ? -61.234 -36.617 -14.032 1.00 69.53 46 ASP E N 1
ATOM 9321 C CA . ASP E 1 46 ? -62.582 -36.153 -13.888 1.00 69.27 46 ASP E CA 1
ATOM 9322 C C . ASP E 1 46 ? -62.520 -35.107 -12.835 1.00 66.90 46 ASP E C 1
ATOM 9323 O O . ASP E 1 46 ? -62.479 -35.390 -11.672 1.00 65.80 46 ASP E O 1
ATOM 9328 N N . ILE E 1 47 ? -62.505 -33.874 -13.278 1.00 65.11 47 ILE E N 1
ATOM 9329 C CA . ILE E 1 47 ? -62.346 -32.762 -12.389 1.00 65.20 47 ILE E CA 1
ATOM 9330 C C . ILE E 1 47 ? -63.480 -32.586 -11.424 1.00 65.16 47 ILE E C 1
ATOM 9331 O O . ILE E 1 47 ? -63.281 -32.267 -10.293 1.00 66.60 47 ILE E O 1
ATOM 9336 N N . GLY E 1 48 ? -64.687 -32.768 -11.884 1.00 65.27 48 GLY E N 1
ATOM 9337 C CA . GLY E 1 48 ? -65.822 -32.661 -11.004 1.00 68.12 48 GLY E CA 1
ATOM 9338 C C . GLY E 1 48 ? -65.831 -33.717 -9.927 1.00 71.36 48 GLY E C 1
ATOM 9339 O O . GLY E 1 48 ? -66.278 -33.492 -8.816 1.00 70.40 48 GLY E O 1
ATOM 9340 N N . ARG E 1 49 ? -65.415 -34.914 -10.289 1.00 71.29 49 ARG E N 1
ATOM 9341 C CA . ARG E 1 49 ? -65.403 -36.012 -9.350 1.00 70.70 49 ARG E CA 1
ATOM 9342 C C . ARG E 1 49 ? -64.431 -35.750 -8.210 1.00 68.08 49 ARG E C 1
ATOM 9343 O O . ARG E 1 49 ? -64.746 -35.951 -7.057 1.00 64.89 49 ARG E O 1
ATOM 9351 N N . LEU E 1 50 ? -63.260 -35.249 -8.560 1.00 64.14 50 LEU E N 1
ATOM 9352 C CA . LEU E 1 50 ? -62.210 -34.958 -7.608 1.00 62.03 50 LEU E CA 1
ATOM 9353 C C . LEU E 1 50 ? -62.619 -33.901 -6.637 1.00 60.82 50 LEU E C 1
ATOM 9354 O O . LEU E 1 50 ? -62.317 -33.969 -5.488 1.00 57.29 50 LEU E O 1
ATOM 9359 N N . ALA E 1 51 ? -63.303 -32.895 -7.120 1.00 61.22 51 ALA E N 1
ATOM 9360 C CA . ALA E 1 51 ? -63.618 -31.790 -6.282 1.00 61.79 51 ALA E CA 1
ATOM 9361 C C . ALA E 1 51 ? -64.477 -32.279 -5.173 1.00 63.69 51 ALA E C 1
ATOM 9362 O O . ALA E 1 51 ? -64.312 -31.871 -4.058 1.00 64.76 51 ALA E O 1
ATOM 9364 N N . LYS E 1 52 ? -65.423 -33.139 -5.487 1.00 65.66 52 LYS E N 1
ATOM 9365 C CA . LYS E 1 52 ? -66.282 -33.710 -4.471 1.00 67.60 52 LYS E CA 1
ATOM 9366 C C . LYS E 1 52 ? -65.559 -34.613 -3.512 1.00 67.31 52 LYS E C 1
ATOM 9367 O O . LYS E 1 52 ? -65.756 -34.544 -2.315 1.00 67.62 52 LYS E O 1
ATOM 9373 N N . ARG E 1 53 ? -64.706 -35.460 -4.057 1.00 64.28 53 ARG E N 1
ATOM 9374 C CA . ARG E 1 53 ? -63.914 -36.381 -3.236 1.00 61.41 53 ARG E CA 1
ATOM 9375 C C . ARG E 1 53 ? -63.076 -35.641 -2.185 1.00 61.39 53 ARG E C 1
ATOM 9376 O O . ARG E 1 53 ? -62.976 -36.082 -1.036 1.00 62.76 53 ARG E O 1
ATOM 9384 N N . ILE E 1 54 ? -62.488 -34.516 -2.591 1.00 59.26 54 ILE E N 1
ATOM 9385 C CA . ILE E 1 54 ? -61.733 -33.644 -1.690 1.00 56.20 54 ILE E CA 1
ATOM 9386 C C . ILE E 1 54 ? -62.625 -33.129 -0.553 1.00 56.94 54 ILE E C 1
ATOM 9387 O O . ILE E 1 54 ? -62.304 -33.316 0.623 1.00 56.27 54 ILE E O 1
ATOM 9392 N N . ALA E 1 55 ? -63.751 -32.508 -0.906 1.00 59.19 55 ALA E N 1
ATOM 9393 C CA . ALA E 1 55 ? -64.680 -31.942 0.084 1.00 59.27 55 ALA E CA 1
ATOM 9394 C C . ALA E 1 55 ? -65.321 -32.999 0.995 1.00 59.98 55 ALA E C 1
ATOM 9395 O O . ALA E 1 55 ? -65.473 -32.777 2.201 1.00 58.42 55 ALA E O 1
ATOM 9397 N N . ASP E 1 56 ? -65.681 -34.144 0.412 1.00 62.03 56 ASP E N 1
ATOM 9398 C CA . ASP E 1 56 ? -66.211 -35.289 1.163 1.00 63.43 56 ASP E CA 1
ATOM 9399 C C . ASP E 1 56 ? -65.263 -35.719 2.275 1.00 62.42 56 ASP E C 1
ATOM 9400 O O . ASP E 1 56 ? -65.682 -36.332 3.258 1.00 63.22 56 ASP E O 1
ATOM 9405 N N . LEU E 1 57 ? -63.985 -35.398 2.102 1.00 60.19 57 LEU E N 1
ATOM 9406 C CA . LEU E 1 57 ? -62.953 -35.738 3.074 1.00 59.32 57 LEU E CA 1
ATOM 9407 C C . LEU E 1 57 ? -62.623 -34.596 4.044 1.00 60.30 57 LEU E C 1
ATOM 9408 O O . LEU E 1 57 ? -61.801 -34.767 4.952 1.00 61.06 57 LEU E O 1
ATOM 9413 N N . GLY E 1 58 ? -63.265 -33.442 3.851 1.00 59.10 58 GLY E N 1
ATOM 9414 C CA . GLY E 1 58 ? -63.060 -32.271 4.713 1.00 55.51 58 GLY E CA 1
ATOM 9415 C C . GLY E 1 58 ? -61.721 -31.599 4.469 1.00 55.50 58 GLY E C 1
ATOM 9416 O O . GLY E 1 58 ? -61.145 -30.982 5.371 1.00 53.57 58 GLY E O 1
ATOM 9417 N N . LEU E 1 59 ? -61.242 -31.716 3.234 1.00 55.85 59 LEU E N 1
ATOM 9418 C CA . LEU E 1 59 ? -59.919 -31.246 2.834 1.00 54.16 59 LEU E CA 1
ATOM 9419 C C . LEU E 1 59 ? -59.977 -30.001 1.970 1.00 52.76 59 LEU E C 1
ATOM 9420 O O . LEU E 1 59 ? -60.946 -29.783 1.245 1.00 54.31 59 LEU E O 1
ATOM 9425 N N . GLY E 1 60 ? -58.926 -29.191 2.054 1.00 51.46 60 GLY E N 1
ATOM 9426 C CA . GLY E 1 60 ? -58.761 -28.036 1.180 1.00 48.45 60 GLY E CA 1
ATOM 9427 C C . GLY E 1 60 ? -57.975 -28.487 -0.028 1.00 47.38 60 GLY E C 1
ATOM 9428 O O . GLY E 1 60 ? -57.617 -29.665 -0.128 1.00 48.33 60 GLY E O 1
ATOM 9429 N N . VAL E 1 61 ? -57.713 -27.562 -0.950 1.00 45.49 61 VAL E N 1
ATOM 9430 C CA . VAL E 1 61 ? -56.889 -27.854 -2.123 1.00 44.63 61 VAL E CA 1
ATOM 9431 C C . VAL E 1 61 ? -56.193 -26.607 -2.678 1.00 44.57 61 VAL E C 1
ATOM 9432 O O . VAL E 1 61 ? -56.770 -25.513 -2.725 1.00 46.39 61 VAL E O 1
ATOM 9436 N N . ALA E 1 62 ? -54.938 -26.789 -3.074 1.00 42.13 62 ALA E N 1
ATOM 9437 C CA . ALA E 1 62 ? -54.150 -25.744 -3.697 1.00 40.86 62 ALA E CA 1
ATOM 9438 C C . ALA E 1 62 ? -53.508 -26.348 -4.930 1.00 42.21 62 ALA E C 1
ATOM 9439 O O . ALA E 1 62 ? -53.161 -27.543 -4.934 1.00 41.35 62 ALA E O 1
ATOM 9441 N N . ILE E 1 63 ? -53.357 -25.541 -5.978 1.00 40.73 63 ILE E N 1
ATOM 9442 C CA . ILE E 1 63 ? -52.644 -25.999 -7.165 1.00 41.75 63 ILE E CA 1
ATOM 9443 C C . ILE E 1 63 ? -51.362 -25.187 -7.357 1.00 41.92 63 ILE E C 1
ATOM 9444 O O . ILE E 1 63 ? -51.385 -23.952 -7.377 1.00 41.53 63 ILE E O 1
ATOM 9449 N N . SER E 1 64 ? -50.243 -25.891 -7.481 1.00 40.56 64 SER E N 1
ATOM 9450 C CA . SER E 1 64 ? -48.995 -25.256 -7.855 1.00 38.80 64 SER E CA 1
ATOM 9451 C C . SER E 1 64 ? -48.473 -25.885 -9.127 1.00 39.71 64 SER E C 1
ATOM 9452 O O . SER E 1 64 ? -48.667 -27.077 -9.370 1.00 40.89 64 SER E O 1
ATOM 9455 N N . ILE E 1 65 ? -47.824 -25.059 -9.938 1.00 39.89 65 ILE E N 1
ATOM 9456 C CA . ILE E 1 65 ? -47.199 -25.476 -11.179 1.00 40.20 65 ILE E CA 1
ATOM 9457 C C . ILE E 1 65 ? -45.895 -24.695 -11.301 1.00 40.24 65 ILE E C 1
ATOM 9458 O O . ILE E 1 65 ? -45.590 -23.848 -10.467 1.00 39.45 65 ILE E O 1
ATOM 9463 N N . GLY E 1 66 ? -45.128 -24.986 -12.342 1.00 41.63 66 GLY E N 1
ATOM 9464 C CA . GLY E 1 66 ? -43.948 -24.199 -12.674 1.00 44.63 66 GLY E CA 1
ATOM 9465 C C . GLY E 1 66 ? -44.025 -23.941 -14.161 1.00 47.41 66 GLY E C 1
ATOM 9466 O O . GLY E 1 66 ? -44.483 -24.808 -14.914 1.00 49.44 66 GLY E O 1
ATOM 9467 N N . LEU E 1 67 ? -43.607 -22.756 -14.596 1.00 45.51 67 LEU E N 1
ATOM 9468 C CA . LEU E 1 67 ? -43.633 -22.443 -16.023 1.00 46.39 67 LEU E CA 1
ATOM 9469 C C . LEU E 1 67 ? -42.525 -23.179 -16.801 1.00 45.07 67 LEU E C 1
ATOM 9470 O O . LEU E 1 67 ? -41.392 -23.268 -16.321 1.00 40.48 67 LEU E O 1
ATOM 9475 N N . PRO E 1 68 ? -42.872 -23.735 -17.987 1.00 45.36 68 PRO E N 1
ATOM 9476 C CA . PRO E 1 68 ? -41.898 -24.403 -18.855 1.00 44.53 68 PRO E CA 1
ATOM 9477 C C . PRO E 1 68 ? -41.150 -23.379 -19.693 1.00 46.32 68 PRO E C 1
ATOM 9478 O O . PRO E 1 68 ? -41.611 -22.243 -19.820 1.00 48.07 68 PRO E O 1
ATOM 9482 N N . ALA E 1 69 ? -40.010 -23.774 -20.257 1.00 47.50 69 ALA E N 1
ATOM 9483 C CA . ALA E 1 69 ? -39.179 -22.871 -21.051 1.00 48.13 69 ALA E CA 1
ATOM 9484 C C . ALA E 1 69 ? -39.967 -22.222 -22.192 1.00 49.68 69 ALA E C 1
ATOM 9485 O O . ALA E 1 69 ? -39.801 -21.036 -22.480 1.00 49.42 69 ALA E O 1
ATOM 9487 N N . ASP E 1 70 ? -40.840 -23.007 -22.814 1.00 52.16 70 ASP E N 1
ATOM 9488 C CA . ASP E 1 70 ? -41.654 -22.553 -23.940 1.00 54.17 70 ASP E CA 1
ATOM 9489 C C . ASP E 1 70 ? -42.924 -21.827 -23.507 1.00 55.32 70 ASP E C 1
ATOM 9490 O O . ASP E 1 70 ? -43.712 -21.407 -24.357 1.00 59.73 70 ASP E O 1
ATOM 9495 N N . GLY E 1 71 ? -43.126 -21.697 -22.195 1.00 55.31 71 GLY E N 1
ATOM 9496 C CA . GLY E 1 71 ? -44.280 -20.981 -21.634 1.00 53.37 71 GLY E CA 1
ATOM 9497 C C . GLY E 1 71 ? -43.889 -19.922 -20.610 1.00 53.89 71 GLY E C 1
ATOM 9498 O O . GLY E 1 71 ? -44.645 -19.635 -19.681 1.00 55.31 71 GLY E O 1
ATOM 9499 N N . ASP E 1 72 ? -42.703 -19.345 -20.776 1.00 52.72 72 ASP E N 1
ATOM 9500 C CA . ASP E 1 72 ? -42.180 -18.339 -19.852 1.00 52.54 72 ASP E CA 1
ATOM 9501 C C . ASP E 1 72 ? -42.806 -16.961 -20.135 1.00 52.67 72 ASP E C 1
ATOM 9502 O O . ASP E 1 72 ? -42.497 -16.333 -21.146 1.00 51.77 72 ASP E O 1
ATOM 9507 N N . ILE E 1 73 ? -43.676 -16.500 -19.233 1.00 52.23 73 ILE E N 1
ATOM 9508 C CA . ILE E 1 73 ? -44.352 -15.197 -19.380 1.00 51.59 73 ILE E CA 1
ATOM 9509 C C . ILE E 1 73 ? -43.433 -13.966 -19.407 1.00 52.05 73 ILE E C 1
ATOM 9510 O O . ILE E 1 73 ? -43.863 -12.894 -19.853 1.00 55.87 73 ILE E O 1
ATOM 9515 N N . SER E 1 74 ? -42.197 -14.110 -18.922 1.00 48.62 74 SER E N 1
ATOM 9516 C CA . SER E 1 74 ? -41.226 -13.006 -18.875 1.00 46.95 74 SER E CA 1
ATOM 9517 C C . SER E 1 74 ? -40.403 -12.875 -20.162 1.00 47.50 74 SER E C 1
ATOM 9518 O O . SER E 1 74 ? -39.651 -11.912 -20.339 1.00 46.65 74 SER E O 1
ATOM 9521 N N . SER E 1 75 ? -40.549 -13.859 -21.046 1.00 49.21 75 SER E N 1
ATOM 9522 C CA . SER E 1 75 ? -39.846 -13.908 -22.326 1.00 51.09 75 SER E CA 1
ATOM 9523 C C . SER E 1 75 ? -40.154 -12.700 -23.211 1.00 52.02 75 SER E C 1
ATOM 9524 O O . SER E 1 75 ? -41.246 -12.124 -23.147 1.00 53.10 75 SER E O 1
ATOM 9527 N N . ALA E 1 76 ? -39.180 -12.317 -24.029 1.00 52.44 76 ALA E N 1
ATOM 9528 C CA . ALA E 1 76 ? -39.385 -11.261 -25.009 1.00 55.06 76 ALA E CA 1
ATOM 9529 C C . ALA E 1 76 ? -40.242 -11.785 -26.165 1.00 58.91 76 ALA E C 1
ATOM 9530 O O . ALA E 1 76 ? -40.907 -11.016 -26.865 1.00 59.58 76 ALA E O 1
ATOM 9532 N N . ASP E 1 77 ? -40.231 -13.105 -26.339 1.00 61.23 77 ASP E N 1
ATOM 9533 C CA . ASP E 1 77 ? -40.892 -13.757 -27.458 1.00 63.72 77 ASP E CA 1
ATOM 9534 C C . ASP E 1 77 ? -42.391 -13.855 -27.217 1.00 64.40 77 ASP E C 1
ATOM 9535 O O . ASP E 1 77 ? -42.830 -14.376 -26.191 1.00 66.86 77 ASP E O 1
ATOM 9540 N N . LYS E 1 78 ? -43.159 -13.349 -28.180 1.00 65.69 78 LYS E N 1
ATOM 9541 C CA . LYS E 1 78 ? -44.617 -13.274 -28.098 1.00 64.65 78 LYS E CA 1
ATOM 9542 C C . LYS E 1 78 ? -45.326 -14.626 -27.996 1.00 64.40 78 LYS E C 1
ATOM 9543 O O . LYS E 1 78 ? -46.321 -14.749 -27.274 1.00 63.34 78 LYS E O 1
ATOM 9549 N N . ALA E 1 79 ? -44.822 -15.627 -28.721 1.00 64.53 79 ALA E N 1
ATOM 9550 C CA . ALA E 1 79 ? -45.464 -16.951 -28.788 1.00 64.18 79 ALA E CA 1
ATOM 9551 C C . ALA E 1 79 ? -45.376 -17.701 -27.458 1.00 62.62 79 ALA E C 1
ATOM 9552 O O . ALA E 1 79 ? -46.364 -18.285 -26.995 1.00 59.59 79 ALA E O 1
ATOM 9554 N N . VAL E 1 80 ? -44.189 -17.676 -26.858 1.00 60.56 80 VAL E N 1
ATOM 9555 C CA . VAL E 1 80 ? -43.970 -18.288 -25.552 1.00 61.28 80 VAL E CA 1
ATOM 9556 C C . VAL E 1 80 ? -44.653 -17.507 -24.420 1.00 60.06 80 VAL E C 1
ATOM 9557 O O . VAL E 1 80 ? -45.246 -18.110 -23.517 1.00 58.70 80 VAL E O 1
ATOM 9561 N N . ALA E 1 81 ? -44.595 -16.175 -24.491 1.00 57.31 81 ALA E N 1
ATOM 9562 C CA . ALA E 1 81 ? -45.282 -15.313 -23.521 1.00 56.99 81 ALA E CA 1
ATOM 9563 C C . ALA E 1 81 ? -46.773 -15.613 -23.462 1.00 57.53 81 ALA E C 1
ATOM 9564 O O . ALA E 1 81 ? -47.348 -15.714 -22.377 1.00 58.41 81 ALA E O 1
ATOM 9566 N N . ALA E 1 82 ? -47.384 -15.770 -24.636 1.00 56.98 82 ALA E N 1
ATOM 9567 C CA . ALA E 1 82 ? -48.807 -16.076 -24.753 1.00 56.37 82 ALA E CA 1
ATOM 9568 C C . ALA E 1 82 ? -49.152 -17.462 -24.203 1.00 56.25 82 ALA E C 1
ATOM 9569 O O . ALA E 1 82 ? -50.244 -17.671 -23.664 1.00 54.53 82 ALA E O 1
ATOM 9571 N N . ARG E 1 83 ? -48.223 -18.405 -24.345 1.00 57.34 83 ARG E N 1
ATOM 9572 C CA . ARG E 1 83 ? -48.430 -19.758 -23.831 1.00 57.74 83 ARG E CA 1
ATOM 9573 C C . ARG E 1 83 ? -48.432 -19.768 -22.302 1.00 54.99 83 ARG E C 1
ATOM 9574 O O . ARG E 1 83 ? -49.236 -20.470 -21.683 1.00 53.77 83 ARG E O 1
ATOM 9582 N N . GLY E 1 84 ? -47.539 -18.980 -21.704 1.00 51.41 84 GLY E N 1
ATOM 9583 C CA . GLY E 1 84 ? -47.540 -18.787 -20.262 1.00 50.10 84 GLY E CA 1
ATOM 9584 C C . GLY E 1 84 ? -48.911 -18.337 -19.808 1.00 50.66 84 GLY E C 1
ATOM 9585 O O . GLY E 1 84 ? -49.559 -19.006 -18.989 1.00 51.89 84 GLY E O 1
ATOM 9586 N N . VAL E 1 85 ? -49.356 -17.211 -20.371 1.00 49.76 85 VAL E N 1
ATOM 9587 C CA . VAL E 1 85 ? -50.690 -16.650 -20.122 1.00 49.03 85 VAL E CA 1
ATOM 9588 C C . VAL E 1 85 ? -51.755 -17.737 -20.211 1.00 50.96 85 VAL E C 1
ATOM 9589 O O . VAL E 1 85 ? -52.609 -17.858 -19.329 1.00 52.10 85 VAL E O 1
ATOM 9593 N N . GLU E 1 86 ? -51.679 -18.538 -21.269 1.00 54.28 86 GLU E N 1
ATOM 9594 C CA . GLU E 1 86 ? -52.620 -19.618 -21.478 1.00 54.79 86 GLU E CA 1
ATOM 9595 C C . GLU E 1 86 ? -52.564 -20.599 -20.313 1.00 53.17 86 GLU E C 1
ATOM 9596 O O . GLU E 1 86 ? -53.597 -20.898 -19.712 1.00 53.27 86 GLU E O 1
ATOM 9602 N N . ILE E 1 87 ? -51.357 -21.067 -19.981 1.00 53.17 87 ILE E N 1
ATOM 9603 C CA . ILE E 1 87 ? -51.162 -22.054 -18.907 1.00 52.54 87 ILE E CA 1
ATOM 9604 C C . ILE E 1 87 ? -51.771 -21.551 -17.600 1.00 52.95 87 ILE E C 1
ATOM 9605 O O . ILE E 1 87 ? -52.586 -22.237 -16.975 1.00 49.02 87 ILE E O 1
ATOM 9610 N N . LEU E 1 88 ? -51.371 -20.340 -17.215 1.00 56.05 88 LEU E N 1
ATOM 9611 C CA . LEU E 1 88 ? -51.908 -19.657 -16.041 1.00 57.47 88 LEU E CA 1
ATOM 9612 C C . LEU E 1 88 ? -53.440 -19.653 -16.005 1.00 59.90 88 LEU E C 1
ATOM 9613 O O . LEU E 1 88 ? -54.035 -20.143 -15.040 1.00 62.54 88 LEU E O 1
ATOM 9618 N N . ASN E 1 89 ? -54.068 -19.121 -17.058 1.00 62.29 89 ASN E N 1
ATOM 9619 C CA . ASN E 1 89 ? -55.535 -19.132 -17.191 1.00 63.18 89 ASN E CA 1
ATOM 9620 C C . ASN E 1 89 ? -56.131 -20.538 -17.055 1.00 62.92 89 ASN E C 1
ATOM 9621 O O . ASN E 1 89 ? -57.193 -20.714 -16.450 1.00 59.78 89 ASN E O 1
ATOM 9626 N N . GLN E 1 90 ? -55.428 -21.528 -17.610 1.00 62.37 90 GLN E N 1
ATOM 9627 C CA . GLN E 1 90 ? -55.830 -22.929 -17.529 1.00 59.46 90 GLN E CA 1
ATOM 9628 C C . GLN E 1 90 ? -55.710 -23.466 -16.092 1.00 56.92 90 GLN E C 1
ATOM 9629 O O . GLN E 1 90 ? -56.574 -24.216 -15.623 1.00 54.02 90 GLN E O 1
ATOM 9635 N N . THR E 1 91 ? -54.647 -23.059 -15.399 1.00 55.28 91 THR E N 1
ATOM 9636 C CA . THR E 1 91 ? -54.430 -23.419 -13.994 1.00 55.06 91 THR E CA 1
ATOM 9637 C C . THR E 1 91 ? -55.488 -22.771 -13.091 1.00 56.64 91 THR E C 1
ATOM 9638 O O . THR E 1 91 ? -56.050 -23.424 -12.204 1.00 56.57 91 THR E O 1
ATOM 9642 N N . ILE E 1 92 ? -55.749 -21.488 -13.334 1.00 55.42 92 ILE E N 1
ATOM 9643 C CA . ILE E 1 92 ? -56.785 -20.736 -12.630 1.00 56.26 92 ILE E CA 1
ATOM 9644 C C . ILE E 1 92 ? -58.152 -21.424 -12.743 1.00 56.98 92 ILE E C 1
ATOM 9645 O O . ILE E 1 92 ? -58.863 -21.580 -11.744 1.00 56.62 92 ILE E O 1
ATOM 9650 N N . ALA E 1 93 ? -58.500 -21.834 -13.964 1.00 57.60 93 ALA E N 1
ATOM 9651 C CA . ALA E 1 93 ? -59.743 -22.552 -14.238 1.00 56.82 93 ALA E CA 1
ATOM 9652 C C . ALA E 1 93 ? -59.802 -23.855 -13.442 1.00 55.56 93 ALA E C 1
ATOM 9653 O O . ALA E 1 93 ? -60.811 -24.149 -12.798 1.00 53.55 93 ALA E O 1
ATOM 9655 N N . LEU E 1 94 ? -58.703 -24.609 -13.472 1.00 55.42 94 LEU E N 1
ATOM 9656 C CA . LEU E 1 94 ? -58.599 -25.883 -12.758 1.00 56.43 94 LEU E CA 1
ATOM 9657 C C . LEU E 1 94 ? -58.768 -25.739 -11.239 1.00 58.26 94 LEU E C 1
ATOM 9658 O O . LEU E 1 94 ? -59.502 -26.513 -10.615 1.00 55.47 94 LEU E O 1
ATOM 9663 N N . THR E 1 95 ? -58.092 -24.741 -10.666 1.00 58.63 95 THR E N 1
ATOM 9664 C CA . THR E 1 95 ? -58.143 -24.453 -9.230 1.00 58.36 95 THR E CA 1
ATOM 9665 C C . THR E 1 95 ? -59.554 -24.080 -8.762 1.00 59.07 95 THR E C 1
ATOM 9666 O O . THR E 1 95 ? -60.026 -24.567 -7.727 1.00 56.30 95 THR E O 1
ATOM 9670 N N . ARG E 1 96 ? -60.212 -23.215 -9.534 1.00 61.40 96 ARG E N 1
ATOM 9671 C CA . ARG E 1 96 ? -61.580 -22.773 -9.263 1.00 60.10 96 ARG E CA 1
ATOM 9672 C C . ARG E 1 96 ? -62.540 -23.960 -9.272 1.00 59.54 96 ARG E C 1
ATOM 9673 O O . ARG E 1 96 ? -63.266 -24.181 -8.300 1.00 60.43 96 ARG E O 1
ATOM 9681 N N . ASP E 1 97 ? -62.513 -24.728 -10.362 1.00 59.30 97 ASP E N 1
ATOM 9682 C CA . ASP E 1 97 ? -63.400 -25.881 -10.547 1.00 59.60 97 ASP E CA 1
ATOM 9683 C C . ASP E 1 97 ? -63.174 -26.931 -9.465 1.00 58.49 97 ASP E C 1
ATOM 9684 O O . ASP E 1 97 ? -64.118 -27.584 -9.014 1.00 59.65 97 ASP E O 1
ATOM 9689 N N . LEU E 1 98 ? -61.918 -27.075 -9.044 1.00 56.33 98 LEU E N 1
ATOM 9690 C CA . LEU E 1 98 ? -61.542 -28.069 -8.043 1.00 54.61 98 LEU E CA 1
ATOM 9691 C C . LEU E 1 98 ? -61.953 -27.665 -6.621 1.00 53.92 98 LEU E C 1
ATOM 9692 O O . LEU E 1 98 ? -62.011 -28.517 -5.719 1.00 52.63 98 LEU E O 1
ATOM 9697 N N . GLY E 1 99 ? -62.239 -26.373 -6.437 1.00 49.41 99 GLY E N 1
ATOM 9698 C CA . GLY E 1 99 ? -62.703 -25.844 -5.156 1.00 49.80 99 GLY E CA 1
ATOM 9699 C C . GLY E 1 99 ? -61.614 -25.206 -4.310 1.00 49.25 99 GLY E C 1
ATOM 9700 O O . GLY E 1 99 ? -61.795 -24.995 -3.111 1.00 48.84 99 GLY E O 1
ATOM 9701 N N . GLY E 1 100 ? -60.483 -24.902 -4.938 1.00 48.36 100 GLY E N 1
ATOM 9702 C CA . GLY E 1 100 ? -59.371 -24.253 -4.264 1.00 47.37 100 GLY E CA 1
ATOM 9703 C C . GLY E 1 100 ? -59.417 -22.753 -4.425 1.00 48.68 100 GLY E C 1
ATOM 9704 O O . GLY E 1 100 ? -60.104 -22.235 -5.302 1.00 51.62 100 GLY E O 1
ATOM 9705 N N . ARG E 1 101 ? -58.679 -22.058 -3.571 1.00 50.70 101 ARG E N 1
ATOM 9706 C CA . ARG E 1 101 ? -58.611 -20.601 -3.599 1.00 51.79 101 ARG E CA 1
ATOM 9707 C C . ARG E 1 101 ? -57.186 -20.071 -3.873 1.00 50.98 101 ARG E C 1
ATOM 9708 O O . ARG E 1 101 ? -56.958 -18.851 -3.854 1.00 51.16 101 ARG E O 1
ATOM 9716 N N . LYS E 1 102 ? -56.243 -20.982 -4.138 1.00 46.80 102 LYS E N 1
ATOM 9717 C CA . LYS E 1 102 ? -54.834 -20.611 -4.331 1.00 44.99 102 LYS E CA 1
ATOM 9718 C C . LYS E 1 102 ? -54.140 -21.253 -5.530 1.00 43.99 102 LYS E C 1
ATOM 9719 O O . LYS E 1 102 ? -54.154 -22.472 -5.693 1.00 46.95 102 LYS E O 1
ATOM 9725 N N . VAL E 1 103 ? -53.529 -20.416 -6.360 1.00 41.58 103 VAL E N 1
ATOM 9726 C CA . VAL E 1 103 ? -52.594 -20.877 -7.380 1.00 41.74 103 VAL E CA 1
ATOM 9727 C C . VAL E 1 103 ? -51.186 -20.451 -6.953 1.00 42.03 103 VAL E C 1
ATOM 9728 O O . VAL E 1 103 ? -50.960 -19.279 -6.625 1.00 41.88 103 VAL E O 1
ATOM 9732 N N . ALA E 1 104 ? -50.253 -21.404 -6.954 1.00 40.90 104 ALA E N 1
ATOM 9733 C CA . ALA E 1 104 ? -48.903 -21.178 -6.428 1.00 39.85 104 ALA E CA 1
ATOM 9734 C C . ALA E 1 104 ? -47.800 -21.836 -7.284 1.00 40.00 104 ALA E C 1
ATOM 9735 O O . ALA E 1 104 ? -48.078 -22.399 -8.353 1.00 38.10 104 ALA E O 1
ATOM 9737 N N . GLY E 1 105 ? -46.555 -21.758 -6.812 1.00 38.14 105 GLY E N 1
ATOM 9738 C CA . GLY E 1 105 ? -45.414 -22.255 -7.572 1.00 39.81 105 GLY E CA 1
ATOM 9739 C C . GLY E 1 105 ? -44.740 -21.150 -8.365 1.00 42.08 105 GLY E C 1
ATOM 9740 O O . GLY E 1 105 ? -45.006 -19.969 -8.140 1.00 43.08 105 GLY E O 1
ATOM 9741 N N . ILE E 1 106 ? -43.859 -21.528 -9.289 1.00 43.17 106 ILE E N 1
ATOM 9742 C CA . ILE E 1 106 ? -43.126 -20.551 -10.089 1.00 43.82 106 ILE E CA 1
ATOM 9743 C C . ILE E 1 106 ? -44.050 -20.036 -11.190 1.00 44.86 106 ILE E C 1
ATOM 9744 O O . ILE E 1 106 ? -44.301 -20.724 -12.181 1.00 43.58 106 ILE E O 1
ATOM 9749 N N . LEU E 1 107 ? -44.555 -18.822 -10.995 1.00 44.69 107 LEU E N 1
ATOM 9750 C CA . LEU E 1 107 ? -45.574 -18.252 -11.865 1.00 44.11 107 LEU E CA 1
ATOM 9751 C C . LEU E 1 107 ? -45.051 -17.083 -12.689 1.00 44.40 107 LEU E C 1
ATOM 9752 O O . LEU E 1 107 ? -45.743 -16.591 -13.586 1.00 44.08 107 LEU E O 1
ATOM 9757 N N . SER E 1 108 ? -43.823 -16.663 -12.398 1.00 44.43 108 SER E N 1
ATOM 9758 C CA . SER E 1 108 ? -43.321 -15.358 -12.839 1.00 46.55 108 SER E CA 1
ATOM 9759 C C . SER E 1 108 ? -42.253 -15.454 -13.917 1.00 48.01 108 SER E C 1
ATOM 9760 O O . SER E 1 108 ? -41.821 -14.437 -14.475 1.00 46.29 108 SER E O 1
ATOM 9763 N N . ALA E 1 109 ? -41.821 -16.686 -14.175 1.00 47.43 109 ALA E N 1
ATOM 9764 C CA . ALA E 1 109 ? -40.728 -16.984 -15.090 1.00 47.29 109 ALA E CA 1
ATOM 9765 C C . ALA E 1 109 ? -40.713 -18.496 -15.277 1.00 47.73 109 ALA E C 1
ATOM 9766 O O . ALA E 1 109 ? -41.510 -19.203 -14.650 1.00 46.87 109 ALA E O 1
ATOM 9768 N N . GLY E 1 110 ? -39.823 -18.986 -16.139 1.00 46.20 110 GLY E N 1
ATOM 9769 C CA . GLY E 1 110 ? -39.666 -20.422 -16.348 1.00 44.52 110 GLY E CA 1
ATOM 9770 C C . GLY E 1 110 ? -39.013 -21.100 -15.154 1.00 43.50 110 GLY E C 1
ATOM 9771 O O . GLY E 1 110 ? -38.085 -20.550 -14.552 1.00 41.42 110 GLY E O 1
ATOM 9772 N N . HIS E 1 111 ? -39.512 -22.287 -14.807 1.00 43.20 111 HIS E N 1
ATOM 9773 C CA . HIS E 1 111 ? -38.911 -23.115 -13.761 1.00 44.05 111 HIS E CA 1
ATOM 9774 C C . HIS E 1 111 ? -37.755 -23.889 -14.319 1.00 43.57 111 HIS E C 1
ATOM 9775 O O . HIS E 1 111 ? -37.948 -24.804 -15.115 1.00 44.41 111 HIS E O 1
ATOM 9782 N N . GLY E 1 112 ? -36.540 -23.519 -13.916 1.00 41.66 112 GLY E N 1
ATOM 9783 C CA . GLY E 1 112 ? -35.345 -24.214 -14.378 1.00 40.69 112 GLY E CA 1
ATOM 9784 C C . GLY E 1 112 ? -34.060 -23.438 -14.200 1.00 39.72 112 GLY E C 1
ATOM 9785 O O . GLY E 1 112 ? -34.085 -22.285 -13.786 1.00 38.20 112 GLY E O 1
ATOM 9786 N N . LEU E 1 113 ? -32.931 -24.083 -14.498 1.00 40.59 113 LEU E N 1
ATOM 9787 C CA . LEU E 1 113 ? -31.654 -23.389 -14.525 1.00 41.63 113 LEU E CA 1
ATOM 9788 C C . LEU E 1 113 ? -31.570 -22.596 -15.809 1.00 44.23 113 LEU E C 1
ATOM 9789 O O . LEU E 1 113 ? -31.587 -23.148 -16.907 1.00 45.25 113 LEU E O 1
ATOM 9794 N N . GLN E 1 114 ? -31.485 -21.285 -15.649 1.00 47.30 114 GLN E N 1
ATOM 9795 C CA . GLN E 1 114 ? -31.566 -20.365 -16.758 1.00 47.59 114 GLN E CA 1
ATOM 9796 C C . GLN E 1 114 ? -30.161 -20.120 -17.301 1.00 48.56 114 GLN E C 1
ATOM 9797 O O . GLN E 1 114 ? -29.202 -20.062 -16.529 1.00 49.47 114 GLN E O 1
ATOM 9803 N N . VAL E 1 115 ? -30.038 -20.000 -18.623 1.00 49.07 115 VAL E N 1
ATOM 9804 C CA . VAL E 1 115 ? -28.727 -19.785 -19.274 1.00 50.39 115 VAL E CA 1
ATOM 9805 C C . VAL E 1 115 ? -28.428 -18.293 -19.464 1.00 51.51 115 VAL E C 1
ATOM 9806 O O . VAL E 1 115 ? -27.359 -17.907 -19.936 1.00 52.10 115 VAL E O 1
ATOM 9810 N N . GLU E 1 116 ? -29.389 -17.474 -19.055 1.00 55.15 116 GLU E N 1
ATOM 9811 C CA . GLU E 1 116 ? -29.443 -16.054 -19.345 1.00 55.29 116 GLU E CA 1
ATOM 9812 C C . GLU E 1 116 ? -29.451 -15.276 -18.035 1.00 55.05 116 GLU E C 1
ATOM 9813 O O . GLU E 1 116 ? -30.222 -15.602 -17.129 1.00 52.71 116 GLU E O 1
ATOM 9819 N N . ALA E 1 117 ? -28.603 -14.255 -17.925 1.00 57.01 117 ALA E N 1
ATOM 9820 C CA . ALA E 1 117 ? -28.693 -13.309 -16.799 1.00 56.11 117 ALA E CA 1
ATOM 9821 C C . ALA E 1 117 ? -30.001 -12.517 -16.911 1.00 55.82 117 ALA E C 1
ATOM 9822 O O . ALA E 1 117 ? -30.444 -12.215 -18.021 1.00 56.67 117 ALA E O 1
ATOM 9824 N N . PRO E 1 118 ? -30.628 -12.181 -15.769 1.00 55.13 118 PRO E N 1
ATOM 9825 C CA . PRO E 1 118 ? -31.933 -11.528 -15.863 1.00 53.27 118 PRO E CA 1
ATOM 9826 C C . PRO E 1 118 ? -31.825 -10.023 -16.183 1.00 53.19 118 PRO E C 1
ATOM 9827 O O . PRO E 1 118 ? -30.819 -9.386 -15.860 1.00 51.13 118 PRO E O 1
ATOM 9831 N N . THR E 1 119 ? -32.858 -9.475 -16.818 1.00 52.16 119 THR E N 1
ATOM 9832 C CA . THR E 1 119 ? -32.880 -8.070 -17.231 1.00 50.64 119 THR E CA 1
ATOM 9833 C C . THR E 1 119 ? -34.108 -7.380 -16.649 1.00 52.58 119 THR E C 1
ATOM 9834 O O . THR E 1 119 ? -35.110 -8.041 -16.353 1.00 53.94 119 THR E O 1
ATOM 9838 N N . ARG E 1 120 ? -34.041 -6.055 -16.503 1.00 51.66 120 ARG E N 1
ATOM 9839 C CA . ARG E 1 120 ? -35.198 -5.270 -16.062 1.00 49.33 120 ARG E CA 1
ATOM 9840 C C . ARG E 1 120 ? -36.369 -5.436 -17.022 1.00 48.39 120 ARG E C 1
ATOM 9841 O O . ARG E 1 120 ? -37.532 -5.432 -16.604 1.00 47.72 120 ARG E O 1
ATOM 9849 N N . ASP E 1 121 ? -36.059 -5.584 -18.307 1.00 47.34 121 ASP E N 1
ATOM 9850 C CA . ASP E 1 121 ? -37.103 -5.772 -19.299 1.00 48.66 121 ASP E CA 1
ATOM 9851 C C . ASP E 1 121 ? -37.826 -7.086 -19.059 1.00 47.29 121 ASP E C 1
ATOM 9852 O O . ASP E 1 121 ? -39.034 -7.173 -19.259 1.00 48.42 121 ASP E O 1
ATOM 9857 N N . GLN E 1 122 ? -37.093 -8.099 -18.607 1.00 46.09 122 GLN E N 1
ATOM 9858 C CA . GLN E 1 122 ? -37.704 -9.379 -18.239 1.00 45.32 122 GLN E CA 1
ATOM 9859 C C . GLN E 1 122 ? -38.648 -9.203 -17.048 1.00 43.53 122 GLN E C 1
ATOM 9860 O O . GLN E 1 122 ? -39.808 -9.628 -17.092 1.00 42.14 122 GLN E O 1
ATOM 9866 N N . TRP E 1 123 ? -38.127 -8.569 -15.999 1.00 42.39 123 TRP E N 1
ATOM 9867 C CA . TRP E 1 123 ? -38.891 -8.191 -14.812 1.00 42.54 123 TRP E CA 1
ATOM 9868 C C . TRP E 1 123 ? -40.182 -7.496 -15.171 1.00 41.56 123 TRP E C 1
ATOM 9869 O O . TRP E 1 123 ? -41.259 -7.977 -14.803 1.00 41.67 123 TRP E O 1
ATOM 9880 N N . ASN E 1 124 ? -40.094 -6.389 -15.917 1.00 40.91 124 ASN E N 1
ATOM 9881 C CA . ASN E 1 124 ? -41.280 -5.579 -16.273 1.00 39.59 124 ASN E CA 1
ATOM 9882 C C . ASN E 1 124 ? -42.270 -6.329 -17.155 1.00 38.84 124 ASN E C 1
ATOM 9883 O O . ASN E 1 124 ? -43.494 -6.236 -16.977 1.00 38.56 124 ASN E O 1
ATOM 9888 N N . ARG E 1 125 ? -41.724 -7.075 -18.104 1.00 39.42 125 ARG E N 1
ATOM 9889 C CA . ARG E 1 125 ? -42.516 -7.879 -19.012 1.00 41.44 125 ARG E CA 1
ATOM 9890 C C . ARG E 1 125 ? -43.359 -8.886 -18.217 1.00 44.12 125 ARG E C 1
ATOM 9891 O O . ARG E 1 125 ? -44.561 -9.039 -18.473 1.00 46.00 125 ARG E O 1
ATOM 9899 N N . SER E 1 126 ? -42.728 -9.538 -17.233 1.00 45.40 126 SER E N 1
ATOM 9900 C CA . SER E 1 126 ? -43.404 -10.496 -16.351 1.00 44.79 126 SER E CA 1
ATOM 9901 C C . SER E 1 126 ? -44.457 -9.837 -15.458 1.00 45.19 126 SER E C 1
ATOM 9902 O O . SER E 1 126 ? -45.612 -10.282 -15.410 1.00 45.73 126 SER E O 1
ATOM 9905 N N . ALA E 1 127 ? -44.048 -8.788 -14.748 1.00 43.47 127 ALA E N 1
ATOM 9906 C CA . ALA E 1 127 ? -44.950 -8.039 -13.874 1.00 42.13 127 ALA E CA 1
ATOM 9907 C C . ALA E 1 127 ? -46.197 -7.530 -14.608 1.00 41.71 127 ALA E C 1
ATOM 9908 O O . ALA E 1 127 ? -47.311 -7.656 -14.092 1.00 40.90 127 ALA E O 1
ATOM 9910 N N . ALA E 1 128 ? -46.009 -6.977 -15.810 1.00 41.37 128 ALA E N 1
ATOM 9911 C CA . ALA E 1 128 ? -47.132 -6.460 -16.605 1.00 42.18 128 ALA E CA 1
ATOM 9912 C C . ALA E 1 128 ? -48.096 -7.567 -17.028 1.00 42.17 128 ALA E C 1
ATOM 9913 O O . ALA E 1 128 ? -49.316 -7.398 -16.967 1.00 44.34 128 ALA E O 1
ATOM 9915 N N . ALA E 1 129 ? -47.549 -8.704 -17.438 1.00 42.97 129 ALA E N 1
ATOM 9916 C CA . ALA E 1 129 ? -48.371 -9.852 -17.785 1.00 43.28 129 ALA E CA 1
ATOM 9917 C C . ALA E 1 129 ? -49.176 -10.349 -16.576 1.00 43.37 129 ALA E C 1
ATOM 9918 O O . ALA E 1 129 ? -50.393 -10.536 -16.673 1.00 42.60 129 ALA E O 1
ATOM 9920 N N . LEU E 1 130 ? -48.492 -10.532 -15.442 1.00 43.77 130 LEU E N 1
ATOM 9921 C CA . LEU E 1 130 ? -49.115 -11.054 -14.214 1.00 44.68 130 LEU E CA 1
ATOM 9922 C C . LEU E 1 130 ? -50.182 -10.135 -13.621 1.00 46.08 130 LEU E C 1
ATOM 9923 O O . LEU E 1 130 ? -51.179 -10.610 -13.059 1.00 45.51 130 LEU E O 1
ATOM 9928 N N . ALA E 1 131 ? -49.973 -8.825 -13.753 1.00 46.60 131 ALA E N 1
ATOM 9929 C CA . ALA E 1 131 ? -50.987 -7.846 -13.371 1.00 48.31 131 ALA E CA 1
ATOM 9930 C C . ALA E 1 131 ? -52.320 -8.183 -14.026 1.00 49.98 131 ALA E C 1
ATOM 9931 O O . ALA E 1 131 ? -53.358 -8.116 -13.375 1.00 52.16 131 ALA E O 1
ATOM 9933 N N . LYS E 1 132 ? -52.282 -8.578 -15.300 1.00 52.95 132 LYS E N 1
ATOM 9934 C CA . LYS E 1 132 ? -53.497 -8.972 -16.034 1.00 53.88 132 LYS E CA 1
ATOM 9935 C C . LYS E 1 132 ? -54.028 -10.352 -15.640 1.00 52.71 132 LYS E C 1
ATOM 9936 O O . LYS E 1 132 ? -55.242 -10.549 -15.554 1.00 51.86 132 LYS E O 1
ATOM 9942 N N . VAL E 1 133 ? -53.117 -11.296 -15.401 1.00 53.00 133 VAL E N 1
ATOM 9943 C CA . VAL E 1 133 ? -53.479 -12.676 -15.042 1.00 50.92 133 VAL E CA 1
ATOM 9944 C C . VAL E 1 133 ? -54.185 -12.712 -13.693 1.00 50.46 133 VAL E C 1
ATOM 9945 O O . VAL E 1 133 ? -55.171 -13.435 -13.504 1.00 50.84 133 VAL E O 1
ATOM 9949 N N . ALA E 1 134 ? -53.677 -11.910 -12.764 1.00 50.81 134 ALA E N 1
ATOM 9950 C CA . ALA E 1 134 ? -54.271 -11.762 -11.439 1.00 49.44 134 ALA E CA 1
ATOM 9951 C C . ALA E 1 134 ? -55.768 -11.475 -11.499 1.00 49.03 134 ALA E C 1
ATOM 9952 O O . ALA E 1 134 ? -56.531 -12.040 -10.723 1.00 50.01 134 ALA E O 1
ATOM 9954 N N . GLU E 1 135 ? -56.176 -10.604 -12.423 1.00 50.62 135 GLU E N 1
ATOM 9955 C CA . GLU E 1 135 ? -57.579 -10.201 -12.553 1.00 50.68 135 GLU E CA 1
ATOM 9956 C C . GLU E 1 135 ? -58.469 -11.350 -13.004 1.00 49.92 135 GLU E C 1
ATOM 9957 O O . GLU E 1 135 ? -59.598 -11.494 -12.519 1.00 50.23 135 GLU E O 1
ATOM 9963 N N . THR E 1 136 ? -57.951 -12.169 -13.916 1.00 48.74 136 THR E N 1
ATOM 9964 C CA . THR E 1 136 ? -58.639 -13.376 -14.359 1.00 49.03 136 THR E CA 1
ATOM 9965 C C . THR E 1 136 ? -58.862 -14.298 -13.165 1.00 51.90 136 THR E C 1
ATOM 9966 O O . THR E 1 136 ? -59.942 -14.868 -13.010 1.00 54.10 136 THR E O 1
ATOM 9970 N N . ALA E 1 137 ? -57.841 -14.410 -12.312 1.00 53.95 137 ALA E N 1
ATOM 9971 C CA . ALA E 1 137 ? -57.924 -15.185 -11.075 1.00 52.97 137 ALA E CA 1
ATOM 9972 C C . ALA E 1 137 ? -58.867 -14.560 -10.050 1.00 53.51 137 ALA E C 1
ATOM 9973 O O . ALA E 1 137 ? -59.642 -15.271 -9.407 1.00 55.42 137 ALA E O 1
ATOM 9975 N N . LYS E 1 138 ? -58.789 -13.238 -9.888 1.00 52.91 138 LYS E N 1
ATOM 9976 C CA . LYS E 1 138 ? -59.679 -12.501 -8.976 1.00 54.52 138 LYS E CA 1
ATOM 9977 C C . LYS E 1 138 ? -61.158 -12.766 -9.300 1.00 55.31 138 LYS E C 1
ATOM 9978 O O . LYS E 1 138 ? -61.981 -12.925 -8.396 1.00 55.48 138 LYS E O 1
ATOM 9984 N N . ALA E 1 139 ? -61.479 -12.822 -10.592 1.00 55.37 139 ALA E N 1
ATOM 9985 C CA . ALA E 1 139 ? -62.826 -13.156 -11.046 1.00 54.97 139 ALA E CA 1
ATOM 9986 C C . ALA E 1 139 ? -63.154 -14.614 -10.732 1.00 55.73 139 ALA E C 1
ATOM 9987 O O . ALA E 1 139 ? -64.319 -14.959 -10.518 1.00 56.34 139 ALA E O 1
ATOM 9989 N N . ALA E 1 140 ? -62.122 -15.458 -10.694 1.00 53.61 140 ALA E N 1
ATOM 9990 C CA . ALA E 1 140 ? -62.292 -16.895 -10.477 1.00 50.51 140 ALA E CA 1
ATOM 9991 C C . ALA E 1 140 ? -62.384 -17.297 -9.006 1.00 51.38 140 ALA E C 1
ATOM 9992 O O . ALA E 1 140 ? -62.648 -18.459 -8.701 1.00 51.72 140 ALA E O 1
ATOM 9994 N N . GLY E 1 141 ? -62.189 -16.337 -8.101 1.00 54.38 141 GLY E N 1
ATOM 9995 C CA . GLY E 1 141 ? -62.209 -16.601 -6.656 1.00 55.16 141 GLY E CA 1
ATOM 9996 C C . GLY E 1 141 ? -60.873 -17.137 -6.158 1.00 56.98 141 GLY E C 1
ATOM 9997 O O . GLY E 1 141 ? -60.811 -17.865 -5.164 1.00 57.31 141 GLY E O 1
ATOM 9998 N N . VAL E 1 142 ? -59.802 -16.751 -6.845 1.00 55.39 142 VAL E N 1
ATOM 9999 C CA . VAL E 1 142 ? -58.487 -17.355 -6.659 1.00 55.24 142 VAL E CA 1
ATOM 10000 C C . VAL E 1 142 ? -57.387 -16.292 -6.527 1.00 53.85 142 VAL E C 1
ATOM 10001 O O . VAL E 1 142 ? -57.427 -15.254 -7.190 1.00 54.00 142 VAL E O 1
ATOM 10005 N N . THR E 1 143 ? -56.423 -16.560 -5.650 1.00 51.51 143 THR E N 1
ATOM 10006 C CA . THR E 1 143 ? -55.262 -15.688 -5.452 1.00 46.38 143 THR E CA 1
ATOM 10007 C C . THR E 1 143 ? -54.075 -16.225 -6.252 1.00 44.65 143 THR E C 1
ATOM 10008 O O . THR E 1 143 ? -53.997 -17.425 -6.512 1.00 46.66 143 THR E O 1
ATOM 10012 N N . LEU E 1 144 ? -53.169 -15.337 -6.655 1.00 42.00 144 LEU E N 1
ATOM 10013 C CA . LEU E 1 144 ? -51.905 -15.741 -7.257 1.00 40.07 144 LEU E CA 1
ATOM 10014 C C . LEU E 1 144 ? -50.812 -15.634 -6.217 1.00 40.40 144 LEU E C 1
ATOM 10015 O O . LEU E 1 144 ? -50.682 -14.606 -5.553 1.00 40.95 144 LEU E O 1
ATOM 10020 N N . ASN E 1 145 ? -50.034 -16.705 -6.073 1.00 40.39 145 ASN E N 1
ATOM 10021 C CA . ASN E 1 145 ? -49.006 -16.788 -5.039 1.00 37.58 145 ASN E CA 1
ATOM 10022 C C . ASN E 1 145 ? -47.654 -17.153 -5.617 1.00 37.60 145 ASN E C 1
ATOM 10023 O O . ASN E 1 145 ? -47.372 -18.319 -5.892 1.00 37.65 145 ASN E O 1
ATOM 10028 N N . LEU E 1 146 ? -46.822 -16.138 -5.809 1.00 37.03 146 LEU E N 1
ATOM 10029 C CA . LEU E 1 146 ? -45.530 -16.325 -6.436 1.00 35.94 146 LEU E CA 1
ATOM 10030 C C . LEU E 1 146 ? -44.556 -17.028 -5.504 1.00 35.70 146 LEU E C 1
ATOM 10031 O O . LEU E 1 146 ? -44.159 -16.480 -4.474 1.00 34.41 146 LEU E O 1
ATOM 10036 N N . GLU E 1 147 ? -44.180 -18.253 -5.864 1.00 36.19 147 GLU E N 1
ATOM 10037 C CA . GLU E 1 147 ? -43.128 -18.940 -5.127 1.00 35.30 147 GLU E CA 1
ATOM 10038 C C . GLU E 1 147 ? -41.789 -18.264 -5.391 1.00 35.33 147 GLU E C 1
ATOM 10039 O O . GLU E 1 147 ? -41.463 -17.891 -6.525 1.00 35.23 147 GLU E O 1
ATOM 10045 N N . ILE E 1 148 ? -41.044 -18.063 -4.314 1.00 34.34 148 ILE E N 1
ATOM 10046 C CA . ILE E 1 148 ? -39.748 -17.428 -4.387 1.00 33.51 148 ILE E CA 1
ATOM 10047 C C . ILE E 1 148 ? -38.745 -18.567 -4.268 1.00 34.33 148 ILE E C 1
ATOM 10048 O O . ILE E 1 148 ? -38.625 -19.191 -3.211 1.00 35.57 148 ILE E O 1
ATOM 10053 N N . VAL E 1 149 ? -38.067 -18.867 -5.370 1.00 33.42 149 VAL E N 1
ATOM 10054 C CA . VAL E 1 149 ? -37.222 -20.059 -5.446 1.00 34.37 149 VAL E CA 1
ATOM 10055 C C . VAL E 1 149 ? -35.730 -19.747 -5.580 1.00 34.65 149 VAL E C 1
ATOM 10056 O O . VAL E 1 149 ? -35.339 -18.588 -5.700 1.00 36.78 149 VAL E O 1
ATOM 10060 N N . ASN E 1 150 ? -34.902 -20.780 -5.526 1.00 33.70 150 ASN E N 1
ATOM 10061 C CA . ASN E 1 150 ? -33.456 -20.586 -5.523 1.00 34.54 150 ASN E CA 1
ATOM 10062 C C . ASN E 1 150 ? -32.903 -20.295 -6.920 1.00 34.82 150 ASN E C 1
ATOM 10063 O O . ASN E 1 150 ? -33.563 -20.565 -7.937 1.00 34.17 150 ASN E O 1
ATOM 10068 N N . ARG E 1 151 ? -31.681 -19.763 -6.942 1.00 34.98 151 ARG E N 1
ATOM 10069 C CA . ARG E 1 151 ? -30.978 -19.371 -8.164 1.00 35.53 151 ARG E CA 1
ATOM 10070 C C . ARG E 1 151 ? -30.998 -20.416 -9.285 1.00 37.40 151 ARG E C 1
ATOM 10071 O O . ARG E 1 151 ? -31.061 -20.054 -10.466 1.00 38.31 151 ARG E O 1
ATOM 10079 N N . PHE E 1 152 ? -30.963 -21.699 -8.916 1.00 38.49 152 PHE E N 1
ATOM 10080 C CA . PHE E 1 152 ? -30.945 -22.793 -9.895 1.00 39.30 152 PHE E CA 1
ATOM 10081 C C . PHE E 1 152 ? -32.322 -23.144 -10.450 1.00 41.11 152 PHE E C 1
ATOM 10082 O O . PHE E 1 152 ? -32.419 -23.818 -11.472 1.00 43.14 152 PHE E O 1
ATOM 10090 N N . GLU E 1 153 ? -33.372 -22.688 -9.802 1.00 42.76 153 GLU E N 1
ATOM 10091 C CA . GLU E 1 153 ? -34.695 -23.017 -10.253 1.00 43.32 153 GLU E CA 1
ATOM 10092 C C . GLU E 1 153 ? -35.474 -21.907 -10.905 1.00 44.14 153 GLU E C 1
ATOM 10093 O O . GLU E 1 153 ? -36.476 -22.147 -11.534 1.00 42.03 153 GLU E O 1
ATOM 10099 N N . SER E 1 154 ? -35.009 -20.687 -10.717 1.00 43.94 154 SER E N 1
ATOM 10100 C CA . SER E 1 154 ? -35.489 -19.546 -11.446 1.00 43.48 154 SER E CA 1
ATOM 10101 C C . SER E 1 154 ? -34.556 -18.394 -11.440 1.00 44.02 154 SER E C 1
ATOM 10102 O O . SER E 1 154 ? -33.642 -18.300 -10.669 1.00 42.51 154 SER E O 1
ATOM 10105 N N . ASN E 1 155 ? -34.857 -17.484 -12.322 1.00 44.01 155 ASN E N 1
ATOM 10106 C CA . ASN E 1 155 ? -33.971 -16.421 -12.661 1.00 46.15 155 ASN E CA 1
ATOM 10107 C C . ASN E 1 155 ? -34.283 -15.059 -12.083 1.00 44.01 155 ASN E C 1
ATOM 10108 O O . ASN E 1 155 ? -33.444 -14.204 -12.027 1.00 40.37 155 ASN E O 1
ATOM 10113 N N . LEU E 1 156 ? -35.521 -14.882 -11.676 1.00 42.16 156 LEU E N 1
ATOM 10114 C CA . LEU E 1 156 ? -36.044 -13.593 -11.332 1.00 41.32 156 LEU E CA 1
ATOM 10115 C C . LEU E 1 156 ? -36.174 -13.385 -9.847 1.00 40.44 156 LEU E C 1
ATOM 10116 O O . LEU E 1 156 ? -35.363 -12.741 -9.249 1.00 38.53 156 LEU E O 1
ATOM 10121 N N . LEU E 1 157 ? -37.194 -13.969 -9.258 1.00 40.82 157 LEU E N 1
ATOM 10122 C CA . LEU E 1 157 ? -37.463 -13.786 -7.856 1.00 39.19 157 LEU E CA 1
ATOM 10123 C C . LEU E 1 157 ? -36.897 -14.886 -7.033 1.00 38.69 157 LEU E C 1
ATOM 10124 O O . LEU E 1 157 ? -37.419 -15.956 -7.010 1.00 37.70 157 LEU E O 1
ATOM 10129 N N . ASN E 1 158 ? -35.814 -14.578 -6.346 1.00 39.18 158 ASN E N 1
ATOM 10130 C CA . ASN E 1 158 ? -35.094 -15.526 -5.542 1.00 38.52 158 ASN E CA 1
ATOM 10131 C C . ASN E 1 158 ? -35.171 -15.083 -4.124 1.00 38.30 158 ASN E C 1
ATOM 10132 O O . ASN E 1 158 ? -34.650 -15.700 -3.261 1.00 39.23 158 ASN E O 1
ATOM 10137 N N . THR E 1 159 ? -35.777 -13.955 -3.881 1.00 38.20 159 THR E N 1
ATOM 10138 C CA . THR E 1 159 ? -35.705 -13.365 -2.574 1.00 38.47 159 THR E CA 1
ATOM 10139 C C . THR E 1 159 ? -36.994 -12.699 -2.255 1.00 38.06 159 THR E C 1
ATOM 10140 O O . THR E 1 159 ? -37.634 -12.226 -3.129 1.00 40.41 159 THR E O 1
ATOM 10144 N N . ALA E 1 160 ? -37.375 -12.651 -0.999 1.00 37.59 160 ALA E N 1
ATOM 10145 C CA . ALA E 1 160 ? -38.615 -12.007 -0.588 1.00 37.87 160 ALA E CA 1
ATOM 10146 C C . ALA E 1 160 ? -38.678 -10.519 -0.873 1.00 37.36 160 ALA E C 1
ATOM 10147 O O . ALA E 1 160 ? -39.696 -10.000 -1.214 1.00 39.77 160 ALA E O 1
ATOM 10149 N N . ALA E 1 161 ? -37.574 -9.839 -0.703 1.00 36.98 161 ALA E N 1
ATOM 10150 C CA . ALA E 1 161 ? -37.491 -8.454 -1.003 1.00 37.38 161 ALA E CA 1
ATOM 10151 C C . ALA E 1 161 ? -37.762 -8.284 -2.444 1.00 38.61 161 ALA E C 1
ATOM 10152 O O . ALA E 1 161 ? -38.412 -7.357 -2.825 1.00 39.90 161 ALA E O 1
ATOM 10154 N N . GLN E 1 162 ? -37.218 -9.164 -3.252 1.00 38.20 162 GLN E N 1
ATOM 10155 C CA . GLN E 1 162 ? -37.404 -9.105 -4.668 1.00 38.28 162 GLN E CA 1
ATOM 10156 C C . GLN E 1 162 ? -38.815 -9.313 -5.030 1.00 38.89 162 GLN E C 1
ATOM 10157 O O . GLN E 1 162 ? -39.362 -8.610 -5.834 1.00 38.37 162 GLN E O 1
ATOM 10163 N N . GLY E 1 163 ? -39.403 -10.309 -4.408 1.00 40.01 163 GLY E N 1
ATOM 10164 C CA . GLY E 1 163 ? -40.804 -10.640 -4.615 1.00 41.14 163 GLY E CA 1
ATOM 10165 C C . GLY E 1 163 ? -41.679 -9.498 -4.156 1.00 40.83 163 GLY E C 1
ATOM 10166 O O . GLY E 1 163 ? -42.732 -9.235 -4.735 1.00 41.31 163 GLY E O 1
ATOM 10167 N N . LEU E 1 164 ? -41.216 -8.814 -3.115 1.00 41.43 164 LEU E N 1
ATOM 10168 C CA . LEU E 1 164 ? -41.941 -7.702 -2.509 1.00 42.61 164 LEU E CA 1
ATOM 10169 C C . LEU E 1 164 ? -41.943 -6.484 -3.438 1.00 42.91 164 LEU E C 1
ATOM 10170 O O . LEU E 1 164 ? -42.963 -5.813 -3.593 1.00 44.16 164 LEU E O 1
ATOM 10175 N N . ALA E 1 165 ? -40.798 -6.224 -4.062 1.00 41.05 165 ALA E N 1
ATOM 10176 C CA . ALA E 1 165 ? -40.654 -5.131 -5.003 1.00 39.81 165 ALA E CA 1
ATOM 10177 C C . ALA E 1 165 ? -41.349 -5.466 -6.302 1.00 40.93 165 ALA E C 1
ATOM 10178 O O . ALA E 1 165 ? -41.838 -4.577 -6.995 1.00 44.06 165 ALA E O 1
ATOM 10180 N N . PHE E 1 166 ? -41.375 -6.752 -6.635 1.00 40.40 166 PHE E N 1
ATOM 10181 C CA . PHE E 1 166 ? -42.015 -7.215 -7.850 1.00 38.91 166 PHE E CA 1
ATOM 10182 C C . PHE E 1 166 ? -43.510 -7.000 -7.760 1.00 39.94 166 PHE E C 1
ATOM 10183 O O . PHE E 1 166 ? -44.112 -6.488 -8.700 1.00 41.01 166 PHE E O 1
ATOM 10191 N N . ILE E 1 167 ? -44.095 -7.396 -6.628 1.00 40.93 167 ILE E N 1
ATOM 10192 C CA . ILE E 1 167 ? -45.543 -7.298 -6.401 1.00 41.82 167 ILE E CA 1
ATOM 10193 C C . ILE E 1 167 ? -46.005 -5.843 -6.491 1.00 44.87 167 ILE E C 1
ATOM 10194 O O . ILE E 1 167 ? -47.021 -5.546 -7.127 1.00 47.06 167 ILE E O 1
ATOM 10199 N N . GLU E 1 168 ? -45.207 -4.936 -5.971 1.00 47.73 168 GLU E N 1
ATOM 10200 C CA . GLU E 1 168 ? -45.481 -3.534 -6.034 1.00 48.01 168 GLU E CA 1
ATOM 10201 C C . GLU E 1 168 ? -45.533 -3.066 -7.448 1.00 48.24 168 GLU E C 1
ATOM 10202 O O . GLU E 1 168 ? -46.299 -2.203 -7.789 1.00 50.15 168 GLU E O 1
ATOM 10208 N N . ASP E 1 169 ? -44.664 -3.596 -8.264 1.00 46.55 169 ASP E N 1
ATOM 10209 C CA . ASP E 1 169 ? -44.700 -3.332 -9.669 1.00 45.98 169 ASP E CA 1
ATOM 10210 C C . ASP E 1 169 ? -45.856 -3.832 -10.443 1.00 46.53 169 ASP E C 1
ATOM 10211 O O . ASP E 1 169 ? -46.250 -3.217 -11.378 1.00 49.55 169 ASP E O 1
ATOM 10216 N N . THR E 1 170 ? -46.376 -4.980 -10.109 1.00 45.92 170 THR E N 1
ATOM 10217 C CA . THR E 1 170 ? -47.539 -5.437 -10.790 1.00 48.14 170 THR E CA 1
ATOM 10218 C C . THR E 1 170 ? -48.582 -4.421 -10.491 1.00 50.80 170 THR E C 1
ATOM 10219 O O . THR E 1 170 ? -49.443 -4.168 -11.287 1.00 49.87 170 THR E O 1
ATOM 10223 N N . GLY E 1 171 ? -48.546 -3.896 -9.285 1.00 52.39 171 GLY E N 1
ATOM 10224 C CA . GLY E 1 171 ? -49.444 -2.848 -8.894 1.00 51.81 171 GLY E CA 1
ATOM 10225 C C . GLY E 1 171 ? -50.726 -3.516 -8.546 1.00 52.77 171 GLY E C 1
ATOM 10226 O O . GLY E 1 171 ? -51.731 -2.899 -8.264 1.00 53.30 171 GLY E O 1
ATOM 10227 N N . SER E 1 172 ? -50.660 -4.822 -8.576 1.00 51.81 172 SER E N 1
ATOM 10228 C CA . SER E 1 172 ? -51.816 -5.673 -8.334 1.00 49.81 172 SER E CA 1
ATOM 10229 C C . SER E 1 172 ? -52.039 -5.926 -6.845 1.00 49.20 172 SER E C 1
ATOM 10230 O O . SER E 1 172 ? -51.152 -5.695 -6.021 1.00 47.01 172 SER E O 1
ATOM 10233 N N . ASP E 1 173 ? -53.237 -6.402 -6.520 1.00 49.90 173 ASP E N 1
ATOM 10234 C CA . ASP E 1 173 ? -53.678 -6.563 -5.138 1.00 50.80 173 ASP E CA 1
ATOM 10235 C C . ASP E 1 173 ? -54.178 -7.984 -4.906 1.00 49.23 173 ASP E C 1
ATOM 10236 O O . ASP E 1 173 ? -54.721 -8.299 -3.843 1.00 49.12 173 ASP E O 1
ATOM 10241 N N . ASN E 1 174 ? -53.990 -8.830 -5.913 1.00 46.57 174 ASN E N 1
ATOM 10242 C CA . ASN E 1 174 ? -54.351 -10.237 -5.824 1.00 46.49 174 ASN E CA 1
ATOM 10243 C C . ASN E 1 174 ? -53.130 -11.132 -6.078 1.00 45.92 174 ASN E C 1
ATOM 10244 O O . ASN E 1 174 ? -53.250 -12.276 -6.525 1.00 45.30 174 ASN E O 1
ATOM 10249 N N . ILE E 1 175 ? -51.951 -10.588 -5.800 1.00 44.45 175 ILE E N 1
ATOM 10250 C CA . ILE E 1 175 ? -50.704 -11.326 -5.949 1.00 44.75 175 ILE E CA 1
ATOM 10251 C C . ILE E 1 175 ? -49.918 -11.271 -4.645 1.00 43.96 175 ILE E C 1
ATOM 10252 O O . ILE E 1 175 ? -49.562 -10.195 -4.155 1.00 44.04 175 ILE E O 1
ATOM 10257 N N . PHE E 1 176 ? -49.641 -12.444 -4.095 1.00 43.91 176 PHE E N 1
ATOM 10258 C CA . PHE E 1 176 ? -48.977 -12.545 -2.804 1.00 42.76 176 PHE E CA 1
ATOM 10259 C C . PHE E 1 176 ? -47.724 -13.402 -2.927 1.00 41.83 176 PHE E C 1
ATOM 10260 O O . PHE E 1 176 ? -47.497 -14.035 -3.966 1.00 42.72 176 PHE E O 1
ATOM 10268 N N . LEU E 1 177 ? -46.896 -13.393 -1.886 1.00 39.63 177 LEU E N 1
ATOM 10269 C CA . LEU E 1 177 ? -45.683 -14.206 -1.876 1.00 37.75 177 LEU E CA 1
ATOM 10270 C C . LEU E 1 177 ? -45.974 -15.629 -1.439 1.00 36.97 177 LEU E C 1
ATOM 10271 O O . LEU E 1 177 ? -46.646 -15.849 -0.433 1.00 37.74 177 LEU E O 1
ATOM 10276 N N . HIS E 1 178 ? -45.470 -16.591 -2.205 1.00 36.88 178 HIS E N 1
ATOM 10277 C CA . HIS E 1 178 ? -45.389 -17.981 -1.755 1.00 35.59 178 HIS E CA 1
ATOM 10278 C C . HIS E 1 178 ? -43.962 -18.276 -1.354 1.00 34.12 178 HIS E C 1
ATOM 10279 O O . HIS E 1 178 ? -43.072 -18.364 -2.204 1.00 33.97 178 HIS E O 1
ATOM 10286 N N . LEU E 1 179 ? -43.734 -18.401 -0.047 1.00 32.93 179 LEU E N 1
ATOM 10287 C CA . LEU E 1 179 ? -42.407 -18.682 0.503 1.00 31.84 179 LEU E CA 1
ATOM 10288 C C . LEU E 1 179 ? -42.174 -20.172 0.720 1.00 33.08 179 LEU E C 1
ATOM 10289 O O . LEU E 1 179 ? -43.100 -20.907 1.062 1.00 34.58 179 LEU E O 1
ATOM 10294 N N . ASP E 1 180 ? -40.927 -20.601 0.546 1.00 32.83 180 ASP E N 1
ATOM 10295 C CA . ASP E 1 180 ? -40.528 -21.992 0.710 1.00 33.02 180 ASP E CA 1
ATOM 10296 C C . ASP E 1 180 ? -39.227 -21.987 1.503 1.00 33.82 180 ASP E C 1
ATOM 10297 O O . ASP E 1 180 ? -38.271 -21.329 1.097 1.00 34.59 180 ASP E O 1
ATOM 10302 N N . THR E 1 181 ? -39.182 -22.706 2.629 1.00 33.96 181 THR E N 1
ATOM 10303 C CA . THR E 1 181 ? -38.017 -22.633 3.535 1.00 34.62 181 THR E CA 1
ATOM 10304 C C . THR E 1 181 ? -36.732 -23.209 2.923 1.00 35.20 181 THR E C 1
ATOM 10305 O O . THR E 1 181 ? -35.642 -22.715 3.184 1.00 34.12 181 THR E O 1
ATOM 10309 N N . PHE E 1 182 ? -36.882 -24.244 2.098 1.00 36.66 182 PHE E N 1
ATOM 10310 C CA . PHE E 1 182 ? -35.778 -24.848 1.353 1.00 36.05 182 PHE E CA 1
ATOM 10311 C C . PHE E 1 182 ? -35.068 -23.807 0.499 1.00 36.80 182 PHE E C 1
ATOM 10312 O O . PHE E 1 182 ? -33.846 -23.679 0.568 1.00 37.40 182 PHE E O 1
ATOM 10320 N N . HIS E 1 183 ? -35.837 -23.060 -0.291 1.00 37.62 183 HIS E N 1
ATOM 10321 C CA . HIS E 1 183 ? -35.286 -21.975 -1.107 1.00 37.13 183 HIS E CA 1
ATOM 10322 C C . HIS E 1 183 ? -34.772 -20.860 -0.242 1.00 37.68 183 HIS E C 1
ATOM 10323 O O . HIS E 1 183 ? -33.643 -20.385 -0.434 1.00 39.05 183 HIS E O 1
ATOM 10330 N N . MET E 1 184 ? -35.578 -20.449 0.737 1.00 36.49 184 MET E N 1
ATOM 10331 C CA . MET E 1 184 ? -35.193 -19.360 1.630 1.00 35.64 184 MET E CA 1
ATOM 10332 C C . MET E 1 184 ? -33.853 -19.585 2.302 1.00 36.01 184 MET E C 1
ATOM 10333 O O . MET E 1 184 ? -33.094 -18.638 2.511 1.00 39.01 184 MET E O 1
ATOM 10338 N N . ASN E 1 185 ? -33.551 -20.829 2.652 1.00 34.65 185 ASN E N 1
ATOM 10339 C CA . ASN E 1 185 ? -32.310 -21.083 3.360 1.00 34.12 185 ASN E CA 1
ATOM 10340 C C . ASN E 1 185 ? -31.075 -20.894 2.467 1.00 33.90 185 ASN E C 1
ATOM 10341 O O . ASN E 1 185 ? -30.012 -20.500 2.944 1.00 33.38 185 ASN E O 1
ATOM 10346 N N . ILE E 1 186 ? -31.245 -21.145 1.173 1.00 34.68 186 ILE E N 1
ATOM 10347 C CA . ILE E 1 186 ? -30.207 -20.893 0.170 1.00 35.86 186 ILE E CA 1
ATOM 10348 C C . ILE E 1 186 ? -29.994 -19.394 -0.125 1.00 37.71 186 ILE E C 1
ATOM 10349 O O . ILE E 1 186 ? -28.852 -18.975 -0.342 1.00 38.17 186 ILE E O 1
ATOM 10354 N N . GLU E 1 187 ? -31.071 -18.595 -0.110 1.00 37.91 187 GLU E N 1
ATOM 10355 C CA . GLU E 1 187 ? -31.043 -17.242 -0.701 1.00 37.83 187 GLU E CA 1
ATOM 10356 C C . GLU E 1 187 ? -31.210 -16.061 0.282 1.00 37.88 187 GLU E C 1
ATOM 10357 O O . GLU E 1 187 ? -30.689 -14.960 0.043 1.00 37.90 187 GLU E O 1
ATOM 10363 N N . GLU E 1 188 ? -31.951 -16.275 1.365 1.00 36.09 188 GLU E N 1
ATOM 10364 C CA . GLU E 1 188 ? -32.242 -15.201 2.309 1.00 35.04 188 GLU E CA 1
ATOM 10365 C C . GLU E 1 188 ? -31.060 -14.908 3.224 1.00 36.84 188 GLU E C 1
ATOM 10366 O O . GLU E 1 188 ? -30.231 -15.784 3.479 1.00 39.17 188 GLU E O 1
ATOM 10372 N N . ALA E 1 189 ? -30.976 -13.668 3.704 1.00 36.99 189 ALA E N 1
ATOM 10373 C CA . ALA E 1 189 ? -29.943 -13.290 4.650 1.00 36.92 189 ALA E CA 1
ATOM 10374 C C . ALA E 1 189 ? -30.220 -14.003 5.960 1.00 39.00 189 ALA E C 1
ATOM 10375 O O . ALA E 1 189 ? -29.310 -14.525 6.604 1.00 38.78 189 ALA E O 1
ATOM 10377 N N . ASP E 1 190 ? -31.496 -14.025 6.333 1.00 41.04 190 ASP E N 1
ATOM 10378 C CA . ASP E 1 190 ? -31.969 -14.710 7.522 1.00 42.06 190 ASP E CA 1
ATOM 10379 C C . ASP E 1 190 ? -33.421 -15.078 7.265 1.00 42.19 190 ASP E C 1
ATOM 10380 O O . ASP E 1 190 ? -34.264 -14.193 7.102 1.00 44.96 190 ASP E O 1
ATOM 10385 N N . VAL E 1 191 ? -33.713 -16.374 7.213 1.00 40.35 191 VAL E N 1
ATOM 10386 C CA . VAL E 1 191 ? -35.082 -16.853 6.960 1.00 39.67 191 VAL E CA 1
ATOM 10387 C C . VAL E 1 191 ? -36.088 -16.183 7.908 1.00 38.84 191 VAL E C 1
ATOM 10388 O O . VAL E 1 191 ? -37.192 -15.815 7.493 1.00 38.34 191 VAL E O 1
ATOM 10392 N N . GLY E 1 192 ? -35.684 -16.003 9.166 1.00 37.30 192 GLY E N 1
ATOM 10393 C CA . GLY E 1 192 ? -36.527 -15.347 10.169 1.00 35.98 192 GLY E CA 1
ATOM 10394 C C . GLY E 1 192 ? -36.847 -13.914 9.807 1.00 34.66 192 GLY E C 1
ATOM 10395 O O . GLY E 1 192 ? -38.015 -13.557 9.602 1.00 33.83 192 GLY E O 1
ATOM 10396 N N . LEU E 1 193 ? -35.793 -13.103 9.720 1.00 33.90 193 LEU E N 1
ATOM 10397 C CA . LEU E 1 193 ? -35.889 -11.697 9.326 1.00 32.06 193 LEU E CA 1
ATOM 10398 C C . LEU E 1 193 ? -36.633 -11.546 8.011 1.00 32.04 193 LEU E C 1
ATOM 10399 O O . LEU E 1 193 ? -37.387 -10.601 7.830 1.00 32.81 193 LEU E O 1
ATOM 10404 N N . ALA E 1 194 ? -36.418 -12.485 7.094 1.00 32.58 194 ALA E N 1
ATOM 10405 C CA . ALA E 1 194 ? -37.061 -12.427 5.790 1.00 32.87 194 ALA E CA 1
ATOM 10406 C C . ALA E 1 194 ? -38.554 -12.635 5.913 1.00 33.49 194 ALA E C 1
ATOM 10407 O O . ALA E 1 194 ? -39.323 -11.978 5.214 1.00 35.92 194 ALA E O 1
ATOM 10409 N N . ILE E 1 195 ? -38.966 -13.532 6.809 1.00 33.09 195 ILE E N 1
ATOM 10410 C CA . ILE E 1 195 ? -40.392 -13.741 7.078 1.00 33.29 195 ILE E CA 1
ATOM 10411 C C . ILE E 1 195 ? -41.046 -12.471 7.662 1.00 33.50 195 ILE E C 1
ATOM 10412 O O . ILE E 1 195 ? -42.148 -12.091 7.261 1.00 31.98 195 ILE E O 1
ATOM 10417 N N . ARG E 1 196 ? -40.344 -11.811 8.584 1.00 34.43 196 ARG E N 1
ATOM 10418 C CA . ARG E 1 196 ? -40.804 -10.550 9.175 1.00 34.96 196 ARG E CA 1
ATOM 10419 C C . ARG E 1 196 ? -40.938 -9.467 8.109 1.00 36.78 196 ARG E C 1
ATOM 10420 O O . ARG E 1 196 ? -42.010 -8.866 7.952 1.00 37.18 196 ARG E O 1
ATOM 10428 N N . HIS E 1 197 ? -39.861 -9.248 7.355 1.00 37.91 197 HIS E N 1
ATOM 10429 C CA . HIS E 1 197 ? -39.839 -8.238 6.301 1.00 39.28 197 HIS E CA 1
ATOM 10430 C C . HIS E 1 197 ? -40.937 -8.417 5.281 1.00 40.32 197 HIS E C 1
ATOM 10431 O O . HIS E 1 197 ? -41.280 -7.476 4.555 1.00 40.03 197 HIS E O 1
ATOM 10438 N N . ALA E 1 198 ? -41.513 -9.619 5.232 1.00 39.59 198 ALA E N 1
ATOM 10439 C CA . ALA E 1 198 ? -42.568 -9.924 4.285 1.00 38.10 198 ALA E CA 1
ATOM 10440 C C . ALA E 1 198 ? -43.966 -9.997 4.899 1.00 39.42 198 ALA E C 1
ATOM 10441 O O . ALA E 1 198 ? -44.928 -10.305 4.197 1.00 41.13 198 ALA E O 1
ATOM 10443 N N . ALA E 1 199 ? -44.083 -9.708 6.195 1.00 40.22 199 ALA E N 1
ATOM 10444 C CA . ALA E 1 199 ? -45.377 -9.692 6.906 1.00 41.16 199 ALA E CA 1
ATOM 10445 C C . ALA E 1 199 ? -46.511 -9.044 6.112 1.00 43.87 199 ALA E C 1
ATOM 10446 O O . ALA E 1 199 ? -46.326 -7.993 5.495 1.00 48.25 199 ALA E O 1
ATOM 10448 N N . GLY E 1 200 ? -47.688 -9.659 6.135 1.00 44.53 200 GLY E N 1
ATOM 10449 C CA . GLY E 1 200 ? -48.861 -9.079 5.480 1.00 43.96 200 GLY E CA 1
ATOM 10450 C C . GLY E 1 200 ? -48.867 -9.249 3.968 1.00 46.19 200 GLY E C 1
ATOM 10451 O O . GLY E 1 200 ? -49.872 -8.987 3.306 1.00 46.15 200 GLY E O 1
ATOM 10452 N N . LYS E 1 201 ? -47.740 -9.682 3.413 1.00 46.36 201 LYS E N 1
ATOM 10453 C CA . LYS E 1 201 ? -47.658 -9.949 1.985 1.00 45.46 201 LYS E CA 1
ATOM 10454 C C . LYS E 1 201 ? -47.462 -11.434 1.645 1.00 43.71 201 LYS E C 1
ATOM 10455 O O . LYS E 1 201 ? -47.109 -11.769 0.515 1.00 44.50 201 LYS E O 1
ATOM 10461 N N . ILE E 1 202 ? -47.719 -12.312 2.618 1.00 42.11 202 ILE E N 1
ATOM 10462 C CA . ILE E 1 202 ? -47.504 -13.757 2.472 1.00 39.10 202 ILE E CA 1
ATOM 10463 C C . ILE E 1 202 ? -48.823 -14.526 2.311 1.00 39.55 202 ILE E C 1
ATOM 10464 O O . ILE E 1 202 ? -49.675 -14.532 3.201 1.00 39.89 202 ILE E O 1
ATOM 10469 N N . GLY E 1 203 ? -48.980 -15.186 1.171 1.00 39.01 203 GLY E N 1
ATOM 10470 C CA . GLY E 1 203 ? -50.159 -15.996 0.918 1.00 38.68 203 GLY E CA 1
ATOM 10471 C C . GLY E 1 203 ? -49.985 -17.494 1.112 1.00 40.89 203 GLY E C 1
ATOM 10472 O O . GLY E 1 203 ? -50.973 -18.202 1.314 1.00 41.84 203 GLY E O 1
ATOM 10473 N N . TYR E 1 204 ? -48.747 -17.993 1.061 1.00 39.43 204 TYR E N 1
ATOM 10474 C CA . TYR E 1 204 ? -48.517 -19.442 1.088 1.00 37.83 204 TYR E CA 1
ATOM 10475 C C . TYR E 1 204 ? -47.121 -19.815 1.564 1.00 37.55 204 TYR E C 1
ATOM 10476 O O . TYR E 1 204 ? -46.138 -19.204 1.148 1.00 37.97 204 TYR E O 1
ATOM 10485 N N . VAL E 1 205 ? -47.030 -20.830 2.423 1.00 36.68 205 VAL E N 1
ATOM 10486 C CA . VAL E 1 205 ? -45.728 -21.261 2.949 1.00 35.30 205 VAL E CA 1
ATOM 10487 C C . VAL E 1 205 ? -45.474 -22.751 2.710 1.00 34.76 205 VAL E C 1
ATOM 10488 O O . VAL E 1 205 ? -46.326 -23.582 3.000 1.00 36.12 205 VAL E O 1
ATOM 10492 N N . HIS E 1 206 ? -44.305 -23.061 2.144 1.00 34.52 206 HIS E N 1
ATOM 10493 C CA . HIS E 1 206 ? -43.792 -24.432 2.008 1.00 31.71 206 HIS E CA 1
ATOM 10494 C C . HIS E 1 206 ? -42.760 -24.728 3.058 1.00 31.16 206 HIS E C 1
ATOM 10495 O O . HIS E 1 206 ? -41.725 -24.065 3.136 1.00 30.22 206 HIS E O 1
ATOM 10502 N N . ILE E 1 207 ? -43.033 -25.746 3.862 1.00 31.19 207 ILE E N 1
ATOM 10503 C CA . ILE E 1 207 ? -42.090 -26.222 4.858 1.00 30.72 207 ILE E CA 1
ATOM 10504 C C . ILE E 1 207 ? -41.300 -27.400 4.273 1.00 31.88 207 ILE E C 1
ATOM 10505 O O . ILE E 1 207 ? -41.857 -28.454 3.921 1.00 30.97 207 ILE E O 1
ATOM 10510 N N . GLY E 1 208 ? -39.993 -27.191 4.153 1.00 31.01 208 GLY E N 1
ATOM 10511 C CA . GLY E 1 208 ? -39.114 -28.180 3.576 1.00 31.14 208 GLY E CA 1
ATOM 10512 C C . GLY E 1 208 ? -37.738 -28.088 4.177 1.00 30.54 208 GLY E C 1
ATOM 10513 O O . GLY E 1 208 ? -37.186 -27.008 4.313 1.00 31.57 208 GLY E O 1
ATOM 10514 N N . GLU E 1 209 ? -37.181 -29.232 4.541 1.00 30.72 209 GLU E N 1
ATOM 10515 C CA . GLU E 1 209 ? -35.843 -29.258 5.103 1.00 30.70 209 GLU E CA 1
ATOM 10516 C C . GLU E 1 209 ? -34.801 -28.900 4.029 1.00 30.15 209 GLU E C 1
ATOM 10517 O O . GLU E 1 209 ? -35.087 -29.003 2.829 1.00 27.89 209 GLU E O 1
ATOM 10523 N N . SER E 1 210 ? -33.611 -28.482 4.476 1.00 29.19 210 SER E N 1
ATOM 10524 C CA . SER E 1 210 ? -32.520 -28.033 3.601 1.00 28.92 210 SER E CA 1
ATOM 10525 C C . SER E 1 210 ? -32.203 -28.963 2.432 1.00 29.73 210 SER E C 1
ATOM 10526 O O . SER E 1 210 ? -31.880 -28.485 1.351 1.00 29.70 210 SER E O 1
ATOM 10529 N N . HIS E 1 211 ? -32.313 -30.277 2.654 1.00 30.25 211 HIS E N 1
ATOM 10530 C CA . HIS E 1 211 ? -32.054 -31.293 1.628 1.00 30.04 211 HIS E CA 1
ATOM 10531 C C . HIS E 1 211 ? -33.330 -31.858 1.067 1.00 31.70 211 HIS E C 1
ATOM 10532 O O . HIS E 1 211 ? -33.293 -32.745 0.201 1.00 32.35 211 HIS E O 1
ATOM 10539 N N . ARG E 1 212 ? -34.465 -31.350 1.567 1.00 32.30 212 ARG E N 1
ATOM 10540 C CA . ARG E 1 212 ? -35.841 -31.722 1.137 1.00 31.25 212 ARG E CA 1
ATOM 10541 C C . ARG E 1 212 ? -36.327 -33.087 1.637 1.00 30.47 212 ARG E C 1
ATOM 10542 O O . ARG E 1 212 ? -37.288 -33.640 1.092 1.00 30.47 212 ARG E O 1
ATOM 10550 N N . GLY E 1 213 ? -35.670 -33.635 2.656 1.00 28.96 213 GLY E N 1
ATOM 10551 C CA . GLY E 1 213 ? -36.078 -34.922 3.214 1.00 29.44 213 GLY E CA 1
ATOM 10552 C C . GLY E 1 213 ? -36.936 -34.732 4.446 1.00 29.46 213 GLY E C 1
ATOM 10553 O O . GLY E 1 213 ? -37.802 -33.857 4.470 1.00 31.16 213 GLY E O 1
ATOM 10554 N N . PHE E 1 214 ? -36.693 -35.546 5.472 1.00 29.89 214 PHE E N 1
ATOM 10555 C CA . PHE E 1 214 ? -37.364 -35.390 6.768 1.00 28.41 214 PHE E CA 1
ATOM 10556 C C . PHE E 1 214 ? -37.078 -34.020 7.369 1.00 28.93 214 PHE E C 1
ATOM 10557 O O . PHE E 1 214 ? -35.918 -33.597 7.444 1.00 29.60 214 PHE E O 1
ATOM 10565 N N . LEU E 1 215 ? -38.139 -33.334 7.792 1.00 29.55 215 LEU E N 1
ATOM 10566 C CA . LEU E 1 215 ? -38.026 -32.144 8.622 1.00 28.48 215 LEU E CA 1
ATOM 10567 C C . LEU E 1 215 ? -37.194 -32.460 9.852 1.00 29.92 215 LEU E C 1
ATOM 10568 O O . LEU E 1 215 ? -37.394 -33.498 10.498 1.00 31.11 215 LEU E O 1
ATOM 10573 N N . GLY E 1 216 ? -36.241 -31.582 10.158 1.00 30.60 216 GLY E N 1
ATOM 10574 C CA . GLY E 1 216 ? -35.399 -31.732 11.344 1.00 30.39 216 GLY E CA 1
ATOM 10575 C C . GLY E 1 216 ? -34.105 -32.488 11.084 1.00 31.74 216 GLY E C 1
ATOM 10576 O O . GLY E 1 216 ? -33.175 -32.448 11.906 1.00 31.58 216 GLY E O 1
ATOM 10577 N N . THR E 1 217 ? -34.032 -33.175 9.945 1.00 31.68 217 THR E N 1
ATOM 10578 C CA . THR E 1 217 ? -32.841 -33.973 9.634 1.00 32.17 217 THR E CA 1
ATOM 10579 C C . THR E 1 217 ? -31.819 -33.187 8.794 1.00 33.75 217 THR E C 1
ATOM 10580 O O . THR E 1 217 ? -30.881 -33.760 8.239 1.00 33.48 217 THR E O 1
ATOM 10584 N N . GLY E 1 218 ? -32.013 -31.870 8.714 1.00 35.04 218 GLY E N 1
ATOM 10585 C CA . GLY E 1 218 ? -31.148 -30.997 7.926 1.00 34.16 218 GLY E CA 1
ATOM 10586 C C . GLY E 1 218 ? -30.646 -29.807 8.720 1.00 35.01 218 GLY E C 1
ATOM 10587 O O . GLY E 1 218 ? -30.501 -29.872 9.948 1.00 36.67 218 GLY E O 1
ATOM 10588 N N . ASN E 1 219 ? -30.390 -28.711 8.014 1.00 35.35 219 ASN E N 1
ATOM 10589 C CA . ASN E 1 219 ? -29.641 -27.584 8.571 1.00 34.15 219 ASN E CA 1
ATOM 10590 C C . ASN E 1 219 ? -30.496 -26.359 8.924 1.00 35.43 219 ASN E C 1
ATOM 10591 O O . ASN E 1 219 ? -30.011 -25.435 9.583 1.00 37.94 219 ASN E O 1
ATOM 10596 N N . ILE E 1 220 ? -31.765 -26.372 8.505 1.00 35.06 220 ILE E N 1
ATOM 10597 C CA . ILE E 1 220 ? -32.698 -25.258 8.716 1.00 35.37 220 ILE E CA 1
ATOM 10598 C C . ILE E 1 220 ? -33.162 -25.063 10.172 1.00 37.05 220 ILE E C 1
ATOM 10599 O O . ILE E 1 220 ? -33.676 -25.981 10.817 1.00 39.99 220 ILE E O 1
ATOM 10604 N N . ASP E 1 221 ? -32.977 -23.848 10.672 1.00 38.63 221 ASP E N 1
ATOM 10605 C CA . ASP E 1 221 ? -33.379 -23.478 12.022 1.00 39.00 221 ASP E CA 1
ATOM 10606 C C . ASP E 1 221 ? -34.886 -23.280 12.041 1.00 38.72 221 ASP E C 1
ATOM 10607 O O . ASP E 1 221 ? -35.361 -22.143 11.982 1.00 40.45 221 ASP E O 1
ATOM 10612 N N . PHE E 1 222 ? -35.637 -24.379 12.134 1.00 35.95 222 PHE E N 1
ATOM 10613 C CA . PHE E 1 222 ? -37.100 -24.314 12.116 1.00 32.04 222 PHE E CA 1
ATOM 10614 C C . PHE E 1 222 ? -37.718 -23.613 13.328 1.00 32.26 222 PHE E C 1
ATOM 10615 O O . PHE E 1 222 ? -38.828 -23.082 13.241 1.00 32.91 222 PHE E O 1
ATOM 10623 N N . ALA E 1 223 ? -37.013 -23.599 14.456 1.00 32.72 223 ALA E N 1
ATOM 10624 C CA . ALA E 1 223 ? -37.460 -22.799 15.595 1.00 33.74 223 ALA E CA 1
ATOM 10625 C C . ALA E 1 223 ? -37.587 -21.308 15.210 1.00 35.09 223 ALA E C 1
ATOM 10626 O O . ALA E 1 223 ? -38.656 -20.694 15.400 1.00 34.18 223 ALA E O 1
ATOM 10628 N N . ALA E 1 224 ? -36.518 -20.744 14.640 1.00 33.61 224 ALA E N 1
ATOM 10629 C CA . ALA E 1 224 ? -36.523 -19.333 14.224 1.00 33.55 224 ALA E CA 1
ATOM 10630 C C . ALA E 1 224 ? -37.667 -19.038 13.247 1.00 34.42 224 ALA E C 1
ATOM 10631 O O . ALA E 1 224 ? -38.303 -17.977 13.329 1.00 36.48 224 ALA E O 1
ATOM 10633 N N . ILE E 1 225 ? -37.936 -19.992 12.354 1.00 32.28 225 ILE E N 1
ATOM 10634 C CA . ILE E 1 225 ? -39.005 -19.875 11.376 1.00 31.23 225 ILE E CA 1
ATOM 10635 C C . ILE E 1 225 ? -40.375 -19.805 12.048 1.00 31.86 225 ILE E C 1
ATOM 10636 O O . ILE E 1 225 ? -41.172 -18.918 11.739 1.00 32.06 225 ILE E O 1
ATOM 10641 N N . PHE E 1 226 ? -40.642 -20.718 12.977 1.00 32.66 226 PHE E N 1
ATOM 10642 C CA . PHE E 1 226 ? -41.961 -20.766 13.613 1.00 34.01 226 PHE E CA 1
ATOM 10643 C C . PHE E 1 226 ? -42.178 -19.557 14.525 1.00 35.03 226 PHE E C 1
ATOM 10644 O O . PHE E 1 226 ? -43.297 -19.074 14.677 1.00 36.47 226 PHE E O 1
ATOM 10652 N N . ASP E 1 227 ? -41.092 -19.063 15.110 1.00 36.22 227 ASP E N 1
ATOM 10653 C CA . ASP E 1 227 ? -41.109 -17.840 15.900 1.00 35.24 227 ASP E CA 1
ATOM 10654 C C . ASP E 1 227 ? -41.479 -16.646 15.043 1.00 35.34 227 ASP E C 1
ATOM 10655 O O . ASP E 1 227 ? -42.248 -15.780 15.470 1.00 36.38 227 ASP E O 1
ATOM 10660 N N . ALA E 1 228 ? -40.934 -16.610 13.831 1.00 35.13 228 ALA E N 1
ATOM 10661 C CA . ALA E 1 228 ? -41.156 -15.494 12.919 1.00 34.99 228 ALA E CA 1
ATOM 10662 C C . ALA E 1 228 ? -42.596 -15.470 12.393 1.00 35.15 228 ALA E C 1
ATOM 10663 O O . ALA E 1 228 ? -43.238 -14.407 12.346 1.00 36.34 228 ALA E O 1
ATOM 10665 N N . LEU E 1 229 ? -43.098 -16.640 12.009 1.00 32.45 229 LEU E N 1
ATOM 10666 C CA . LEU E 1 229 ? -44.481 -16.766 11.571 1.00 32.74 229 LEU E CA 1
ATOM 10667 C C . LEU E 1 229 ? -45.450 -16.417 12.707 1.00 32.57 229 LEU E C 1
ATOM 10668 O O . LEU E 1 229 ? -46.491 -15.774 12.478 1.00 32.86 229 LEU E O 1
ATOM 10673 N N . THR E 1 230 ? -45.103 -16.839 13.923 1.00 30.94 230 THR E N 1
ATOM 10674 C CA . THR E 1 230 ? -45.897 -16.516 15.105 1.00 31.16 230 THR E CA 1
ATOM 10675 C C . THR E 1 230 ? -45.896 -14.995 15.349 1.00 32.41 230 THR E C 1
ATOM 10676 O O . THR E 1 230 ? -46.966 -14.398 15.533 1.00 31.84 230 THR E O 1
ATOM 10680 N N . ALA E 1 231 ? -44.705 -14.386 15.309 1.00 32.52 231 ALA E N 1
ATOM 10681 C CA . ALA E 1 231 ? -44.536 -12.935 15.480 1.00 33.51 231 ALA E CA 1
ATOM 10682 C C . ALA E 1 231 ? -45.438 -12.122 14.550 1.00 34.72 231 ALA E C 1
ATOM 10683 O O . ALA E 1 231 ? -46.170 -11.244 15.004 1.00 35.94 231 ALA E O 1
ATOM 10685 N N . ILE E 1 232 ? -45.403 -12.437 13.256 1.00 34.91 232 ILE E N 1
ATOM 10686 C CA . ILE E 1 232 ? -46.189 -11.705 12.254 1.00 32.94 232 ILE E CA 1
ATOM 10687 C C . ILE E 1 232 ? -47.651 -12.170 12.190 1.00 32.27 232 ILE E C 1
ATOM 10688 O O . ILE E 1 232 ? -48.404 -11.737 11.325 1.00 32.25 232 ILE E O 1
ATOM 10693 N N . GLY E 1 233 ? -48.036 -13.061 13.063 1.00 32.46 233 GLY E N 1
ATOM 10694 C CA . GLY E 1 233 ? -49.383 -13.559 13.111 1.00 31.15 233 GLY E CA 1
ATOM 10695 C C . GLY E 1 233 ? -49.923 -14.239 11.905 1.00 32.27 233 GLY E C 1
ATOM 10696 O O . GLY E 1 233 ? -51.047 -14.062 11.558 1.00 31.94 233 GLY E O 1
ATOM 10697 N N . TYR E 1 234 ? -49.102 -15.034 11.264 1.00 34.24 234 TYR E N 1
ATOM 10698 C CA . TYR E 1 234 ? -49.480 -15.654 10.043 1.00 35.22 234 TYR E CA 1
ATOM 10699 C C . TYR E 1 234 ? -50.618 -16.579 10.314 1.00 36.37 234 TYR E C 1
ATOM 10700 O O . TYR E 1 234 ? -50.575 -17.365 11.203 1.00 36.72 234 TYR E O 1
ATOM 10709 N N . ALA E 1 235 ? -51.660 -16.472 9.530 1.00 38.66 235 ALA E N 1
ATOM 10710 C CA . ALA E 1 235 ? -52.805 -17.294 9.711 1.00 38.36 235 ALA E CA 1
ATOM 10711 C C . ALA E 1 235 ? -53.259 -17.877 8.422 1.00 39.80 235 ALA E C 1
ATOM 10712 O O . ALA E 1 235 ? -54.413 -18.085 8.250 1.00 43.06 235 ALA E O 1
ATOM 10714 N N . ASP E 1 236 ? -52.367 -18.088 7.488 1.00 39.52 236 ASP E N 1
ATOM 10715 C CA . ASP E 1 236 ? -52.744 -18.685 6.238 1.00 40.11 236 ASP E CA 1
ATOM 10716 C C . ASP E 1 236 ? -52.241 -20.100 6.101 1.00 39.75 236 ASP E C 1
ATOM 10717 O O . ASP E 1 236 ? -51.729 -20.652 7.030 1.00 37.75 236 ASP E O 1
ATOM 10722 N N . ASP E 1 237 ? -52.431 -20.684 4.931 1.00 39.62 237 ASP E N 1
ATOM 10723 C CA . ASP E 1 237 ? -52.055 -22.076 4.703 1.00 38.71 237 ASP E CA 1
ATOM 10724 C C . ASP E 1 237 ? -50.551 -22.274 4.609 1.00 38.35 237 ASP E C 1
ATOM 10725 O O . ASP E 1 237 ? -49.841 -21.436 4.047 1.00 39.00 237 ASP E O 1
ATOM 10730 N N . LEU E 1 238 ? -50.075 -23.378 5.179 1.00 37.77 238 LEU E N 1
ATOM 10731 C CA . LEU E 1 238 ? -48.721 -23.862 4.909 1.00 39.37 238 LEU E CA 1
ATOM 10732 C C . LEU E 1 238 ? -48.696 -25.374 4.613 1.00 39.59 238 LEU E C 1
ATOM 10733 O O . LEU E 1 238 ? -49.500 -26.149 5.155 1.00 38.32 238 LEU E O 1
ATOM 10738 N N . SER E 1 239 ? -47.784 -25.782 3.735 1.00 39.13 239 SER E N 1
ATOM 10739 C CA . SER E 1 239 ? -47.719 -27.181 3.317 1.00 39.09 239 SER E CA 1
ATOM 10740 C C . SER E 1 239 ? -46.353 -27.833 3.409 1.00 37.04 239 SER E C 1
ATOM 10741 O O . SER E 1 239 ? -45.324 -27.204 3.141 1.00 35.31 239 SER E O 1
ATOM 10744 N N . PHE E 1 240 ? -46.371 -29.112 3.777 1.00 35.06 240 PHE E N 1
ATOM 10745 C CA . PHE E 1 240 ? -45.167 -29.929 3.813 1.00 34.75 240 PHE E CA 1
ATOM 10746 C C . PHE E 1 240 ? -44.702 -30.344 2.417 1.00 33.98 240 PHE E C 1
ATOM 10747 O O . PHE E 1 240 ? -45.460 -30.914 1.644 1.00 33.87 240 PHE E O 1
ATOM 10755 N N . GLU E 1 241 ? -43.440 -30.060 2.121 1.00 36.14 241 GLU E N 1
ATOM 10756 C CA . GLU E 1 241 ? -42.829 -30.434 0.850 1.00 36.82 241 GLU E CA 1
ATOM 10757 C C . GLU E 1 241 ? -41.587 -31.268 1.115 1.00 36.29 241 GLU E C 1
ATOM 10758 O O . GLU E 1 241 ? -40.737 -30.898 1.925 1.00 38.34 241 GLU E O 1
ATOM 10764 N N . SER E 1 242 ? -41.506 -32.406 0.435 1.00 36.15 242 SER E N 1
ATOM 10765 C CA . SER E 1 242 ? -40.365 -33.300 0.519 1.00 36.71 242 SER E CA 1
ATOM 10766 C C . SER E 1 242 ? -40.275 -34.138 -0.753 1.00 39.46 242 SER E C 1
ATOM 10767 O O . SER E 1 242 ? -41.300 -34.560 -1.303 1.00 37.74 242 SER E O 1
ATOM 10770 N N . PHE E 1 243 ? -39.040 -34.380 -1.196 1.00 43.61 243 PHE E N 1
ATOM 10771 C CA . PHE E 1 243 ? -38.747 -35.052 -2.462 1.00 45.36 243 PHE E CA 1
ATOM 10772 C C . PHE E 1 243 ? -37.673 -36.119 -2.303 1.00 48.08 243 PHE E C 1
ATOM 10773 O O . PHE E 1 243 ? -36.592 -35.852 -1.756 1.00 52.16 243 PHE E O 1
ATOM 10781 N N . SER E 1 244 ? -37.972 -37.315 -2.807 1.00 48.84 244 SER E N 1
ATOM 10782 C CA . SER E 1 244 ? -37.052 -38.458 -2.763 1.00 50.61 244 SER E CA 1
ATOM 10783 C C . SER E 1 244 ? -37.132 -39.247 -4.073 1.00 51.23 244 SER E C 1
ATOM 10784 O O . SER E 1 244 ? -38.206 -39.326 -4.680 1.00 50.19 244 SER E O 1
ATOM 10787 N N . SER E 1 245 ? -36.011 -39.839 -4.497 1.00 51.12 245 SER E N 1
ATOM 10788 C CA . SER E 1 245 ? -35.969 -40.573 -5.774 1.00 55.31 245 SER E CA 1
ATOM 10789 C C . SER E 1 245 ? -36.988 -41.723 -5.817 1.00 58.88 245 SER E C 1
ATOM 10790 O O . SER E 1 245 ? -37.320 -42.239 -6.890 1.00 58.28 245 SER E O 1
ATOM 10793 N N . GLU E 1 246 ? -37.482 -42.094 -4.635 1.00 61.24 246 GLU E N 1
ATOM 10794 C CA . GLU E 1 246 ? -38.642 -42.970 -4.465 1.00 64.22 246 GLU E CA 1
ATOM 10795 C C . GLU E 1 246 ? -39.846 -42.620 -5.358 1.00 64.76 246 GLU E C 1
ATOM 10796 O O . GLU E 1 246 ? -40.331 -43.475 -6.106 1.00 62.25 246 GLU E O 1
ATOM 10802 N N . ILE E 1 247 ? -40.334 -41.380 -5.256 1.00 64.09 247 ILE E N 1
ATOM 10803 C CA . ILE E 1 247 ? -41.330 -40.855 -6.204 1.00 62.46 247 ILE E CA 1
ATOM 10804 C C . ILE E 1 247 ? -40.696 -39.753 -7.051 1.00 61.86 247 ILE E C 1
ATOM 10805 O O . ILE E 1 247 ? -40.230 -38.737 -6.537 1.00 60.53 247 ILE E O 1
ATOM 10810 N N . VAL E 1 248 ? -40.681 -39.935 -8.339 1.00 66.99 248 VAL E N 1
ATOM 10811 C CA . VAL E 1 248 ? -40.049 -38.967 -9.180 1.00 68.94 248 VAL E CA 1
ATOM 10812 C C . VAL E 1 248 ? -40.878 -38.712 -10.390 1.00 72.24 248 VAL E C 1
ATOM 10813 O O . VAL E 1 248 ? -41.843 -39.388 -10.666 1.00 72.03 248 VAL E O 1
ATOM 10817 N N . ASP E 1 249 ? -40.394 -37.755 -11.144 1.00 77.54 249 ASP E N 1
ATOM 10818 C CA . ASP E 1 249 ? -41.002 -37.274 -12.337 1.00 79.51 249 ASP E CA 1
ATOM 10819 C C . ASP E 1 249 ? -39.907 -37.216 -13.387 1.00 78.66 249 ASP E C 1
ATOM 10820 O O . ASP E 1 249 ? -38.741 -37.291 -13.080 1.00 71.77 249 ASP E O 1
ATOM 10825 N N . GLU E 1 250 ? -40.284 -37.072 -14.635 1.00 81.16 250 GLU E N 1
ATOM 10826 C CA . GLU E 1 250 ? -39.301 -36.837 -15.660 1.00 83.69 250 GLU E CA 1
ATOM 10827 C C . GLU E 1 250 ? -39.269 -35.348 -15.865 1.00 82.47 250 GLU E C 1
ATOM 10828 O O . GLU E 1 250 ? -38.662 -34.841 -16.796 1.00 81.61 250 GLU E O 1
ATOM 10834 N N . ASN E 1 251 ? -39.989 -34.659 -14.994 1.00 79.11 251 ASN E N 1
ATOM 10835 C CA . ASN E 1 251 ? -40.184 -33.229 -15.075 1.00 76.47 251 ASN E CA 1
ATOM 10836 C C . ASN E 1 251 ? -39.615 -32.566 -13.836 1.00 74.45 251 ASN E C 1
ATOM 10837 O O . ASN E 1 251 ? -38.509 -32.082 -13.845 1.00 70.22 251 ASN E O 1
ATOM 10842 N N . LEU E 1 252 ? -40.392 -32.571 -12.763 1.00 75.08 252 LEU E N 1
ATOM 10843 C CA . LEU E 1 252 ? -40.058 -31.860 -11.538 1.00 72.68 252 LEU E CA 1
ATOM 10844 C C . LEU E 1 252 ? -38.795 -32.429 -10.934 1.00 71.84 252 LEU E C 1
ATOM 10845 O O . LEU E 1 252 ? -38.026 -31.726 -10.288 1.00 68.46 252 LEU E O 1
ATOM 10850 N N . SER E 1 253 ? -38.621 -33.727 -11.094 1.00 69.83 253 SER E N 1
ATOM 10851 C CA . SER E 1 253 ? -37.486 -34.432 -10.484 1.00 68.28 253 SER E CA 1
ATOM 10852 C C . SER E 1 253 ? -36.136 -34.082 -11.105 1.00 66.89 253 SER E C 1
ATOM 10853 O O . SER E 1 253 ? -35.120 -34.072 -10.406 1.00 67.85 253 SER E O 1
ATOM 10856 N N . LYS E 1 254 ? -36.121 -33.821 -12.411 1.00 65.28 254 LYS E N 1
ATOM 10857 C CA . LYS E 1 254 ? -34.908 -33.354 -13.074 1.00 64.05 254 LYS E CA 1
ATOM 10858 C C . LYS E 1 254 ? -34.715 -31.855 -12.892 1.00 62.39 254 LYS E C 1
ATOM 10859 O O . LYS E 1 254 ? -33.583 -31.367 -12.896 1.00 63.67 254 LYS E O 1
ATOM 10865 N N . LYS E 1 255 ? -35.828 -31.138 -12.743 1.00 59.07 255 LYS E N 1
ATOM 10866 C CA . LYS E 1 255 ? -35.828 -29.690 -12.524 1.00 58.49 255 LYS E CA 1
ATOM 10867 C C . LYS E 1 255 ? -35.350 -29.317 -11.108 1.00 57.75 255 LYS E C 1
ATOM 10868 O O . LYS E 1 255 ? -34.633 -28.323 -10.935 1.00 55.21 255 LYS E O 1
ATOM 10874 N N . THR E 1 256 ? -35.765 -30.112 -10.113 1.00 57.27 256 THR E N 1
ATOM 10875 C CA . THR E 1 256 ? -35.336 -29.961 -8.709 1.00 55.80 256 THR E CA 1
ATOM 10876 C C . THR E 1 256 ? -34.136 -30.851 -8.369 1.00 53.22 256 THR E C 1
ATOM 10877 O O . THR E 1 256 ? -33.713 -30.919 -7.206 1.00 51.33 256 THR E O 1
ATOM 10881 N N . ALA E 1 257 ? -33.611 -31.525 -9.398 1.00 51.01 257 ALA E N 1
ATOM 10882 C CA . ALA E 1 257 ? -32.408 -32.370 -9.329 1.00 48.73 257 ALA E CA 1
ATOM 10883 C C . ALA E 1 257 ? -32.428 -33.419 -8.198 1.00 46.13 257 ALA E C 1
ATOM 10884 O O . ALA E 1 257 ? -31.475 -33.526 -7.410 1.00 45.12 257 ALA E O 1
ATOM 10886 N N . ILE E 1 258 ? -33.515 -34.190 -8.142 1.00 43.20 258 ILE E N 1
ATOM 10887 C CA . ILE E 1 258 ? -33.709 -35.218 -7.116 1.00 44.41 258 ILE E CA 1
ATOM 10888 C C . ILE E 1 258 ? -32.887 -36.474 -7.437 1.00 43.98 258 ILE E C 1
ATOM 10889 O O . ILE E 1 258 ? -33.283 -37.289 -8.274 1.00 43.75 258 ILE E O 1
ATOM 10894 N N . TRP E 1 259 ? -31.742 -36.623 -6.772 1.00 43.70 259 TRP E N 1
ATOM 10895 C CA . TRP E 1 259 ? -30.820 -37.727 -7.059 1.00 43.43 259 TRP E CA 1
ATOM 10896 C C . TRP E 1 259 ? -30.852 -38.825 -6.022 1.00 45.27 259 TRP E C 1
ATOM 10897 O O . TRP E 1 259 ? -30.708 -39.999 -6.355 1.00 45.97 259 TRP E O 1
ATOM 10908 N N . ARG E 1 260 ? -31.037 -38.450 -4.758 1.00 45.48 260 ARG E N 1
ATOM 10909 C CA . ARG E 1 260 ? -30.940 -39.375 -3.634 1.00 44.82 260 ARG E CA 1
ATOM 10910 C C . ARG E 1 260 ? -32.318 -39.673 -3.054 1.00 47.44 260 ARG E C 1
ATOM 10911 O O . ARG E 1 260 ? -33.168 -38.783 -3.017 1.00 49.53 260 ARG E O 1
ATOM 10919 N N . ASN E 1 261 ? -32.539 -40.915 -2.610 1.00 50.44 261 ASN E N 1
ATOM 10920 C CA . ASN E 1 261 ? -33.732 -41.251 -1.807 1.00 50.41 261 ASN E CA 1
ATOM 10921 C C . ASN E 1 261 ? -33.471 -41.176 -0.304 1.00 47.38 261 ASN E C 1
ATOM 10922 O O . ASN E 1 261 ? -32.831 -42.052 0.284 1.00 46.65 261 ASN E O 1
ATOM 10927 N N . LEU E 1 262 ? -33.965 -40.092 0.291 1.00 44.49 262 LEU E N 1
ATOM 10928 C CA . LEU E 1 262 ? -33.762 -39.780 1.699 1.00 41.32 262 LEU E CA 1
ATOM 10929 C C . LEU E 1 262 ? -34.811 -40.464 2.567 1.00 39.82 262 LEU E C 1
ATOM 10930 O O . LEU E 1 262 ? -34.683 -40.534 3.805 1.00 40.33 262 LEU E O 1
ATOM 10935 N N . TRP E 1 263 ? -35.852 -40.953 1.903 1.00 35.91 263 TRP E N 1
ATOM 10936 C CA . TRP E 1 263 ? -36.887 -41.732 2.546 1.00 35.92 263 TRP E CA 1
ATOM 10937 C C . TRP E 1 263 ? -37.443 -42.752 1.603 1.00 36.43 263 TRP E C 1
ATOM 10938 O O . TRP E 1 263 ? -37.398 -42.557 0.386 1.00 35.74 263 TRP E O 1
ATOM 10949 N N . THR E 1 264 ? -37.955 -43.852 2.165 1.00 37.96 264 THR E N 1
ATOM 10950 C CA . THR E 1 264 ? -38.720 -44.854 1.409 1.00 38.25 264 THR E CA 1
ATOM 10951 C C . THR E 1 264 ? -40.170 -44.986 1.895 1.00 37.34 264 THR E C 1
ATOM 10952 O O . THR E 1 264 ? -41.069 -45.252 1.105 1.00 40.16 264 THR E O 1
ATOM 10956 N N . ASP E 1 265 ? -40.388 -44.788 3.191 1.00 36.88 265 ASP E N 1
ATOM 10957 C CA . ASP E 1 265 ? -41.719 -44.876 3.804 1.00 34.31 265 ASP E CA 1
ATOM 10958 C C . ASP E 1 265 ? -42.381 -43.486 3.900 1.00 33.17 265 ASP E C 1
ATOM 10959 O O . ASP E 1 265 ? -42.189 -42.752 4.887 1.00 30.39 265 ASP E O 1
ATOM 10964 N N . ASN E 1 266 ? -43.169 -43.140 2.884 1.00 32.53 266 ASN E N 1
ATOM 10965 C CA . ASN E 1 266 ? -43.806 -41.825 2.845 1.00 33.25 266 ASN E CA 1
ATOM 10966 C C . ASN E 1 266 ? -44.867 -41.541 3.909 1.00 32.78 266 ASN E C 1
ATOM 10967 O O . ASN E 1 266 ? -45.073 -40.378 4.273 1.00 31.55 266 ASN E O 1
ATOM 10972 N N . MET E 1 267 ? -45.520 -42.582 4.423 1.00 31.43 267 MET E N 1
ATOM 10973 C CA . MET E 1 267 ? -46.476 -42.373 5.503 1.00 31.51 267 MET E CA 1
ATOM 10974 C C . MET E 1 267 ? -45.729 -41.966 6.784 1.00 31.02 267 MET E C 1
ATOM 10975 O O . MET E 1 267 ? -46.135 -41.017 7.461 1.00 31.09 267 MET E O 1
ATOM 10980 N N . ALA E 1 268 ? -44.637 -42.667 7.091 1.00 28.97 268 ALA E N 1
ATOM 10981 C CA . ALA E 1 268 ? -43.796 -42.322 8.235 1.00 28.53 268 ALA E CA 1
ATOM 10982 C C . ALA E 1 268 ? -43.267 -40.896 8.101 1.00 28.48 268 ALA E C 1
ATOM 10983 O O . ALA E 1 268 ? -43.255 -40.146 9.079 1.00 29.84 268 ALA E O 1
ATOM 10985 N N . LEU E 1 269 ? -42.845 -40.531 6.891 1.00 27.47 269 LEU E N 1
ATOM 10986 C CA . LEU E 1 269 ? -42.334 -39.193 6.613 1.00 27.30 269 LEU E CA 1
ATOM 10987 C C . LEU E 1 269 ? -43.391 -38.133 6.894 1.00 27.22 269 LEU E C 1
ATOM 10988 O O . LEU E 1 269 ? -43.135 -37.157 7.596 1.00 26.68 269 LEU E O 1
ATOM 10993 N N . ALA E 1 270 ? -44.582 -38.348 6.353 1.00 28.51 270 ALA E N 1
ATOM 10994 C CA . ALA E 1 270 ? -45.698 -37.425 6.530 1.00 28.70 270 ALA E CA 1
ATOM 10995 C C . ALA E 1 270 ? -46.199 -37.333 7.975 1.00 28.70 270 ALA E C 1
ATOM 10996 O O . ALA E 1 270 ? -46.498 -36.232 8.444 1.00 28.75 270 ALA E O 1
ATOM 10998 N N . LYS E 1 271 ? -46.280 -38.470 8.674 1.00 29.33 271 LYS E N 1
ATOM 10999 C CA . LYS E 1 271 ? -46.692 -38.491 10.093 1.00 29.75 271 LYS E CA 1
ATOM 11000 C C . LYS E 1 271 ? -45.698 -37.700 10.929 1.00 30.47 271 LYS E C 1
ATOM 11001 O O . LYS E 1 271 ? -46.084 -36.955 11.840 1.00 33.00 271 LYS E O 1
ATOM 11007 N N . HIS E 1 272 ? -44.418 -37.855 10.596 1.00 29.99 272 HIS E N 1
ATOM 11008 C CA . HIS E 1 272 ? -43.347 -37.144 11.273 1.00 28.95 272 HIS E CA 1
ATOM 11009 C C . HIS E 1 272 ? -43.414 -35.658 11.025 1.00 29.16 272 HIS E C 1
ATOM 11010 O O . HIS E 1 272 ? -43.253 -34.862 11.953 1.00 29.98 272 HIS E O 1
ATOM 11017 N N . ALA E 1 273 ? -43.641 -35.266 9.780 1.00 28.68 273 ALA E N 1
ATOM 11018 C CA . ALA E 1 273 ? -43.671 -33.845 9.433 1.00 30.82 273 ALA E CA 1
ATOM 11019 C C . ALA E 1 273 ? -44.850 -33.151 10.085 1.00 32.58 273 ALA E C 1
ATOM 11020 O O . ALA E 1 273 ? -44.734 -31.988 10.495 1.00 34.33 273 ALA E O 1
ATOM 11022 N N . ARG E 1 274 ? -45.971 -33.873 10.176 1.00 32.69 274 ARG E N 1
ATOM 11023 C CA . ARG E 1 274 ? -47.195 -33.364 10.777 1.00 32.22 274 ARG E CA 1
ATOM 11024 C C . ARG E 1 274 ? -46.995 -33.087 12.256 1.00 31.90 274 ARG E C 1
ATOM 11025 O O . ARG E 1 274 ? -47.463 -32.055 12.754 1.00 32.93 274 ARG E O 1
ATOM 11033 N N . ALA E 1 275 ? -46.299 -33.991 12.950 1.00 29.52 275 ALA E N 1
ATOM 11034 C CA . ALA E 1 275 ? -46.048 -33.815 14.378 1.00 28.73 275 ALA E CA 1
ATOM 11035 C C . ALA E 1 275 ? -44.996 -32.736 14.584 1.00 29.27 275 ALA E C 1
ATOM 11036 O O . ALA E 1 275 ? -45.021 -31.998 15.572 1.00 30.17 275 ALA E O 1
ATOM 11038 N N . PHE E 1 276 ? -44.084 -32.625 13.630 1.00 28.15 276 PHE E N 1
ATOM 11039 C CA . PHE E 1 276 ? -43.027 -31.625 13.701 1.00 28.35 276 PHE E CA 1
ATOM 11040 C C . PHE E 1 276 ? -43.588 -30.203 13.577 1.00 29.43 276 PHE E C 1
ATOM 11041 O O . PHE E 1 276 ? -43.337 -29.356 14.429 1.00 29.90 276 PHE E O 1
ATOM 11049 N N . ILE E 1 277 ? -44.337 -29.951 12.507 1.00 30.37 277 ILE E N 1
ATOM 11050 C CA . ILE E 1 277 ? -44.971 -28.653 12.293 1.00 30.79 277 ILE E CA 1
ATOM 11051 C C . ILE E 1 277 ? -45.927 -28.353 13.448 1.00 32.42 277 ILE E C 1
ATOM 11052 O O . ILE E 1 277 ? -45.900 -27.248 14.012 1.00 33.42 277 ILE E O 1
ATOM 11057 N N . GLY E 1 278 ? -46.742 -29.353 13.803 1.00 32.26 278 GLY E N 1
ATOM 11058 C CA . GLY E 1 278 ? -47.703 -29.254 14.895 1.00 31.55 278 GLY E CA 1
ATOM 11059 C C . GLY E 1 278 ? -47.087 -28.790 16.202 1.00 32.32 278 GLY E C 1
ATOM 11060 O O . GLY E 1 278 ? -47.491 -27.765 16.743 1.00 33.28 278 GLY E O 1
ATOM 11061 N N . LEU E 1 279 ? -46.101 -29.533 16.706 1.00 32.20 279 LEU E N 1
ATOM 11062 C CA . LEU E 1 279 ? -45.476 -29.218 17.998 1.00 31.83 279 LEU E CA 1
ATOM 11063 C C . LEU E 1 279 ? -44.619 -27.957 17.909 1.00 32.80 279 LEU E C 1
ATOM 11064 O O . LEU E 1 279 ? -44.562 -27.162 18.858 1.00 34.23 279 LEU E O 1
ATOM 11069 N N . GLY E 1 280 ? -43.964 -27.787 16.764 1.00 30.54 280 GLY E N 1
ATOM 11070 C CA . GLY E 1 280 ? -43.109 -26.649 16.519 1.00 30.55 280 GLY E CA 1
ATOM 11071 C C . GLY E 1 280 ? -43.869 -25.353 16.642 1.00 32.17 280 GLY E C 1
ATOM 11072 O O . GLY E 1 280 ? -43.422 -24.456 17.358 1.00 34.02 280 GLY E O 1
ATOM 11073 N N . LEU E 1 281 ? -45.009 -25.258 15.947 1.00 31.18 281 LEU E N 1
ATOM 11074 C CA . LEU E 1 281 ? -45.941 -24.133 16.092 1.00 31.00 281 LEU E CA 1
ATOM 11075 C C . LEU E 1 281 ? -46.483 -23.963 17.510 1.00 33.14 281 LEU E C 1
ATOM 11076 O O . LEU E 1 281 ? -46.566 -22.839 17.999 1.00 36.36 281 LEU E O 1
ATOM 11081 N N . GLU E 1 282 ? -46.863 -25.048 18.180 1.00 34.27 282 GLU E N 1
ATOM 11082 C CA . GLU E 1 282 ? -47.383 -24.905 19.543 1.00 36.84 282 GLU E CA 1
ATOM 11083 C C . GLU E 1 282 ? -46.303 -24.328 20.466 1.00 37.10 282 GLU E C 1
ATOM 11084 O O . GLU E 1 282 ? -46.589 -23.472 21.303 1.00 35.79 282 GLU E O 1
ATOM 11090 N N . THR E 1 283 ? -45.061 -24.782 20.296 1.00 36.11 283 THR E N 1
ATOM 11091 C CA . THR E 1 283 ? -43.969 -24.285 21.126 1.00 36.31 283 THR E CA 1
ATOM 11092 C C . THR E 1 283 ? -43.727 -22.795 20.876 1.00 37.78 283 THR E C 1
ATOM 11093 O O . THR E 1 283 ? -43.646 -22.007 21.827 1.00 38.69 283 THR E O 1
ATOM 11097 N N . ALA E 1 284 ? -43.652 -22.419 19.602 1.00 36.02 284 ALA E N 1
ATOM 11098 C CA . ALA E 1 284 ? -43.506 -21.027 19.212 1.00 37.64 284 ALA E CA 1
ATOM 11099 C C . ALA E 1 284 ? -44.615 -20.155 19.813 1.00 39.73 284 ALA E C 1
ATOM 11100 O O . ALA E 1 284 ? -44.364 -19.021 20.222 1.00 40.22 284 ALA E O 1
ATOM 11102 N N . ARG E 1 285 ? -45.827 -20.704 19.866 1.00 41.19 285 ARG E N 1
ATOM 11103 C CA . ARG E 1 285 ? -47.006 -20.031 20.406 1.00 40.64 285 ARG E CA 1
ATOM 11104 C C . ARG E 1 285 ? -46.779 -19.772 21.888 1.00 38.77 285 ARG E C 1
ATOM 11105 O O . ARG E 1 285 ? -46.819 -18.629 22.335 1.00 37.96 285 ARG E O 1
ATOM 11113 N N . ARG E 1 286 ? -46.507 -20.841 22.639 1.00 37.74 286 ARG E N 1
ATOM 11114 C CA . ARG E 1 286 ? -46.294 -20.762 24.089 1.00 35.23 286 ARG E CA 1
ATOM 11115 C C . ARG E 1 286 ? -45.133 -19.846 24.438 1.00 35.44 286 ARG E C 1
ATOM 11116 O O . ARG E 1 286 ? -45.183 -19.144 25.442 1.00 36.44 286 ARG E O 1
ATOM 11124 N N . LYS E 1 287 ? -44.084 -19.872 23.615 1.00 35.95 287 LYS E N 1
ATOM 11125 C CA . LYS E 1 287 ? -42.897 -19.051 23.845 1.00 35.25 287 LYS E CA 1
ATOM 11126 C C . LYS E 1 287 ? -43.202 -17.576 23.673 1.00 36.57 287 LYS E C 1
ATOM 11127 O O . LYS E 1 287 ? -42.814 -16.764 24.506 1.00 38.42 287 LYS E O 1
ATOM 11133 N N . ALA E 1 288 ? -43.910 -17.238 22.597 1.00 37.38 288 ALA E N 1
ATOM 11134 C CA . ALA E 1 288 ? -44.279 -15.855 22.319 1.00 37.08 288 ALA E CA 1
ATOM 11135 C C . ALA E 1 288 ? -45.216 -15.317 23.396 1.00 38.06 288 ALA E C 1
ATOM 11136 O O . ALA E 1 288 ? -45.084 -14.173 23.811 1.00 40.85 288 ALA E O 1
ATOM 11138 N N . GLU E 1 289 ? -46.139 -16.152 23.860 1.00 38.88 289 GLU E N 1
ATOM 11139 C CA . GLU E 1 289 ? -47.044 -15.783 24.939 1.00 40.63 289 GLU E CA 1
ATOM 11140 C C . GLU E 1 289 ? -46.303 -15.503 26.236 1.00 40.57 289 GLU E C 1
ATOM 11141 O O . GLU E 1 289 ? -46.684 -14.601 26.980 1.00 41.03 289 GLU E O 1
ATOM 11147 N N . LEU E 1 290 ? -45.246 -16.273 26.497 1.00 39.52 290 LEU E N 1
ATOM 11148 C CA . LEU E 1 290 ? -44.433 -16.102 27.698 1.00 38.72 290 LEU E CA 1
ATOM 11149 C C . LEU E 1 290 ? -43.634 -14.808 27.670 1.00 40.19 290 LEU E C 1
ATOM 11150 O O . LEU E 1 290 ? -43.582 -14.099 28.680 1.00 42.69 290 LEU E O 1
ATOM 11155 N N . VAL E 1 291 ? -43.030 -14.500 26.517 1.00 38.71 291 VAL E N 1
ATOM 11156 C CA . VAL E 1 291 ? -42.144 -13.335 26.354 1.00 37.58 291 VAL E CA 1
ATOM 11157 C C . VAL E 1 291 ? -42.742 -12.053 26.937 1.00 37.64 291 VAL E C 1
ATOM 11158 O O . VAL E 1 291 ? -42.021 -11.188 27.442 1.00 37.90 291 VAL E O 1
ATOM 11162 N N . SER E 1 292 ? -44.062 -11.944 26.869 1.00 38.28 292 SER E N 1
ATOM 11163 C CA . SER E 1 292 ? -44.747 -10.736 27.285 1.00 39.64 292 SER E CA 1
ATOM 11164 C C . SER E 1 292 ? -45.685 -10.965 28.471 1.00 40.63 292 SER E C 1
ATOM 11165 O O . SER E 1 292 ? -46.478 -10.085 28.817 1.00 43.08 292 SER E O 1
ATOM 11168 N N . ALA E 1 293 ? -45.600 -12.136 29.097 1.00 40.66 293 ALA E N 1
ATOM 11169 C CA . ALA E 1 293 ? -46.302 -12.350 30.350 1.00 42.59 293 ALA E CA 1
ATOM 11170 C C . ALA E 1 293 ? -45.739 -11.313 31.312 1.00 44.20 293 ALA E C 1
ATOM 11171 O O . ALA E 1 293 ? -44.521 -11.120 31.360 1.00 42.74 293 ALA E O 1
ATOM 11173 N N . ARG E 1 294 ? -46.612 -10.627 32.047 1.00 45.68 294 ARG E N 1
ATOM 11174 C CA . ARG E 1 294 ? -46.148 -9.598 32.987 1.00 48.91 294 ARG E CA 1
ATOM 11175 C C . ARG E 1 294 ? -45.450 -10.185 34.216 1.00 47.74 294 ARG E C 1
ATOM 11176 O O . ARG E 1 294 ? -44.427 -9.664 34.667 1.00 45.16 294 ARG E O 1
ATOM 11184 N N . HIS E 1 295 ? -45.995 -11.291 34.719 1.00 47.93 295 HIS E N 1
ATOM 11185 C CA . HIS E 1 295 ? -45.510 -11.960 35.940 1.00 49.22 295 HIS E CA 1
ATOM 11186 C C . HIS E 1 295 ? -45.444 -11.063 37.153 1.00 49.15 295 HIS E C 1
ATOM 11187 O O . HIS E 1 295 ? -44.447 -11.023 37.882 1.00 45.63 295 HIS E O 1
ATOM 11194 N N . LYS E 1 296 ? -46.535 -10.325 37.350 1.00 53.05 296 LYS E N 1
ATOM 11195 C CA . LYS E 1 296 ? -46.713 -9.441 38.494 1.00 57.62 296 LYS E CA 1
ATOM 11196 C C . LYS E 1 296 ? -47.018 -10.283 39.730 1.00 58.35 296 LYS E C 1
ATOM 11197 O O . LYS E 1 296 ? -47.980 -11.053 39.723 1.00 61.05 296 LYS E O 1
ATOM 11203 N N . PRO E 1 297 ? -46.204 -10.148 40.796 1.00 59.73 297 PRO E N 1
ATOM 11204 C CA . PRO E 1 297 ? -46.625 -10.727 42.078 1.00 60.92 297 PRO E CA 1
ATOM 11205 C C . PRO E 1 297 ? -47.779 -9.926 42.696 1.00 59.54 297 PRO E C 1
ATOM 11206 O O . PRO E 1 297 ? -48.558 -10.440 43.497 1.00 59.47 297 PRO E O 1
ATOM 11211 N N . MET F 1 1 ? -32.791 -48.608 24.659 1.00 91.86 1 MET F N 1
ATOM 11212 C CA . MET F 1 1 ? -33.522 -48.445 25.915 1.00 95.47 1 MET F CA 1
ATOM 11213 C C . MET F 1 1 ? -33.268 -47.110 26.585 1.00 93.19 1 MET F C 1
ATOM 11214 O O . MET F 1 1 ? -32.907 -47.074 27.759 1.00 92.31 1 MET F O 1
ATOM 11219 N N . ALA F 1 2 ? -33.475 -46.016 25.868 1.00 87.26 2 ALA F N 1
ATOM 11220 C CA . ALA F 1 2 ? -33.420 -44.735 26.528 1.00 81.30 2 ALA F CA 1
ATOM 11221 C C . ALA F 1 2 ? -34.789 -44.585 27.116 1.00 73.95 2 ALA F C 1
ATOM 11222 O O . ALA F 1 2 ? -35.751 -44.424 26.396 1.00 73.22 2 ALA F O 1
ATOM 11224 N N . ARG F 1 3 ? -34.852 -44.642 28.439 1.00 66.87 3 ARG F N 1
ATOM 11225 C CA . ARG F 1 3 ? -36.099 -44.712 29.177 1.00 58.16 3 ARG F CA 1
ATOM 11226 C C . ARG F 1 3 ? -36.373 -43.359 29.749 1.00 53.58 3 ARG F C 1
ATOM 11227 O O . ARG F 1 3 ? -35.532 -42.806 30.410 1.00 49.47 3 ARG F O 1
ATOM 11235 N N . ILE F 1 4 ? -37.552 -42.827 29.460 1.00 50.01 4 ILE F N 1
ATOM 11236 C CA . ILE F 1 4 ? -37.823 -41.407 29.626 1.00 46.37 4 ILE F CA 1
ATOM 11237 C C . ILE F 1 4 ? -38.683 -41.171 30.804 1.00 43.43 4 ILE F C 1
ATOM 11238 O O . ILE F 1 4 ? -39.772 -41.616 30.869 1.00 44.94 4 ILE F O 1
ATOM 11243 N N . GLY F 1 5 ? -38.173 -40.417 31.731 1.00 39.91 5 GLY F N 1
ATOM 11244 C CA . GLY F 1 5 ? -38.864 -40.236 32.996 1.00 39.31 5 GLY F CA 1
ATOM 11245 C C . GLY F 1 5 ? -39.324 -38.818 33.244 1.00 39.42 5 GLY F C 1
ATOM 11246 O O . GLY F 1 5 ? -39.200 -37.949 32.382 1.00 38.88 5 GLY F O 1
ATOM 11247 N N . ILE F 1 6 ? -39.853 -38.593 34.441 1.00 38.74 6 ILE F N 1
ATOM 11248 C CA . ILE F 1 6 ? -40.334 -37.288 34.853 1.00 39.11 6 ILE F CA 1
ATOM 11249 C C . ILE F 1 6 ? -40.138 -37.148 36.358 1.00 39.95 6 ILE F C 1
ATOM 11250 O O . ILE F 1 6 ? -40.246 -38.132 37.098 1.00 37.43 6 ILE F O 1
ATOM 11255 N N . HIS F 1 7 ? -39.840 -35.927 36.803 1.00 41.39 7 HIS F N 1
ATOM 11256 C CA . HIS F 1 7 ? -39.689 -35.663 38.217 1.00 43.53 7 HIS F CA 1
ATOM 11257 C C . HIS F 1 7 ? -41.032 -35.511 38.876 1.00 45.27 7 HIS F C 1
ATOM 11258 O O . HIS F 1 7 ? -41.923 -34.836 38.344 1.00 47.25 7 HIS F O 1
ATOM 11265 N N . SER F 1 8 ? -41.189 -36.142 40.041 1.00 42.62 8 SER F N 1
ATOM 11266 C CA . SER F 1 8 ? -42.443 -36.106 40.791 1.00 40.54 8 SER F CA 1
ATOM 11267 C C . SER F 1 8 ? -42.922 -34.683 41.080 1.00 39.17 8 SER F C 1
ATOM 11268 O O . SER F 1 8 ? -44.124 -34.430 41.159 1.00 38.41 8 SER F O 1
ATOM 11271 N N . PHE F 1 9 ? -41.982 -33.755 41.220 1.00 38.23 9 PHE F N 1
ATOM 11272 C CA . PHE F 1 9 ? -42.330 -32.369 41.521 1.00 37.70 9 PHE F CA 1
ATOM 11273 C C . PHE F 1 9 ? -43.156 -31.679 40.431 1.00 37.20 9 PHE F C 1
ATOM 11274 O O . PHE F 1 9 ? -43.867 -30.717 40.710 1.00 38.94 9 PHE F O 1
ATOM 11282 N N . VAL F 1 10 ? -43.101 -32.193 39.204 1.00 36.47 10 VAL F N 1
ATOM 11283 C CA . VAL F 1 10 ? -43.986 -31.713 38.143 1.00 36.31 10 VAL F CA 1
ATOM 11284 C C . VAL F 1 10 ? -45.448 -31.886 38.549 1.00 36.85 10 VAL F C 1
ATOM 11285 O O . VAL F 1 10 ? -46.303 -31.087 38.177 1.00 38.24 10 VAL F O 1
ATOM 11289 N N . TRP F 1 11 ? -45.720 -32.921 39.333 1.00 37.84 11 TRP F N 1
ATOM 11290 C CA . TRP F 1 11 ? -47.091 -33.304 39.663 1.00 37.80 11 TRP F CA 1
ATOM 11291 C C . TRP F 1 11 ? -47.587 -32.771 40.984 1.00 38.12 11 TRP F C 1
ATOM 11292 O O . TRP F 1 11 ? -48.698 -32.249 41.078 1.00 38.68 11 TRP F O 1
ATOM 11303 N N . SER F 1 12 ? -46.763 -32.901 42.017 1.00 37.72 12 SER F N 1
ATOM 11304 C CA . SER F 1 12 ? -47.136 -32.513 43.363 1.00 37.56 12 SER F CA 1
ATOM 11305 C C . SER F 1 12 ? -45.895 -32.321 44.220 1.00 38.58 12 SER F C 1
ATOM 11306 O O . SER F 1 12 ? -44.845 -32.909 43.960 1.00 38.66 12 SER F O 1
ATOM 11309 N N . ALA F 1 13 ? -46.034 -31.495 45.249 1.00 40.40 13 ALA F N 1
ATOM 11310 C CA . ALA F 1 13 ? -44.972 -31.267 46.209 1.00 40.08 13 ALA F CA 1
ATOM 11311 C C . ALA F 1 13 ? -45.229 -32.145 47.415 1.00 40.58 13 ALA F C 1
ATOM 11312 O O . ALA F 1 13 ? -44.441 -32.149 48.354 1.00 44.90 13 ALA F O 1
ATOM 11314 N N . SER F 1 14 ? -46.337 -32.879 47.391 1.00 40.26 14 SER F N 1
ATOM 11315 C CA . SER F 1 14 ? -46.778 -33.645 48.558 1.00 41.86 14 SER F CA 1
ATOM 11316 C C . SER F 1 14 ? -45.997 -34.932 48.758 1.00 42.69 14 SER F C 1
ATOM 11317 O O . SER F 1 14 ? -45.733 -35.672 47.798 1.00 42.81 14 SER F O 1
ATOM 11320 N N . SER F 1 15 ? -45.669 -35.198 50.021 1.00 41.09 15 SER F N 1
ATOM 11321 C CA . SER F 1 15 ? -44.901 -36.375 50.401 1.00 40.07 15 SER F CA 1
ATOM 11322 C C . SER F 1 15 ? -45.791 -37.489 50.939 1.00 38.51 15 SER F C 1
ATOM 11323 O O . SER F 1 15 ? -45.291 -38.443 51.531 1.00 40.64 15 SER F O 1
ATOM 11326 N N . ALA F 1 16 ? -47.099 -37.372 50.734 1.00 36.13 16 ALA F N 1
ATOM 11327 C CA . ALA F 1 16 ? -48.038 -38.363 51.254 1.00 35.22 16 ALA F CA 1
ATOM 11328 C C . ALA F 1 16 ? -48.185 -39.561 50.322 1.00 35.29 16 ALA F C 1
ATOM 11329 O O . ALA F 1 16 ? -48.204 -39.418 49.095 1.00 34.98 16 ALA F O 1
ATOM 11331 N N . GLN F 1 17 ? -48.293 -40.741 50.924 1.00 35.47 17 GLN F N 1
ATOM 11332 C CA . GLN F 1 17 ? -48.351 -42.001 50.190 1.00 35.56 17 GLN F CA 1
ATOM 11333 C C . GLN F 1 17 ? -49.428 -42.015 49.097 1.00 35.33 17 GLN F C 1
ATOM 11334 O O . GLN F 1 17 ? -49.136 -42.340 47.951 1.00 35.66 17 GLN F O 1
ATOM 11340 N N . SER F 1 18 ? -50.661 -41.653 49.442 1.00 36.30 18 SER F N 1
ATOM 11341 C CA . SER F 1 18 ? -51.742 -41.539 48.450 1.00 35.14 18 SER F CA 1
ATOM 11342 C C . SER F 1 18 ? -51.336 -40.680 47.280 1.00 34.13 18 SER F C 1
ATOM 11343 O O . SER F 1 18 ? -51.542 -41.048 46.140 1.00 32.85 18 SER F O 1
ATOM 11346 N N . GLU F 1 19 ? -50.769 -39.519 47.571 1.00 36.43 19 GLU F N 1
ATOM 11347 C CA . GLU F 1 19 ? -50.389 -38.595 46.521 1.00 39.27 19 GLU F CA 1
ATOM 11348 C C . GLU F 1 19 ? -49.216 -39.130 45.698 1.00 39.56 19 GLU F C 1
ATOM 11349 O O . GLU F 1 19 ? -49.164 -38.930 44.485 1.00 39.32 19 GLU F O 1
ATOM 11355 N N . LEU F 1 20 ? -48.293 -39.828 46.357 1.00 39.03 20 LEU F N 1
ATOM 11356 C CA . LEU F 1 20 ? -47.227 -40.535 45.655 1.00 37.84 20 LEU F CA 1
ATOM 11357 C C . LEU F 1 20 ? -47.824 -41.526 44.666 1.00 37.18 20 LEU F C 1
ATOM 11358 O O . LEU F 1 20 ? -47.325 -41.674 43.551 1.00 37.60 20 LEU F O 1
ATOM 11363 N N . GLU F 1 21 ? -48.912 -42.178 45.067 1.00 36.74 21 GLU F N 1
ATOM 11364 C CA . GLU F 1 21 ? -49.623 -43.109 44.189 1.00 37.43 21 GLU F CA 1
ATOM 11365 C C . GLU F 1 21 ? -50.320 -42.417 43.004 1.00 37.65 21 GLU F C 1
ATOM 11366 O O . GLU F 1 21 ? -50.296 -42.949 41.891 1.00 38.11 21 GLU F O 1
ATOM 11372 N N . ARG F 1 22 ? -50.917 -41.242 43.228 1.00 39.02 22 ARG F N 1
ATOM 11373 C CA . ARG F 1 22 ? -51.506 -40.449 42.127 1.00 39.75 22 ARG F CA 1
ATOM 11374 C C . ARG F 1 22 ? -50.444 -39.961 41.127 1.00 37.25 22 ARG F C 1
ATOM 11375 O O . ARG F 1 22 ? -50.700 -39.889 39.924 1.00 36.46 22 ARG F O 1
ATOM 11383 N N . THR F 1 23 ? -49.257 -39.638 41.627 1.00 35.92 23 THR F N 1
ATOM 11384 C CA . THR F 1 23 ? -48.130 -39.248 40.770 1.00 36.52 23 THR F CA 1
ATOM 11385 C C . THR F 1 23 ? -47.794 -40.333 39.728 1.00 37.38 23 THR F C 1
ATOM 11386 O O . THR F 1 23 ? -47.579 -40.027 38.550 1.00 37.74 23 THR F O 1
ATOM 11390 N N . LEU F 1 24 ? -47.784 -41.593 40.170 1.00 36.92 24 LEU F N 1
ATOM 11391 C CA . LEU F 1 24 ? -47.587 -42.757 39.297 1.00 35.45 24 LEU F CA 1
ATOM 11392 C C . LEU F 1 24 ? -48.641 -42.836 38.174 1.00 36.47 24 LEU F C 1
ATOM 11393 O O . LEU F 1 24 ? -48.300 -43.030 36.987 1.00 35.37 24 LEU F O 1
ATOM 11398 N N . ALA F 1 25 ? -49.914 -42.677 38.552 1.00 34.94 25 ALA F N 1
ATOM 11399 C CA . ALA F 1 25 ? -51.017 -42.693 37.592 1.00 34.19 25 ALA F CA 1
ATOM 11400 C C . ALA F 1 25 ? -50.861 -41.573 36.561 1.00 35.45 25 ALA F C 1
ATOM 11401 O O . ALA F 1 25 ? -51.096 -41.789 35.372 1.00 37.90 25 ALA F O 1
ATOM 11403 N N . ASN F 1 26 ? -50.451 -40.391 37.023 1.00 34.79 26 ASN F N 1
ATOM 11404 C CA . ASN F 1 26 ? -50.185 -39.245 36.153 1.00 35.97 26 ASN F CA 1
ATOM 11405 C C . ASN F 1 26 ? -48.999 -39.470 35.218 1.00 36.07 26 ASN F C 1
ATOM 11406 O O . ASN F 1 26 ? -49.092 -39.193 34.027 1.00 35.36 26 ASN F O 1
ATOM 11411 N N . THR F 1 27 ? -47.889 -39.954 35.774 1.00 35.74 27 THR F N 1
ATOM 11412 C CA . THR F 1 27 ? -46.710 -40.330 34.998 1.00 36.16 27 THR F CA 1
ATOM 11413 C C . THR F 1 27 ? -47.063 -41.309 33.876 1.00 37.13 27 THR F C 1
ATOM 11414 O O . THR F 1 27 ? -46.703 -41.078 32.730 1.00 36.04 27 THR F O 1
ATOM 11418 N N . ARG F 1 28 ? -47.774 -42.389 34.203 1.00 39.81 28 ARG F N 1
ATOM 11419 C CA . ARG F 1 28 ? -48.284 -43.305 33.177 1.00 42.76 28 ARG F CA 1
ATOM 11420 C C . ARG F 1 28 ? -49.091 -42.570 32.116 1.00 42.52 28 ARG F C 1
ATOM 11421 O O . ARG F 1 28 ? -48.800 -42.677 30.925 1.00 42.10 28 ARG F O 1
ATOM 11429 N N . ASP F 1 29 ? -50.097 -41.817 32.556 1.00 41.15 29 ASP F N 1
ATOM 11430 C CA . ASP F 1 29 ? -50.982 -41.116 31.636 1.00 40.83 29 ASP F CA 1
ATOM 11431 C C . ASP F 1 29 ? -50.266 -40.129 30.720 1.00 38.62 29 ASP F C 1
ATOM 11432 O O . ASP F 1 29 ? -50.671 -39.944 29.576 1.00 37.85 29 ASP F O 1
ATOM 11437 N N . ALA F 1 30 ? -49.205 -39.507 31.227 1.00 36.94 30 ALA F N 1
ATOM 11438 C CA . ALA F 1 30 ? -48.417 -38.561 30.450 1.00 36.31 30 ALA F CA 1
ATOM 11439 C C . ALA F 1 30 ? -47.517 -39.295 29.446 1.00 36.61 30 ALA F C 1
ATOM 11440 O O . ALA F 1 30 ? -46.940 -38.677 28.536 1.00 37.25 30 ALA F O 1
ATOM 11442 N N . GLY F 1 31 ? -47.409 -40.613 29.608 1.00 34.80 31 GLY F N 1
ATOM 11443 C CA . GLY F 1 31 ? -46.616 -41.440 28.703 1.00 34.25 31 GLY F CA 1
ATOM 11444 C C . GLY F 1 31 ? -45.145 -41.568 29.069 1.00 34.58 31 GLY F C 1
ATOM 11445 O O . GLY F 1 31 ? -44.325 -41.917 28.218 1.00 34.03 31 GLY F O 1
ATOM 11446 N N . PHE F 1 32 ? -44.810 -41.294 30.328 1.00 35.15 32 PHE F N 1
ATOM 11447 C CA . PHE F 1 32 ? -43.451 -41.488 30.823 1.00 38.24 32 PHE F CA 1
ATOM 11448 C C . PHE F 1 32 ? -43.237 -42.892 31.392 1.00 40.63 32 PHE F C 1
ATOM 11449 O O . PHE F 1 32 ? -44.171 -43.506 31.898 1.00 41.17 32 PHE F O 1
ATOM 11457 N N . ASP F 1 33 ? -41.998 -43.382 31.303 1.00 44.12 33 ASP F N 1
ATOM 11458 C CA . ASP F 1 33 ? -41.635 -44.753 31.693 1.00 44.89 33 ASP F CA 1
ATOM 11459 C C . ASP F 1 33 ? -41.024 -44.838 33.083 1.00 43.34 33 ASP F C 1
ATOM 11460 O O . ASP F 1 33 ? -40.782 -45.933 33.604 1.00 42.24 33 ASP F O 1
ATOM 11465 N N . LEU F 1 34 ? -40.778 -43.680 33.679 1.00 41.25 34 LEU F N 1
ATOM 11466 C CA . LEU F 1 34 ? -40.031 -43.608 34.921 1.00 41.47 34 LEU F CA 1
ATOM 11467 C C . LEU F 1 34 ? -40.514 -42.436 35.791 1.00 41.97 34 LEU F C 1
ATOM 11468 O O . LEU F 1 34 ? -41.004 -41.427 35.282 1.00 42.59 34 LEU F O 1
ATOM 11473 N N . ILE F 1 35 ? -40.388 -42.593 37.105 1.00 40.84 35 ILE F N 1
ATOM 11474 C CA . ILE F 1 35 ? -40.650 -41.518 38.052 1.00 39.57 35 ILE F CA 1
ATOM 11475 C C . ILE F 1 35 ? -39.398 -41.237 38.882 1.00 40.06 35 ILE F C 1
ATOM 11476 O O . ILE F 1 35 ? -38.628 -42.150 39.181 1.00 41.11 35 ILE F O 1
ATOM 11481 N N . GLU F 1 36 ? -39.189 -39.974 39.234 1.00 40.37 36 GLU F N 1
ATOM 11482 C CA . GLU F 1 36 ? -38.101 -39.611 40.127 1.00 40.81 36 GLU F CA 1
ATOM 11483 C C . GLU F 1 36 ? -38.662 -38.863 41.329 1.00 41.74 36 GLU F C 1
ATOM 11484 O O . GLU F 1 36 ? -39.234 -37.779 41.187 1.00 41.83 36 GLU F O 1
ATOM 11490 N N . PHE F 1 37 ? -38.506 -39.466 42.505 1.00 41.68 37 PHE F N 1
ATOM 11491 C CA . PHE F 1 37 ? -38.899 -38.850 43.768 1.00 41.10 37 PHE F CA 1
ATOM 11492 C C . PHE F 1 37 ? -37.705 -38.194 44.415 1.00 42.31 37 PHE F C 1
ATOM 11493 O O . PHE F 1 37 ? -36.574 -38.608 44.190 1.00 44.41 37 PHE F O 1
ATOM 11501 N N . SER F 1 38 ? -37.969 -37.175 45.225 1.00 45.14 38 SER F N 1
ATOM 11502 C CA . SER F 1 38 ? -36.926 -36.402 45.880 1.00 46.84 38 SER F CA 1
ATOM 11503 C C . SER F 1 38 ? -37.274 -36.142 47.329 1.00 49.87 38 SER F C 1
ATOM 11504 O O . SER F 1 38 ? -38.444 -35.921 47.662 1.00 51.75 38 SER F O 1
ATOM 11507 N N . TYR F 1 39 ? -36.250 -36.170 48.183 1.00 51.53 39 TYR F N 1
ATOM 11508 C CA . TYR F 1 39 ? -36.395 -35.922 49.620 1.00 50.31 39 TYR F CA 1
ATOM 11509 C C . TYR F 1 39 ? -37.424 -36.846 50.276 1.00 47.09 39 TYR F C 1
ATOM 11510 O O . TYR F 1 39 ? -38.246 -36.392 51.064 1.00 47.04 39 TYR F O 1
ATOM 11519 N N . LEU F 1 40 ? -37.390 -38.134 49.952 1.00 44.97 40 LEU F N 1
ATOM 11520 C CA . LEU F 1 40 ? -38.298 -39.082 50.608 1.00 45.87 40 LEU F CA 1
ATOM 11521 C C . LEU F 1 40 ? -37.803 -39.572 51.978 1.00 47.10 40 LEU F C 1
ATOM 11522 O O . LEU F 1 40 ? -36.755 -40.223 52.079 1.00 45.83 40 LEU F O 1
ATOM 11527 N N . ASP F 1 41 ? -38.569 -39.256 53.019 1.00 46.93 41 ASP F N 1
ATOM 11528 C CA . ASP F 1 41 ? -38.363 -39.821 54.341 1.00 48.13 41 ASP F CA 1
ATOM 11529 C C . ASP F 1 41 ? -39.073 -41.179 54.353 1.00 49.29 41 ASP F C 1
ATOM 11530 O O . ASP F 1 41 ? -40.240 -41.261 53.975 1.00 48.62 41 ASP F O 1
ATOM 11535 N N . PRO F 1 42 ? -38.367 -42.256 54.761 1.00 51.62 42 PRO F N 1
ATOM 11536 C CA . PRO F 1 42 ? -38.988 -43.591 54.855 1.00 51.22 42 PRO F CA 1
ATOM 11537 C C . PRO F 1 42 ? -40.172 -43.656 55.824 1.00 51.41 42 PRO F C 1
ATOM 11538 O O . PRO F 1 42 ? -40.998 -44.575 55.730 1.00 52.84 42 PRO F O 1
ATOM 11542 N N . ALA F 1 43 ? -40.245 -42.700 56.749 1.00 50.89 43 ALA F N 1
ATOM 11543 C CA . ALA F 1 43 ? -41.393 -42.597 57.651 1.00 52.79 43 ALA F CA 1
ATOM 11544 C C . ALA F 1 43 ? -42.650 -42.054 56.937 1.00 53.64 43 ALA F C 1
ATOM 11545 O O . ALA F 1 43 ? -43.771 -42.407 57.298 1.00 52.81 43 ALA F O 1
ATOM 11547 N N . ASP F 1 44 ? -42.457 -41.217 55.918 1.00 53.93 44 ASP F N 1
ATOM 11548 C CA . ASP F 1 44 ? -43.575 -40.652 55.152 1.00 55.07 44 ASP F CA 1
ATOM 11549 C C . ASP F 1 44 ? -44.168 -41.631 54.134 1.00 53.73 44 ASP F C 1
ATOM 11550 O O . ASP F 1 44 ? -45.232 -41.370 53.568 1.00 53.13 44 ASP F O 1
ATOM 11555 N N . VAL F 1 45 ? -43.482 -42.755 53.925 1.00 52.73 45 VAL F N 1
ATOM 11556 C CA . VAL F 1 45 ? -43.809 -43.707 52.857 1.00 52.64 45 VAL F CA 1
ATOM 11557 C C . VAL F 1 45 ? -44.119 -45.099 53.401 1.00 50.69 45 VAL F C 1
ATOM 11558 O O . VAL F 1 45 ? -43.486 -45.544 54.361 1.00 48.84 45 VAL F O 1
ATOM 11562 N N . ASP F 1 46 ? -45.100 -45.764 52.785 1.00 49.07 46 ASP F N 1
ATOM 11563 C CA . ASP F 1 46 ? -45.291 -47.205 52.938 1.00 50.43 46 ASP F CA 1
ATOM 11564 C C . ASP F 1 46 ? -44.443 -47.908 51.874 1.00 51.37 46 ASP F C 1
ATOM 11565 O O . ASP F 1 46 ? -44.899 -48.131 50.744 1.00 51.15 46 ASP F O 1
ATOM 11570 N N . ILE F 1 47 ? -43.212 -48.258 52.245 1.00 49.40 47 ILE F N 1
ATOM 11571 C CA . ILE F 1 47 ? -42.216 -48.738 51.279 1.00 48.34 47 ILE F CA 1
ATOM 11572 C C . ILE F 1 47 ? -42.672 -49.935 50.437 1.00 47.75 47 ILE F C 1
ATOM 11573 O O . ILE F 1 47 ? -42.531 -49.916 49.214 1.00 47.74 47 ILE F O 1
ATOM 11578 N N . GLY F 1 48 ? -43.235 -50.951 51.086 1.00 46.43 48 GLY F N 1
ATOM 11579 C CA . GLY F 1 48 ? -43.768 -52.121 50.390 1.00 47.03 48 GLY F CA 1
ATOM 11580 C C . GLY F 1 48 ? -44.841 -51.790 49.360 1.00 50.58 48 GLY F C 1
ATOM 11581 O O . GLY F 1 48 ? -44.789 -52.269 48.219 1.00 54.00 48 GLY F O 1
ATOM 11582 N N . ARG F 1 49 ? -45.811 -50.967 49.756 1.00 48.91 49 ARG F N 1
ATOM 11583 C CA . ARG F 1 49 ? -46.906 -50.576 48.870 1.00 45.33 49 ARG F CA 1
ATOM 11584 C C . ARG F 1 49 ? -46.442 -49.746 47.664 1.00 43.51 49 ARG F C 1
ATOM 11585 O O . ARG F 1 49 ? -46.930 -49.966 46.547 1.00 43.08 49 ARG F O 1
ATOM 11593 N N . LEU F 1 50 ? -45.522 -48.799 47.884 1.00 40.60 50 LEU F N 1
ATOM 11594 C CA . LEU F 1 50 ? -45.036 -47.930 46.796 1.00 39.38 50 LEU F CA 1
ATOM 11595 C C . LEU F 1 50 ? -44.252 -48.708 45.758 1.00 40.45 50 LEU F C 1
ATOM 11596 O O . LEU F 1 50 ? -44.428 -48.486 44.561 1.00 39.45 50 LEU F O 1
ATOM 11601 N N . ALA F 1 51 ? -43.410 -49.629 46.233 1.00 43.84 51 ALA F N 1
ATOM 11602 C CA . ALA F 1 51 ? -42.637 -50.538 45.385 1.00 43.86 51 ALA F CA 1
ATOM 11603 C C . ALA F 1 51 ? -43.522 -51.349 44.446 1.00 46.52 51 ALA F C 1
ATOM 11604 O O . ALA F 1 51 ? -43.247 -51.432 43.247 1.00 47.18 51 ALA F O 1
ATOM 11606 N N . LYS F 1 52 ? -44.585 -51.943 44.988 1.00 50.41 52 LYS F N 1
ATOM 11607 C CA . LYS F 1 52 ? -45.472 -52.774 44.175 1.00 54.14 52 LYS F CA 1
ATOM 11608 C C . LYS F 1 52 ? -46.198 -51.968 43.102 1.00 55.37 52 LYS F C 1
ATOM 11609 O O . LYS F 1 52 ? -46.298 -52.427 41.964 1.00 58.19 52 LYS F O 1
ATOM 11615 N N . ARG F 1 53 ? -46.685 -50.777 43.450 1.00 55.23 53 ARG F N 1
ATOM 11616 C CA . ARG F 1 53 ? -47.392 -49.946 42.470 1.00 54.08 53 ARG F CA 1
ATOM 11617 C C . ARG F 1 53 ? -46.503 -49.415 41.354 1.00 51.39 53 ARG F C 1
ATOM 11618 O O . ARG F 1 53 ? -46.957 -49.296 40.210 1.00 50.35 53 ARG F O 1
ATOM 11626 N N . ILE F 1 54 ? -45.247 -49.102 41.679 1.00 47.71 54 ILE F N 1
ATOM 11627 C CA . ILE F 1 54 ? -44.273 -48.712 40.659 1.00 45.48 54 ILE F CA 1
ATOM 11628 C C . ILE F 1 54 ? -44.166 -49.836 39.632 1.00 48.09 54 ILE F C 1
ATOM 11629 O O . ILE F 1 54 ? -44.344 -49.611 38.430 1.00 50.92 54 ILE F O 1
ATOM 11634 N N . ALA F 1 55 ? -43.923 -51.051 40.118 1.00 50.33 55 ALA F N 1
ATOM 11635 C CA . ALA F 1 55 ? -43.883 -52.238 39.263 1.00 51.67 55 ALA F CA 1
ATOM 11636 C C . ALA F 1 55 ? -45.216 -52.474 38.544 1.00 52.24 55 ALA F C 1
ATOM 11637 O O . ALA F 1 55 ? -45.233 -52.690 37.333 1.00 52.94 55 ALA F O 1
ATOM 11639 N N . ASP F 1 56 ? -46.321 -52.411 39.287 1.00 53.22 56 ASP F N 1
ATOM 11640 C CA . ASP F 1 56 ? -47.656 -52.659 38.731 1.00 56.55 56 ASP F CA 1
ATOM 11641 C C . ASP F 1 56 ? -47.926 -51.816 37.502 1.00 55.05 56 ASP F C 1
ATOM 11642 O O . ASP F 1 56 ? -48.489 -52.304 36.525 1.00 52.22 56 ASP F O 1
ATOM 11647 N N . LEU F 1 57 ? -47.521 -50.550 37.566 1.00 56.33 57 LEU F N 1
ATOM 11648 C CA . LEU F 1 57 ? -47.782 -49.592 36.501 1.00 55.01 57 LEU F CA 1
ATOM 11649 C C . LEU F 1 57 ? -46.711 -49.648 35.406 1.00 54.64 57 LEU F C 1
ATOM 11650 O O . LEU F 1 57 ? -46.788 -48.916 34.412 1.00 54.12 57 LEU F O 1
ATOM 11655 N N . GLY F 1 58 ? -45.729 -50.529 35.591 1.00 52.84 58 GLY F N 1
ATOM 11656 C CA . GLY F 1 58 ? -44.702 -50.789 34.583 1.00 49.11 58 GLY F CA 1
ATOM 11657 C C . GLY F 1 58 ? -43.630 -49.720 34.533 1.00 45.78 58 GLY F C 1
ATOM 11658 O O . GLY F 1 58 ? -42.970 -49.546 33.512 1.00 44.54 58 GLY F O 1
ATOM 11659 N N . LEU F 1 59 ? -43.462 -49.011 35.644 1.00 42.80 59 LEU F N 1
ATOM 11660 C CA . LEU F 1 59 ? -42.524 -47.899 35.742 1.00 41.63 59 LEU F CA 1
ATOM 11661 C C . LEU F 1 59 ? -41.211 -48.309 36.411 1.00 40.66 59 LEU F C 1
ATOM 11662 O O . LEU F 1 59 ? -41.190 -49.186 37.273 1.00 39.95 59 LEU F O 1
ATOM 11667 N N . GLY F 1 60 ? -40.121 -47.665 36.006 1.00 39.47 60 GLY F N 1
ATOM 11668 C CA . GLY F 1 60 ? -38.884 -47.704 36.765 1.00 38.64 60 GLY F CA 1
ATOM 11669 C C . GLY F 1 60 ? -38.937 -46.545 37.744 1.00 40.18 60 GLY F C 1
ATOM 11670 O O . GLY F 1 60 ? -39.888 -45.755 37.709 1.00 40.65 60 GLY F O 1
ATOM 11671 N N . VAL F 1 61 ? -37.928 -46.434 38.612 1.00 38.91 61 VAL F N 1
ATOM 11672 C CA . VAL F 1 61 ? -37.891 -45.382 39.630 1.00 38.04 61 VAL F CA 1
ATOM 11673 C C . VAL F 1 61 ? -36.466 -44.948 39.937 1.00 39.80 61 VAL F C 1
ATOM 11674 O O . VAL F 1 61 ? -35.611 -45.769 40.243 1.00 41.72 61 VAL F O 1
ATOM 11678 N N . ALA F 1 62 ? -36.223 -43.648 39.831 1.00 39.99 62 ALA F N 1
ATOM 11679 C CA . ALA F 1 62 ? -35.009 -43.053 40.338 1.00 40.41 62 ALA F CA 1
ATOM 11680 C C . ALA F 1 62 ? -35.354 -42.322 41.626 1.00 41.16 62 ALA F C 1
ATOM 11681 O O . ALA F 1 62 ? -36.504 -41.924 41.823 1.00 41.25 62 ALA F O 1
ATOM 11683 N N . ILE F 1 63 ? -34.361 -42.166 42.500 1.00 42.48 63 ILE F N 1
ATOM 11684 C CA . ILE F 1 63 ? -34.488 -41.380 43.727 1.00 42.81 63 ILE F CA 1
ATOM 11685 C C . ILE F 1 63 ? -33.362 -40.367 43.764 1.00 43.35 63 ILE F C 1
ATOM 11686 O O . ILE F 1 63 ? -32.210 -40.724 43.536 1.00 44.32 63 ILE F O 1
ATOM 11691 N N . SER F 1 64 ? -33.696 -39.114 44.058 1.00 45.88 64 SER F N 1
ATOM 11692 C CA . SER F 1 64 ? -32.701 -38.057 44.216 1.00 47.46 64 SER F CA 1
ATOM 11693 C C . SER F 1 64 ? -32.929 -37.246 45.494 1.00 49.94 64 SER F C 1
ATOM 11694 O O . SER F 1 64 ? -33.959 -37.381 46.158 1.00 50.90 64 SER F O 1
ATOM 11697 N N . ILE F 1 65 ? -31.953 -36.409 45.830 1.00 51.18 65 ILE F N 1
ATOM 11698 C CA . ILE F 1 65 ? -31.942 -35.665 47.082 1.00 53.23 65 ILE F CA 1
ATOM 11699 C C . ILE F 1 65 ? -30.944 -34.524 46.931 1.00 53.45 65 ILE F C 1
ATOM 11700 O O . ILE F 1 65 ? -29.969 -34.642 46.181 1.00 54.81 65 ILE F O 1
ATOM 11705 N N . GLY F 1 66 ? -31.199 -33.423 47.631 1.00 52.09 66 GLY F N 1
ATOM 11706 C CA . GLY F 1 66 ? -30.219 -32.357 47.783 1.00 52.88 66 GLY F CA 1
ATOM 11707 C C . GLY F 1 66 ? -29.810 -32.277 49.242 1.00 55.69 66 GLY F C 1
ATOM 11708 O O . GLY F 1 66 ? -30.674 -32.134 50.123 1.00 55.39 66 GLY F O 1
ATOM 11709 N N . LEU F 1 67 ? -28.503 -32.386 49.499 1.00 55.30 67 LEU F N 1
ATOM 11710 C CA . LEU F 1 67 ? -27.956 -32.294 50.861 1.00 53.87 67 LEU F CA 1
ATOM 11711 C C . LEU F 1 67 ? -28.214 -30.910 51.461 1.00 56.10 67 LEU F C 1
ATOM 11712 O O . LEU F 1 67 ? -28.076 -29.903 50.761 1.00 57.68 67 LEU F O 1
ATOM 11717 N N . PRO F 1 68 ? -28.615 -30.855 52.751 1.00 58.30 68 PRO F N 1
ATOM 11718 C CA . PRO F 1 68 ? -28.820 -29.569 53.414 1.00 58.69 68 PRO F CA 1
ATOM 11719 C C . PRO F 1 68 ? -27.530 -29.075 54.079 1.00 60.49 68 PRO F C 1
ATOM 11720 O O . PRO F 1 68 ? -26.489 -29.734 53.965 1.00 59.21 68 PRO F O 1
ATOM 11724 N N . ALA F 1 69 ? -27.606 -27.928 54.757 1.00 64.55 69 ALA F N 1
ATOM 11725 C CA . ALA F 1 69 ? -26.463 -27.343 55.477 1.00 65.46 69 ALA F CA 1
ATOM 11726 C C . ALA F 1 69 ? -25.878 -28.324 56.496 1.00 67.52 69 ALA F C 1
ATOM 11727 O O . ALA F 1 69 ? -24.674 -28.601 56.488 1.00 67.62 69 ALA F O 1
ATOM 11729 N N . ASP F 1 70 ? -26.755 -28.857 57.347 1.00 67.01 70 ASP F N 1
ATOM 11730 C CA . ASP F 1 70 ? -26.416 -29.861 58.352 1.00 67.78 70 ASP F CA 1
ATOM 11731 C C . ASP F 1 70 ? -25.888 -31.162 57.759 1.00 65.83 70 ASP F C 1
ATOM 11732 O O . ASP F 1 70 ? -25.419 -32.035 58.491 1.00 69.26 70 ASP F O 1
ATOM 11737 N N . GLY F 1 71 ? -25.961 -31.263 56.457 1.00 62.94 71 GLY F N 1
ATOM 11738 C CA . GLY F 1 71 ? -25.540 -32.455 55.772 1.00 64.13 71 GLY F CA 1
ATOM 11739 C C . GLY F 1 71 ? -24.338 -32.371 54.866 1.00 63.45 71 GLY F C 1
ATOM 11740 O O . GLY F 1 71 ? -24.088 -33.267 54.122 1.00 64.88 71 GLY F O 1
ATOM 11741 N N . ASP F 1 72 ? -23.560 -31.320 54.902 1.00 62.24 72 ASP F N 1
ATOM 11742 C CA . ASP F 1 72 ? -22.587 -31.235 53.853 1.00 63.01 72 ASP F CA 1
ATOM 11743 C C . ASP F 1 72 ? -21.443 -32.154 54.130 1.00 63.71 72 ASP F C 1
ATOM 11744 O O . ASP F 1 72 ? -20.608 -31.874 54.950 1.00 67.53 72 ASP F O 1
ATOM 11749 N N . ILE F 1 73 ? -21.350 -33.204 53.345 1.00 61.35 73 ILE F N 1
ATOM 11750 C CA . ILE F 1 73 ? -20.374 -34.220 53.566 1.00 64.96 73 ILE F CA 1
ATOM 11751 C C . ILE F 1 73 ? -18.996 -33.735 53.239 1.00 68.73 73 ILE F C 1
ATOM 11752 O O . ILE F 1 73 ? -18.025 -34.419 53.458 1.00 74.76 73 ILE F O 1
ATOM 11757 N N . SER F 1 74 ? -18.915 -32.578 52.632 1.00 70.27 74 SER F N 1
ATOM 11758 C CA . SER F 1 74 ? -17.634 -31.976 52.284 1.00 70.11 74 SER F CA 1
ATOM 11759 C C . SER F 1 74 ? -17.252 -30.861 53.271 1.00 71.63 74 SER F C 1
ATOM 11760 O O . SER F 1 74 ? -16.295 -30.118 53.045 1.00 71.60 74 SER F O 1
ATOM 11763 N N . SER F 1 75 ? -18.013 -30.751 54.361 1.00 72.01 75 SER F N 1
ATOM 11764 C CA . SER F 1 75 ? -17.692 -29.837 55.461 1.00 74.74 75 SER F CA 1
ATOM 11765 C C . SER F 1 75 ? -16.476 -30.342 56.259 1.00 76.87 75 SER F C 1
ATOM 11766 O O . SER F 1 75 ? -16.138 -31.531 56.212 1.00 74.42 75 SER F O 1
ATOM 11769 N N . ALA F 1 76 ? -15.818 -29.426 56.975 1.00 81.02 76 ALA F N 1
ATOM 11770 C CA . ALA F 1 76 ? -14.720 -29.769 57.891 1.00 81.56 76 ALA F CA 1
ATOM 11771 C C . ALA F 1 76 ? -15.245 -30.330 59.222 1.00 79.95 76 ALA F C 1
ATOM 11772 O O . ALA F 1 76 ? -14.533 -31.048 59.926 1.00 78.46 76 ALA F O 1
ATOM 11774 N N . ASP F 1 77 ? -16.497 -29.996 59.537 1.00 79.55 77 ASP F N 1
ATOM 11775 C CA . ASP F 1 77 ? -17.212 -30.458 60.733 1.00 80.14 77 ASP F CA 1
ATOM 11776 C C . ASP F 1 77 ? -17.347 -31.988 60.802 1.00 81.44 77 ASP F C 1
ATOM 11777 O O . ASP F 1 77 ? -17.457 -32.665 59.776 1.00 80.13 77 ASP F O 1
ATOM 11782 N N . LYS F 1 78 ? -17.348 -32.509 62.027 1.00 82.92 78 LYS F N 1
ATOM 11783 C CA . LYS F 1 78 ? -17.499 -33.942 62.297 1.00 82.34 78 LYS F CA 1
ATOM 11784 C C . LYS F 1 78 ? -18.960 -34.393 62.292 1.00 76.72 78 LYS F C 1
ATOM 11785 O O . LYS F 1 78 ? -19.300 -35.395 61.660 1.00 75.99 78 LYS F O 1
ATOM 11791 N N . ALA F 1 79 ? -19.810 -33.657 63.011 1.00 74.14 79 ALA F N 1
ATOM 11792 C CA . ALA F 1 79 ? -21.227 -34.008 63.156 1.00 73.90 79 ALA F CA 1
ATOM 11793 C C . ALA F 1 79 ? -21.998 -33.840 61.846 1.00 71.62 79 ALA F C 1
ATOM 11794 O O . ALA F 1 79 ? -22.835 -34.679 61.502 1.00 69.74 79 ALA F O 1
ATOM 11796 N N . VAL F 1 80 ? -21.695 -32.761 61.121 1.00 70.56 80 VAL F N 1
ATOM 11797 C CA . VAL F 1 80 ? -22.328 -32.457 59.835 1.00 67.90 80 VAL F CA 1
ATOM 11798 C C . VAL F 1 80 ? -22.044 -33.551 58.794 1.00 67.67 80 VAL F C 1
ATOM 11799 O O . VAL F 1 80 ? -22.978 -34.172 58.284 1.00 67.31 80 VAL F O 1
ATOM 11803 N N . ALA F 1 81 ? -20.763 -33.802 58.513 1.00 66.20 81 ALA F N 1
ATOM 11804 C CA . ALA F 1 81 ? -20.347 -34.781 57.495 1.00 67.08 81 ALA F CA 1
ATOM 11805 C C . ALA F 1 81 ? -20.902 -36.199 57.703 1.00 69.04 81 ALA F C 1
ATOM 11806 O O . ALA F 1 81 ? -21.164 -36.914 56.733 1.00 69.30 81 ALA F O 1
ATOM 11808 N N . ALA F 1 82 ? -21.078 -36.599 58.962 1.00 70.90 82 ALA F N 1
ATOM 11809 C CA . ALA F 1 82 ? -21.668 -37.902 59.290 1.00 72.17 82 ALA F CA 1
ATOM 11810 C C . ALA F 1 82 ? -23.183 -37.899 59.087 1.00 71.14 82 ALA F C 1
ATOM 11811 O O . ALA F 1 82 ? -23.762 -38.917 58.697 1.00 69.93 82 ALA F O 1
ATOM 11813 N N . ARG F 1 83 ? -23.813 -36.754 59.356 1.00 68.73 83 ARG F N 1
ATOM 11814 C CA . ARG F 1 83 ? -25.258 -36.595 59.189 1.00 70.20 83 ARG F CA 1
ATOM 11815 C C . ARG F 1 83 ? -25.619 -36.680 57.711 1.00 69.19 83 ARG F C 1
ATOM 11816 O O . ARG F 1 83 ? -26.671 -37.210 57.350 1.00 70.30 83 ARG F O 1
ATOM 11824 N N . GLY F 1 84 ? -24.728 -36.170 56.865 1.00 65.11 84 GLY F N 1
ATOM 11825 C CA . GLY F 1 84 ? -24.865 -36.310 55.423 1.00 67.17 84 GLY F CA 1
ATOM 11826 C C . GLY F 1 84 ? -24.730 -37.751 54.971 1.00 67.09 84 GLY F C 1
ATOM 11827 O O . GLY F 1 84 ? -25.471 -38.209 54.093 1.00 67.45 84 GLY F O 1
ATOM 11828 N N . VAL F 1 85 ? -23.780 -38.460 55.578 1.00 68.30 85 VAL F N 1
ATOM 11829 C CA . VAL F 1 85 ? -23.540 -39.881 55.306 1.00 68.11 85 VAL F CA 1
ATOM 11830 C C . VAL F 1 85 ? -24.760 -40.740 55.683 1.00 69.10 85 VAL F C 1
ATOM 11831 O O . VAL F 1 85 ? -25.114 -41.675 54.955 1.00 67.74 85 VAL F O 1
ATOM 11835 N N . GLU F 1 86 ? -25.403 -40.404 56.804 1.00 68.93 86 GLU F N 1
ATOM 11836 C CA . GLU F 1 86 ? -26.638 -41.068 57.232 1.00 68.08 86 GLU F CA 1
ATOM 11837 C C . GLU F 1 86 ? -27.686 -40.967 56.129 1.00 64.89 86 GLU F C 1
ATOM 11838 O O . GLU F 1 86 ? -28.250 -41.980 55.692 1.00 61.53 86 GLU F O 1
ATOM 11844 N N . ILE F 1 87 ? -27.916 -39.733 55.677 1.00 62.59 87 ILE F N 1
ATOM 11845 C CA . ILE F 1 87 ? -28.902 -39.428 54.643 1.00 59.26 87 ILE F CA 1
ATOM 11846 C C . ILE F 1 87 ? -28.659 -40.275 53.384 1.00 57.41 87 ILE F C 1
ATOM 11847 O O . ILE F 1 87 ? -29.581 -40.913 52.881 1.00 57.75 87 ILE F O 1
ATOM 11852 N N . LEU F 1 88 ? -27.418 -40.313 52.910 1.00 54.57 88 LEU F N 1
ATOM 11853 C CA . LEU F 1 88 ? -27.072 -41.106 51.728 1.00 56.90 88 LEU F CA 1
ATOM 11854 C C . LEU F 1 88 ? -27.322 -42.604 51.914 1.00 57.71 88 LEU F C 1
ATOM 11855 O O . LEU F 1 88 ? -27.878 -43.260 51.029 1.00 56.66 88 LEU F O 1
ATOM 11860 N N . ASN F 1 89 ? -26.908 -43.138 53.062 1.00 59.87 89 ASN F N 1
ATOM 11861 C CA . ASN F 1 89 ? -27.213 -44.519 53.431 1.00 58.96 89 ASN F CA 1
ATOM 11862 C C . ASN F 1 89 ? -28.710 -44.738 53.460 1.00 58.27 89 ASN F C 1
ATOM 11863 O O . ASN F 1 89 ? -29.214 -45.724 52.920 1.00 59.19 89 ASN F O 1
ATOM 11868 N N . GLN F 1 90 ? -29.415 -43.805 54.093 1.00 57.27 90 GLN F N 1
ATOM 11869 C CA . GLN F 1 90 ? -30.865 -43.886 54.217 1.00 59.43 90 GLN F CA 1
ATOM 11870 C C . GLN F 1 90 ? -31.536 -43.900 52.844 1.00 55.90 90 GLN F C 1
ATOM 11871 O O . GLN F 1 90 ? -32.390 -44.752 52.573 1.00 56.11 90 GLN F O 1
ATOM 11877 N N . THR F 1 91 ? -31.115 -42.972 51.985 1.00 51.30 91 THR F N 1
ATOM 11878 C CA . THR F 1 91 ? -31.615 -42.859 50.613 1.00 51.25 91 THR F CA 1
ATOM 11879 C C . THR F 1 91 ? -31.345 -44.126 49.787 1.00 48.42 91 THR F C 1
ATOM 11880 O O . THR F 1 91 ? -32.235 -44.609 49.081 1.00 44.56 91 THR F O 1
ATOM 11884 N N . ILE F 1 92 ? -30.122 -44.650 49.890 1.00 47.82 92 ILE F N 1
ATOM 11885 C CA . ILE F 1 92 ? -29.747 -45.909 49.237 1.00 47.99 92 ILE F CA 1
ATOM 11886 C C . ILE F 1 92 ? -30.698 -47.041 49.638 1.00 48.26 92 ILE F C 1
ATOM 11887 O O . ILE F 1 92 ? -31.226 -47.747 48.770 1.00 48.03 92 ILE F O 1
ATOM 11892 N N . ALA F 1 93 ? -30.917 -47.187 50.949 1.00 47.50 93 ALA F N 1
ATOM 11893 C CA . ALA F 1 93 ? -31.776 -48.232 51.517 1.00 46.48 93 ALA F CA 1
ATOM 11894 C C . ALA F 1 93 ? -33.205 -48.130 50.988 1.00 47.24 93 ALA F C 1
ATOM 11895 O O . ALA F 1 93 ? -33.830 -49.143 50.628 1.00 43.78 93 ALA F O 1
ATOM 11897 N N . LEU F 1 94 ? -33.707 -46.894 50.938 1.00 47.98 94 LEU F N 1
ATOM 11898 C CA . LEU F 1 94 ? -35.007 -46.605 50.344 1.00 46.65 94 LEU F CA 1
ATOM 11899 C C . LEU F 1 94 ? -35.006 -46.934 48.850 1.00 47.18 94 LEU F C 1
ATOM 11900 O O . LEU F 1 94 ? -35.931 -47.586 48.355 1.00 48.24 94 LEU F O 1
ATOM 11905 N N . THR F 1 95 ? -33.959 -46.507 48.146 1.00 46.51 95 THR F N 1
ATOM 11906 C CA . THR F 1 95 ? -33.818 -46.796 46.717 1.00 48.53 95 THR F CA 1
ATOM 11907 C C . THR F 1 95 ? -33.839 -48.306 46.452 1.00 50.52 95 THR F C 1
ATOM 11908 O O . THR F 1 95 ? -34.668 -48.790 45.663 1.00 49.98 95 THR F O 1
ATOM 11912 N N . ARG F 1 96 ? -32.944 -49.038 47.123 1.00 50.60 96 ARG F N 1
ATOM 11913 C CA . ARG F 1 96 ? -32.921 -50.500 47.050 1.00 51.01 96 ARG F CA 1
ATOM 11914 C C . ARG F 1 96 ? -34.328 -51.062 47.250 1.00 50.75 96 ARG F C 1
ATOM 11915 O O . ARG F 1 96 ? -34.850 -51.751 46.373 1.00 48.77 96 ARG F O 1
ATOM 11923 N N . ASP F 1 97 ? -34.938 -50.739 48.394 1.00 50.36 97 ASP F N 1
ATOM 11924 C CA . ASP F 1 97 ? -36.239 -51.299 48.781 1.00 50.76 97 ASP F CA 1
ATOM 11925 C C . ASP F 1 97 ? -37.369 -50.923 47.818 1.00 49.30 97 ASP F C 1
ATOM 11926 O O . ASP F 1 97 ? -38.344 -51.659 47.683 1.00 47.34 97 ASP F O 1
ATOM 11931 N N . LEU F 1 98 ? -37.228 -49.772 47.162 1.00 49.43 98 LEU F N 1
ATOM 11932 C CA . LEU F 1 98 ? -38.214 -49.278 46.193 1.00 47.94 98 LEU F CA 1
ATOM 11933 C C . LEU F 1 98 ? -38.069 -49.893 44.800 1.00 46.43 98 LEU F C 1
ATOM 11934 O O . LEU F 1 98 ? -39.020 -49.894 44.012 1.00 44.69 98 LEU F O 1
ATOM 11939 N N . GLY F 1 99 ? -36.880 -50.402 44.495 1.00 45.34 99 GLY F N 1
ATOM 11940 C CA . GLY F 1 99 ? -36.625 -51.033 43.203 1.00 44.67 99 GLY F CA 1
ATOM 11941 C C . GLY F 1 99 ? -35.808 -50.138 42.295 1.00 44.79 99 GLY F C 1
ATOM 11942 O O . GLY F 1 99 ? -35.681 -50.404 41.097 1.00 43.40 99 GLY F O 1
ATOM 11943 N N . GLY F 1 100 ? -35.258 -49.075 42.876 1.00 45.42 100 GLY F N 1
ATOM 11944 C CA . GLY F 1 100 ? -34.432 -48.133 42.142 1.00 48.50 100 GLY F CA 1
ATOM 11945 C C . GLY F 1 100 ? -33.002 -48.617 42.071 1.00 52.18 100 GLY F C 1
ATOM 11946 O O . GLY F 1 100 ? -32.468 -49.137 43.054 1.00 54.05 100 GLY F O 1
ATOM 11947 N N . ARG F 1 101 ? -32.383 -48.454 40.905 1.00 53.41 101 ARG F N 1
ATOM 11948 C CA . ARG F 1 101 ? -30.984 -48.820 40.726 1.00 53.56 101 ARG F CA 1
ATOM 11949 C C . ARG F 1 101 ? -30.141 -47.572 40.521 1.00 51.32 101 ARG F C 1
ATOM 11950 O O . ARG F 1 101 ? -29.054 -47.634 39.948 1.00 54.43 101 ARG F O 1
ATOM 11958 N N . LYS F 1 102 ? -30.637 -46.442 41.020 1.00 48.40 102 LYS F N 1
ATOM 11959 C CA . LYS F 1 102 ? -30.048 -45.141 40.716 1.00 45.25 102 LYS F CA 1
ATOM 11960 C C . LYS F 1 102 ? -30.344 -44.118 41.816 1.00 43.08 102 LYS F C 1
ATOM 11961 O O . LYS F 1 102 ? -31.501 -43.860 42.133 1.00 43.57 102 LYS F O 1
ATOM 11967 N N . VAL F 1 103 ? -29.291 -43.571 42.415 1.00 40.78 103 VAL F N 1
ATOM 11968 C CA . VAL F 1 103 ? -29.417 -42.466 43.348 1.00 42.02 103 VAL F CA 1
ATOM 11969 C C . VAL F 1 103 ? -28.744 -41.258 42.708 1.00 44.97 103 VAL F C 1
ATOM 11970 O O . VAL F 1 103 ? -27.554 -41.286 42.364 1.00 45.11 103 VAL F O 1
ATOM 11974 N N . ALA F 1 104 ? -29.524 -40.198 42.542 1.00 44.95 104 ALA F N 1
ATOM 11975 C CA . ALA F 1 104 ? -29.055 -39.014 41.853 1.00 45.90 104 ALA F CA 1
ATOM 11976 C C . ALA F 1 104 ? -29.217 -37.763 42.711 1.00 45.12 104 ALA F C 1
ATOM 11977 O O . ALA F 1 104 ? -29.580 -37.838 43.891 1.00 41.43 104 ALA F O 1
ATOM 11979 N N . GLY F 1 105 ? -28.946 -36.615 42.102 1.00 45.54 105 GLY F N 1
ATOM 11980 C CA . GLY F 1 105 ? -29.057 -35.342 42.792 1.00 47.61 105 GLY F CA 1
ATOM 11981 C C . GLY F 1 105 ? -27.702 -34.872 43.261 1.00 47.86 105 GLY F C 1
ATOM 11982 O O . GLY F 1 105 ? -26.669 -35.356 42.791 1.00 48.50 105 GLY F O 1
ATOM 11983 N N . ILE F 1 106 ? -27.711 -33.921 44.187 1.00 48.94 106 ILE F N 1
ATOM 11984 C CA . ILE F 1 106 ? -26.478 -33.347 44.700 1.00 50.55 106 ILE F CA 1
ATOM 11985 C C . ILE F 1 106 ? -26.027 -34.140 45.921 1.00 50.99 106 ILE F C 1
ATOM 11986 O O . ILE F 1 106 ? -26.526 -33.960 47.038 1.00 51.02 106 ILE F O 1
ATOM 11991 N N . LEU F 1 107 ? -25.133 -35.057 45.668 1.00 50.75 107 LEU F N 1
ATOM 11992 C CA . LEU F 1 107 ? -24.649 -35.969 46.642 1.00 51.77 107 LEU F CA 1
ATOM 11993 C C . LEU F 1 107 ? -23.278 -35.521 47.103 1.00 53.70 107 LEU F C 1
ATOM 11994 O O . LEU F 1 107 ? -22.661 -36.157 47.914 1.00 55.82 107 LEU F O 1
ATOM 11999 N N . SER F 1 108 ? -22.811 -34.418 46.555 1.00 53.05 108 SER F N 1
ATOM 12000 C CA . SER F 1 108 ? -21.439 -33.984 46.714 1.00 52.92 108 SER F CA 1
ATOM 12001 C C . SER F 1 108 ? -21.139 -32.946 47.760 1.00 52.02 108 SER F C 1
ATOM 12002 O O . SER F 1 108 ? -20.055 -32.905 48.261 1.00 50.46 108 SER F O 1
ATOM 12005 N N . ALA F 1 109 ? -22.095 -32.083 48.037 1.00 51.79 109 ALA F N 1
ATOM 12006 C CA . ALA F 1 109 ? -21.897 -30.950 48.886 1.00 49.12 109 ALA F CA 1
ATOM 12007 C C . ALA F 1 109 ? -23.257 -30.427 49.183 1.00 51.26 109 ALA F C 1
ATOM 12008 O O . ALA F 1 109 ? -24.213 -30.922 48.671 1.00 53.04 109 ALA F O 1
ATOM 12010 N N . GLY F 1 110 ? -23.360 -29.441 50.039 1.00 52.25 110 GLY F N 1
ATOM 12011 C CA . GLY F 1 110 ? -24.643 -28.871 50.320 1.00 53.75 110 GLY F CA 1
ATOM 12012 C C . GLY F 1 110 ? -25.223 -28.112 49.157 1.00 57.61 110 GLY F C 1
ATOM 12013 O O . GLY F 1 110 ? -24.507 -27.485 48.408 1.00 56.69 110 GLY F O 1
ATOM 12014 N N . HIS F 1 111 ? -26.540 -28.148 49.033 1.00 57.66 111 HIS F N 1
ATOM 12015 C CA . HIS F 1 111 ? -27.222 -27.509 47.951 1.00 56.74 111 HIS F CA 1
ATOM 12016 C C . HIS F 1 111 ? -27.756 -26.185 48.398 1.00 56.39 111 HIS F C 1
ATOM 12017 O O . HIS F 1 111 ? -28.559 -26.090 49.314 1.00 59.13 111 HIS F O 1
ATOM 12024 N N . GLY F 1 112 ? -27.295 -25.134 47.751 1.00 56.44 112 GLY F N 1
ATOM 12025 C CA . GLY F 1 112 ? -27.572 -23.744 48.134 1.00 53.70 112 GLY F CA 1
ATOM 12026 C C . GLY F 1 112 ? -26.486 -22.813 47.621 1.00 53.25 112 GLY F C 1
ATOM 12027 O O . GLY F 1 112 ? -25.531 -23.260 46.975 1.00 48.91 112 GLY F O 1
ATOM 12028 N N . LEU F 1 113 ? -26.635 -21.517 47.902 1.00 54.56 113 LEU F N 1
ATOM 12029 C CA . LEU F 1 113 ? -25.633 -20.515 47.515 1.00 55.71 113 LEU F CA 1
ATOM 12030 C C . LEU F 1 113 ? -24.588 -20.324 48.611 1.00 58.03 113 LEU F C 1
ATOM 12031 O O . LEU F 1 113 ? -24.902 -19.831 49.698 1.00 59.83 113 LEU F O 1
ATOM 12036 N N . GLN F 1 114 ? -23.350 -20.705 48.297 1.00 62.16 114 GLN F N 1
ATOM 12037 C CA . GLN F 1 114 ? -22.227 -20.713 49.244 1.00 63.98 114 GLN F CA 1
ATOM 12038 C C . GLN F 1 114 ? -21.641 -19.333 49.573 1.00 67.02 114 GLN F C 1
ATOM 12039 O O . GLN F 1 114 ? -21.625 -18.433 48.720 1.00 69.60 114 GLN F O 1
ATOM 12045 N N . VAL F 1 115 ? -21.166 -19.181 50.815 1.00 66.00 115 VAL F N 1
ATOM 12046 C CA . VAL F 1 115 ? -20.544 -17.926 51.289 1.00 66.61 115 VAL F CA 1
ATOM 12047 C C . VAL F 1 115 ? -19.011 -17.991 51.347 1.00 67.03 115 VAL F C 1
ATOM 12048 O O . VAL F 1 115 ? -18.362 -17.098 51.898 1.00 67.10 115 VAL F O 1
ATOM 12052 N N . GLU F 1 116 ? -18.448 -19.053 50.777 1.00 66.57 116 GLU F N 1
ATOM 12053 C CA . GLU F 1 116 ? -17.004 -19.251 50.731 1.00 67.41 116 GLU F CA 1
ATOM 12054 C C . GLU F 1 116 ? -16.629 -20.096 49.526 1.00 66.33 116 GLU F C 1
ATOM 12055 O O . GLU F 1 116 ? -17.340 -21.042 49.175 1.00 66.23 116 GLU F O 1
ATOM 12061 N N . ALA F 1 117 ? -15.500 -19.758 48.911 1.00 66.08 117 ALA F N 1
ATOM 12062 C CA . ALA F 1 117 ? -15.007 -20.448 47.717 1.00 66.06 117 ALA F CA 1
ATOM 12063 C C . ALA F 1 117 ? -14.655 -21.924 47.984 1.00 66.70 117 ALA F C 1
ATOM 12064 O O . ALA F 1 117 ? -14.386 -22.292 49.132 1.00 67.48 117 ALA F O 1
ATOM 12066 N N . PRO F 1 118 ? -14.664 -22.775 46.929 1.00 67.42 118 PRO F N 1
ATOM 12067 C CA . PRO F 1 118 ? -14.248 -24.166 47.122 1.00 66.47 118 PRO F CA 1
ATOM 12068 C C . PRO F 1 118 ? -12.775 -24.271 47.500 1.00 66.02 118 PRO F C 1
ATOM 12069 O O . PRO F 1 118 ? -11.971 -23.403 47.140 1.00 62.82 118 PRO F O 1
ATOM 12073 N N . THR F 1 119 ? -12.447 -25.332 48.230 1.00 67.24 119 THR F N 1
ATOM 12074 C CA . THR F 1 119 ? -11.094 -25.575 48.715 1.00 66.40 119 THR F CA 1
ATOM 12075 C C . THR F 1 119 ? -10.685 -27.007 48.358 1.00 67.47 119 THR F C 1
ATOM 12076 O O . THR F 1 119 ? -11.539 -27.897 48.291 1.00 68.76 119 THR F O 1
ATOM 12080 N N . ARG F 1 120 ? -9.389 -27.227 48.126 1.00 70.13 120 ARG F N 1
ATOM 12081 C CA . ARG F 1 120 ? -8.855 -28.579 47.884 1.00 73.35 120 ARG F CA 1
ATOM 12082 C C . ARG F 1 120 ? -9.254 -29.581 48.971 1.00 71.83 120 ARG F C 1
ATOM 12083 O O . ARG F 1 120 ? -9.491 -30.751 48.681 1.00 69.35 120 ARG F O 1
ATOM 12091 N N . ASP F 1 121 ? -9.333 -29.105 50.212 1.00 72.36 121 ASP F N 1
ATOM 12092 C CA . ASP F 1 121 ? -9.712 -29.938 51.353 1.00 73.12 121 ASP F CA 1
ATOM 12093 C C . ASP F 1 121 ? -11.187 -30.363 51.292 1.00 70.67 121 ASP F C 1
ATOM 12094 O O . ASP F 1 121 ? -11.502 -31.536 51.509 1.00 68.19 121 ASP F O 1
ATOM 12099 N N . GLN F 1 122 ? -12.071 -29.411 50.982 1.00 68.21 122 GLN F N 1
ATOM 12100 C CA . GLN F 1 122 ? -13.505 -29.676 50.785 1.00 66.06 122 GLN F CA 1
ATOM 12101 C C . GLN F 1 122 ? -13.745 -30.712 49.684 1.00 65.34 122 GLN F C 1
ATOM 12102 O O . GLN F 1 122 ? -14.595 -31.595 49.822 1.00 63.37 122 GLN F O 1
ATOM 12108 N N . TRP F 1 123 ? -12.986 -30.580 48.597 1.00 64.25 123 TRP F N 1
ATOM 12109 C CA . TRP F 1 123 ? -13.027 -31.493 47.459 1.00 64.51 123 TRP F CA 1
ATOM 12110 C C . TRP F 1 123 ? -12.528 -32.861 47.842 1.00 64.75 123 TRP F C 1
ATOM 12111 O O . TRP F 1 123 ? -13.121 -33.880 47.460 1.00 63.50 123 TRP F O 1
ATOM 12122 N N . ASN F 1 124 ? -11.433 -32.889 48.603 1.00 66.46 124 ASN F N 1
ATOM 12123 C CA . ASN F 1 124 ? -10.805 -34.140 49.042 1.00 65.72 124 ASN F CA 1
ATOM 12124 C C . ASN F 1 124 ? -11.628 -34.937 50.063 1.00 63.86 124 ASN F C 1
ATOM 12125 O O . ASN F 1 124 ? -11.740 -36.161 49.936 1.00 59.93 124 ASN F O 1
ATOM 12130 N N . ARG F 1 125 ? -12.200 -34.241 51.054 1.00 65.33 125 ARG F N 1
ATOM 12131 C CA . ARG F 1 125 ? -13.120 -34.849 52.034 1.00 67.27 125 ARG F CA 1
ATOM 12132 C C . ARG F 1 125 ? -14.276 -35.553 51.325 1.00 68.34 125 ARG F C 1
ATOM 12133 O O . ARG F 1 125 ? -14.529 -36.744 51.555 1.00 66.86 125 ARG F O 1
ATOM 12141 N N . SER F 1 126 ? -14.958 -34.790 50.463 1.00 68.77 126 SER F N 1
ATOM 12142 C CA . SER F 1 126 ? -16.084 -35.256 49.643 1.00 64.30 126 SER F CA 1
ATOM 12143 C C . SER F 1 126 ? -15.760 -36.530 48.854 1.00 61.37 126 SER F C 1
ATOM 12144 O O . SER F 1 126 ? -16.511 -37.504 48.917 1.00 58.47 126 SER F O 1
ATOM 12147 N N . ALA F 1 127 ? -14.639 -36.515 48.132 1.00 57.66 127 ALA F N 1
ATOM 12148 C CA . ALA F 1 127 ? -14.239 -37.633 47.279 1.00 57.87 127 ALA F CA 1
ATOM 12149 C C . ALA F 1 127 ? -14.038 -38.931 48.048 1.00 59.08 127 ALA F C 1
ATOM 12150 O O . ALA F 1 127 ? -14.490 -39.994 47.608 1.00 59.08 127 ALA F O 1
ATOM 12152 N N . ALA F 1 128 ? -13.360 -38.843 49.190 1.00 61.12 128 ALA F N 1
ATOM 12153 C CA . ALA F 1 128 ? -13.119 -40.015 50.036 1.00 62.64 128 ALA F CA 1
ATOM 12154 C C . ALA F 1 128 ? -14.401 -40.472 50.737 1.00 63.41 128 ALA F C 1
ATOM 12155 O O . ALA F 1 128 ? -14.670 -41.674 50.815 1.00 63.64 128 ALA F O 1
ATOM 12157 N N . ALA F 1 129 ? -15.186 -39.510 51.228 1.00 62.51 129 ALA F N 1
ATOM 12158 C CA . ALA F 1 129 ? -16.463 -39.803 51.883 1.00 64.58 129 ALA F CA 1
ATOM 12159 C C . ALA F 1 129 ? -17.475 -40.474 50.956 1.00 67.27 129 ALA F C 1
ATOM 12160 O O . ALA F 1 129 ? -18.267 -41.302 51.410 1.00 72.19 129 ALA F O 1
ATOM 12162 N N . LEU F 1 130 ? -17.448 -40.120 49.670 1.00 65.88 130 LEU F N 1
ATOM 12163 C CA . LEU F 1 130 ? -18.353 -40.718 48.684 1.00 65.77 130 LEU F CA 1
ATOM 12164 C C . LEU F 1 130 ? -17.908 -42.097 48.201 1.00 66.41 130 LEU F C 1
ATOM 12165 O O . LEU F 1 130 ? -18.748 -42.939 47.852 1.00 65.28 130 LEU F O 1
ATOM 12170 N N . ALA F 1 131 ? -16.593 -42.313 48.176 1.00 64.72 131 ALA F N 1
ATOM 12171 C CA . ALA F 1 131 ? -16.006 -43.558 47.679 1.00 63.33 131 ALA F CA 1
ATOM 12172 C C . ALA F 1 131 ? -16.415 -44.787 48.500 1.00 61.12 131 ALA F C 1
ATOM 12173 O O . ALA F 1 131 ? -16.525 -45.889 47.954 1.00 58.66 131 ALA F O 1
ATOM 12175 N N . LYS F 1 132 ? -16.634 -44.594 49.801 1.00 60.38 132 LYS F N 1
ATOM 12176 C CA . LYS F 1 132 ? -17.141 -45.665 50.665 1.00 62.76 132 LYS F CA 1
ATOM 12177 C C . LYS F 1 132 ? -18.646 -45.836 50.490 1.00 61.37 132 LYS F C 1
ATOM 12178 O O . LYS F 1 132 ? -19.153 -46.965 50.477 1.00 60.53 132 LYS F O 1
ATOM 12184 N N . VAL F 1 133 ? -19.347 -44.711 50.346 1.00 59.96 133 VAL F N 1
ATOM 12185 C CA . VAL F 1 133 ? -20.789 -44.709 50.106 1.00 56.80 133 VAL F CA 1
ATOM 12186 C C . VAL F 1 133 ? -21.103 -45.449 48.801 1.00 57.93 133 VAL F C 1
ATOM 12187 O O . VAL F 1 133 ? -22.049 -46.234 48.738 1.00 59.96 133 VAL F O 1
ATOM 12191 N N . ALA F 1 134 ? -20.286 -45.228 47.776 1.00 58.22 134 ALA F N 1
ATOM 12192 C CA . ALA F 1 134 ? -20.451 -45.920 46.494 1.00 61.86 134 ALA F CA 1
ATOM 12193 C C . ALA F 1 134 ? -20.320 -47.449 46.599 1.00 65.08 134 ALA F C 1
ATOM 12194 O O . ALA F 1 134 ? -20.874 -48.191 45.777 1.00 65.99 134 ALA F O 1
ATOM 12196 N N . GLU F 1 135 ? -19.583 -47.914 47.605 1.00 66.63 135 GLU F N 1
ATOM 12197 C CA . GLU F 1 135 ? -19.459 -49.350 47.858 1.00 65.89 135 GLU F CA 1
ATOM 12198 C C . GLU F 1 135 ? -20.720 -49.851 48.579 1.00 63.59 135 GLU F C 1
ATOM 12199 O O . GLU F 1 135 ? -21.255 -50.915 48.243 1.00 60.85 135 GLU F O 1
ATOM 12205 N N . THR F 1 136 ? -21.191 -49.064 49.552 1.00 59.91 136 THR F N 1
ATOM 12206 C CA . THR F 1 136 ? -22.459 -49.315 50.242 1.00 58.46 136 THR F CA 1
ATOM 12207 C C . THR F 1 136 ? -23.572 -49.480 49.206 1.00 60.43 136 THR F C 1
ATOM 12208 O O . THR F 1 136 ? -24.324 -50.462 49.233 1.00 60.66 136 THR F O 1
ATOM 12212 N N . ALA F 1 137 ? -23.647 -48.516 48.285 1.00 60.48 137 ALA F N 1
ATOM 12213 C CA . ALA F 1 137 ? -24.639 -48.507 47.212 1.00 58.32 137 ALA F CA 1
ATOM 12214 C C . ALA F 1 137 ? -24.509 -49.718 46.284 1.00 58.62 137 ALA F C 1
ATOM 12215 O O . ALA F 1 137 ? -25.513 -50.229 45.788 1.00 59.38 137 ALA F O 1
ATOM 12217 N N . LYS F 1 138 ? -23.273 -50.167 46.064 1.00 58.21 138 LYS F N 1
ATOM 12218 C CA . LYS F 1 138 ? -22.971 -51.315 45.200 1.00 57.54 138 LYS F CA 1
ATOM 12219 C C . LYS F 1 138 ? -23.558 -52.625 45.735 1.00 55.70 138 LYS F C 1
ATOM 12220 O O . LYS F 1 138 ? -24.125 -53.408 44.978 1.00 52.41 138 LYS F O 1
ATOM 12226 N N . ALA F 1 139 ? -23.424 -52.848 47.041 1.00 56.56 139 ALA F N 1
ATOM 12227 C CA . ALA F 1 139 ? -24.012 -54.015 47.705 1.00 56.31 139 ALA F CA 1
ATOM 12228 C C . ALA F 1 139 ? -25.538 -53.971 47.644 1.00 57.84 139 ALA F C 1
ATOM 12229 O O . ALA F 1 139 ? -26.204 -55.013 47.714 1.00 56.62 139 ALA F O 1
ATOM 12231 N N . ALA F 1 140 ? -26.077 -52.755 47.509 1.00 57.36 140 ALA F N 1
ATOM 12232 C CA . ALA F 1 140 ? -27.517 -52.522 47.377 1.00 54.83 140 ALA F CA 1
ATOM 12233 C C . ALA F 1 140 ? -28.046 -52.663 45.932 1.00 53.83 140 ALA F C 1
ATOM 12234 O O . ALA F 1 140 ? -29.263 -52.640 45.708 1.00 53.83 140 ALA F O 1
ATOM 12236 N N . GLY F 1 141 ? -27.131 -52.818 44.969 1.00 52.80 141 GLY F N 1
ATOM 12237 C CA . GLY F 1 141 ? -27.468 -52.878 43.534 1.00 51.11 141 GLY F CA 1
ATOM 12238 C C . GLY F 1 141 ? -27.731 -51.504 42.930 1.00 50.21 141 GLY F C 1
ATOM 12239 O O . GLY F 1 141 ? -28.366 -51.382 41.882 1.00 49.79 141 GLY F O 1
ATOM 12240 N N . VAL F 1 142 ? -27.211 -50.475 43.591 1.00 48.72 142 VAL F N 1
ATOM 12241 C CA . VAL F 1 142 ? -27.527 -49.090 43.292 1.00 49.21 142 VAL F CA 1
ATOM 12242 C C . VAL F 1 142 ? -26.271 -48.339 42.851 1.00 50.32 142 VAL F C 1
ATOM 12243 O O . VAL F 1 142 ? -25.234 -48.420 43.510 1.00 50.60 142 VAL F O 1
ATOM 12247 N N . THR F 1 143 ? -26.365 -47.613 41.736 1.00 50.95 143 THR F N 1
ATOM 12248 C CA . THR F 1 143 ? -25.280 -46.722 41.306 1.00 50.87 143 THR F CA 1
ATOM 12249 C C . THR F 1 143 ? -25.435 -45.368 41.987 1.00 50.86 143 THR F C 1
ATOM 12250 O O . THR F 1 143 ? -26.553 -44.976 42.350 1.00 51.81 143 THR F O 1
ATOM 12254 N N . LEU F 1 144 ? -24.321 -44.667 42.180 1.00 48.37 144 LEU F N 1
ATOM 12255 C CA . LEU F 1 144 ? -24.360 -43.276 42.612 1.00 46.89 144 LEU F CA 1
ATOM 12256 C C . LEU F 1 144 ? -24.166 -42.381 41.397 1.00 48.76 144 LEU F C 1
ATOM 12257 O O . LEU F 1 144 ? -23.392 -42.704 40.486 1.00 48.09 144 LEU F O 1
ATOM 12262 N N . ASN F 1 145 ? -24.887 -41.263 41.379 1.00 48.43 145 ASN F N 1
ATOM 12263 C CA . ASN F 1 145 ? -24.912 -40.375 40.226 1.00 48.44 145 ASN F CA 1
ATOM 12264 C C . ASN F 1 145 ? -24.922 -38.925 40.695 1.00 49.57 145 ASN F C 1
ATOM 12265 O O . ASN F 1 145 ? -25.756 -38.521 41.510 1.00 48.83 145 ASN F O 1
ATOM 12270 N N . LEU F 1 146 ? -23.986 -38.146 40.168 1.00 52.50 146 LEU F N 1
ATOM 12271 C CA . LEU F 1 146 ? -23.678 -36.826 40.709 1.00 52.53 146 LEU F CA 1
ATOM 12272 C C . LEU F 1 146 ? -24.245 -35.713 39.851 1.00 51.50 146 LEU F C 1
ATOM 12273 O O . LEU F 1 146 ? -23.761 -35.475 38.745 1.00 50.11 146 LEU F O 1
ATOM 12278 N N . GLU F 1 147 ? -25.267 -35.030 40.361 1.00 51.57 147 GLU F N 1
ATOM 12279 C CA . GLU F 1 147 ? -25.810 -33.896 39.637 1.00 52.23 147 GLU F CA 1
ATOM 12280 C C . GLU F 1 147 ? -24.823 -32.742 39.661 1.00 51.24 147 GLU F C 1
ATOM 12281 O O . GLU F 1 147 ? -24.348 -32.324 40.718 1.00 51.94 147 GLU F O 1
ATOM 12287 N N . ILE F 1 148 ? -24.513 -32.259 38.464 1.00 50.83 148 ILE F N 1
ATOM 12288 C CA . ILE F 1 148 ? -23.583 -31.161 38.265 1.00 48.56 148 ILE F CA 1
ATOM 12289 C C . ILE F 1 148 ? -24.420 -29.894 38.126 1.00 47.36 148 ILE F C 1
ATOM 12290 O O . ILE F 1 148 ? -25.054 -29.664 37.088 1.00 49.60 148 ILE F O 1
ATOM 12295 N N . VAL F 1 149 ? -24.447 -29.088 39.181 1.00 46.53 149 VAL F N 1
ATOM 12296 C CA . VAL F 1 149 ? -25.332 -27.921 39.214 1.00 48.15 149 VAL F CA 1
ATOM 12297 C C . VAL F 1 149 ? -24.601 -26.616 38.938 1.00 48.59 149 VAL F C 1
ATOM 12298 O O . VAL F 1 149 ? -23.368 -26.577 38.889 1.00 49.18 149 VAL F O 1
ATOM 12302 N N . ASN F 1 150 ? -25.375 -25.552 38.749 1.00 48.52 150 ASN F N 1
ATOM 12303 C CA . ASN F 1 150 ? -24.811 -24.247 38.455 1.00 52.17 150 ASN F CA 1
ATOM 12304 C C . ASN F 1 150 ? -24.190 -23.594 39.692 1.00 54.03 150 ASN F C 1
ATOM 12305 O O . ASN F 1 150 ? -24.512 -23.945 40.830 1.00 55.12 150 ASN F O 1
ATOM 12310 N N . ARG F 1 151 ? -23.311 -22.631 39.442 1.00 56.49 151 ARG F N 1
ATOM 12311 C CA . ARG F 1 151 ? -22.567 -21.912 40.482 1.00 58.69 151 ARG F CA 1
ATOM 12312 C C . ARG F 1 151 ? -23.378 -21.502 41.728 1.00 59.73 151 ARG F C 1
ATOM 12313 O O . ARG F 1 151 ? -22.829 -21.445 42.830 1.00 63.35 151 ARG F O 1
ATOM 12321 N N . PHE F 1 152 ? -24.668 -21.220 41.551 1.00 56.47 152 PHE F N 1
ATOM 12322 C CA . PHE F 1 152 ? -25.495 -20.680 42.628 1.00 56.19 152 PHE F CA 1
ATOM 12323 C C . PHE F 1 152 ? -26.163 -21.764 43.469 1.00 56.28 152 PHE F C 1
ATOM 12324 O O . PHE F 1 152 ? -26.803 -21.462 44.482 1.00 55.44 152 PHE F O 1
ATOM 12332 N N . GLU F 1 153 ? -26.031 -23.020 43.047 1.00 56.44 153 GLU F N 1
ATOM 12333 C CA . GLU F 1 153 ? -26.666 -24.131 43.761 1.00 58.18 153 GLU F CA 1
ATOM 12334 C C . GLU F 1 153 ? -25.663 -25.055 44.472 1.00 58.88 153 GLU F C 1
ATOM 12335 O O . GLU F 1 153 ? -26.010 -25.703 45.460 1.00 58.86 153 GLU F O 1
ATOM 12341 N N . SER F 1 154 ? -24.439 -25.133 43.975 1.00 57.68 154 SER F N 1
ATOM 12342 C CA . SER F 1 154 ? -23.326 -25.682 44.732 1.00 57.84 154 SER F CA 1
ATOM 12343 C C . SER F 1 154 ? -22.058 -25.042 44.264 1.00 59.22 154 SER F C 1
ATOM 12344 O O . SER F 1 154 ? -21.952 -24.674 43.121 1.00 62.42 154 SER F O 1
ATOM 12347 N N . ASN F 1 155 ? -21.079 -24.943 45.139 1.00 60.65 155 ASN F N 1
ATOM 12348 C CA . ASN F 1 155 ? -19.815 -24.323 44.801 1.00 60.77 155 ASN F CA 1
ATOM 12349 C C . ASN F 1 155 ? -18.731 -25.290 44.402 1.00 60.44 155 ASN F C 1
ATOM 12350 O O . ASN F 1 155 ? -17.630 -24.905 44.095 1.00 58.07 155 ASN F O 1
ATOM 12355 N N . LEU F 1 156 ? -19.057 -26.563 44.394 1.00 61.32 156 LEU F N 1
ATOM 12356 C CA . LEU F 1 156 ? -18.060 -27.553 44.112 1.00 63.69 156 LEU F CA 1
ATOM 12357 C C . LEU F 1 156 ? -18.082 -28.072 42.697 1.00 63.42 156 LEU F C 1
ATOM 12358 O O . LEU F 1 156 ? -17.169 -27.839 41.940 1.00 59.77 156 LEU F O 1
ATOM 12363 N N . LEU F 1 157 ? -19.146 -28.760 42.331 1.00 63.97 157 LEU F N 1
ATOM 12364 C CA . LEU F 1 157 ? -19.187 -29.377 41.024 1.00 61.61 157 LEU F CA 1
ATOM 12365 C C . LEU F 1 157 ? -20.115 -28.640 40.085 1.00 59.77 157 LEU F C 1
ATOM 12366 O O . LEU F 1 157 ? -21.307 -28.655 40.257 1.00 59.87 157 LEU F O 1
ATOM 12371 N N . ASN F 1 158 ? -19.530 -27.964 39.111 1.00 57.14 158 ASN F N 1
ATOM 12372 C CA . ASN F 1 158 ? -20.279 -27.115 38.225 1.00 56.24 158 ASN F CA 1
ATOM 12373 C C . ASN F 1 158 ? -20.015 -27.453 36.796 1.00 56.08 158 ASN F C 1
ATOM 12374 O O . ASN F 1 158 ? -20.615 -26.918 35.909 1.00 55.38 158 ASN F O 1
ATOM 12379 N N . THR F 1 159 ? -19.078 -28.343 36.582 1.00 55.70 159 THR F N 1
ATOM 12380 C CA . THR F 1 159 ? -18.710 -28.764 35.235 1.00 54.12 159 THR F CA 1
ATOM 12381 C C . THR F 1 159 ? -18.581 -30.276 35.134 1.00 51.88 159 THR F C 1
ATOM 12382 O O . THR F 1 159 ? -18.177 -30.939 36.086 1.00 54.67 159 THR F O 1
ATOM 12386 N N . ALA F 1 160 ? -18.945 -30.815 33.977 1.00 50.20 160 ALA F N 1
ATOM 12387 C CA . ALA F 1 160 ? -18.750 -32.229 33.678 1.00 51.27 160 ALA F CA 1
ATOM 12388 C C . ALA F 1 160 ? -17.273 -32.634 33.804 1.00 51.48 160 ALA F C 1
ATOM 12389 O O . ALA F 1 160 ? -16.961 -33.725 34.276 1.00 51.19 160 ALA F O 1
ATOM 12391 N N . ALA F 1 161 ? -16.373 -31.748 33.389 1.00 51.39 161 ALA F N 1
ATOM 12392 C CA . ALA F 1 161 ? -14.949 -31.979 33.555 1.00 52.63 161 ALA F CA 1
ATOM 12393 C C . ALA F 1 161 ? -14.623 -32.059 35.047 1.00 54.45 161 ALA F C 1
ATOM 12394 O O . ALA F 1 161 ? -14.010 -33.031 35.502 1.00 55.28 161 ALA F O 1
ATOM 12396 N N . GLN F 1 162 ? -15.058 -31.052 35.805 1.00 51.34 162 GLN F N 1
ATOM 12397 C CA . GLN F 1 162 ? -14.899 -31.056 37.249 1.00 50.13 162 GLN F CA 1
ATOM 12398 C C . GLN F 1 162 ? -15.414 -32.366 37.846 1.00 52.22 162 GLN F C 1
ATOM 12399 O O . GLN F 1 162 ? -14.737 -32.999 38.663 1.00 52.45 162 GLN F O 1
ATOM 12405 N N . GLY F 1 163 ? -16.613 -32.768 37.425 1.00 52.89 163 GLY F N 1
ATOM 12406 C CA . GLY F 1 163 ? -17.218 -34.023 37.870 1.00 51.82 163 GLY F CA 1
ATOM 12407 C C . GLY F 1 163 ? -16.442 -35.244 37.406 1.00 51.61 163 GLY F C 1
ATOM 12408 O O . GLY F 1 163 ? -16.447 -36.282 38.074 1.00 52.34 163 GLY F O 1
ATOM 12409 N N . LEU F 1 164 ? -15.770 -35.110 36.265 1.00 50.54 164 LEU F N 1
ATOM 12410 C CA . LEU F 1 164 ? -14.995 -36.198 35.679 1.00 52.75 164 LEU F CA 1
ATOM 12411 C C . LEU F 1 164 ? -13.649 -36.369 36.387 1.00 54.93 164 LEU F C 1
ATOM 12412 O O . LEU F 1 164 ? -13.123 -37.481 36.483 1.00 54.45 164 LEU F O 1
ATOM 12417 N N . ALA F 1 165 ? -13.102 -35.259 36.877 1.00 55.56 165 ALA F N 1
ATOM 12418 C CA . ALA F 1 165 ? -11.869 -35.267 37.654 1.00 56.01 165 ALA F CA 1
ATOM 12419 C C . ALA F 1 165 ? -12.144 -35.768 39.072 1.00 57.26 165 ALA F C 1
ATOM 12420 O O . ALA F 1 165 ? -11.296 -36.420 39.695 1.00 54.79 165 ALA F O 1
ATOM 12422 N N . PHE F 1 166 ? -13.342 -35.455 39.566 1.00 59.49 166 PHE F N 1
ATOM 12423 C CA . PHE F 1 166 ? -13.808 -35.907 40.873 1.00 60.58 166 PHE F CA 1
ATOM 12424 C C . PHE F 1 166 ? -13.962 -37.431 40.916 1.00 60.64 166 PHE F C 1
ATOM 12425 O O . PHE F 1 166 ? -13.506 -38.075 41.857 1.00 61.81 166 PHE F O 1
ATOM 12433 N N . ILE F 1 167 ? -14.595 -37.998 39.891 1.00 61.38 167 ILE F N 1
ATOM 12434 C CA . ILE F 1 167 ? -14.731 -39.456 39.749 1.00 61.81 167 ILE F CA 1
ATOM 12435 C C . ILE F 1 167 ? -13.363 -40.168 39.672 1.00 63.64 167 ILE F C 1
ATOM 12436 O O . ILE F 1 167 ? -13.227 -41.310 40.122 1.00 63.19 167 ILE F O 1
ATOM 12441 N N . GLU F 1 168 ? -12.355 -39.491 39.121 1.00 66.63 168 GLU F N 1
ATOM 12442 C CA . GLU F 1 168 ? -10.977 -39.993 39.170 1.00 71.77 168 GLU F CA 1
ATOM 12443 C C . GLU F 1 168 ? -10.504 -40.114 40.625 1.00 73.24 168 GLU F C 1
ATOM 12444 O O . GLU F 1 168 ? -10.112 -41.199 41.076 1.00 70.59 168 GLU F O 1
ATOM 12450 N N . ASP F 1 169 ? -10.578 -38.994 41.349 1.00 71.40 169 ASP F N 1
ATOM 12451 C CA . ASP F 1 169 ? -10.080 -38.879 42.723 1.00 69.98 169 ASP F CA 1
ATOM 12452 C C . ASP F 1 169 ? -10.776 -39.774 43.752 1.00 71.08 169 ASP F C 1
ATOM 12453 O O . ASP F 1 169 ? -10.184 -40.105 44.782 1.00 72.47 169 ASP F O 1
ATOM 12458 N N . THR F 1 170 ? -12.020 -40.164 43.477 1.00 70.31 170 THR F N 1
ATOM 12459 C CA . THR F 1 170 ? -12.757 -41.058 44.369 1.00 68.76 170 THR F CA 1
ATOM 12460 C C . THR F 1 170 ? -12.186 -42.463 44.318 1.00 65.96 170 THR F C 1
ATOM 12461 O O . THR F 1 170 ? -12.070 -43.121 45.345 1.00 67.82 170 THR F O 1
ATOM 12465 N N . GLY F 1 171 ? -11.841 -42.911 43.112 1.00 63.83 171 GLY F N 1
ATOM 12466 C CA . GLY F 1 171 ? -11.328 -44.256 42.881 1.00 59.62 171 GLY F CA 1
ATOM 12467 C C . GLY F 1 171 ? -12.408 -45.250 42.503 1.00 59.25 171 GLY F C 1
ATOM 12468 O O . GLY F 1 171 ? -12.113 -46.321 41.965 1.00 59.61 171 GLY F O 1
ATOM 12469 N N . SER F 1 172 ? -13.661 -44.881 42.767 1.00 60.44 172 SER F N 1
ATOM 12470 C CA . SER F 1 172 ? -14.815 -45.774 42.596 1.00 57.85 172 SER F CA 1
ATOM 12471 C C . SER F 1 172 ? -15.186 -46.074 41.145 1.00 56.60 172 SER F C 1
ATOM 12472 O O . SER F 1 172 ? -15.032 -45.229 40.262 1.00 57.57 172 SER F O 1
ATOM 12475 N N . ASP F 1 173 ? -15.674 -47.292 40.918 1.00 57.19 173 ASP F N 1
ATOM 12476 C CA . ASP F 1 173 ? -16.280 -47.678 39.639 1.00 56.79 173 ASP F CA 1
ATOM 12477 C C . ASP F 1 173 ? -17.817 -47.710 39.770 1.00 55.73 173 ASP F C 1
ATOM 12478 O O . ASP F 1 173 ? -18.514 -48.405 39.024 1.00 52.90 173 ASP F O 1
ATOM 12483 N N . ASN F 1 174 ? -18.334 -46.949 40.731 1.00 54.36 174 ASN F N 1
ATOM 12484 C CA . ASN F 1 174 ? -19.767 -46.922 41.003 1.00 55.33 174 ASN F CA 1
ATOM 12485 C C . ASN F 1 174 ? -20.302 -45.507 41.202 1.00 54.06 174 ASN F C 1
ATOM 12486 O O . ASN F 1 174 ? -21.431 -45.317 41.656 1.00 52.54 174 ASN F O 1
ATOM 12491 N N . ILE F 1 175 ? -19.480 -44.515 40.870 1.00 53.59 175 ILE F N 1
ATOM 12492 C CA . ILE F 1 175 ? -19.918 -43.126 40.873 1.00 51.26 175 ILE F CA 1
ATOM 12493 C C . ILE F 1 175 ? -19.976 -42.629 39.434 1.00 51.56 175 ILE F C 1
ATOM 12494 O O . ILE F 1 175 ? -19.002 -42.745 38.683 1.00 52.03 175 ILE F O 1
ATOM 12499 N N . PHE F 1 176 ? -21.135 -42.097 39.052 1.00 50.07 176 PHE F N 1
ATOM 12500 C CA . PHE F 1 176 ? -21.338 -41.614 37.698 1.00 47.97 176 PHE F CA 1
ATOM 12501 C C . PHE F 1 176 ? -21.777 -40.160 37.673 1.00 48.85 176 PHE F C 1
ATOM 12502 O O . PHE F 1 176 ? -21.989 -39.538 38.723 1.00 47.60 176 PHE F O 1
ATOM 12510 N N . LEU F 1 177 ? -21.887 -39.621 36.462 1.00 47.87 177 LEU F N 1
ATOM 12511 C CA . LEU F 1 177 ? -22.315 -38.251 36.266 1.00 46.63 177 LEU F CA 1
ATOM 12512 C C . LEU F 1 177 ? -23.823 -38.155 36.089 1.00 45.14 177 LEU F C 1
ATOM 12513 O O . LEU F 1 177 ? -24.438 -38.979 35.405 1.00 43.32 177 LEU F O 1
ATOM 12518 N N . HIS F 1 178 ? -24.403 -37.153 36.741 1.00 45.30 178 HIS F N 1
ATOM 12519 C CA . HIS F 1 178 ? -25.793 -36.766 36.532 1.00 46.21 178 HIS F CA 1
ATOM 12520 C C . HIS F 1 178 ? -25.837 -35.348 36.011 1.00 48.16 178 HIS F C 1
ATOM 12521 O O . HIS F 1 178 ? -25.629 -34.371 36.742 1.00 46.10 178 HIS F O 1
ATOM 12528 N N . LEU F 1 179 ? -26.101 -35.242 34.713 1.00 48.28 179 LEU F N 1
ATOM 12529 C CA . LEU F 1 179 ? -26.061 -33.973 34.007 1.00 46.91 179 LEU F CA 1
ATOM 12530 C C . LEU F 1 179 ? -27.451 -33.369 33.895 1.00 47.39 179 LEU F C 1
ATOM 12531 O O . LEU F 1 179 ? -28.416 -34.067 33.606 1.00 48.55 179 LEU F O 1
ATOM 12536 N N . ASP F 1 180 ? -27.537 -32.070 34.153 1.00 48.88 180 ASP F N 1
ATOM 12537 C CA . ASP F 1 180 ? -28.790 -31.336 34.081 1.00 47.55 180 ASP F CA 1
ATOM 12538 C C . ASP F 1 180 ? -28.636 -30.209 33.059 1.00 49.58 180 ASP F C 1
ATOM 12539 O O . ASP F 1 180 ? -27.871 -29.249 33.254 1.00 46.99 180 ASP F O 1
ATOM 12544 N N . THR F 1 181 ? -29.362 -30.368 31.959 1.00 48.82 181 THR F N 1
ATOM 12545 C CA . THR F 1 181 ? -29.400 -29.423 30.851 1.00 46.03 181 THR F CA 1
ATOM 12546 C C . THR F 1 181 ? -29.546 -27.958 31.295 1.00 45.76 181 THR F C 1
ATOM 12547 O O . THR F 1 181 ? -28.912 -27.069 30.725 1.00 42.76 181 THR F O 1
ATOM 12551 N N . PHE F 1 182 ? -30.357 -27.720 32.326 1.00 45.50 182 PHE F N 1
ATOM 12552 C CA . PHE F 1 182 ? -30.566 -26.373 32.851 1.00 44.69 182 PHE F CA 1
ATOM 12553 C C . PHE F 1 182 ? -29.290 -25.763 33.443 1.00 46.00 182 PHE F C 1
ATOM 12554 O O . PHE F 1 182 ? -28.989 -24.593 33.206 1.00 49.50 182 PHE F O 1
ATOM 12562 N N . HIS F 1 183 ? -28.552 -26.558 34.212 1.00 45.89 183 HIS F N 1
ATOM 12563 C CA . HIS F 1 183 ? -27.295 -26.118 34.804 1.00 44.54 183 HIS F CA 1
ATOM 12564 C C . HIS F 1 183 ? -26.202 -26.061 33.779 1.00 45.53 183 HIS F C 1
ATOM 12565 O O . HIS F 1 183 ? -25.421 -25.115 33.745 1.00 46.23 183 HIS F O 1
ATOM 12572 N N . MET F 1 184 ? -26.153 -27.080 32.926 1.00 48.12 184 MET F N 1
ATOM 12573 C CA . MET F 1 184 ? -25.163 -27.195 31.853 1.00 49.92 184 MET F CA 1
ATOM 12574 C C . MET F 1 184 ? -25.118 -25.997 30.903 1.00 51.11 184 MET F C 1
ATOM 12575 O O . MET F 1 184 ? -24.044 -25.629 30.411 1.00 51.05 184 MET F O 1
ATOM 12580 N N . ASN F 1 185 ? -26.286 -25.413 30.630 1.00 50.82 185 ASN F N 1
ATOM 12581 C CA . ASN F 1 185 ? -26.395 -24.248 29.742 1.00 49.12 185 ASN F CA 1
ATOM 12582 C C . ASN F 1 185 ? -25.655 -23.010 30.272 1.00 49.38 185 ASN F C 1
ATOM 12583 O O . ASN F 1 185 ? -25.061 -22.258 29.488 1.00 50.89 185 ASN F O 1
ATOM 12588 N N . ILE F 1 186 ? -25.688 -22.812 31.592 1.00 48.37 186 ILE F N 1
ATOM 12589 C CA . ILE F 1 186 ? -24.929 -21.741 32.250 1.00 47.91 186 ILE F CA 1
ATOM 12590 C C . ILE F 1 186 ? -23.425 -22.044 32.316 1.00 49.96 186 ILE F C 1
ATOM 12591 O O . ILE F 1 186 ? -22.605 -21.251 31.834 1.00 52.78 186 ILE F O 1
ATOM 12596 N N . GLU F 1 187 ? -23.072 -23.199 32.882 1.00 48.21 187 GLU F N 1
ATOM 12597 C CA . GLU F 1 187 ? -21.683 -23.484 33.263 1.00 46.99 187 GLU F CA 1
ATOM 12598 C C . GLU F 1 187 ? -20.772 -23.995 32.148 1.00 47.63 187 GLU F C 1
ATOM 12599 O O . GLU F 1 187 ? -19.621 -23.569 32.045 1.00 48.25 187 GLU F O 1
ATOM 12605 N N . GLU F 1 188 ? -21.255 -24.914 31.324 1.00 49.12 188 GLU F N 1
ATOM 12606 C CA . GLU F 1 188 ? -20.452 -25.508 30.249 1.00 47.33 188 GLU F CA 1
ATOM 12607 C C . GLU F 1 188 ? -20.204 -24.613 29.083 1.00 46.47 188 GLU F C 1
ATOM 12608 O O . GLU F 1 188 ? -20.907 -23.677 28.852 1.00 46.99 188 GLU F O 1
ATOM 12614 N N . ALA F 1 189 ? -19.140 -24.886 28.374 1.00 46.49 189 ALA F N 1
ATOM 12615 C CA . ALA F 1 189 ? -18.872 -24.198 27.153 1.00 47.74 189 ALA F CA 1
ATOM 12616 C C . ALA F 1 189 ? -19.848 -24.521 26.033 1.00 49.86 189 ALA F C 1
ATOM 12617 O O . ALA F 1 189 ? -20.241 -23.685 25.293 1.00 48.90 189 ALA F O 1
ATOM 12619 N N . ASP F 1 190 ? -20.183 -25.777 25.882 1.00 50.09 190 ASP F N 1
ATOM 12620 C CA . ASP F 1 190 ? -21.104 -26.183 24.880 1.00 50.19 190 ASP F CA 1
ATOM 12621 C C . ASP F 1 190 ? -21.712 -27.330 25.566 1.00 52.24 190 ASP F C 1
ATOM 12622 O O . ASP F 1 190 ? -20.984 -28.126 26.075 1.00 55.47 190 ASP F O 1
ATOM 12627 N N . VAL F 1 191 ? -23.022 -27.434 25.617 1.00 50.70 191 VAL F N 1
ATOM 12628 C CA . VAL F 1 191 ? -23.617 -28.573 26.270 1.00 50.69 191 VAL F CA 1
ATOM 12629 C C . VAL F 1 191 ? -23.343 -29.830 25.515 1.00 49.88 191 VAL F C 1
ATOM 12630 O O . VAL F 1 191 ? -23.095 -30.843 26.088 1.00 50.84 191 VAL F O 1
ATOM 12634 N N . GLY F 1 192 ? -23.438 -29.776 24.209 1.00 50.12 192 GLY F N 1
ATOM 12635 C CA . GLY F 1 192 ? -23.210 -30.960 23.420 1.00 50.50 192 GLY F CA 1
ATOM 12636 C C . GLY F 1 192 ? -21.797 -31.442 23.481 1.00 49.91 192 GLY F C 1
ATOM 12637 O O . GLY F 1 192 ? -21.514 -32.601 23.578 1.00 47.52 192 GLY F O 1
ATOM 12638 N N . LEU F 1 193 ? -20.900 -30.495 23.409 1.00 49.18 193 LEU F N 1
ATOM 12639 C CA . LEU F 1 193 ? -19.483 -30.792 23.514 1.00 47.77 193 LEU F CA 1
ATOM 12640 C C . LEU F 1 193 ? -19.185 -31.421 24.887 1.00 47.62 193 LEU F C 1
ATOM 12641 O O . LEU F 1 193 ? -18.450 -32.418 24.975 1.00 47.57 193 LEU F O 1
ATOM 12646 N N . ALA F 1 194 ? -19.788 -30.867 25.943 1.00 45.43 194 ALA F N 1
ATOM 12647 C CA . ALA F 1 194 ? -19.653 -31.429 27.297 1.00 46.35 194 ALA F CA 1
ATOM 12648 C C . ALA F 1 194 ? -20.172 -32.862 27.391 1.00 46.09 194 ALA F C 1
ATOM 12649 O O . ALA F 1 194 ? -19.520 -33.719 27.996 1.00 45.83 194 ALA F O 1
ATOM 12651 N N . ILE F 1 195 ? -21.336 -33.111 26.783 1.00 45.59 195 ILE F N 1
ATOM 12652 C CA . ILE F 1 195 ? -21.922 -34.463 26.682 1.00 43.90 195 ILE F CA 1
ATOM 12653 C C . ILE F 1 195 ? -20.948 -35.447 26.006 1.00 43.21 195 ILE F C 1
ATOM 12654 O O . ILE F 1 195 ? -20.794 -36.571 26.466 1.00 43.06 195 ILE F O 1
ATOM 12659 N N . ARG F 1 196 ? -20.283 -35.012 24.936 1.00 44.53 196 ARG F N 1
ATOM 12660 C CA . ARG F 1 196 ? -19.287 -35.842 24.231 1.00 47.33 196 ARG F CA 1
ATOM 12661 C C . ARG F 1 196 ? -18.058 -36.146 25.077 1.00 49.20 196 ARG F C 1
ATOM 12662 O O . ARG F 1 196 ? -17.424 -37.189 24.908 1.00 49.11 196 ARG F O 1
ATOM 12670 N N . HIS F 1 197 ? -17.715 -35.207 25.956 1.00 51.09 197 HIS F N 1
ATOM 12671 C CA . HIS F 1 197 ? -16.545 -35.327 26.806 1.00 53.72 197 HIS F CA 1
ATOM 12672 C C . HIS F 1 197 ? -16.791 -36.224 27.986 1.00 54.54 197 HIS F C 1
ATOM 12673 O O . HIS F 1 197 ? -15.879 -36.908 28.455 1.00 55.15 197 HIS F O 1
ATOM 12680 N N . ALA F 1 198 ? -18.029 -36.237 28.475 1.00 54.18 198 ALA F N 1
ATOM 12681 C CA . ALA F 1 198 ? -18.398 -37.061 29.626 1.00 51.96 198 ALA F CA 1
ATOM 12682 C C . ALA F 1 198 ? -18.815 -38.487 29.226 1.00 50.41 198 ALA F C 1
ATOM 12683 O O . ALA F 1 198 ? -19.061 -39.339 30.087 1.00 48.12 198 ALA F O 1
ATOM 12685 N N . ALA F 1 199 ? -18.868 -38.739 27.918 1.00 49.97 199 ALA F N 1
ATOM 12686 C CA . ALA F 1 199 ? -19.284 -40.035 27.376 1.00 51.40 199 ALA F CA 1
ATOM 12687 C C . ALA F 1 199 ? -18.663 -41.205 28.138 1.00 52.37 199 ALA F C 1
ATOM 12688 O O . ALA F 1 199 ? -17.444 -41.241 28.359 1.00 52.33 199 ALA F O 1
ATOM 12690 N N . GLY F 1 200 ? -19.507 -42.152 28.539 1.00 51.47 200 GLY F N 1
ATOM 12691 C CA . GLY F 1 200 ? -19.055 -43.333 29.275 1.00 49.30 200 GLY F CA 1
ATOM 12692 C C . GLY F 1 200 ? -19.150 -43.181 30.786 1.00 47.40 200 GLY F C 1
ATOM 12693 O O . GLY F 1 200 ? -19.041 -44.164 31.512 1.00 46.04 200 GLY F O 1
ATOM 12694 N N . LYS F 1 201 ? -19.347 -41.951 31.260 1.00 45.89 201 LYS F N 1
ATOM 12695 C CA . LYS F 1 201 ? -19.463 -41.688 32.692 1.00 47.07 201 LYS F CA 1
ATOM 12696 C C . LYS F 1 201 ? -20.777 -41.001 33.047 1.00 46.09 201 LYS F C 1
ATOM 12697 O O . LYS F 1 201 ? -20.996 -40.639 34.210 1.00 46.05 201 LYS F O 1
ATOM 12703 N N . ILE F 1 202 ? -21.637 -40.816 32.044 1.00 43.62 202 ILE F N 1
ATOM 12704 C CA . ILE F 1 202 ? -22.959 -40.225 32.249 1.00 42.47 202 ILE F CA 1
ATOM 12705 C C . ILE F 1 202 ? -23.922 -41.312 32.706 1.00 43.07 202 ILE F C 1
ATOM 12706 O O . ILE F 1 202 ? -24.272 -42.207 31.930 1.00 43.04 202 ILE F O 1
ATOM 12711 N N . GLY F 1 203 ? -24.343 -41.226 33.967 1.00 41.82 203 GLY F N 1
ATOM 12712 C CA . GLY F 1 203 ? -25.272 -42.199 34.534 1.00 41.20 203 GLY F CA 1
ATOM 12713 C C . GLY F 1 203 ? -26.733 -41.778 34.492 1.00 40.09 203 GLY F C 1
ATOM 12714 O O . GLY F 1 203 ? -27.618 -42.632 34.539 1.00 38.27 203 GLY F O 1
ATOM 12715 N N . TYR F 1 204 ? -26.978 -40.466 34.395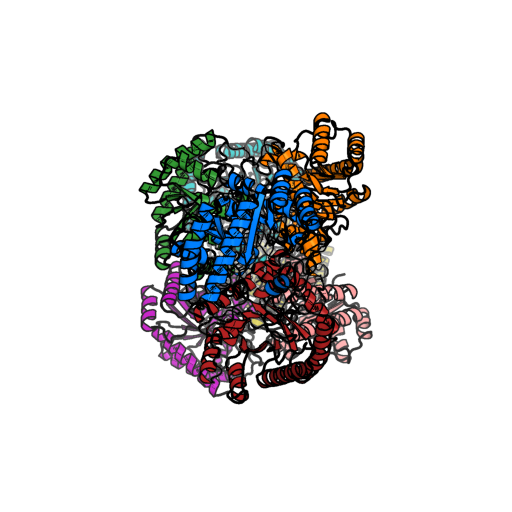 1.00 40.22 204 TYR F N 1
ATOM 12716 C CA . TYR F 1 204 ? -28.328 -39.897 34.491 1.00 41.04 204 TYR F CA 1
ATOM 12717 C C . TYR F 1 204 ? -28.404 -38.466 33.943 1.00 42.18 204 TYR F C 1
ATOM 12718 O O . TYR F 1 204 ? -27.503 -37.655 34.179 1.00 41.44 204 TYR F O 1
ATOM 12727 N N . VAL F 1 205 ? -29.483 -38.157 33.221 1.00 41.24 205 VAL F N 1
ATOM 12728 C CA . VAL F 1 205 ? -29.676 -36.807 32.677 1.00 40.51 205 VAL F CA 1
ATOM 12729 C C . VAL F 1 205 ? -31.028 -36.195 33.048 1.00 40.97 205 VAL F C 1
ATOM 12730 O O . VAL F 1 205 ? -32.065 -36.862 32.989 1.00 41.07 205 VAL F O 1
ATOM 12734 N N . HIS F 1 206 ? -30.992 -34.920 33.428 1.00 39.15 206 HIS F N 1
ATOM 12735 C CA . HIS F 1 206 ? -32.180 -34.072 33.514 1.00 38.32 206 HIS F CA 1
ATOM 12736 C C . HIS F 1 206 ? -32.343 -33.202 32.280 1.00 37.39 206 HIS F C 1
ATOM 12737 O O . HIS F 1 206 ? -31.447 -32.421 31.936 1.00 36.29 206 HIS F O 1
ATOM 12744 N N . ILE F 1 207 ? -33.480 -33.330 31.600 1.00 35.49 207 ILE F N 1
ATOM 12745 C CA . ILE F 1 207 ? -33.860 -32.370 30.566 1.00 34.17 207 ILE F CA 1
ATOM 12746 C C . ILE F 1 207 ? -34.662 -31.242 31.190 1.00 34.31 207 ILE F C 1
ATOM 12747 O O . ILE F 1 207 ? -35.768 -31.456 31.689 1.00 34.84 207 ILE F O 1
ATOM 12752 N N . GLY F 1 208 ? -34.095 -30.041 31.162 1.00 35.58 208 GLY F N 1
ATOM 12753 C CA . GLY F 1 208 ? -34.765 -28.854 31.686 1.00 36.45 208 GLY F CA 1
ATOM 12754 C C . GLY F 1 208 ? -34.457 -27.641 30.836 1.00 37.65 208 GLY F C 1
ATOM 12755 O O . GLY F 1 208 ? -33.322 -27.440 30.422 1.00 39.56 208 GLY F O 1
ATOM 12756 N N . GLU F 1 209 ? -35.471 -26.830 30.571 1.00 38.37 209 GLU F N 1
ATOM 12757 C CA . GLU F 1 209 ? -35.292 -25.600 29.805 1.00 38.08 209 GLU F CA 1
ATOM 12758 C C . GLU F 1 209 ? -34.565 -24.539 30.644 1.00 38.45 209 GLU F C 1
ATOM 12759 O O . GLU F 1 209 ? -34.525 -24.618 31.875 1.00 39.42 209 GLU F O 1
ATOM 12765 N N . SER F 1 210 ? -33.987 -23.557 29.960 1.00 38.77 210 SER F N 1
ATOM 12766 C CA . SER F 1 210 ? -33.188 -22.500 30.570 1.00 38.02 210 SER F CA 1
ATOM 12767 C C . SER F 1 210 ? -33.864 -21.786 31.746 1.00 38.48 210 SER F C 1
ATOM 12768 O O . SER F 1 210 ? -33.181 -21.402 32.693 1.00 39.65 210 SER F O 1
ATOM 12771 N N . HIS F 1 211 ? -35.188 -21.607 31.679 1.00 37.82 211 HIS F N 1
ATOM 12772 C CA . HIS F 1 211 ? -35.954 -20.979 32.772 1.00 36.14 211 HIS F CA 1
ATOM 12773 C C . HIS F 1 211 ? -36.728 -21.947 33.618 1.00 35.26 211 HIS F C 1
ATOM 12774 O O . HIS F 1 211 ? -37.555 -21.534 34.441 1.00 35.68 211 HIS F O 1
ATOM 12781 N N . ARG F 1 212 ? -36.475 -23.242 33.415 1.00 34.51 212 ARG F N 1
ATOM 12782 C CA . ARG F 1 212 ? -37.135 -24.335 34.151 1.00 33.42 212 ARG F CA 1
ATOM 12783 C C . ARG F 1 212 ? -38.631 -24.548 33.832 1.00 32.92 212 ARG F C 1
ATOM 12784 O O . ARG F 1 212 ? -39.316 -25.253 34.577 1.00 33.38 212 ARG F O 1
ATOM 12792 N N . GLY F 1 213 ? -39.135 -23.947 32.749 1.00 30.94 213 GLY F N 1
ATOM 12793 C CA . GLY F 1 213 ? -40.538 -24.113 32.340 1.00 30.10 213 GLY F CA 1
ATOM 12794 C C . GLY F 1 213 ? -40.636 -25.045 31.142 1.00 30.51 213 GLY F C 1
ATOM 12795 O O . GLY F 1 213 ? -39.824 -25.949 31.003 1.00 32.51 213 GLY F O 1
ATOM 12796 N N . PHE F 1 214 ? -41.611 -24.816 30.262 1.00 30.73 214 PHE F N 1
ATOM 12797 C CA . PHE F 1 214 ? -41.821 -25.659 29.075 1.00 29.49 214 PHE F CA 1
ATOM 12798 C C . PHE F 1 214 ? -40.548 -25.833 28.263 1.00 30.34 214 PHE F C 1
ATOM 12799 O O . PHE F 1 214 ? -39.782 -24.887 28.072 1.00 29.36 214 PHE F O 1
ATOM 12807 N N . LEU F 1 215 ? -40.337 -27.055 27.784 1.00 31.84 215 LEU F N 1
ATOM 12808 C CA . LEU F 1 215 ? -39.229 -27.341 26.887 1.00 31.56 215 LEU F CA 1
ATOM 12809 C C . LEU F 1 215 ? -39.455 -26.556 25.612 1.00 31.89 215 LEU F C 1
ATOM 12810 O O . LEU F 1 215 ? -40.590 -26.443 25.159 1.00 33.00 215 LEU F O 1
ATOM 12815 N N . GLY F 1 216 ? -38.387 -25.981 25.058 1.00 32.56 216 GLY F N 1
ATOM 12816 C CA . GLY F 1 216 ? -38.476 -25.195 23.823 1.00 32.32 216 GLY F CA 1
ATOM 12817 C C . GLY F 1 216 ? -39.035 -23.781 23.940 1.00 32.63 216 GLY F C 1
ATOM 12818 O O . GLY F 1 216 ? -39.044 -23.037 22.963 1.00 32.32 216 GLY F O 1
ATOM 12819 N N . THR F 1 217 ? -39.508 -23.406 25.125 1.00 34.69 217 THR F N 1
ATOM 12820 C CA . THR F 1 217 ? -39.964 -22.028 25.379 1.00 34.25 217 THR F CA 1
ATOM 12821 C C . THR F 1 217 ? -38.847 -21.186 26.004 1.00 35.01 217 THR F C 1
ATOM 12822 O O . THR F 1 217 ? -39.123 -20.162 26.628 1.00 36.37 217 THR F O 1
ATOM 12826 N N . GLY F 1 218 ? -37.595 -21.620 25.844 1.00 34.45 218 GLY F N 1
ATOM 12827 C CA . GLY F 1 218 ? -36.445 -20.897 26.398 1.00 33.21 218 GLY F CA 1
ATOM 12828 C C . GLY F 1 218 ? -35.282 -20.809 25.432 1.00 33.17 218 GLY F C 1
ATOM 12829 O O . GLY F 1 218 ? -35.472 -20.762 24.216 1.00 34.29 218 GLY F O 1
ATOM 12830 N N . ASN F 1 219 ? -34.069 -20.813 25.970 1.00 33.31 219 ASN F N 1
ATOM 12831 C CA . ASN F 1 219 ? -32.882 -20.505 25.175 1.00 33.23 219 ASN F CA 1
ATOM 12832 C C . ASN F 1 219 ? -31.969 -21.674 24.815 1.00 34.83 219 ASN F C 1
ATOM 12833 O O . ASN F 1 219 ? -30.980 -21.495 24.091 1.00 36.16 219 ASN F O 1
ATOM 12838 N N . ILE F 1 220 ? -32.303 -22.865 25.302 1.00 34.92 220 ILE F N 1
ATOM 12839 C CA . ILE F 1 220 ? -31.447 -24.028 25.114 1.00 35.57 220 ILE F CA 1
ATOM 12840 C C . ILE F 1 220 ? -31.663 -24.717 23.751 1.00 36.86 220 ILE F C 1
ATOM 12841 O O . ILE F 1 220 ? -32.798 -24.872 23.270 1.00 36.75 220 ILE F O 1
ATOM 12846 N N . ASP F 1 221 ? -30.547 -25.116 23.145 1.00 38.37 221 ASP F N 1
ATOM 12847 C CA . ASP F 1 221 ? -30.500 -25.793 21.849 1.00 37.23 221 ASP F CA 1
ATOM 12848 C C . ASP F 1 221 ? -30.607 -27.314 22.023 1.00 37.08 221 ASP F C 1
ATOM 12849 O O . ASP F 1 221 ? -29.610 -28.028 21.928 1.00 39.15 221 ASP F O 1
ATOM 12854 N N . PHE F 1 222 ? -31.818 -27.805 22.267 1.00 35.08 222 PHE F N 1
ATOM 12855 C CA . PHE F 1 222 ? -32.032 -29.219 22.580 1.00 33.55 222 PHE F CA 1
ATOM 12856 C C . PHE F 1 222 ? -31.727 -30.188 21.435 1.00 34.09 222 PHE F C 1
ATOM 12857 O O . PHE F 1 222 ? -31.359 -31.338 21.685 1.00 35.53 222 PHE F O 1
ATOM 12865 N N . ALA F 1 223 ? -31.879 -29.743 20.190 1.00 33.47 223 ALA F N 1
ATOM 12866 C CA . ALA F 1 223 ? -31.502 -30.583 19.051 1.00 32.86 223 ALA F CA 1
ATOM 12867 C C . ALA F 1 223 ? -30.008 -30.859 19.099 1.00 34.43 223 ALA F C 1
ATOM 12868 O O . ALA F 1 223 ? -29.561 -31.949 18.719 1.00 35.06 223 ALA F O 1
ATOM 12870 N N . ALA F 1 224 ? -29.238 -29.879 19.579 1.00 34.18 224 ALA F N 1
ATOM 12871 C CA . ALA F 1 224 ? -27.805 -30.086 19.787 1.00 34.62 224 ALA F CA 1
ATOM 12872 C C . ALA F 1 224 ? -27.570 -31.161 20.865 1.00 34.19 224 ALA F C 1
ATOM 12873 O O . ALA F 1 224 ? -26.755 -32.077 20.678 1.00 32.74 224 ALA F O 1
ATOM 12875 N N . ILE F 1 225 ? -28.318 -31.057 21.964 1.00 34.30 225 ILE F N 1
ATOM 12876 C CA . ILE F 1 225 ? -28.274 -32.039 23.054 1.00 35.83 225 ILE F CA 1
ATOM 12877 C C . ILE F 1 225 ? -28.667 -33.452 22.604 1.00 35.88 225 ILE F C 1
ATOM 12878 O O . ILE F 1 225 ? -27.980 -34.425 22.923 1.00 36.07 225 ILE F O 1
ATOM 12883 N N . PHE F 1 226 ? -29.756 -33.563 21.852 1.00 36.89 226 PHE F N 1
ATOM 12884 C CA . PHE F 1 226 ? -30.188 -34.865 21.348 1.00 38.05 226 PHE F CA 1
ATOM 12885 C C . PHE F 1 226 ? -29.202 -35.451 20.320 1.00 39.51 226 PHE F C 1
ATOM 12886 O O . PHE F 1 226 ? -28.993 -36.674 20.296 1.00 40.14 226 PHE F O 1
ATOM 12894 N N . ASP F 1 227 ? -28.596 -34.589 19.490 1.00 38.67 227 ASP F N 1
ATOM 12895 C CA . ASP F 1 227 ? -27.527 -35.005 18.560 1.00 37.72 227 ASP F CA 1
ATOM 12896 C C . ASP F 1 227 ? -26.306 -35.569 19.292 1.00 37.11 227 ASP F C 1
ATOM 12897 O O . ASP F 1 227 ? -25.693 -36.534 18.832 1.00 35.83 227 ASP F O 1
ATOM 12902 N N . ALA F 1 228 ? -25.955 -34.952 20.421 1.00 35.87 228 ALA F N 1
ATOM 12903 C CA . ALA F 1 228 ? -24.775 -35.344 21.171 1.00 35.21 228 ALA F CA 1
ATOM 12904 C C . ALA F 1 228 ? -25.027 -36.670 21.899 1.00 36.29 228 ALA F C 1
ATOM 12905 O O . ALA F 1 228 ? -24.178 -37.583 21.879 1.00 35.58 228 ALA F O 1
ATOM 12907 N N . LEU F 1 229 ? -26.203 -36.772 22.522 1.00 34.25 229 LEU F N 1
ATOM 12908 C CA . LEU F 1 229 ? -26.617 -37.992 23.196 1.00 34.08 229 LEU F CA 1
ATOM 12909 C C . LEU F 1 229 ? -26.690 -39.167 22.223 1.00 33.53 229 LEU F C 1
ATOM 12910 O O . LEU F 1 229 ? -26.381 -40.299 22.585 1.00 31.04 229 LEU F O 1
ATOM 12915 N N . THR F 1 230 ? -27.091 -38.885 20.985 1.00 34.71 230 THR F N 1
ATOM 12916 C CA . THR F 1 230 ? -27.210 -39.914 19.950 1.00 36.60 230 THR F CA 1
ATOM 12917 C C . THR F 1 230 ? -25.821 -40.326 19.485 1.00 37.40 230 THR F C 1
ATOM 12918 O O . THR F 1 230 ? -25.574 -41.502 19.207 1.00 39.19 230 THR F O 1
ATOM 12922 N N . ALA F 1 231 ? -24.920 -39.351 19.416 1.00 38.24 231 ALA F N 1
ATOM 12923 C CA . ALA F 1 231 ? -23.566 -39.576 18.908 1.00 39.95 231 ALA F CA 1
ATOM 12924 C C . ALA F 1 231 ? -22.814 -40.554 19.812 1.00 40.49 231 ALA F C 1
ATOM 12925 O O . ALA F 1 231 ? -22.290 -41.576 19.348 1.00 39.59 231 ALA F O 1
ATOM 12927 N N . ILE F 1 232 ? -22.802 -40.240 21.105 1.00 39.39 232 ILE F N 1
ATOM 12928 C CA . ILE F 1 232 ? -22.106 -41.042 22.098 1.00 38.53 232 ILE F CA 1
ATOM 12929 C C . ILE F 1 232 ? -22.895 -42.289 22.479 1.00 40.29 232 ILE F C 1
ATOM 12930 O O . ILE F 1 232 ? -22.399 -43.130 23.231 1.00 43.51 232 ILE F O 1
ATOM 12935 N N . GLY F 1 233 ? -24.119 -42.401 21.968 1.00 39.86 233 GLY F N 1
ATOM 12936 C CA . GLY F 1 233 ? -24.917 -43.612 22.149 1.00 40.67 233 GLY F CA 1
ATOM 12937 C C . GLY F 1 233 ? -25.469 -43.822 23.549 1.00 41.90 233 GLY F C 1
ATOM 12938 O O . GLY F 1 233 ? -25.612 -44.961 24.001 1.00 42.76 233 GLY F O 1
ATOM 12939 N N . TYR F 1 234 ? -25.847 -42.741 24.204 1.00 42.01 234 TYR F N 1
ATOM 12940 C CA . TYR F 1 234 ? -26.421 -42.796 25.515 1.00 42.92 234 TYR F CA 1
ATOM 12941 C C . TYR F 1 234 ? -27.722 -43.547 25.500 1.00 44.31 234 TYR F C 1
ATOM 12942 O O . TYR F 1 234 ? -28.605 -43.249 24.749 1.00 43.93 234 TYR F O 1
ATOM 12951 N N . ALA F 1 235 ? -27.814 -44.556 26.344 1.00 46.60 235 ALA F N 1
ATOM 12952 C CA . ALA F 1 235 ? -28.980 -45.388 26.423 1.00 47.51 235 ALA F CA 1
ATOM 12953 C C . ALA F 1 235 ? -29.411 -45.637 27.838 1.00 48.34 235 ALA F C 1
ATOM 12954 O O . ALA F 1 235 ? -29.753 -46.722 28.182 1.00 51.02 235 ALA F O 1
ATOM 12956 N N . ASP F 1 236 ? -29.364 -44.631 28.668 1.00 48.89 236 ASP F N 1
ATOM 12957 C CA . ASP F 1 236 ? -29.795 -44.770 30.025 1.00 49.44 236 ASP F CA 1
ATOM 12958 C C . ASP F 1 236 ? -30.945 -43.831 30.251 1.00 46.87 236 ASP F C 1
ATOM 12959 O O . ASP F 1 236 ? -31.446 -43.263 29.328 1.00 46.50 236 ASP F O 1
ATOM 12964 N N . ASP F 1 237 ? -31.413 -43.754 31.474 1.00 44.92 237 ASP F N 1
ATOM 12965 C CA . ASP F 1 237 ? -32.564 -42.959 31.816 1.00 43.39 237 ASP F CA 1
ATOM 12966 C C . ASP F 1 237 ? -32.311 -41.471 31.768 1.00 44.31 237 ASP F C 1
ATOM 12967 O O . ASP F 1 237 ? -31.294 -41.023 32.180 1.00 44.94 237 ASP F O 1
ATOM 12972 N N . LEU F 1 238 ? -33.266 -40.711 31.270 1.00 46.04 238 LEU F N 1
ATOM 12973 C CA . LEU F 1 238 ? -33.290 -39.265 31.387 1.00 44.70 238 LEU F CA 1
ATOM 12974 C C . LEU F 1 238 ? -34.694 -38.802 31.712 1.00 44.71 238 LEU F C 1
ATOM 12975 O O . LEU F 1 238 ? -35.623 -39.357 31.233 1.00 45.62 238 LEU F O 1
ATOM 12980 N N . SER F 1 239 ? -34.830 -37.776 32.530 1.00 43.63 239 SER F N 1
ATOM 12981 C CA . SER F 1 239 ? -36.114 -37.328 33.022 1.00 43.93 239 SER F CA 1
ATOM 12982 C C . SER F 1 239 ? -36.310 -35.856 32.822 1.00 44.89 239 SER F C 1
ATOM 12983 O O . SER F 1 239 ? -35.387 -35.108 32.909 1.00 45.82 239 SER F O 1
ATOM 12986 N N . PHE F 1 240 ? -37.546 -35.458 32.601 1.00 42.27 240 PHE F N 1
ATOM 12987 C CA . PHE F 1 240 ? -37.944 -34.075 32.435 1.00 40.33 240 PHE F CA 1
ATOM 12988 C C . PHE F 1 240 ? -38.133 -33.421 33.798 1.00 41.36 240 PHE F C 1
ATOM 12989 O O . PHE F 1 240 ? -38.679 -34.028 34.721 1.00 41.10 240 PHE F O 1
ATOM 12997 N N . GLU F 1 241 ? -37.684 -32.174 33.910 1.00 42.03 241 GLU F N 1
ATOM 12998 C CA . GLU F 1 241 ? -37.728 -31.458 35.166 1.00 41.89 241 GLU F CA 1
ATOM 12999 C C . GLU F 1 241 ? -38.171 -30.020 34.930 1.00 42.78 241 GLU F C 1
ATOM 13000 O O . GLU F 1 241 ? -37.677 -29.358 34.027 1.00 43.52 241 GLU F O 1
ATOM 13006 N N . SER F 1 242 ? -39.111 -29.553 35.749 1.00 44.02 242 SER F N 1
ATOM 13007 C CA . SER F 1 242 ? -39.653 -28.202 35.641 1.00 44.04 242 SER F CA 1
ATOM 13008 C C . SER F 1 242 ? -40.180 -27.700 36.978 1.00 44.67 242 SER F C 1
ATOM 13009 O O . SER F 1 242 ? -40.746 -28.462 37.758 1.00 44.67 242 SER F O 1
ATOM 13012 N N . PHE F 1 243 ? -39.991 -26.412 37.234 1.00 49.15 243 PHE F N 1
ATOM 13013 C CA . PHE F 1 243 ? -40.531 -25.785 38.442 1.00 53.65 243 PHE F CA 1
ATOM 13014 C C . PHE F 1 243 ? -41.311 -24.500 38.147 1.00 54.89 243 PHE F C 1
ATOM 13015 O O . PHE F 1 243 ? -40.873 -23.649 37.365 1.00 54.64 243 PHE F O 1
ATOM 13023 N N . SER F 1 244 ? -42.479 -24.388 38.773 1.00 55.87 244 SER F N 1
ATOM 13024 C CA . SER F 1 244 ? -43.308 -23.194 38.700 1.00 56.51 244 SER F CA 1
ATOM 13025 C C . SER F 1 244 ? -43.783 -22.882 40.112 1.00 58.64 244 SER F C 1
ATOM 13026 O O . SER F 1 244 ? -44.049 -23.802 40.901 1.00 57.80 244 SER F O 1
ATOM 13029 N N . SER F 1 245 ? -43.893 -21.588 40.413 1.00 60.39 245 SER F N 1
ATOM 13030 C CA . SER F 1 245 ? -44.105 -21.089 41.784 1.00 62.26 245 SER F CA 1
ATOM 13031 C C . SER F 1 245 ? -45.325 -21.646 42.534 1.00 60.54 245 SER F C 1
ATOM 13032 O O . SER F 1 245 ? -45.242 -21.922 43.737 1.00 56.66 245 SER F O 1
ATOM 13035 N N . GLU F 1 246 ? -46.439 -21.818 41.824 1.00 62.47 246 GLU F N 1
ATOM 13036 C CA . GLU F 1 246 ? -47.687 -22.314 42.432 1.00 67.10 246 GLU F CA 1
ATOM 13037 C C . GLU F 1 246 ? -47.680 -23.826 42.722 1.00 66.17 246 GLU F C 1
ATOM 13038 O O . GLU F 1 246 ? -48.608 -24.346 43.352 1.00 65.38 246 GLU F O 1
ATOM 13044 N N . ILE F 1 247 ? -46.636 -24.519 42.268 1.00 65.69 247 ILE F N 1
ATOM 13045 C CA . ILE F 1 247 ? -46.589 -25.983 42.317 1.00 65.00 247 ILE F CA 1
ATOM 13046 C C . ILE F 1 247 ? -45.459 -26.508 43.215 1.00 63.48 247 ILE F C 1
ATOM 13047 O O . ILE F 1 247 ? -45.589 -27.565 43.843 1.00 62.21 247 ILE F O 1
ATOM 13052 N N . VAL F 1 248 ? -44.370 -25.767 43.258 1.00 61.61 248 VAL F N 1
ATOM 13053 C CA . VAL F 1 248 ? -43.204 -26.147 44.028 1.00 61.06 248 VAL F CA 1
ATOM 13054 C C . VAL F 1 248 ? -43.305 -25.996 45.555 1.00 62.22 248 VAL F C 1
ATOM 13055 O O . VAL F 1 248 ? -44.074 -25.204 46.066 1.00 60.55 248 VAL F O 1
ATOM 13059 N N . ASP F 1 249 ? -42.532 -26.812 46.256 1.00 63.99 249 ASP F N 1
ATOM 13060 C CA . ASP F 1 249 ? -42.392 -26.817 47.709 1.00 67.06 249 ASP F CA 1
ATOM 13061 C C . ASP F 1 249 ? -41.752 -25.552 48.247 1.00 69.41 249 ASP F C 1
ATOM 13062 O O . ASP F 1 249 ? -40.844 -25.006 47.660 1.00 69.76 249 ASP F O 1
ATOM 13067 N N . GLU F 1 250 ? -42.231 -25.080 49.379 1.00 71.51 250 GLU F N 1
ATOM 13068 C CA . GLU F 1 250 ? -41.856 -23.777 49.859 1.00 72.13 250 GLU F CA 1
ATOM 13069 C C . GLU F 1 250 ? -40.391 -23.723 50.112 1.00 70.40 250 GLU F C 1
ATOM 13070 O O . GLU F 1 250 ? -39.745 -22.751 49.818 1.00 70.12 250 GLU F O 1
ATOM 13076 N N . ASN F 1 251 ? -39.866 -24.764 50.705 1.00 67.36 251 ASN F N 1
ATOM 13077 C CA . ASN F 1 251 ? -38.466 -24.781 51.027 1.00 67.28 251 ASN F CA 1
ATOM 13078 C C . ASN F 1 251 ? -37.496 -24.817 49.863 1.00 66.44 251 ASN F C 1
ATOM 13079 O O . ASN F 1 251 ? -36.425 -24.260 49.946 1.00 64.08 251 ASN F O 1
ATOM 13084 N N . LEU F 1 252 ? -37.862 -25.546 48.817 1.00 67.32 252 LEU F N 1
ATOM 13085 C CA . LEU F 1 252 ? -37.135 -25.632 47.554 1.00 64.91 252 LEU F CA 1
ATOM 13086 C C . LEU F 1 252 ? -37.104 -24.332 46.774 1.00 65.67 252 LEU F C 1
ATOM 13087 O O . LEU F 1 252 ? -36.147 -24.002 46.128 1.00 64.30 252 LEU F O 1
ATOM 13092 N N . SER F 1 253 ? -38.188 -23.597 46.832 1.00 66.27 253 SER F N 1
ATOM 13093 C CA . SER F 1 253 ? -38.344 -22.426 46.036 1.00 66.52 253 SER F CA 1
ATOM 13094 C C . SER F 1 253 ? -37.243 -21.488 46.363 1.00 67.17 253 SER F C 1
ATOM 13095 O O . SER F 1 253 ? -36.823 -20.725 45.531 1.00 68.88 253 SER F O 1
ATOM 13098 N N . LYS F 1 254 ? -36.852 -21.451 47.615 1.00 66.63 254 LYS F N 1
ATOM 13099 C CA . LYS F 1 254 ? -35.736 -20.637 48.039 1.00 64.15 254 LYS F CA 1
ATOM 13100 C C . LYS F 1 254 ? -34.352 -21.033 47.548 1.00 65.02 254 LYS F C 1
ATOM 13101 O O . LYS F 1 254 ? -33.547 -20.192 47.288 1.00 68.66 254 LYS F O 1
ATOM 13107 N N . LYS F 1 255 ? -34.036 -22.305 47.513 1.00 64.87 255 LYS F N 1
ATOM 13108 C CA . LYS F 1 255 ? -32.764 -22.748 47.004 1.00 66.87 255 LYS F CA 1
ATOM 13109 C C . LYS F 1 255 ? -32.576 -22.579 45.518 1.00 66.68 255 LYS F C 1
ATOM 13110 O O . LYS F 1 255 ? -31.517 -22.267 45.046 1.00 68.86 255 LYS F O 1
ATOM 13116 N N . THR F 1 256 ? -33.628 -22.859 44.790 1.00 63.91 256 THR F N 1
ATOM 13117 C CA . THR F 1 256 ? -33.685 -22.864 43.331 1.00 60.25 256 THR F CA 1
ATOM 13118 C C . THR F 1 256 ? -34.300 -21.567 42.796 1.00 59.19 256 THR F C 1
ATOM 13119 O O . THR F 1 256 ? -34.346 -21.345 41.581 1.00 58.62 256 THR F O 1
ATOM 13123 N N . ALA F 1 257 ? -34.772 -20.733 43.722 1.00 57.26 257 ALA F N 1
ATOM 13124 C CA . ALA F 1 257 ? -35.257 -19.378 43.446 1.00 57.73 257 ALA F CA 1
ATOM 13125 C C . ALA F 1 257 ? -36.401 -19.332 42.437 1.00 58.08 257 ALA F C 1
ATOM 13126 O O . ALA F 1 257 ? -36.398 -18.522 41.504 1.00 61.84 257 ALA F O 1
ATOM 13128 N N . ILE F 1 258 ? -37.381 -20.209 42.629 1.00 56.40 258 ILE F N 1
ATOM 13129 C CA . ILE F 1 258 ? -38.560 -20.238 41.771 1.00 53.84 258 ILE F CA 1
ATOM 13130 C C . ILE F 1 258 ? -39.503 -19.128 42.233 1.00 53.38 258 ILE F C 1
ATOM 13131 O O . ILE F 1 258 ? -40.115 -19.234 43.298 1.00 53.49 258 ILE F O 1
ATOM 13136 N N . TRP F 1 259 ? -39.593 -18.062 41.433 1.00 51.59 259 TRP F N 1
ATOM 13137 C CA . TRP F 1 259 ? -40.308 -16.844 41.826 1.00 49.20 259 TRP F CA 1
ATOM 13138 C C . TRP F 1 259 ? -41.600 -16.625 41.098 1.00 47.82 259 TRP F C 1
ATOM 13139 O O . TRP F 1 259 ? -42.529 -16.034 41.657 1.00 47.62 259 TRP F O 1
ATOM 13150 N N . ARG F 1 260 ? -41.662 -17.098 39.850 1.00 46.98 260 ARG F N 1
ATOM 13151 C CA . ARG F 1 260 ? -42.759 -16.800 38.922 1.00 46.80 260 ARG F CA 1
ATOM 13152 C C . ARG F 1 260 ? -43.528 -18.061 38.561 1.00 48.05 260 ARG F C 1
ATOM 13153 O O . ARG F 1 260 ? -42.943 -19.144 38.488 1.00 47.06 260 ARG F O 1
ATOM 13161 N N . ASN F 1 261 ? -44.834 -17.934 38.324 1.00 48.61 261 ASN F N 1
ATOM 13162 C CA . ASN F 1 261 ? -45.577 -19.073 37.780 1.00 49.26 261 ASN F CA 1
ATOM 13163 C C . ASN F 1 261 ? -45.591 -19.074 36.255 1.00 45.79 261 ASN F C 1
ATOM 13164 O O . ASN F 1 261 ? -46.312 -18.318 35.620 1.00 44.11 261 ASN F O 1
ATOM 13169 N N . LEU F 1 262 ? -44.751 -19.927 35.690 1.00 45.80 262 LEU F N 1
ATOM 13170 C CA . LEU F 1 262 ? -44.634 -20.071 34.253 1.00 45.67 262 LEU F CA 1
ATOM 13171 C C . LEU F 1 262 ? -45.756 -20.940 33.669 1.00 46.21 262 LEU F C 1
ATOM 13172 O O . LEU F 1 262 ? -46.037 -20.878 32.470 1.00 50.27 262 LEU F O 1
ATOM 13177 N N . TRP F 1 263 ? -46.389 -21.745 34.519 1.00 43.09 263 TRP F N 1
ATOM 13178 C CA . TRP F 1 263 ? -47.418 -22.690 34.095 1.00 41.12 263 TRP F CA 1
ATOM 13179 C C . TRP F 1 263 ? -48.172 -23.201 35.272 1.00 41.09 263 TRP F C 1
ATOM 13180 O O . TRP F 1 263 ? -47.635 -23.266 36.388 1.00 42.93 263 TRP F O 1
ATOM 13191 N N . THR F 1 264 ? -49.427 -23.574 35.041 1.00 39.47 264 THR F N 1
ATOM 13192 C CA . THR F 1 264 ? -50.248 -24.151 36.100 1.00 39.97 264 THR F CA 1
ATOM 13193 C C . THR F 1 264 ? -50.830 -25.516 35.731 1.00 40.78 264 THR F C 1
ATOM 13194 O O . THR F 1 264 ? -51.248 -26.260 36.618 1.00 43.12 264 THR F O 1
ATOM 13198 N N . ASP F 1 265 ? -50.850 -25.844 34.436 1.00 40.23 265 ASP F N 1
ATOM 13199 C CA . ASP F 1 265 ? -51.446 -27.092 33.952 1.00 38.32 265 ASP F CA 1
ATOM 13200 C C . ASP F 1 265 ? -50.417 -28.220 33.831 1.00 37.39 265 ASP F C 1
ATOM 13201 O O . ASP F 1 265 ? -49.814 -28.415 32.768 1.00 37.30 265 ASP F O 1
ATOM 13206 N N . ASN F 1 266 ? -50.247 -28.962 34.925 1.00 36.47 266 ASN F N 1
ATOM 13207 C CA . ASN F 1 266 ? -49.297 -30.086 35.018 1.00 36.46 266 ASN F CA 1
ATOM 13208 C C . ASN F 1 266 ? -49.304 -31.027 33.812 1.00 36.38 266 ASN F C 1
ATOM 13209 O O . ASN F 1 266 ? -48.262 -31.283 33.201 1.00 36.66 266 ASN F O 1
ATOM 13214 N N . MET F 1 267 ? -50.485 -31.549 33.494 1.00 35.84 267 MET F N 1
ATOM 13215 C CA . MET F 1 267 ? -50.626 -32.553 32.457 1.00 35.20 267 MET F CA 1
ATOM 13216 C C . MET F 1 267 ? -50.191 -31.994 31.101 1.00 35.90 267 MET F C 1
ATOM 13217 O O . MET F 1 267 ? -49.399 -32.628 30.391 1.00 36.62 267 MET F O 1
ATOM 13222 N N . ALA F 1 268 ? -50.679 -30.800 30.761 1.00 34.89 268 ALA F N 1
ATOM 13223 C CA . ALA F 1 268 ? -50.281 -30.118 29.525 1.00 34.23 268 ALA F CA 1
ATOM 13224 C C . ALA F 1 268 ? -48.757 -29.986 29.423 1.00 33.96 268 ALA F C 1
ATOM 13225 O O . ALA F 1 268 ? -48.186 -30.161 28.349 1.00 34.35 268 ALA F O 1
ATOM 13227 N N . LEU F 1 269 ? -48.111 -29.698 30.554 1.00 33.72 269 LEU F N 1
ATOM 13228 C CA . LEU F 1 269 ? -46.665 -29.536 30.609 1.00 33.66 269 LEU F CA 1
ATOM 13229 C C . LEU F 1 269 ? -45.986 -30.882 30.411 1.00 34.33 269 LEU F C 1
ATOM 13230 O O . LEU F 1 269 ? -45.105 -31.019 29.561 1.00 33.77 269 LEU F O 1
ATOM 13235 N N . ALA F 1 270 ? -46.413 -31.866 31.205 1.00 34.70 270 ALA F N 1
ATOM 13236 C CA . ALA F 1 270 ? -45.894 -33.230 31.143 1.00 32.68 270 ALA F CA 1
ATOM 13237 C C . ALA F 1 270 ? -45.969 -33.798 29.733 1.00 32.43 270 ALA F C 1
ATOM 13238 O O . ALA F 1 270 ? -44.941 -34.193 29.166 1.00 31.29 270 ALA F O 1
ATOM 13240 N N . LYS F 1 271 ? -47.185 -33.816 29.174 1.00 32.29 271 LYS F N 1
ATOM 13241 C CA . LYS F 1 271 ? -47.438 -34.364 27.833 1.00 32.37 271 LYS F CA 1
ATOM 13242 C C . LYS F 1 271 ? -46.671 -33.634 26.730 1.00 31.87 271 LYS F C 1
ATOM 13243 O O . LYS F 1 271 ? -46.176 -34.264 25.791 1.00 31.58 271 LYS F O 1
ATOM 13249 N N . HIS F 1 272 ? -46.553 -32.316 26.853 1.00 31.11 272 HIS F N 1
ATOM 13250 C CA . HIS F 1 272 ? -45.761 -31.564 25.892 1.00 32.00 272 HIS F CA 1
ATOM 13251 C C . HIS F 1 272 ? -44.308 -31.985 25.951 1.00 32.58 272 HIS F C 1
ATOM 13252 O O . HIS F 1 272 ? -43.663 -32.166 24.918 1.00 34.25 272 HIS F O 1
ATOM 13259 N N . ALA F 1 273 ? -43.788 -32.159 27.160 1.00 31.45 273 ALA F N 1
ATOM 13260 C CA . ALA F 1 273 ? -42.403 -32.540 27.349 1.00 32.09 273 ALA F CA 1
ATOM 13261 C C . ALA F 1 273 ? -42.138 -33.932 26.789 1.00 32.90 273 ALA F C 1
ATOM 13262 O O . ALA F 1 273 ? -41.112 -34.166 26.143 1.00 35.24 273 ALA F O 1
ATOM 13264 N N . ARG F 1 274 ? -43.064 -34.854 27.020 1.00 32.88 274 ARG F N 1
ATOM 13265 C CA . ARG F 1 274 ? -42.940 -36.191 26.457 1.00 32.76 274 ARG F CA 1
ATOM 13266 C C . ARG F 1 274 ? -42.824 -36.120 24.931 1.00 32.49 274 ARG F C 1
ATOM 13267 O O . ARG F 1 274 ? -41.872 -36.667 24.358 1.00 35.43 274 ARG F O 1
ATOM 13275 N N . ALA F 1 275 ? -43.769 -35.431 24.287 1.00 29.25 275 ALA F N 1
ATOM 13276 C CA . ALA F 1 275 ? -43.769 -35.290 22.834 1.00 27.65 275 ALA F CA 1
ATOM 13277 C C . ALA F 1 275 ? -42.498 -34.619 22.332 1.00 28.07 275 ALA F C 1
ATOM 13278 O O . ALA F 1 275 ? -41.915 -35.054 21.334 1.00 27.63 275 ALA F O 1
ATOM 13280 N N . PHE F 1 276 ? -42.071 -33.571 23.036 1.00 27.39 276 PHE F N 1
ATOM 13281 C CA . PHE F 1 276 ? -40.861 -32.840 22.689 1.00 27.03 276 PHE F CA 1
ATOM 13282 C C . PHE F 1 276 ? -39.622 -33.730 22.741 1.00 27.36 276 PHE F C 1
ATOM 13283 O O . PHE F 1 276 ? -38.855 -33.773 21.788 1.00 27.28 276 PHE F O 1
ATOM 13291 N N . ILE F 1 277 ? -39.434 -34.432 23.856 1.00 29.03 277 ILE F N 1
ATOM 13292 C CA . ILE F 1 277 ? -38.281 -35.325 24.021 1.00 30.03 277 ILE F CA 1
ATOM 13293 C C . ILE F 1 277 ? -38.344 -36.501 23.040 1.00 29.88 277 ILE F C 1
ATOM 13294 O O . ILE F 1 277 ? -37.375 -36.767 22.334 1.00 28.45 277 ILE F O 1
ATOM 13299 N N . GLY F 1 278 ? -39.495 -37.174 22.992 1.00 30.12 278 GLY F N 1
ATOM 13300 C CA . GLY F 1 278 ? -39.711 -38.303 22.086 1.00 30.69 278 GLY F CA 1
ATOM 13301 C C . GLY F 1 278 ? -39.411 -37.997 20.626 1.00 31.16 278 GLY F C 1
ATOM 13302 O O . GLY F 1 278 ? -38.620 -38.698 19.984 1.00 32.25 278 GLY F O 1
ATOM 13303 N N . LEU F 1 279 ? -40.043 -36.948 20.103 1.00 30.42 279 LEU F N 1
ATOM 13304 C CA . LEU F 1 279 ? -39.803 -36.505 18.731 1.00 30.39 279 LEU F CA 1
ATOM 13305 C C . LEU F 1 279 ? -38.393 -35.921 18.568 1.00 31.84 279 LEU F C 1
ATOM 13306 O O . LEU F 1 279 ? -37.801 -36.031 17.489 1.00 33.64 279 LEU F O 1
ATOM 13311 N N . GLY F 1 280 ? -37.867 -35.298 19.628 1.00 31.18 280 GLY F N 1
ATOM 13312 C CA . GLY F 1 280 ? -36.501 -34.784 19.629 1.00 29.96 280 GLY F CA 1
ATOM 13313 C C . GLY F 1 280 ? -35.553 -35.918 19.293 1.00 31.47 280 GLY F C 1
ATOM 13314 O O . GLY F 1 280 ? -34.876 -35.892 18.253 1.00 31.86 280 GLY F O 1
ATOM 13315 N N . LEU F 1 281 ? -35.556 -36.943 20.148 1.00 31.03 281 LEU F N 1
ATOM 13316 C CA . LEU F 1 281 ? -34.695 -38.110 19.985 1.00 30.09 281 LEU F CA 1
ATOM 13317 C C . LEU F 1 281 ? -34.904 -38.833 18.651 1.00 30.96 281 LEU F C 1
ATOM 13318 O O . LEU F 1 281 ? -33.922 -39.206 18.005 1.00 30.94 281 LEU F O 1
ATOM 13323 N N . GLU F 1 282 ? -36.161 -39.005 18.225 1.00 32.47 282 GLU F N 1
ATOM 13324 C CA . GLU F 1 282 ? -36.450 -39.688 16.950 1.00 32.94 282 GLU F CA 1
ATOM 13325 C C . GLU F 1 282 ? -35.801 -38.951 15.787 1.00 31.65 282 GLU F C 1
ATOM 13326 O O . GLU F 1 282 ? -35.235 -39.569 14.886 1.00 29.08 282 GLU F O 1
ATOM 13332 N N . THR F 1 283 ? -35.878 -37.625 15.834 1.00 31.59 283 THR F N 1
ATOM 13333 C CA . THR F 1 283 ? -35.289 -36.782 14.810 1.00 32.82 283 THR F CA 1
ATOM 13334 C C . THR F 1 283 ? -33.762 -36.907 14.787 1.00 34.08 283 THR F C 1
ATOM 13335 O O . THR F 1 283 ? -33.169 -37.087 13.712 1.00 33.57 283 THR F O 1
ATOM 13339 N N . ALA F 1 284 ? -33.143 -36.839 15.969 1.00 34.21 284 ALA F N 1
ATOM 13340 C CA . ALA F 1 284 ? -31.690 -36.975 16.110 1.00 35.36 284 ALA F CA 1
ATOM 13341 C C . ALA F 1 284 ? -31.190 -38.307 15.556 1.00 37.00 284 ALA F C 1
ATOM 13342 O O . ALA F 1 284 ? -30.149 -38.373 14.889 1.00 37.60 284 ALA F O 1
ATOM 13344 N N . ARG F 1 285 ? -31.960 -39.352 15.836 1.00 38.09 285 ARG F N 1
ATOM 13345 C CA . ARG F 1 285 ? -31.664 -40.709 15.418 1.00 41.74 285 ARG F CA 1
ATOM 13346 C C . ARG F 1 285 ? -31.738 -40.823 13.902 1.00 41.68 285 ARG F C 1
ATOM 13347 O O . ARG F 1 285 ? -30.816 -41.345 13.271 1.00 44.51 285 ARG F O 1
ATOM 13355 N N . ARG F 1 286 ? -32.835 -40.332 13.324 1.00 40.73 286 ARG F N 1
ATOM 13356 C CA . ARG F 1 286 ? -33.025 -40.341 11.879 1.00 39.95 286 ARG F CA 1
ATOM 13357 C C . ARG F 1 286 ? -31.929 -39.533 11.207 1.00 40.72 286 ARG F C 1
ATOM 13358 O O . ARG F 1 286 ? -31.429 -39.913 10.141 1.00 42.21 286 ARG F O 1
ATOM 13366 N N . LYS F 1 287 ? -31.568 -38.421 11.844 1.00 39.99 287 LYS F N 1
ATOM 13367 C CA . LYS F 1 287 ? -30.521 -37.523 11.357 1.00 40.46 287 LYS F CA 1
ATOM 13368 C C . LYS F 1 287 ? -29.124 -38.170 11.371 1.00 41.20 287 LYS F C 1
ATOM 13369 O O . LYS F 1 287 ? -28.375 -38.040 10.399 1.00 40.11 287 LYS F O 1
ATOM 13375 N N . ALA F 1 288 ? -28.792 -38.868 12.462 1.00 40.73 288 ALA F N 1
ATOM 13376 C CA . ALA F 1 288 ? -27.520 -39.598 12.575 1.00 38.19 288 ALA F CA 1
ATOM 13377 C C . ALA F 1 288 ? -27.349 -40.678 11.492 1.00 38.16 288 ALA F C 1
ATOM 13378 O O . ALA F 1 288 ? -26.301 -40.753 10.854 1.00 37.70 288 ALA F O 1
ATOM 13380 N N . GLU F 1 289 ? -28.384 -41.491 11.279 1.00 40.54 289 GLU F N 1
ATOM 13381 C CA . GLU F 1 289 ? -28.392 -42.502 10.208 1.00 42.41 289 GLU F CA 1
ATOM 13382 C C . GLU F 1 289 ? -28.145 -41.899 8.827 1.00 41.32 289 GLU F C 1
ATOM 13383 O O . GLU F 1 289 ? -27.485 -42.510 7.991 1.00 42.25 289 GLU F O 1
ATOM 13389 N N . LEU F 1 290 ? -28.703 -40.716 8.580 1.00 40.18 290 LEU F N 1
ATOM 13390 C CA . LEU F 1 290 ? -28.589 -40.065 7.276 1.00 38.93 290 LEU F CA 1
ATOM 13391 C C . LEU F 1 290 ? -27.156 -39.580 6.973 1.00 39.12 290 LEU F C 1
ATOM 13392 O O . LEU F 1 290 ? -26.686 -39.712 5.835 1.00 38.67 290 LEU F O 1
ATOM 13397 N N . VAL F 1 291 ? -26.475 -39.035 7.988 1.00 37.38 291 VAL F N 1
ATOM 13398 C CA . VAL F 1 291 ? -25.071 -38.611 7.871 1.00 38.07 291 VAL F CA 1
ATOM 13399 C C . VAL F 1 291 ? -24.193 -39.703 7.220 1.00 40.02 291 VAL F C 1
ATOM 13400 O O . VAL F 1 291 ? -23.306 -39.401 6.417 1.00 40.12 291 VAL F O 1
ATOM 13404 N N . SER F 1 292 ? -24.476 -40.962 7.555 1.00 38.89 292 SER F N 1
ATOM 13405 C CA . SER F 1 292 ? -23.659 -42.099 7.159 1.00 38.22 292 SER F CA 1
ATOM 13406 C C . SER F 1 292 ? -24.126 -42.806 5.890 1.00 39.44 292 SER F C 1
ATOM 13407 O O . SER F 1 292 ? -23.406 -43.661 5.354 1.00 41.10 292 SER F O 1
ATOM 13410 N N . ALA F 1 293 ? -25.319 -42.460 5.413 1.00 38.27 293 ALA F N 1
ATOM 13411 C CA . ALA F 1 293 ? -25.894 -43.100 4.229 1.00 38.33 293 ALA F CA 1
ATOM 13412 C C . ALA F 1 293 ? -24.951 -43.004 3.040 1.00 39.79 293 ALA F C 1
ATOM 13413 O O . ALA F 1 293 ? -24.362 -41.952 2.785 1.00 42.38 293 ALA F O 1
ATOM 13415 N N . ARG F 1 294 ? -24.813 -44.108 2.317 1.00 40.41 294 ARG F N 1
ATOM 13416 C CA . ARG F 1 294 ? -23.945 -44.160 1.150 1.00 40.14 294 ARG F CA 1
ATOM 13417 C C . ARG F 1 294 ? -24.529 -43.402 -0.041 1.00 39.37 294 ARG F C 1
ATOM 13418 O O . ARG F 1 294 ? -23.812 -42.671 -0.720 1.00 39.90 294 ARG F O 1
ATOM 13426 N N . HIS F 1 295 ? -25.824 -43.574 -0.284 1.00 38.73 295 HIS F N 1
ATOM 13427 C CA . HIS F 1 295 ? -26.483 -43.022 -1.477 1.00 40.40 295 HIS F CA 1
ATOM 13428 C C . HIS F 1 295 ? -25.671 -43.249 -2.729 1.00 42.03 295 HIS F C 1
ATOM 13429 O O . HIS F 1 295 ? -25.458 -42.325 -3.532 1.00 45.01 295 HIS F O 1
ATOM 13436 N N . LYS F 1 296 ? -25.191 -44.478 -2.892 1.00 41.04 296 LYS F N 1
ATOM 13437 C CA . LYS F 1 296 ? -24.564 -44.910 -4.131 1.00 42.13 296 LYS F CA 1
ATOM 13438 C C . LYS F 1 296 ? -25.595 -45.760 -4.887 1.00 42.60 296 LYS F C 1
ATOM 13439 O O . LYS F 1 296 ? -26.157 -46.688 -4.321 1.00 43.86 296 LYS F O 1
ATOM 13445 N N . PRO F 1 297 ? -25.867 -45.428 -6.163 1.00 43.49 297 PRO F N 1
ATOM 13446 C CA . PRO F 1 297 ? -26.972 -46.064 -6.904 1.00 43.38 297 PRO F CA 1
ATOM 13447 C C . PRO F 1 297 ? -26.814 -47.581 -7.132 1.00 45.40 297 PRO F C 1
ATOM 13448 O O . PRO F 1 297 ? -27.737 -48.255 -7.611 1.00 43.86 297 PRO F O 1
ATOM 13453 N N . MET G 1 1 ? -25.156 6.922 17.355 1.00 123.40 1 MET G N 1
ATOM 13454 C CA . MET G 1 1 ? -24.377 5.752 16.979 1.00 126.48 1 MET G CA 1
ATOM 13455 C C . MET G 1 1 ? -23.864 4.999 18.199 1.00 122.39 1 MET G C 1
ATOM 13456 O O . MET G 1 1 ? -24.344 5.227 19.307 1.00 121.61 1 MET G O 1
ATOM 13461 N N . ALA G 1 2 ? -22.901 4.102 18.004 1.00 116.67 2 ALA G N 1
ATOM 13462 C CA . ALA G 1 2 ? -22.612 3.086 19.015 1.00 112.42 2 ALA G CA 1
ATOM 13463 C C . ALA G 1 2 ? -21.402 3.315 19.955 1.00 108.00 2 ALA G C 1
ATOM 13464 O O . ALA G 1 2 ? -20.285 3.576 19.521 1.00 110.41 2 ALA G O 1
ATOM 13466 N N . ARG G 1 3 ? -21.645 3.214 21.253 1.00 99.14 3 ARG G N 1
ATOM 13467 C CA . ARG G 1 3 ? -20.579 3.316 22.230 1.00 91.83 3 ARG G CA 1
ATOM 13468 C C . ARG G 1 3 ? -20.380 1.962 22.880 1.00 87.27 3 ARG G C 1
ATOM 13469 O O . ARG G 1 3 ? -21.184 1.524 23.679 1.00 82.26 3 ARG G O 1
ATOM 13477 N N . ILE G 1 4 ? -19.288 1.311 22.507 1.00 84.37 4 ILE G N 1
ATOM 13478 C CA . ILE G 1 4 ? -18.903 -0.009 23.021 1.00 79.35 4 ILE G CA 1
ATOM 13479 C C . ILE G 1 4 ? -17.990 0.149 24.244 1.00 77.06 4 ILE G C 1
ATOM 13480 O O . ILE G 1 4 ? -16.869 0.655 24.129 1.00 75.14 4 ILE G O 1
ATOM 13485 N N . GLY G 1 5 ? -18.480 -0.287 25.407 1.00 73.37 5 GLY G N 1
ATOM 13486 C CA . GLY G 1 5 ? -17.753 -0.156 26.672 1.00 68.94 5 GLY G CA 1
ATOM 13487 C C . GLY G 1 5 ? -17.227 -1.438 27.304 1.00 68.16 5 GLY G C 1
ATOM 13488 O O . GLY G 1 5 ? -17.369 -2.532 26.757 1.00 69.17 5 GLY G O 1
ATOM 13489 N N . ILE G 1 6 ? -16.612 -1.289 28.471 1.00 67.58 6 ILE G N 1
ATOM 13490 C CA . ILE G 1 6 ? -16.050 -2.401 29.228 1.00 68.24 6 ILE G CA 1
ATOM 13491 C C . ILE G 1 6 ? -16.165 -2.065 30.720 1.00 73.68 6 ILE G C 1
ATOM 13492 O O . ILE G 1 6 ? -16.200 -0.884 31.092 1.00 73.24 6 ILE G O 1
ATOM 13497 N N . HIS G 1 7 ? -16.244 -3.089 31.569 1.00 76.65 7 HIS G N 1
ATOM 13498 C CA . HIS G 1 7 ? -16.404 -2.850 33.003 1.00 82.39 7 HIS G CA 1
ATOM 13499 C C . HIS G 1 7 ? -15.102 -2.757 33.751 1.00 85.41 7 HIS G C 1
ATOM 13500 O O . HIS G 1 7 ? -14.164 -3.522 33.493 1.00 85.44 7 HIS G O 1
ATOM 13507 N N . SER G 1 8 ? -15.059 -1.816 34.697 1.00 85.28 8 SER G N 1
ATOM 13508 C CA . SER G 1 8 ? -13.863 -1.503 35.485 1.00 82.55 8 SER G CA 1
ATOM 13509 C C . SER G 1 8 ? -13.291 -2.708 36.216 1.00 80.71 8 SER G C 1
ATOM 13510 O O . SER G 1 8 ? -12.073 -2.883 36.270 1.00 82.82 8 SER G O 1
ATOM 13513 N N . PHE G 1 9 ? -14.177 -3.539 36.761 1.00 77.07 9 PHE G N 1
ATOM 13514 C CA . PHE G 1 9 ? -13.776 -4.691 37.557 1.00 74.99 9 PHE G CA 1
ATOM 13515 C C . PHE G 1 9 ? -13.109 -5.789 36.736 1.00 75.20 9 PHE G C 1
ATOM 13516 O O . PHE G 1 9 ? -12.624 -6.771 37.296 1.00 79.46 9 PHE G O 1
ATOM 13524 N N . VAL G 1 10 ? -13.090 -5.636 35.415 1.00 73.53 10 VAL G N 1
ATOM 13525 C CA . VAL G 1 10 ? -12.334 -6.553 34.564 1.00 74.48 10 VAL G CA 1
ATOM 13526 C C . VAL G 1 10 ? -10.845 -6.270 34.780 1.00 75.65 10 VAL G C 1
ATOM 13527 O O . VAL G 1 10 ? -10.026 -7.189 34.872 1.00 75.93 10 VAL G O 1
ATOM 13531 N N . TRP G 1 11 ? -10.516 -4.987 34.899 1.00 76.37 11 TRP G N 1
ATOM 13532 C CA . TRP G 1 11 ? -9.139 -4.557 35.093 1.00 76.88 11 TRP G CA 1
ATOM 13533 C C . TRP G 1 11 ? -8.706 -4.577 36.541 1.00 79.51 11 TRP G C 1
ATOM 13534 O O . TRP G 1 11 ? -7.665 -5.153 36.868 1.00 78.44 11 TRP G O 1
ATOM 13545 N N . SER G 1 12 ? -9.500 -3.953 37.415 1.00 83.11 12 SER G N 1
ATOM 13546 C CA . SER G 1 12 ? -9.211 -3.900 38.855 1.00 87.51 12 SER G CA 1
ATOM 13547 C C . SER G 1 12 ? -10.415 -3.458 39.690 1.00 89.10 12 SER G C 1
ATOM 13548 O O . SER G 1 12 ? -11.302 -2.752 39.201 1.00 87.81 12 SER G O 1
ATOM 13551 N N . ALA G 1 13 ? -10.427 -3.880 40.953 1.00 92.21 13 ALA G N 1
ATOM 13552 C CA . ALA G 1 13 ? -11.444 -3.462 41.920 1.00 94.52 13 ALA G CA 1
ATOM 13553 C C . ALA G 1 13 ? -10.990 -2.211 42.671 1.00 96.03 13 ALA G C 1
ATOM 13554 O O . ALA G 1 13 ? -11.775 -1.577 43.383 1.00 97.18 13 ALA G O 1
ATOM 13556 N N . SER G 1 14 ? -9.717 -1.868 42.487 1.00 98.21 14 SER G N 1
ATOM 13557 C CA . SER G 1 14 ? -9.071 -0.752 43.175 1.00 102.35 14 SER G CA 1
ATOM 13558 C C . SER G 1 14 ? -9.544 0.611 42.665 1.00 103.59 14 SER G C 1
ATOM 13559 O O . SER G 1 14 ? -9.763 0.794 41.464 1.00 103.43 14 SER G O 1
ATOM 13562 N N . SER G 1 15 ? -9.695 1.555 43.596 1.00 103.01 15 SER G N 1
ATOM 13563 C CA . SER G 1 15 ? -10.035 2.948 43.275 1.00 99.77 15 SER G CA 1
ATOM 13564 C C . SER G 1 15 ? -8.884 3.919 43.603 1.00 98.18 15 SER G C 1
ATOM 13565 O O . SER G 1 15 ? -9.055 5.141 43.571 1.00 92.92 15 SER G O 1
ATOM 13568 N N . ALA G 1 16 ? -7.715 3.357 43.908 1.00 99.16 16 ALA G N 1
ATOM 13569 C CA . ALA G 1 16 ? -6.490 4.132 44.102 1.00 101.26 16 ALA G CA 1
ATOM 13570 C C . ALA G 1 16 ? -6.030 4.708 42.765 1.00 101.50 16 ALA G C 1
ATOM 13571 O O . ALA G 1 16 ? -6.247 4.090 41.725 1.00 100.47 16 ALA G O 1
ATOM 13573 N N . GLN G 1 17 ? -5.390 5.879 42.803 1.00 105.26 17 GLN G N 1
ATOM 13574 C CA . GLN G 1 17 ? -4.987 6.612 41.590 1.00 105.76 17 GLN G CA 1
ATOM 13575 C C . GLN G 1 17 ? -3.980 5.872 40.689 1.00 104.81 17 GLN G C 1
ATOM 13576 O O . GLN G 1 17 ? -4.052 5.979 39.460 1.00 99.87 17 GLN G O 1
ATOM 13582 N N . SER G 1 18 ? -3.057 5.128 41.298 1.00 104.77 18 SER G N 1
ATOM 13583 C CA . SER G 1 18 ? -2.067 4.343 40.547 1.00 109.08 18 SER G CA 1
ATOM 13584 C C . SER G 1 18 ? -2.672 3.132 39.813 1.00 113.14 18 SER G C 1
ATOM 13585 O O . SER G 1 18 ? -2.046 2.571 38.907 1.00 114.64 18 SER G O 1
ATOM 13588 N N . GLU G 1 19 ? -3.882 2.735 40.212 1.00 112.64 19 GLU G N 1
ATOM 13589 C CA . GLU G 1 19 ? -4.614 1.642 39.560 1.00 107.92 19 GLU G CA 1
ATOM 13590 C C . GLU G 1 19 ? -5.814 2.148 38.753 1.00 106.14 19 GLU G C 1
ATOM 13591 O O . GLU G 1 19 ? -6.268 1.473 37.830 1.00 109.20 19 GLU G O 1
ATOM 13597 N N . LEU G 1 20 ? -6.315 3.333 39.104 1.00 103.90 20 LEU G N 1
ATOM 13598 C CA . LEU G 1 20 ? -7.488 3.932 38.458 1.00 100.17 20 LEU G CA 1
ATOM 13599 C C . LEU G 1 20 ? -7.200 4.397 37.033 1.00 98.43 20 LEU G C 1
ATOM 13600 O O . LEU G 1 20 ? -8.065 4.315 36.163 1.00 101.07 20 LEU G O 1
ATOM 13605 N N . GLU G 1 21 ? -5.988 4.894 36.806 1.00 97.63 21 GLU G N 1
ATOM 13606 C CA . GLU G 1 21 ? -5.562 5.308 35.472 1.00 98.23 21 GLU G CA 1
ATOM 13607 C C . GLU G 1 21 ? -5.131 4.121 34.613 1.00 94.86 21 GLU G C 1
ATOM 13608 O O . GLU G 1 21 ? -5.312 4.140 33.395 1.00 92.92 21 GLU G O 1
ATOM 13614 N N . ARG G 1 22 ? -4.567 3.096 35.252 1.00 92.68 22 ARG G N 1
ATOM 13615 C CA . ARG G 1 22 ? -4.220 1.841 34.580 1.00 92.65 22 ARG G CA 1
ATOM 13616 C C . ARG G 1 22 ? -5.459 1.222 33.917 1.00 93.89 22 ARG G C 1
ATOM 13617 O O . ARG G 1 22 ? -5.392 0.726 32.788 1.00 93.66 22 ARG G O 1
ATOM 13625 N N . THR G 1 23 ? -6.583 1.266 34.632 1.00 92.00 23 THR G N 1
ATOM 13626 C CA . THR G 1 23 ? -7.879 0.837 34.115 1.00 88.27 23 THR G CA 1
ATOM 13627 C C . THR G 1 23 ? -8.242 1.641 32.864 1.00 86.78 23 THR G C 1
ATOM 13628 O O . THR G 1 23 ? -8.633 1.065 31.848 1.00 88.20 23 THR G O 1
ATOM 13632 N N . LEU G 1 24 ? -8.090 2.964 32.945 1.00 84.64 24 LEU G N 1
ATOM 13633 C CA . LEU G 1 24 ? -8.384 3.870 31.833 1.00 83.10 24 LEU G CA 1
ATOM 13634 C C . LEU G 1 24 ? -7.475 3.655 30.620 1.00 84.03 24 LEU G C 1
ATOM 13635 O O . LEU G 1 24 ? -7.912 3.798 29.471 1.00 83.84 24 LEU G O 1
ATOM 13640 N N . ALA G 1 25 ? -6.218 3.308 30.886 1.00 82.75 25 ALA G N 1
ATOM 13641 C CA . ALA G 1 25 ? -5.216 3.146 29.836 1.00 82.89 25 ALA G CA 1
ATOM 13642 C C . ALA G 1 25 ? -5.281 1.766 29.186 1.00 81.71 25 ALA G C 1
ATOM 13643 O O . ALA G 1 25 ? -5.001 1.624 27.993 1.00 80.74 25 ALA G O 1
ATOM 13645 N N . ASN G 1 26 ? -5.646 0.755 29.973 1.00 81.17 26 ASN G N 1
ATOM 13646 C CA . ASN G 1 26 ? -5.876 -0.590 29.443 1.00 82.67 26 ASN G CA 1
ATOM 13647 C C . ASN G 1 26 ? -7.152 -0.685 28.594 1.00 84.40 26 ASN G C 1
ATOM 13648 O O . ASN G 1 26 ? -7.302 -1.605 27.785 1.00 82.88 26 ASN G O 1
ATOM 13653 N N . THR G 1 27 ? -8.054 0.280 28.778 1.00 87.61 27 THR G N 1
ATOM 13654 C CA . THR G 1 27 ? -9.274 0.400 27.977 1.00 88.03 27 THR G CA 1
ATOM 13655 C C . THR G 1 27 ? -8.968 0.800 26.527 1.00 89.15 27 THR G C 1
ATOM 13656 O O . THR G 1 27 ? -9.446 0.152 25.589 1.00 87.89 27 THR G O 1
ATOM 13660 N N . ARG G 1 28 ? -8.170 1.859 26.363 1.00 90.20 28 ARG G N 1
ATOM 13661 C CA . ARG G 1 28 ? -7.754 2.363 25.045 1.00 91.55 28 ARG G CA 1
ATOM 13662 C C . ARG G 1 28 ? -7.084 1.304 24.164 1.00 89.89 28 ARG G C 1
ATOM 13663 O O . ARG G 1 28 ? -7.373 1.212 22.968 1.00 85.59 28 ARG G O 1
ATOM 13671 N N . ASP G 1 29 ? -6.192 0.518 24.764 1.00 91.34 29 ASP G N 1
ATOM 13672 C CA . ASP G 1 29 ? -5.415 -0.493 24.038 1.00 93.97 29 ASP G CA 1
ATOM 13673 C C . ASP G 1 29 ? -6.268 -1.618 23.453 1.00 92.72 29 ASP G C 1
ATOM 13674 O O . ASP G 1 29 ? -6.035 -2.042 22.317 1.00 97.17 29 ASP G O 1
ATOM 13679 N N . ALA G 1 30 ? -7.243 -2.092 24.235 1.00 89.71 30 ALA G N 1
ATOM 13680 C CA . ALA G 1 30 ? -8.152 -3.173 23.819 1.00 82.03 30 ALA G CA 1
ATOM 13681 C C . ALA G 1 30 ? -9.169 -2.709 22.765 1.00 76.89 30 ALA G C 1
ATOM 13682 O O . ALA G 1 30 ? -9.538 -3.477 21.872 1.00 74.63 30 ALA G O 1
ATOM 13684 N N . GLY G 1 31 ? -9.616 -1.460 22.884 1.00 71.37 31 GLY G N 1
ATOM 13685 C CA . GLY G 1 31 ? -10.374 -0.806 21.823 1.00 68.88 31 GLY G CA 1
ATOM 13686 C C . GLY G 1 31 ? -11.683 -0.157 22.224 1.00 68.56 31 GLY G C 1
ATOM 13687 O O . GLY G 1 31 ? -12.476 0.206 21.355 1.00 66.80 31 GLY G O 1
ATOM 13688 N N . PHE G 1 32 ? -11.905 0.021 23.526 1.00 68.67 32 PHE G N 1
ATOM 13689 C CA . PHE G 1 32 ? -13.220 0.446 24.027 1.00 67.36 32 PHE G CA 1
ATOM 13690 C C . PHE G 1 32 ? -13.433 1.954 24.092 1.00 67.48 32 PHE G C 1
ATOM 13691 O O . PHE G 1 32 ? -12.487 2.714 24.287 1.00 70.19 32 PHE G O 1
ATOM 13699 N N . ASP G 1 33 ? -14.693 2.359 23.918 1.00 67.96 33 ASP G N 1
ATOM 13700 C CA . ASP G 1 33 ? -15.110 3.766 23.851 1.00 67.71 33 ASP G CA 1
ATOM 13701 C C . ASP G 1 33 ? -15.648 4.276 25.181 1.00 67.04 33 ASP G C 1
ATOM 13702 O O . ASP G 1 33 ? -16.064 5.437 25.289 1.00 64.02 33 ASP G O 1
ATOM 13707 N N . LEU G 1 34 ? -15.669 3.401 26.183 1.00 66.45 34 LEU G N 1
ATOM 13708 C CA . LEU G 1 34 ? -16.375 3.684 27.428 1.00 66.66 34 LEU G CA 1
ATOM 13709 C C . LEU G 1 34 ? -15.845 2.821 28.561 1.00 65.94 34 LEU G C 1
ATOM 13710 O O . LEU G 1 34 ? -15.400 1.694 28.342 1.00 64.28 34 LEU G O 1
ATOM 13715 N N . ILE G 1 35 ? -15.888 3.379 29.767 1.00 69.22 35 ILE G N 1
ATOM 13716 C CA . ILE G 1 35 ? -15.572 2.653 30.990 1.00 70.60 35 ILE G CA 1
ATOM 13717 C C . ILE G 1 35 ? -16.786 2.660 31.927 1.00 74.66 35 ILE G C 1
ATOM 13718 O O . ILE G 1 35 ? -17.495 3.667 32.047 1.00 70.73 35 ILE G O 1
ATOM 13723 N N . GLU G 1 36 ? -17.031 1.519 32.564 1.00 80.42 36 GLU G N 1
ATOM 13724 C CA . GLU G 1 36 ? -18.154 1.368 33.476 1.00 83.90 36 GLU G CA 1
ATOM 13725 C C . GLU G 1 36 ? -17.637 1.068 34.875 1.00 88.24 36 GLU G C 1
ATOM 13726 O O . GLU G 1 36 ? -17.081 -0.005 35.125 1.00 91.03 36 GLU G O 1
ATOM 13732 N N . PHE G 1 37 ? -17.810 2.029 35.778 1.00 90.44 37 PHE G N 1
ATOM 13733 C CA . PHE G 1 37 ? -17.382 1.873 37.168 1.00 88.62 37 PHE G CA 1
ATOM 13734 C C . PHE G 1 37 ? -18.563 1.473 38.036 1.00 89.33 37 PHE G C 1
ATOM 13735 O O . PHE G 1 37 ? -19.690 1.915 37.803 1.00 83.66 37 PHE G O 1
ATOM 13743 N N . SER G 1 38 ? -18.297 0.640 39.038 1.00 92.66 38 SER G N 1
ATOM 13744 C CA . SER G 1 38 ? -19.342 0.188 39.953 1.00 98.15 38 SER G CA 1
ATOM 13745 C C . SER G 1 38 ? -19.057 0.539 41.413 1.00 103.22 38 SER G C 1
ATOM 13746 O O . SER G 1 38 ? -19.914 0.351 42.281 1.00 101.17 38 SER G O 1
ATOM 13749 N N . TYR G 1 39 ? -17.862 1.067 41.672 1.00 111.25 39 TYR G N 1
ATOM 13750 C CA . TYR G 1 39 ? -17.375 1.267 43.036 1.00 115.98 39 TYR G CA 1
ATOM 13751 C C . TYR G 1 39 ? -16.327 2.383 43.102 1.00 117.06 39 TYR G C 1
ATOM 13752 O O . TYR G 1 39 ? -15.192 2.216 42.637 1.00 116.16 39 TYR G O 1
ATOM 13761 N N . LEU G 1 40 ? -16.739 3.525 43.662 1.00 118.41 40 LEU G N 1
ATOM 13762 C CA . LEU G 1 40 ? -15.869 4.696 43.869 1.00 116.26 40 LEU G CA 1
ATOM 13763 C C . LEU G 1 40 ? -16.229 5.457 45.149 1.00 113.05 40 LEU G C 1
ATOM 13764 O O . LEU G 1 40 ? -17.409 5.706 45.415 1.00 113.09 40 LEU G O 1
ATOM 13769 N N . ASP G 1 41 ? -15.209 5.885 45.876 1.00 109.20 41 ASP G N 1
ATOM 13770 C CA . ASP G 1 41 ? -15.426 6.801 46.977 1.00 109.02 41 ASP G CA 1
ATOM 13771 C C . ASP G 1 41 ? -14.957 8.229 46.685 1.00 109.96 41 ASP G C 1
ATOM 13772 O O . ASP G 1 41 ? -13.774 8.493 46.568 1.00 108.06 41 ASP G O 1
ATOM 13777 N N . PRO G 1 42 ? -15.921 9.129 46.548 1.00 109.66 42 PRO G N 1
ATOM 13778 C CA . PRO G 1 42 ? -15.671 10.548 46.223 1.00 107.67 42 PRO G CA 1
ATOM 13779 C C . PRO G 1 42 ? -14.950 11.195 47.353 1.00 108.33 42 PRO G C 1
ATOM 13780 O O . PRO G 1 42 ? -14.124 12.103 47.183 1.00 105.98 42 PRO G O 1
ATOM 13784 N N . ALA G 1 43 ? -15.354 10.765 48.531 1.00 108.05 43 ALA G N 1
ATOM 13785 C CA . ALA G 1 43 ? -14.769 11.291 49.727 1.00 107.14 43 ALA G CA 1
ATOM 13786 C C . ALA G 1 43 ? -13.329 10.841 49.723 1.00 105.52 43 ALA G C 1
ATOM 13787 O O . ALA G 1 43 ? -12.546 11.243 50.567 1.00 103.96 43 ALA G O 1
ATOM 13789 N N . ASP G 1 44 ? -12.994 9.958 48.794 1.00 102.76 44 ASP G N 1
ATOM 13790 C CA . ASP G 1 44 ? -11.599 9.647 48.570 1.00 102.06 44 ASP G CA 1
ATOM 13791 C C . ASP G 1 44 ? -10.901 10.275 47.368 1.00 100.29 44 ASP G C 1
ATOM 13792 O O . ASP G 1 44 ? -9.891 10.956 47.537 1.00 95.95 44 ASP G O 1
ATOM 13797 N N . VAL G 1 45 ? -11.448 10.122 46.175 1.00 95.82 45 VAL G N 1
ATOM 13798 C CA . VAL G 1 45 ? -10.693 10.531 45.006 1.00 94.90 45 VAL G CA 1
ATOM 13799 C C . VAL G 1 45 ? -11.309 11.554 44.084 1.00 93.08 45 VAL G C 1
ATOM 13800 O O . VAL G 1 45 ? -12.449 11.937 44.237 1.00 89.09 45 VAL G O 1
ATOM 13804 N N . ASP G 1 46 ? -10.508 12.048 43.157 1.00 93.03 46 ASP G N 1
ATOM 13805 C CA . ASP G 1 46 ? -10.807 13.303 42.510 1.00 94.41 46 ASP G CA 1
ATOM 13806 C C . ASP G 1 46 ? -11.820 13.131 41.414 1.00 93.81 46 ASP G C 1
ATOM 13807 O O . ASP G 1 46 ? -11.494 12.754 40.314 1.00 92.40 46 ASP G O 1
ATOM 13812 N N . ILE G 1 47 ? -13.068 13.431 41.719 1.00 94.89 47 ILE G N 1
ATOM 13813 C CA . ILE G 1 47 ? -14.091 13.290 40.718 1.00 94.44 47 ILE G CA 1
ATOM 13814 C C . ILE G 1 47 ? -13.844 14.254 39.608 1.00 93.21 47 ILE G C 1
ATOM 13815 O O . ILE G 1 47 ? -13.855 13.873 38.455 1.00 93.75 47 ILE G O 1
ATOM 13820 N N . GLY G 1 48 ? -13.572 15.506 39.946 1.00 89.80 48 GLY G N 1
ATOM 13821 C CA . GLY G 1 48 ? -13.366 16.476 38.874 1.00 87.08 48 GLY G CA 1
ATOM 13822 C C . GLY G 1 48 ? -12.219 16.100 37.952 1.00 88.08 48 GLY G C 1
ATOM 13823 O O . GLY G 1 48 ? -12.325 16.239 36.733 1.00 87.82 48 GLY G O 1
ATOM 13824 N N . ARG G 1 49 ? -11.132 15.602 38.540 1.00 90.97 49 ARG G N 1
ATOM 13825 C CA . ARG G 1 49 ? -9.897 15.313 37.804 1.00 94.10 49 ARG G CA 1
ATOM 13826 C C . ARG G 1 49 ? -9.918 13.936 37.121 1.00 92.15 49 ARG G C 1
ATOM 13827 O O . ARG G 1 49 ? -9.002 13.588 36.367 1.00 86.21 49 ARG G O 1
ATOM 13835 N N . LEU G 1 50 ? -10.968 13.161 37.397 1.00 93.27 50 LEU G N 1
ATOM 13836 C CA . LEU G 1 50 ? -11.270 11.955 36.627 1.00 94.00 50 LEU G CA 1
ATOM 13837 C C . LEU G 1 50 ? -12.262 12.305 35.517 1.00 95.96 50 LEU G C 1
ATOM 13838 O O . LEU G 1 50 ? -12.134 11.816 34.394 1.00 95.31 50 LEU G O 1
ATOM 13843 N N . ALA G 1 51 ? -13.238 13.159 35.841 1.00 96.72 51 ALA G N 1
ATOM 13844 C CA . ALA G 1 51 ? -14.227 13.652 34.874 1.00 97.00 51 ALA G CA 1
ATOM 13845 C C . ALA G 1 51 ? -13.574 14.349 33.678 1.00 102.60 51 ALA G C 1
ATOM 13846 O O . ALA G 1 51 ? -14.068 14.255 32.551 1.00 102.94 51 ALA G O 1
ATOM 13848 N N . LYS G 1 52 ? -12.467 15.047 33.939 1.00 104.81 52 LYS G N 1
ATOM 13849 C CA . LYS G 1 52 ? -11.682 15.709 32.899 1.00 103.86 52 LYS G CA 1
ATOM 13850 C C . LYS G 1 52 ? -10.786 14.708 32.167 1.00 103.99 52 LYS G C 1
ATOM 13851 O O . LYS G 1 52 ? -10.597 14.818 30.953 1.00 103.92 52 LYS G O 1
ATOM 13857 N N . ARG G 1 53 ? -10.248 13.736 32.908 1.00 100.94 53 ARG G N 1
ATOM 13858 C CA . ARG G 1 53 ? -9.327 12.734 32.353 1.00 99.90 53 ARG G CA 1
ATOM 13859 C C . ARG G 1 53 ? -9.991 11.790 31.342 1.00 101.45 53 ARG G C 1
ATOM 13860 O O . ARG G 1 53 ? -9.425 11.519 30.278 1.00 102.06 53 ARG G O 1
ATOM 13868 N N . ILE G 1 54 ? -11.181 11.292 31.681 1.00 99.99 54 ILE G N 1
ATOM 13869 C CA . ILE G 1 54 ? -11.971 10.463 30.764 1.00 95.03 54 ILE G CA 1
ATOM 13870 C C . ILE G 1 54 ? -12.474 11.321 29.599 1.00 90.52 54 ILE G C 1
ATOM 13871 O O . ILE G 1 54 ? -12.532 10.855 28.460 1.00 90.28 54 ILE G O 1
ATOM 13876 N N . ALA G 1 55 ? -12.824 12.574 29.892 1.00 86.04 55 ALA G N 1
ATOM 13877 C CA . ALA G 1 55 ? -13.218 13.534 28.864 1.00 86.80 55 ALA G CA 1
ATOM 13878 C C . ALA G 1 55 ? -12.118 13.705 27.819 1.00 86.94 55 ALA G C 1
ATOM 13879 O O . ALA G 1 55 ? -12.400 13.834 26.626 1.00 87.40 55 ALA G O 1
ATOM 13881 N N . ASP G 1 56 ? -10.868 13.686 28.279 1.00 88.79 56 ASP G N 1
ATOM 13882 C CA . ASP G 1 56 ? -9.703 13.856 27.409 1.00 91.43 56 ASP G CA 1
ATOM 13883 C C . ASP G 1 56 ? -9.390 12.625 26.554 1.00 90.63 56 ASP G C 1
ATOM 13884 O O . ASP G 1 56 ? -9.125 12.756 25.354 1.00 88.34 56 ASP G O 1
ATOM 13889 N N . LEU G 1 57 ? -9.424 11.440 27.167 1.00 91.48 57 LEU G N 1
ATOM 13890 C CA . LEU G 1 57 ? -9.191 10.177 26.449 1.00 90.89 57 LEU G CA 1
ATOM 13891 C C . LEU G 1 57 ? -10.242 9.886 25.367 1.00 90.56 57 LEU G C 1
ATOM 13892 O O . LEU G 1 57 ? -10.047 9.002 24.532 1.00 93.21 57 LEU G O 1
ATOM 13897 N N . GLY G 1 58 ? -11.350 10.627 25.388 1.00 88.59 58 GLY G N 1
ATOM 13898 C CA . GLY G 1 58 ? -12.426 10.457 24.407 1.00 85.74 58 GLY G CA 1
ATOM 13899 C C . GLY G 1 58 ? -13.486 9.471 24.862 1.00 82.05 58 GLY G C 1
ATOM 13900 O O . GLY G 1 58 ? -14.563 9.380 24.268 1.00 83.55 58 GLY G O 1
ATOM 13901 N N . LEU G 1 59 ? -13.172 8.747 25.931 1.00 76.53 59 LEU G N 1
ATOM 13902 C CA . LEU G 1 59 ? -14.031 7.711 26.482 1.00 74.06 59 LEU G CA 1
ATOM 13903 C C . LEU G 1 59 ? -15.306 8.264 27.126 1.00 74.30 59 LEU G C 1
ATOM 13904 O O . LEU G 1 59 ? -15.291 9.337 27.735 1.00 71.08 59 LEU G O 1
ATOM 13909 N N . GLY G 1 60 ? -16.406 7.526 26.969 1.00 74.00 60 GLY G N 1
ATOM 13910 C CA . GLY G 1 60 ? -17.649 7.806 27.688 1.00 70.84 60 GLY G CA 1
ATOM 13911 C C . GLY G 1 60 ? -17.582 7.175 29.066 1.00 70.82 60 GLY G C 1
ATOM 13912 O O . GLY G 1 60 ? -16.616 6.479 29.389 1.00 71.17 60 GLY G O 1
ATOM 13913 N N . VAL G 1 61 ? -18.599 7.411 29.889 1.00 72.45 61 VAL G N 1
ATOM 13914 C CA . VAL G 1 61 ? -18.622 6.839 31.239 1.00 73.03 61 VAL G CA 1
ATOM 13915 C C . VAL G 1 61 ? -20.029 6.550 31.767 1.00 73.06 61 VAL G C 1
ATOM 13916 O O . VAL G 1 61 ? -20.964 7.340 31.581 1.00 70.74 61 VAL G O 1
ATOM 13920 N N . ALA G 1 62 ? -20.154 5.394 32.414 1.00 73.82 62 ALA G N 1
ATOM 13921 C CA . ALA G 1 62 ? -21.361 5.007 33.130 1.00 73.81 62 ALA G CA 1
ATOM 13922 C C . ALA G 1 62 ? -20.995 4.401 34.485 1.00 73.34 62 ALA G C 1
ATOM 13923 O O . ALA G 1 62 ? -19.985 3.700 34.614 1.00 68.59 62 ALA G O 1
ATOM 13925 N N . ILE G 1 63 ? -21.811 4.688 35.494 1.00 74.71 63 ILE G N 1
ATOM 13926 C CA . ILE G 1 63 ? -21.631 4.086 36.812 1.00 76.68 63 ILE G CA 1
ATOM 13927 C C . ILE G 1 63 ? -22.848 3.214 37.121 1.00 75.79 63 ILE G C 1
ATOM 13928 O O . ILE G 1 63 ? -23.984 3.666 36.985 1.00 73.65 63 ILE G O 1
ATOM 13933 N N . SER G 1 64 ? -22.592 1.965 37.520 1.00 76.09 64 SER G N 1
ATOM 13934 C CA . SER G 1 64 ? -23.640 0.978 37.803 1.00 75.84 64 SER G CA 1
ATOM 13935 C C . SER G 1 64 ? -23.459 0.324 39.179 1.00 76.86 64 SER G C 1
ATOM 13936 O O . SER G 1 64 ? -22.379 -0.179 39.486 1.00 76.94 64 SER G O 1
ATOM 13939 N N . ILE G 1 65 ? -24.512 0.317 39.999 1.00 73.39 65 ILE G N 1
ATOM 13940 C CA . ILE G 1 65 ? -24.421 -0.276 41.342 1.00 74.14 65 ILE G CA 1
ATOM 13941 C C . ILE G 1 65 ? -25.507 -1.296 41.668 1.00 77.92 65 ILE G C 1
ATOM 13942 O O . ILE G 1 65 ? -26.577 -1.312 41.054 1.00 78.56 65 ILE G O 1
ATOM 13947 N N . GLY G 1 66 ? -25.208 -2.145 42.648 1.00 80.63 66 GLY G N 1
ATOM 13948 C CA . GLY G 1 66 ? -26.165 -3.098 43.188 1.00 81.89 66 GLY G CA 1
ATOM 13949 C C . GLY G 1 66 ? -26.362 -2.822 44.664 1.00 82.32 66 GLY G C 1
ATOM 13950 O O . GLY G 1 66 ? -25.430 -2.972 45.456 1.00 82.43 66 GLY G O 1
ATOM 13951 N N . LEU G 1 67 ? -27.575 -2.407 45.026 1.00 79.77 67 LEU G N 1
ATOM 13952 C CA . LEU G 1 67 ? -27.922 -2.116 46.415 1.00 79.73 67 LEU G CA 1
ATOM 13953 C C . LEU G 1 67 ? -27.556 -3.287 47.334 1.00 80.16 67 LEU G C 1
ATOM 13954 O O . LEU G 1 67 ? -27.689 -4.450 46.937 1.00 79.76 67 LEU G O 1
ATOM 13959 N N . PRO G 1 68 ? -27.083 -2.985 48.562 1.00 78.78 68 PRO G N 1
ATOM 13960 C CA . PRO G 1 68 ? -26.939 -4.053 49.547 1.00 74.19 68 PRO G CA 1
ATOM 13961 C C . PRO G 1 68 ? -28.299 -4.370 50.165 1.00 70.45 68 PRO G C 1
ATOM 13962 O O . PRO G 1 68 ? -29.277 -3.659 49.899 1.00 64.17 68 PRO G O 1
ATOM 13966 N N . ALA G 1 69 ? -28.358 -5.429 50.972 1.00 69.39 69 ALA G N 1
ATOM 13967 C CA . ALA G 1 69 ? -29.564 -5.765 51.728 1.00 70.56 69 ALA G CA 1
ATOM 13968 C C . ALA G 1 69 ? -29.956 -4.606 52.644 1.00 73.16 69 ALA G C 1
ATOM 13969 O O . ALA G 1 69 ? -31.139 -4.283 52.792 1.00 72.79 69 ALA G O 1
ATOM 13971 N N . ASP G 1 70 ? -28.936 -3.983 53.233 1.00 77.54 70 ASP G N 1
ATOM 13972 C CA . ASP G 1 70 ? -29.072 -2.825 54.110 1.00 79.75 70 ASP G CA 1
ATOM 13973 C C . ASP G 1 70 ? -29.624 -1.597 53.377 1.00 78.17 70 ASP G C 1
ATOM 13974 O O . ASP G 1 70 ? -30.102 -0.660 54.011 1.00 77.96 70 ASP G O 1
ATOM 13979 N N . GLY G 1 71 ? -29.583 -1.642 52.061 1.00 77.28 71 GLY G N 1
ATOM 13980 C CA . GLY G 1 71 ? -30.142 -0.602 51.233 1.00 76.70 71 GLY G CA 1
ATOM 13981 C C . GLY G 1 71 ? -31.344 -0.972 50.399 1.00 75.77 71 GLY G C 1
ATOM 13982 O O . GLY G 1 71 ? -31.727 -0.255 49.508 1.00 74.68 71 GLY G O 1
ATOM 13983 N N . ASP G 1 72 ? -31.941 -2.111 50.656 1.00 75.36 72 ASP G N 1
ATOM 13984 C CA . ASP G 1 72 ? -32.935 -2.559 49.732 1.00 73.91 72 ASP G CA 1
ATOM 13985 C C . ASP G 1 72 ? -34.000 -1.529 49.800 1.00 74.51 72 ASP G C 1
ATOM 13986 O O . ASP G 1 72 ? -34.558 -1.285 50.842 1.00 75.05 72 ASP G O 1
ATOM 13991 N N . ILE G 1 73 ? -34.299 -0.936 48.660 1.00 76.79 73 ILE G N 1
ATOM 13992 C CA . ILE G 1 73 ? -35.354 0.060 48.530 1.00 75.07 73 ILE G CA 1
ATOM 13993 C C . ILE G 1 73 ? -36.741 -0.520 48.661 1.00 75.19 73 ILE G C 1
ATOM 13994 O O . ILE G 1 73 ? -37.647 0.117 49.132 1.00 75.24 73 ILE G O 1
ATOM 13999 N N . SER G 1 74 ? -36.883 -1.748 48.216 1.00 75.78 74 SER G N 1
ATOM 14000 C CA . SER G 1 74 ? -38.137 -2.466 48.254 1.00 75.41 74 SER G CA 1
ATOM 14001 C C . SER G 1 74 ? -38.526 -2.836 49.651 1.00 72.59 74 SER G C 1
ATOM 14002 O O . SER G 1 74 ? -39.641 -3.232 49.902 1.00 70.34 74 SER G O 1
ATOM 14005 N N . SER G 1 75 ? -37.582 -2.738 50.562 1.00 72.30 75 SER G N 1
ATOM 14006 C CA . SER G 1 75 ? -37.798 -3.233 51.896 1.00 72.05 75 SER G CA 1
ATOM 14007 C C . SER G 1 75 ? -38.933 -2.490 52.539 1.00 71.03 75 SER G C 1
ATOM 14008 O O . SER G 1 75 ? -39.121 -1.332 52.298 1.00 70.66 75 SER G O 1
ATOM 14011 N N . ALA G 1 76 ? -39.757 -3.205 53.284 1.00 71.08 76 ALA G N 1
ATOM 14012 C CA . ALA G 1 76 ? -40.867 -2.615 54.015 1.00 74.95 76 ALA G CA 1
ATOM 14013 C C . ALA G 1 76 ? -40.409 -1.742 55.135 1.00 78.78 76 ALA G C 1
ATOM 14014 O O . ALA G 1 76 ? -41.020 -0.732 55.452 1.00 79.43 76 ALA G O 1
ATOM 14016 N N . ASP G 1 77 ? -39.337 -2.161 55.775 1.00 81.73 77 ASP G N 1
ATOM 14017 C CA . ASP G 1 77 ? -38.806 -1.371 56.847 1.00 85.02 77 ASP G CA 1
ATOM 14018 C C . ASP G 1 77 ? -38.283 -0.119 56.211 1.00 83.51 77 ASP G C 1
ATOM 14019 O O . ASP G 1 77 ? -37.361 -0.137 55.427 1.00 83.21 77 ASP G O 1
ATOM 14024 N N . LYS G 1 78 ? -38.839 0.991 56.635 1.00 79.56 78 LYS G N 1
ATOM 14025 C CA . LYS G 1 78 ? -38.567 2.251 56.012 1.00 78.25 78 LYS G CA 1
ATOM 14026 C C . LYS G 1 78 ? -37.139 2.663 56.217 1.00 75.88 78 LYS G C 1
ATOM 14027 O O . LYS G 1 78 ? -36.648 3.513 55.522 1.00 74.05 78 LYS G O 1
ATOM 14033 N N . ALA G 1 79 ? -36.509 2.119 57.236 1.00 75.19 79 ALA G N 1
ATOM 14034 C CA . ALA G 1 79 ? -35.126 2.432 57.549 1.00 77.87 79 ALA G CA 1
ATOM 14035 C C . ALA G 1 79 ? -34.093 2.030 56.512 1.00 77.89 79 ALA G C 1
ATOM 14036 O O . ALA G 1 79 ? -33.209 2.800 56.165 1.00 73.08 79 ALA G O 1
ATOM 14038 N N . VAL G 1 80 ? -34.224 0.798 56.049 1.00 77.11 80 VAL G N 1
ATOM 14039 C CA . VAL G 1 80 ? -33.439 0.220 54.986 1.00 77.18 80 VAL G CA 1
ATOM 14040 C C . VAL G 1 80 ? -33.732 0.862 53.655 1.00 78.88 80 VAL G C 1
ATOM 14041 O O . VAL G 1 80 ? -32.868 1.035 52.819 1.00 77.41 80 VAL G O 1
ATOM 14045 N N . ALA G 1 81 ? -34.995 1.155 53.441 1.00 80.27 81 ALA G N 1
ATOM 14046 C CA . ALA G 1 81 ? -35.395 1.834 52.243 1.00 82.13 81 ALA G CA 1
ATOM 14047 C C . ALA G 1 81 ? -34.809 3.221 52.138 1.00 84.52 81 ALA G C 1
ATOM 14048 O O . ALA G 1 81 ? -34.348 3.605 51.085 1.00 83.30 81 ALA G O 1
ATOM 14050 N N . ALA G 1 82 ? -34.854 3.987 53.220 1.00 84.58 82 ALA G N 1
ATOM 14051 C CA . ALA G 1 82 ? -34.397 5.349 53.173 1.00 83.42 82 ALA G CA 1
ATOM 14052 C C . ALA G 1 82 ? -32.930 5.334 52.919 1.00 83.83 82 ALA G C 1
ATOM 14053 O O . ALA G 1 82 ? -32.412 6.032 52.072 1.00 81.31 82 ALA G O 1
ATOM 14055 N N . ARG G 1 83 ? -32.256 4.476 53.641 1.00 84.94 83 ARG G N 1
ATOM 14056 C CA . ARG G 1 83 ? -30.861 4.184 53.303 1.00 89.94 83 ARG G CA 1
ATOM 14057 C C . ARG G 1 83 ? -30.699 3.947 51.800 1.00 91.04 83 ARG G C 1
ATOM 14058 O O . ARG G 1 83 ? -29.653 4.258 51.224 1.00 93.55 83 ARG G O 1
ATOM 14066 N N . GLY G 1 84 ? -31.742 3.398 51.178 1.00 90.39 84 GLY G N 1
ATOM 14067 C CA . GLY G 1 84 ? -31.772 3.176 49.735 1.00 84.37 84 GLY G CA 1
ATOM 14068 C C . GLY G 1 84 ? -31.847 4.460 48.927 1.00 81.77 84 GLY G C 1
ATOM 14069 O O . GLY G 1 84 ? -31.047 4.665 48.010 1.00 78.36 84 GLY G O 1
ATOM 14070 N N . VAL G 1 85 ? -32.803 5.328 49.268 1.00 78.56 85 VAL G N 1
ATOM 14071 C CA . VAL G 1 85 ? -32.970 6.615 48.579 1.00 76.87 85 VAL G CA 1
ATOM 14072 C C . VAL G 1 85 ? -31.652 7.402 48.604 1.00 79.25 85 VAL G C 1
ATOM 14073 O O . VAL G 1 85 ? -31.266 8.012 47.605 1.00 77.00 85 VAL G O 1
ATOM 14077 N N . GLU G 1 86 ? -30.961 7.342 49.744 1.00 83.66 86 GLU G N 1
ATOM 14078 C CA . GLU G 1 86 ? -29.689 8.037 49.963 1.00 85.54 86 GLU G CA 1
ATOM 14079 C C . GLU G 1 86 ? -28.560 7.551 49.042 1.00 84.32 86 GLU G C 1
ATOM 14080 O O . GLU G 1 86 ? -27.914 8.366 48.380 1.00 84.61 86 GLU G O 1
ATOM 14086 N N . ILE G 1 87 ? -28.330 6.237 49.002 1.00 83.96 87 ILE G N 1
ATOM 14087 C CA . ILE G 1 87 ? -27.265 5.649 48.167 1.00 85.03 87 ILE G CA 1
ATOM 14088 C C . ILE G 1 87 ? -27.441 5.973 46.671 1.00 84.85 87 ILE G C 1
ATOM 14089 O O . ILE G 1 87 ? -26.455 6.216 45.966 1.00 84.35 87 ILE G O 1
ATOM 14094 N N . LEU G 1 88 ? -28.693 5.999 46.210 1.00 81.29 88 LEU G N 1
ATOM 14095 C CA . LEU G 1 88 ? -29.020 6.320 44.819 1.00 77.49 88 LEU G CA 1
ATOM 14096 C C . LEU G 1 88 ? -28.812 7.797 44.500 1.00 79.84 88 LEU G C 1
ATOM 14097 O O . LEU G 1 88 ? -28.319 8.139 43.421 1.00 80.07 88 LEU G O 1
ATOM 14102 N N . ASN G 1 89 ? -29.201 8.664 45.438 1.00 81.57 89 ASN G N 1
ATOM 14103 C CA . ASN G 1 89 ? -28.998 10.107 45.306 1.00 78.25 89 ASN G CA 1
ATOM 14104 C C . ASN G 1 89 ? -27.523 10.458 45.305 1.00 76.71 89 ASN G C 1
ATOM 14105 O O . ASN G 1 89 ? -27.102 11.399 44.636 1.00 77.44 89 ASN G O 1
ATOM 14110 N N . GLN G 1 90 ? -26.744 9.680 46.050 1.00 77.93 90 GLN G N 1
ATOM 14111 C CA . GLN G 1 90 ? -25.293 9.790 46.033 1.00 83.47 90 GLN G CA 1
ATOM 14112 C C . GLN G 1 90 ? -24.715 9.361 44.685 1.00 85.90 90 GLN G C 1
ATOM 14113 O O . GLN G 1 90 ? -23.662 9.854 44.268 1.00 86.59 90 GLN G O 1
ATOM 14119 N N . THR G 1 91 ? -25.418 8.452 44.009 1.00 88.25 91 THR G N 1
ATOM 14120 C CA . THR G 1 91 ? -24.981 7.917 42.715 1.00 86.68 91 THR G CA 1
ATOM 14121 C C . THR G 1 91 ? -25.421 8.803 41.537 1.00 83.13 91 THR G C 1
ATOM 14122 O O . THR G 1 91 ? -24.692 8.923 40.549 1.00 81.04 91 THR G O 1
ATOM 14126 N N . ILE G 1 92 ? -26.602 9.413 41.648 1.00 80.72 92 ILE G N 1
ATOM 14127 C CA . ILE G 1 92 ? -27.067 10.415 40.679 1.00 81.34 92 ILE G CA 1
ATOM 14128 C C . ILE G 1 92 ? -26.132 11.626 40.690 1.00 85.38 92 ILE G C 1
ATOM 14129 O O . ILE G 1 92 ? -25.801 12.179 39.635 1.00 85.54 92 ILE G O 1
ATOM 14134 N N . ALA G 1 93 ? -25.709 12.015 41.893 1.00 88.01 93 ALA G N 1
ATOM 14135 C CA . ALA G 1 93 ? -24.820 13.151 42.091 1.00 87.29 93 ALA G CA 1
ATOM 14136 C C . ALA G 1 93 ? -23.444 12.902 41.472 1.00 89.47 93 ALA G C 1
ATOM 14137 O O . ALA G 1 93 ? -22.961 13.722 40.686 1.00 93.05 93 ALA G O 1
ATOM 14139 N N . LEU G 1 94 ? -22.830 11.767 41.812 1.00 89.00 94 LEU G N 1
ATOM 14140 C CA . LEU G 1 94 ? -21.507 11.403 41.288 1.00 90.70 94 LEU G CA 1
ATOM 14141 C C . LEU G 1 94 ? -21.469 11.358 39.758 1.00 92.71 94 LEU G C 1
ATOM 14142 O O . LEU G 1 94 ? -20.554 11.909 39.144 1.00 92.19 94 LEU G O 1
ATOM 14147 N N . THR G 1 95 ? -22.473 10.712 39.163 1.00 96.11 95 THR G N 1
ATOM 14148 C CA . THR G 1 95 ? -22.543 10.495 37.714 1.00 100.65 95 THR G CA 1
ATOM 14149 C C . THR G 1 95 ? -22.652 11.806 36.920 1.00 101.73 95 THR G C 1
ATOM 14150 O O . THR G 1 95 ? -22.029 11.938 35.862 1.00 101.53 95 THR G O 1
ATOM 14154 N N . ARG G 1 96 ? -23.427 12.767 37.432 1.00 99.34 96 ARG G N 1
ATOM 14155 C CA . ARG G 1 96 ? -23.504 14.103 36.828 1.00 93.93 96 ARG G CA 1
ATOM 14156 C C . ARG G 1 96 ? -22.143 14.794 36.937 1.00 91.59 96 ARG G C 1
ATOM 14157 O O . ARG G 1 96 ? -21.748 15.545 36.044 1.00 90.51 96 ARG G O 1
ATOM 14165 N N . ASP G 1 97 ? -21.429 14.509 38.027 1.00 90.76 97 ASP G N 1
ATOM 14166 C CA . ASP G 1 97 ? -20.141 15.141 38.326 1.00 94.78 97 ASP G CA 1
ATOM 14167 C C . ASP G 1 97 ? -18.946 14.464 37.639 1.00 95.43 97 ASP G C 1
ATOM 14168 O O . ASP G 1 97 ? -17.939 15.120 37.338 1.00 96.59 97 ASP G O 1
ATOM 14173 N N . LEU G 1 98 ? -19.060 13.160 37.399 1.00 91.44 98 LEU G N 1
ATOM 14174 C CA . LEU G 1 98 ? -17.984 12.384 36.779 1.00 88.63 98 LEU G CA 1
ATOM 14175 C C . LEU G 1 98 ? -18.043 12.420 35.247 1.00 86.77 98 LEU G C 1
ATOM 14176 O O . LEU G 1 98 ? -17.145 11.911 34.574 1.00 83.69 98 LEU G O 1
ATOM 14181 N N . GLY G 1 99 ? -19.098 13.033 34.708 1.00 87.02 99 GLY G N 1
ATOM 14182 C CA . GLY G 1 99 ? -19.288 13.153 33.258 1.00 90.28 99 GLY G CA 1
ATOM 14183 C C . GLY G 1 99 ? -20.391 12.279 32.668 1.00 92.94 99 GLY G C 1
ATOM 14184 O O . GLY G 1 99 ? -20.890 12.557 31.574 1.00 90.73 99 GLY G O 1
ATOM 14185 N N . GLY G 1 100 ? -20.775 11.232 33.399 1.00 90.16 100 GLY G N 1
ATOM 14186 C CA . GLY G 1 100 ? -21.739 10.241 32.921 1.00 88.09 100 GLY G CA 1
ATOM 14187 C C . GLY G 1 100 ? -23.163 10.721 32.699 1.00 88.34 100 GLY G C 1
ATOM 14188 O O . GLY G 1 100 ? -23.618 11.689 33.316 1.00 86.39 100 GLY G O 1
ATOM 14189 N N . ARG G 1 101 ? -23.865 10.022 31.812 1.00 86.20 101 ARG G N 1
ATOM 14190 C CA . ARG G 1 101 ? -25.258 10.323 31.490 1.00 80.46 101 ARG G CA 1
ATOM 14191 C C . ARG G 1 101 ? -26.216 9.242 32.022 1.00 73.99 101 ARG G C 1
ATOM 14192 O O . ARG G 1 101 ? -27.441 9.408 31.968 1.00 69.40 101 ARG G O 1
ATOM 14200 N N . LYS G 1 102 ? -25.651 8.152 32.553 1.00 69.43 102 LYS G N 1
ATOM 14201 C CA . LYS G 1 102 ? -26.433 6.978 32.986 1.00 66.47 102 LYS G CA 1
ATOM 14202 C C . LYS G 1 102 ? -25.953 6.325 34.295 1.00 63.88 102 LYS G C 1
ATOM 14203 O O . LYS G 1 102 ? -24.756 6.064 34.480 1.00 63.63 102 LYS G O 1
ATOM 14209 N N . VAL G 1 103 ? -26.888 6.001 35.182 1.00 63.20 103 VAL G N 1
ATOM 14210 C CA . VAL G 1 103 ? -26.631 5.135 36.336 1.00 63.96 103 VAL G CA 1
ATOM 14211 C C . VAL G 1 103 ? -27.436 3.833 36.243 1.00 63.57 103 VAL G C 1
ATOM 14212 O O . VAL G 1 103 ? -28.635 3.833 36.059 1.00 63.38 103 VAL G O 1
ATOM 14216 N N . ALA G 1 104 ? -26.748 2.720 36.384 1.00 64.62 104 ALA G N 1
ATOM 14217 C CA . ALA G 1 104 ? -27.224 1.415 35.948 1.00 65.59 104 ALA G CA 1
ATOM 14218 C C . ALA G 1 104 ? -26.830 0.343 36.901 1.00 65.01 104 ALA G C 1
ATOM 14219 O O . ALA G 1 104 ? -26.125 0.594 37.858 1.00 66.67 104 ALA G O 1
ATOM 14221 N N . GLY G 1 105 ? -27.327 -0.853 36.653 1.00 63.74 105 GLY G N 1
ATOM 14222 C CA . GLY G 1 105 ? -27.166 -1.929 37.622 1.00 61.02 105 GLY G CA 1
ATOM 14223 C C . GLY G 1 105 ? -28.454 -2.166 38.383 1.00 59.12 105 GLY G C 1
ATOM 14224 O O . GLY G 1 105 ? -29.519 -1.685 37.982 1.00 56.45 105 GLY G O 1
ATOM 14225 N N . ILE G 1 106 ? -28.346 -2.893 39.493 1.00 58.82 106 ILE G N 1
ATOM 14226 C CA . ILE G 1 106 ? -29.512 -3.347 40.259 1.00 59.52 106 ILE G CA 1
ATOM 14227 C C . ILE G 1 106 ? -30.047 -2.268 41.201 1.00 59.07 106 ILE G C 1
ATOM 14228 O O . ILE G 1 106 ? -29.606 -2.127 42.348 1.00 59.56 106 ILE G O 1
ATOM 14233 N N . LEU G 1 107 ? -31.015 -1.519 40.688 1.00 56.05 107 LEU G N 1
ATOM 14234 C CA . LEU G 1 107 ? -31.504 -0.311 41.329 1.00 55.84 107 LEU G CA 1
ATOM 14235 C C . LEU G 1 107 ? -32.925 -0.498 41.880 1.00 58.49 107 LEU G C 1
ATOM 14236 O O . LEU G 1 107 ? -33.498 0.425 42.469 1.00 59.08 107 LEU G O 1
ATOM 14241 N N . SER G 1 108 ? -33.480 -1.697 41.690 1.00 60.26 108 SER G N 1
ATOM 14242 C CA . SER G 1 108 ? -34.889 -1.981 42.001 1.00 60.80 108 SER G CA 1
ATOM 14243 C C . SER G 1 108 ? -35.084 -2.700 43.336 1.00 60.33 108 SER G C 1
ATOM 14244 O O . SER G 1 108 ? -36.155 -2.615 43.946 1.00 60.00 108 SER G O 1
ATOM 14247 N N . ALA G 1 109 ? -34.076 -3.430 43.754 1.00 57.88 109 ALA G N 1
ATOM 14248 C CA . ALA G 1 109 ? -34.147 -4.208 44.953 1.00 56.98 109 ALA G CA 1
ATOM 14249 C C . ALA G 1 109 ? -32.747 -4.624 45.285 1.00 56.83 109 ALA G C 1
ATOM 14250 O O . ALA G 1 109 ? -31.841 -4.300 44.579 1.00 56.34 109 ALA G O 1
ATOM 14252 N N . GLY G 1 110 ? -32.561 -5.299 46.395 1.00 56.33 110 GLY G N 1
ATOM 14253 C CA . GLY G 1 110 ? -31.240 -5.723 46.773 1.00 57.21 110 GLY G CA 1
ATOM 14254 C C . GLY G 1 110 ? -30.642 -6.779 45.898 1.00 59.18 110 GLY G C 1
ATOM 14255 O O . GLY G 1 110 ? -31.277 -7.735 45.556 1.00 61.36 110 GLY G O 1
ATOM 14256 N N . HIS G 1 111 ? -29.368 -6.643 45.619 1.00 57.97 111 HIS G N 1
ATOM 14257 C CA . HIS G 1 111 ? -28.692 -7.562 44.771 1.00 60.08 111 HIS G CA 1
ATOM 14258 C C . HIS G 1 111 ? -28.249 -8.743 45.554 1.00 61.48 111 HIS G C 1
ATOM 14259 O O . HIS G 1 111 ? -27.301 -8.669 46.339 1.00 61.17 111 HIS G O 1
ATOM 14266 N N . GLY G 1 112 ? -28.987 -9.829 45.425 1.00 61.85 112 GLY G N 1
ATOM 14267 C CA . GLY G 1 112 ? -28.596 -11.093 46.009 1.00 63.11 112 GLY G CA 1
ATOM 14268 C C . GLY G 1 112 ? -29.698 -12.123 46.060 1.00 62.80 112 GLY G C 1
ATOM 14269 O O . GLY G 1 112 ? -30.796 -11.895 45.629 1.00 65.80 112 GLY G O 1
ATOM 14270 N N . LEU G 1 113 ? -29.430 -13.251 46.666 1.00 59.91 113 LEU G N 1
ATOM 14271 C CA . LEU G 1 113 ? -30.420 -14.280 46.693 1.00 61.44 113 LEU G CA 1
ATOM 14272 C C . LEU G 1 113 ? -31.368 -14.007 47.819 1.00 63.63 113 LEU G C 1
ATOM 14273 O O . LEU G 1 113 ? -31.174 -14.437 48.919 1.00 62.74 113 LEU G O 1
ATOM 14278 N N . GLN G 1 114 ? -32.462 -13.362 47.487 1.00 66.35 114 GLN G N 1
ATOM 14279 C CA . GLN G 1 114 ? -33.382 -12.861 48.452 1.00 65.50 114 GLN G CA 1
ATOM 14280 C C . GLN G 1 114 ? -33.828 -14.074 49.192 1.00 67.97 114 GLN G C 1
ATOM 14281 O O . GLN G 1 114 ? -33.841 -15.136 48.618 1.00 69.13 114 GLN G O 1
ATOM 14287 N N . VAL G 1 115 ? -34.098 -13.933 50.486 1.00 68.93 115 VAL G N 1
ATOM 14288 C CA . VAL G 1 115 ? -34.577 -15.039 51.325 1.00 70.90 115 VAL G CA 1
ATOM 14289 C C . VAL G 1 115 ? -36.072 -15.315 51.084 1.00 71.92 115 VAL G C 1
ATOM 14290 O O . VAL G 1 115 ? -36.517 -16.462 51.149 1.00 69.94 115 VAL G O 1
ATOM 14294 N N . GLU G 1 116 ? -36.829 -14.263 50.782 1.00 74.14 116 GLU G N 1
ATOM 14295 C CA . GLU G 1 116 ? -38.277 -14.379 50.635 1.00 78.93 116 GLU G CA 1
ATOM 14296 C C . GLU G 1 116 ? -38.730 -14.339 49.178 1.00 78.10 116 GLU G C 1
ATOM 14297 O O . GLU G 1 116 ? -37.989 -13.897 48.296 1.00 77.41 116 GLU G O 1
ATOM 14303 N N . ALA G 1 117 ? -39.948 -14.821 48.941 1.00 76.15 117 ALA G N 1
ATOM 14304 C CA . ALA G 1 117 ? -40.602 -14.702 47.642 1.00 74.92 117 ALA G CA 1
ATOM 14305 C C . ALA G 1 117 ? -41.062 -13.257 47.436 1.00 73.25 117 ALA G C 1
ATOM 14306 O O . ALA G 1 117 ? -41.304 -12.543 48.416 1.00 72.70 117 ALA G O 1
ATOM 14308 N N . PRO G 1 118 ? -41.167 -12.814 46.166 1.00 70.62 118 PRO G N 1
ATOM 14309 C CA . PRO G 1 118 ? -41.648 -11.454 45.900 1.00 66.84 118 PRO G CA 1
ATOM 14310 C C . PRO G 1 118 ? -43.132 -11.262 46.230 1.00 62.91 118 PRO G C 1
ATOM 14311 O O . PRO G 1 118 ? -43.917 -12.207 46.141 1.00 61.56 118 PRO G O 1
ATOM 14315 N N . THR G 1 119 ? -43.494 -10.042 46.621 1.00 60.52 119 THR G N 1
ATOM 14316 C CA . THR G 1 119 ? -44.872 -9.703 46.982 1.00 59.75 119 THR G CA 1
ATOM 14317 C C . THR G 1 119 ? -45.325 -8.472 46.201 1.00 59.93 119 THR G C 1
ATOM 14318 O O . THR G 1 119 ? -44.494 -7.676 45.752 1.00 59.32 119 THR G O 1
ATOM 14322 N N . ARG G 1 120 ? -46.640 -8.315 46.052 1.00 61.52 120 ARG G N 1
ATOM 14323 C CA . ARG G 1 120 ? -47.218 -7.154 45.364 1.00 63.32 120 ARG G CA 1
ATOM 14324 C C . ARG G 1 120 ? -46.801 -5.837 46.029 1.00 63.41 120 ARG G C 1
ATOM 14325 O O . ARG G 1 120 ? -46.489 -4.846 45.355 1.00 62.49 120 ARG G O 1
ATOM 14333 N N . ASP G 1 121 ? -46.792 -5.847 47.358 1.00 63.14 121 ASP G N 1
ATOM 14334 C CA . ASP G 1 121 ? -46.491 -4.656 48.135 1.00 62.25 121 ASP G CA 1
ATOM 14335 C C . ASP G 1 121 ? -45.005 -4.286 48.066 1.00 60.40 121 ASP G C 1
ATOM 14336 O O . ASP G 1 121 ? -44.657 -3.114 48.121 1.00 59.32 121 ASP G O 1
ATOM 14341 N N . GLN G 1 122 ? -44.143 -5.290 47.913 1.00 62.86 122 GLN G N 1
ATOM 14342 C CA . GLN G 1 122 ? -42.720 -5.070 47.630 1.00 61.65 122 GLN G CA 1
ATOM 14343 C C . GLN G 1 122 ? -42.560 -4.339 46.292 1.00 63.29 122 GLN G C 1
ATOM 14344 O O . GLN G 1 122 ? -41.756 -3.410 46.173 1.00 60.72 122 GLN G O 1
ATOM 14350 N N . TRP G 1 123 ? -43.348 -4.772 45.305 1.00 65.70 123 TRP G N 1
ATOM 14351 C CA . TRP G 1 123 ? -43.358 -4.219 43.949 1.00 67.41 123 TRP G CA 1
ATOM 14352 C C . TRP G 1 123 ? -43.699 -2.745 43.925 1.00 67.47 123 TRP G C 1
ATOM 14353 O O . TRP G 1 123 ? -42.861 -1.923 43.525 1.00 64.95 123 TRP G O 1
ATOM 14364 N N . ASN G 1 124 ? -44.922 -2.406 44.356 1.00 65.93 124 ASN G N 1
ATOM 14365 C CA . ASN G 1 124 ? -45.413 -1.016 44.404 1.00 65.15 124 ASN G CA 1
ATOM 14366 C C . ASN G 1 124 ? -44.523 -0.076 45.243 1.00 66.95 124 ASN G C 1
ATOM 14367 O O . ASN G 1 124 ? -44.406 1.118 44.952 1.00 67.95 124 ASN G O 1
ATOM 14372 N N . ARG G 1 125 ? -43.907 -0.636 46.281 1.00 63.56 125 ARG G N 1
ATOM 14373 C CA . ARG G 1 125 ? -43.069 0.104 47.210 1.00 64.07 125 ARG G CA 1
ATOM 14374 C C . ARG G 1 125 ? -41.749 0.527 46.549 1.00 65.47 125 ARG G C 1
ATOM 14375 O O . ARG G 1 125 ? -41.291 1.660 46.734 1.00 66.71 125 ARG G O 1
ATOM 14383 N N . SER G 1 126 ? -41.152 -0.374 45.769 1.00 64.76 126 SER G N 1
ATOM 14384 C CA . SER G 1 126 ? -39.937 -0.058 45.009 1.00 63.27 126 SER G CA 1
ATOM 14385 C C . SER G 1 126 ? -40.242 0.925 43.879 1.00 64.02 126 SER G C 1
ATOM 14386 O O . SER G 1 126 ? -39.418 1.787 43.556 1.00 61.27 126 SER G O 1
ATOM 14389 N N . ALA G 1 127 ? -41.434 0.791 43.295 1.00 64.74 127 ALA G N 1
ATOM 14390 C CA . ALA G 1 127 ? -41.864 1.643 42.189 1.00 66.27 127 ALA G CA 1
ATOM 14391 C C . ALA G 1 127 ? -42.205 3.053 42.661 1.00 68.72 127 ALA G C 1
ATOM 14392 O O . ALA G 1 127 ? -41.568 4.017 42.226 1.00 70.53 127 ALA G O 1
ATOM 14394 N N . ALA G 1 128 ? -43.187 3.166 43.562 1.00 70.60 128 ALA G N 1
ATOM 14395 C CA . ALA G 1 128 ? -43.635 4.467 44.091 1.00 72.20 128 ALA G CA 1
ATOM 14396 C C . ALA G 1 128 ? -42.496 5.287 44.717 1.00 72.07 128 ALA G C 1
ATOM 14397 O O . ALA G 1 128 ? -42.627 6.503 44.917 1.00 70.01 128 ALA G O 1
ATOM 14399 N N . ALA G 1 129 ? -41.387 4.605 45.013 1.00 72.00 129 ALA G N 1
ATOM 14400 C CA . ALA G 1 129 ? -40.145 5.248 45.441 1.00 71.78 129 ALA G CA 1
ATOM 14401 C C . ALA G 1 129 ? -39.326 5.692 44.232 1.00 72.06 129 ALA G C 1
ATOM 14402 O O . ALA G 1 129 ? -39.041 6.881 44.082 1.00 76.08 129 ALA G O 1
ATOM 14404 N N . LEU G 1 130 ? -38.964 4.742 43.365 1.00 73.25 130 LEU G N 1
ATOM 14405 C CA . LEU G 1 130 ? -38.131 5.036 42.191 1.00 70.21 130 LEU G CA 1
ATOM 14406 C C . LEU G 1 130 ? -38.735 6.126 41.302 1.00 69.80 130 LEU G C 1
ATOM 14407 O O . LEU G 1 130 ? -38.016 6.782 40.546 1.00 69.33 130 LEU G O 1
ATOM 14412 N N . ALA G 1 131 ? -40.050 6.321 41.417 1.00 67.63 131 ALA G N 1
ATOM 14413 C CA . ALA G 1 131 ? -40.763 7.361 40.676 1.00 68.43 131 ALA G CA 1
ATOM 14414 C C . ALA G 1 131 ? -40.189 8.748 40.974 1.00 69.98 131 ALA G C 1
ATOM 14415 O O . ALA G 1 131 ? -39.980 9.562 40.064 1.00 70.40 131 ALA G O 1
ATOM 14417 N N . LYS G 1 132 ? -39.925 8.992 42.256 1.00 70.53 132 LYS G N 1
ATOM 14418 C CA . LYS G 1 132 ? -39.443 10.284 42.735 1.00 71.36 132 LYS G CA 1
ATOM 14419 C C . LYS G 1 132 ? -37.925 10.415 42.585 1.00 73.28 132 LYS G C 1
ATOM 14420 O O . LYS G 1 132 ? -37.427 11.499 42.270 1.00 74.83 132 LYS G O 1
ATOM 14426 N N . VAL G 1 133 ? -37.206 9.310 42.802 1.00 72.71 133 VAL G N 1
ATOM 14427 C CA . VAL G 1 133 ? -35.752 9.236 42.569 1.00 72.76 133 VAL G CA 1
ATOM 14428 C C . VAL G 1 133 ? -35.406 9.476 41.088 1.00 74.95 133 VAL G C 1
ATOM 14429 O O . VAL G 1 133 ? -34.289 9.891 40.763 1.00 74.91 133 VAL G O 1
ATOM 14433 N N . ALA G 1 134 ? -36.372 9.218 40.204 1.00 75.86 134 ALA G N 1
ATOM 14434 C CA . ALA G 1 134 ? -36.229 9.488 38.772 1.00 78.83 134 ALA G CA 1
ATOM 14435 C C . ALA G 1 134 ? -36.269 10.985 38.463 1.00 80.28 134 ALA G C 1
ATOM 14436 O O . ALA G 1 134 ? -35.558 11.458 37.570 1.00 78.58 134 ALA G O 1
ATOM 14438 N N . GLU G 1 135 ? -37.105 11.718 39.201 1.00 80.93 135 GLU G N 1
ATOM 14439 C CA . GLU G 1 135 ? -37.204 13.175 39.070 1.00 78.48 135 GLU G CA 1
ATOM 14440 C C . GLU G 1 135 ? -35.915 13.865 39.521 1.00 74.84 135 GLU G C 1
ATOM 14441 O O . GLU G 1 135 ? -35.553 14.919 38.991 1.00 72.55 135 GLU G O 1
ATOM 14447 N N . THR G 1 136 ? -35.234 13.252 40.491 1.00 72.91 136 THR G N 1
ATOM 14448 C CA . THR G 1 136 ? -33.892 13.662 40.924 1.00 73.66 136 THR G CA 1
ATOM 14449 C C . THR G 1 136 ? -32.881 13.481 39.793 1.00 74.88 136 THR G C 1
ATOM 14450 O O . THR G 1 136 ? -32.116 14.397 39.485 1.00 78.91 136 THR G O 1
ATOM 14454 N N . ALA G 1 137 ? -32.882 12.294 39.187 1.00 74.44 137 ALA G N 1
ATOM 14455 C CA . ALA G 1 137 ? -31.997 11.993 38.065 1.00 70.36 137 ALA G CA 1
ATOM 14456 C C . ALA G 1 137 ? -32.295 12.899 36.869 1.00 69.40 137 ALA G C 1
ATOM 14457 O O . ALA G 1 137 ? -31.376 13.335 36.172 1.00 66.40 137 ALA G O 1
ATOM 14459 N N . LYS G 1 138 ? -33.579 13.185 36.648 1.00 68.27 138 LYS G N 1
ATOM 14460 C CA . LYS G 1 138 ? -34.011 14.077 35.575 1.00 67.70 138 LYS G CA 1
ATOM 14461 C C . LYS G 1 138 ? -33.422 15.470 35.781 1.00 71.17 138 LYS G C 1
ATOM 14462 O O . LYS G 1 138 ? -32.728 15.990 34.904 1.00 72.56 138 LYS G O 1
ATOM 14468 N N . ALA G 1 139 ? -33.680 16.048 36.956 1.00 73.21 139 ALA G N 1
ATOM 14469 C CA . ALA G 1 139 ? -33.157 17.367 37.328 1.00 73.15 139 ALA G CA 1
ATOM 14470 C C . ALA G 1 139 ? -31.623 17.435 37.386 1.00 74.33 139 ALA G C 1
ATOM 14471 O O . ALA G 1 139 ? -31.060 18.523 37.492 1.00 77.03 139 ALA G O 1
ATOM 14473 N N . ALA G 1 140 ? -30.959 16.281 37.305 1.00 75.58 140 ALA G N 1
ATOM 14474 C CA . ALA G 1 140 ? -29.491 16.210 37.314 1.00 76.41 140 ALA G CA 1
ATOM 14475 C C . ALA G 1 140 ? -28.893 15.680 35.998 1.00 76.27 140 ALA G C 1
ATOM 14476 O O . ALA G 1 140 ? -27.715 15.299 35.947 1.00 71.35 140 ALA G O 1
ATOM 14478 N N . GLY G 1 141 ? -29.718 15.650 34.949 1.00 79.67 141 GLY G N 1
ATOM 14479 C CA . GLY G 1 141 ? -29.282 15.304 33.590 1.00 79.18 141 GLY G CA 1
ATOM 14480 C C . GLY G 1 141 ? -29.050 13.833 33.266 1.00 79.62 141 GLY G C 1
ATOM 14481 O O . GLY G 1 141 ? -28.663 13.502 32.144 1.00 79.66 141 GLY G O 1
ATOM 14482 N N . VAL G 1 142 ? -29.288 12.946 34.232 1.00 77.72 142 VAL G N 1
ATOM 14483 C CA . VAL G 1 142 ? -28.988 11.519 34.056 1.00 74.83 142 VAL G CA 1
ATOM 14484 C C . VAL G 1 142 ? -30.239 10.637 34.009 1.00 70.46 142 VAL G C 1
ATOM 14485 O O . VAL G 1 142 ? -31.297 11.017 34.506 1.00 67.33 142 VAL G O 1
ATOM 14489 N N . THR G 1 143 ? -30.112 9.464 33.393 1.00 70.75 143 THR G N 1
ATOM 14490 C CA . THR G 1 143 ? -31.217 8.501 33.340 1.00 69.71 143 THR G CA 1
ATOM 14491 C C . THR G 1 143 ? -30.953 7.307 34.251 1.00 69.92 143 THR G C 1
ATOM 14492 O O . THR G 1 143 ? -29.801 6.895 34.447 1.00 67.36 143 THR G O 1
ATOM 14496 N N . LEU G 1 144 ? -32.034 6.769 34.810 1.00 70.74 144 LEU G N 1
ATOM 14497 C CA . LEU G 1 144 ? -31.978 5.545 35.606 1.00 71.13 144 LEU G CA 1
ATOM 14498 C C . LEU G 1 144 ? -32.231 4.317 34.715 1.00 68.19 144 LEU G C 1
ATOM 14499 O O . LEU G 1 144 ? -33.161 4.303 33.901 1.00 65.70 144 LEU G O 1
ATOM 14504 N N . ASN G 1 145 ? -31.391 3.297 34.877 1.00 66.29 145 ASN G N 1
ATOM 14505 C CA . ASN G 1 145 ? -31.419 2.117 34.015 1.00 67.73 145 ASN G CA 1
ATOM 14506 C C . ASN G 1 145 ? -31.427 0.806 34.806 1.00 65.56 145 ASN G C 1
ATOM 14507 O O . ASN G 1 145 ? -30.377 0.205 35.054 1.00 65.12 145 ASN G O 1
ATOM 14512 N N . LEU G 1 146 ? -32.626 0.371 35.181 1.00 61.56 146 LEU G N 1
ATOM 14513 C CA . LEU G 1 146 ? -32.833 -0.825 36.000 1.00 59.68 146 LEU G CA 1
ATOM 14514 C C . LEU G 1 146 ? -32.258 -2.097 35.376 1.00 60.49 146 LEU G C 1
ATOM 14515 O O . LEU G 1 146 ? -32.727 -2.533 34.316 1.00 60.34 146 LEU G O 1
ATOM 14520 N N . GLU G 1 147 ? -31.246 -2.689 36.022 1.00 58.25 147 GLU G N 1
ATOM 14521 C CA . GLU G 1 147 ? -30.767 -3.995 35.568 1.00 55.74 147 GLU G CA 1
ATOM 14522 C C . GLU G 1 147 ? -31.799 -5.054 35.890 1.00 58.69 147 GLU G C 1
ATOM 14523 O O . GLU G 1 147 ? -32.313 -5.136 37.011 1.00 64.12 147 GLU G O 1
ATOM 14529 N N . ILE G 1 148 ? -32.124 -5.823 34.858 1.00 60.28 148 ILE G N 1
ATOM 14530 C CA . ILE G 1 148 ? -33.025 -6.955 34.943 1.00 58.93 148 ILE G CA 1
ATOM 14531 C C . ILE G 1 148 ? -32.128 -8.187 35.001 1.00 57.07 148 ILE G C 1
ATOM 14532 O O . ILE G 1 148 ? -31.462 -8.521 34.021 1.00 59.72 148 ILE G O 1
ATOM 14537 N N . VAL G 1 149 ? -32.164 -8.878 36.120 1.00 58.11 149 VAL G N 1
ATOM 14538 C CA . VAL G 1 149 ? -31.186 -9.884 36.481 1.00 59.22 149 VAL G CA 1
ATOM 14539 C C . VAL G 1 149 ? -31.821 -11.168 36.932 1.00 60.31 149 VAL G C 1
ATOM 14540 O O . VAL G 1 149 ? -32.979 -11.210 37.300 1.00 63.24 149 VAL G O 1
ATOM 14544 N N . ASN G 1 150 ? -31.024 -12.213 36.946 1.00 58.41 150 ASN G N 1
ATOM 14545 C CA . ASN G 1 150 ? -31.490 -13.554 37.183 1.00 58.49 150 ASN G CA 1
ATOM 14546 C C . ASN G 1 150 ? -31.959 -13.761 38.598 1.00 59.23 150 ASN G C 1
ATOM 14547 O O . ASN G 1 150 ? -31.740 -12.949 39.439 1.00 59.60 150 ASN G O 1
ATOM 14552 N N . ARG G 1 151 ? -32.651 -14.857 38.826 1.00 61.47 151 ARG G N 1
ATOM 14553 C CA . ARG G 1 151 ? -33.370 -15.137 40.052 1.00 61.56 151 ARG G CA 1
ATOM 14554 C C . ARG G 1 151 ? -32.514 -15.209 41.275 1.00 59.72 151 ARG G C 1
ATOM 14555 O O . ARG G 1 151 ? -32.964 -14.951 42.360 1.00 60.89 151 ARG G O 1
ATOM 14563 N N . PHE G 1 152 ? -31.293 -15.640 41.098 1.00 58.80 152 PHE G N 1
ATOM 14564 C CA . PHE G 1 152 ? -30.351 -15.763 42.208 1.00 58.53 152 PHE G CA 1
ATOM 14565 C C . PHE G 1 152 ? -29.693 -14.430 42.608 1.00 58.96 152 PHE G C 1
ATOM 14566 O O . PHE G 1 152 ? -28.914 -14.381 43.568 1.00 58.21 152 PHE G O 1
ATOM 14574 N N . GLU G 1 153 ? -29.982 -13.360 41.870 1.00 56.73 153 GLU G N 1
ATOM 14575 C CA . GLU G 1 153 ? -29.289 -12.088 42.087 1.00 57.60 153 GLU G CA 1
ATOM 14576 C C . GLU G 1 153 ? -30.252 -10.953 42.446 1.00 57.86 153 GLU G C 1
ATOM 14577 O O . GLU G 1 153 ? -29.824 -9.848 42.782 1.00 59.66 153 GLU G O 1
ATOM 14583 N N . SER G 1 154 ? -31.531 -11.206 42.291 1.00 56.38 154 SER G N 1
ATOM 14584 C CA . SER G 1 154 ? -32.555 -10.371 42.845 1.00 55.24 154 SER G CA 1
ATOM 14585 C C . SER G 1 154 ? -33.811 -11.145 42.720 1.00 52.45 154 SER G C 1
ATOM 14586 O O . SER G 1 154 ? -33.840 -12.125 42.068 1.00 50.15 154 SER G O 1
ATOM 14589 N N . ASN G 1 155 ? -34.856 -10.726 43.377 1.00 52.62 155 ASN G N 1
ATOM 14590 C CA . ASN G 1 155 ? -36.095 -11.414 43.207 1.00 52.46 155 ASN G CA 1
ATOM 14591 C C . ASN G 1 155 ? -37.199 -10.598 42.588 1.00 54.01 155 ASN G C 1
ATOM 14592 O O . ASN G 1 155 ? -38.284 -11.069 42.448 1.00 58.54 155 ASN G O 1
ATOM 14597 N N . LEU G 1 156 ? -36.935 -9.370 42.199 1.00 54.39 156 LEU G N 1
ATOM 14598 C CA . LEU G 1 156 ? -38.022 -8.565 41.677 1.00 55.34 156 LEU G CA 1
ATOM 14599 C C . LEU G 1 156 ? -38.163 -8.505 40.168 1.00 54.57 156 LEU G C 1
ATOM 14600 O O . LEU G 1 156 ? -39.190 -8.844 39.638 1.00 53.56 156 LEU G O 1
ATOM 14605 N N . LEU G 1 157 ? -37.140 -8.080 39.469 1.00 52.90 157 LEU G N 1
ATOM 14606 C CA . LEU G 1 157 ? -37.273 -8.034 38.051 1.00 51.40 157 LEU G CA 1
ATOM 14607 C C . LEU G 1 157 ? -36.234 -8.926 37.437 1.00 51.63 157 LEU G C 1
ATOM 14608 O O . LEU G 1 157 ? -35.074 -8.605 37.420 1.00 45.88 157 LEU G O 1
ATOM 14613 N N . ASN G 1 158 ? -36.696 -10.056 36.917 1.00 55.66 158 ASN G N 1
ATOM 14614 C CA . ASN G 1 158 ? -35.862 -11.039 36.258 1.00 57.57 158 ASN G CA 1
ATOM 14615 C C . ASN G 1 158 ? -36.105 -10.942 34.790 1.00 55.91 158 ASN G C 1
ATOM 14616 O O . ASN G 1 158 ? -35.319 -11.364 33.988 1.00 55.30 158 ASN G O 1
ATOM 14621 N N . THR G 1 159 ? -37.233 -10.369 34.446 1.00 52.82 159 THR G N 1
ATOM 14622 C CA . THR G 1 159 ? -37.683 -10.395 33.063 1.00 53.00 159 THR G CA 1
ATOM 14623 C C . THR G 1 159 ? -37.967 -8.992 32.507 1.00 52.14 159 THR G C 1
ATOM 14624 O O . THR G 1 159 ? -38.583 -8.162 33.177 1.00 51.77 159 THR G O 1
ATOM 14628 N N . ALA G 1 160 ? -37.485 -8.739 31.289 1.00 49.48 160 ALA G N 1
ATOM 14629 C CA . ALA G 1 160 ? -37.703 -7.475 30.574 1.00 47.89 160 ALA G CA 1
ATOM 14630 C C . ALA G 1 160 ? -39.171 -7.052 30.526 1.00 47.02 160 ALA G C 1
ATOM 14631 O O . ALA G 1 160 ? -39.486 -5.871 30.665 1.00 51.38 160 ALA G O 1
ATOM 14633 N N . ALA G 1 161 ? -40.059 -8.018 30.328 1.00 45.34 161 ALA G N 1
ATOM 14634 C CA . ALA G 1 161 ? -41.496 -7.786 30.399 1.00 46.04 161 ALA G CA 1
ATOM 14635 C C . ALA G 1 161 ? -41.936 -7.273 31.780 1.00 46.37 161 ALA G C 1
ATOM 14636 O O . ALA G 1 161 ? -42.855 -6.446 31.871 1.00 44.21 161 ALA G O 1
ATOM 14638 N N . GLN G 1 162 ? -41.286 -7.779 32.835 1.00 46.34 162 GLN G N 1
ATOM 14639 C CA . GLN G 1 162 ? -41.507 -7.305 34.210 1.00 47.77 162 GLN G CA 1
ATOM 14640 C C . GLN G 1 162 ? -41.075 -5.843 34.367 1.00 48.63 162 GLN G C 1
ATOM 14641 O O . GLN G 1 162 ? -41.812 -5.021 34.915 1.00 50.06 162 GLN G O 1
ATOM 14647 N N . GLY G 1 163 ? -39.880 -5.528 33.878 1.00 48.00 163 GLY G N 1
ATOM 14648 C CA . GLY G 1 163 ? -39.416 -4.155 33.827 1.00 50.69 163 GLY G CA 1
ATOM 14649 C C . GLY G 1 163 ? -40.450 -3.254 33.182 1.00 52.08 163 GLY G C 1
ATOM 14650 O O . GLY G 1 163 ? -40.819 -2.230 33.750 1.00 51.65 163 GLY G O 1
ATOM 14651 N N . LEU G 1 164 ? -40.933 -3.656 32.005 1.00 53.16 164 LEU G N 1
ATOM 14652 C CA . LEU G 1 164 ? -41.930 -2.885 31.257 1.00 51.95 164 LEU G CA 1
ATOM 14653 C C . LEU G 1 164 ? -43.141 -2.543 32.093 1.00 51.66 164 LEU G C 1
ATOM 14654 O O . LEU G 1 164 ? -43.654 -1.436 32.011 1.00 55.84 164 LEU G O 1
ATOM 14659 N N . ALA G 1 165 ? -43.591 -3.497 32.897 1.00 53.38 165 ALA G N 1
ATOM 14660 C CA . ALA G 1 165 ? -44.744 -3.289 33.769 1.00 56.41 165 ALA G CA 1
ATOM 14661 C C . ALA G 1 165 ? -44.369 -2.434 34.989 1.00 56.43 165 ALA G C 1
ATOM 14662 O O . ALA G 1 165 ? -45.172 -1.631 35.465 1.00 54.97 165 ALA G O 1
ATOM 14664 N N . PHE G 1 166 ? -43.139 -2.609 35.467 1.00 56.40 166 PHE G N 1
ATOM 14665 C CA . PHE G 1 166 ? -42.596 -1.857 36.594 1.00 58.77 166 PHE G CA 1
ATOM 14666 C C . PHE G 1 166 ? -42.404 -0.381 36.237 1.00 59.96 166 PHE G C 1
ATOM 14667 O O . PHE G 1 166 ? -42.888 0.505 36.949 1.00 60.41 166 PHE G O 1
ATOM 14675 N N . ILE G 1 167 ? -41.691 -0.138 35.135 1.00 59.04 167 ILE G N 1
ATOM 14676 C CA . ILE G 1 167 ? -41.408 1.206 34.619 1.00 56.75 167 ILE G CA 1
ATOM 14677 C C . ILE G 1 167 ? -42.705 1.970 34.345 1.00 55.79 167 ILE G C 1
ATOM 14678 O O . ILE G 1 167 ? -42.801 3.176 34.586 1.00 55.08 167 ILE G O 1
ATOM 14683 N N . GLU G 1 168 ? -43.698 1.240 33.855 1.00 56.96 168 GLU G N 1
ATOM 14684 C CA . GLU G 1 168 ? -45.034 1.757 33.630 1.00 58.73 168 GLU G CA 1
ATOM 14685 C C . GLU G 1 168 ? -45.666 2.153 34.965 1.00 58.74 168 GLU G C 1
ATOM 14686 O O . GLU G 1 168 ? -46.304 3.203 35.073 1.00 57.22 168 GLU G O 1
ATOM 14692 N N . ASP G 1 169 ? -45.470 1.308 35.977 1.00 59.61 169 ASP G N 1
ATOM 14693 C CA . ASP G 1 169 ? -46.037 1.532 37.308 1.00 60.17 169 ASP G CA 1
ATOM 14694 C C . ASP G 1 169 ? -45.446 2.757 38.004 1.00 61.35 169 ASP G C 1
ATOM 14695 O O . ASP G 1 169 ? -46.169 3.477 38.694 1.00 63.80 169 ASP G O 1
ATOM 14700 N N . THR G 1 170 ? -44.146 3.000 37.810 1.00 60.12 170 THR G N 1
ATOM 14701 C CA . THR G 1 170 ? -43.511 4.224 38.305 1.00 58.62 170 THR G CA 1
ATOM 14702 C C . THR G 1 170 ? -44.207 5.455 37.728 1.00 59.43 170 THR G C 1
ATOM 14703 O O . THR G 1 170 ? -44.464 6.423 38.441 1.00 63.73 170 THR G O 1
ATOM 14707 N N . GLY G 1 171 ? -44.535 5.401 36.442 1.00 58.40 171 GLY G N 1
ATOM 14708 C CA . GLY G 1 171 ? -45.153 6.539 35.769 1.00 58.55 171 GLY G CA 1
ATOM 14709 C C . GLY G 1 171 ? -44.097 7.511 35.291 1.00 57.78 171 GLY G C 1
ATOM 14710 O O . GLY G 1 171 ? -44.416 8.538 34.699 1.00 56.36 171 GLY G O 1
ATOM 14711 N N . SER G 1 172 ? -42.834 7.170 35.549 1.00 59.22 172 SER G N 1
ATOM 14712 C CA . SER G 1 172 ? -41.686 7.975 35.136 1.00 62.60 172 SER G CA 1
ATOM 14713 C C . SER G 1 172 ? -41.396 7.890 33.636 1.00 65.64 172 SER G C 1
ATOM 14714 O O . SER G 1 172 ? -41.639 6.862 32.995 1.00 67.77 172 SER G O 1
ATOM 14717 N N . ASP G 1 173 ? -40.868 8.983 33.092 1.00 65.32 173 ASP G N 1
ATOM 14718 C CA . ASP G 1 173 ? -40.375 9.004 31.723 1.00 63.39 173 ASP G CA 1
ATOM 14719 C C . ASP G 1 173 ? -38.847 9.002 31.716 1.00 62.69 173 ASP G C 1
ATOM 14720 O O . ASP G 1 173 ? -38.230 9.077 30.656 1.00 59.79 173 ASP G O 1
ATOM 14725 N N . ASN G 1 174 ? -38.249 8.910 32.907 1.00 65.36 174 ASN G N 1
ATOM 14726 C CA . ASN G 1 174 ? -36.788 8.848 33.049 1.00 66.66 174 ASN G CA 1
ATOM 14727 C C . ASN G 1 174 ? -36.275 7.564 33.720 1.00 67.45 174 ASN G C 1
ATOM 14728 O O . ASN G 1 174 ? -35.252 7.567 34.417 1.00 66.24 174 ASN G O 1
ATOM 14733 N N . ILE G 1 175 ? -36.996 6.469 33.493 1.00 69.43 175 ILE G N 1
ATOM 14734 C CA . ILE G 1 175 ? -36.585 5.141 33.944 1.00 68.47 175 ILE G CA 1
ATOM 14735 C C . ILE G 1 175 ? -36.544 4.189 32.746 1.00 65.53 175 ILE G C 1
ATOM 14736 O O . ILE G 1 175 ? -37.499 4.099 31.968 1.00 60.09 175 ILE G O 1
ATOM 14741 N N . PHE G 1 176 ? -35.425 3.486 32.604 1.00 66.18 176 PHE G N 1
ATOM 14742 C CA . PHE G 1 176 ? -35.217 2.593 31.465 1.00 66.60 176 PHE G CA 1
ATOM 14743 C C . PHE G 1 176 ? -34.686 1.216 31.875 1.00 63.31 176 PHE G C 1
ATOM 14744 O O . PHE G 1 176 ? -34.407 0.969 33.050 1.00 60.76 176 PHE G O 1
ATOM 14752 N N . LEU G 1 177 ? -34.564 0.323 30.898 1.00 59.22 177 LEU G N 1
ATOM 14753 C CA . LEU G 1 177 ? -34.114 -1.034 31.160 1.00 60.17 177 LEU G CA 1
ATOM 14754 C C . LEU G 1 177 ? -32.623 -1.202 30.921 1.00 58.09 177 LEU G C 1
ATOM 14755 O O . LEU G 1 177 ? -32.092 -0.810 29.874 1.00 57.82 177 LEU G O 1
ATOM 14760 N N . HIS G 1 178 ? -31.960 -1.781 31.912 1.00 53.73 178 HIS G N 1
ATOM 14761 C CA . HIS G 1 178 ? -30.613 -2.281 31.747 1.00 53.48 178 HIS G CA 1
ATOM 14762 C C . HIS G 1 178 ? -30.759 -3.770 31.568 1.00 53.96 178 HIS G C 1
ATOM 14763 O O . HIS G 1 178 ? -31.253 -4.467 32.455 1.00 55.41 178 HIS G O 1
ATOM 14770 N N . LEU G 1 179 ? -30.383 -4.268 30.394 1.00 53.15 179 LEU G N 1
ATOM 14771 C CA . LEU G 1 179 ? -30.527 -5.696 30.086 1.00 53.30 179 LEU G CA 1
ATOM 14772 C C . LEU G 1 179 ? -29.163 -6.371 29.944 1.00 50.31 179 LEU G C 1
ATOM 14773 O O . LEU G 1 179 ? -28.210 -5.754 29.478 1.00 47.57 179 LEU G O 1
ATOM 14778 N N . ASP G 1 180 ? -29.077 -7.635 30.352 1.00 50.23 180 ASP G N 1
ATOM 14779 C CA . ASP G 1 180 ? -27.791 -8.328 30.425 1.00 52.07 180 ASP G CA 1
ATOM 14780 C C . ASP G 1 180 ? -27.857 -9.708 29.770 1.00 51.78 180 ASP G C 1
ATOM 14781 O O . ASP G 1 180 ? -28.539 -10.593 30.283 1.00 51.56 180 ASP G O 1
ATOM 14786 N N . THR G 1 181 ? -27.130 -9.901 28.664 1.00 49.91 181 THR G N 1
ATOM 14787 C CA . THR G 1 181 ? -27.171 -11.185 27.930 1.00 51.20 181 THR G CA 1
ATOM 14788 C C . THR G 1 181 ? -26.938 -12.425 28.816 1.00 51.74 181 THR G C 1
ATOM 14789 O O . THR G 1 181 ? -27.573 -13.458 28.612 1.00 50.60 181 THR G O 1
ATOM 14793 N N . PHE G 1 182 ? -26.037 -12.323 29.793 1.00 50.95 182 PHE G N 1
ATOM 14794 C CA . PHE G 1 182 ? -25.854 -13.402 30.762 1.00 50.21 182 PHE G CA 1
ATOM 14795 C C . PHE G 1 182 ? -27.110 -13.604 31.637 1.00 51.41 182 PHE G C 1
ATOM 14796 O O . PHE G 1 182 ? -27.503 -14.740 31.921 1.00 50.39 182 PHE G O 1
ATOM 14804 N N . HIS G 1 183 ? -27.735 -12.507 32.061 1.00 52.13 183 HIS G N 1
ATOM 14805 C CA . HIS G 1 183 ? -28.968 -12.592 32.845 1.00 55.33 183 HIS G CA 1
ATOM 14806 C C . HIS G 1 183 ? -30.188 -12.885 32.003 1.00 54.74 183 HIS G C 1
ATOM 14807 O O . HIS G 1 183 ? -31.254 -13.214 32.534 1.00 54.74 183 HIS G O 1
ATOM 14814 N N . MET G 1 184 ? -30.053 -12.772 30.684 1.00 52.28 184 MET G N 1
ATOM 14815 C CA . MET G 1 184 ? -31.200 -12.958 29.798 1.00 51.64 184 MET G CA 1
ATOM 14816 C C . MET G 1 184 ? -31.347 -14.409 29.364 1.00 48.26 184 MET G C 1
ATOM 14817 O O . MET G 1 184 ? -32.470 -14.910 29.227 1.00 46.19 184 MET G O 1
ATOM 14822 N N . ASN G 1 185 ? -30.212 -15.077 29.172 1.00 45.28 185 ASN G N 1
ATOM 14823 C CA . ASN G 1 185 ? -30.204 -16.460 28.724 1.00 45.87 185 ASN G CA 1
ATOM 14824 C C . ASN G 1 185 ? -30.856 -17.395 29.736 1.00 46.92 185 ASN G C 1
ATOM 14825 O O . ASN G 1 185 ? -31.415 -18.420 29.352 1.00 47.21 185 ASN G O 1
ATOM 14830 N N . ILE G 1 186 ? -30.791 -17.026 31.018 1.00 46.32 186 ILE G N 1
ATOM 14831 C CA . ILE G 1 186 ? -31.452 -17.775 32.094 1.00 44.67 186 ILE G CA 1
ATOM 14832 C C . ILE G 1 186 ? -32.965 -17.491 32.166 1.00 45.87 186 ILE G C 1
ATOM 14833 O O . ILE G 1 186 ? -33.761 -18.425 32.274 1.00 45.85 186 ILE G O 1
ATOM 14838 N N . GLU G 1 187 ? -33.363 -16.219 32.104 1.00 45.06 187 GLU G N 1
ATOM 14839 C CA . GLU G 1 187 ? -34.744 -15.848 32.436 1.00 45.71 187 GLU G CA 1
ATOM 14840 C C . GLU G 1 187 ? -35.690 -15.625 31.246 1.00 45.85 187 GLU G C 1
ATOM 14841 O O . GLU G 1 187 ? -36.868 -15.992 31.303 1.00 46.01 187 GLU G O 1
ATOM 14847 N N . GLU G 1 188 ? -35.196 -15.007 30.182 1.00 44.14 188 GLU G N 1
ATOM 14848 C CA . GLU G 1 188 ? -36.081 -14.675 29.076 1.00 43.52 188 GLU G CA 1
ATOM 14849 C C . GLU G 1 188 ? -36.444 -15.907 28.253 1.00 43.33 188 GLU G C 1
ATOM 14850 O O . GLU G 1 188 ? -35.597 -16.760 27.977 1.00 42.99 188 GLU G O 1
ATOM 14856 N N . ALA G 1 189 ? -37.666 -15.965 27.780 1.00 42.11 189 ALA G N 1
ATOM 14857 C CA . ALA G 1 189 ? -38.114 -17.016 26.929 1.00 40.59 189 ALA G CA 1
ATOM 14858 C C . ALA G 1 189 ? -37.360 -17.033 25.648 1.00 41.87 189 ALA G C 1
ATOM 14859 O O . ALA G 1 189 ? -37.087 -18.064 25.119 1.00 43.44 189 ALA G O 1
ATOM 14861 N N . ASP G 1 190 ? -37.092 -15.878 25.093 1.00 42.17 190 ASP G N 1
ATOM 14862 C CA . ASP G 1 190 ? -36.179 -15.772 23.984 1.00 42.65 190 ASP G CA 1
ATOM 14863 C C . ASP G 1 190 ? -35.433 -14.485 24.140 1.00 43.16 190 ASP G C 1
ATOM 14864 O O . ASP G 1 190 ? -36.041 -13.492 24.369 1.00 43.96 190 ASP G O 1
ATOM 14869 N N . VAL G 1 191 ? -34.124 -14.487 24.019 1.00 41.61 191 VAL G N 1
ATOM 14870 C CA . VAL G 1 191 ? -33.366 -13.265 24.174 1.00 41.88 191 VAL G CA 1
ATOM 14871 C C . VAL G 1 191 ? -33.606 -12.226 23.096 1.00 42.07 191 VAL G C 1
ATOM 14872 O O . VAL G 1 191 ? -33.789 -11.077 23.368 1.00 41.85 191 VAL G O 1
ATOM 14876 N N . GLY G 1 192 ? -33.631 -12.674 21.865 1.00 41.81 192 GLY G N 1
ATOM 14877 C CA . GLY G 1 192 ? -33.960 -11.848 20.703 1.00 39.80 192 GLY G CA 1
ATOM 14878 C C . GLY G 1 192 ? -35.365 -11.301 20.770 1.00 39.56 192 GLY G C 1
ATOM 14879 O O . GLY G 1 192 ? -35.591 -10.107 20.549 1.00 40.98 192 GLY G O 1
ATOM 14880 N N . LEU G 1 193 ? -36.309 -12.179 21.090 1.00 39.45 193 LEU G N 1
ATOM 14881 C CA . LEU G 1 193 ? -37.710 -11.794 21.250 1.00 39.56 193 LEU G CA 1
ATOM 14882 C C . LEU G 1 193 ? -37.922 -10.834 22.416 1.00 39.40 193 LEU G C 1
ATOM 14883 O O . LEU G 1 193 ? -38.809 -9.989 22.365 1.00 38.82 193 LEU G O 1
ATOM 14888 N N . ALA G 1 194 ? -37.099 -10.969 23.454 1.00 42.17 194 ALA G N 1
ATOM 14889 C CA . ALA G 1 194 ? -37.179 -10.110 24.637 1.00 42.90 194 ALA G CA 1
ATOM 14890 C C . ALA G 1 194 ? -36.730 -8.709 24.277 1.00 42.72 194 ALA G C 1
ATOM 14891 O O . ALA G 1 194 ? -37.422 -7.728 24.572 1.00 44.51 194 ALA G O 1
ATOM 14893 N N . ILE G 1 195 ? -35.575 -8.634 23.622 1.00 40.03 195 ILE G N 1
ATOM 14894 C CA . ILE G 1 195 ? -35.039 -7.377 23.124 1.00 39.32 195 ILE G CA 1
ATOM 14895 C C . ILE G 1 195 ? -36.072 -6.660 22.256 1.00 40.82 195 ILE G C 1
ATOM 14896 O O . ILE G 1 195 ? -36.384 -5.496 22.510 1.00 43.22 195 ILE G O 1
ATOM 14901 N N . ARG G 1 196 ? -36.619 -7.363 21.264 1.00 39.42 196 ARG G N 1
ATOM 14902 C CA . ARG G 1 196 ? -37.648 -6.806 20.390 1.00 38.70 196 ARG G CA 1
ATOM 14903 C C . ARG G 1 196 ? -38.808 -6.237 21.175 1.00 39.16 196 ARG G C 1
ATOM 14904 O O . ARG G 1 196 ? -39.282 -5.140 20.884 1.00 39.95 196 ARG G O 1
ATOM 14912 N N . HIS G 1 197 ? -39.235 -6.950 22.182 1.00 40.49 197 HIS G N 1
ATOM 14913 C CA . HIS G 1 197 ? -40.348 -6.591 23.014 1.00 41.84 197 HIS G CA 1
ATOM 14914 C C . HIS G 1 197 ? -40.030 -5.353 23.751 1.00 43.74 197 HIS G C 1
ATOM 14915 O O . HIS G 1 197 ? -40.905 -4.624 24.196 1.00 43.11 197 HIS G O 1
ATOM 14922 N N . ALA G 1 198 ? -38.753 -5.132 23.966 1.00 47.30 198 ALA G N 1
ATOM 14923 C CA . ALA G 1 198 ? -38.308 -4.031 24.787 1.00 50.69 198 ALA G CA 1
ATOM 14924 C C . ALA G 1 198 ? -38.053 -2.761 24.045 1.00 52.15 198 ALA G C 1
ATOM 14925 O O . ALA G 1 198 ? -37.745 -1.764 24.626 1.00 54.73 198 ALA G O 1
ATOM 14927 N N . ALA G 1 199 ? -38.218 -2.776 22.751 1.00 51.34 199 ALA G N 1
ATOM 14928 C CA . ALA G 1 199 ? -37.711 -1.705 21.972 1.00 51.17 199 ALA G CA 1
ATOM 14929 C C . ALA G 1 199 ? -38.279 -0.411 22.454 1.00 51.07 199 ALA G C 1
ATOM 14930 O O . ALA G 1 199 ? -39.429 -0.311 22.791 1.00 48.45 199 ALA G O 1
ATOM 14932 N N . GLY G 1 200 ? -37.420 0.583 22.487 1.00 52.14 200 GLY G N 1
ATOM 14933 C CA . GLY G 1 200 ? -37.816 1.921 22.786 1.00 52.75 200 GLY G CA 1
ATOM 14934 C C . GLY G 1 200 ? -37.794 2.227 24.233 1.00 54.61 200 GLY G C 1
ATOM 14935 O O . GLY G 1 200 ? -38.235 3.267 24.645 1.00 56.31 200 GLY G O 1
ATOM 14936 N N . LYS G 1 201 ? -37.346 1.285 25.024 1.00 53.05 201 LYS G N 1
ATOM 14937 C CA . LYS G 1 201 ? -37.344 1.500 26.436 1.00 51.58 201 LYS G CA 1
ATOM 14938 C C . LYS G 1 201 ? -36.138 0.953 27.056 1.00 50.13 201 LYS G C 1
ATOM 14939 O O . LYS G 1 201 ? -36.135 0.712 28.214 1.00 50.28 201 LYS G O 1
ATOM 14945 N N . ILE G 1 202 ? -35.112 0.737 26.272 1.00 49.29 202 ILE G N 1
ATOM 14946 C CA . ILE G 1 202 ? -33.914 0.170 26.800 1.00 49.87 202 ILE G CA 1
ATOM 14947 C C . ILE G 1 202 ? -32.848 1.218 26.891 1.00 52.74 202 ILE G C 1
ATOM 14948 O O . ILE G 1 202 ? -32.400 1.718 25.896 1.00 55.25 202 ILE G O 1
ATOM 14953 N N . GLY G 1 203 ? -32.472 1.572 28.102 1.00 53.21 203 GLY G N 1
ATOM 14954 C CA . GLY G 1 203 ? -31.330 2.405 28.380 1.00 54.10 203 GLY G CA 1
ATOM 14955 C C . GLY G 1 203 ? -29.908 1.941 28.221 1.00 53.41 203 GLY G C 1
ATOM 14956 O O . GLY G 1 203 ? -29.079 2.663 27.780 1.00 52.47 203 GLY G O 1
ATOM 14957 N N . TYR G 1 204 ? -29.627 0.740 28.656 1.00 54.44 204 TYR G N 1
ATOM 14958 C CA . TYR G 1 204 ? -28.251 0.248 28.756 1.00 54.13 204 TYR G CA 1
ATOM 14959 C C . TYR G 1 204 ? -28.202 -1.288 28.609 1.00 53.68 204 TYR G C 1
ATOM 14960 O O . TYR G 1 204 ? -29.183 -1.973 28.916 1.00 52.03 204 TYR G O 1
ATOM 14969 N N . VAL G 1 205 ? -27.075 -1.819 28.123 1.00 52.83 205 VAL G N 1
ATOM 14970 C CA . VAL G 1 205 ? -26.949 -3.258 27.830 1.00 56.30 205 VAL G CA 1
ATOM 14971 C C . VAL G 1 205 ? -25.598 -3.880 28.241 1.00 58.58 205 VAL G C 1
ATOM 14972 O O . VAL G 1 205 ? -24.541 -3.465 27.760 1.00 59.42 205 VAL G O 1
ATOM 14976 N N . HIS G 1 206 ? -25.649 -4.881 29.125 1.00 59.22 206 HIS G N 1
ATOM 14977 C CA . HIS G 1 206 ? -24.474 -5.687 29.479 1.00 57.47 206 HIS G CA 1
ATOM 14978 C C . HIS G 1 206 ? -24.304 -6.846 28.536 1.00 56.19 206 HIS G C 1
ATOM 14979 O O . HIS G 1 206 ? -25.268 -7.556 28.225 1.00 57.28 206 HIS G O 1
ATOM 14986 N N . ILE G 1 207 ? -23.071 -7.064 28.092 1.00 53.27 207 ILE G N 1
ATOM 14987 C CA . ILE G 1 207 ? -22.764 -8.133 27.145 1.00 52.94 207 ILE G CA 1
ATOM 14988 C C . ILE G 1 207 ? -21.835 -9.169 27.791 1.00 54.53 207 ILE G C 1
ATOM 14989 O O . ILE G 1 207 ? -20.608 -8.991 27.855 1.00 56.32 207 ILE G O 1
ATOM 14994 N N . GLY G 1 208 ? -22.437 -10.252 28.277 1.00 54.09 208 GLY G N 1
ATOM 14995 C CA . GLY G 1 208 ? -21.697 -11.328 28.935 1.00 52.57 208 GLY G CA 1
ATOM 14996 C C . GLY G 1 208 ? -22.096 -12.693 28.419 1.00 50.63 208 GLY G C 1
ATOM 14997 O O . GLY G 1 208 ? -23.242 -12.903 28.017 1.00 49.88 208 GLY G O 1
ATOM 14998 N N . GLU G 1 209 ? -21.144 -13.619 28.427 1.00 49.27 209 GLU G N 1
ATOM 14999 C CA . GLU G 1 209 ? -21.382 -14.975 27.957 1.00 49.79 209 GLU G CA 1
ATOM 15000 C C . GLU G 1 209 ? -22.144 -15.760 29.030 1.00 50.62 209 GLU G C 1
ATOM 15001 O O . GLU G 1 209 ? -22.328 -15.268 30.150 1.00 50.16 209 GLU G O 1
ATOM 15007 N N . SER G 1 210 ? -22.599 -16.963 28.674 1.00 50.50 210 SER G N 1
ATOM 15008 C CA . SER G 1 210 ? -23.406 -17.808 29.556 1.00 48.82 210 SER G CA 1
ATOM 15009 C C . SER G 1 210 ? -22.688 -18.126 30.864 1.00 49.88 210 SER G C 1
ATOM 15010 O O . SER G 1 210 ? -23.301 -18.099 31.933 1.00 49.25 210 SER G O 1
ATOM 15013 N N . HIS G 1 211 ? -21.389 -18.411 30.769 1.00 50.45 211 HIS G N 1
ATOM 15014 C CA . HIS G 1 211 ? -20.554 -18.680 31.945 1.00 50.10 211 HIS G CA 1
ATOM 15015 C C . HIS G 1 211 ? -19.839 -17.463 32.483 1.00 52.18 211 HIS G C 1
ATOM 15016 O O . HIS G 1 211 ? -19.030 -17.579 33.405 1.00 54.57 211 HIS G O 1
ATOM 15023 N N . ARG G 1 212 ? -20.139 -16.289 31.916 1.00 52.18 212 ARG G N 1
ATOM 15024 C CA . ARG G 1 212 ? -19.502 -15.002 32.267 1.00 51.76 212 ARG G CA 1
ATOM 15025 C C . ARG G 1 212 ? -18.007 -14.930 31.933 1.00 53.46 212 ARG G C 1
ATOM 15026 O O . ARG G 1 212 ? -17.329 -13.987 32.342 1.00 58.34 212 ARG G O 1
ATOM 15034 N N . GLY G 1 213 ? -17.508 -15.916 31.184 1.00 50.65 213 GLY G N 1
ATOM 15035 C CA . GLY G 1 213 ? -16.118 -15.943 30.723 1.00 47.94 213 GLY G CA 1
ATOM 15036 C C . GLY G 1 213 ? -15.950 -15.332 29.344 1.00 47.83 213 GLY G C 1
ATOM 15037 O O . GLY G 1 213 ? -16.517 -14.266 29.064 1.00 47.48 213 GLY G O 1
ATOM 15038 N N . PHE G 1 214 ? -15.176 -16.012 28.490 1.00 47.68 214 PHE G N 1
ATOM 15039 C CA . PHE G 1 214 ? -14.886 -15.555 27.120 1.00 48.39 214 PHE G CA 1
ATOM 15040 C C . PHE G 1 214 ? -16.134 -15.510 26.243 1.00 47.10 214 PHE G C 1
ATOM 15041 O O . PHE G 1 214 ? -16.967 -16.415 26.293 1.00 48.30 214 PHE G O 1
ATOM 15049 N N . LEU G 1 215 ? -16.248 -14.450 25.445 1.00 46.93 215 LEU G N 1
ATOM 15050 C CA . LEU G 1 215 ? -17.331 -14.289 24.474 1.00 45.75 215 LEU G CA 1
ATOM 15051 C C . LEU G 1 215 ? -17.276 -15.319 23.345 1.00 45.44 215 LEU G C 1
ATOM 15052 O O . LEU G 1 215 ? -16.252 -15.457 22.672 1.00 45.09 215 LEU G O 1
ATOM 15057 N N . GLY G 1 216 ? -18.377 -16.045 23.150 1.00 45.71 216 GLY G N 1
ATOM 15058 C CA . GLY G 1 216 ? -18.461 -17.077 22.100 1.00 47.49 216 GLY G CA 1
ATOM 15059 C C . GLY G 1 216 ? -17.921 -18.452 22.472 1.00 46.78 216 GLY G C 1
ATOM 15060 O O . GLY G 1 216 ? -17.849 -19.346 21.625 1.00 46.96 216 GLY G O 1
ATOM 15061 N N . THR G 1 217 ? -17.538 -18.615 23.739 1.00 47.84 217 THR G N 1
ATOM 15062 C CA . THR G 1 217 ? -17.031 -19.892 24.264 1.00 47.13 217 THR G CA 1
ATOM 15063 C C . THR G 1 217 ? -18.085 -20.536 25.163 1.00 46.34 217 THR G C 1
ATOM 15064 O O . THR G 1 217 ? -17.789 -21.455 25.918 1.00 43.83 217 THR G O 1
ATOM 15068 N N . GLY G 1 218 ? -19.311 -20.024 25.080 1.00 48.65 218 GLY G N 1
ATOM 15069 C CA . GLY G 1 218 ? -20.451 -20.544 25.838 1.00 48.43 218 GLY G CA 1
ATOM 15070 C C . GLY G 1 218 ? -21.629 -20.932 24.951 1.00 48.97 218 GLY G C 1
ATOM 15071 O O . GLY G 1 218 ? -21.452 -21.440 23.831 1.00 49.78 218 GLY G O 1
ATOM 15072 N N . ASN G 1 219 ? -22.837 -20.679 25.444 1.00 46.19 219 ASN G N 1
ATOM 15073 C CA . ASN G 1 219 ? -24.036 -21.208 24.802 1.00 45.97 219 ASN G CA 1
ATOM 15074 C C . ASN G 1 219 ? -24.950 -20.175 24.159 1.00 45.84 219 ASN G C 1
ATOM 15075 O O . ASN G 1 219 ? -25.812 -20.523 23.350 1.00 49.48 219 ASN G O 1
ATOM 15080 N N . ILE G 1 220 ? -24.750 -18.916 24.523 1.00 43.57 220 ILE G N 1
ATOM 15081 C CA . ILE G 1 220 ? -25.595 -17.823 24.076 1.00 42.51 220 ILE G CA 1
ATOM 15082 C C . ILE G 1 220 ? -25.480 -17.587 22.575 1.00 44.66 220 ILE G C 1
ATOM 15083 O O . ILE G 1 220 ? -24.376 -17.569 22.031 1.00 48.63 220 ILE G O 1
ATOM 15088 N N . ASP G 1 221 ? -26.627 -17.436 21.911 1.00 46.22 221 ASP G N 1
ATOM 15089 C CA . ASP G 1 221 ? -26.662 -17.058 20.499 1.00 45.57 221 ASP G CA 1
ATOM 15090 C C . ASP G 1 221 ? -26.495 -15.549 20.417 1.00 44.12 221 ASP G C 1
ATOM 15091 O O . ASP G 1 221 ? -27.464 -14.807 20.570 1.00 44.77 221 ASP G O 1
ATOM 15096 N N . PHE G 1 222 ? -25.264 -15.098 20.193 1.00 42.55 222 PHE G N 1
ATOM 15097 C CA . PHE G 1 222 ? -24.981 -13.658 20.144 1.00 42.62 222 PHE G CA 1
ATOM 15098 C C . PHE G 1 222 ? -25.431 -12.993 18.841 1.00 42.90 222 PHE G C 1
ATOM 15099 O O . PHE G 1 222 ? -25.896 -11.851 18.864 1.00 41.50 222 PHE G O 1
ATOM 15107 N N . ALA G 1 223 ? -25.300 -13.711 17.721 1.00 43.68 223 ALA G N 1
ATOM 15108 C CA . ALA G 1 223 ? -25.790 -13.233 16.415 1.00 45.47 223 ALA G CA 1
ATOM 15109 C C . ALA G 1 223 ? -27.279 -12.885 16.480 1.00 46.58 223 ALA G C 1
ATOM 15110 O O . ALA G 1 223 ? -27.720 -11.893 15.897 1.00 48.30 223 ALA G O 1
ATOM 15112 N N . ALA G 1 224 ? -28.042 -13.701 17.202 1.00 46.62 224 ALA G N 1
ATOM 15113 C CA . ALA G 1 224 ? -29.444 -13.417 17.463 1.00 45.68 224 ALA G CA 1
ATOM 15114 C C . ALA G 1 224 ? -29.599 -12.093 18.214 1.00 46.68 224 ALA G C 1
ATOM 15115 O O . ALA G 1 224 ? -30.434 -11.268 17.853 1.00 49.89 224 ALA G O 1
ATOM 15117 N N . ILE G 1 225 ? -28.780 -11.903 19.247 1.00 47.15 225 ILE G N 1
ATOM 15118 C CA . ILE G 1 225 ? -28.789 -10.697 20.084 1.00 45.91 225 ILE G CA 1
ATOM 15119 C C . ILE G 1 225 ? -28.400 -9.457 19.276 1.00 45.75 225 ILE G C 1
ATOM 15120 O O . ILE G 1 225 ? -29.035 -8.400 19.392 1.00 43.49 225 ILE G O 1
ATOM 15125 N N . PHE G 1 226 ? -27.367 -9.599 18.449 1.00 44.84 226 PHE G N 1
ATOM 15126 C CA . PHE G 1 226 ? -26.928 -8.506 17.590 1.00 44.50 226 PHE G CA 1
ATOM 15127 C C . PHE G 1 226 ? -27.986 -8.186 16.533 1.00 45.19 226 PHE G C 1
ATOM 15128 O O . PHE G 1 226 ? -28.276 -7.012 16.272 1.00 48.10 226 PHE G O 1
ATOM 15136 N N . ASP G 1 227 ? -28.571 -9.231 15.952 1.00 43.47 227 ASP G N 1
ATOM 15137 C CA . ASP G 1 227 ? -29.651 -9.080 14.981 1.00 44.10 227 ASP G CA 1
ATOM 15138 C C . ASP G 1 227 ? -30.861 -8.346 15.563 1.00 41.94 227 ASP G C 1
ATOM 15139 O O . ASP G 1 227 ? -31.467 -7.514 14.882 1.00 41.77 227 ASP G O 1
ATOM 15144 N N . ALA G 1 228 ? -31.201 -8.648 16.815 1.00 40.17 228 ALA G N 1
ATOM 15145 C CA . ALA G 1 228 ? -32.348 -8.024 17.481 1.00 40.64 228 ALA G CA 1
ATOM 15146 C C . ALA G 1 228 ? -32.095 -6.560 17.866 1.00 41.08 228 ALA G C 1
ATOM 15147 O O . ALA G 1 228 ? -33.008 -5.734 17.814 1.00 41.26 228 ALA G O 1
ATOM 15149 N N . LEU G 1 229 ? -30.863 -6.239 18.247 1.00 41.36 229 LEU G N 1
ATOM 15150 C CA . LEU G 1 229 ? -30.519 -4.858 18.573 1.00 42.13 229 LEU G CA 1
ATOM 15151 C C . LEU G 1 229 ? -30.509 -4.009 17.294 1.00 42.99 229 LEU G C 1
ATOM 15152 O O . LEU G 1 229 ? -31.090 -2.919 17.267 1.00 44.82 229 LEU G O 1
ATOM 15157 N N . THR G 1 230 ? -29.867 -4.518 16.240 1.00 41.94 230 THR G N 1
ATOM 15158 C CA . THR G 1 230 ? -29.883 -3.879 14.914 1.00 42.10 230 THR G CA 1
ATOM 15159 C C . THR G 1 230 ? -31.317 -3.567 14.441 1.00 43.18 230 THR G C 1
ATOM 15160 O O . THR G 1 230 ? -31.598 -2.473 13.945 1.00 42.90 230 THR G O 1
ATOM 15164 N N . ALA G 1 231 ? -32.214 -4.534 14.624 1.00 43.77 231 ALA G N 1
ATOM 15165 C CA . ALA G 1 231 ? -33.568 -4.472 14.100 1.00 43.12 231 ALA G CA 1
ATOM 15166 C C . ALA G 1 231 ? -34.456 -3.417 14.760 1.00 45.69 231 ALA G C 1
ATOM 15167 O O . ALA G 1 231 ? -35.379 -2.914 14.119 1.00 48.21 231 ALA G O 1
ATOM 15169 N N . ILE G 1 232 ? -34.187 -3.092 16.028 1.00 46.32 232 ILE G N 1
ATOM 15170 C CA . ILE G 1 232 ? -35.007 -2.121 16.775 1.00 47.24 232 ILE G CA 1
ATOM 15171 C C . ILE G 1 232 ? -34.403 -0.718 16.796 1.00 46.82 232 ILE G C 1
ATOM 15172 O O . ILE G 1 232 ? -34.948 0.187 17.436 1.00 44.43 232 ILE G O 1
ATOM 15177 N N . GLY G 1 233 ? -33.338 -0.525 16.047 1.00 47.20 233 GLY G N 1
ATOM 15178 C CA . GLY G 1 233 ? -32.637 0.728 16.020 1.00 50.52 233 GLY G CA 1
ATOM 15179 C C . GLY G 1 233 ? -32.070 1.151 17.332 1.00 54.23 233 GLY G C 1
ATOM 15180 O O . GLY G 1 233 ? -32.328 2.229 17.819 1.00 55.84 233 GLY G O 1
ATOM 15181 N N . TYR G 1 234 ? -31.315 0.251 17.932 1.00 55.88 234 TYR G N 1
ATOM 15182 C CA . TYR G 1 234 ? -30.690 0.507 19.193 1.00 55.82 234 TYR G CA 1
ATOM 15183 C C . TYR G 1 234 ? -29.259 0.901 18.990 1.00 56.38 234 TYR G C 1
ATOM 15184 O O . TYR G 1 234 ? -28.465 0.140 18.500 1.00 55.16 234 TYR G O 1
ATOM 15193 N N . ALA G 1 235 ? -28.953 2.125 19.372 1.00 59.46 235 ALA G N 1
ATOM 15194 C CA . ALA G 1 235 ? -27.629 2.676 19.218 1.00 60.51 235 ALA G CA 1
ATOM 15195 C C . ALA G 1 235 ? -27.057 3.287 20.479 1.00 60.84 235 ALA G C 1
ATOM 15196 O O . ALA G 1 235 ? -26.133 4.054 20.432 1.00 63.27 235 ALA G O 1
ATOM 15198 N N . ASP G 1 236 ? -27.597 2.926 21.610 1.00 59.18 236 ASP G N 1
ATOM 15199 C CA . ASP G 1 236 ? -27.107 3.457 22.837 1.00 60.00 236 ASP G CA 1
ATOM 15200 C C . ASP G 1 236 ? -25.875 2.669 23.220 1.00 62.45 236 ASP G C 1
ATOM 15201 O O . ASP G 1 236 ? -25.314 1.977 22.394 1.00 59.02 236 ASP G O 1
ATOM 15206 N N . ASP G 1 237 ? -25.404 2.874 24.439 1.00 64.17 237 ASP G N 1
ATOM 15207 C CA . ASP G 1 237 ? -24.250 2.164 24.981 1.00 65.83 237 ASP G CA 1
ATOM 15208 C C . ASP G 1 237 ? -24.477 0.694 25.360 1.00 67.38 237 ASP G C 1
ATOM 15209 O O . ASP G 1 237 ? -25.572 0.277 25.675 1.00 67.68 237 ASP G O 1
ATOM 15214 N N . LEU G 1 238 ? -23.405 -0.074 25.314 1.00 66.56 238 LEU G N 1
ATOM 15215 C CA . LEU G 1 238 ? -23.381 -1.469 25.767 1.00 65.71 238 LEU G CA 1
ATOM 15216 C C . LEU G 1 238 ? -21.974 -1.921 26.191 1.00 66.52 238 LEU G C 1
ATOM 15217 O O . LEU G 1 238 ? -20.994 -1.645 25.493 1.00 69.15 238 LEU G O 1
ATOM 15222 N N . SER G 1 239 ? -21.881 -2.617 27.328 1.00 64.91 239 SER G N 1
ATOM 15223 C CA . SER G 1 239 ? -20.580 -2.961 27.927 1.00 63.53 239 SER G CA 1
ATOM 15224 C C . SER G 1 239 ? -20.335 -4.450 28.150 1.00 61.79 239 SER G C 1
ATOM 15225 O O . SER G 1 239 ? -21.267 -5.220 28.363 1.00 61.64 239 SER G O 1
ATOM 15228 N N . PHE G 1 240 ? -19.057 -4.824 28.130 1.00 60.20 240 PHE G N 1
ATOM 15229 C C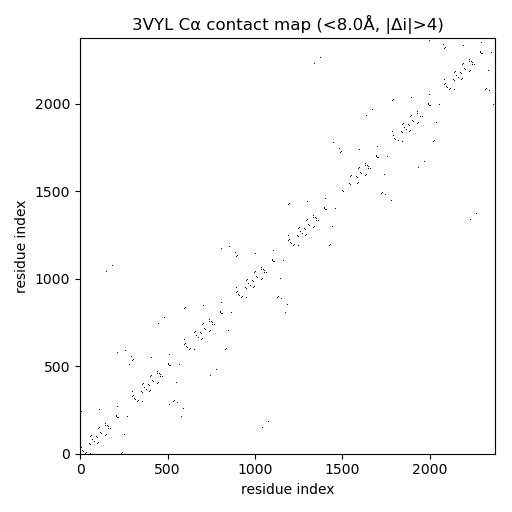A . PHE G 1 240 ? -18.612 -6.199 28.311 1.00 61.56 240 PHE G CA 1
ATOM 15230 C C . PHE G 1 240 ? -18.327 -6.507 29.786 1.00 63.81 240 PHE G C 1
ATOM 15231 O O . PHE G 1 240 ? -17.612 -5.763 30.456 1.00 66.31 240 PHE G O 1
ATOM 15239 N N . GLU G 1 241 ? -18.914 -7.600 30.277 1.00 67.17 241 GLU G N 1
ATOM 15240 C CA . GLU G 1 241 ? -18.687 -8.106 31.638 1.00 66.77 241 GLU G CA 1
ATOM 15241 C C . GLU G 1 241 ? -18.032 -9.490 31.622 1.00 66.11 241 GLU G C 1
ATOM 15242 O O . GLU G 1 241 ? -18.571 -10.432 31.026 1.00 65.90 241 GLU G O 1
ATOM 15248 N N . SER G 1 242 ? -16.877 -9.593 32.283 1.00 68.09 242 SER G N 1
ATOM 15249 C CA . SER G 1 242 ? -16.193 -10.870 32.558 1.00 69.20 242 SER G CA 1
ATOM 15250 C C . SER G 1 242 ? -15.254 -10.747 33.771 1.00 74.69 242 SER G C 1
ATOM 15251 O O . SER G 1 242 ? -14.113 -10.287 33.645 1.00 80.01 242 SER G O 1
ATOM 15254 N N . PHE G 1 243 ? -15.732 -11.170 34.938 1.00 77.94 243 PHE G N 1
ATOM 15255 C CA . PHE G 1 243 ? -15.019 -10.924 36.194 1.00 80.38 243 PHE G CA 1
ATOM 15256 C C . PHE G 1 243 ? -14.115 -12.075 36.638 1.00 79.67 243 PHE G C 1
ATOM 15257 O O . PHE G 1 243 ? -14.460 -13.249 36.465 1.00 77.95 243 PHE G O 1
ATOM 15265 N N . SER G 1 244 ? -12.962 -11.718 37.214 1.00 78.86 244 SER G N 1
ATOM 15266 C CA . SER G 1 244 ? -12.009 -12.688 37.778 1.00 79.79 244 SER G CA 1
ATOM 15267 C C . SER G 1 244 ? -12.154 -12.853 39.287 1.00 81.56 244 SER G C 1
ATOM 15268 O O . SER G 1 244 ? -12.513 -11.909 39.999 1.00 76.65 244 SER G O 1
ATOM 15271 N N . SER G 1 245 ? -11.854 -14.061 39.762 1.00 86.44 245 SER G N 1
ATOM 15272 C CA . SER G 1 245 ? -11.848 -14.361 41.187 1.00 91.01 245 SER G CA 1
ATOM 15273 C C . SER G 1 245 ? -10.902 -13.385 41.882 1.00 93.65 245 SER G C 1
ATOM 15274 O O . SER G 1 245 ? -11.292 -12.694 42.829 1.00 91.89 245 SER G O 1
ATOM 15277 N N . GLU G 1 246 ? -9.672 -13.320 41.371 1.00 98.10 246 GLU G N 1
ATOM 15278 C CA . GLU G 1 246 ? -8.589 -12.543 41.980 1.00 100.94 246 GLU G CA 1
ATOM 15279 C C . GLU G 1 246 ? -8.605 -11.038 41.703 1.00 101.97 246 GLU G C 1
ATOM 15280 O O . GLU G 1 246 ? -8.017 -10.268 42.468 1.00 105.31 246 GLU G O 1
ATOM 15286 N N . ILE G 1 247 ? -9.262 -10.615 40.624 1.00 101.37 247 ILE G N 1
ATOM 15287 C CA . ILE G 1 247 ? -9.314 -9.187 40.283 1.00 97.59 247 ILE G CA 1
ATOM 15288 C C . ILE G 1 247 ? -10.500 -8.467 40.949 1.00 98.77 247 ILE G C 1
ATOM 15289 O O . ILE G 1 247 ? -10.412 -7.275 41.258 1.00 102.43 247 ILE G O 1
ATOM 15294 N N . VAL G 1 248 ? -11.587 -9.197 41.194 1.00 97.66 248 VAL G N 1
ATOM 15295 C CA . VAL G 1 248 ? -12.820 -8.607 41.737 1.00 97.21 248 VAL G CA 1
ATOM 15296 C C . VAL G 1 248 ? -12.956 -8.768 43.258 1.00 96.50 248 VAL G C 1
ATOM 15297 O O . VAL G 1 248 ? -12.539 -9.779 43.831 1.00 96.08 248 VAL G O 1
ATOM 15301 N N . ASP G 1 249 ? -13.541 -7.744 43.883 1.00 96.18 249 ASP G N 1
ATOM 15302 C CA . ASP G 1 249 ? -13.874 -7.701 45.313 1.00 96.16 249 ASP G CA 1
ATOM 15303 C C . ASP G 1 249 ? -14.489 -9.007 45.834 1.00 96.77 249 ASP G C 1
ATOM 15304 O O . ASP G 1 249 ? -15.184 -9.715 45.102 1.00 97.64 249 ASP G O 1
ATOM 15309 N N . GLU G 1 250 ? -14.225 -9.312 47.102 1.00 97.50 250 GLU G N 1
ATOM 15310 C CA . GLU G 1 250 ? -14.756 -10.515 47.747 1.00 96.47 250 GLU G CA 1
ATOM 15311 C C . GLU G 1 250 ? -16.284 -10.512 47.912 1.00 94.52 250 GLU G C 1
ATOM 15312 O O . GLU G 1 250 ? -16.905 -11.573 47.894 1.00 93.41 250 GLU G O 1
ATOM 15318 N N . ASN G 1 251 ? -16.877 -9.328 48.075 1.00 93.91 251 ASN G N 1
ATOM 15319 C CA . ASN G 1 251 ? -18.335 -9.182 48.174 1.00 93.80 251 ASN G CA 1
ATOM 15320 C C . ASN G 1 251 ? -19.074 -9.611 46.895 1.00 93.18 251 ASN G C 1
ATOM 15321 O O . ASN G 1 251 ? -20.099 -10.296 46.967 1.00 91.18 251 ASN G O 1
ATOM 15326 N N . LEU G 1 252 ? -18.549 -9.207 45.738 1.00 90.26 252 LEU G N 1
ATOM 15327 C CA . LEU G 1 252 ? -19.170 -9.516 44.447 1.00 87.70 252 LEU G CA 1
ATOM 15328 C C . LEU G 1 252 ? -18.891 -10.951 43.992 1.00 86.64 252 LEU G C 1
ATOM 15329 O O . LEU G 1 252 ? -19.820 -11.691 43.664 1.00 85.73 252 LEU G O 1
ATOM 15334 N N . SER G 1 253 ? -17.611 -11.331 43.986 1.00 84.25 253 SER G N 1
ATOM 15335 C CA . SER G 1 253 ? -17.160 -12.685 43.633 1.00 80.09 253 SER G CA 1
ATOM 15336 C C . SER G 1 253 ? -17.883 -13.780 44.423 1.00 78.71 253 SER G C 1
ATOM 15337 O O . SER G 1 253 ? -17.862 -14.957 44.043 1.00 77.04 253 SER G O 1
ATOM 15340 N N . LYS G 1 254 ? -18.523 -13.374 45.516 1.00 77.48 254 LYS G N 1
ATOM 15341 C CA . LYS G 1 254 ? -19.284 -14.274 46.370 1.00 76.82 254 LYS G CA 1
ATOM 15342 C C . LYS G 1 254 ? -20.782 -14.133 46.109 1.00 73.95 254 LYS G C 1
ATOM 15343 O O . LYS G 1 254 ? -21.504 -15.133 46.106 1.00 75.34 254 LYS G O 1
ATOM 15349 N N . LYS G 1 255 ? -21.192 -12.897 45.881 1.00 71.67 255 LYS G N 1
ATOM 15350 C CA . LYS G 1 255 ? -22.565 -12.562 45.552 1.00 72.37 255 LYS G CA 1
ATOM 15351 C C . LYS G 1 255 ? -22.903 -13.207 44.239 1.00 68.99 255 LYS G C 1
ATOM 15352 O O . LYS G 1 255 ? -24.015 -13.615 43.997 1.00 62.99 255 LYS G O 1
ATOM 15358 N N . THR G 1 256 ? -21.910 -13.212 43.372 1.00 67.89 256 THR G N 1
ATOM 15359 C CA . THR G 1 256 ? -22.038 -13.700 42.021 1.00 66.87 256 THR G CA 1
ATOM 15360 C C . THR G 1 256 ? -21.449 -15.075 41.768 1.00 64.99 256 THR G C 1
ATOM 15361 O O . THR G 1 256 ? -21.414 -15.529 40.647 1.00 62.93 256 THR G O 1
ATOM 15365 N N . ALA G 1 257 ? -21.019 -15.750 42.810 1.00 61.91 257 ALA G N 1
ATOM 15366 C CA . ALA G 1 257 ? -20.517 -17.102 42.657 1.00 62.32 257 ALA G CA 1
ATOM 15367 C C . ALA G 1 257 ? -19.367 -17.374 41.708 1.00 59.86 257 ALA G C 1
ATOM 15368 O O . ALA G 1 257 ? -19.475 -18.187 40.825 1.00 54.99 257 ALA G O 1
ATOM 15370 N N . ILE G 1 258 ? -18.258 -16.688 41.885 1.00 60.57 258 ILE G N 1
ATOM 15371 C CA . ILE G 1 258 ? -17.101 -17.032 41.097 1.00 60.57 258 ILE G CA 1
ATOM 15372 C C . ILE G 1 258 ? -16.216 -18.020 41.803 1.00 60.44 258 ILE G C 1
ATOM 15373 O O . ILE G 1 258 ? -15.514 -17.661 42.698 1.00 61.82 258 ILE G O 1
ATOM 15378 N N . TRP G 1 259 ? -16.259 -19.275 41.398 1.00 62.95 259 TRP G N 1
ATOM 15379 C CA . TRP G 1 259 ? -15.440 -20.285 42.012 1.00 66.18 259 TRP G CA 1
ATOM 15380 C C . TRP G 1 259 ? -14.460 -20.791 41.027 1.00 68.10 259 TRP G C 1
ATOM 15381 O O . TRP G 1 259 ? -13.577 -21.596 41.343 1.00 66.57 259 TRP G O 1
ATOM 15392 N N . ARG G 1 260 ? -14.619 -20.320 39.807 1.00 69.76 260 ARG G N 1
ATOM 15393 C CA . ARG G 1 260 ? -13.881 -20.816 38.659 1.00 69.84 260 ARG G CA 1
ATOM 15394 C C . ARG G 1 260 ? -13.300 -19.593 37.967 1.00 71.07 260 ARG G C 1
ATOM 15395 O O . ARG G 1 260 ? -13.957 -18.549 37.904 1.00 74.31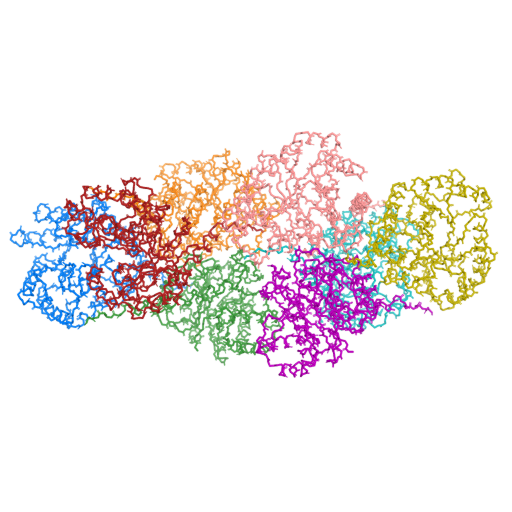 260 ARG G O 1
ATOM 15403 N N . ASN G 1 261 ? -12.085 -19.703 37.443 1.00 70.75 261 ASN G N 1
ATOM 15404 C CA . ASN G 1 261 ? -11.526 -18.611 36.643 1.00 70.09 261 ASN G CA 1
ATOM 15405 C C . ASN G 1 261 ? -11.244 -19.017 35.196 1.00 70.96 261 ASN G C 1
ATOM 15406 O O . ASN G 1 261 ? -10.572 -20.021 34.932 1.00 70.48 261 ASN G O 1
ATOM 15411 N N . LEU G 1 262 ? -11.779 -18.220 34.273 1.00 70.36 262 LEU G N 1
ATOM 15412 C CA . LEU G 1 262 ? -11.864 -18.583 32.859 1.00 70.70 262 LEU G CA 1
ATOM 15413 C C . LEU G 1 262 ? -10.727 -18.003 32.012 1.00 71.46 262 LEU G C 1
ATOM 15414 O O . LEU G 1 262 ? -10.594 -18.327 30.825 1.00 66.28 262 LEU G O 1
ATOM 15419 N N . TRP G 1 263 ? -9.916 -17.148 32.636 1.00 73.83 263 TRP G N 1
ATOM 15420 C CA . TRP G 1 263 ? -8.803 -16.469 31.972 1.00 73.88 263 TRP G CA 1
ATOM 15421 C C . TRP G 1 263 ? -7.781 -15.983 32.958 1.00 76.16 263 TRP G C 1
ATOM 15422 O O . TRP G 1 263 ? -8.120 -15.646 34.098 1.00 73.43 263 TRP G O 1
ATOM 15433 N N . THR G 1 264 ? -6.521 -15.929 32.520 1.00 78.42 264 THR G N 1
ATOM 15434 C CA . THR G 1 264 ? -5.416 -15.448 33.364 1.00 76.24 264 THR G CA 1
ATOM 15435 C C . THR G 1 264 ? -5.012 -13.993 33.086 1.00 77.44 264 THR G C 1
ATOM 15436 O O . THR G 1 264 ? -4.504 -13.317 33.986 1.00 76.78 264 THR G O 1
ATOM 15440 N N . ASP G 1 265 ? -5.236 -13.515 31.858 1.00 75.94 265 ASP G N 1
ATOM 15441 C CA . ASP G 1 265 ? -4.961 -12.109 31.521 1.00 75.13 265 ASP G CA 1
ATOM 15442 C C . ASP G 1 265 ? -6.109 -11.403 30.796 1.00 73.47 265 ASP G C 1
ATOM 15443 O O . ASP G 1 265 ? -6.558 -11.840 29.737 1.00 72.10 265 ASP G O 1
ATOM 15448 N N . ASN G 1 266 ? -6.558 -10.300 31.390 1.00 71.47 266 ASN G N 1
ATOM 15449 C CA . ASN G 1 266 ? -7.669 -9.491 30.888 1.00 70.89 266 ASN G CA 1
ATOM 15450 C C . ASN G 1 266 ? -7.365 -8.661 29.638 1.00 68.84 266 ASN G C 1
ATOM 15451 O O . ASN G 1 266 ? -8.229 -7.935 29.146 1.00 66.51 266 ASN G O 1
ATOM 15456 N N . MET G 1 267 ? -6.140 -8.755 29.134 1.00 69.90 267 MET G N 1
ATOM 15457 C CA . MET G 1 267 ? -5.783 -8.067 27.898 1.00 68.89 267 MET G CA 1
ATOM 15458 C C . MET G 1 267 ? -6.272 -8.809 26.671 1.00 65.09 267 MET G C 1
ATOM 15459 O O . MET G 1 267 ? -6.941 -8.224 25.822 1.00 61.84 267 MET G O 1
ATOM 15464 N N . ALA G 1 268 ? -5.927 -10.094 26.588 1.00 63.95 268 ALA G N 1
ATOM 15465 C CA . ALA G 1 268 ? -6.342 -10.941 25.475 1.00 63.57 268 ALA G CA 1
ATOM 15466 C C . ALA G 1 268 ? -7.854 -11.133 25.492 1.00 63.31 268 ALA G C 1
ATOM 15467 O O . ALA G 1 268 ? -8.475 -11.198 24.437 1.00 62.24 268 ALA G O 1
ATOM 15469 N N . LEU G 1 269 ? -8.430 -11.201 26.694 1.00 63.93 269 LEU G N 1
ATOM 15470 C CA . LEU G 1 269 ? -9.882 -11.269 26.882 1.00 64.35 269 LEU G CA 1
ATOM 15471 C C . LEU G 1 269 ? -10.587 -10.021 26.336 1.00 64.96 269 LEU G C 1
ATOM 15472 O O . LEU G 1 269 ? -11.493 -10.131 25.505 1.00 66.79 269 LEU G O 1
ATOM 15477 N N . ALA G 1 270 ? -10.159 -8.849 26.804 1.00 64.26 270 ALA G N 1
ATOM 15478 C CA . ALA G 1 270 ? -10.754 -7.570 26.405 1.00 65.33 270 ALA G CA 1
ATOM 15479 C C . ALA G 1 270 ? -10.571 -7.273 24.922 1.00 63.76 270 ALA G C 1
ATOM 15480 O O . ALA G 1 270 ? -11.435 -6.653 24.304 1.00 61.71 270 ALA G O 1
ATOM 15482 N N . LYS G 1 271 ? -9.441 -7.711 24.366 1.00 64.98 271 LYS G N 1
ATOM 15483 C CA . LYS G 1 271 ? -9.149 -7.547 22.942 1.00 66.64 271 LYS G CA 1
ATOM 15484 C C . LYS G 1 271 ? -10.067 -8.436 22.107 1.00 63.04 271 LYS G C 1
ATOM 15485 O O . LYS G 1 271 ? -10.646 -7.983 21.117 1.00 59.95 271 LYS G O 1
ATOM 15491 N N . HIS G 1 272 ? -10.196 -9.694 22.534 1.00 60.87 272 HIS G N 1
ATOM 15492 C CA . HIS G 1 272 ? -11.100 -10.669 21.923 1.00 58.18 272 HIS G CA 1
ATOM 15493 C C . HIS G 1 272 ? -12.523 -10.197 21.979 1.00 57.79 272 HIS G C 1
ATOM 15494 O O . HIS G 1 272 ? -13.255 -10.331 20.998 1.00 57.69 272 HIS G O 1
ATOM 15501 N N . ALA G 1 273 ? -12.919 -9.638 23.124 1.00 55.30 273 ALA G N 1
ATOM 15502 C CA . ALA G 1 273 ? -14.290 -9.173 23.349 1.00 54.14 273 ALA G CA 1
ATOM 15503 C C . ALA G 1 273 ? -14.682 -8.004 22.459 1.00 54.53 273 ALA G C 1
ATOM 15504 O O . ALA G 1 273 ? -15.817 -7.924 21.990 1.00 55.60 273 ALA G O 1
ATOM 15506 N N . ARG G 1 274 ? -13.738 -7.096 22.237 1.00 55.53 274 ARG G N 1
ATOM 15507 C CA . ARG G 1 274 ? -13.997 -5.896 21.467 1.00 52.62 274 ARG G CA 1
ATOM 15508 C C . ARG G 1 274 ? -14.059 -6.238 19.997 1.00 51.49 274 ARG G C 1
ATOM 15509 O O . ARG G 1 274 ? -14.886 -5.692 19.265 1.00 50.68 274 ARG G O 1
ATOM 15517 N N . ALA G 1 275 ? -13.171 -7.141 19.582 1.00 51.37 275 ALA G N 1
ATOM 15518 C CA . ALA G 1 275 ? -13.127 -7.649 18.212 1.00 51.37 275 ALA G CA 1
ATOM 15519 C C . ALA G 1 275 ? -14.359 -8.503 17.884 1.00 53.42 275 ALA G C 1
ATOM 15520 O O . ALA G 1 275 ? -14.830 -8.505 16.745 1.00 56.33 275 ALA G O 1
ATOM 15522 N N . PHE G 1 276 ? -14.878 -9.201 18.897 1.00 52.94 276 PHE G N 1
ATOM 15523 C CA . PHE G 1 276 ? -16.056 -10.069 18.781 1.00 53.40 276 PHE G CA 1
ATOM 15524 C C . PHE G 1 276 ? -17.349 -9.268 18.630 1.00 54.80 276 PHE G C 1
ATOM 15525 O O . PHE G 1 276 ? -18.129 -9.514 17.701 1.00 55.96 276 PHE G O 1
ATOM 15533 N N . ILE G 1 277 ? -17.573 -8.335 19.562 1.00 53.20 277 ILE G N 1
ATOM 15534 C CA . ILE G 1 277 ? -18.696 -7.386 19.515 1.00 50.74 277 ILE G CA 1
ATOM 15535 C C . ILE G 1 277 ? -18.625 -6.518 18.249 1.00 51.22 277 ILE G C 1
ATOM 15536 O O . ILE G 1 277 ? -19.612 -6.376 17.515 1.00 49.38 277 ILE G O 1
ATOM 15541 N N . GLY G 1 278 ? -17.444 -5.957 18.002 1.00 50.53 278 GLY G N 1
ATOM 15542 C CA . GLY G 1 278 ? -17.220 -5.082 16.864 1.00 52.68 278 GLY G CA 1
ATOM 15543 C C . GLY G 1 278 ? -17.589 -5.751 15.559 1.00 53.17 278 GLY G C 1
ATOM 15544 O O . GLY G 1 278 ? -18.283 -5.160 14.728 1.00 53.23 278 GLY G O 1
ATOM 15545 N N . LEU G 1 279 ? -17.129 -6.991 15.393 1.00 52.13 279 LEU G N 1
ATOM 15546 C CA . LEU G 1 279 ? -17.400 -7.768 14.185 1.00 52.15 279 LEU G CA 1
ATOM 15547 C C . LEU G 1 279 ? -18.859 -8.242 14.154 1.00 52.63 279 LEU G C 1
ATOM 15548 O O . LEU G 1 279 ? -19.480 -8.298 13.092 1.00 51.93 279 LEU G O 1
ATOM 15553 N N . GLY G 1 280 ? -19.395 -8.563 15.329 1.00 51.95 280 GLY G N 1
ATOM 15554 C CA . GLY G 1 280 ? -20.767 -9.021 15.462 1.00 52.38 280 GLY G CA 1
ATOM 15555 C C . GLY G 1 280 ? -21.774 -7.980 15.016 1.00 55.10 280 GLY G C 1
ATOM 15556 O O . GLY G 1 280 ? -22.726 -8.305 14.295 1.00 58.65 280 GLY G O 1
ATOM 15557 N N . LEU G 1 281 ? -21.560 -6.733 15.442 1.00 54.09 281 LEU G N 1
ATOM 15558 C CA . LEU G 1 281 ? -22.419 -5.604 15.054 1.00 51.94 281 LEU G CA 1
ATOM 15559 C C . LEU G 1 281 ? -22.249 -5.205 13.591 1.00 51.72 281 LEU G C 1
ATOM 15560 O O . LEU G 1 281 ? -23.228 -4.836 12.940 1.00 54.02 281 LEU G O 1
ATOM 15565 N N . GLU G 1 282 ? -21.016 -5.268 13.084 1.00 50.97 282 GLU G N 1
ATOM 15566 C CA . GLU G 1 282 ? -20.754 -5.040 11.664 1.00 55.23 282 GLU G CA 1
ATOM 15567 C C . GLU G 1 282 ? -21.496 -6.083 10.823 1.00 56.15 282 GLU G C 1
ATOM 15568 O O . GLU G 1 282 ? -22.267 -5.722 9.927 1.00 57.09 282 GLU G O 1
ATOM 15574 N N . THR G 1 283 ? -21.270 -7.363 11.134 1.00 55.62 283 THR G N 1
ATOM 15575 C CA . THR G 1 283 ? -21.956 -8.487 10.480 1.00 54.13 283 THR G CA 1
ATOM 15576 C C . THR G 1 283 ? -23.480 -8.335 10.529 1.00 54.64 283 THR G C 1
ATOM 15577 O O . THR G 1 283 ? -24.155 -8.519 9.508 1.00 53.00 283 THR G O 1
ATOM 15581 N N . ALA G 1 284 ? -23.999 -7.978 11.705 1.00 53.17 284 ALA G N 1
ATOM 15582 C CA . ALA G 1 284 ? -25.432 -7.774 11.907 1.00 54.26 284 ALA G CA 1
ATOM 15583 C C . ALA G 1 284 ? -26.014 -6.692 10.997 1.00 56.59 284 ALA G C 1
ATOM 15584 O O . ALA G 1 284 ? -27.102 -6.865 10.436 1.00 56.69 284 ALA G O 1
ATOM 15586 N N . ARG G 1 285 ? -25.289 -5.582 10.852 1.00 59.53 285 ARG G N 1
ATOM 15587 C CA . ARG G 1 285 ? -25.738 -4.478 10.007 1.00 58.54 285 ARG G CA 1
ATOM 15588 C C . ARG G 1 285 ? -25.796 -4.898 8.551 1.00 54.81 285 ARG G C 1
ATOM 15589 O O . ARG G 1 285 ? -26.801 -4.660 7.870 1.00 53.91 285 ARG G O 1
ATOM 15597 N N . ARG G 1 286 ? -24.722 -5.528 8.085 1.00 49.68 286 ARG G N 1
ATOM 15598 C CA . ARG G 1 286 ? -24.661 -6.032 6.719 1.00 50.73 286 ARG G CA 1
ATOM 15599 C C . ARG G 1 286 ? -25.841 -6.964 6.433 1.00 52.20 286 ARG G C 1
ATOM 15600 O O . ARG G 1 286 ? -26.465 -6.893 5.372 1.00 52.96 286 ARG G O 1
ATOM 15608 N N . LYS G 1 287 ? -26.149 -7.803 7.418 1.00 54.06 287 LYS G N 1
ATOM 15609 C CA . LYS G 1 287 ? -27.259 -8.744 7.378 1.00 50.90 287 LYS G CA 1
ATOM 15610 C C . LYS G 1 287 ? -28.596 -8.034 7.202 1.00 48.47 287 LYS G C 1
ATOM 15611 O O . LYS G 1 287 ? -29.353 -8.358 6.290 1.00 47.90 287 LYS G O 1
ATOM 15617 N N . ALA G 1 288 ? -28.876 -7.069 8.072 1.00 46.33 288 ALA G N 1
ATOM 15618 C CA . ALA G 1 288 ? -30.140 -6.330 8.030 1.00 48.33 288 ALA G CA 1
ATOM 15619 C C . ALA G 1 288 ? -30.366 -5.618 6.681 1.00 50.79 288 ALA G C 1
ATOM 15620 O O . ALA G 1 288 ? -31.505 -5.502 6.201 1.00 50.87 288 ALA G O 1
ATOM 15622 N N . GLU G 1 289 ? -29.269 -5.161 6.081 1.00 52.03 289 GLU G N 1
ATOM 15623 C CA . GLU G 1 289 ? -29.284 -4.513 4.779 1.00 52.50 289 GLU G CA 1
ATOM 15624 C C . GLU G 1 289 ? -29.606 -5.482 3.660 1.00 51.17 289 GLU G C 1
ATOM 15625 O O . GLU G 1 289 ? -30.430 -5.186 2.796 1.00 53.75 289 GLU G O 1
ATOM 15631 N N . LEU G 1 290 ? -28.938 -6.632 3.676 1.00 48.55 290 LEU G N 1
ATOM 15632 C CA . LEU G 1 290 ? -29.136 -7.663 2.672 1.00 45.65 290 LEU G CA 1
ATOM 15633 C C . LEU G 1 290 ? -30.582 -8.147 2.598 1.00 45.97 290 LEU G C 1
ATOM 15634 O O . LEU G 1 290 ? -31.058 -8.506 1.521 1.00 48.83 290 LEU G O 1
ATOM 15639 N N . VAL G 1 291 ? -31.269 -8.160 3.740 1.00 45.21 291 VAL G N 1
ATOM 15640 C CA . VAL G 1 291 ? -32.678 -8.548 3.810 1.00 44.09 291 VAL G CA 1
ATOM 15641 C C . VAL G 1 291 ? -33.497 -7.603 2.940 1.00 44.77 291 VAL G C 1
ATOM 15642 O O . VAL G 1 291 ? -34.236 -8.050 2.056 1.00 46.72 291 VAL G O 1
ATOM 15646 N N . SER G 1 292 ? -33.335 -6.301 3.184 1.00 43.69 292 SER G N 1
ATOM 15647 C CA . SER G 1 292 ? -34.157 -5.263 2.558 1.00 42.38 292 SER G CA 1
ATOM 15648 C C . SER G 1 292 ? -33.760 -4.980 1.113 1.00 41.58 292 SER G C 1
ATOM 15649 O O . SER G 1 292 ? -34.548 -4.406 0.369 1.00 41.66 292 SER G O 1
ATOM 15652 N N . ALA G 1 293 ? -32.543 -5.367 0.729 1.00 40.55 293 ALA G N 1
ATOM 15653 C CA . ALA G 1 293 ? -31.999 -5.051 -0.594 1.00 41.63 293 ALA G CA 1
ATOM 15654 C C . ALA G 1 293 ? -32.857 -5.649 -1.703 1.00 42.86 293 ALA G C 1
ATOM 15655 O O . ALA G 1 293 ? -33.045 -6.862 -1.772 1.00 45.04 293 ALA G O 1
ATOM 15657 N N . ARG G 1 294 ? -33.435 -4.820 -2.549 1.00 44.65 294 ARG G N 1
ATOM 15658 C CA . ARG G 1 294 ? -34.385 -5.264 -3.559 1.00 46.27 294 ARG G CA 1
ATOM 15659 C C . ARG G 1 294 ? -33.829 -6.125 -4.656 1.00 46.52 294 ARG G C 1
ATOM 15660 O O . ARG G 1 294 ? -34.539 -6.913 -5.213 1.00 46.83 294 ARG G O 1
ATOM 15668 N N . HIS G 1 295 ? -32.584 -5.908 -5.032 1.00 47.04 295 HIS G N 1
ATOM 15669 C CA . HIS G 1 295 ? -31.932 -6.754 -5.988 1.00 46.90 295 HIS G CA 1
ATOM 15670 C C . HIS G 1 295 ? -32.723 -6.911 -7.218 1.00 48.88 295 HIS G C 1
ATOM 15671 O O . HIS G 1 295 ? -32.916 -8.008 -7.704 1.00 48.32 295 HIS G O 1
ATOM 15678 N N . LYS G 1 296 ? -33.222 -5.812 -7.723 1.00 51.46 296 LYS G N 1
ATOM 15679 C CA . LYS G 1 296 ? -33.816 -5.733 -9.027 1.00 49.91 296 LYS G CA 1
ATOM 15680 C C . LYS G 1 296 ? -32.798 -5.744 -10.164 1.00 49.90 296 LYS G C 1
ATOM 15681 O O . LYS G 1 296 ? -31.767 -5.117 -10.075 1.00 47.73 296 LYS G O 1
ATOM 15687 N N . PRO G 1 297 ? -33.100 -6.432 -11.247 1.00 50.09 297 PRO G N 1
ATOM 15688 C CA . PRO G 1 297 ? -32.153 -6.510 -12.364 1.00 52.52 297 PRO G CA 1
ATOM 15689 C C . PRO G 1 297 ? -32.012 -5.174 -13.101 1.00 56.12 297 PRO G C 1
ATOM 15690 O O . PRO G 1 297 ? -30.913 -4.830 -13.545 1.00 55.94 297 PRO G O 1
ATOM 15695 N N . MET H 1 1 ? 1.311 -24.075 10.096 1.00 115.43 1 MET H N 1
ATOM 15696 C CA . MET H 1 1 ? 1.827 -24.458 8.793 1.00 121.43 1 MET H CA 1
ATOM 15697 C C . MET H 1 1 ? 0.726 -24.700 7.775 1.00 122.41 1 MET H C 1
ATOM 15698 O O . MET H 1 1 ? 1.009 -24.938 6.611 1.00 123.95 1 MET H O 1
ATOM 15703 N N . ALA H 1 2 ? -0.530 -24.613 8.204 1.00 120.64 2 ALA H N 1
ATOM 15704 C CA . ALA H 1 2 ? -1.660 -24.794 7.294 1.00 118.61 2 ALA H CA 1
ATOM 15705 C C . ALA H 1 2 ? -2.453 -23.508 7.128 1.00 114.85 2 ALA H C 1
ATOM 15706 O O . ALA H 1 2 ? -2.826 -22.870 8.098 1.00 115.68 2 ALA H O 1
ATOM 15708 N N . ARG H 1 3 ? -2.720 -23.137 5.889 1.00 104.82 3 ARG H N 1
ATOM 15709 C CA . ARG H 1 3 ? -3.078 -21.774 5.585 1.00 96.68 3 ARG H CA 1
ATOM 15710 C C . ARG H 1 3 ? -4.559 -21.450 5.425 1.00 91.46 3 ARG H C 1
ATOM 15711 O O . ARG H 1 3 ? -5.306 -22.280 4.973 1.00 93.52 3 ARG H O 1
ATOM 15719 N N . ILE H 1 4 ? -4.954 -20.241 5.832 1.00 82.48 4 ILE H N 1
ATOM 15720 C CA . ILE H 1 4 ? -6.266 -19.625 5.623 1.00 75.14 4 ILE H CA 1
ATOM 15721 C C . ILE H 1 4 ? -6.227 -18.877 4.289 1.00 69.95 4 ILE H C 1
ATOM 15722 O O . ILE H 1 4 ? -5.642 -17.801 4.188 1.00 66.17 4 ILE H O 1
ATOM 15727 N N . GLY H 1 5 ? -6.840 -19.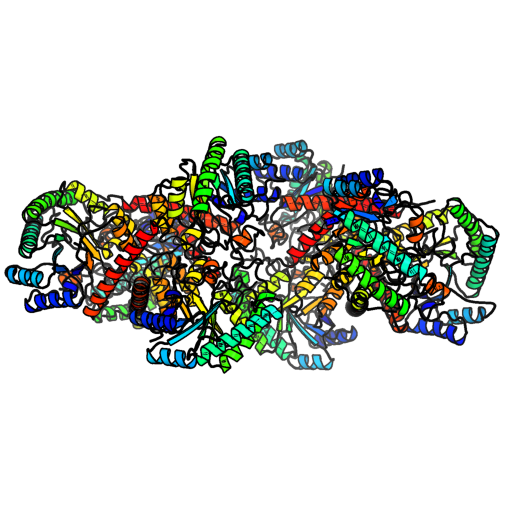466 3.266 1.00 68.86 5 GLY H N 1
ATOM 15728 C CA . GLY H 1 5 ? -6.743 -18.947 1.903 1.00 67.35 5 GLY H CA 1
ATOM 15729 C C . GLY H 1 5 ? -7.954 -18.196 1.374 1.00 68.39 5 GLY H C 1
ATOM 15730 O O . GLY H 1 5 ? -8.877 -17.858 2.121 1.00 68.46 5 GLY H O 1
ATOM 15731 N N . ILE H 1 6 ? -7.933 -17.945 0.067 1.00 67.04 6 ILE H N 1
ATOM 15732 C CA . ILE H 1 6 ? -8.986 -17.219 -0.648 1.00 64.64 6 ILE H CA 1
ATOM 15733 C C . ILE H 1 6 ? -8.910 -17.597 -2.127 1.00 66.95 6 ILE H C 1
ATOM 15734 O O . ILE H 1 6 ? -7.823 -17.905 -2.639 1.00 67.73 6 ILE H O 1
ATOM 15739 N N . HIS H 1 7 ? -10.013 -17.433 -2.826 1.00 66.53 7 HIS H N 1
ATOM 15740 C CA . HIS H 1 7 ? -10.016 -17.744 -4.219 1.00 69.71 7 HIS H CA 1
ATOM 15741 C C . HIS H 1 7 ? -9.871 -16.572 -5.100 1.00 72.13 7 HIS H C 1
ATOM 15742 O O . HIS H 1 7 ? -10.487 -15.539 -4.893 1.00 74.75 7 HIS H O 1
ATOM 15749 N N . SER H 1 8 ? -9.091 -16.747 -6.146 1.00 73.84 8 SER H N 1
ATOM 15750 C CA . SER H 1 8 ? -8.615 -15.675 -6.974 1.00 71.58 8 SER H CA 1
ATOM 15751 C C . SER H 1 8 ? -9.800 -14.967 -7.537 1.00 69.74 8 SER H C 1
ATOM 15752 O O . SER H 1 8 ? -9.817 -13.763 -7.659 1.00 67.47 8 SER H O 1
ATOM 15755 N N . PHE H 1 9 ? -10.814 -15.740 -7.838 1.00 68.10 9 PHE H N 1
ATOM 15756 C CA . PHE H 1 9 ? -11.948 -15.265 -8.556 1.00 67.93 9 PHE H CA 1
ATOM 15757 C C . PHE H 1 9 ? -12.650 -14.217 -7.793 1.00 64.36 9 PHE H C 1
ATOM 15758 O O . PHE H 1 9 ? -13.475 -13.521 -8.315 1.00 66.61 9 PHE H O 1
ATOM 15766 N N . VAL H 1 10 ? -12.382 -14.134 -6.522 1.00 62.08 10 VAL H N 1
ATOM 15767 C CA . VAL H 1 10 ? -12.876 -12.995 -5.824 1.00 63.10 10 VAL H CA 1
ATOM 15768 C C . VAL H 1 10 ? -12.226 -11.765 -6.438 1.00 63.77 10 VAL H C 1
ATOM 15769 O O . VAL H 1 10 ? -12.865 -10.780 -6.649 1.00 64.99 10 VAL H O 1
ATOM 15773 N N . TRP H 1 11 ? -10.929 -11.839 -6.692 1.00 66.22 11 TRP H N 1
ATOM 15774 C CA . TRP H 1 11 ? -10.135 -10.788 -7.325 1.00 64.45 11 TRP H CA 1
ATOM 15775 C C . TRP H 1 11 ? -10.189 -10.403 -8.800 1.00 64.81 11 TRP H C 1
ATOM 15776 O O . TRP H 1 11 ? -10.340 -9.240 -9.136 1.00 65.81 11 TRP H O 1
ATOM 15787 N N . SER H 1 12 ? -10.094 -11.381 -9.682 1.00 68.97 12 SER H N 1
ATOM 15788 C CA . SER H 1 12 ? -9.974 -11.227 -11.135 1.00 74.67 12 SER H CA 1
ATOM 15789 C C . SER H 1 12 ? -10.203 -12.556 -11.869 1.00 78.76 12 SER H C 1
ATOM 15790 O O . SER H 1 12 ? -9.702 -13.606 -11.446 1.00 80.54 12 SER H O 1
ATOM 15793 N N . ALA H 1 13 ? -10.951 -12.499 -12.970 1.00 78.91 13 ALA H N 1
ATOM 15794 C CA . ALA H 1 13 ? -11.215 -13.684 -13.793 1.00 80.46 13 ALA H CA 1
ATOM 15795 C C . ALA H 1 13 ? -10.114 -13.926 -14.820 1.00 82.76 13 ALA H C 1
ATOM 15796 O O . ALA H 1 13 ? -10.053 -14.993 -15.432 1.00 82.64 13 ALA H O 1
ATOM 15798 N N . SER H 1 14 ? -9.248 -12.931 -15.000 1.00 90.79 14 SER H N 1
ATOM 15799 C CA . SER H 1 14 ? -8.222 -12.964 -16.044 1.00 98.78 14 SER H CA 1
ATOM 15800 C C . SER H 1 14 ? -6.816 -13.246 -15.506 1.00 101.56 14 SER H C 1
ATOM 15801 O O . SER H 1 14 ? -6.543 -13.072 -14.314 1.00 100.94 14 SER H O 1
ATOM 15804 N N . SER H 1 15 ? -5.930 -13.667 -16.407 1.00 103.29 15 SER H N 1
ATOM 15805 C CA . SER H 1 15 ? -4.623 -14.188 -16.028 1.00 103.55 15 SER H CA 1
ATOM 15806 C C . SER H 1 15 ? -3.457 -13.465 -16.716 1.00 103.59 15 SER H C 1
ATOM 15807 O O . SER H 1 15 ? -2.474 -14.095 -17.121 1.00 103.62 15 SER H O 1
ATOM 15810 N N . ALA H 1 16 ? -3.574 -12.144 -16.842 1.00 101.90 16 ALA H N 1
ATOM 15811 C CA . ALA H 1 16 ? -2.495 -11.312 -17.376 1.00 100.55 16 ALA H CA 1
ATOM 15812 C C . ALA H 1 16 ? -1.454 -11.061 -16.290 1.00 99.50 16 ALA H C 1
ATOM 15813 O O . ALA H 1 16 ? -1.784 -11.101 -15.105 1.00 101.50 16 ALA H O 1
ATOM 15815 N N . GLN H 1 17 ? -0.209 -10.800 -16.691 1.00 100.96 17 GLN H N 1
ATOM 15816 C CA . GLN H 1 17 ? 0.884 -10.543 -15.737 1.00 104.04 17 GLN H CA 1
ATOM 15817 C C . GLN H 1 17 ? 0.638 -9.332 -14.831 1.00 104.04 17 GLN H C 1
ATOM 15818 O O . GLN H 1 17 ? 1.188 -9.249 -13.729 1.00 105.17 17 GLN H O 1
ATOM 15824 N N . SER H 1 18 ? -0.189 -8.402 -15.304 1.00 101.23 18 SER H N 1
ATOM 15825 C CA . SER H 1 18 ? -0.604 -7.247 -14.513 1.00 97.45 18 SER H CA 1
ATOM 15826 C C . SER H 1 18 ? -1.663 -7.636 -13.479 1.00 94.72 18 SER H C 1
ATOM 15827 O O . SER H 1 18 ? -1.572 -7.246 -12.311 1.00 92.98 18 SER H O 1
ATOM 15830 N N . GLU H 1 19 ? -2.657 -8.407 -13.921 1.00 92.78 19 GLU H N 1
ATOM 15831 C CA . GLU H 1 19 ? -3.757 -8.868 -13.067 1.00 90.87 19 GLU H CA 1
ATOM 15832 C C . GLU H 1 19 ? -3.298 -9.849 -11.989 1.00 89.14 19 GLU H C 1
ATOM 15833 O O . GLU H 1 19 ? -3.751 -9.789 -10.842 1.00 85.63 19 GLU H O 1
ATOM 15839 N N . LEU H 1 20 ? -2.388 -10.738 -12.376 1.00 86.90 20 LEU H N 1
ATOM 15840 C CA . LEU H 1 20 ? -1.826 -11.755 -11.496 1.00 85.12 20 LEU H CA 1
ATOM 15841 C C . LEU H 1 20 ? -1.108 -11.142 -10.290 1.00 85.62 20 LEU H C 1
ATOM 15842 O O . LEU H 1 20 ? -1.156 -11.695 -9.192 1.00 86.67 20 LEU H O 1
ATOM 15847 N N . GLU H 1 21 ? -0.447 -10.005 -10.506 1.00 86.28 21 GLU H N 1
ATOM 15848 C CA . GLU H 1 21 ? 0.235 -9.271 -9.437 1.00 87.43 21 GLU H CA 1
ATOM 15849 C C . GLU H 1 21 ? -0.771 -8.479 -8.592 1.00 89.20 21 GLU H C 1
ATOM 15850 O O . GLU H 1 21 ? -0.540 -8.245 -7.403 1.00 86.18 21 GLU H O 1
ATOM 15856 N N . ARG H 1 22 ? -1.877 -8.064 -9.215 1.00 89.91 22 ARG H N 1
ATOM 15857 C CA . ARG H 1 22 ? -2.954 -7.361 -8.513 1.00 91.42 22 ARG H CA 1
ATOM 15858 C C . ARG H 1 22 ? -3.709 -8.337 -7.610 1.00 93.76 22 ARG H C 1
ATOM 15859 O O . ARG H 1 22 ? -4.051 -8.005 -6.472 1.00 91.37 22 ARG H O 1
ATOM 15867 N N . THR H 1 23 ? -3.954 -9.538 -8.133 1.00 93.30 23 THR H N 1
ATOM 15868 C CA . THR H 1 23 ? -4.601 -10.620 -7.390 1.00 90.34 23 THR H CA 1
ATOM 15869 C C . THR H 1 23 ? -3.780 -11.022 -6.161 1.00 87.81 23 THR H C 1
ATOM 15870 O O . THR H 1 23 ? -4.312 -11.092 -5.049 1.00 89.68 23 THR H O 1
ATOM 15874 N N . LEU H 1 24 ? -2.486 -11.262 -6.371 1.00 85.29 24 LEU H N 1
ATOM 15875 C CA . LEU H 1 24 ? -1.591 -11.737 -5.313 1.00 84.16 24 LEU H CA 1
ATOM 15876 C C . LEU H 1 24 ? -1.316 -10.712 -4.204 1.00 85.67 24 LEU H C 1
ATOM 15877 O O . LEU H 1 24 ? -1.298 -11.069 -3.021 1.00 89.04 24 LEU H O 1
ATOM 15882 N N . ALA H 1 25 ? -1.100 -9.451 -4.583 1.00 83.65 25 ALA H N 1
ATOM 15883 C CA . ALA H 1 25 ? -0.823 -8.385 -3.609 1.00 81.20 25 ALA H CA 1
ATOM 15884 C C . ALA H 1 25 ? -1.999 -8.195 -2.655 1.00 76.80 25 ALA H C 1
ATOM 15885 O O . ALA H 1 25 ? -1.817 -8.126 -1.436 1.00 74.42 25 ALA H O 1
ATOM 15887 N N . ASN H 1 26 ? -3.198 -8.130 -3.230 1.00 72.87 26 ASN H N 1
ATOM 15888 C CA . ASN H 1 26 ? -4.440 -7.981 -2.479 1.00 73.60 26 ASN H CA 1
ATOM 15889 C C . ASN H 1 26 ? -4.673 -9.126 -1.481 1.00 74.63 26 ASN H C 1
ATOM 15890 O O . ASN H 1 26 ? -5.101 -8.895 -0.337 1.00 71.70 26 ASN H O 1
ATOM 15895 N N . THR H 1 27 ? -4.372 -10.350 -1.919 1.00 72.10 27 THR H N 1
ATOM 15896 C CA . THR H 1 27 ? -4.361 -11.516 -1.041 1.00 72.66 27 THR H CA 1
ATOM 15897 C C . THR H 1 27 ? -3.535 -11.234 0.230 1.00 78.10 27 THR H C 1
ATOM 15898 O O . THR H 1 27 ? -4.026 -11.443 1.345 1.00 80.45 27 THR H O 1
ATOM 15902 N N . ARG H 1 28 ? -2.310 -10.731 0.057 1.00 78.63 28 ARG H N 1
ATOM 15903 C CA . ARG H 1 28 ? -1.451 -10.347 1.189 1.00 78.95 28 ARG H CA 1
ATOM 15904 C C . ARG H 1 28 ? -2.004 -9.193 2.021 1.00 73.27 28 ARG H C 1
ATOM 15905 O O . ARG H 1 28 ? -1.862 -9.175 3.245 1.00 69.12 28 ARG H O 1
ATOM 15913 N N . ASP H 1 29 ? -2.626 -8.227 1.356 1.00 72.10 29 ASP H N 1
ATOM 15914 C CA . ASP H 1 29 ? -3.187 -7.077 2.053 1.00 72.90 29 ASP H CA 1
ATOM 15915 C C . ASP H 1 29 ? -4.326 -7.492 2.963 1.00 71.25 29 ASP H C 1
ATOM 15916 O O . ASP H 1 29 ? -4.467 -6.950 4.059 1.00 72.19 29 ASP H O 1
ATOM 15921 N N . ALA H 1 30 ? -5.117 -8.465 2.503 1.00 68.64 30 ALA H N 1
ATOM 15922 C CA . ALA H 1 30 ? -6.304 -8.928 3.225 1.00 66.32 30 ALA H CA 1
ATOM 15923 C C . ALA H 1 30 ? -5.980 -9.813 4.428 1.00 63.62 30 ALA H C 1
ATOM 15924 O O . ALA H 1 30 ? -6.710 -9.803 5.421 1.00 62.08 30 ALA H O 1
ATOM 15926 N N . GLY H 1 31 ? -4.891 -10.573 4.329 1.00 61.81 31 GLY H N 1
ATOM 15927 C CA . GLY H 1 31 ? -4.373 -11.356 5.455 1.00 58.00 31 GLY H CA 1
ATOM 15928 C C . GLY H 1 31 ? -4.242 -12.843 5.187 1.00 55.20 31 GLY H C 1
ATOM 15929 O O . GLY H 1 31 ? -3.945 -13.614 6.101 1.00 55.02 31 GLY H O 1
ATOM 15930 N N . PHE H 1 32 ? -4.443 -13.245 3.935 1.00 54.18 32 PHE H N 1
ATOM 15931 C CA . PHE H 1 32 ? -4.455 -14.663 3.568 1.00 56.73 32 PHE H CA 1
ATOM 15932 C C . PHE H 1 32 ? -3.071 -15.213 3.225 1.00 59.99 32 PHE H C 1
ATOM 15933 O O . PHE H 1 32 ? -2.314 -14.587 2.482 1.00 63.33 32 PHE H O 1
ATOM 15941 N N . ASP H 1 33 ? -2.764 -16.394 3.770 1.00 62.37 33 ASP H N 1
ATOM 15942 C CA . ASP H 1 33 ? -1.486 -17.076 3.560 1.00 61.01 33 ASP H CA 1
ATOM 15943 C C . ASP H 1 33 ? -1.481 -17.909 2.279 1.00 61.26 33 ASP H C 1
ATOM 15944 O O . ASP H 1 33 ? -0.469 -18.549 1.953 1.00 58.79 33 ASP H O 1
ATOM 15949 N N . LEU H 1 34 ? -2.601 -17.904 1.556 1.00 58.79 34 LEU H N 1
ATOM 15950 C CA . LEU H 1 34 ? -2.766 -18.792 0.401 1.00 62.08 34 LEU H CA 1
ATOM 15951 C C . LEU H 1 34 ? -3.692 -18.234 -0.688 1.00 61.99 34 LEU H C 1
ATOM 15952 O O . LEU H 1 34 ? -4.597 -17.441 -0.411 1.00 61.13 34 LEU H O 1
ATOM 15957 N N . ILE H 1 35 ? -3.437 -18.655 -1.925 1.00 62.51 35 ILE H N 1
ATOM 15958 C CA . ILE H 1 35 ? -4.249 -18.281 -3.078 1.00 66.16 35 ILE H CA 1
ATOM 15959 C C . ILE H 1 35 ? -4.708 -19.534 -3.828 1.00 67.57 35 ILE H C 1
ATOM 15960 O O . ILE H 1 35 ? -3.972 -20.518 -3.920 1.00 68.26 35 ILE H O 1
ATOM 15965 N N . GLU H 1 36 ? -5.929 -19.491 -4.354 1.00 68.13 36 GLU H N 1
ATOM 15966 C CA . GLU H 1 36 ? -6.489 -20.612 -5.105 1.00 69.07 36 GLU H CA 1
ATOM 15967 C C . GLU H 1 36 ? -6.928 -20.175 -6.504 1.00 68.23 36 GLU H C 1
ATOM 15968 O O . GLU H 1 36 ? -7.910 -19.447 -6.663 1.00 64.92 36 GLU H O 1
ATOM 15974 N N . PHE H 1 37 ? -6.184 -20.616 -7.512 1.00 70.42 37 PHE H N 1
ATOM 15975 C CA . PHE H 1 37 ? -6.500 -20.286 -8.893 1.00 75.27 37 PHE H CA 1
ATOM 15976 C C . PHE H 1 37 ? -7.343 -21.388 -9.503 1.00 76.27 37 PHE H C 1
ATOM 15977 O O . PHE H 1 37 ? -7.213 -22.549 -9.122 1.00 75.57 37 PHE H O 1
ATOM 15985 N N . SER H 1 38 ? -8.206 -21.020 -10.446 1.00 81.40 38 SER H N 1
ATOM 15986 C CA . SER H 1 38 ? -9.000 -22.006 -11.182 1.00 86.98 38 SER H CA 1
ATOM 15987 C C . SER H 1 38 ? -8.752 -21.981 -12.697 1.00 91.13 38 SER H C 1
ATOM 15988 O O . SER H 1 38 ? -9.068 -22.948 -13.398 1.00 89.13 38 SER H O 1
ATOM 15991 N N . TYR H 1 39 ? -8.194 -20.879 -13.198 1.00 96.10 39 TYR H N 1
ATOM 15992 C CA . TYR H 1 39 ? -7.828 -20.790 -14.611 1.00 99.74 39 TYR H CA 1
ATOM 15993 C C . TYR H 1 39 ? -6.410 -20.278 -14.860 1.00 99.55 39 TYR H C 1
ATOM 15994 O O . TYR H 1 39 ? -6.064 -19.153 -14.483 1.00 96.74 39 TYR H O 1
ATOM 16003 N N . LEU H 1 40 ? -5.616 -21.123 -15.517 1.00 100.77 40 LEU H N 1
ATOM 16004 C CA . LEU H 1 40 ? -4.276 -20.786 -15.994 1.00 103.88 40 LEU H CA 1
ATOM 16005 C C . LEU H 1 40 ? -4.035 -21.407 -17.375 1.00 107.04 40 LEU H C 1
ATOM 16006 O O . LEU H 1 40 ? -4.231 -22.612 -17.561 1.00 108.50 40 LEU H O 1
ATOM 16011 N N . ASP H 1 41 ? -3.629 -20.587 -18.344 1.00 109.27 41 ASP H N 1
ATOM 16012 C CA . ASP H 1 41 ? -3.215 -21.105 -19.650 1.00 110.69 41 ASP H CA 1
ATOM 16013 C C . ASP H 1 41 ? -1.689 -21.078 -19.758 1.00 114.47 41 ASP H C 1
ATOM 16014 O O . ASP H 1 41 ? -1.059 -20.074 -19.411 1.00 112.75 41 ASP H O 1
ATOM 16019 N N . PRO H 1 42 ? -1.089 -22.185 -20.233 1.00 116.79 42 PRO H N 1
ATOM 16020 C CA . PRO H 1 42 ? 0.373 -22.310 -20.256 1.00 119.68 42 PRO H CA 1
ATOM 16021 C C . PRO H 1 42 ? 1.056 -21.386 -21.274 1.00 121.38 42 PRO H C 1
ATOM 16022 O O . PRO H 1 42 ? 2.285 -21.262 -21.269 1.00 119.04 42 PRO H O 1
ATOM 16026 N N . ALA H 1 43 ? 0.260 -20.741 -22.125 1.00 121.77 43 ALA H N 1
ATOM 16027 C CA . ALA H 1 43 ? 0.779 -19.871 -23.178 1.00 122.78 43 ALA H CA 1
ATOM 16028 C C . ALA H 1 43 ? 1.069 -18.447 -22.697 1.00 123.92 43 ALA H C 1
ATOM 16029 O O . ALA H 1 43 ? 1.991 -17.797 -23.200 1.00 126.96 43 ALA H O 1
ATOM 16031 N N . ASP H 1 44 ? 0.294 -17.974 -21.721 1.00 120.62 44 ASP H N 1
ATOM 16032 C CA . ASP H 1 44 ? 0.334 -16.568 -21.303 1.00 119.99 44 ASP H CA 1
ATOM 16033 C C . ASP H 1 44 ? 1.128 -16.292 -20.014 1.00 119.95 44 ASP H C 1
ATOM 16034 O O . ASP H 1 44 ? 1.837 -15.285 -19.922 1.00 120.53 44 ASP H O 1
ATOM 16039 N N . VAL H 1 45 ? 1.020 -17.169 -19.030 1.00 119.25 45 VAL H N 1
ATOM 16040 C CA . VAL H 1 45 ? 1.625 -16.970 -17.709 1.00 115.31 45 VAL H CA 1
ATOM 16041 C C . VAL H 1 45 ? 3.062 -17.367 -17.520 1.00 110.26 45 VAL H C 1
ATOM 16042 O O . VAL H 1 45 ? 3.576 -18.197 -18.211 1.00 106.92 45 VAL H O 1
ATOM 16046 N N . ASP H 1 46 ? 3.647 -16.840 -16.461 1.00 110.60 46 ASP H N 1
ATOM 16047 C CA . ASP H 1 46 ? 5.021 -17.094 -16.087 1.00 111.30 46 ASP H CA 1
ATOM 16048 C C . ASP H 1 46 ? 5.070 -18.419 -15.357 1.00 109.86 46 ASP H C 1
ATOM 16049 O O . ASP H 1 46 ? 5.058 -18.450 -14.140 1.00 108.12 46 ASP H O 1
ATOM 16054 N N . ILE H 1 47 ? 5.108 -19.519 -16.098 1.00 106.07 47 ILE H N 1
ATOM 16055 C CA . ILE H 1 47 ? 4.855 -20.827 -15.476 1.00 106.05 47 ILE H CA 1
ATOM 16056 C C . ILE H 1 47 ? 5.803 -21.150 -14.306 1.00 105.27 47 ILE H C 1
ATOM 16057 O O . ILE H 1 47 ? 5.406 -21.800 -13.333 1.00 103.06 47 ILE H O 1
ATOM 16062 N N . GLY H 1 48 ? 7.040 -20.668 -14.402 1.00 102.47 48 GLY H N 1
ATOM 16063 C CA . GLY H 1 48 ? 8.043 -20.881 -13.365 1.00 96.73 48 GLY H CA 1
ATOM 16064 C C . GLY H 1 48 ? 8.189 -19.695 -12.431 1.00 93.38 48 GLY H C 1
ATOM 16065 O O . GLY H 1 48 ? 8.457 -19.870 -11.241 1.00 92.79 48 GLY H O 1
ATOM 16066 N N . ARG H 1 49 ? 8.017 -18.489 -12.975 1.00 92.57 49 ARG H N 1
ATOM 16067 C CA . ARG H 1 49 ? 8.139 -17.251 -12.198 1.00 93.01 49 ARG H CA 1
ATOM 16068 C C . ARG H 1 49 ? 6.904 -16.993 -11.327 1.00 89.87 49 ARG H C 1
ATOM 16069 O O . ARG H 1 49 ? 6.978 -16.269 -10.332 1.00 88.08 49 ARG H O 1
ATOM 16077 N N . LEU H 1 50 ? 5.776 -17.591 -11.699 1.00 88.48 50 LEU H N 1
ATOM 16078 C CA . LEU H 1 50 ? 4.593 -17.564 -10.848 1.00 88.72 50 LEU H CA 1
ATOM 16079 C C . LEU H 1 50 ? 4.857 -18.379 -9.583 1.00 89.34 50 LEU H C 1
ATOM 16080 O O . LEU H 1 50 ? 4.661 -17.884 -8.470 1.00 87.61 50 LEU H O 1
ATOM 16085 N N . ALA H 1 51 ? 5.331 -19.611 -9.775 1.00 90.37 51 ALA H N 1
ATOM 16086 C CA . ALA H 1 51 ? 5.712 -20.523 -8.689 1.00 93.11 51 ALA H CA 1
ATOM 16087 C C . ALA H 1 51 ? 6.658 -19.891 -7.667 1.00 98.41 51 ALA H C 1
ATOM 16088 O O . ALA H 1 51 ? 6.499 -20.087 -6.457 1.00 102.32 51 ALA H O 1
ATOM 16090 N N . LYS H 1 52 ? 7.640 -19.142 -8.168 1.00 100.15 52 LYS H N 1
ATOM 16091 C CA . LYS H 1 52 ? 8.621 -18.462 -7.327 1.00 98.73 52 LYS H CA 1
ATOM 16092 C C . LYS H 1 52 ? 8.045 -17.193 -6.681 1.00 100.05 52 LYS H C 1
ATOM 16093 O O . LYS H 1 52 ? 8.385 -16.881 -5.537 1.00 100.32 52 LYS H O 1
ATOM 16099 N N . ARG H 1 53 ? 7.178 -16.474 -7.403 1.00 98.18 53 ARG H N 1
ATOM 16100 C CA . ARG H 1 53 ? 6.519 -15.272 -6.865 1.00 95.91 53 ARG H CA 1
ATOM 16101 C C . ARG H 1 53 ? 5.525 -15.637 -5.766 1.00 98.36 53 ARG H C 1
ATOM 16102 O O . ARG H 1 53 ? 5.269 -14.836 -4.857 1.00 96.82 53 ARG H O 1
ATOM 16110 N N . ILE H 1 54 ? 4.967 -16.846 -5.870 1.00 96.47 54 ILE H N 1
ATOM 16111 C CA . ILE H 1 54 ? 4.177 -17.451 -4.799 1.00 93.33 54 ILE H CA 1
ATOM 16112 C C . ILE H 1 54 ? 4.999 -17.408 -3.508 1.00 91.67 54 ILE H C 1
ATOM 16113 O O . ILE H 1 54 ? 4.581 -16.804 -2.518 1.00 87.94 54 ILE H O 1
ATOM 16118 N N . ALA H 1 55 ? 6.181 -18.021 -3.544 1.00 91.61 55 ALA H N 1
ATOM 16119 C CA . ALA H 1 55 ? 7.092 -18.029 -2.400 1.00 93.93 55 ALA H CA 1
ATOM 16120 C C . ALA H 1 55 ? 7.634 -16.635 -2.053 1.00 93.93 55 ALA H C 1
ATOM 16121 O O . ALA H 1 55 ? 7.878 -16.341 -0.878 1.00 92.08 55 ALA H O 1
ATOM 16123 N N . ASP H 1 56 ? 7.809 -15.785 -3.069 1.00 95.56 56 ASP H N 1
ATOM 16124 C CA . ASP H 1 56 ? 8.279 -14.399 -2.883 1.00 99.17 56 ASP H CA 1
ATOM 16125 C C . ASP H 1 56 ? 7.428 -13.628 -1.880 1.00 98.81 56 ASP H C 1
ATOM 16126 O O . ASP H 1 56 ? 7.928 -12.748 -1.173 1.00 97.50 56 ASP H O 1
ATOM 16131 N N . LEU H 1 57 ? 6.143 -13.968 -1.823 1.00 99.00 57 LEU H N 1
ATOM 16132 C CA . LEU H 1 57 ? 5.213 -13.321 -0.902 1.00 93.34 57 LEU H CA 1
ATOM 16133 C C . LEU H 1 57 ? 4.799 -14.216 0.278 1.00 89.83 57 LEU H C 1
ATOM 16134 O O . LEU H 1 57 ? 3.809 -13.938 0.961 1.00 87.88 57 LEU H O 1
ATOM 16139 N N . GLY H 1 58 ? 5.590 -15.267 0.520 1.00 87.35 58 GLY H N 1
ATOM 16140 C CA . GLY H 1 58 ? 5.379 -16.200 1.634 1.00 84.00 58 GLY H CA 1
ATOM 16141 C C . GLY H 1 58 ? 3.974 -16.759 1.620 1.00 82.24 58 GLY H C 1
ATOM 16142 O O . GLY H 1 58 ? 3.221 -16.606 2.587 1.00 81.06 58 GLY H O 1
ATOM 16143 N N . LEU H 1 59 ? 3.633 -17.412 0.514 1.00 80.53 59 LEU H N 1
ATOM 16144 C CA . LEU H 1 59 ? 2.247 -17.714 0.187 1.00 78.72 59 LEU H CA 1
ATOM 16145 C C . LEU H 1 59 ? 2.054 -19.149 -0.297 1.00 79.55 59 LEU H C 1
ATOM 16146 O O . LEU H 1 59 ? 2.947 -19.740 -0.913 1.00 74.62 59 LEU H O 1
ATOM 16151 N N . GLY H 1 60 ? 0.878 -19.698 -0.003 1.00 80.17 60 GLY H N 1
ATOM 16152 C CA . GLY H 1 60 ? 0.494 -21.019 -0.484 1.00 76.49 60 GLY H CA 1
ATOM 16153 C C . GLY H 1 60 ? -0.294 -20.886 -1.769 1.00 72.51 60 GLY H C 1
ATOM 16154 O O . GLY H 1 60 ? -0.863 -19.831 -2.045 1.00 71.38 60 GLY H O 1
ATOM 16155 N N . VAL H 1 61 ? -0.323 -21.957 -2.556 1.00 72.92 61 VAL H N 1
ATOM 16156 C CA . VAL H 1 61 ? -1.116 -21.993 -3.787 1.00 72.67 61 VAL H CA 1
ATOM 16157 C C . VAL H 1 61 ? -1.855 -23.331 -3.934 1.00 72.49 61 VAL H C 1
ATOM 16158 O O . VAL H 1 61 ? -1.338 -24.384 -3.537 1.00 73.39 61 VAL H O 1
ATOM 16162 N N . ALA H 1 62 ? -3.069 -23.272 -4.482 1.00 69.53 62 ALA H N 1
ATOM 16163 C CA . ALA H 1 62 ? -3.857 -24.469 -4.775 1.00 68.57 62 ALA H CA 1
ATOM 16164 C C . ALA H 1 62 ? -4.720 -24.270 -6.023 1.00 67.00 62 ALA H C 1
ATOM 16165 O O . ALA H 1 62 ? -5.126 -23.149 -6.330 1.00 66.43 62 ALA H O 1
ATOM 16167 N N . ILE H 1 63 ? -4.989 -25.363 -6.736 1.00 66.68 63 ILE H N 1
ATOM 16168 C CA . ILE H 1 63 ? -5.693 -25.310 -8.025 1.00 67.08 63 ILE H CA 1
ATOM 16169 C C . ILE H 1 63 ? -7.007 -26.092 -7.977 1.00 64.89 63 ILE H C 1
ATOM 16170 O O . ILE H 1 63 ? -7.043 -27.228 -7.512 1.00 65.50 63 ILE H O 1
ATOM 16175 N N . SER H 1 64 ? -8.079 -25.472 -8.459 1.00 62.73 64 SER H N 1
ATOM 16176 C CA . SER H 1 64 ? -9.378 -26.128 -8.514 1.00 64.27 64 SER H CA 1
ATOM 16177 C C . SER H 1 64 ? -10.020 -26.002 -9.891 1.00 62.99 64 SER H C 1
ATOM 16178 O O . SER H 1 64 ? -9.996 -24.934 -10.499 1.00 61.40 64 SER H O 1
ATOM 16181 N N . ILE H 1 65 ? -10.592 -27.101 -10.373 1.00 60.43 65 ILE H N 1
ATOM 16182 C CA . ILE H 1 65 ? -11.227 -27.135 -11.689 1.00 60.01 65 ILE H CA 1
ATOM 16183 C C . ILE H 1 65 ? -12.604 -27.799 -11.638 1.00 59.39 65 ILE H C 1
ATOM 16184 O O . ILE H 1 65 ? -12.930 -28.485 -10.673 1.00 63.23 65 ILE H O 1
ATOM 16189 N N . GLY H 1 66 ? -13.403 -27.593 -12.680 1.00 56.08 66 GLY H N 1
ATOM 16190 C CA . GLY H 1 66 ? -14.683 -28.268 -12.813 1.00 57.21 66 GLY H CA 1
ATOM 16191 C C . GLY H 1 66 ? -14.810 -28.836 -14.208 1.00 59.67 66 GLY H C 1
ATOM 16192 O O . GLY H 1 66 ? -14.900 -28.082 -15.176 1.00 61.45 66 GLY H O 1
ATOM 16193 N N . LEU H 1 67 ? -14.812 -30.164 -14.313 1.00 61.51 67 LEU H N 1
ATOM 16194 C CA . LEU H 1 67 ? -14.835 -30.847 -15.613 1.00 63.99 67 LEU H CA 1
ATOM 16195 C C . LEU H 1 67 ? -15.947 -30.329 -16.527 1.00 63.81 67 LEU H C 1
ATOM 16196 O O . LEU H 1 67 ? -17.087 -30.174 -16.077 1.00 64.36 67 LEU H O 1
ATOM 16201 N N . PRO H 1 68 ? -15.613 -30.053 -17.809 1.00 62.78 68 PRO H N 1
ATOM 16202 C CA . PRO H 1 68 ? -16.614 -29.662 -18.806 1.00 61.90 68 PRO H CA 1
ATOM 16203 C C . PRO H 1 68 ? -17.546 -30.819 -19.127 1.00 59.48 68 PRO H C 1
ATOM 16204 O O . PRO H 1 68 ? -17.229 -31.962 -18.820 1.00 59.78 68 PRO H O 1
ATOM 16208 N N . ALA H 1 69 ? -18.687 -30.521 -19.737 1.00 61.71 69 ALA H N 1
ATOM 16209 C CA . ALA H 1 69 ? -19.633 -31.557 -20.160 1.00 64.81 69 ALA H CA 1
ATOM 16210 C C . ALA H 1 69 ? -18.989 -32.551 -21.130 1.00 69.42 69 ALA H C 1
ATOM 16211 O O . ALA H 1 69 ? -19.265 -33.754 -21.076 1.00 71.85 69 ALA H O 1
ATOM 16213 N N . ASP H 1 70 ? -18.126 -32.028 -22.001 1.00 75.47 70 ASP H N 1
ATOM 16214 C CA . ASP H 1 70 ? -17.437 -32.812 -23.027 1.00 78.77 70 ASP H CA 1
ATOM 16215 C C . ASP H 1 70 ? -16.129 -33.441 -22.516 1.00 79.32 70 ASP H C 1
ATOM 16216 O O . ASP H 1 70 ? -15.455 -34.168 -23.253 1.00 83.30 70 ASP H O 1
ATOM 16221 N N . GLY H 1 71 ? -15.779 -33.155 -21.261 1.00 73.76 71 GLY H N 1
ATOM 16222 C CA . GLY H 1 71 ? -14.635 -33.786 -20.603 1.00 67.47 71 GLY H CA 1
ATOM 16223 C C . GLY H 1 71 ? -15.036 -34.485 -19.315 1.00 65.97 71 GLY H C 1
ATOM 16224 O O . GLY H 1 71 ? -14.407 -34.283 -18.271 1.00 64.85 71 GLY H O 1
ATOM 16225 N N . ASP H 1 72 ? -16.088 -35.306 -19.393 1.00 64.49 72 ASP H N 1
ATOM 16226 C CA . ASP H 1 72 ? -16.667 -35.979 -18.222 1.00 61.86 72 ASP H CA 1
ATOM 16227 C C . ASP H 1 72 ? -16.255 -37.455 -18.095 1.00 60.95 72 ASP H C 1
ATOM 16228 O O . ASP H 1 72 ? -16.827 -38.331 -18.762 1.00 59.51 72 ASP H O 1
ATOM 16233 N N . ILE H 1 73 ? -15.287 -37.717 -17.214 1.00 57.98 73 ILE H N 1
ATOM 16234 C CA . ILE H 1 73 ? -14.787 -39.082 -16.941 1.00 58.48 73 ILE H CA 1
ATOM 16235 C C . ILE H 1 73 ? -15.887 -40.115 -16.680 1.00 59.97 73 ILE H C 1
ATOM 16236 O O . ILE H 1 73 ? -15.754 -41.284 -17.061 1.00 61.85 73 ILE H O 1
ATOM 16241 N N . SER H 1 74 ? -16.969 -39.663 -16.048 1.00 58.64 74 SER H N 1
ATOM 16242 C CA . SER H 1 74 ? -18.125 -40.498 -15.722 1.00 58.50 74 SER H CA 1
ATOM 16243 C C . SER H 1 74 ? -18.831 -41.063 -16.950 1.00 58.38 74 SER H C 1
ATOM 16244 O O . SER H 1 74 ? -19.559 -42.057 -16.846 1.00 57.48 74 SER H O 1
ATOM 16247 N N . SER H 1 75 ? -18.625 -40.430 -18.104 1.00 59.11 75 SER H N 1
ATOM 16248 C CA . SER H 1 75 ? -19.403 -40.766 -19.303 1.00 60.56 75 SER H CA 1
ATOM 16249 C C . SER H 1 75 ? -19.090 -42.152 -19.875 1.00 60.09 75 SER H C 1
ATOM 16250 O O . SER H 1 75 ? -17.977 -42.673 -19.727 1.00 57.60 75 SER H O 1
ATOM 16253 N N . ALA H 1 76 ? -20.098 -42.741 -20.513 1.00 61.75 76 ALA H N 1
ATOM 16254 C CA . ALA H 1 76 ? -19.940 -44.005 -21.221 1.00 61.97 76 ALA H CA 1
ATOM 16255 C C . ALA H 1 76 ? -19.214 -43.764 -22.547 1.00 61.99 76 ALA H C 1
ATOM 16256 O O . ALA H 1 76 ? -18.719 -44.701 -23.177 1.00 62.60 76 ALA H O 1
ATOM 16258 N N . ASP H 1 77 ? -19.157 -42.497 -22.954 1.00 62.42 77 ASP H N 1
ATOM 16259 C CA . ASP H 1 77 ? -18.393 -42.076 -24.119 1.00 63.05 77 ASP H CA 1
ATOM 16260 C C . ASP H 1 77 ? -16.915 -41.985 -23.748 1.00 63.57 77 ASP H C 1
ATOM 16261 O O . ASP H 1 77 ? -16.498 -41.088 -23.005 1.00 61.14 77 ASP H O 1
ATOM 16266 N N . LYS H 1 78 ? -16.134 -42.929 -24.272 1.00 64.21 78 LYS H N 1
ATOM 16267 C CA . LYS H 1 78 ? -14.709 -43.027 -23.967 1.00 64.88 78 LYS H CA 1
ATOM 16268 C C . LYS H 1 78 ? -13.937 -41.788 -24.409 1.00 64.42 78 LYS H C 1
ATOM 16269 O O . LYS H 1 78 ? -12.999 -41.369 -23.727 1.00 63.20 78 LYS H O 1
ATOM 16275 N N . ALA H 1 79 ? -14.344 -41.213 -25.544 1.00 62.41 79 ALA H N 1
ATOM 16276 C CA . ALA H 1 79 ? -13.717 -40.007 -26.095 1.00 60.62 79 ALA H CA 1
ATOM 16277 C C . ALA H 1 79 ? -13.900 -38.803 -25.174 1.00 60.19 79 ALA H C 1
ATOM 16278 O O . ALA H 1 79 ? -12.965 -38.030 -24.952 1.00 58.06 79 ALA H O 1
ATOM 16280 N N . VAL H 1 80 ? -15.115 -38.661 -24.648 1.00 61.52 80 VAL H N 1
ATOM 16281 C CA . VAL H 1 80 ? -15.422 -37.699 -23.590 1.00 62.74 80 VAL H CA 1
ATOM 16282 C C . VAL H 1 80 ? -14.653 -38.052 -22.304 1.00 63.71 80 VAL H C 1
ATOM 16283 O O . VAL H 1 80 ? -14.053 -37.177 -21.667 1.00 63.40 80 VAL H O 1
ATOM 16287 N N . ALA H 1 81 ? -14.655 -39.336 -21.942 1.00 63.41 81 ALA H N 1
ATOM 16288 C CA . ALA H 1 81 ? -13.915 -39.815 -20.771 1.00 66.68 81 ALA H CA 1
ATOM 16289 C C . ALA H 1 81 ? -12.411 -39.576 -20.897 1.00 68.59 81 ALA H C 1
ATOM 16290 O O . ALA H 1 81 ? -11.744 -39.267 -19.908 1.00 70.83 81 ALA H O 1
ATOM 16292 N N . ALA H 1 82 ? -11.890 -39.719 -22.116 1.00 69.32 82 ALA H N 1
ATOM 16293 C CA . ALA H 1 82 ? -10.473 -39.485 -22.399 1.00 68.06 82 ALA H CA 1
ATOM 16294 C C . ALA H 1 82 ? -10.142 -38.006 -22.285 1.00 66.04 82 ALA H C 1
ATOM 16295 O O . ALA H 1 82 ? -9.159 -37.631 -21.633 1.00 64.44 82 ALA H O 1
ATOM 16297 N N . ARG H 1 83 ? -10.970 -37.177 -22.926 1.00 65.10 83 ARG H N 1
ATOM 16298 C CA . ARG H 1 83 ? -10.892 -35.723 -22.798 1.00 66.99 83 ARG H CA 1
ATOM 16299 C C . ARG H 1 83 ? -10.790 -35.333 -21.315 1.00 66.40 83 ARG H C 1
ATOM 16300 O O . ARG H 1 83 ? -9.935 -34.523 -20.939 1.00 64.22 83 ARG H O 1
ATOM 16308 N N . GLY H 1 84 ? -11.642 -35.945 -20.486 1.00 62.08 84 GLY H N 1
ATOM 16309 C CA . GLY H 1 84 ? -11.627 -35.742 -19.038 1.00 60.67 84 GLY H CA 1
ATOM 16310 C C . GLY H 1 84 ? -10.297 -36.029 -18.368 1.00 59.87 84 GLY H C 1
ATOM 16311 O O . GLY H 1 84 ? -9.719 -35.149 -17.714 1.00 61.72 84 GLY H O 1
ATOM 16312 N N . VAL H 1 85 ? -9.821 -37.263 -18.531 1.00 57.90 85 VAL H N 1
ATOM 16313 C CA . VAL H 1 85 ? -8.526 -37.710 -17.990 1.00 59.41 85 VAL H CA 1
ATOM 16314 C C . VAL H 1 85 ? -7.387 -36.777 -18.441 1.00 61.51 85 VAL H C 1
ATOM 16315 O O . VAL H 1 85 ? -6.488 -36.443 -17.658 1.00 57.82 85 VAL H O 1
ATOM 16319 N N . GLU H 1 86 ? -7.455 -36.342 -19.699 1.00 64.96 86 GLU H N 1
ATOM 16320 C CA . GLU H 1 86 ? -6.474 -35.418 -20.259 1.00 67.18 86 GLU H CA 1
ATOM 16321 C C . GLU H 1 86 ? -6.374 -34.095 -19.481 1.00 64.70 86 GLU H C 1
ATOM 16322 O O . GLU H 1 86 ? -5.281 -33.734 -19.035 1.00 63.60 86 GLU H O 1
ATOM 16328 N N . ILE H 1 87 ? -7.494 -33.385 -19.309 1.00 62.31 87 ILE H N 1
ATOM 16329 C CA . ILE H 1 87 ? -7.462 -32.072 -18.624 1.00 62.94 87 ILE H CA 1
ATOM 16330 C C . ILE H 1 87 ? -6.963 -32.164 -17.171 1.00 62.79 87 ILE H C 1
ATOM 16331 O O . ILE H 1 87 ? -6.197 -31.314 -16.705 1.00 57.46 87 ILE H O 1
ATOM 16336 N N . LEU H 1 88 ? -7.378 -33.223 -16.484 1.00 66.30 88 LEU H N 1
ATOM 16337 C CA . LEU H 1 88 ? -6.870 -33.545 -15.154 1.00 68.47 88 LEU H CA 1
ATOM 16338 C C . LEU H 1 88 ? -5.340 -33.635 -15.139 1.00 68.80 88 LEU H C 1
ATOM 16339 O O . LEU H 1 88 ? -4.680 -33.052 -14.269 1.00 66.87 88 LEU H O 1
ATOM 16344 N N . ASN H 1 89 ? -4.790 -34.357 -16.117 1.00 68.86 89 ASN H N 1
ATOM 16345 C CA . ASN H 1 89 ? -3.344 -34.518 -16.266 1.00 66.59 89 ASN H CA 1
ATOM 16346 C C . ASN H 1 89 ? -2.600 -33.184 -16.354 1.00 67.02 89 ASN H C 1
ATOM 16347 O O . ASN H 1 89 ? -1.641 -32.947 -15.604 1.00 62.77 89 ASN H O 1
ATOM 16352 N N . GLN H 1 90 ? -3.058 -32.319 -17.261 1.00 66.30 90 GLN H N 1
ATOM 16353 C CA . GLN H 1 90 ? -2.520 -30.966 -17.395 1.00 68.37 90 GLN H CA 1
ATOM 16354 C C . GLN H 1 90 ? -2.569 -30.224 -16.061 1.00 68.80 90 GLN H C 1
ATOM 16355 O O . GLN H 1 90 ? -1.619 -29.521 -15.690 1.00 66.65 90 GLN H O 1
ATOM 16361 N N . THR H 1 91 ? -3.678 -30.405 -15.344 1.00 68.72 91 THR H N 1
ATOM 16362 C CA . THR H 1 91 ? -3.915 -29.730 -14.075 1.00 68.34 91 THR H CA 1
ATOM 16363 C C . THR H 1 91 ? -2.937 -30.223 -13.012 1.00 68.43 91 THR H C 1
ATOM 16364 O O . THR H 1 91 ? -2.433 -29.433 -12.210 1.00 65.12 91 THR H O 1
ATOM 16368 N N . ILE H 1 92 ? -2.670 -31.528 -13.020 1.00 67.50 92 ILE H N 1
ATOM 16369 C CA . ILE H 1 92 ? -1.665 -32.122 -12.140 1.00 67.59 92 ILE H CA 1
ATOM 16370 C C . ILE H 1 92 ? -0.283 -31.544 -12.448 1.00 69.59 92 ILE H C 1
ATOM 16371 O O . ILE H 1 92 ? 0.463 -31.182 -11.530 1.00 68.98 92 ILE H O 1
ATOM 16376 N N . ALA H 1 93 ? 0.039 -31.451 -13.740 1.00 72.11 93 ALA H N 1
ATOM 16377 C CA . ALA H 1 93 ? 1.320 -30.906 -14.205 1.00 73.71 93 ALA H CA 1
ATOM 16378 C C . ALA H 1 93 ? 1.494 -29.430 -13.832 1.00 74.58 93 ALA H C 1
ATOM 16379 O O . ALA H 1 93 ? 2.567 -29.023 -13.374 1.00 75.07 93 ALA H O 1
ATOM 16381 N N . LEU H 1 94 ? 0.435 -28.642 -14.018 1.00 72.03 94 LEU H N 1
ATOM 16382 C CA . LEU H 1 94 ? 0.441 -27.224 -13.663 1.00 70.92 94 LEU H CA 1
ATOM 16383 C C . LEU H 1 94 ? 0.665 -27.012 -12.164 1.00 72.71 94 LEU H C 1
ATOM 16384 O O . LEU H 1 94 ? 1.379 -26.091 -11.763 1.00 74.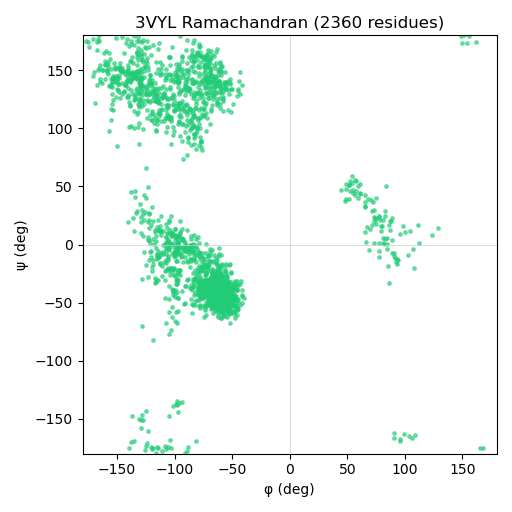62 94 LEU H O 1
ATOM 16389 N N . THR H 1 95 ? 0.057 -27.878 -11.354 1.00 72.18 95 THR H N 1
ATOM 16390 C CA . THR H 1 95 ? 0.111 -27.783 -9.895 1.00 69.90 95 THR H CA 1
ATOM 16391 C C . THR H 1 95 ? 1.495 -28.153 -9.352 1.00 70.81 95 THR H C 1
ATOM 16392 O O . THR H 1 95 ? 1.975 -27.533 -8.396 1.00 67.33 95 THR H O 1
ATOM 16396 N N . ARG H 1 96 ? 2.126 -29.155 -9.969 1.00 74.51 96 ARG H N 1
ATOM 16397 C CA . ARG H 1 96 ? 3.519 -29.525 -9.665 1.00 75.55 96 ARG H CA 1
ATOM 16398 C C . ARG H 1 96 ? 4.454 -28.340 -9.912 1.00 79.23 96 ARG H C 1
ATOM 16399 O O . ARG H 1 96 ? 5.115 -27.866 -8.982 1.00 81.95 96 ARG H O 1
ATOM 16407 N N . ASP H 1 97 ? 4.476 -27.860 -11.160 1.00 78.89 97 ASP H N 1
ATOM 16408 C CA . ASP H 1 97 ? 5.333 -26.743 -11.588 1.00 78.05 97 ASP H CA 1
ATOM 16409 C C . ASP H 1 97 ? 5.091 -25.467 -10.783 1.00 76.47 97 ASP H C 1
ATOM 16410 O O . ASP H 1 97 ? 5.994 -24.643 -10.626 1.00 75.85 97 ASP H O 1
ATOM 16415 N N . LEU H 1 98 ? 3.870 -25.322 -10.275 1.00 72.40 98 LEU H N 1
ATOM 16416 C CA . LEU H 1 98 ? 3.448 -24.115 -9.583 1.00 70.10 98 LEU H CA 1
ATOM 16417 C C . LEU H 1 98 ? 3.863 -24.088 -8.110 1.00 71.46 98 LEU H C 1
ATOM 16418 O O . LEU H 1 98 ? 3.769 -23.047 -7.448 1.00 69.67 98 LEU H O 1
ATOM 16423 N N . GLY H 1 99 ? 4.334 -25.226 -7.608 1.00 71.77 99 GLY H N 1
ATOM 16424 C CA . GLY H 1 99 ? 4.673 -25.362 -6.194 1.00 75.67 99 GLY H CA 1
ATOM 16425 C C . GLY H 1 99 ? 3.453 -25.623 -5.321 1.00 79.43 99 GLY H C 1
ATOM 16426 O O . GLY H 1 99 ? 3.477 -25.377 -4.112 1.00 78.84 99 GLY H O 1
ATOM 16427 N N . GLY H 1 100 ? 2.381 -26.112 -5.938 1.00 81.92 100 GLY H N 1
ATOM 16428 C CA . GLY H 1 100 ? 1.175 -26.495 -5.211 1.00 79.85 100 GLY H CA 1
ATOM 16429 C C . GLY H 1 100 ? 1.316 -27.872 -4.595 1.00 77.81 100 GLY H C 1
ATOM 16430 O O . GLY H 1 100 ? 2.185 -28.654 -4.986 1.00 74.36 100 GLY H O 1
ATOM 16431 N N . ARG H 1 101 ? 0.461 -28.165 -3.621 1.00 78.72 101 ARG H N 1
ATOM 16432 C CA . ARG H 1 101 ? 0.460 -29.471 -2.973 1.00 75.72 101 ARG H CA 1
ATOM 16433 C C . ARG H 1 101 ? -0.754 -30.304 -3.377 1.00 72.50 101 ARG H C 1
ATOM 16434 O O . ARG H 1 101 ? -0.716 -31.536 -3.284 1.00 68.29 101 ARG H O 1
ATOM 16442 N N . LYS H 1 102 ? -1.814 -29.633 -3.843 1.00 68.38 102 LYS H N 1
ATOM 16443 C CA . LYS H 1 102 ? -3.093 -30.304 -4.116 1.00 62.72 102 LYS H CA 1
ATOM 16444 C C . LYS H 1 102 ? -3.978 -29.728 -5.227 1.00 61.33 102 LYS H C 1
ATOM 16445 O O . LYS H 1 102 ? -4.103 -28.513 -5.376 1.00 61.15 102 LYS H O 1
ATOM 16451 N N . VAL H 1 103 ? -4.600 -30.636 -5.985 1.00 60.97 103 VAL H N 1
ATOM 16452 C CA . VAL H 1 103 ? -5.636 -30.318 -6.980 1.00 58.52 103 VAL H CA 1
ATOM 16453 C C . VAL H 1 103 ? -7.033 -30.536 -6.366 1.00 58.26 103 VAL H C 1
ATOM 16454 O O . VAL H 1 103 ? -7.259 -31.518 -5.649 1.00 55.22 103 VAL H O 1
ATOM 16458 N N . ALA H 1 104 ? -7.964 -29.625 -6.657 1.00 57.01 104 ALA H N 1
ATOM 16459 C CA . ALA H 1 104 ? -9.307 -29.673 -6.073 1.00 55.03 104 ALA H CA 1
ATOM 16460 C C . ALA H 1 104 ? -10.427 -29.364 -7.081 1.00 53.70 104 ALA H C 1
ATOM 16461 O O . ALA H 1 104 ? -10.183 -29.299 -8.290 1.00 51.23 104 ALA H O 1
ATOM 16463 N N . GLY H 1 105 ? -11.650 -29.180 -6.576 1.00 51.40 105 GLY H N 1
ATOM 16464 C CA . GLY H 1 105 ? -12.806 -28.876 -7.420 1.00 49.00 105 GLY H CA 1
ATOM 16465 C C . GLY H 1 105 ? -13.551 -30.117 -7.888 1.00 48.90 105 GLY H C 1
ATOM 16466 O O . GLY H 1 105 ? -13.389 -31.209 -7.322 1.00 50.20 105 GLY H O 1
ATOM 16467 N N . ILE H 1 106 ? -14.358 -29.956 -8.934 1.00 45.38 106 ILE H N 1
ATOM 16468 C CA . ILE H 1 106 ? -15.241 -31.024 -9.398 1.00 44.40 106 ILE H CA 1
ATOM 16469 C C . ILE H 1 106 ? -14.529 -31.985 -10.360 1.00 45.23 106 ILE H C 1
ATOM 16470 O O . ILE H 1 106 ? -14.605 -31.851 -11.583 1.00 47.24 106 ILE H O 1
ATOM 16475 N N . LEU H 1 107 ? -13.851 -32.969 -9.777 1.00 45.17 107 LEU H N 1
ATOM 16476 C CA . LEU H 1 107 ? -12.956 -33.860 -10.509 1.00 43.71 107 LEU H CA 1
ATOM 16477 C C . LEU H 1 107 ? -13.594 -35.194 -10.836 1.00 44.83 107 LEU H C 1
ATOM 16478 O O . LEU H 1 107 ? -13.021 -35.981 -11.594 1.00 47.53 107 LEU H O 1
ATOM 16483 N N . SER H 1 108 ? -14.759 -35.462 -10.253 1.00 43.07 108 SER H N 1
ATOM 16484 C CA . SER H 1 108 ? -15.392 -36.784 -10.367 1.00 42.50 108 SER H CA 1
ATOM 16485 C C . SER H 1 108 ? -16.468 -36.886 -11.457 1.00 40.80 108 SER H C 1
ATOM 16486 O O . SER H 1 108 ? -16.957 -37.979 -11.757 1.00 38.15 108 SER H O 1
ATOM 16489 N N . ALA H 1 109 ? -16.824 -35.746 -12.045 1.00 41.00 109 ALA H N 1
ATOM 16490 C CA . ALA H 1 109 ? -17.920 -35.663 -13.006 1.00 40.71 109 ALA H CA 1
ATOM 16491 C C . ALA H 1 109 ? -18.050 -34.242 -13.566 1.00 40.76 109 ALA H C 1
ATOM 16492 O O . ALA H 1 109 ? -17.347 -33.327 -13.130 1.00 42.38 109 ALA H O 1
ATOM 16494 N N . GLY H 1 110 ? -18.954 -34.064 -14.525 1.00 39.64 110 GLY H N 1
ATOM 16495 C CA . GLY H 1 110 ? -19.197 -32.762 -15.124 1.00 42.32 110 GLY H CA 1
ATOM 16496 C C . GLY H 1 110 ? -19.717 -31.721 -14.144 1.00 44.60 110 GLY H C 1
ATOM 16497 O O . GLY H 1 110 ? -20.458 -32.035 -13.212 1.00 44.79 110 GLY H O 1
ATOM 16498 N N . HIS H 1 111 ? -19.311 -30.474 -14.351 1.00 45.12 111 HIS H N 1
ATOM 16499 C CA . HIS H 1 111 ? -19.839 -29.373 -13.578 1.00 45.94 111 HIS H CA 1
ATOM 16500 C C . HIS H 1 111 ? -21.101 -28.883 -14.229 1.00 48.93 111 HIS H C 1
ATOM 16501 O O . HIS H 1 111 ? -21.082 -28.375 -15.354 1.00 51.87 111 HIS H O 1
ATOM 16508 N N . GLY H 1 112 ? -22.221 -29.046 -13.539 1.00 46.60 112 GLY H N 1
ATOM 16509 C CA . GLY H 1 112 ? -23.472 -28.537 -14.042 1.00 43.76 112 GLY H CA 1
ATOM 16510 C C . GLY H 1 112 ? -24.617 -29.397 -13.604 1.00 45.12 112 GLY H C 1
ATOM 16511 O O . GLY H 1 112 ? -24.421 -30.385 -12.896 1.00 44.62 112 GLY H O 1
ATOM 16512 N N . LEU H 1 113 ? -25.816 -28.985 -14.014 1.00 46.72 113 LEU H N 1
ATOM 16513 C CA . LEU H 1 113 ? -27.043 -29.720 -13.784 1.00 45.73 113 LEU H CA 1
ATOM 16514 C C . LEU H 1 113 ? -27.104 -30.785 -14.855 1.00 47.55 113 LEU H C 1
ATOM 16515 O O . LEU H 1 113 ? -27.144 -30.464 -16.040 1.00 49.21 113 LEU H O 1
ATOM 16520 N N . GLN H 1 114 ? -27.086 -32.049 -14.449 1.00 49.12 114 GLN H N 1
ATOM 16521 C CA . GLN H 1 114 ? -27.252 -33.145 -15.401 1.00 50.19 114 GLN H CA 1
ATOM 16522 C C . GLN H 1 114 ? -28.730 -33.449 -15.631 1.00 50.53 114 GLN H C 1
ATOM 16523 O O . GLN H 1 114 ? -29.565 -33.099 -14.808 1.00 52.30 114 GLN H O 1
ATOM 16529 N N . VAL H 1 115 ? -29.053 -34.095 -16.748 1.00 54.09 115 VAL H N 1
ATOM 16530 C CA . VAL H 1 115 ? -30.459 -34.308 -17.127 1.00 57.40 115 VAL H CA 1
ATOM 16531 C C . VAL H 1 115 ? -31.034 -35.690 -16.824 1.00 60.03 115 VAL H C 1
ATOM 16532 O O . VAL H 1 115 ? -32.234 -35.912 -16.994 1.00 61.83 115 VAL H O 1
ATOM 16536 N N . GLU H 1 116 ? -30.190 -36.611 -16.370 1.00 64.09 116 GLU H N 1
ATOM 16537 C CA . GLU H 1 116 ? -30.657 -37.947 -15.974 1.00 65.43 116 GLU H CA 1
ATOM 16538 C C . GLU H 1 116 ? -30.091 -38.377 -14.615 1.00 61.05 116 GLU H C 1
ATOM 16539 O O . GLU H 1 116 ? -29.105 -37.811 -14.127 1.00 58.64 116 GLU H O 1
ATOM 16545 N N . ALA H 1 117 ? -30.739 -39.369 -14.012 1.00 58.16 117 ALA H N 1
ATOM 16546 C CA . ALA H 1 117 ? -30.336 -39.900 -12.713 1.00 55.22 117 ALA H CA 1
ATOM 16547 C C . ALA H 1 117 ? -28.956 -40.555 -12.800 1.00 53.72 117 ALA H C 1
ATOM 16548 O O . ALA H 1 117 ? -28.658 -41.244 -13.790 1.00 53.16 117 ALA H O 1
ATOM 16550 N N . PRO H 1 118 ? -28.111 -40.351 -11.765 1.00 50.14 118 PRO H N 1
ATOM 16551 C CA . PRO H 1 118 ? -26.793 -40.971 -11.761 1.00 48.64 118 PRO H CA 1
ATOM 16552 C C . PRO H 1 118 ? -26.900 -42.500 -11.779 1.00 49.19 118 PRO H C 1
ATOM 16553 O O . PRO H 1 118 ? -27.871 -43.067 -11.258 1.00 49.48 118 PRO H O 1
ATOM 16557 N N . THR H 1 119 ? -25.920 -43.162 -12.385 1.00 47.11 119 THR H N 1
ATOM 16558 C CA . THR H 1 119 ? -25.907 -44.625 -12.398 1.00 45.08 119 THR H CA 1
ATOM 16559 C C . THR H 1 119 ? -24.726 -45.205 -11.622 1.00 43.42 119 THR H C 1
ATOM 16560 O O . THR H 1 119 ? -23.787 -44.488 -11.251 1.00 40.84 119 THR H O 1
ATOM 16564 N N . ARG H 1 120 ? -24.784 -46.514 -11.389 1.00 43.49 120 ARG H N 1
ATOM 16565 C CA . ARG H 1 120 ? -23.668 -47.232 -10.792 1.00 43.50 120 ARG H CA 1
ATOM 16566 C C . ARG H 1 120 ? -22.499 -47.377 -11.776 1.00 42.99 120 ARG H C 1
ATOM 16567 O O . ARG H 1 120 ? -21.342 -47.170 -11.399 1.00 42.75 120 ARG H O 1
ATOM 16575 N N . ASP H 1 121 ? -22.803 -47.720 -13.030 1.00 42.65 121 ASP H N 1
ATOM 16576 C CA . ASP H 1 121 ? -21.784 -47.790 -14.083 1.00 43.16 121 ASP H CA 1
ATOM 16577 C C . ASP H 1 121 ? -20.985 -46.483 -14.162 1.00 44.61 121 ASP H C 1
ATOM 16578 O O . ASP H 1 121 ? -19.746 -46.506 -14.195 1.00 44.31 121 ASP H O 1
ATOM 16583 N N . GLN H 1 122 ? -21.707 -45.358 -14.168 1.00 42.87 122 GLN H N 1
ATOM 16584 C CA . GLN H 1 122 ? -21.113 -44.018 -14.174 1.00 43.41 122 GLN H CA 1
ATOM 16585 C C . GLN H 1 122 ? -20.280 -43.755 -12.920 1.00 44.66 122 GLN H C 1
ATOM 16586 O O . GLN H 1 122 ? -19.181 -43.191 -12.995 1.00 44.00 122 GLN H O 1
ATOM 16592 N N . TRP H 1 123 ? -20.820 -44.154 -11.770 1.00 46.19 123 TRP H N 1
ATOM 16593 C CA . TRP H 1 123 ? -20.094 -44.103 -10.497 1.00 47.32 123 TRP H CA 1
ATOM 16594 C C . TRP H 1 123 ? -18.808 -44.874 -10.609 1.00 47.07 123 TRP H C 1
ATOM 16595 O O . TRP H 1 123 ? -17.742 -44.363 -10.240 1.00 48.45 123 TRP H O 1
ATOM 16606 N N . ASN H 1 124 ? -18.903 -46.102 -11.130 1.00 45.90 124 ASN H N 1
ATOM 16607 C CA . ASN H 1 124 ? -17.742 -46.985 -11.292 1.00 47.21 124 ASN H CA 1
ATOM 16608 C C . ASN H 1 124 ? -16.695 -46.391 -12.215 1.00 46.85 124 ASN H C 1
ATOM 16609 O O . ASN H 1 124 ? -15.536 -46.264 -11.829 1.00 49.16 124 ASN H O 1
ATOM 16614 N N . ARG H 1 125 ? -17.119 -46.013 -13.422 1.00 46.47 125 ARG H N 1
ATOM 16615 C CA . ARG H 1 125 ? -16.240 -45.407 -14.421 1.00 46.46 125 ARG H CA 1
ATOM 16616 C C . ARG H 1 125 ? -15.399 -44.277 -13.851 1.00 45.87 125 ARG H C 1
ATOM 16617 O O . ARG H 1 125 ? -14.241 -44.120 -14.220 1.00 48.19 125 ARG H O 1
ATOM 16625 N N . SER H 1 126 ? -15.969 -43.502 -12.939 1.00 45.95 126 SER H N 1
ATOM 16626 C CA . SER H 1 126 ? -15.238 -42.389 -12.353 1.00 46.80 126 SER H CA 1
ATOM 16627 C C . SER H 1 126 ? -14.196 -42.857 -11.338 1.00 47.88 126 SER H C 1
ATOM 16628 O O . SER H 1 126 ? -13.085 -42.323 -11.290 1.00 48.35 126 SER H O 1
ATOM 16631 N N . ALA H 1 127 ? -14.562 -43.856 -10.536 1.00 48.21 127 ALA H N 1
ATOM 16632 C CA . ALA H 1 127 ? -13.680 -44.376 -9.493 1.00 48.41 127 ALA H CA 1
ATOM 16633 C C . ALA H 1 127 ? -12.465 -45.084 -10.102 1.00 48.70 127 ALA H C 1
ATOM 16634 O O . ALA H 1 127 ? -11.334 -44.842 -9.687 1.00 48.46 127 ALA H O 1
ATOM 16636 N N . ALA H 1 128 ? -12.714 -45.938 -11.096 1.00 49.06 128 ALA H N 1
ATOM 16637 C CA . ALA H 1 128 ? -11.658 -46.596 -11.872 1.00 49.51 128 ALA H CA 1
ATOM 16638 C C . ALA H 1 128 ? -10.771 -45.570 -12.582 1.00 52.45 128 ALA H C 1
ATOM 16639 O O . ALA H 1 128 ? -9.542 -45.678 -12.557 1.00 53.85 128 ALA H O 1
ATOM 16641 N N . ALA H 1 129 ? -11.403 -44.572 -13.203 1.00 53.63 129 ALA H N 1
ATOM 16642 C CA . ALA H 1 129 ? -10.679 -43.534 -13.926 1.00 53.04 129 ALA H CA 1
ATOM 16643 C C . ALA H 1 129 ? -9.815 -42.714 -12.984 1.00 54.43 129 ALA H C 1
ATOM 16644 O O . ALA H 1 129 ? -8.676 -42.398 -13.321 1.00 58.49 129 ALA H O 1
ATOM 16646 N N . LEU H 1 130 ? -10.348 -42.390 -11.803 1.00 54.52 130 LEU H N 1
ATOM 16647 C CA . LEU H 1 130 ? -9.643 -41.523 -10.860 1.00 54.25 130 LEU H CA 1
ATOM 16648 C C . LEU H 1 130 ? -8.593 -42.253 -10.041 1.00 54.24 130 LEU H C 1
ATOM 16649 O O . LEU H 1 130 ? -7.642 -41.635 -9.568 1.00 51.78 130 LEU H O 1
ATOM 16654 N N . ALA H 1 131 ? -8.769 -43.563 -9.872 1.00 55.12 131 ALA H N 1
ATOM 16655 C CA . ALA H 1 131 ? -7.766 -44.388 -9.196 1.00 57.18 131 ALA H CA 1
ATOM 16656 C C . ALA H 1 131 ? -6.458 -44.377 -9.984 1.00 60.06 131 ALA H C 1
ATOM 16657 O O . ALA H 1 131 ? -5.375 -44.268 -9.398 1.00 58.55 131 ALA H O 1
ATOM 16659 N N . LYS H 1 132 ? -6.573 -44.472 -11.310 1.00 61.67 132 LYS H N 1
ATOM 16660 C CA . LYS H 1 132 ? -5.425 -44.339 -12.206 1.00 62.36 132 LYS H CA 1
ATOM 16661 C C . LYS H 1 132 ? -4.828 -42.942 -12.067 1.00 62.76 132 LYS H C 1
ATOM 16662 O O . LYS H 1 132 ? -3.629 -42.792 -11.800 1.00 62.96 132 LYS H O 1
ATOM 16668 N N . VAL H 1 133 ? -5.682 -41.928 -12.215 1.00 61.67 133 VAL H N 1
ATOM 16669 C CA . VAL H 1 133 ? -5.257 -40.523 -12.168 1.00 62.56 133 VAL H CA 1
ATOM 16670 C C . VAL H 1 133 ? -4.588 -40.142 -10.838 1.00 62.98 133 VAL H C 1
ATOM 16671 O O . VAL H 1 133 ? -3.738 -39.249 -10.798 1.00 65.27 133 VAL H O 1
ATOM 16675 N N . ALA H 1 134 ? -4.960 -40.839 -9.766 1.00 62.69 134 ALA H N 1
ATOM 16676 C CA . ALA H 1 134 ? -4.419 -40.578 -8.438 1.00 63.30 134 ALA H CA 1
ATOM 16677 C C . ALA H 1 134 ? -2.937 -40.921 -8.341 1.00 66.70 134 ALA H C 1
ATOM 16678 O O . ALA H 1 134 ? -2.206 -40.290 -7.576 1.00 67.64 134 ALA H O 1
ATOM 16680 N N . GLU H 1 135 ? -2.503 -41.924 -9.105 1.00 68.74 135 GLU H N 1
ATOM 16681 C CA . GLU H 1 135 ? -1.106 -42.365 -9.081 1.00 70.33 135 GLU H CA 1
ATOM 16682 C C . GLU H 1 135 ? -0.214 -41.493 -9.970 1.00 69.68 135 GLU H C 1
ATOM 16683 O O . GLU H 1 135 ? 0.977 -41.326 -9.684 1.00 71.82 135 GLU H O 1
ATOM 16689 N N . THR H 1 136 ? -0.786 -40.938 -11.039 1.00 65.65 136 THR H N 1
ATOM 16690 C CA . THR H 1 136 ? -0.126 -39.868 -11.782 1.00 64.55 136 THR H CA 1
ATOM 16691 C C . THR H 1 136 ? 0.112 -38.716 -10.805 1.00 66.79 136 THR H C 1
ATOM 16692 O O . THR H 1 136 ? 1.255 -38.293 -10.581 1.00 66.57 136 THR H O 1
ATOM 16696 N N . ALA H 1 137 ? -0.985 -38.245 -10.209 1.00 65.58 137 ALA H N 1
ATOM 16697 C CA . ALA H 1 137 ? -0.969 -37.185 -9.207 1.00 64.62 137 ALA H CA 1
ATOM 16698 C C . ALA H 1 137 ? 0.011 -37.470 -8.076 1.00 63.11 137 ALA H C 1
ATOM 16699 O O . ALA H 1 137 ? 0.676 -36.558 -7.587 1.00 62.34 137 ALA H O 1
ATOM 16701 N N . LYS H 1 138 ? 0.086 -38.741 -7.679 1.00 66.02 138 LYS H N 1
ATOM 16702 C CA . LYS H 1 138 ? 0.955 -39.217 -6.596 1.00 68.25 138 LYS H CA 1
ATOM 16703 C C . LYS H 1 138 ? 2.428 -39.046 -6.945 1.00 68.72 138 LYS H C 1
ATOM 16704 O O . LYS H 1 138 ? 3.226 -38.646 -6.094 1.00 66.51 138 LYS H O 1
ATOM 16710 N N . ALA H 1 139 ? 2.770 -39.360 -8.198 1.00 70.80 139 ALA H N 1
ATOM 16711 C CA . ALA H 1 139 ? 4.136 -39.232 -8.718 1.00 71.20 139 ALA H CA 1
ATOM 16712 C C . ALA H 1 139 ? 4.577 -37.767 -8.815 1.00 72.01 139 ALA H C 1
ATOM 16713 O O . ALA H 1 139 ? 5.758 -37.453 -8.623 1.00 72.21 139 ALA H O 1
ATOM 16715 N N . ALA H 1 140 ? 3.621 -36.883 -9.105 1.00 69.02 140 ALA H N 1
ATOM 16716 C CA . ALA H 1 140 ? 3.865 -35.441 -9.147 1.00 65.37 140 ALA H CA 1
ATOM 16717 C C . ALA H 1 140 ? 3.885 -34.790 -7.753 1.00 63.66 140 ALA H C 1
ATOM 16718 O O . ALA H 1 140 ? 3.977 -33.561 -7.636 1.00 61.01 140 ALA H O 1
ATOM 16720 N N . GLY H 1 141 ? 3.819 -35.622 -6.709 1.00 64.27 141 GLY H N 1
ATOM 16721 C CA . GLY H 1 141 ? 3.799 -35.168 -5.309 1.00 61.67 141 GLY H CA 1
ATOM 16722 C C . GLY H 1 141 ? 2.544 -34.379 -4.962 1.00 60.91 141 GLY H C 1
ATOM 16723 O O . GLY H 1 141 ? 2.587 -33.459 -4.137 1.00 55.66 141 GLY H O 1
ATOM 16724 N N . VAL H 1 142 ? 1.430 -34.748 -5.598 1.00 59.98 142 VAL H N 1
ATOM 16725 C CA . VAL H 1 142 ? 0.167 -34.019 -5.470 1.00 60.50 142 VAL H CA 1
ATOM 16726 C C . VAL H 1 142 ? -1.008 -34.890 -4.987 1.00 58.90 142 VAL H C 1
ATOM 16727 O O . VAL H 1 142 ? -1.178 -36.047 -5.408 1.00 56.81 142 VAL H O 1
ATOM 16731 N N . THR H 1 143 ? -1.803 -34.319 -4.083 1.00 58.20 143 THR H N 1
ATOM 16732 C CA . THR H 1 143 ? -3.026 -34.964 -3.594 1.00 55.55 143 THR H CA 1
ATOM 16733 C C . THR H 1 143 ? -4.238 -34.453 -4.370 1.00 51.95 143 THR H C 1
ATOM 16734 O O . THR H 1 143 ? -4.398 -33.248 -4.550 1.00 49.58 143 THR H O 1
ATOM 16738 N N . LEU H 1 144 ? -5.069 -35.380 -4.839 1.00 52.81 144 LEU H N 1
ATOM 16739 C CA . LEU H 1 144 ? -6.370 -35.055 -5.436 1.00 55.01 144 LEU H CA 1
ATOM 16740 C C . LEU H 1 144 ? -7.450 -34.887 -4.368 1.00 55.92 144 LEU H C 1
ATOM 16741 O O . LEU H 1 144 ? -7.503 -35.652 -3.398 1.00 57.16 144 LEU H O 1
ATOM 16746 N N . ASN H 1 145 ? -8.304 -33.881 -4.555 1.00 55.62 145 ASN H N 1
ATOM 16747 C CA . ASN H 1 145 ? -9.411 -33.606 -3.638 1.00 52.68 145 ASN H CA 1
ATOM 16748 C C . ASN H 1 145 ? -10.711 -33.426 -4.400 1.00 50.49 145 ASN H C 1
ATOM 16749 O O . ASN H 1 145 ? -10.920 -32.394 -5.041 1.00 52.72 145 ASN H O 1
ATOM 16754 N N . LEU H 1 146 ? -11.568 -34.445 -4.341 1.00 48.48 146 LEU H N 1
ATOM 16755 C CA . LEU H 1 146 ? -12.911 -34.396 -4.925 1.00 47.66 146 LEU H CA 1
ATOM 16756 C C . LEU H 1 146 ? -13.801 -33.418 -4.155 1.00 47.44 146 LEU H C 1
ATOM 16757 O O . LEU H 1 146 ? -14.062 -33.623 -2.968 1.00 45.08 146 LEU H O 1
ATOM 16762 N N . GLU H 1 147 ? -14.250 -32.353 -4.818 1.00 46.83 147 GLU H N 1
ATOM 16763 C CA . GLU H 1 147 ? -15.174 -31.423 -4.183 1.00 45.20 147 GLU H CA 1
ATOM 16764 C C . GLU H 1 147 ? -16.582 -31.977 -4.201 1.00 44.53 147 GLU H C 1
ATOM 16765 O O . GLU H 1 147 ? -17.080 -32.415 -5.249 1.00 43.48 147 GLU H O 1
ATOM 16771 N N . ILE H 1 148 ? -17.204 -31.936 -3.023 1.00 41.56 148 ILE H N 1
ATOM 16772 C CA . ILE H 1 148 ? -18.544 -32.459 -2.795 1.00 39.79 148 ILE H CA 1
ATOM 16773 C C . ILE H 1 148 ? -19.540 -31.314 -2.936 1.00 40.86 148 ILE H C 1
ATOM 16774 O O . ILE H 1 148 ? -19.554 -30.378 -2.119 1.00 41.99 148 ILE H O 1
ATOM 16779 N N . VAL H 1 149 ? -20.363 -31.382 -3.981 1.00 39.36 149 VAL H N 1
ATOM 16780 C CA . VAL H 1 149 ? -21.147 -30.217 -4.399 1.00 39.18 149 VAL H CA 1
ATOM 16781 C C . VAL H 1 149 ? -22.659 -30.445 -4.369 1.00 39.60 149 VAL H C 1
ATOM 16782 O O . VAL H 1 149 ? -23.122 -31.588 -4.344 1.00 40.84 149 VAL H O 1
ATOM 16786 N N . ASN H 1 150 ? -23.429 -29.360 -4.398 1.00 37.65 150 ASN H N 1
ATOM 16787 C CA . ASN H 1 150 ? -24.875 -29.488 -4.347 1.00 38.08 150 ASN H CA 1
ATOM 16788 C C . ASN H 1 150 ? -25.427 -30.209 -5.570 1.00 38.20 150 ASN H C 1
ATOM 16789 O O . ASN H 1 150 ? -24.729 -30.378 -6.562 1.00 38.01 150 ASN H O 1
ATOM 16794 N N . ARG H 1 151 ? -26.683 -30.629 -5.479 1.00 38.95 151 ARG H N 1
ATOM 16795 C CA . ARG H 1 151 ? -27.350 -31.415 -6.518 1.00 39.24 151 ARG H CA 1
ATOM 16796 C C . ARG H 1 151 ? -27.389 -30.764 -7.914 1.00 41.89 151 ARG H C 1
ATOM 16797 O O . ARG H 1 151 ? -27.391 -31.474 -8.929 1.00 44.06 151 ARG H O 1
ATOM 16805 N N . PHE H 1 152 ? -27.438 -29.432 -7.966 1.00 40.96 152 PHE H N 1
ATOM 16806 C CA . PHE H 1 152 ? -27.605 -28.712 -9.238 1.00 41.58 152 PHE H CA 1
ATOM 16807 C C . PHE H 1 152 ? -26.290 -28.526 -9.996 1.00 42.51 152 PHE H C 1
ATOM 16808 O O . PHE H 1 152 ? -26.294 -28.123 -11.159 1.00 41.22 152 PHE H O 1
ATOM 16816 N N . GLU H 1 153 ? -25.197 -28.787 -9.309 1.00 43.12 153 GLU H N 1
ATOM 16817 C CA . GLU H 1 153 ? -23.886 -28.704 -9.866 1.00 43.52 153 GLU H CA 1
ATOM 16818 C C . GLU H 1 153 ? -23.261 -30.051 -10.219 1.00 45.88 153 GLU H C 1
ATOM 16819 O O . GLU H 1 153 ? -22.425 -30.113 -11.068 1.00 48.39 153 GLU H O 1
ATOM 16825 N N . SER H 1 154 ? -23.688 -31.130 -9.591 1.00 45.00 154 SER H N 1
ATOM 16826 C CA . SER H 1 154 ? -23.313 -32.460 -10.001 1.00 41.93 154 SER H CA 1
ATOM 16827 C C . SER H 1 154 ? -24.381 -33.430 -9.594 1.00 42.64 154 SER H C 1
ATOM 16828 O O . SER H 1 154 ? -25.123 -33.167 -8.694 1.00 40.92 154 SER H O 1
ATOM 16831 N N . ASN H 1 155 ? -24.462 -34.551 -10.279 1.00 42.00 155 ASN H N 1
ATOM 16832 C CA . ASN H 1 155 ? -25.387 -35.567 -9.894 1.00 41.47 155 ASN H CA 1
ATOM 16833 C C . ASN H 1 155 ? -24.740 -36.740 -9.239 1.00 43.08 155 ASN H C 1
ATOM 16834 O O . ASN H 1 155 ? -25.397 -37.683 -8.892 1.00 43.59 155 ASN H O 1
ATOM 16839 N N . LEU H 1 156 ? -23.442 -36.681 -9.048 1.00 43.09 156 LEU H N 1
ATOM 16840 C CA . LEU H 1 156 ? -22.754 -37.823 -8.510 1.00 43.78 156 LEU H CA 1
ATOM 16841 C C . LEU H 1 156 ? -22.396 -37.745 -7.055 1.00 43.07 156 LEU H C 1
ATOM 16842 O O . LEU H 1 156 ? -22.878 -38.519 -6.279 1.00 43.62 156 LEU H O 1
ATOM 16847 N N . LEU H 1 157 ? -21.572 -36.799 -6.672 1.00 41.71 157 LEU H N 1
ATOM 16848 C CA . LEU H 1 157 ? -21.199 -36.712 -5.284 1.00 40.33 157 LEU H CA 1
ATOM 16849 C C . LEU H 1 157 ? -21.675 -35.453 -4.637 1.00 39.56 157 LEU H C 1
ATOM 16850 O O . LEU H 1 157 ? -21.083 -34.425 -4.810 1.00 40.78 157 LEU H O 1
ATOM 16855 N N . ASN H 1 158 ? -22.725 -35.554 -3.843 1.00 38.38 158 ASN H N 1
ATOM 16856 C CA . ASN H 1 158 ? -23.336 -34.387 -3.264 1.00 36.83 158 ASN H CA 1
ATOM 16857 C C . ASN H 1 158 ? -23.127 -34.388 -1.802 1.00 35.01 158 ASN H C 1
ATOM 16858 O O . ASN H 1 158 ? -23.369 -33.435 -1.147 1.00 34.53 158 ASN H O 1
ATOM 16863 N N . THR H 1 159 ? -22.619 -35.494 -1.313 1.00 36.60 159 THR H N 1
ATOM 16864 C CA . THR H 1 159 ? -22.551 -35.773 0.104 1.00 36.27 159 THR H CA 1
ATOM 16865 C C . THR H 1 159 ? -21.206 -36.254 0.557 1.00 36.55 159 THR H C 1
ATOM 16866 O O . THR H 1 159 ? -20.587 -36.998 -0.128 1.00 39.44 159 THR H O 1
ATOM 16870 N N . ALA H 1 160 ? -20.769 -35.854 1.730 1.00 35.50 160 ALA H N 1
ATOM 16871 C CA . ALA H 1 160 ? -19.493 -36.332 2.268 1.00 35.27 160 ALA H CA 1
ATOM 16872 C C . ALA H 1 160 ? -19.401 -37.866 2.347 1.00 37.00 160 ALA H C 1
ATOM 16873 O O . ALA H 1 160 ? -18.376 -38.439 1.972 1.00 41.03 160 ALA H O 1
ATOM 16875 N N . ALA H 1 161 ? -20.462 -38.523 2.819 1.00 36.71 161 ALA H N 1
ATOM 16876 C CA . ALA H 1 161 ? -20.495 -39.991 2.917 1.00 37.64 161 ALA H CA 1
ATOM 16877 C C . ALA H 1 161 ? -20.463 -40.670 1.551 1.00 38.73 161 ALA H C 1
ATOM 16878 O O . ALA H 1 161 ? -19.888 -41.750 1.404 1.00 39.49 161 ALA H O 1
ATOM 16880 N N . GLN H 1 162 ? -21.090 -40.039 0.562 1.00 40.31 162 GLN H N 1
ATOM 16881 C CA . GLN H 1 162 ? -20.992 -40.478 -0.832 1.00 42.61 162 GLN H CA 1
ATOM 16882 C C . GLN H 1 162 ? -19.539 -40.460 -1.314 1.00 44.74 162 GLN H C 1
ATOM 16883 O O . GLN H 1 162 ? -19.119 -41.340 -2.073 1.00 43.51 162 GLN H O 1
ATOM 16889 N N . GLY H 1 163 ? -18.792 -39.446 -0.868 1.00 45.55 163 GLY H N 1
ATOM 16890 C CA . GLY H 1 163 ? -17.376 -39.290 -1.195 1.00 46.42 163 GLY H CA 1
ATOM 16891 C C . GLY H 1 163 ? -16.500 -40.358 -0.564 1.00 46.49 163 GLY H C 1
ATOM 16892 O O . GLY H 1 163 ? -15.598 -40.895 -1.225 1.00 44.99 163 GLY H O 1
ATOM 16893 N N . LEU H 1 164 ? -16.776 -40.662 0.711 1.00 46.43 164 LEU H N 1
ATOM 16894 C CA . LEU H 1 164 ? -16.124 -41.763 1.443 1.00 44.45 164 LEU H CA 1
ATOM 16895 C C . LEU H 1 164 ? -16.286 -43.129 0.747 1.00 43.97 164 LEU H C 1
ATOM 16896 O O . LEU H 1 164 ? -15.329 -43.899 0.657 1.00 46.48 164 LEU H O 1
ATOM 16901 N N . ALA H 1 165 ? -17.483 -43.411 0.240 1.00 43.17 165 ALA H N 1
ATOM 16902 C CA . ALA H 1 165 ? -17.747 -44.660 -0.476 1.00 45.49 165 ALA H CA 1
ATOM 16903 C C . ALA H 1 165 ? -17.051 -44.649 -1.820 1.00 45.47 165 ALA H C 1
ATOM 16904 O O . ALA H 1 165 ? -16.597 -45.685 -2.301 1.00 44.64 165 ALA H O 1
ATOM 16906 N N . PHE H 1 166 ? -16.974 -43.462 -2.416 1.00 46.81 166 PHE H N 1
ATOM 16907 C CA . PHE H 1 166 ? -16.343 -43.293 -3.710 1.00 46.88 166 PHE H CA 1
ATOM 16908 C C . PHE H 1 166 ? -14.838 -43.503 -3.581 1.00 48.55 166 PHE H C 1
ATOM 16909 O O . PHE H 1 166 ? -14.263 -44.292 -4.330 1.00 48.72 166 PHE H O 1
ATOM 16917 N N . ILE H 1 167 ? -14.216 -42.808 -2.626 1.00 48.54 167 ILE H N 1
ATOM 16918 C CA . ILE H 1 167 ? -12.795 -42.988 -2.334 1.00 49.36 167 ILE H CA 1
ATOM 16919 C C . ILE H 1 167 ? -12.500 -44.462 -2.055 1.00 53.03 167 ILE H C 1
ATOM 16920 O O . ILE H 1 167 ? -11.643 -45.063 -2.704 1.00 58.53 167 ILE H O 1
ATOM 16925 N N . GLU H 1 168 ? -13.225 -45.051 -1.110 1.00 55.90 168 GLU H N 1
ATOM 16926 C CA . GLU H 1 168 ? -13.054 -46.463 -0.801 1.00 60.29 168 GLU H CA 1
ATOM 16927 C C . GLU H 1 168 ? -13.058 -47.278 -2.101 1.00 58.09 168 GLU H C 1
ATOM 16928 O O . GLU H 1 168 ? -12.193 -48.129 -2.309 1.00 60.39 168 GLU H O 1
ATOM 16934 N N . ASP H 1 169 ? -14.006 -46.982 -2.987 1.00 55.22 169 ASP H N 1
ATOM 16935 C CA . ASP H 1 169 ? -14.138 -47.709 -4.251 1.00 54.09 169 ASP H CA 1
ATOM 16936 C C . ASP H 1 169 ? -12.980 -47.526 -5.245 1.00 54.93 169 ASP H C 1
ATOM 16937 O O . ASP H 1 169 ? -12.704 -48.420 -6.048 1.00 53.69 169 ASP H O 1
ATOM 16942 N N . THR H 1 170 ? -12.309 -46.375 -5.192 1.00 55.07 170 THR H N 1
ATOM 16943 C CA . THR H 1 170 ? -11.112 -46.156 -5.999 1.00 56.25 170 THR H CA 1
ATOM 16944 C C . THR H 1 170 ? -9.999 -47.079 -5.514 1.00 58.13 170 THR H C 1
ATOM 16945 O O . THR H 1 170 ? -9.287 -47.682 -6.322 1.00 59.88 170 THR H O 1
ATOM 16949 N N . GLY H 1 171 ? -9.871 -47.193 -4.191 1.00 55.73 171 GLY H N 1
ATOM 16950 C CA . GLY H 1 171 ? -8.842 -48.022 -3.573 1.00 54.42 171 GLY H CA 1
ATOM 16951 C C . GLY H 1 171 ? -7.596 -47.218 -3.257 1.00 54.85 171 GLY H C 1
ATOM 16952 O O . GLY H 1 171 ? -6.722 -47.681 -2.520 1.00 58.42 171 GLY H O 1
ATOM 16953 N N . SER H 1 172 ? -7.522 -46.008 -3.805 1.00 51.77 172 SER H N 1
ATOM 16954 C CA . SER H 1 172 ? -6.356 -45.151 -3.649 1.00 50.72 172 SER H CA 1
ATOM 16955 C C . SER H 1 172 ? -6.173 -44.647 -2.224 1.00 52.26 172 SER H C 1
ATOM 16956 O O . SER H 1 172 ? -7.110 -44.649 -1.422 1.00 56.13 172 SER H O 1
ATOM 16959 N N . ASP H 1 173 ? -4.947 -44.220 -1.932 1.00 52.06 173 ASP H N 1
ATOM 16960 C CA . ASP H 1 173 ? -4.566 -43.659 -0.642 1.00 52.20 173 ASP H CA 1
ATOM 16961 C C . ASP H 1 173 ? -4.125 -42.209 -0.862 1.00 53.59 173 ASP H C 1
ATOM 16962 O O . ASP H 1 173 ? -3.538 -41.568 0.027 1.00 48.97 173 ASP H O 1
ATOM 16967 N N . ASN H 1 174 ? -4.428 -41.715 -2.065 1.00 54.30 174 ASN H N 1
ATOM 16968 C CA . ASN H 1 174 ? -4.055 -40.378 -2.512 1.00 56.80 174 ASN H CA 1
ATOM 16969 C C . ASN H 1 174 ? -5.265 -39.523 -2.920 1.00 58.12 174 ASN H C 1
ATOM 16970 O O . ASN H 1 174 ? -5.103 -38.399 -3.394 1.00 60.07 174 ASN H O 1
ATOM 16975 N N . ILE H 1 175 ? -6.473 -40.057 -2.740 1.00 58.38 175 ILE H N 1
ATOM 16976 C CA . ILE H 1 175 ? -7.704 -39.309 -3.031 1.00 56.22 175 ILE H CA 1
ATOM 16977 C C . ILE H 1 175 ? -8.420 -38.881 -1.744 1.00 56.94 175 ILE H C 1
ATOM 16978 O O . ILE H 1 175 ? -8.728 -39.708 -0.880 1.00 56.20 175 ILE H O 1
ATOM 16983 N N . PHE H 1 176 ? -8.681 -37.582 -1.629 1.00 55.64 176 PHE H N 1
ATOM 16984 C CA . PHE H 1 176 ? -9.267 -37.015 -0.418 1.00 53.71 176 PHE H CA 1
ATOM 16985 C C . PHE H 1 176 ? -10.515 -36.171 -0.712 1.00 53.02 176 PHE H C 1
ATOM 16986 O O . PHE H 1 176 ? -10.888 -35.979 -1.880 1.00 50.79 176 PHE H O 1
ATOM 16994 N N . LEU H 1 177 ? -11.163 -35.693 0.353 1.00 50.05 177 LEU H N 1
ATOM 16995 C CA . LEU H 1 177 ? -12.401 -34.932 0.226 1.00 47.32 177 LEU H CA 1
ATOM 16996 C C . LEU H 1 177 ? -12.161 -33.428 0.262 1.00 48.03 177 LEU H C 1
ATOM 16997 O O . LEU H 1 177 ? -11.359 -32.914 1.056 1.00 47.54 177 LEU H O 1
ATOM 17002 N N . HIS H 1 178 ? -12.890 -32.731 -0.599 1.00 48.22 178 HIS H N 1
ATOM 17003 C CA . HIS H 1 178 ? -12.911 -31.279 -0.611 1.00 48.51 178 HIS H CA 1
ATOM 17004 C C . HIS H 1 178 ? -14.318 -30.802 -0.303 1.00 47.85 178 HIS H C 1
ATOM 17005 O O . HIS H 1 178 ? -15.243 -30.957 -1.108 1.00 46.43 178 HIS H O 1
ATOM 17012 N N . LEU H 1 179 ? -14.497 -30.237 0.887 1.00 45.86 179 LEU H N 1
ATOM 17013 C CA . LEU H 1 179 ? -15.825 -29.848 1.338 1.00 47.48 179 LEU H CA 1
ATOM 17014 C C . LEU H 1 179 ? -16.074 -28.354 1.253 1.00 48.77 179 LEU H C 1
ATOM 17015 O O . LEU H 1 179 ? -15.231 -27.542 1.635 1.00 50.93 179 LEU H O 1
ATOM 17020 N N . ASP H 1 180 ? -17.251 -28.009 0.749 1.00 48.63 180 ASP H N 1
ATOM 17021 C CA . ASP H 1 180 ? -17.694 -26.628 0.645 1.00 48.21 180 ASP H CA 1
ATOM 17022 C C . ASP H 1 180 ? -18.883 -26.451 1.585 1.00 44.99 180 ASP H C 1
ATOM 17023 O O . ASP H 1 180 ? -19.884 -27.156 1.454 1.00 44.11 180 ASP H O 1
ATOM 17028 N N . THR H 1 181 ? -18.778 -25.515 2.528 1.00 44.38 181 THR H N 1
ATOM 17029 C CA . THR H 1 181 ? -19.876 -25.241 3.466 1.00 42.15 181 THR H CA 1
ATOM 17030 C C . THR H 1 181 ? -21.138 -24.745 2.736 1.00 43.71 181 THR H C 1
ATOM 17031 O O . THR H 1 181 ? -22.262 -24.992 3.189 1.00 44.70 181 THR H O 1
ATOM 17035 N N . PHE H 1 182 ? -20.950 -24.059 1.605 1.00 41.68 182 PHE H N 1
ATOM 17036 C CA . PHE H 1 182 ? -22.069 -23.685 0.740 1.00 39.88 182 PHE H CA 1
ATOM 17037 C C . PHE H 1 182 ? -22.845 -24.905 0.246 1.00 39.61 182 PHE H C 1
ATOM 17038 O O . PHE H 1 182 ? -24.066 -24.969 0.422 1.00 40.29 182 PHE H O 1
ATOM 17046 N N . HIS H 1 183 ? -22.136 -25.844 -0.387 1.00 39.12 183 HIS H N 1
ATOM 17047 C CA . HIS H 1 183 ? -22.730 -27.094 -0.883 1.00 40.59 183 HIS H CA 1
ATOM 17048 C C . HIS H 1 183 ? -23.243 -27.992 0.223 1.00 41.15 183 HIS H C 1
ATOM 17049 O O . HIS H 1 183 ? -24.293 -28.632 0.078 1.00 41.53 183 HIS H O 1
ATOM 17056 N N . MET H 1 184 ? -22.511 -28.042 1.334 1.00 39.14 184 MET H N 1
ATOM 17057 C CA . MET H 1 184 ? -22.852 -28.921 2.445 1.00 40.58 184 MET H CA 1
ATOM 17058 C C . MET H 1 184 ? -24.171 -28.548 3.115 1.00 41.17 184 MET H C 1
ATOM 17059 O O . MET H 1 184 ? -24.975 -29.424 3.466 1.00 39.98 184 MET H O 1
ATOM 17064 N N . ASN H 1 185 ? -24.396 -27.247 3.283 1.00 41.54 185 ASN H N 1
ATOM 17065 C CA . ASN H 1 185 ? -25.573 -26.778 3.999 1.00 38.98 185 ASN H CA 1
ATOM 17066 C C . ASN H 1 185 ? -26.831 -27.142 3.252 1.00 38.68 185 ASN H C 1
ATOM 17067 O O . ASN H 1 185 ? -27.865 -27.397 3.862 1.00 40.46 185 ASN H O 1
ATOM 17072 N N . ILE H 1 186 ? -26.730 -27.189 1.928 1.00 38.76 186 ILE H N 1
ATOM 17073 C CA . ILE H 1 186 ? -27.787 -27.765 1.103 1.00 39.36 186 ILE H CA 1
ATOM 17074 C C . ILE H 1 186 ? -27.926 -29.281 1.342 1.00 40.63 186 ILE H C 1
ATOM 17075 O O . ILE H 1 186 ? -28.987 -29.741 1.785 1.00 41.51 186 ILE H O 1
ATOM 17080 N N . GLU H 1 187 ? -26.844 -30.033 1.107 1.00 40.30 187 GLU H N 1
ATOM 17081 C CA . GLU H 1 187 ? -26.917 -31.502 0.982 1.00 40.39 187 GLU H CA 1
ATOM 17082 C C . GLU H 1 187 ? -26.769 -32.345 2.263 1.00 41.28 187 GLU H C 1
ATOM 17083 O O . GLU H 1 187 ? -27.323 -33.445 2.345 1.00 40.02 187 GLU H O 1
ATOM 17089 N N . GLU H 1 188 ? -26.015 -31.858 3.244 1.00 41.57 188 GLU H N 1
ATOM 17090 C CA . GLU H 1 188 ? -25.686 -32.693 4.399 1.00 42.36 188 GLU H CA 1
ATOM 17091 C C . GLU H 1 188 ? -26.785 -32.681 5.457 1.00 43.36 188 GLU H C 1
ATOM 17092 O O . GLU H 1 188 ? -27.537 -31.717 5.571 1.00 47.00 188 GLU H O 1
ATOM 17098 N N . ALA H 1 189 ? -26.873 -33.733 6.233 1.00 43.00 189 ALA H N 1
ATOM 17099 C CA . ALA H 1 189 ? -27.721 -33.749 7.388 1.00 42.90 189 ALA H CA 1
ATOM 17100 C C . ALA H 1 189 ? -27.308 -32.809 8.521 1.00 43.53 189 ALA H C 1
ATOM 17101 O O . ALA H 1 189 ? -28.123 -32.208 9.128 1.00 45.80 189 ALA H O 1
ATOM 17103 N N . ASP H 1 190 ? -26.037 -32.724 8.841 1.00 43.11 190 ASP H N 1
ATOM 17104 C CA . ASP H 1 190 ? -25.542 -31.738 9.772 1.00 44.41 190 ASP H CA 1
ATOM 17105 C C . ASP H 1 190 ? -24.229 -31.360 9.186 1.00 45.42 190 ASP H C 1
ATOM 17106 O O . ASP H 1 190 ? -23.545 -32.200 8.744 1.00 47.96 190 ASP H O 1
ATOM 17111 N N . VAL H 1 191 ? -23.861 -30.104 9.135 1.00 46.23 191 VAL H N 1
ATOM 17112 C CA . VAL H 1 191 ? -22.561 -29.783 8.601 1.00 47.12 191 VAL H CA 1
ATOM 17113 C C . VAL H 1 191 ? -21.453 -30.296 9.487 1.00 46.47 191 VAL H C 1
ATOM 17114 O O . VAL H 1 191 ? -20.541 -30.919 9.036 1.00 43.97 191 VAL H O 1
ATOM 17118 N N . GLY H 1 192 ? -21.589 -30.062 10.776 1.00 45.03 192 GLY H N 1
ATOM 17119 C CA . GLY H 1 192 ? -20.629 -30.512 11.742 1.00 44.64 192 GLY H CA 1
ATOM 17120 C C . GLY H 1 192 ? -20.532 -31.999 11.828 1.00 43.91 192 GLY H C 1
ATOM 17121 O O . GLY H 1 192 ? -19.488 -32.552 11.978 1.00 44.36 192 GLY H O 1
ATOM 17122 N N . LEU H 1 193 ? -21.660 -32.650 11.749 1.00 42.51 193 LEU H N 1
ATOM 17123 C CA . LEU H 1 193 ? -21.669 -34.112 11.784 1.00 43.14 193 LEU H CA 1
ATOM 17124 C C . LEU H 1 193 ? -21.032 -34.723 10.541 1.00 43.65 193 LEU H C 1
ATOM 17125 O O . LEU H 1 193 ? -20.357 -35.745 10.634 1.00 44.26 193 LEU H O 1
ATOM 17130 N N . ALA H 1 194 ? -21.246 -34.092 9.386 1.00 44.78 194 ALA H N 1
ATOM 17131 C CA . ALA H 1 194 ? -20.601 -34.512 8.134 1.00 45.66 194 ALA H CA 1
ATOM 17132 C C . ALA H 1 194 ? -19.087 -34.378 8.268 1.00 45.15 194 ALA H C 1
ATOM 17133 O O . ALA H 1 194 ? -18.342 -35.252 7.829 1.00 47.00 194 ALA H O 1
ATOM 17135 N N . ILE H 1 195 ? -18.648 -33.292 8.902 1.00 43.38 195 ILE H N 1
ATOM 17136 C CA . ILE H 1 195 ? -17.235 -33.072 9.191 1.00 43.31 195 ILE H CA 1
ATOM 17137 C C . ILE H 1 195 ? -16.679 -34.121 10.169 1.00 44.22 195 ILE H C 1
ATOM 17138 O O . ILE H 1 195 ? -15.673 -34.770 9.870 1.00 45.29 195 ILE H O 1
ATOM 17143 N N . ARG H 1 196 ? -17.335 -34.299 11.319 1.00 43.60 196 ARG H N 1
ATOM 17144 C CA . ARG H 1 196 ? -16.913 -35.320 12.292 1.00 41.74 196 ARG H CA 1
ATOM 17145 C C . ARG H 1 196 ? -16.824 -36.699 11.646 1.00 41.40 196 ARG H C 1
ATOM 17146 O O . ARG H 1 196 ? -15.902 -37.455 11.939 1.00 40.76 196 ARG H O 1
ATOM 17154 N N . HIS H 1 197 ? -17.769 -36.997 10.753 1.00 39.77 197 HIS H N 1
ATOM 17155 C CA . HIS H 1 197 ? -17.853 -38.305 10.101 1.00 42.17 197 HIS H CA 1
ATOM 17156 C C . HIS H 1 197 ? -16.744 -38.514 9.108 1.00 44.33 197 HIS H C 1
ATOM 17157 O O . HIS H 1 197 ? -16.287 -39.639 8.919 1.00 44.66 197 HIS H O 1
ATOM 17164 N N . ALA H 1 198 ? -16.297 -37.455 8.483 1.00 48.44 198 ALA H N 1
ATOM 17165 C CA . ALA H 1 198 ? -15.287 -37.561 7.464 1.00 51.49 198 ALA H CA 1
ATOM 17166 C C . ALA H 1 198 ? -13.880 -37.196 7.875 1.00 54.51 198 ALA H C 1
ATOM 17167 O O . ALA H 1 198 ? -13.024 -37.122 7.053 1.00 55.56 198 ALA H O 1
ATOM 17169 N N . ALA H 1 199 ? -13.633 -36.990 9.149 1.00 56.29 199 ALA H N 1
ATOM 17170 C CA . ALA H 1 199 ? -12.342 -36.532 9.574 1.00 57.78 199 ALA H CA 1
ATOM 17171 C C . ALA H 1 199 ? -11.229 -37.475 9.220 1.00 58.77 199 ALA H C 1
ATOM 17172 O O . ALA H 1 199 ? -11.332 -38.668 9.359 1.00 61.92 199 ALA H O 1
ATOM 17174 N N . GLY H 1 200 ? -10.137 -36.909 8.770 1.00 59.14 200 GLY H N 1
ATOM 17175 C CA . GLY H 1 200 ? -8.982 -37.678 8.385 1.00 59.81 200 GLY H CA 1
ATOM 17176 C C . GLY H 1 200 ? -9.019 -38.057 6.935 1.00 58.57 200 GLY H C 1
ATOM 17177 O O . GLY H 1 200 ? -8.048 -38.529 6.387 1.00 58.81 200 GLY H O 1
ATOM 17178 N N . LYS H 1 201 ? -10.157 -37.825 6.315 1.00 55.48 201 LYS H N 1
ATOM 17179 C CA . LYS H 1 201 ? -10.295 -38.053 4.911 1.00 53.54 201 LYS H CA 1
ATOM 17180 C C . LYS H 1 201 ? -10.565 -36.767 4.181 1.00 51.77 201 LYS H C 1
ATOM 17181 O O . LYS H 1 201 ? -10.841 -36.777 3.001 1.00 47.68 201 LYS H O 1
ATOM 17187 N N . ILE H 1 202 ? -10.472 -35.663 4.908 1.00 51.50 202 ILE H N 1
ATOM 17188 C CA . ILE H 1 202 ? -10.662 -34.311 4.360 1.00 50.29 202 ILE H CA 1
ATOM 17189 C C . ILE H 1 202 ? -9.327 -33.657 4.000 1.00 50.32 202 ILE H C 1
ATOM 17190 O O . ILE H 1 202 ? -8.478 -33.432 4.872 1.00 49.50 202 ILE H O 1
ATOM 17195 N N . GLY H 1 203 ? -9.168 -33.331 2.718 1.00 50.75 203 GLY H N 1
ATOM 17196 C CA . GLY H 1 203 ? -7.958 -32.686 2.218 1.00 50.35 203 GLY H CA 1
ATOM 17197 C C . GLY H 1 203 ? -8.043 -31.175 2.053 1.00 51.27 203 GLY H C 1
ATOM 17198 O O . GLY H 1 203 ? -7.043 -30.479 2.233 1.00 53.12 203 GLY H O 1
ATOM 17199 N N . TYR H 1 204 ? -9.226 -30.661 1.717 1.00 51.39 204 TYR H N 1
ATOM 17200 C CA . TYR H 1 204 ? -9.390 -29.232 1.404 1.00 51.48 204 TYR H CA 1
ATOM 17201 C C . TYR H 1 204 ? -10.784 -28.712 1.747 1.00 50.79 204 TYR H C 1
ATOM 17202 O O . TYR H 1 204 ? -11.774 -29.414 1.555 1.00 52.04 204 TYR H O 1
ATOM 17211 N N . VAL H 1 205 ? -10.865 -27.480 2.242 1.00 49.57 205 VAL H N 1
ATOM 17212 C CA . VAL H 1 205 ? -12.153 -26.927 2.655 1.00 50.23 205 VAL H CA 1
ATOM 17213 C C . VAL H 1 205 ? -12.440 -25.530 2.106 1.00 50.51 205 VAL H C 1
ATOM 17214 O O . VAL H 1 205 ? -11.644 -24.615 2.295 1.00 51.62 205 VAL H O 1
ATOM 17218 N N . HIS H 1 206 ? -13.582 -25.384 1.428 1.00 50.75 206 HIS H N 1
ATOM 17219 C CA . HIS H 1 206 ? -14.112 -24.069 1.038 1.00 50.03 206 HIS H CA 1
ATOM 17220 C C . HIS H 1 206 ? -15.065 -23.547 2.059 1.00 49.55 206 HIS H C 1
ATOM 17221 O O . HIS H 1 206 ? -16.093 -24.170 2.331 1.00 49.39 206 HIS H O 1
ATOM 17228 N N . ILE H 1 207 ? -14.741 -22.389 2.618 1.00 50.23 207 ILE H N 1
ATOM 17229 C CA . ILE H 1 207 ? -15.650 -21.666 3.493 1.00 49.16 207 ILE H CA 1
ATOM 17230 C C . ILE H 1 207 ? -16.509 -20.744 2.624 1.00 50.11 207 ILE H C 1
ATOM 17231 O O . ILE H 1 207 ? -16.000 -19.788 2.028 1.00 49.98 207 ILE H O 1
ATOM 17236 N N . GLY H 1 208 ? -17.803 -21.059 2.539 1.00 50.56 208 GLY H N 1
ATOM 17237 C CA . GLY H 1 208 ? -18.780 -20.247 1.802 1.00 48.79 208 GLY H CA 1
ATOM 17238 C C . GLY H 1 208 ? -20.108 -20.107 2.541 1.00 48.35 208 GLY H C 1
ATOM 17239 O O . GLY H 1 208 ? -20.595 -21.070 3.140 1.00 50.15 208 GLY H O 1
ATOM 17240 N N . GLU H 1 209 ? -20.684 -18.919 2.508 1.00 45.59 209 GLU H N 1
ATOM 17241 C CA . GLU H 1 209 ? -21.971 -18.645 3.110 1.00 40.56 209 GLU H CA 1
ATOM 17242 C C . GLU H 1 209 ? -23.091 -19.112 2.243 1.00 38.87 209 GLU H C 1
ATOM 17243 O O . GLU H 1 209 ? -22.912 -19.339 1.095 1.00 38.50 209 GLU H O 1
ATOM 17249 N N . SER H 1 210 ? -24.264 -19.220 2.817 1.00 36.88 210 SER H N 1
ATOM 17250 C CA . SER H 1 210 ? -25.377 -19.913 2.235 1.00 37.25 210 SER H CA 1
ATOM 17251 C C . SER H 1 210 ? -25.788 -19.314 0.930 1.00 38.69 210 SER H C 1
ATOM 17252 O O . SER H 1 210 ? -26.187 -20.005 0.025 1.00 36.68 210 SER H O 1
ATOM 17255 N N . HIS H 1 211 ? -25.664 -18.007 0.836 1.00 39.35 211 HIS H N 1
ATOM 17256 C CA . HIS H 1 211 ? -25.934 -17.327 -0.382 1.00 39.69 211 HIS H CA 1
ATOM 17257 C C . HIS H 1 211 ? -24.690 -17.003 -1.086 1.00 40.86 211 HIS H C 1
ATOM 17258 O O . HIS H 1 211 ? -24.710 -16.427 -2.157 1.00 39.31 211 HIS H O 1
ATOM 17265 N N . ARG H 1 212 ? -23.575 -17.378 -0.517 1.00 41.05 212 ARG H N 1
ATOM 17266 C CA . ARG H 1 212 ? -22.345 -17.156 -1.195 1.00 42.15 212 ARG H CA 1
ATOM 17267 C C . ARG H 1 212 ? -21.849 -15.738 -1.055 1.00 44.21 212 ARG H C 1
ATOM 17268 O O . ARG H 1 212 ? -21.017 -15.320 -1.794 1.00 46.19 212 ARG H O 1
ATOM 17276 N N . GLY H 1 213 ? -22.378 -14.987 -0.117 1.00 43.53 213 GLY H N 1
ATOM 17277 C CA . GLY H 1 213 ? -21.956 -13.629 0.079 1.00 43.98 213 GLY H CA 1
ATOM 17278 C C . GLY H 1 213 ? -21.019 -13.458 1.242 1.00 45.77 213 GLY H C 1
ATOM 17279 O O . GLY H 1 213 ? -20.153 -14.245 1.452 1.00 49.64 213 GLY H O 1
ATOM 17280 N N . PHE H 1 214 ? -21.196 -12.407 2.008 1.00 43.65 214 PHE H N 1
ATOM 17281 C CA . PHE H 1 214 ? -20.373 -12.190 3.158 1.00 44.24 214 PHE H CA 1
ATOM 17282 C C . PHE H 1 214 ? -20.609 -13.312 4.117 1.00 44.78 214 PHE H C 1
ATOM 17283 O O . PHE H 1 214 ? -21.692 -13.753 4.279 1.00 46.21 214 PHE H O 1
ATOM 17291 N N . LEU H 1 215 ? -19.562 -13.749 4.765 1.00 45.49 215 LEU H N 1
ATOM 17292 C CA . LEU H 1 215 ? -19.626 -14.682 5.886 1.00 44.33 215 LEU H CA 1
ATOM 17293 C C . LEU H 1 215 ? -20.382 -14.098 7.065 1.00 43.21 215 LEU H C 1
ATOM 17294 O O . LEU H 1 215 ? -20.018 -13.045 7.590 1.00 41.06 215 LEU H O 1
ATOM 17299 N N . GLY H 1 216 ? -21.439 -14.796 7.468 1.00 44.41 216 GLY H N 1
ATOM 17300 C CA . GLY H 1 216 ? -22.172 -14.460 8.678 1.00 42.57 216 GLY H CA 1
ATOM 17301 C C . GLY H 1 216 ? -23.464 -13.743 8.382 1.00 44.20 216 GLY H C 1
ATOM 17302 O O . GLY H 1 216 ? -24.283 -13.537 9.281 1.00 51.29 216 GLY H O 1
ATOM 17303 N N . THR H 1 217 ? -23.650 -13.361 7.122 1.00 41.61 217 THR H N 1
ATOM 17304 C CA . THR H 1 217 ? -24.839 -12.629 6.699 1.00 39.86 217 THR H CA 1
ATOM 17305 C C . THR H 1 217 ? -25.887 -13.583 6.136 1.00 40.39 217 THR H C 1
ATOM 17306 O O . THR H 1 217 ? -26.880 -13.147 5.542 1.00 38.90 217 THR H O 1
ATOM 17310 N N . GLY H 1 218 ? -25.646 -14.884 6.327 1.00 41.48 218 GLY H N 1
ATOM 17311 C CA . GLY H 1 218 ? -26.526 -15.952 5.848 1.00 40.69 218 GLY H CA 1
ATOM 17312 C C . GLY H 1 218 ? -27.007 -16.867 6.958 1.00 40.07 218 GLY H C 1
ATOM 17313 O O . GLY H 1 218 ? -26.971 -16.501 8.137 1.00 41.33 218 GLY H O 1
ATOM 17314 N N . ASN H 1 219 ? -27.455 -18.063 6.582 1.00 38.12 219 ASN H N 1
ATOM 17315 C CA . ASN H 1 219 ? -28.100 -18.987 7.528 1.00 36.99 219 ASN H CA 1
ATOM 17316 C C . ASN H 1 219 ? -27.205 -20.099 8.094 1.00 37.44 219 ASN H C 1
ATOM 17317 O O . ASN H 1 219 ? -27.640 -20.889 8.943 1.00 37.21 219 ASN H O 1
ATOM 17322 N N . ILE H 1 220 ? -25.962 -20.150 7.623 1.00 36.56 220 ILE H N 1
ATOM 17323 C CA . ILE H 1 220 ? -25.013 -21.171 8.039 1.00 38.48 220 ILE H CA 1
ATOM 17324 C C . ILE H 1 220 ? -24.485 -20.962 9.460 1.00 40.02 220 ILE H C 1
ATOM 17325 O O . ILE H 1 220 ? -24.140 -19.853 9.847 1.00 39.11 220 ILE H O 1
ATOM 17330 N N . ASP H 1 221 ? -24.451 -22.042 10.235 1.00 43.75 221 ASP H N 1
ATOM 17331 C CA . ASP H 1 221 ? -23.898 -22.004 11.590 1.00 46.32 221 ASP H CA 1
ATOM 17332 C C . ASP H 1 221 ? -22.391 -22.290 11.561 1.00 43.52 221 ASP H C 1
ATOM 17333 O O . ASP H 1 221 ? -21.959 -23.439 11.695 1.00 41.82 221 ASP H O 1
ATOM 17338 N N . PHE H 1 222 ? -21.604 -21.232 11.382 1.00 42.55 222 PHE H N 1
ATOM 17339 C CA . PHE H 1 222 ? -20.145 -21.354 11.289 1.00 41.71 222 PHE H CA 1
ATOM 17340 C C . PHE H 1 222 ? -19.490 -21.732 12.620 1.00 42.32 222 PHE H C 1
ATOM 17341 O O . PHE H 1 222 ? -18.518 -22.499 12.644 1.00 40.80 222 PHE H O 1
ATOM 17349 N N . ALA H 1 223 ? -20.038 -21.215 13.719 1.00 42.13 223 ALA H N 1
ATOM 17350 C CA . ALA H 1 223 ? -19.611 -21.643 15.043 1.00 42.22 223 ALA H CA 1
ATOM 17351 C C . ALA H 1 223 ? -19.613 -23.185 15.124 1.00 41.28 223 ALA H C 1
ATOM 17352 O O . ALA H 1 223 ? -18.635 -23.786 15.580 1.00 39.94 223 ALA H O 1
ATOM 17354 N N . ALA H 1 224 ? -20.688 -23.810 14.636 1.00 40.67 224 ALA H N 1
ATOM 17355 C CA . ALA H 1 224 ? -20.802 -25.281 14.580 1.00 40.93 224 ALA H CA 1
ATOM 17356 C C . ALA H 1 224 ? -19.751 -25.948 13.676 1.00 41.90 224 ALA H C 1
ATOM 17357 O O . ALA H 1 224 ? -19.345 -27.098 13.913 1.00 40.63 224 ALA H O 1
ATOM 17359 N N . ILE H 1 225 ? -19.341 -25.224 12.633 1.00 43.97 225 ILE H N 1
ATOM 17360 C CA . ILE H 1 225 ? -18.375 -25.717 11.652 1.00 44.41 225 ILE H CA 1
ATOM 17361 C C . ILE H 1 225 ? -16.957 -25.600 12.192 1.00 44.86 225 ILE H C 1
ATOM 17362 O O . ILE H 1 225 ? -16.153 -26.527 12.035 1.00 44.55 225 ILE H O 1
ATOM 17367 N N . PHE H 1 226 ? -16.671 -24.466 12.836 1.00 44.29 226 PHE H N 1
ATOM 17368 C CA . PHE H 1 226 ? -15.383 -24.229 13.473 1.00 44.77 226 PHE H CA 1
ATOM 17369 C C . PHE H 1 226 ? -15.153 -25.160 14.669 1.00 47.18 226 PHE H C 1
ATOM 17370 O O . PHE H 1 226 ? -14.022 -25.589 14.913 1.00 50.31 226 PHE H O 1
ATOM 17378 N N . ASP H 1 227 ? -16.224 -25.480 15.397 1.00 46.75 227 ASP H N 1
ATOM 17379 C CA . ASP H 1 227 ? -16.172 -26.460 16.487 1.00 46.45 227 ASP H CA 1
ATOM 17380 C C . ASP H 1 227 ? -15.846 -27.866 15.982 1.00 47.89 227 ASP H C 1
ATOM 17381 O O . ASP H 1 227 ? -15.088 -28.603 16.624 1.00 51.81 227 ASP H O 1
ATOM 17386 N N . ALA H 1 228 ? -16.421 -28.232 14.836 1.00 45.05 228 ALA H N 1
ATOM 17387 C CA . ALA H 1 228 ? -16.247 -29.562 14.262 1.00 43.93 228 ALA H CA 1
ATOM 17388 C C . ALA H 1 228 ? -14.843 -29.770 13.709 1.00 43.40 228 ALA H C 1
ATOM 17389 O O . ALA H 1 228 ? -14.274 -30.857 13.834 1.00 44.90 228 ALA H O 1
ATOM 17391 N N . LEU H 1 229 ? -14.295 -28.725 13.096 1.00 42.84 229 LEU H N 1
ATOM 17392 C CA . LEU H 1 229 ? -12.930 -28.753 12.568 1.00 42.09 229 LEU H CA 1
ATOM 17393 C C . LEU H 1 229 ? -11.923 -28.913 13.713 1.00 42.59 229 LEU H C 1
ATOM 17394 O O . LEU H 1 229 ? -11.062 -29.789 13.668 1.00 43.09 229 LEU H O 1
ATOM 17399 N N . THR H 1 230 ? -12.064 -28.070 14.738 1.00 43.35 230 THR H N 1
ATOM 17400 C CA . THR H 1 230 ? -11.277 -28.135 15.968 1.00 44.51 230 THR H CA 1
ATOM 17401 C C . THR H 1 230 ? -11.299 -29.544 16.586 1.00 46.56 230 THR H C 1
ATOM 17402 O O . THR H 1 230 ? -10.258 -30.088 16.978 1.00 44.61 230 THR H O 1
ATOM 17406 N N . ALA H 1 231 ? -12.501 -30.120 16.647 1.00 47.71 231 ALA H N 1
ATOM 17407 C CA . ALA H 1 231 ? -12.742 -31.417 17.262 1.00 46.37 231 ALA H CA 1
ATOM 17408 C C . ALA H 1 231 ? -12.087 -32.556 16.492 1.00 48.01 231 ALA H C 1
ATOM 17409 O O . ALA H 1 231 ? -11.726 -33.575 17.082 1.00 49.90 231 ALA H O 1
ATOM 17411 N N . ILE H 1 232 ? -11.959 -32.432 15.189 1.00 49.14 232 ILE H N 1
ATOM 17412 C CA . ILE H 1 232 ? -11.398 -33.526 14.430 1.00 51.70 232 ILE H CA 1
ATOM 17413 C C . ILE H 1 232 ? -9.935 -33.308 14.157 1.00 53.41 232 ILE H C 1
ATOM 17414 O O . ILE H 1 232 ? -9.313 -34.049 13.408 1.00 51.57 232 ILE H O 1
ATOM 17419 N N . GLY H 1 233 ? -9.411 -32.262 14.764 1.00 53.24 233 GLY H N 1
ATOM 17420 C CA . GLY H 1 233 ? -8.011 -31.964 14.689 1.00 57.02 233 GLY H CA 1
ATOM 17421 C C . GLY H 1 233 ? -7.542 -31.428 13.376 1.00 59.02 233 GLY H C 1
ATOM 17422 O O . GLY H 1 233 ? -6.383 -31.474 13.092 1.00 60.70 233 GLY H O 1
ATOM 17423 N N . TYR H 1 234 ? -8.445 -30.897 12.582 1.00 60.36 234 TYR H N 1
ATOM 17424 C CA . TYR H 1 234 ? -8.101 -30.466 11.253 1.00 63.16 234 TYR H CA 1
ATOM 17425 C C . TYR H 1 234 ? -7.102 -29.329 11.280 1.00 66.94 234 TYR H C 1
ATOM 17426 O O . TYR H 1 234 ? -7.270 -28.376 12.009 1.00 68.64 234 TYR H O 1
ATOM 17435 N N . ALA H 1 235 ? -6.053 -29.463 10.482 1.00 68.92 235 ALA H N 1
ATOM 17436 C CA . ALA H 1 235 ? -5.103 -28.406 10.209 1.00 71.23 235 ALA H CA 1
ATOM 17437 C C . ALA H 1 235 ? -4.561 -28.613 8.815 1.00 71.06 235 ALA H C 1
ATOM 17438 O O . ALA H 1 235 ? -3.545 -29.236 8.638 1.00 75.61 235 ALA H O 1
ATOM 17440 N N . ASP H 1 236 ? -5.264 -28.120 7.821 1.00 69.40 236 ASP H N 1
ATOM 17441 C CA . ASP H 1 236 ? -4.897 -28.298 6.437 1.00 66.78 236 ASP H CA 1
ATOM 17442 C C . ASP H 1 236 ? -5.477 -27.051 5.902 1.00 64.19 236 ASP H C 1
ATOM 17443 O O . ASP H 1 236 ? -5.973 -26.249 6.650 1.00 62.26 236 ASP H O 1
ATOM 17448 N N . ASP H 1 237 ? -5.304 -26.827 4.629 1.00 63.72 237 ASP H N 1
ATOM 17449 C CA . ASP H 1 237 ? -5.723 -25.596 4.056 1.00 66.54 237 ASP H CA 1
ATOM 17450 C C . ASP H 1 237 ? -7.211 -25.454 3.926 1.00 66.86 237 ASP H C 1
ATOM 17451 O O . ASP H 1 237 ? -7.882 -26.351 3.476 1.00 69.08 237 ASP H O 1
ATOM 17456 N N . LEU H 1 238 ? -7.706 -24.287 4.289 1.00 65.20 238 LEU H N 1
ATOM 17457 C CA . LEU H 1 238 ? -9.095 -23.881 4.042 1.00 67.12 238 LEU H CA 1
ATOM 17458 C C . LEU H 1 238 ? -9.200 -22.462 3.467 1.00 67.53 238 LEU H C 1
ATOM 17459 O O . LEU H 1 238 ? -8.567 -21.530 3.978 1.00 70.29 238 LEU H O 1
ATOM 17464 N N . SER H 1 239 ? -9.999 -22.301 2.411 1.00 63.00 239 SER H N 1
ATOM 17465 C CA . SER H 1 239 ? -10.043 -21.030 1.687 1.00 61.54 239 SER H CA 1
ATOM 17466 C C . SER H 1 239 ? -11.446 -20.454 1.450 1.00 60.31 239 SER H C 1
ATOM 17467 O O . SER H 1 239 ? -12.393 -21.190 1.165 1.00 61.41 239 SER H O 1
ATOM 17470 N N . PHE H 1 240 ? -11.546 -19.128 1.567 1.00 59.03 240 PHE H N 1
ATOM 17471 C CA . PHE H 1 240 ? -12.791 -18.365 1.368 1.00 57.61 240 PHE H CA 1
ATOM 17472 C C . PHE H 1 240 ? -13.257 -18.349 -0.092 1.00 56.46 240 PHE H C 1
ATOM 17473 O O . PHE H 1 240 ? -12.446 -18.334 -1.020 1.00 56.80 240 PHE H O 1
ATOM 17481 N N . GLU H 1 241 ? -14.572 -18.372 -0.279 1.00 57.01 241 GLU H N 1
ATOM 17482 C CA . GLU H 1 241 ? -15.178 -18.423 -1.601 1.00 56.21 241 GLU H CA 1
ATOM 17483 C C . GLU H 1 241 ? -16.390 -17.501 -1.600 1.00 56.76 241 GLU H C 1
ATOM 17484 O O . GLU H 1 241 ? -17.209 -17.550 -0.685 1.00 57.28 241 GLU H O 1
ATOM 17490 N N . SER H 1 242 ? -16.408 -16.531 -2.501 1.00 60.04 242 SER H N 1
ATOM 17491 C CA . SER H 1 242 ? -17.555 -15.643 -2.716 1.00 60.73 242 SER H CA 1
ATOM 17492 C C . SER H 1 242 ? -17.457 -15.114 -4.126 1.00 63.16 242 SER H C 1
ATOM 17493 O O . SER H 1 242 ? -16.397 -14.729 -4.536 1.00 65.37 242 SER H O 1
ATOM 17496 N N . PHE H 1 243 ? -18.528 -15.041 -4.884 1.00 64.43 243 PHE H N 1
ATOM 17497 C CA . PHE H 1 243 ? -18.313 -14.640 -6.261 1.00 70.10 243 PHE H CA 1
ATOM 17498 C C . PHE H 1 243 ? -19.251 -13.586 -6.820 1.00 73.25 243 PHE H C 1
ATOM 17499 O O . PHE H 1 243 ? -20.433 -13.573 -6.512 1.00 70.71 243 PHE H O 1
ATOM 17507 N N . SER H 1 244 ? -18.714 -12.712 -7.666 1.00 75.83 244 SER H N 1
ATOM 17508 C CA . SER H 1 244 ? -19.533 -11.625 -8.230 1.00 80.57 244 SER H CA 1
ATOM 17509 C C . SER H 1 244 ? -19.587 -11.629 -9.758 1.00 79.80 244 SER H C 1
ATOM 17510 O O . SER H 1 244 ? -18.572 -11.832 -10.433 1.00 72.79 244 SER H O 1
ATOM 17513 N N . SER H 1 245 ? -20.788 -11.365 -10.275 1.00 83.84 245 SER H N 1
ATOM 17514 C CA . SER H 1 245 ? -21.067 -11.288 -11.711 1.00 85.24 245 SER H CA 1
ATOM 17515 C C . SER H 1 245 ? -20.157 -10.273 -12.411 1.00 84.43 245 SER H C 1
ATOM 17516 O O . SER H 1 245 ? -19.698 -10.506 -13.533 1.00 80.43 245 SER H O 1
ATOM 17519 N N . GLU H 1 246 ? -19.898 -9.160 -11.727 1.00 85.32 246 GLU H N 1
ATOM 17520 C CA . GLU H 1 246 ? -18.995 -8.118 -12.204 1.00 90.33 246 GLU H CA 1
ATOM 17521 C C . GLU H 1 246 ? -17.606 -8.668 -12.543 1.00 92.37 246 GLU H C 1
ATOM 17522 O O . GLU H 1 246 ? -17.018 -8.290 -13.559 1.00 90.70 246 GLU H O 1
ATOM 17528 N N . ILE H 1 247 ? -17.105 -9.576 -11.702 1.00 93.60 247 ILE H N 1
ATOM 17529 C CA . ILE H 1 247 ? -15.707 -10.023 -11.767 1.00 90.53 247 ILE H CA 1
ATOM 17530 C C . ILE H 1 247 ? -15.476 -11.384 -12.449 1.00 89.85 247 ILE H C 1
ATOM 17531 O O . ILE H 1 247 ? -14.519 -11.529 -13.213 1.00 89.92 247 ILE H O 1
ATOM 17536 N N . VAL H 1 248 ? -16.345 -12.364 -12.193 1.00 89.64 248 VAL H N 1
ATOM 17537 C CA . VAL H 1 248 ? -16.092 -13.756 -12.632 1.00 86.65 248 VAL H CA 1
ATOM 17538 C C . VAL H 1 248 ? -16.354 -14.050 -14.114 1.00 86.45 248 VAL H C 1
ATOM 17539 O O . VAL H 1 248 ? -17.003 -13.271 -14.815 1.00 87.31 248 VAL H O 1
ATOM 17543 N N . ASP H 1 249 ? -15.839 -15.197 -14.558 1.00 85.66 249 ASP H N 1
ATOM 17544 C CA . ASP H 1 249 ? -15.969 -15.678 -15.929 1.00 83.24 249 ASP H CA 1
ATOM 17545 C C . ASP H 1 249 ? -17.413 -16.030 -16.272 1.00 82.74 249 ASP H C 1
ATOM 17546 O O . ASP H 1 249 ? -18.055 -16.789 -15.550 1.00 83.54 249 ASP H O 1
ATOM 17551 N N . GLU H 1 250 ? -17.895 -15.484 -17.389 1.00 83.16 250 GLU H N 1
ATOM 17552 C CA . GLU H 1 250 ? -19.270 -15.658 -17.882 1.00 83.88 250 GLU H CA 1
ATOM 17553 C C . GLU H 1 250 ? -19.814 -17.091 -17.753 1.00 85.78 250 GLU H C 1
ATOM 17554 O O . GLU H 1 250 ? -20.988 -17.278 -17.422 1.00 85.65 250 GLU H O 1
ATOM 17560 N N . ASN H 1 251 ? -18.962 -18.086 -18.010 1.00 85.57 251 ASN H N 1
ATOM 17561 C CA . ASN H 1 251 ? -19.339 -19.502 -17.907 1.00 82.62 251 ASN H CA 1
ATOM 17562 C C . ASN H 1 251 ? -19.626 -19.972 -16.471 1.00 79.40 251 ASN H C 1
ATOM 17563 O O . ASN H 1 251 ? -20.494 -20.823 -16.255 1.00 75.51 251 ASN H O 1
ATOM 17568 N N . LEU H 1 252 ? -18.896 -19.421 -15.499 1.00 74.30 252 LEU H N 1
ATOM 17569 C CA . LEU H 1 252 ? -19.117 -19.735 -14.080 1.00 70.64 252 LEU H CA 1
ATOM 17570 C C . LEU H 1 252 ? -20.403 -19.098 -13.532 1.00 67.87 252 LEU H C 1
ATOM 17571 O O . LEU H 1 252 ? -21.162 -19.744 -12.801 1.00 63.96 252 LEU H O 1
ATOM 17576 N N . SER H 1 253 ? -20.625 -17.831 -13.886 1.00 67.51 253 SER H N 1
ATOM 17577 C CA . SER H 1 253 ? -21.857 -17.105 -13.557 1.00 69.60 253 SER H CA 1
ATOM 17578 C C . SER H 1 253 ? -23.105 -17.878 -13.983 1.00 71.43 253 SER H C 1
ATOM 17579 O O . SER H 1 253 ? -24.095 -17.910 -13.256 1.00 72.03 253 SER H O 1
ATOM 17582 N N . LYS H 1 254 ? -23.042 -18.500 -15.159 1.00 71.49 254 LYS H N 1
ATOM 17583 C CA . LYS H 1 254 ? -24.164 -19.257 -15.708 1.00 71.97 254 LYS H CA 1
ATOM 17584 C C . LYS H 1 254 ? -24.285 -20.650 -15.086 1.00 71.94 254 LYS H C 1
ATOM 17585 O O . LYS H 1 254 ? -25.379 -21.234 -15.048 1.00 69.43 254 LYS H O 1
ATOM 17591 N N . LYS H 1 255 ? -23.162 -21.178 -14.601 1.00 67.57 255 LYS H N 1
ATOM 17592 C CA . LYS H 1 255 ? -23.148 -22.521 -14.031 1.00 63.70 255 LYS H CA 1
ATOM 17593 C C . LYS H 1 255 ? -23.516 -22.517 -12.555 1.00 61.58 255 LYS H C 1
ATOM 17594 O O . LYS H 1 255 ? -24.215 -23.420 -12.094 1.00 62.86 255 LYS H O 1
ATOM 17600 N N . THR H 1 256 ? -23.063 -21.498 -11.840 1.00 57.51 256 THR H N 1
ATOM 17601 C CA . THR H 1 256 ? -23.341 -21.367 -10.425 1.00 53.96 256 THR H CA 1
ATOM 17602 C C . THR H 1 256 ? -24.476 -20.398 -10.186 1.00 52.65 256 THR H C 1
ATOM 17603 O O . THR H 1 256 ? -24.828 -20.091 -9.060 1.00 50.61 256 THR H O 1
ATOM 17607 N N . ALA H 1 257 ? -25.046 -19.915 -11.272 1.00 51.44 257 ALA H N 1
ATOM 17608 C CA . ALA H 1 257 ? -26.228 -19.087 -11.219 1.00 50.74 257 ALA H CA 1
ATOM 17609 C C . ALA H 1 257 ? -26.166 -17.859 -10.346 1.00 50.44 257 ALA H C 1
ATOM 17610 O O . ALA H 1 257 ? -27.008 -17.641 -9.507 1.00 51.19 257 ALA H O 1
ATOM 17612 N N . ILE H 1 258 ? -25.159 -17.043 -10.548 1.00 48.49 258 ILE H N 1
ATOM 17613 C CA . ILE H 1 258 ? -25.120 -15.787 -9.852 1.00 48.72 258 ILE H CA 1
ATOM 17614 C C . ILE H 1 258 ? -25.904 -14.739 -10.619 1.00 47.50 258 ILE H C 1
ATOM 17615 O O . ILE H 1 258 ? -25.468 -14.265 -11.615 1.00 44.82 258 ILE H O 1
ATOM 17620 N N . TRP H 1 259 ? -27.069 -14.380 -10.094 1.00 50.00 259 TRP H N 1
ATOM 17621 C CA . TRP H 1 259 ? -27.980 -13.450 -10.769 1.00 49.13 259 TRP H CA 1
ATOM 17622 C C . TRP H 1 259 ? -27.975 -12.091 -10.132 1.00 48.17 259 TRP H C 1
ATOM 17623 O O . TRP H 1 259 ? -28.369 -11.093 -10.746 1.00 47.20 259 TRP H O 1
ATOM 17634 N N . ARG H 1 260 ? -27.535 -12.054 -8.883 1.00 46.65 260 ARG H N 1
ATOM 17635 C CA . ARG H 1 260 ? -27.468 -10.827 -8.111 1.00 49.32 260 ARG H CA 1
ATOM 17636 C C . ARG H 1 260 ? -26.083 -10.746 -7.504 1.00 50.92 260 ARG H C 1
ATOM 17637 O O . ARG H 1 260 ? -25.457 -11.777 -7.255 1.00 53.73 260 ARG H O 1
ATOM 17645 N N . ASN H 1 261 ? -25.593 -9.530 -7.284 1.00 53.00 261 ASN H N 1
ATOM 17646 C CA . ASN H 1 261 ? -24.328 -9.352 -6.563 1.00 54.17 261 ASN H CA 1
ATOM 17647 C C . ASN H 1 261 ? -24.557 -8.803 -5.152 1.00 53.02 261 ASN H C 1
ATOM 17648 O O . ASN H 1 261 ? -25.357 -7.878 -4.944 1.00 51.33 261 ASN H O 1
ATOM 17653 N N . LEU H 1 262 ? -23.882 -9.412 -4.185 1.00 53.03 262 LEU H N 1
ATOM 17654 C CA . LEU H 1 262 ? -24.103 -9.090 -2.773 1.00 54.99 262 LEU H CA 1
ATOM 17655 C C . LEU H 1 262 ? -23.028 -8.159 -2.235 1.00 53.63 262 LEU H C 1
ATOM 17656 O O . LEU H 1 262 ? -23.119 -7.671 -1.103 1.00 52.80 262 LEU H O 1
ATOM 17661 N N . TRP H 1 263 ? -21.996 -7.953 -3.018 1.00 53.28 263 TRP H N 1
ATOM 17662 C CA . TRP H 1 263 ? -20.998 -7.016 -2.671 1.00 55.75 263 TRP H CA 1
ATOM 17663 C C . TRP H 1 263 ? -20.429 -6.361 -3.877 1.00 58.17 263 TRP H C 1
ATOM 17664 O O . TRP H 1 263 ? -20.408 -6.937 -4.966 1.00 59.32 263 TRP H O 1
ATOM 17675 N N . THR H 1 264 ? -19.967 -5.137 -3.719 1.00 59.36 264 THR H N 1
ATOM 17676 C CA . THR H 1 264 ? -19.276 -4.485 -4.792 1.00 60.45 264 THR H CA 1
ATOM 17677 C C . THR H 1 264 ? -17.884 -4.203 -4.368 1.00 63.61 264 THR H C 1
ATOM 17678 O O . THR H 1 264 ? -16.987 -4.160 -5.166 1.00 65.94 264 THR H O 1
ATOM 17682 N N . ASP H 1 265 ? -17.712 -4.027 -3.080 1.00 66.10 265 ASP H N 1
ATOM 17683 C CA . ASP H 1 265 ? -16.428 -3.686 -2.544 1.00 67.23 265 ASP H CA 1
ATOM 17684 C C . ASP H 1 265 ? -15.852 -5.003 -2.122 1.00 69.50 265 ASP H C 1
ATOM 17685 O O . ASP H 1 265 ? -16.305 -5.628 -1.197 1.00 71.59 265 ASP H O 1
ATOM 17690 N N . ASN H 1 266 ? -14.836 -5.428 -2.826 1.00 69.34 266 ASN H N 1
ATOM 17691 C CA . ASN H 1 266 ? -14.279 -6.778 -2.642 1.00 70.31 266 ASN H CA 1
ATOM 17692 C C . ASN H 1 266 ? -13.042 -6.889 -1.754 1.00 69.53 266 ASN H C 1
ATOM 17693 O O . ASN H 1 266 ? -12.665 -7.988 -1.346 1.00 69.60 266 ASN H O 1
ATOM 17698 N N . MET H 1 267 ? -12.402 -5.765 -1.462 1.00 69.74 267 MET H N 1
ATOM 17699 C CA . MET H 1 267 ? -11.348 -5.774 -0.461 1.00 71.13 267 MET H CA 1
ATOM 17700 C C . MET H 1 267 ? -11.986 -5.758 0.932 1.00 70.54 267 MET H C 1
ATOM 17701 O O . MET H 1 267 ? -11.441 -6.334 1.874 1.00 69.87 267 MET H O 1
ATOM 17706 N N . ALA H 1 268 ? -13.147 -5.114 1.053 1.00 67.27 268 ALA H N 1
ATOM 17707 C CA . ALA H 1 268 ? -13.900 -5.125 2.308 1.00 66.21 268 ALA H CA 1
ATOM 17708 C C . ALA H 1 268 ? -14.470 -6.517 2.609 1.00 67.15 268 ALA H C 1
ATOM 17709 O O . ALA H 1 268 ? -14.559 -6.921 3.774 1.00 67.92 268 ALA H O 1
ATOM 17711 N N . LEU H 1 269 ? -14.848 -7.237 1.552 1.00 63.67 269 LEU H N 1
ATOM 17712 C CA . LEU H 1 269 ? -15.381 -8.584 1.675 1.00 61.18 269 LEU H CA 1
ATOM 17713 C C . LEU H 1 269 ? -14.306 -9.546 2.169 1.00 63.39 269 LEU H C 1
ATOM 17714 O O . LEU H 1 269 ? -14.503 -10.245 3.173 1.00 64.60 269 LEU H O 1
ATOM 17719 N N . ALA H 1 270 ? -13.175 -9.569 1.463 1.00 61.70 270 ALA H N 1
ATOM 17720 C CA . ALA H 1 270 ? -12.051 -10.444 1.794 1.00 60.69 270 ALA H CA 1
ATOM 17721 C C . ALA H 1 270 ? -11.477 -10.177 3.189 1.00 60.71 270 ALA H C 1
ATOM 17722 O O . ALA H 1 270 ? -11.171 -11.117 3.925 1.00 61.30 270 ALA H O 1
ATOM 17724 N N . LYS H 1 271 ? -11.344 -8.900 3.550 1.00 62.40 271 LYS H N 1
ATOM 17725 C CA . LYS H 1 271 ? -10.804 -8.516 4.860 1.00 64.74 271 LYS H CA 1
ATOM 17726 C C . LYS H 1 271 ? -11.784 -8.814 5.989 1.00 63.92 271 LYS H C 1
ATOM 17727 O O . LYS H 1 271 ? -11.369 -9.126 7.107 1.00 65.58 271 LYS H O 1
ATOM 17733 N N . HIS H 1 272 ? -13.079 -8.718 5.689 1.00 60.22 272 HIS H N 1
ATOM 17734 C CA . HIS H 1 272 ? -14.115 -9.207 6.596 1.00 57.53 272 HIS H CA 1
ATOM 17735 C C . HIS H 1 272 ? -14.000 -10.701 6.758 1.00 55.79 272 HIS H C 1
ATOM 17736 O O . HIS H 1 272 ? -13.989 -11.203 7.879 1.00 54.11 272 HIS H O 1
ATOM 17743 N N . ALA H 1 273 ? -13.908 -11.415 5.635 1.00 53.51 273 ALA H N 1
ATOM 17744 C CA . ALA H 1 273 ? -13.777 -12.867 5.632 1.00 52.15 273 ALA H CA 1
ATOM 17745 C C . ALA H 1 273 ? -12.549 -13.341 6.418 1.00 55.92 273 ALA H C 1
ATOM 17746 O O . ALA H 1 273 ? -12.631 -14.317 7.172 1.00 56.15 273 ALA H O 1
ATOM 17748 N N . ARG H 1 274 ? -11.420 -12.647 6.246 1.00 57.78 274 ARG H N 1
ATOM 17749 C CA . ARG H 1 274 ? -10.194 -12.974 6.976 1.00 58.84 274 ARG H CA 1
ATOM 17750 C C . ARG H 1 274 ? -10.477 -12.917 8.469 1.00 56.63 274 ARG H C 1
ATOM 17751 O O . ARG H 1 274 ? -10.193 -13.872 9.200 1.00 55.25 274 ARG H O 1
ATOM 17759 N N . ALA H 1 275 ? -11.049 -11.791 8.901 1.00 52.55 275 ALA H N 1
ATOM 17760 C CA . ALA H 1 275 ? -11.367 -11.560 10.303 1.00 52.67 275 ALA H CA 1
ATOM 17761 C C . ALA H 1 275 ? -12.378 -12.578 10.859 1.00 53.00 275 ALA H C 1
ATOM 17762 O O . ALA H 1 275 ? -12.237 -13.044 11.992 1.00 55.50 275 ALA H O 1
ATOM 17764 N N . PHE H 1 276 ? -13.370 -12.933 10.043 1.00 51.23 276 PHE H N 1
ATOM 17765 C CA . PHE H 1 276 ? -14.428 -13.866 10.427 1.00 49.38 276 PHE H CA 1
ATOM 17766 C C . PHE H 1 276 ? -13.918 -15.283 10.658 1.00 47.61 276 PHE H C 1
ATOM 17767 O O . PHE H 1 276 ? -14.259 -15.910 11.661 1.00 45.27 276 PHE H O 1
ATOM 17775 N N . ILE H 1 277 ? -13.121 -15.784 9.717 1.00 46.63 277 ILE H N 1
ATOM 17776 C CA . ILE H 1 277 ? -12.541 -17.120 9.825 1.00 46.75 277 ILE H CA 1
ATOM 17777 C C . ILE H 1 277 ? -11.462 -17.150 10.911 1.00 48.68 277 ILE H C 1
ATOM 17778 O O . ILE H 1 277 ? -11.337 -18.131 11.652 1.00 49.60 277 ILE H O 1
ATOM 17783 N N . GLY H 1 278 ? -10.704 -16.063 11.012 1.00 49.47 278 GLY H N 1
ATOM 17784 C CA . GLY H 1 278 ? -9.641 -15.955 11.996 1.00 49.36 278 GLY H CA 1
ATOM 17785 C C . GLY H 1 278 ? -10.168 -16.011 13.413 1.00 49.93 278 GLY H C 1
ATOM 17786 O O . GLY H 1 278 ? -9.710 -16.832 14.215 1.00 49.25 278 GLY H O 1
ATOM 17787 N N . LEU H 1 279 ? -11.134 -15.142 13.716 1.00 48.59 279 LEU H N 1
ATOM 17788 C CA . LEU H 1 279 ? -11.682 -15.040 15.064 1.00 49.58 279 LEU H CA 1
AT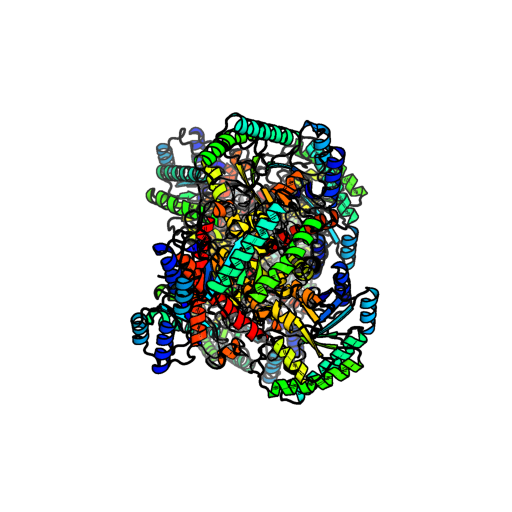OM 17789 C C . LEU H 1 279 ? -12.532 -16.258 15.411 1.00 52.82 279 LEU H C 1
ATOM 17790 O O . LEU H 1 279 ? -12.554 -16.697 16.569 1.00 54.67 279 LEU H O 1
ATOM 17795 N N . GLY H 1 280 ? -13.223 -16.797 14.403 1.00 53.09 280 GLY H N 1
ATOM 17796 C CA . GLY H 1 280 ? -14.042 -17.995 14.557 1.00 49.09 280 GLY H CA 1
ATOM 17797 C C . GLY H 1 280 ? -13.200 -19.147 15.052 1.00 49.29 280 GLY H C 1
ATOM 17798 O O . GLY H 1 280 ? -13.529 -19.787 16.050 1.00 51.16 280 GLY H O 1
ATOM 17799 N N . LEU H 1 281 ? -12.092 -19.391 14.364 1.00 49.70 281 LEU H N 1
ATOM 17800 C CA . LEU H 1 281 ? -11.186 -20.472 14.717 1.00 49.94 281 LEU H CA 1
ATOM 17801 C C . LEU H 1 281 ? -10.640 -20.314 16.122 1.00 52.05 281 LEU H C 1
ATOM 17802 O O . LEU H 1 281 ? -10.623 -21.284 16.886 1.00 51.31 281 LEU H O 1
ATOM 17807 N N . GLU H 1 282 ? -10.201 -19.097 16.454 1.00 54.48 282 GLU H N 1
ATOM 17808 C CA . GLU H 1 282 ? -9.705 -18.769 17.797 1.00 55.79 282 GLU H CA 1
ATOM 17809 C C . GLU H 1 282 ? -10.744 -19.052 18.876 1.00 54.11 282 GLU H C 1
ATOM 17810 O O . GLU H 1 282 ? -10.451 -19.706 19.880 1.00 53.98 282 GLU H O 1
ATOM 17816 N N . THR H 1 283 ? -11.955 -18.551 18.654 1.00 53.70 283 THR H N 1
ATOM 17817 C CA . THR H 1 283 ? -13.050 -18.715 19.599 1.00 52.89 283 THR H CA 1
ATOM 17818 C C . THR H 1 283 ? -13.344 -20.192 19.808 1.00 52.19 283 THR H C 1
ATOM 17819 O O . THR H 1 283 ? -13.522 -20.639 20.942 1.00 52.24 283 THR H O 1
ATOM 17823 N N . ALA H 1 284 ? -13.355 -20.939 18.709 1.00 51.29 284 ALA H N 1
ATOM 17824 C CA . ALA H 1 284 ? -13.621 -22.368 18.730 1.00 54.92 284 ALA H CA 1
ATOM 17825 C C . ALA H 1 284 ? -12.511 -23.170 19.421 1.00 57.99 284 ALA H C 1
ATOM 17826 O O . ALA H 1 284 ? -12.767 -24.246 19.962 1.00 59.33 284 ALA H O 1
ATOM 17828 N N . ARG H 1 285 ? -11.283 -22.654 19.402 1.00 60.90 285 ARG H N 1
ATOM 17829 C CA . ARG H 1 285 ? -10.183 -23.327 20.089 1.00 61.02 285 ARG H CA 1
ATOM 17830 C C . ARG H 1 285 ? -10.132 -22.997 21.579 1.00 59.70 285 ARG H C 1
ATOM 17831 O O . ARG H 1 285 ? -9.817 -23.868 22.395 1.00 59.65 285 ARG H O 1
ATOM 17839 N N . ARG H 1 286 ? -10.468 -21.758 21.935 1.00 58.50 286 ARG H N 1
ATOM 17840 C CA . ARG H 1 286 ? -10.641 -21.392 23.342 1.00 60.95 286 ARG H CA 1
ATOM 17841 C C . ARG H 1 286 ? -11.779 -22.209 23.947 1.00 60.31 286 ARG H C 1
ATOM 17842 O O . ARG H 1 286 ? -11.726 -22.601 25.118 1.00 62.93 286 ARG H O 1
ATOM 17850 N N . LYS H 1 287 ? -12.792 -22.468 23.120 1.00 58.84 287 LYS H N 1
ATOM 17851 C CA . LYS H 1 287 ? -13.980 -23.236 23.488 1.00 57.32 287 LYS H CA 1
ATOM 17852 C C . LYS H 1 287 ? -13.647 -24.695 23.843 1.00 56.17 287 LYS H C 1
ATOM 17853 O O . LYS H 1 287 ? -14.002 -25.168 24.923 1.00 52.95 287 LYS H O 1
ATOM 17859 N N . ALA H 1 288 ? -12.957 -25.389 22.937 1.00 55.74 288 ALA H N 1
ATOM 17860 C CA . ALA H 1 288 ? -12.582 -26.798 23.131 1.00 58.52 288 ALA H CA 1
ATOM 17861 C C . ALA H 1 288 ? -11.627 -27.019 24.308 1.00 61.57 288 ALA H C 1
ATOM 17862 O O . ALA H 1 288 ? -11.631 -28.089 24.918 1.00 61.01 288 ALA H O 1
ATOM 17864 N N . GLU H 1 289 ? -10.805 -26.012 24.608 1.00 66.58 289 GLU H N 1
ATOM 17865 C CA . GLU H 1 289 ? -9.909 -26.048 25.765 1.00 67.56 289 GLU H CA 1
ATOM 17866 C C . GLU H 1 289 ? -10.667 -25.857 27.070 1.00 63.94 289 GLU H C 1
ATOM 17867 O O . GLU H 1 289 ? -10.279 -26.407 28.098 1.00 66.42 289 GLU H O 1
ATOM 17873 N N . LEU H 1 290 ? -11.740 -25.076 27.024 1.00 60.79 290 LEU H N 1
ATOM 17874 C CA . LEU H 1 290 ? -12.582 -24.850 28.197 1.00 60.21 290 LEU H CA 1
ATOM 17875 C C . LEU H 1 290 ? -13.443 -26.075 28.578 1.00 59.87 290 LEU H C 1
ATOM 17876 O O . LEU H 1 290 ? -13.816 -26.246 29.747 1.00 59.58 290 LEU H O 1
ATOM 17881 N N . VAL H 1 291 ? -13.749 -26.923 27.598 1.00 58.75 291 VAL H N 1
ATOM 17882 C CA . VAL H 1 291 ? -14.508 -28.152 27.853 1.00 60.77 291 VAL H CA 1
ATOM 17883 C C . VAL H 1 291 ? -13.740 -29.104 28.785 1.00 62.98 291 VAL H C 1
ATOM 17884 O O . VAL H 1 291 ? -14.304 -29.629 29.749 1.00 66.71 291 VAL H O 1
ATOM 17888 N N . SER H 1 292 ? -12.454 -29.304 28.502 1.00 62.64 292 SER H N 1
ATOM 17889 C CA . SER H 1 292 ? -11.625 -30.242 29.257 1.00 60.64 292 SER H CA 1
ATOM 17890 C C . SER H 1 292 ? -11.059 -29.657 30.545 1.00 61.12 292 SER H C 1
ATOM 17891 O O . SER H 1 292 ? -10.564 -30.404 31.393 1.00 63.65 292 SER H O 1
ATOM 17894 N N . ALA H 1 293 ? -11.141 -28.333 30.689 1.00 60.13 293 ALA H N 1
ATOM 17895 C CA . ALA H 1 293 ? -10.565 -27.613 31.834 1.00 59.85 293 ALA H CA 1
ATOM 17896 C C . ALA H 1 293 ? -10.994 -28.204 33.165 1.00 60.93 293 ALA H C 1
ATOM 17897 O O . ALA H 1 293 ? -12.175 -28.162 33.516 1.00 63.53 293 ALA H O 1
ATOM 17899 N N . ARG H 1 294 ? -10.020 -28.751 33.891 1.00 61.92 294 ARG H N 1
ATOM 17900 C CA . ARG H 1 294 ? -10.260 -29.532 35.108 1.00 63.19 294 ARG H CA 1
ATOM 17901 C C . ARG H 1 294 ? -10.865 -28.696 36.231 1.00 62.31 294 ARG H C 1
ATOM 17902 O O . ARG H 1 294 ? -11.691 -29.189 36.998 1.00 62.06 294 ARG H O 1
ATOM 17910 N N . HIS H 1 295 ? -10.439 -27.436 36.315 1.00 65.41 295 HIS H N 1
ATOM 17911 C CA . HIS H 1 295 ? -10.943 -26.457 37.295 1.00 66.88 295 HIS H CA 1
ATOM 17912 C C . HIS H 1 295 ? -11.014 -26.938 38.727 1.00 65.51 295 HIS H C 1
ATOM 17913 O O . HIS H 1 295 ? -11.947 -26.583 39.453 1.00 62.62 295 HIS H O 1
ATOM 17920 N N . LYS H 1 296 ? -10.035 -27.744 39.146 1.00 67.50 296 LYS H N 1
ATOM 17921 C CA . LYS H 1 296 ? -9.957 -28.230 40.536 1.00 70.22 296 LYS H CA 1
ATOM 17922 C C . LYS H 1 296 ? -9.418 -27.124 41.456 1.00 70.60 296 LYS H C 1
ATOM 17923 O O . LYS H 1 296 ? -8.387 -26.523 41.147 1.00 70.28 296 LYS H O 1
ATOM 17929 N N . PRO H 1 297 ? -10.117 -26.847 42.584 1.00 72.25 297 PRO H N 1
ATOM 17930 C CA . PRO H 1 297 ? -9.745 -25.730 43.465 1.00 74.98 297 PRO H CA 1
ATOM 17931 C C . PRO H 1 297 ? -8.402 -25.954 44.164 1.00 77.79 297 PRO H C 1
ATOM 17932 O O . PRO H 1 297 ? -7.908 -27.081 44.233 1.00 78.37 297 PRO H O 1
#

B-factor: mean 46.63, std 18.7, range [7.87, 143.76]

Solvent-accessible surface area: 79560 Å² total; per-residue (Å²): 179,48,77,24,0,0,10,3,24,0,19,12,35,49,29,56,55,82,62,4,73,154,2,1,40,24,0,125,96,6,37,3,37,5,0,0,4,24,73,8,66,54,104,92,8,88,30,47,126,1,19,123,54,4,72,108,48,39,12,24,5,0,0,8,20,29,0,43,84,106,0,18,2,2,30,74,73,177,74,34,22,60,108,0,48,90,25,2,47,66,0,2,32,5,0,108,71,4,61,11,103,8,1,0,2,7,0,1,1,3,21,9,50,46,112,113,52,23,72,117,90,20,0,69,86,0,4,60,17,0,25,145,4,0,94,62,0,104,98,21,54,6,35,0,0,0,13,2,2,0,13,1,3,1,6,3,1,2,5,1,4,7,0,31,2,0,3,125,59,12,69,16,102,10,1,58,0,0,0,0,0,1,5,4,7,6,0,4,3,32,9,7,28,2,1,65,79,1,55,74,73,17,4,0,2,2,0,0,0,4,1,16,0,16,1,15,4,8,34,14,89,8,60,40,0,3,18,3,4,30,50,43,56,40,80,40,6,8,0,0,11,0,17,2,41,146,44,12,66,124,94,28,9,59,46,6,1,11,26,22,39,30,14,136,78,32,51,27,0,0,104,8,0,58,45,34,0,23,26,17,29,76,13,4,136,69,12,38,121,23,12,55,28,127,44,62,52,233,41,78,24,0,0,5,4,22,0,18,23,32,49,12,45,107,73,58,7,54,153,5,1,48,45,0,84,97,7,31,0,35,3,0,0,6,26,118,9,37,98,101,96,16,89,42,50,76,2,25,134,75,6,72,92,51,38,7,17,9,0,1,7,28,34,0,46,73,86,0,12,2,1,35,65,64,162,70,42,19,57,124,0,49,92,28,1,54,84,10,3,32,33,0,113,70,1,54,6,180,24,0,0,3,8,0,1,2,1,17,10,42,46,121,122,52,22,65,84,92,18,0,70,87,0,4,58,22,0,24,158,5,0,94,56,0,91,98,15,48,2,40,0,1,0,15,2,0,0,9,0,2,2,3,3,2,4,6,1,3,5,0,29,4,0,10,132,64,18,67,20,110,11,1,51,0,0,1,0,0,3,5,3,7,6,2,4,4,33,9,8,31,0,2,63,73,0,48,72,88,16,7,0,3,4,0,0,0,4,2,19,0,18,0,16,3,9,34,16,90,10,60,39,1,4,17,4,4,33,54,42,56,29,84,48,24,7,0,0,9,0,16,4,40,142,53,9,78,117,90,34,10,69,50,6,1,16,26,20,42,36,16,127,79,32,49,32,0,0,110,8,0,58,49,35,0,23,31,16,25,66,17,3,133,82,13,38,137,24,12,54,26,183,34,72,62,194,40,83,33,0,0,4,8,7,0,16,13,34,46,35,59,39,23,48,4,10,59,2,0,27,25,0,74,101,4,28,0,43,6,0,0,2,10,48,23,83,49,68,146,15,76,57,48,83,0,32,124,33,10,73,80,46,37,17,19,8,0,3,4,21,8,0,43,90,86,0,14,2,2,30,72,52,156,75,31,22,60,127,0,47,92,31,1,43,108,13,4,31,13,0,120,73,5,63,9,127,11,0,0,2,10,0,1,2,3,7,12,45,49,113,118,60,23,66,141,90,23,0,67,87,0,3,62,19,0,26,154,4,0,88,63,0,97,95,23,52,2,41,0,1,0,11,2,1,0,13,0,2,1,4,2,1,2,4,1,4,6,0,37,8,0,7,141,64,12,69,19,96,10,0,48,0,0,0,0,0,1,5,2,6,6,1,4,3,34,9,8,26,1,0,64,78,0,43,77,75,13,4,0,0,3,0,0,0,3,0,5,0,19,1,16,2,8,30,15,92,8,58,37,1,4,17,2,4,42,57,46,53,40,89,47,3,10,0,0,7,0,5,0,40,96,34,68,30,147,65,10,4,56,42,2,1,11,20,16,51,22,8,52,63,33,52,32,1,0,114,7,1,61,44,35,0,20,30,20,46,56,13,4,109,55,13,36,105,23,13,56,32,112,44,52,60,217,52,88,22,0,0,7,2,18,0,4,10,33,49,20,53,42,86,47,4,61,111,3,2,34,22,0,112,82,6,36,7,54,4,0,0,7,26,137,16,40,86,94,107,3,73,21,52,140,2,22,137,99,4,70,95,37,49,12,12,8,1,3,6,30,30,0,49,91,78,0,20,2,2,29,64,79,180,59,22,20,60,105,0,48,87,46,0,52,104,9,3,36,24,0,112,80,2,68,9,120,7,0,0,2,10,0,3,1,3,24,11,40,44,114,111,51,19,71,120,88,19,0,68,87,0,5,62,20,0,28,156,4,0,92,64,0,96,98,18,57,4,36,0,0,0,13,2,1,0,11,0,2,3,5,3,2,3,5,1,4,6,0,29,8,0,4,126,61,12,67,18,104,10,0,49,0,0,0,0,0,2,5,3,6,5,3,4,3,30,9,7,27,1,2,56,80,0,50,75,84,16,5,0,3,2,0,0,0,3,3,22,0,17,0,17,3,9,34,14,91,9,59,36,0,3,16,2,6,37,56,46,56,40,72,34,3,9,0,0,12,0,15,3,43,151,42,9,59,118,98,25,11,63,41,8,1,15,25,21,41,29,20,145,77,26,46,34,1,0,106,8,1,64,48,38,0,21,26,18,30,56,16,4,146,54,11,38,72,25,11,55,26,78,36,42,57,200,50,70,24,1,0,2,6,10,0,18,14,48,47,35,54,89,98,69,6,51,99,4,0,16,14,0,120,53,4,38,5,55,5,0,0,6,11,53,19,82,54,69,150,16,81,36,52,116,10,22,132,66,5,71,80,25,58,16,8,7,1,1,3,21,8,1,39,87,84,0,13,3,1,28,76,79,178,80,28,24,60,111,0,52,91,28,0,45,114,10,4,33,14,0,122,80,4,64,9,119,8,0,0,2,11,0,3,1,2,10,12,45,42,118,113,50,23,70,123,92,18,0,70,84,0,4,63,22,0,27,160,4,0,89,64,0,89,96,16,55,4,37,0,0,0,13,2,0,0,11,0,2,3,4,4,2,4,3,1,4,5,0,31,1,0,3,112,59,14,64,17,91,13,0,52,0,0,1,0,0,1,5,3,8,6,1,4,3,31,8,8,28,1,1,59,81,0,49,75,75,17,5,0,2,1,0,0,0,3,0,3,0,17,0,15,2,8,33,13,91,9,64,40,1,5,16,3,4,40,52,42,52,41,83,35,2,8,0,0,10,0,6,0,42,70,29,65,38,149,60,9,10,58,56,3,0,7,26,15,66,21,9,73,14,8,19,23,0,0,107,8,0,62,48,36,0,24,30,21,50,62,14,4,110,60,14,34,117,22,10,56,29,156,32,68,53,180,46,52,10,0,0,8,9,23,0,24,25,44,51,52,51,32,84,64,6,34,146,4,0,41,18,0,75,94,5,28,0,50,2,0,0,2,12,88,22,69,39,92,70,13,66,48,52,127,0,25,138,79,6,71,83,64,54,11,10,8,0,2,6,23,8,1,57,84,81,0,23,2,1,36,84,74,184,62,24,24,50,89,0,46,98,44,0,56,97,11,3,33,3,0,112,68,4,46,4,154,22,0,0,3,10,0,2,0,6,11,9,43,43,120,106,54,20,58,156,86,15,0,80,84,0,4,64,25,0,20,159,6,0,85,65,0,105,102,21,48,3,38,0,1,1,17,2,1,0,16,0,4,2,2,4,4,6,3,2,4,8,0,32,0,0,8,111,69,15,67,13,96,12,0,48,0,0,1,0,1,3,3,4,8,5,2,3,3,31,8,6,26,1,2,65,73,0,46,70,55,16,5,0,2,3,0,0,0,3,0,7,0,18,1,17,2,10,34,14,92,6,61,34,0,4,19,2,6,40,55,50,52,32,62,49,13,2,0,0,11,1,8,1,36,127,34,20,48,129,111,13,15,67,82,7,0,6,20,19,59,26,14,83,87,36,59,32,1,0,110,9,0,66,47,37,0,21,30,16,25,48,18,4,133,79,15,37,134,26,13,62,27,92,38,47,55,204,35,87,14,0,0,3,3,14,0,20,13,23,48,27,54,67,94,51,2,47,134,3,3,58,40,0,97,103,11,20,0,47,5,0,0,6,23,128,36,66,72,93,106,44,81,38,48,139,7,20,135,104,3,74,106,52,49,10,7,14,2,4,5,30,38,0,58,84,75,2,16,5,3,32,65,73,175,70,28,19,57,148,0,58,95,58,3,52,110,11,3,32,19,0,139,64,2,56,8,158,11,1,0,4,8,0,2,0,2,14,6,44,35,115,104,50,21,71,117,95,20,0,73,84,0,3,67,24,0,22,145,7,1,104,55,0,104,97,22,66,3,31,0,0,0,12,3,1,0,9,0,3,1,2,2,1,3,4,0,4,4,0,43,5,0,2,122,69,15,66,20,101,16,1,49,0,0,1,0,2,2,4,6,7,5,1,3,3,27,9,10,29,1,4,63,71,0,46,72,82,16,4,0,5,3,0,0,0,4,1,22,0,15,1,16,1,7,37,14,89,9,57,40,0,6,18,4,2,31,51,41,67,29,47,38,7,5,0,0,11,0,16,5,43,158,50,10,65,127,87,32,16,74,53,10,1,15,31,16,60,32,22,144,73,27,42,36,0,0,107,9,0,58,48,36,0,20,28,15,19,67,15,3,109,81,15,35,130,22,11,54,34,114,42,68,61,212,32,50,28,0,0,6,3,19,0,20,10,28,70,11,40,107,86,41,7,82,152,3,0,42,37,0,93,97,8,28,0,48,1,0,0,9,31,126,21,34,102,102,86,13,22,66,46,99,0,22,127,36,8,71,82,58,50,12,4,7,1,4,9,26,33,0,47,82,88,0,22,2,1,34,76,72,168,77,34,13,59,120,0,47,79,44,0,49,103,7,3,31,26,0,130,71,2,55,13,97,10,0,0,2,5,0,2,2,2,25,8,46,39,115,92,62,17,63,70,93,18,0,62,79,0,4,65,21,0,24,164,4,0,82,66,0,91,96,16,60,2,43,0,0,0,13,0,1,0,10,0,2,2,2,2,2,1,6,1,5,5,0,40,4,0,5,46,38,13,49,21,100,14,0,49,0,0,1,0,0,4,5,1,8,7,0,5,4,27,8,6,28,2,3,65,74,2,41,72,71,13,5,0,3,4,0,0,0,4,2,23,0,15,0,13,1,6,36,14,84,7,59,34,0,4,19,3,3,22,50,37,55,21,80,45,4,9,0,0,15,0,19,0,50,111,41,12,70,118,88,35,8,51,52,14,0,18,30,20,43,32,13,102,83,37,59,33,1,0,107,10,0,60,47,36,0,20,30,16,27,68,12,4,96,81,15,39,134,22,10,55,27,125,44,80,57

Foldseek 3Di:
DAWEAAELQLQFADQPPVSLLVSLVLRVVLPGAEYEYADDDVVSHPQLVSLVSSVVSNHAYEYEYFAALQAFLLDPPVNNNVSLLVVLLVNLVSCLSSHHAEYEYANQGGFFADPDADDVSSLLRSLQSVLVSLVSNVVSNHAYAHEAAANGTGRQHQALVSLVVSPVSSVDPRYAHEYEQLSCVRRPPDLLVRLLVRQPRHAEYEYAAVVRFAPPPHDGDVLSVLLSCVVSVPDYYYYYTHHDPVHHDPVCCVRVVVPDHPDDDSSVRSSRVVVCVVVSNVVSNVVVVVVPDPPDD/DAWAAAEQLLQFADQAPVSLVVSLVLRVVLPGAEYEYEDHDPPRDDQLVLLCVNVVSNHAYEYEYAAAQLQFLLDPPVNSNVNLLVVLLVRLVSCLSSRHAEYEYANQGGFFQDDDADDPSSLLSSLCSVLVSQVSSVVSNHAYAHEAAANGTDRQHQALVSVVVSPVSSVDPRYAYEYEQLSCVHRPPALLVRLLVRQPRHAEYEYAAVLQFAPPPHDGPLLSNLLSCVVSVPRHYYYYGHHDPVGHDVVVCVSVVVPDHPDDDSSCRSSRNVVVVVVSNVVSNVVVVVVPDPPDD/DAWAEAELLLQAPDQAAVSLLVSLVLRLLLPGAEYEYEPHDCPNYPLVVNLVSNVVSNHAYEYEYFAAPQCFLLDPDPNNNVNLLVVLLVRLVSCLSSRYAEYEYASQGGFFADPDADDVSSLLRSLCSVLVSLVSSVVSNHAYEHEAAANGTDNQHQALVSVVVSPVSSVDPRYAYEYEQLSCVRRPPALLVRLLVRQPRHAEYEYAAVQQFAPPPHDGPVLSVLLSCVVSVPDHYYYYTGHEPLHDDPPVCVRVPHDHGRDDDSSVRSNRVVVCVVVSNVVSNVVVVVVPDPPDD/DAWEFAELLLQFQDQAPVSLVVSLVLRVVLPTQEYEYADYDVVRDVLLVQLVVCVVSNHAYEYEYFAAQQCFLLDPPVNSVVNLLVVLLVRLVSQLSSRHAEYEYANQGGFFADPDADDPSSLLSSLCSVLVSLVSNVVSNHAYAHEAAANGTDRQHNALVSVVVSPVSNVDPRYAYEYEQLSCVRRPPALLVRLLVRQPRYAEYEYAAVLQFAPPPHDGPVLSVLLSCVVSVPRYYYYYTHHDPVHHDVVVCVGVVVPDHPDDDSSVRSNRNVVCVVVSNVVSNVVVVVVPDPPDD/DAWEFAELLLQAPDLDDVSLLVSLVLRVVLPGAEYEYEPRDCVVPDLLVQLVSQVVSNHAYEYEYFQAQQQFLLDPDPRNVVNLLVVLLVRLVSCLSSHHAEYEYASQGGFFADPDADDVSSLLSSLCSVLVSLVSNVVSNHAYEHEQAANGTDHQRLALVRVVVSPVSNVHDRYAYAYEQLSCVRRPPDLLVRLQVRQPRHAEYEYAAVLQFAPPPHDDPLLSVLLSCVVSVPDHYYYYTGDAPLHDDPPVCVSVVHDHGPDNDSSVRSSRVCVVVVVSNVVSNVVVVVVPDPPDD/DAFEAAELLLPFQDLAAVSLLVSLVLRVVLPGQEYEYEPHDVVRYPLQVLLVSCVVSNHAYEYEYAAAPLAFLLDPDDRSVVVVLVVLLRRLVSCLSSRHQEYEYASQGHFFADPDADDPSSLLSRLQSVLVSLVSSVVSNHAYEHEQAANGTDRQGQALVSVVVSPVSSVDPRYAYEYEQQSCVPRPPASLVRLLVRQPRHAEYEYAAVLQAAPPPHDDDVLSVLLSCVVSVPRHYYYYTGDADVRHDPVVCNSVVRDHGPDDDSSVRSNNVCCCVVVSNVVSNVVVVVVPDPPDD/DAFEAAEQLLQFPDPDPVRVVVSVVLGVQLPGQEYEYADDDVVPDDLQVQLVVCVVVNHAYEYEYFQAQLQFLLDPPVRNNVSVLVVLLVRLVSCLSNRHQEYHYANQGGFFQDPDADDPSSLLRSQCSVLVSLVSSVVSRHAYAHEQAANGTGRQHLALVSVVVSVVSSVDPRYAHEYEQLSCVHPPPDLLVRLLVRAPGHAEYEYAAVVRAAPPPHDGDVLSVLLSCLVSVHHHYYYYGRHAPVRHDPVCCVRPVPPDGRDDDSSVRSNNVCVVVVVSNVVSNVVVCVVPDPPDD/DAWAAAELLLQFADDAPVSLCVSVVLRVVLPTQEYEYADDDPVHDPLQVQLVVCVVSNHAYEYEYFAAQQCFQLDPPVNNVVSVLVVLLVRLVSCLSSVHAEYEYANQGGFFADDDADDPSSLLSSLCSVLVVQVSSVVSNHAYAHEQAANGTDRQHLALVSLVVSPVSSVDPRYAYEYELLSCVRPPPALLVSLLVRQPRHAEYEYAAPLQFAPPPHDDDVLSVLLSCVVSVDRHYYYYTHHDPVHHDPVVCVRVVDPDHPDDDSSVRSSSVCVVVVVSNVVSNVVVCVVPPPPDD

InterPro domains:
  IPR013022 Xylose isomerase-like, TIM barrel domain [PF01261] (25-249)
  IPR036237 Xylose isomerase-like superfamily [SSF51658] (1-257)
  IPR050312 IolE/XylA/MocC-like [PTHR12110] (3-262)

Radius of gyration: 45.07 Å; Cα contacts (8 Å, |Δi|>4): 5232; chains: 8; bounding box: 78×138×124 Å